Protein AF-0000000073369917 (afdb_homodimer)

Foldseek 3Di:
DDDDDCDDDDDPDPDPPPPVPPPPPPPPPPQPFAKAKEFEAAPVRQGDFQWWKDFPPDPFIDTAHPRRIDIGGDSDLQTWIFTDDVQWDTDTHTNNPHRYDYYHTYGPPPPQQDWADLDPDIDGNLQDFADKDKFFLCQQPVQPDFFSLLSCAFVFFQKHKFDQFQFPPSHIAIFGLAFFFQVTQGAWEAEVNRTDPDDSQDGSNFWGMKMKGRFFQSQCVVFARAQRIYIYTYTDAQPPDDAFKKKKKWKKKWKWDFDQAFFFDWLQRLLVLLLLQQQDLAFAPDAQVNSCCRSCPLAQLSVVLSVVRFFAQLCVVFWAMKMKIKIKMKMKHDDPQQKIKIWIWIWIKTAHGGPQGIKIKTKIKIKIKGPNDPFKIKIKIKMKMKMKGKLAFLFLQVLSQWAHRSWDQAAAEPVRHGPPPHGDFARQQHDYPVRGGNHHFDRRGRSVLSRVFKIKIKIKIKMKMKIKMKGHPDPFKIKMKMKIKMKMKIKIKIKGALSHPVNVVVVRKIKMKIKIKIKIKMKIKIKMWGWDDDPNFKTKIKIKMKMKMKMKMKMKMWMAMRQPDRQGNHPRVSGDPVRIDIDIDIFMKMKIKIKMWMWIGGNNFKIKIKMKMWMAIQQAAPPARIDMKIKMKIKGWPCVDPVNVPPQWWPTKMKMKMKIKHKHPPDTHCLLPQDQDDWDWDDPDPDTDIDTGGQEDRDNPAHIKMKMKIKIKMWTATNNRLKTKMKMWMKMKIFQHWDWAADPVVVVHGTYIGRWFMKMKTKMKMKIKHFPDDDDFKTKIKIKIKMFMAIFTQGGRPGRPDAPVVVPRGGGAHRPFDKFFAFDFFAAQVCQVLQVLQPHGGQATDTDDPPPPSYDDSVRIDGDWHQAFRMKMKMKMWMGGHQKIKIWMKIWTFGHKAQFQQCVSAVQLARSRTIHRPDDGARDNRNSPDDGDRGGLHGRHHHQVSIHHDRVVRSNSRMDTLTKMWTAKIKMKGKDDPVVCVVVVWDIKMKMKMKGGPDMGTPDSHQHSSNRRHNPSNHDHHIMMIMIMMMTMD/DPDDDDDDDDPPDDDPPPPPPPPPPPPPPVQPWAKAKEFEAAPVRAGDFQWWKDFPPDPFIDTAHPRRIDIGGDSDLQTWIFTDDVQFDTDTHTNNPHRYDYYHTYGPPPPQQDWADLDPDIDGNLQDQADKDKDFLCQQPVQPDFFSLLSCAFVFFQKHKFDQFQFPPSHIAIFGLAFFFQVTQGAWEAEVNRTDPDDSQDGSNFWGMKMKGRFFLSQCVVFARDQRIYIYTYTDAQPPDDAFKKKKKKKKKWKWDFDQAFFFDWLQRLLLLLLLQQQDLAFAPAAQVNSCCRSCPLAQLSVVLNVVRFFAQLCVVFWAMKMKIKIKMKMKHDDPQQKIKIWMWIWIKTAHGGPQGIKIKTKIKIKIKGPNDPFKIKIKIKMKMKMKGKLAFLFLQVLSQWAHRSWDQAAAEQVRHGPPPHGDQARQQHDYPVRGGNHHFDRRGRSVLSRVFKIKIKIKIKMKMKIKMKGHPDPFKIKMKMKIKMKMKIKIKIKGALSHPVNVVVVRKIKMKIKIKIKIKMKIKIKMWGWDDDPNFKTKIKIKMKMKMKMKMKMKMWMAMRQVDRQGNHPRVSGDPVRIDIDIDIFMKMKIKIKMWMWIGGNNFKIKIKMKMWMAIQQAAPPARIDMKIKIKIKGWPCVDPVNVPPQWWPTKMKMKMKIKHKHPPDTHCLLPFDQDDWDWDDPDPDTDIDTGGQEDRDNPAHIKMKIKIKIKMWTATNNRLKTKMKMWMKMKIFQHWDWAADPVVVVHGTYIGRWFMKMKTKMKMKIKHFPDDDDFKTKIKIKIKMFMAIFTQGGRPGRPDAPVVVPRGGGAHRPFDKAFAFDFFAAQVCQVLCVLQPHGGQATDTDQPPPPSYDDSVRIDGDWHQAFRMKMKMKMWMGGHQKIKIWMKIWTFGHKAQFQQCVSAVLLARSRTIHRPDDGARDNRNSPDDGDRGGLHGRHHHQVSIHHDRVVRSNSRMDTLTKMWTAKIKMKGKDDPVVCVVVVWDIKMKMKMKGGPDMGTPDSHQHSSNRRHNPSNHDHHIMMIMIMMMTMD

pLDDT: mean 89.89, std 14.01, range [16.09, 98.44]

Nearest PDB structures (foldseek):
  8aa4-assembly1_B  TM=8.900E-01  e=3.836E-74  Bacteroides thetaiotaomicron VPI-5482
  6sli-assembly1_B  TM=8.373E-01  e=7.446E-63  Porphyromonas gingivalis W83
  6sm3-assembly1_B  TM=8.217E-01  e=4.661E-62  Porphyromonas gingivalis W83
  5fq8-assembly1_B  TM=7.877E-01  e=6.768E-60  Bacteroides thetaiotaomicron
  5fq6-assembly2_I  TM=7.725E-01  e=4.958E-59  Bacteroides thetaiotaomicron

Organism: Flavobacterium johnsoniae (strain ATCC 17061 / DSM 2064 / JCM 8514 / BCRC 14874 / CCUG 350202 / NBRC 14942 / NCIMB 11054 / UW101) (NCBI:txid376686)

Structure (mmCIF, N/CA/C/O backbone):
data_AF-0000000073369917-model_v1
#
loop_
_entity.id
_entity.type
_entity.pdbx_description
1 polymer 'SusC-like TonB-dependent receptor'
#
loop_
_atom_site.group_PDB
_atom_site.id
_atom_site.type_symbol
_atom_site.label_atom_id
_atom_site.label_alt_id
_atom_site.label_comp_id
_atom_site.label_asym_id
_atom_site.label_entity_id
_atom_site.label_seq_id
_atom_site.pdbx_PDB_ins_code
_atom_site.Cartn_x
_atom_site.Cartn_y
_atom_site.Cartn_z
_atom_site.occupancy
_atom_site.B_iso_or_equiv
_atom_site.auth_seq_id
_atom_site.auth_comp_id
_atom_site.auth_asym_id
_atom_site.auth_atom_id
_atom_site.pdbx_PDB_model_num
ATOM 1 N N . MET A 1 1 ? -24.828 -61.875 57.844 1 17.12 1 MET A N 1
ATOM 2 C CA . MET A 1 1 ? -25.953 -62.375 57.094 1 17.12 1 MET A CA 1
ATOM 3 C C . MET A 1 1 ? -26.75 -61.25 56.438 1 17.12 1 MET A C 1
ATOM 5 O O . MET A 1 1 ? -26.969 -61.25 55.219 1 17.12 1 MET A O 1
ATOM 9 N N . ASN A 1 2 ? -28.047 -60.812 56.969 1 18.47 2 ASN A N 1
ATOM 10 C CA . ASN A 1 2 ? -29.391 -60.781 56.438 1 18.47 2 ASN A CA 1
ATOM 11 C C . ASN A 1 2 ? -29.672 -59.469 55.688 1 18.47 2 ASN A C 1
ATOM 13 O O . ASN A 1 2 ? -29 -58.469 55.906 1 18.47 2 ASN A O 1
ATOM 17 N N . ILE A 1 3 ? -30.859 -59.312 54.875 1 18.55 3 ILE A N 1
ATOM 18 C CA . ILE A 1 3 ? -31.609 -59.062 53.656 1 18.55 3 ILE A CA 1
ATOM 19 C C . ILE A 1 3 ? -32.281 -57.719 53.719 1 18.55 3 ILE A C 1
ATOM 21 O O . ILE A 1 3 ? -32.75 -57.188 52.688 1 18.55 3 ILE A O 1
ATOM 25 N N . GLN A 1 4 ? -32.438 -57.062 54.844 1 16.09 4 GLN A N 1
ATOM 26 C CA . GLN A 1 4 ? -33.781 -56.562 55.125 1 16.09 4 GLN A CA 1
ATOM 27 C C . GLN A 1 4 ? -34.031 -55.25 54.438 1 16.09 4 GLN A C 1
ATOM 29 O O . GLN A 1 4 ? -35.156 -54.719 54.469 1 16.09 4 GLN A O 1
ATOM 34 N N . LYS A 1 5 ? -33 -54.312 54.094 1 20.31 5 LYS A N 1
ATOM 35 C CA . LYS A 1 5 ? -33.188 -52.938 54.531 1 20.31 5 LYS A CA 1
ATOM 36 C C . LYS A 1 5 ? -34.031 -52.156 53.5 1 20.31 5 LYS A C 1
ATOM 38 O O . LYS A 1 5 ? -34.156 -50.938 53.594 1 20.31 5 LYS A O 1
ATOM 43 N N . SER A 1 6 ? -34.688 -52.781 52.25 1 19.66 6 SER A N 1
ATOM 44 C CA . SER A 1 6 ? -34.625 -52.031 51 1 19.66 6 SER A CA 1
ATOM 45 C C . SER A 1 6 ? -35.906 -51.219 50.781 1 19.66 6 SER A C 1
ATOM 47 O O . SER A 1 6 ? -36.219 -50.844 49.656 1 19.66 6 SER A O 1
ATOM 49 N N . LEU A 1 7 ? -36.5 -50.594 51.844 1 18.92 7 LEU A N 1
ATOM 50 C CA . LEU A 1 7 ? -37.938 -50.281 51.719 1 18.92 7 LEU A CA 1
ATOM 51 C C . LEU A 1 7 ? -38.188 -49.219 50.625 1 18.92 7 LEU A C 1
ATOM 53 O O . LEU A 1 7 ? -37.562 -48.156 50.656 1 18.92 7 LEU A O 1
ATOM 57 N N . LYS A 1 8 ? -38.906 -49.312 49.312 1 19.55 8 LYS A N 1
ATOM 58 C CA . LYS A 1 8 ? -39.125 -48.969 47.906 1 19.55 8 LYS A CA 1
ATOM 59 C C . LYS A 1 8 ? -39.969 -47.719 47.75 1 19.55 8 LYS A C 1
ATOM 61 O O . LYS A 1 8 ? -39.688 -46.875 46.906 1 19.55 8 LYS A O 1
ATOM 66 N N . LYS A 1 9 ? -41.312 -47.656 48.219 1 20 9 LYS A N 1
ATOM 67 C CA . LYS A 1 9 ? -42.375 -47.594 47.219 1 20 9 LYS A CA 1
ATOM 68 C C . LYS A 1 9 ? -42.688 -46.156 46.812 1 20 9 LYS A C 1
ATOM 70 O O . LYS A 1 9 ? -42.688 -45.844 45.625 1 20 9 LYS A O 1
ATOM 75 N N . LYS A 1 10 ? -43.938 -45.531 47.25 1 19.58 10 LYS A N 1
ATOM 76 C CA . LYS A 1 10 ? -45.188 -45.312 46.531 1 19.58 10 LYS A CA 1
ATOM 77 C C . LYS A 1 10 ? -45.375 -43.844 46.188 1 19.58 10 LYS A C 1
ATOM 79 O O . LYS A 1 10 ? -45.812 -43.531 45.094 1 19.58 10 LYS A O 1
ATOM 84 N N . ILE A 1 11 ? -45.625 -42.969 47.156 1 21.47 11 ILE A N 1
ATOM 85 C CA . ILE A 1 11 ? -46.844 -42.156 47.188 1 21.47 11 ILE A CA 1
ATOM 86 C C . ILE A 1 11 ? -46.594 -40.875 46.438 1 21.47 11 ILE A C 1
ATOM 88 O O . ILE A 1 11 ? -46.156 -39.875 47.031 1 21.47 11 ILE A O 1
ATOM 92 N N . LYS A 1 12 ? -45.688 -40.719 45.438 1 20.78 12 LYS A N 1
ATOM 93 C CA . LYS A 1 12 ? -44.969 -39.5 45.094 1 20.78 12 LYS A CA 1
ATOM 94 C C . LYS A 1 12 ? -45.875 -38.5 44.375 1 20.78 12 LYS A C 1
ATOM 96 O O . LYS A 1 12 ? -45.625 -37.312 44.438 1 20.78 12 LYS A O 1
ATOM 101 N N . TYR A 1 13 ? -46.812 -39.031 43.406 1 21.39 13 TYR A N 1
ATOM 102 C CA . TYR A 1 13 ? -46.938 -38.312 42.125 1 21.39 13 TYR A CA 1
ATOM 103 C C . TYR A 1 13 ? -47.906 -37.125 42.25 1 21.39 13 TYR A C 1
ATOM 105 O O . TYR A 1 13 ? -47.969 -36.281 41.344 1 21.39 13 TYR A O 1
ATOM 113 N N . ASN A 1 14 ? -48.906 -37.188 43.219 1 21.47 14 ASN A N 1
ATOM 114 C CA . ASN A 1 14 ? -50.219 -36.719 42.781 1 21.47 14 ASN A CA 1
ATOM 115 C C . ASN A 1 14 ? -50.25 -35.188 42.688 1 21.47 14 ASN A C 1
ATOM 117 O O . ASN A 1 14 ? -51 -34.625 41.906 1 21.47 14 ASN A O 1
ATOM 121 N N . LEU A 1 15 ? -49.719 -34.531 43.75 1 23.7 15 LEU A N 1
ATOM 122 C CA . LEU A 1 15 ? -50.438 -33.344 44.188 1 23.7 15 LEU A CA 1
ATOM 123 C C . LEU A 1 15 ? -50.156 -32.156 43.281 1 23.7 15 LEU A C 1
ATOM 125 O O . LEU A 1 15 ? -50.844 -31.125 43.375 1 23.7 15 LEU A O 1
ATOM 129 N N . VAL A 1 16 ? -49 -32.156 42.594 1 24.62 16 VAL A N 1
ATOM 130 C CA . VAL A 1 16 ? -48.5 -30.859 42.188 1 24.62 16 VAL A CA 1
ATOM 131 C C . VAL A 1 16 ? -49.344 -30.297 41.031 1 24.62 16 VAL A C 1
ATOM 133 O O . VAL A 1 16 ? -49.094 -29.188 40.562 1 24.62 16 VAL A O 1
ATOM 136 N N . PHE A 1 17 ? -50.344 -31.188 40.531 1 26.88 17 PHE A N 1
ATOM 137 C CA . PHE A 1 17 ? -51.031 -30.844 39.312 1 26.88 17 PHE A CA 1
ATOM 138 C C . PHE A 1 17 ? -51.938 -29.641 39.5 1 26.88 17 PHE A C 1
ATOM 140 O O . PHE A 1 17 ? -52.344 -29 38.5 1 26.88 17 PHE A O 1
ATOM 147 N N . LEU A 1 18 ? -52.438 -29.578 40.75 1 26.16 18 LEU A N 1
ATOM 148 C CA . LEU A 1 18 ? -53.656 -28.75 40.844 1 26.16 18 LEU A CA 1
ATOM 149 C C . LEU A 1 18 ? -53.344 -27.281 40.594 1 26.16 18 LEU A C 1
ATOM 151 O O . LEU A 1 18 ? -54.219 -26.516 40.219 1 26.16 18 LEU A O 1
ATOM 155 N N . PHE A 1 19 ? -52.188 -26.875 41.125 1 27.14 19 PHE A N 1
ATOM 156 C CA . PHE A 1 19 ? -52.094 -25.438 41.375 1 27.14 19 PHE A CA 1
ATOM 157 C C . PHE A 1 19 ? -52.031 -24.672 40.062 1 27.14 19 PHE A C 1
ATOM 159 O O . PHE A 1 19 ? -52.188 -23.453 40.031 1 27.14 19 PHE A O 1
ATOM 166 N N . PHE A 1 20 ? -51.656 -25.312 38.938 1 26.56 20 PHE A N 1
ATOM 167 C CA . PHE A 1 20 ? -51.406 -24.516 37.719 1 26.56 20 PHE A CA 1
ATOM 168 C C . PHE A 1 20 ? -52.719 -24.062 37.094 1 26.56 20 PHE A C 1
ATOM 170 O O . PHE A 1 20 ? -52.75 -23.422 36.062 1 26.56 20 PHE A O 1
ATOM 177 N N . LEU A 1 21 ? -53.844 -24.641 37.656 1 26.64 21 LEU A N 1
ATOM 178 C CA . LEU A 1 21 ? -55.062 -24.406 36.875 1 26.64 21 LEU A CA 1
ATOM 179 C C . LEU A 1 21 ? -55.469 -22.938 36.938 1 26.64 21 LEU A C 1
ATOM 181 O O . LEU A 1 21 ? -56.25 -22.469 36.094 1 26.64 21 LEU A O 1
ATOM 185 N N . ASN A 1 22 ? -55.375 -22.422 38.125 1 25.77 22 ASN A N 1
ATOM 186 C CA . ASN A 1 22 ? -56.281 -21.297 38.344 1 25.77 22 ASN A CA 1
ATOM 187 C C . ASN A 1 22 ? -55.875 -20.094 37.5 1 25.77 22 ASN A C 1
ATOM 189 O O . ASN A 1 22 ? -56.562 -19.062 37.5 1 25.77 22 ASN A O 1
ATOM 193 N N . PHE A 1 23 ? -54.625 -19.953 37.25 1 28.77 23 PHE A N 1
ATOM 194 C CA . PHE A 1 23 ? -54.281 -18.578 36.938 1 28.77 23 PHE A CA 1
ATOM 195 C C . PHE A 1 23 ? -54.812 -18.156 35.562 1 28.77 23 PHE A C 1
ATOM 197 O O . PHE A 1 23 ? -54.469 -17.078 35.062 1 28.77 23 PHE A O 1
ATOM 204 N N . LEU A 1 24 ? -55.5 -19.109 34.875 1 28.25 24 LEU A N 1
ATOM 205 C CA . LEU A 1 24 ? -55.781 -18.703 33.5 1 28.25 24 LEU A CA 1
ATOM 206 C C . LEU A 1 24 ? -56.969 -17.75 33.469 1 28.25 24 LEU A C 1
ATOM 208 O O . LEU A 1 24 ? -57.5 -17.5 32.375 1 28.25 24 LEU A O 1
ATOM 212 N N . VAL A 1 25 ? -57.594 -17.531 34.562 1 30.8 25 VAL A N 1
ATOM 213 C CA . VAL A 1 25 ? -58.812 -16.797 34.219 1 30.8 25 VAL A CA 1
ATOM 214 C C . VAL A 1 25 ? -58.469 -15.375 33.781 1 30.8 25 VAL A C 1
ATOM 216 O O . VAL A 1 25 ? -58.062 -14.547 34.625 1 30.8 25 VAL A O 1
ATOM 219 N N . SER A 1 26 ? -57.719 -15.156 32.75 1 29.17 26 SER A N 1
ATOM 220 C CA . SER A 1 26 ? -57.469 -13.82 32.219 1 29.17 26 SER A CA 1
ATOM 221 C C . SER A 1 26 ? -58.781 -13.117 31.844 1 29.17 26 SER A C 1
ATOM 223 O O . SER A 1 26 ? -59.562 -13.648 31.047 1 29.17 26 SER A O 1
ATOM 225 N N . HIS A 1 27 ? -59.469 -12.477 32.812 1 32.22 27 HIS A N 1
ATOM 226 C CA . HIS A 1 27 ? -60.562 -11.57 32.5 1 32.22 27 HIS A CA 1
ATOM 227 C C . HIS A 1 27 ? -60.156 -10.578 31.422 1 32.22 27 HIS A C 1
ATOM 229 O O . HIS A 1 27 ? -59.156 -9.891 31.531 1 32.22 27 HIS A O 1
ATOM 235 N N . THR A 1 28 ? -60.531 -10.852 30.234 1 33.97 28 THR A N 1
ATOM 236 C CA . THR A 1 28 ? -60.469 -9.93 29.109 1 33.97 28 THR A CA 1
ATOM 237 C C . THR A 1 28 ? -61.312 -8.688 29.375 1 33.97 28 THR A C 1
ATOM 239 O O . THR A 1 28 ? -62.562 -8.773 29.484 1 33.97 28 THR A O 1
ATOM 242 N N . VAL A 1 29 ? -61 -7.809 30.281 1 35.09 29 VAL A N 1
ATOM 243 C CA . VAL A 1 29 ? -61.656 -6.5 30.344 1 35.09 29 VAL A CA 1
ATOM 244 C C . VAL A 1 29 ? -61.562 -5.812 28.984 1 35.09 29 VAL A C 1
ATOM 246 O O . VAL A 1 29 ? -60.469 -5.637 28.453 1 35.09 29 VAL A O 1
ATOM 249 N N . SER A 1 30 ? -62.625 -5.859 28.266 1 37.59 30 SER A N 1
ATOM 250 C CA . SER A 1 30 ? -62.844 -5.113 27.031 1 37.59 30 SER A CA 1
ATOM 251 C C . SER A 1 30 ? -62.656 -3.613 27.266 1 37.59 30 SER A C 1
ATOM 253 O O . SER A 1 30 ? -63.5 -2.973 27.891 1 37.59 30 SER A O 1
ATOM 255 N N . ALA A 1 31 ? -61.625 -3.186 27.672 1 42.12 31 ALA A N 1
ATOM 256 C CA . ALA A 1 31 ? -61.375 -1.745 27.734 1 42.12 31 ALA A CA 1
ATOM 257 C C . ALA A 1 31 ? -61.688 -1.084 26.391 1 42.12 31 ALA A C 1
ATOM 259 O O . ALA A 1 31 ? -61.375 -1.623 25.328 1 42.12 31 ALA A O 1
ATOM 260 N N . GLN A 1 32 ? -62.688 -0.283 26.312 1 50.22 32 GLN A N 1
ATOM 261 C CA . GLN A 1 32 ? -63.062 0.573 25.188 1 50.22 32 GLN A CA 1
ATOM 262 C C . GLN A 1 32 ? -61.812 1.265 24.594 1 50.22 32 GLN A C 1
ATOM 264 O O . GLN A 1 32 ? -61.188 2.078 25.266 1 50.22 32 GLN A O 1
ATOM 269 N N . SER A 1 33 ? -61.188 0.702 23.766 1 62.41 33 SER A N 1
ATOM 270 C CA . SER A 1 33 ? -60 1.2 23.047 1 62.41 33 SER A CA 1
ATOM 271 C C . SER A 1 33 ? -60.375 2.348 22.125 1 62.41 33 SER A C 1
ATOM 273 O O . SER A 1 33 ? -61.375 2.283 21.422 1 62.41 33 SER A O 1
ATOM 275 N N . THR A 1 34 ? -60.031 3.59 22.453 1 76.38 34 THR A N 1
ATOM 276 C CA . THR A 1 34 ? -60.188 4.738 21.578 1 76.38 34 THR A CA 1
ATOM 277 C C . THR A 1 34 ? -59 4.844 20.625 1 76.38 34 THR A C 1
ATOM 279 O O . THR A 1 34 ? -57.844 4.695 21.047 1 76.38 34 THR A O 1
ATOM 282 N N . THR A 1 35 ? -59.375 5.078 19.422 1 83.06 35 THR A N 1
ATOM 283 C CA . THR A 1 35 ? -58.344 5.246 18.391 1 83.06 35 THR A CA 1
ATOM 284 C C . THR A 1 35 ? -57.875 6.699 18.312 1 83.06 35 THR A C 1
ATOM 286 O O . THR A 1 35 ? -58.719 7.605 18.156 1 83.06 35 THR A O 1
ATOM 289 N N . ILE A 1 36 ? -56.688 6.953 18.562 1 83.31 36 ILE A N 1
ATOM 290 C CA . ILE A 1 36 ? -56.094 8.266 18.391 1 83.31 36 ILE A CA 1
ATOM 291 C C . ILE A 1 36 ? -55.312 8.312 17.078 1 83.31 36 ILE A C 1
ATOM 293 O O . ILE A 1 36 ? -54.5 7.422 16.781 1 83.31 36 ILE A O 1
ATOM 297 N N . GLU A 1 37 ? -55.625 9.32 16.234 1 84.81 37 GLU A N 1
ATOM 298 C CA . GLU A 1 37 ? -54.906 9.586 14.992 1 84.81 37 GLU A CA 1
ATOM 299 C C . GLU A 1 37 ? -54.188 10.938 15.039 1 84.81 37 GLU A C 1
ATOM 301 O O . GLU A 1 37 ? -54.625 11.836 15.766 1 84.81 37 GLU A O 1
ATOM 306 N N . GLY A 1 38 ? -53 11.086 14.453 1 84.38 38 GLY A N 1
ATOM 307 C CA . GLY A 1 38 ? -52.281 12.352 14.406 1 84.38 38 GLY A CA 1
ATOM 308 C C . GLY A 1 38 ? -51.094 12.344 13.453 1 84.38 38 GLY A C 1
ATOM 309 O O . GLY A 1 38 ? -50.875 11.352 12.758 1 84.38 38 GLY A O 1
ATOM 310 N N . LYS A 1 39 ? -50.469 13.484 13.328 1 82.69 39 LYS A N 1
ATOM 311 C CA . LYS A 1 39 ? -49.25 13.711 12.523 1 82.69 39 LYS A CA 1
ATOM 312 C C . LYS A 1 39 ? -48.125 14.234 13.391 1 82.69 39 LYS A C 1
ATOM 314 O O . LYS A 1 39 ? -48.344 15.07 14.273 1 82.69 39 LYS A O 1
ATOM 319 N N . ILE A 1 40 ? -47 13.602 13.258 1 82.62 40 ILE A N 1
ATOM 320 C CA . ILE A 1 40 ? -45.812 14.078 13.938 1 82.62 40 ILE A CA 1
ATOM 321 C C . ILE A 1 40 ? -44.906 14.789 12.945 1 82.62 40 ILE A C 1
ATOM 323 O O . ILE A 1 40 ? -44.625 14.266 11.852 1 82.62 40 ILE A O 1
ATOM 327 N N . THR A 1 41 ? -44.5 15.992 13.25 1 78.69 41 THR A N 1
ATOM 328 C CA . THR A 1 41 ? -43.625 16.812 12.438 1 78.69 41 THR A CA 1
ATOM 329 C C . THR A 1 41 ? -42.438 17.328 13.266 1 78.69 41 THR A C 1
ATOM 331 O O . THR A 1 41 ? -42.438 17.219 14.5 1 78.69 41 THR A O 1
ATOM 334 N N . ASP A 1 42 ? -41.375 17.703 12.562 1 70.88 42 ASP A N 1
ATOM 335 C CA . ASP A 1 42 ? -40.312 18.438 13.258 1 70.88 42 ASP A CA 1
ATOM 336 C C . ASP A 1 42 ? -40.688 19.906 13.422 1 70.88 42 ASP A C 1
ATOM 338 O O . ASP A 1 42 ? -41.781 20.328 13.047 1 70.88 42 ASP A O 1
ATOM 342 N N . ALA A 1 43 ? -39.75 20.656 14.062 1 63.59 43 ALA A N 1
ATOM 343 C CA . ALA A 1 43 ? -40 22.062 14.352 1 63.59 43 ALA A CA 1
ATOM 344 C C . ALA A 1 43 ? -40.219 22.844 13.062 1 63.59 43 ALA A C 1
ATOM 346 O O . ALA A 1 43 ? -40.875 23.891 13.078 1 63.59 43 ALA A O 1
ATOM 347 N N . ALA A 1 44 ? -39.812 22.344 12 1 57.5 44 ALA A N 1
ATOM 348 C CA . ALA A 1 44 ? -39.938 23.016 10.711 1 57.5 44 ALA A CA 1
ATOM 349 C C . ALA A 1 44 ? -41.219 22.562 10 1 57.5 44 ALA A C 1
ATOM 351 O O . ALA A 1 44 ? -41.469 22.969 8.867 1 57.5 44 ALA A O 1
ATOM 352 N N . GLY A 1 45 ? -41.938 21.703 10.516 1 64.06 45 GLY A N 1
ATOM 353 C CA . GLY A 1 45 ? -43.188 21.266 9.969 1 64.06 45 GLY A CA 1
ATOM 354 C C . GLY A 1 45 ? -43.062 20.078 9.039 1 64.06 45 GLY A C 1
ATOM 355 O O . GLY A 1 45 ? -44.031 19.688 8.375 1 64.06 45 GLY A O 1
ATOM 356 N N . LEU A 1 46 ? -41.938 19.641 8.961 1 66.25 46 LEU A N 1
ATOM 357 C CA . LEU A 1 46 ? -41.719 18.469 8.109 1 66.25 46 LEU A CA 1
ATOM 358 C C . LEU A 1 46 ? -42.188 17.188 8.812 1 66.25 46 LEU A C 1
ATOM 360 O O . LEU A 1 46 ? -41.906 16.984 9.992 1 66.25 46 LEU A O 1
ATOM 364 N N . SER A 1 47 ? -42.875 16.344 8.031 1 74 47 SER A N 1
ATOM 365 C CA . SER A 1 47 ? -43.344 15.07 8.578 1 74 47 SER A CA 1
ATOM 366 C C . SER A 1 47 ? -42.188 14.164 8.977 1 74 47 SER A C 1
ATOM 368 O O . SER A 1 47 ? -41.188 14.086 8.273 1 74 47 SER A O 1
ATOM 370 N N . LEU A 1 48 ? -42.188 13.656 10.164 1 74.31 48 LEU A N 1
ATOM 371 C CA . LEU A 1 48 ? -41.156 12.742 10.68 1 74.31 48 LEU A CA 1
ATOM 372 C C . LEU A 1 48 ? -41.625 11.297 10.555 1 74.31 48 LEU A C 1
ATOM 374 O O . LEU A 1 48 ? -42.5 10.852 11.312 1 74.31 48 LEU A O 1
ATOM 378 N N . PRO A 1 49 ? -41.094 10.648 9.555 1 71.38 49 PRO A N 1
ATOM 379 C CA . PRO A 1 49 ? -41.438 9.227 9.484 1 71.38 49 PRO A CA 1
ATOM 380 C C . PRO A 1 49 ? -40.688 8.375 10.492 1 71.38 49 PRO A C 1
ATOM 382 O O . PRO A 1 49 ? -39.531 8.688 10.828 1 71.38 49 PRO A O 1
ATOM 385 N N . GLY A 1 50 ? -41.25 7.281 11.086 1 72.06 50 GLY A N 1
ATOM 386 C CA . GLY A 1 50 ? -40.594 6.312 11.945 1 72.06 50 GLY A CA 1
ATOM 387 C C . GLY A 1 50 ? -40.5 6.773 13.391 1 72.06 50 GLY A C 1
ATOM 388 O O . GLY A 1 50 ? -39.688 6.262 14.148 1 72.06 50 GLY A O 1
ATOM 389 N N . VAL A 1 51 ? -41.25 7.852 13.773 1 77.12 51 VAL A N 1
ATOM 390 C CA . VAL A 1 51 ? -41.312 8.297 15.164 1 77.12 51 VAL A CA 1
ATOM 391 C C . VAL A 1 51 ? -42 7.242 16.016 1 77.12 51 VAL A C 1
ATOM 393 O O . VAL A 1 51 ? -43.094 6.777 15.672 1 77.12 51 VAL A O 1
ATOM 396 N N . ASN A 1 52 ? -41.375 6.93 17.047 1 80 52 ASN A N 1
ATOM 397 C CA . ASN A 1 52 ? -41.969 5.977 17.969 1 80 52 ASN A CA 1
ATOM 398 C C . ASN A 1 52 ? -43.031 6.637 18.844 1 80 52 ASN A C 1
ATOM 400 O O . ASN A 1 52 ? -42.75 7.625 19.531 1 80 52 ASN A O 1
ATOM 404 N N . ILE A 1 53 ? -44.312 6.105 18.766 1 84 53 ILE A N 1
ATOM 405 C CA . ILE A 1 53 ? -45.438 6.539 19.609 1 84 53 ILE A CA 1
ATOM 406 C C . ILE A 1 53 ? -45.844 5.398 20.531 1 84 53 ILE A C 1
ATOM 408 O O . ILE A 1 53 ? -46.281 4.336 20.047 1 84 53 ILE A O 1
ATOM 412 N N . GLN A 1 54 ? -45.656 5.57 21.781 1 82.19 54 GLN A N 1
ATOM 413 C CA . GLN A 1 54 ? -45.969 4.543 22.766 1 82.19 54 GLN A CA 1
ATOM 414 C C . GLN A 1 54 ? -46.938 5.074 23.828 1 82.19 54 GLN A C 1
ATOM 416 O O . GLN A 1 54 ? -46.812 6.223 24.25 1 82.19 54 GLN A O 1
ATOM 421 N N . GLU A 1 55 ? -48.062 4.27 24.172 1 81.88 55 GLU A N 1
ATOM 422 C CA . GLU A 1 55 ? -48.906 4.586 25.328 1 81.88 55 GLU A CA 1
ATOM 423 C C . GLU A 1 55 ? -48.156 4.391 26.641 1 81.88 55 GLU A C 1
ATOM 425 O O . GLU A 1 55 ? -47.656 3.301 26.922 1 81.88 55 GLU A O 1
ATOM 430 N N . LYS A 1 56 ? -48 5.48 27.312 1 79.38 56 LYS A N 1
ATOM 431 C CA . LYS A 1 56 ? -47.25 5.492 28.562 1 79.38 56 LYS A CA 1
ATOM 432 C C . LYS A 1 56 ? -47.75 4.41 29.516 1 79.38 56 LYS A C 1
ATOM 434 O O . LYS A 1 56 ? -48.938 4.301 29.766 1 79.38 56 LYS A O 1
ATOM 439 N N . GLY A 1 57 ? -46.844 3.523 30 1 73.12 57 GLY A N 1
ATOM 440 C CA . GLY A 1 57 ? -47.156 2.496 30.984 1 73.12 57 GLY A CA 1
ATOM 441 C C . GLY A 1 57 ? -47.594 1.184 30.359 1 73.12 57 GLY A C 1
ATOM 442 O O . GLY A 1 57 ? -47.938 0.242 31.078 1 73.12 57 GLY A O 1
ATOM 443 N N . THR A 1 58 ? -47.812 1.143 29.016 1 75.38 58 THR A N 1
ATOM 444 C CA . THR A 1 58 ? -48.219 -0.081 28.328 1 75.38 58 THR A CA 1
ATOM 445 C C . THR A 1 58 ? -47.219 -0.439 27.234 1 75.38 58 THR A C 1
ATOM 447 O O . THR A 1 58 ? -46.312 0.339 26.938 1 75.38 58 THR A O 1
ATOM 450 N N . LYS A 1 59 ? -47.312 -1.632 26.703 1 70.31 59 LYS A N 1
ATOM 451 C CA . LYS A 1 59 ? -46.5 -2.061 25.562 1 70.31 59 LYS A CA 1
ATOM 452 C C . LYS A 1 59 ? -47.188 -1.712 24.234 1 70.31 59 LYS A C 1
ATOM 454 O O . LYS A 1 59 ? -46.719 -2.094 23.172 1 70.31 59 LYS A O 1
ATOM 459 N N . ASN A 1 60 ? -48.219 -0.989 24.328 1 78.88 60 ASN A N 1
ATOM 460 C CA . ASN A 1 60 ? -48.969 -0.563 23.156 1 78.88 60 ASN A CA 1
ATOM 461 C C . ASN A 1 60 ? -48.281 0.599 22.438 1 78.88 60 ASN A C 1
ATOM 463 O O . ASN A 1 60 ? -48.031 1.649 23.031 1 78.88 60 ASN A O 1
ATOM 467 N N . GLY A 1 61 ? -47.719 0.407 21.312 1 78.56 61 GLY A N 1
ATOM 468 C CA . GLY A 1 61 ? -47.031 1.451 20.562 1 78.56 61 GLY A CA 1
ATOM 469 C C . GLY A 1 61 ? -47.188 1.312 19.062 1 78.56 61 GLY A C 1
ATOM 470 O O . GLY A 1 61 ? -47.656 0.282 18.578 1 78.56 61 GLY A O 1
ATOM 471 N N . THR A 1 62 ? -47 2.459 18.359 1 80.25 62 THR A N 1
ATOM 472 C CA . THR A 1 62 ? -46.969 2.541 16.906 1 80.25 62 THR A CA 1
ATOM 473 C C . THR A 1 62 ? -45.844 3.49 16.453 1 80.25 62 THR A C 1
ATOM 475 O O . THR A 1 62 ? -45.156 4.094 17.281 1 80.25 62 THR A O 1
ATOM 478 N N . SER A 1 63 ? -45.562 3.518 15.242 1 79.5 63 SER A N 1
ATOM 479 C CA . SER A 1 63 ? -44.656 4.484 14.648 1 79.5 63 SER A CA 1
ATOM 480 C C . SER A 1 63 ? -45.312 5.25 13.516 1 79.5 63 SER A C 1
ATOM 482 O O . SER A 1 63 ? -46.281 4.781 12.93 1 79.5 63 SER A O 1
ATOM 484 N N . THR A 1 64 ? -44.812 6.457 13.273 1 79.5 64 THR A N 1
ATOM 485 C CA . THR A 1 64 ? -45.406 7.266 12.203 1 79.5 64 THR A CA 1
ATOM 486 C C . THR A 1 64 ? -45.094 6.656 10.844 1 79.5 64 THR A C 1
ATOM 488 O O . THR A 1 64 ? -44.062 5.98 10.68 1 79.5 64 THR A O 1
ATOM 491 N N . ASP A 1 65 ? -46.031 6.887 9.859 1 73.94 65 ASP A N 1
ATOM 492 C CA . ASP A 1 65 ? -45.812 6.492 8.469 1 73.94 65 ASP A CA 1
ATOM 493 C C . ASP A 1 65 ? -44.969 7.535 7.734 1 73.94 65 ASP A C 1
ATOM 495 O O . ASP A 1 65 ? -44.469 8.492 8.344 1 73.94 65 ASP A O 1
ATOM 499 N N . PHE A 1 66 ? -44.812 7.391 6.449 1 68.5 66 PHE A N 1
ATOM 500 C CA . PHE A 1 66 ? -43.938 8.234 5.645 1 68.5 66 PHE A CA 1
ATOM 501 C C . PHE A 1 66 ? -44.406 9.68 5.656 1 68.5 66 PHE A C 1
ATOM 503 O O . PHE A 1 66 ? -43.594 10.602 5.488 1 68.5 66 PHE A O 1
ATOM 510 N N . GLU A 1 67 ? -45.625 9.883 5.812 1 70.25 67 GLU A N 1
ATOM 511 C CA . GLU A 1 67 ? -46.188 11.227 5.855 1 70.25 67 GLU A CA 1
ATOM 512 C C . GLU A 1 67 ? -46.219 11.766 7.285 1 70.25 67 GLU A C 1
ATOM 514 O O . GLU A 1 67 ? -46.781 12.828 7.539 1 70.25 67 GLU A O 1
ATOM 519 N N . GLY A 1 68 ? -45.625 11.047 8.203 1 76.12 68 GLY A N 1
ATOM 520 C CA . GLY A 1 68 ? -45.625 11.438 9.602 1 76.12 68 GLY A CA 1
ATOM 521 C C . GLY A 1 68 ? -46.906 11.141 10.328 1 76.12 68 GLY A C 1
ATOM 522 O O . GLY A 1 68 ? -47.125 11.586 11.461 1 76.12 68 GLY A O 1
ATOM 523 N N . SER A 1 69 ? -47.812 10.445 9.672 1 80.31 69 SER A N 1
ATOM 524 C CA . SER A 1 69 ? -49.125 10.156 10.281 1 80.31 69 SER A CA 1
ATOM 525 C C . SER A 1 69 ? -49.062 8.906 11.148 1 80.31 69 SER A C 1
ATOM 527 O O . SER A 1 69 ? -48.281 7.984 10.859 1 80.31 69 SER A O 1
ATOM 529 N N . PHE A 1 70 ? -49.812 8.883 12.289 1 82.31 70 PHE A N 1
ATOM 530 C CA . PHE A 1 70 ? -49.906 7.695 13.133 1 82.31 70 PHE A CA 1
ATOM 531 C C . PHE A 1 70 ? -51.375 7.441 13.547 1 82.31 70 PHE A C 1
ATOM 533 O O . PHE A 1 70 ? -52.188 8.352 13.516 1 82.31 70 PHE A O 1
ATOM 540 N N . LYS A 1 71 ? -51.688 6.121 13.711 1 83.56 71 LYS A N 1
ATOM 541 C CA . LYS A 1 71 ? -52.906 5.637 14.32 1 83.56 71 LYS A CA 1
ATOM 542 C C . LYS A 1 71 ? -52.625 4.637 15.438 1 83.56 71 LYS A C 1
ATOM 544 O O . LYS A 1 71 ? -51.875 3.682 15.234 1 83.56 71 LYS A O 1
ATOM 549 N N . ILE A 1 72 ? -53.062 4.926 16.672 1 82.62 72 ILE A N 1
ATOM 550 C CA . ILE A 1 72 ? -52.844 4.039 17.812 1 82.62 72 ILE A CA 1
ATOM 551 C C . ILE A 1 72 ? -54.156 3.844 18.578 1 82.62 72 ILE A C 1
ATOM 553 O O . ILE A 1 72 ? -54.906 4.805 18.797 1 82.62 72 ILE A O 1
ATOM 557 N N . ASN A 1 73 ? -54.438 2.582 18.859 1 81.06 73 ASN A N 1
ATOM 558 C CA . ASN A 1 73 ? -55.562 2.262 19.766 1 81.06 73 ASN A CA 1
ATOM 559 C C . ASN A 1 73 ? -55.094 2.273 21.219 1 81.06 73 ASN A C 1
ATOM 561 O O . ASN A 1 73 ? -54.344 1.412 21.641 1 81.06 73 ASN A O 1
ATOM 565 N N . VAL A 1 74 ? -55.562 3.266 21.953 1 80.69 74 VAL A N 1
ATOM 566 C CA . VAL A 1 74 ? -55.125 3.408 23.344 1 80.69 74 VAL A CA 1
ATOM 567 C C . VAL A 1 74 ? -56.094 2.674 24.266 1 80.69 74 VAL A C 1
ATOM 569 O O . VAL A 1 74 ? -57.281 2.574 23.984 1 80.69 74 VAL A O 1
ATOM 572 N N . THR A 1 75 ? -55.594 2.172 25.359 1 79.5 75 THR A N 1
ATOM 573 C CA . THR A 1 75 ? -56.312 1.354 26.328 1 79.5 75 THR A CA 1
ATOM 574 C C . THR A 1 75 ? -57.188 2.229 27.234 1 79.5 75 THR A C 1
ATOM 576 O O . THR A 1 75 ? -58.125 1.737 27.859 1 79.5 75 THR A O 1
ATOM 579 N N . SER A 1 76 ? -56.906 3.533 27.406 1 78.19 76 SER A N 1
ATOM 580 C CA . SER A 1 76 ? -57.656 4.469 28.234 1 78.19 76 SER A CA 1
ATOM 581 C C . SER A 1 76 ? -57.844 5.805 27.516 1 78.19 76 SER A C 1
ATOM 583 O O . SER A 1 76 ? -56.969 6.242 26.766 1 78.19 76 SER A O 1
ATOM 585 N N . ASN A 1 77 ? -59 6.348 27.625 1 74.5 77 ASN A N 1
ATOM 586 C CA . ASN A 1 77 ? -59.312 7.66 27.062 1 74.5 77 ASN A CA 1
ATOM 587 C C . ASN A 1 77 ? -58.469 8.758 27.703 1 74.5 77 ASN A C 1
ATOM 589 O O . ASN A 1 77 ? -58.438 9.891 27.203 1 74.5 77 ASN A O 1
ATOM 593 N N . LYS A 1 78 ? -57.75 8.547 28.703 1 76.62 78 LYS A N 1
ATOM 594 C CA . LYS A 1 78 ? -56.875 9.484 29.375 1 76.62 78 LYS A CA 1
ATOM 595 C C . LYS A 1 78 ? -55.406 9.102 29.156 1 76.62 78 LYS A C 1
ATOM 597 O O . LYS A 1 78 ? -54.531 9.516 29.922 1 76.62 78 LYS A O 1
ATOM 602 N N . ALA A 1 79 ? -55.219 8.414 28.141 1 80.62 79 ALA A N 1
ATOM 603 C CA . ALA A 1 79 ? -53.875 7.883 27.906 1 80.62 79 ALA A CA 1
ATOM 604 C C . ALA A 1 79 ? -52.906 9 27.547 1 80.62 79 ALA A C 1
ATOM 606 O O . ALA A 1 79 ? -53.312 10.047 27.047 1 80.62 79 ALA A O 1
ATOM 607 N N . VAL A 1 80 ? -51.625 8.891 27.922 1 83.5 80 VAL A N 1
ATOM 608 C CA . VAL A 1 80 ? -50.5 9.734 27.516 1 83.5 80 VAL A CA 1
ATOM 609 C C . VAL A 1 80 ? -49.625 8.992 26.516 1 83.5 80 VAL A C 1
ATOM 611 O O . VAL A 1 80 ? -49.25 7.84 26.734 1 83.5 80 VAL A O 1
ATOM 614 N N . LEU A 1 81 ? -49.438 9.688 25.391 1 84.69 81 LEU A N 1
ATOM 615 C CA . LEU A 1 81 ? -48.531 9.125 24.391 1 84.69 81 LEU A CA 1
ATOM 616 C C . LEU A 1 81 ? -47.094 9.633 24.594 1 84.69 81 LEU A C 1
ATOM 618 O O . LEU A 1 81 ? -46.875 10.82 24.828 1 84.69 81 LEU A O 1
ATOM 622 N N . ILE A 1 82 ? -46.188 8.68 24.594 1 81.62 82 ILE A N 1
ATOM 623 C CA . ILE A 1 82 ? -44.75 9 24.531 1 81.62 82 ILE A CA 1
ATOM 624 C C . ILE A 1 82 ? -44.281 8.969 23.078 1 81.62 82 ILE A C 1
ATOM 626 O O . ILE A 1 82 ? -44.312 7.922 22.422 1 81.62 82 ILE A O 1
ATOM 630 N N . ILE A 1 83 ? -43.875 10.133 22.609 1 79.62 83 ILE A N 1
ATOM 631 C CA . ILE A 1 83 ? -43.406 10.312 21.234 1 79.62 83 ILE A CA 1
ATOM 632 C C . ILE A 1 83 ? -41.875 10.508 21.234 1 79.62 83 ILE A C 1
ATOM 634 O O . ILE A 1 83 ? -41.375 11.5 21.781 1 79.62 83 ILE A O 1
ATOM 638 N N . SER A 1 84 ? -41.188 9.508 20.781 1 77.5 84 SER A N 1
ATOM 639 C CA . SER A 1 84 ? -39.75 9.547 20.797 1 77.5 84 SER A CA 1
ATOM 640 C C . SER A 1 84 ? -39.156 9.281 19.406 1 77.5 84 SER A C 1
ATOM 642 O O . SER A 1 84 ? -39.719 8.492 18.641 1 77.5 84 SER A O 1
ATOM 644 N N . TYR A 1 85 ? -38.281 10.164 19.047 1 70.69 85 TYR A N 1
ATOM 645 C CA . TYR A 1 85 ? -37.562 10.062 17.781 1 70.69 85 TYR A CA 1
ATOM 646 C C . TYR A 1 85 ? -36.094 10.445 17.953 1 70.69 85 TYR A C 1
ATOM 648 O O . TYR A 1 85 ? -35.781 11.438 18.609 1 70.69 85 TYR A O 1
ATOM 656 N N . LEU A 1 86 ? -35.219 9.539 17.469 1 58.81 86 LEU A N 1
ATOM 657 C CA . LEU A 1 86 ? -33.781 9.805 17.594 1 58.81 86 LEU A CA 1
ATOM 658 C C . LEU A 1 86 ? -33.438 11.195 17.078 1 58.81 86 LEU A C 1
ATOM 660 O O . LEU A 1 86 ? -33.812 11.555 15.953 1 58.81 86 LEU A O 1
ATOM 664 N N . GLY A 1 87 ? -32.781 12.055 17.797 1 56.53 87 GLY A N 1
ATOM 665 C CA . GLY A 1 87 ? -32.375 13.422 17.469 1 56.53 87 GLY A CA 1
ATOM 666 C C . GLY A 1 87 ? -33.438 14.445 17.875 1 56.53 87 GLY A C 1
ATOM 667 O O . GLY A 1 87 ? -33.219 15.648 17.688 1 56.53 87 GLY A O 1
ATOM 668 N N . PHE A 1 88 ? -34.656 13.984 18.344 1 63.06 88 PHE A N 1
ATOM 669 C CA . PHE A 1 88 ? -35.719 14.891 18.75 1 63.06 88 PHE A CA 1
ATOM 670 C C . PHE A 1 88 ? -36.031 14.688 20.234 1 63.06 88 PHE A C 1
ATOM 672 O O . PHE A 1 88 ? -35.812 13.609 20.781 1 63.06 88 PHE A O 1
ATOM 679 N N . GLN A 1 89 ? -36.406 15.711 20.906 1 62.47 89 GLN A N 1
ATOM 680 C CA . GLN A 1 89 ? -36.875 15.648 22.297 1 62.47 89 GLN A CA 1
ATOM 681 C C . GLN A 1 89 ? -38.125 14.781 22.438 1 62.47 89 GLN A C 1
ATOM 683 O O . GLN A 1 89 ? -39.094 14.945 21.688 1 62.47 89 GLN A O 1
ATOM 688 N N . THR A 1 90 ? -37.938 13.742 23.312 1 71.94 90 THR A N 1
ATOM 689 C CA . THR A 1 90 ? -39.125 12.938 23.594 1 71.94 90 THR A CA 1
ATOM 690 C C . THR A 1 90 ? -40.25 13.789 24.172 1 71.94 90 THR A C 1
ATOM 692 O O . THR A 1 90 ? -40 14.633 25.031 1 71.94 90 THR A O 1
ATOM 695 N N . GLN A 1 91 ? -41.438 13.719 23.609 1 75.25 91 GLN A N 1
ATOM 696 C CA . GLN A 1 91 ? -42.594 14.477 24.094 1 75.25 91 GLN A CA 1
ATOM 697 C C . GLN A 1 91 ? -43.688 13.539 24.594 1 75.25 91 GLN A C 1
ATOM 699 O O . GLN A 1 91 ? -44 12.523 23.969 1 75.25 91 GLN A O 1
ATOM 704 N N . GLU A 1 92 ? -44.188 13.789 25.859 1 77.94 92 GLU A N 1
ATOM 705 C CA . GLU A 1 92 ? -45.406 13.125 26.375 1 77.94 92 GLU A CA 1
ATOM 706 C C . GLU A 1 92 ? -46.656 13.938 26.062 1 77.94 92 GLU A C 1
ATOM 708 O O . GLU A 1 92 ? -46.719 15.109 26.406 1 77.94 92 GLU A O 1
ATOM 713 N N . VAL A 1 93 ? -47.594 13.414 25.359 1 80.5 93 VAL A N 1
ATOM 714 C CA . VAL A 1 93 ? -48.781 14.109 24.938 1 80.5 93 VAL A CA 1
ATOM 715 C C . VAL A 1 93 ? -50.031 13.391 25.5 1 80.5 93 VAL A C 1
ATOM 717 O O . VAL A 1 93 ? -50.219 12.195 25.234 1 80.5 93 VAL A O 1
ATOM 720 N N . SER A 1 94 ? -50.812 14.016 26.312 1 80.12 94 SER A N 1
ATOM 721 C CA . SER A 1 94 ? -52.094 13.469 26.828 1 80.12 94 SER A CA 1
ATOM 722 C C . SER A 1 94 ? -53.156 13.43 25.734 1 80.12 94 SER A C 1
ATOM 724 O O . SER A 1 94 ? -53.312 14.406 25 1 80.12 94 SER A O 1
ATOM 726 N N . VAL A 1 95 ? -53.875 12.297 25.578 1 77.62 95 VAL A N 1
ATOM 727 C CA . VAL A 1 95 ? -54.875 12.172 24.547 1 77.62 95 VAL A CA 1
ATOM 728 C C . VAL A 1 95 ? -56.281 12.219 25.172 1 77.62 95 VAL A C 1
ATOM 730 O O . VAL A 1 95 ? -57.281 11.836 24.547 1 77.62 95 VAL A O 1
ATOM 733 N N . ALA A 1 96 ? -56.406 12.734 26.391 1 74.81 96 ALA A N 1
ATOM 734 C CA . ALA A 1 96 ? -57.688 12.773 27.094 1 74.81 96 ALA A CA 1
ATOM 735 C C . ALA A 1 96 ? -58.719 13.578 26.312 1 74.81 96 ALA A C 1
ATOM 737 O O . ALA A 1 96 ? -58.531 14.781 26.109 1 74.81 96 ALA A O 1
ATOM 738 N N . GLY A 1 97 ? -59.844 12.992 25.781 1 72.94 97 GLY A N 1
ATOM 739 C CA . GLY A 1 97 ? -60.938 13.625 25.094 1 72.94 97 GLY A CA 1
ATOM 740 C C . GLY A 1 97 ? -60.625 13.977 23.641 1 72.94 97 GLY A C 1
ATOM 741 O O . GLY A 1 97 ? -61.406 14.672 22.984 1 72.94 97 GLY A O 1
ATOM 742 N N . LYS A 1 98 ? -59.406 13.555 23.172 1 78 98 LYS A N 1
ATOM 743 C CA . LYS A 1 98 ? -59.031 13.875 21.797 1 78 98 LYS A CA 1
ATOM 744 C C . LYS A 1 98 ? -58.969 12.625 20.938 1 78 98 LYS A C 1
ATOM 746 O O . LYS A 1 98 ? -58.562 11.555 21.406 1 78 98 LYS A O 1
ATOM 751 N N . THR A 1 99 ? -59.469 12.734 19.75 1 80.69 99 THR A N 1
ATOM 752 C CA . THR A 1 99 ? -59.344 11.648 18.781 1 80.69 99 THR A CA 1
ATOM 753 C C . THR A 1 99 ? -58.281 11.953 17.734 1 80.69 99 THR A C 1
ATOM 755 O O . THR A 1 99 ? -57.906 11.07 16.953 1 80.69 99 THR A O 1
ATOM 758 N N . LYS A 1 100 ? -57.75 13.172 17.672 1 80.81 100 LYS A N 1
ATOM 759 C CA . LYS A 1 100 ? -56.688 13.609 16.781 1 80.81 100 LYS A CA 1
ATOM 760 C C . LYS A 1 100 ? -55.625 14.414 17.531 1 80.81 100 LYS A C 1
ATOM 762 O O . LYS A 1 100 ? -55.969 15.352 18.25 1 80.81 100 LYS A O 1
ATOM 767 N N . VAL A 1 101 ? -54.344 14.047 17.484 1 81.56 101 VAL A N 1
ATOM 768 C CA . VAL A 1 101 ? -53.219 14.711 18.141 1 81.56 101 VAL A CA 1
ATOM 769 C C . VAL A 1 101 ? -52.094 14.938 17.141 1 81.56 101 VAL A C 1
ATOM 771 O O . VAL A 1 101 ? -51.531 13.977 16.594 1 81.56 101 VAL A O 1
ATOM 774 N N . ASN A 1 102 ? -51.781 16.188 16.781 1 81.38 102 ASN A N 1
ATOM 775 C CA . ASN A 1 102 ? -50.594 16.562 15.992 1 81.38 102 ASN A CA 1
ATOM 776 C C . ASN A 1 102 ? -49.5 17.109 16.891 1 81.38 102 ASN A C 1
ATOM 778 O O . ASN A 1 102 ? -49.75 17.922 17.766 1 81.38 102 ASN A O 1
ATOM 782 N N . VAL A 1 103 ? -48.344 16.5 16.797 1 79.44 103 VAL A N 1
ATOM 783 C CA . VAL A 1 103 ? -47.188 16.875 17.641 1 79.44 103 VAL A CA 1
ATOM 784 C C . VAL A 1 103 ? -46.031 17.328 16.766 1 79.44 103 VAL A C 1
ATOM 786 O O . VAL A 1 103 ? -45.75 16.703 15.75 1 79.44 103 VAL A O 1
ATOM 789 N N . SER A 1 104 ? -45.406 18.406 17.016 1 76.25 104 SER A N 1
ATOM 790 C CA . SER A 1 104 ? -44.125 18.828 16.469 1 76.25 104 SER A CA 1
ATOM 791 C C . SER A 1 104 ? -42.969 18.516 17.422 1 76.25 104 SER A C 1
ATOM 793 O O . SER A 1 104 ? -42.969 18.953 18.578 1 76.25 104 SER A O 1
ATOM 795 N N . LEU A 1 105 ? -42.125 17.641 16.938 1 71.44 105 LEU A N 1
ATOM 796 C CA . LEU A 1 105 ? -40.969 17.312 17.781 1 71.44 105 LEU A CA 1
ATOM 797 C C . LEU A 1 105 ? -39.844 18.328 17.594 1 71.44 105 LEU A C 1
ATOM 799 O O . LEU A 1 105 ? -39.594 18.766 16.469 1 71.44 105 LEU A O 1
ATOM 803 N N . ALA A 1 106 ? -39.406 18.906 18.625 1 60.38 106 ALA A N 1
ATOM 804 C CA . ALA A 1 106 ? -38.219 19.75 18.594 1 60.38 106 ALA A CA 1
ATOM 805 C C . ALA A 1 106 ? -36.938 18.922 18.562 1 60.38 106 ALA A C 1
ATOM 807 O O . ALA A 1 106 ? -36.844 17.875 19.234 1 60.38 106 ALA A O 1
ATOM 808 N N . GLU A 1 107 ? -36.094 19.188 17.609 1 51.91 107 GLU A N 1
ATOM 809 C CA . GLU A 1 107 ? -34.781 18.516 17.609 1 51.91 107 GLU A CA 1
ATOM 810 C C . GLU A 1 107 ? -34.125 18.625 18.984 1 51.91 107 GLU A C 1
ATOM 812 O O . GLU A 1 107 ? -34.25 19.656 19.656 1 51.91 107 GLU A O 1
ATOM 817 N N . GLN A 1 108 ? -33.906 17.594 19.547 1 45.5 108 GLN A N 1
ATOM 818 C CA . GLN A 1 108 ? -33.156 17.609 20.797 1 45.5 108 GLN A CA 1
ATOM 819 C C . GLN A 1 108 ? -31.844 18.375 20.641 1 45.5 108 GLN A C 1
ATOM 821 O O . GLN A 1 108 ? -30.938 17.922 19.953 1 45.5 108 GLN A O 1
ATOM 826 N N . SER A 1 109 ? -31.922 19.562 20.469 1 39.84 109 SER A N 1
ATOM 827 C CA . SER A 1 109 ? -30.688 20.344 20.5 1 39.84 109 SER A CA 1
ATOM 828 C C . SER A 1 109 ? -29.922 20.156 21.797 1 39.84 109 SER A C 1
ATOM 830 O O . SER A 1 109 ? -28.984 20.891 22.094 1 39.84 109 SER A O 1
ATOM 832 N N . ASN A 1 110 ? -30.5 19.531 22.797 1 40.16 110 ASN A N 1
ATOM 833 C CA . ASN A 1 110 ? -29.75 19.781 24.031 1 40.16 110 ASN A CA 1
ATOM 834 C C . ASN A 1 110 ? -28.344 19.203 23.953 1 40.16 110 ASN A C 1
ATOM 836 O O . ASN A 1 110 ? -28.172 17.984 23.828 1 40.16 110 ASN A O 1
ATOM 840 N N . SER A 1 111 ? -27.453 19.969 23.656 1 47.03 111 SER A N 1
ATOM 841 C CA . SER A 1 111 ? -26 19.828 23.781 1 47.03 111 SER A CA 1
ATOM 842 C C . SER A 1 111 ? -25.625 18.953 24.969 1 47.03 111 SER A C 1
ATOM 844 O O . SER A 1 111 ? -24.656 18.188 24.891 1 47.03 111 SER A O 1
ATOM 846 N N . LEU A 1 112 ? -26.406 19.094 26.078 1 44 112 LEU A N 1
ATOM 847 C CA . LEU A 1 112 ? -26 18.406 27.297 1 44 112 LEU A CA 1
ATOM 848 C C . LEU A 1 112 ? -26.25 16.906 27.203 1 44 112 LEU A C 1
ATOM 850 O O . LEU A 1 112 ? -25.688 16.125 27.969 1 44 112 LEU A O 1
ATOM 854 N N . ASN A 1 113 ? -27.031 16.406 26.172 1 51.5 113 ASN A N 1
ATOM 855 C CA . ASN A 1 113 ? -27.281 14.984 25.984 1 51.5 113 ASN A CA 1
ATOM 856 C C . ASN A 1 113 ? -26.422 14.406 24.859 1 51.5 113 ASN A C 1
ATOM 858 O O . ASN A 1 113 ? -26.688 13.297 24.391 1 51.5 113 ASN A O 1
ATOM 862 N N . GLU A 1 114 ? -25.516 15.242 24.625 1 69.06 114 GLU A N 1
ATOM 863 C CA . GLU A 1 114 ? -24.578 14.766 23.609 1 69.06 114 GLU A CA 1
ATOM 864 C C . GLU A 1 114 ? -23.672 13.672 24.172 1 69.06 114 GLU A C 1
ATOM 866 O O . GLU A 1 114 ? -23.359 13.664 25.359 1 69.06 114 GLU A O 1
ATOM 871 N N . VAL A 1 115 ? -23.5 12.711 23.406 1 75.56 115 VAL A N 1
ATOM 872 C CA . VAL A 1 115 ? -22.656 11.586 23.797 1 75.56 115 VAL A CA 1
ATOM 873 C C . VAL A 1 115 ? -21.188 11.898 23.469 1 75.56 115 VAL A C 1
ATOM 875 O O . VAL A 1 115 ? -20.891 12.5 22.438 1 75.56 115 VAL A O 1
ATOM 878 N N . VAL A 1 116 ? -20.391 11.664 24.453 1 81.44 116 VAL A N 1
ATOM 879 C CA . VAL A 1 116 ? -18.953 11.859 24.328 1 81.44 116 VAL A CA 1
ATOM 880 C C . VAL A 1 116 ? -18.234 10.508 24.312 1 81.44 116 VAL A C 1
ATOM 882 O O . VAL A 1 116 ? -18.562 9.625 25.109 1 81.44 116 VAL A O 1
ATOM 885 N N . VAL A 1 117 ? -17.297 10.414 23.359 1 81.12 117 VAL A N 1
ATOM 886 C CA . VAL A 1 117 ? -16.516 9.188 23.312 1 81.12 117 VAL A CA 1
ATOM 887 C C . VAL A 1 117 ? -15.32 9.305 24.266 1 81.12 117 VAL A C 1
ATOM 889 O O . VAL A 1 117 ? -14.555 10.266 24.188 1 81.12 117 VAL A O 1
ATOM 892 N N . VAL A 1 118 ? -15.211 8.391 25.078 1 82.88 118 VAL A N 1
ATOM 893 C CA . VAL A 1 118 ? -14.117 8.398 26.047 1 82.88 118 VAL A CA 1
ATOM 894 C C . VAL A 1 118 ? -13.258 7.152 25.859 1 82.88 118 VAL A C 1
ATOM 896 O O . VAL A 1 118 ? -12.93 6.473 26.828 1 82.88 118 VAL A O 1
ATOM 899 N N . GLY A 1 119 ? -13.008 6.836 24.516 1 81.38 119 GLY A N 1
ATOM 900 C CA . GLY A 1 119 ? -12.203 5.672 24.203 1 81.38 119 GLY A CA 1
ATOM 901 C C . GLY A 1 119 ? -13.023 4.434 23.906 1 81.38 119 GLY A C 1
ATOM 902 O O . GLY A 1 119 ? -13.703 4.359 22.891 1 81.38 119 GLY A O 1
ATOM 903 N N . TYR A 1 120 ? -13.109 3.553 24.922 1 86.38 120 TYR A N 1
ATOM 904 C CA . TYR A 1 120 ? -13.797 2.281 24.719 1 86.38 120 TYR A CA 1
ATOM 905 C C . TYR A 1 120 ? -15.227 2.344 25.234 1 86.38 120 TYR A C 1
ATOM 907 O O . TYR A 1 120 ? -15.727 1.37 25.797 1 86.38 120 TYR A O 1
ATOM 915 N N . GLY A 1 121 ? -15.797 3.592 25.062 1 83.38 121 GLY A N 1
ATOM 916 C CA . GLY A 1 121 ? -17.172 3.816 25.469 1 83.38 121 GLY A CA 1
ATOM 917 C C . GLY A 1 121 ? -17.641 5.242 25.25 1 83.38 121 GLY A C 1
ATOM 918 O O . GLY A 1 121 ? -16.875 6.078 24.75 1 83.38 121 GLY A O 1
ATOM 919 N N . SER A 1 122 ? -18.906 5.371 25.453 1 81.25 122 SER A N 1
ATOM 920 C CA . SER A 1 122 ? -19.484 6.703 25.359 1 81.25 122 SER A CA 1
ATOM 921 C C . SER A 1 122 ? -20.266 7.051 26.625 1 81.25 122 SER A C 1
ATOM 923 O O . SER A 1 122 ? -20.812 6.164 27.297 1 81.25 122 SER A O 1
ATOM 925 N N . VAL A 1 123 ? -20.188 8.25 26.938 1 83.5 123 VAL A N 1
ATOM 926 C CA . VAL A 1 123 ? -20.922 8.75 28.094 1 83.5 123 VAL A CA 1
ATOM 927 C C . VAL A 1 123 ? -21.656 10.039 27.719 1 83.5 123 VAL A C 1
ATOM 929 O O . VAL A 1 123 ? -21.25 10.734 26.781 1 83.5 123 VAL A O 1
ATOM 932 N N . LYS A 1 124 ? -22.656 10.211 28.438 1 84.25 124 LYS A N 1
ATOM 933 C CA . LYS A 1 124 ? -23.312 11.508 28.266 1 84.25 124 LYS A CA 1
ATOM 934 C C . LYS A 1 124 ? -22.422 12.641 28.766 1 84.25 124 LYS A C 1
ATOM 936 O O . LYS A 1 124 ? -21.703 12.477 29.75 1 84.25 124 LYS A O 1
ATOM 941 N N . LYS A 1 125 ? -22.562 13.68 28.156 1 84.75 125 LYS A N 1
ATOM 942 C CA . LYS A 1 125 ? -21.75 14.836 28.516 1 84.75 125 LYS A CA 1
ATOM 943 C C . LYS A 1 125 ? -21.984 15.227 29.969 1 84.75 125 LYS A C 1
ATOM 945 O O . LYS A 1 125 ? -21.047 15.609 30.672 1 84.75 125 LYS A O 1
ATOM 950 N N . THR A 1 126 ? -23.203 15.133 30.422 1 84.75 126 THR A N 1
ATOM 951 C CA . THR A 1 126 ? -23.547 15.5 31.797 1 84.75 126 THR A CA 1
ATOM 952 C C . THR A 1 126 ? -22.906 14.531 32.781 1 84.75 126 THR A C 1
ATOM 954 O O . THR A 1 126 ? -22.719 14.867 33.969 1 84.75 126 THR A O 1
ATOM 957 N N . ASP A 1 127 ? -22.562 13.414 32.344 1 87.69 127 ASP A N 1
ATOM 958 C CA . ASP A 1 127 ? -22.031 12.391 33.219 1 87.69 127 ASP A CA 1
ATOM 959 C C . ASP A 1 127 ? -20.5 12.328 33.125 1 87.69 127 ASP A C 1
ATOM 961 O O . ASP A 1 127 ? -19.875 11.5 33.812 1 87.69 127 ASP A O 1
ATOM 965 N N . LEU A 1 128 ? -20.047 13.133 32.375 1 89.25 128 LEU A N 1
ATOM 966 C CA . LEU A 1 128 ? -18.609 13.148 32.219 1 89.25 128 LEU A CA 1
ATOM 967 C C . LEU A 1 128 ? -17.906 13.672 33.469 1 89.25 128 LEU A C 1
ATOM 969 O O . LEU A 1 128 ? -18.281 14.727 33.969 1 89.25 128 LEU A O 1
ATOM 973 N N . THR A 1 129 ? -16.922 13.008 33.906 1 91 129 THR A N 1
ATOM 974 C CA . THR A 1 129 ? -16.188 13.43 35.094 1 91 129 THR A CA 1
ATOM 975 C C . THR A 1 129 ? -14.812 13.977 34.719 1 91 129 THR A C 1
ATOM 977 O O . THR A 1 129 ? -14.203 14.727 35.5 1 91 129 THR A O 1
ATOM 980 N N . GLY A 1 130 ? -14.305 13.617 33.594 1 89.88 130 GLY A N 1
ATOM 981 C CA . GLY A 1 130 ? -13.023 14.109 33.125 1 89.88 130 GLY A CA 1
ATOM 982 C C . GLY A 1 130 ? -13.148 15.312 32.188 1 89.88 130 GLY A C 1
ATOM 983 O O . GLY A 1 130 ? -14.227 15.891 32.062 1 89.88 130 GLY A O 1
ATOM 984 N N . SER A 1 131 ? -11.977 15.688 31.641 1 91.06 131 SER A N 1
ATOM 985 C CA . SER A 1 131 ? -11.953 16.797 30.703 1 91.06 131 SER A CA 1
ATOM 986 C C . SER A 1 131 ? -11.875 16.312 29.266 1 91.06 131 SER A C 1
ATOM 988 O O . SER A 1 131 ? -10.797 15.938 28.781 1 91.06 131 SER A O 1
ATOM 990 N N . VAL A 1 132 ? -12.898 16.359 28.578 1 90.56 132 VAL A N 1
ATOM 991 C CA . VAL A 1 132 ? -13 15.945 27.188 1 90.56 132 VAL A CA 1
ATOM 992 C C . VAL A 1 132 ? -13.734 17.016 26.375 1 90.56 132 VAL A C 1
ATOM 994 O O . VAL A 1 132 ? -14.719 17.578 26.844 1 90.56 132 VAL A O 1
ATOM 997 N N . SER A 1 133 ? -13.156 17.312 25.281 1 91.81 133 SER A N 1
ATOM 998 C CA . SER A 1 133 ? -13.82 18.219 24.359 1 91.81 133 SER A CA 1
ATOM 999 C C . SER A 1 133 ? -14.297 17.484 23.109 1 91.81 133 SER A C 1
ATOM 1001 O O . SER A 1 133 ? -13.547 16.703 22.516 1 91.81 133 SER A O 1
ATOM 1003 N N . THR A 1 134 ? -15.5 17.734 22.766 1 92.44 134 THR A N 1
ATOM 1004 C CA . THR A 1 134 ? -16.062 17.109 21.578 1 92.44 134 THR A CA 1
ATOM 1005 C C . THR A 1 134 ? -16.297 18.172 20.484 1 92.44 134 THR A C 1
ATOM 1007 O O . THR A 1 134 ? -16.844 19.234 20.75 1 92.44 134 THR A O 1
ATOM 1010 N N . ILE A 1 135 ? -15.891 17.828 19.312 1 94.38 135 ILE A N 1
ATOM 1011 C CA . ILE A 1 135 ? -16.094 18.688 18.141 1 94.38 135 ILE A CA 1
ATOM 1012 C C . ILE A 1 135 ? -17.047 18 17.156 1 94.38 135 ILE A C 1
ATOM 1014 O O . ILE A 1 135 ? -16.781 16.875 16.719 1 94.38 135 ILE A O 1
ATOM 1018 N N . SER A 1 136 ? -18.031 18.703 16.797 1 91.62 136 SER A N 1
ATOM 1019 C CA . SER A 1 136 ? -19.062 18.125 15.945 1 91.62 136 SER A CA 1
ATOM 1020 C C . SER A 1 136 ? -18.672 18.203 14.477 1 91.62 136 SER A C 1
ATOM 1022 O O . SER A 1 136 ? -17.781 18.969 14.109 1 91.62 136 SER A O 1
ATOM 1024 N N . ALA A 1 137 ? -19.406 17.5 13.68 1 91.19 137 ALA A N 1
ATOM 1025 C CA . ALA A 1 137 ? -19.203 17.516 12.234 1 91.19 137 ALA A CA 1
ATOM 1026 C C . ALA A 1 137 ? -19.469 18.906 11.664 1 91.19 137 ALA A C 1
ATOM 1028 O O . ALA A 1 137 ? -18.781 19.344 10.742 1 91.19 137 ALA A O 1
ATOM 1029 N N . ALA A 1 138 ? -20.453 19.5 12.164 1 87.69 138 ALA A N 1
ATOM 1030 C CA . ALA A 1 138 ? -20.828 20.844 11.688 1 87.69 138 ALA A CA 1
ATOM 1031 C C . ALA A 1 138 ? -19.688 21.828 11.898 1 87.69 138 ALA A C 1
ATOM 1033 O O . ALA A 1 138 ? -19.375 22.625 11.008 1 87.69 138 ALA A O 1
ATOM 1034 N N . THR A 1 139 ? -19.062 21.75 13.047 1 88.75 139 THR A N 1
ATOM 1035 C CA . THR A 1 139 ? -17.938 22.625 13.336 1 88.75 139 THR A CA 1
ATOM 1036 C C . THR A 1 139 ? -16.75 22.297 12.43 1 88.75 139 THR A C 1
ATOM 1038 O O . THR A 1 139 ? -16.078 23.203 11.93 1 88.75 139 THR A O 1
ATOM 1041 N N . ILE A 1 140 ? -16.5 21.094 12.18 1 92.75 140 ILE A N 1
ATOM 1042 C CA . ILE A 1 140 ? -15.359 20.625 11.406 1 92.75 140 ILE A CA 1
ATOM 1043 C C . ILE A 1 140 ? -15.492 21.094 9.961 1 92.75 140 ILE A C 1
ATOM 1045 O O . ILE A 1 140 ? -14.5 21.406 9.305 1 92.75 140 ILE A O 1
ATOM 1049 N N . THR A 1 141 ? -16.719 21.203 9.469 1 92.38 141 THR A N 1
ATOM 1050 C CA . THR A 1 141 ? -16.891 21.5 8.055 1 92.38 141 THR A CA 1
ATOM 1051 C C . THR A 1 141 ? -17.234 22.969 7.848 1 92.38 141 THR A C 1
ATOM 1053 O O . THR A 1 141 ? -17.359 23.438 6.711 1 92.38 141 THR A O 1
ATOM 1056 N N . GLU A 1 142 ? -17.391 23.672 8.898 1 87.88 142 GLU A N 1
ATOM 1057 C CA . GLU A 1 142 ? -17.859 25.047 8.844 1 87.88 142 GLU A CA 1
ATOM 1058 C C . GLU A 1 142 ? -16.922 25.922 8.031 1 87.88 142 GLU A C 1
ATOM 1060 O O . GLU A 1 142 ? -17.359 26.766 7.238 1 87.88 142 GLU A O 1
ATOM 1065 N N . ARG A 1 143 ? -15.625 25.719 8.188 1 90.5 143 ARG A N 1
ATOM 1066 C CA . ARG A 1 143 ? -14.641 26.562 7.523 1 90.5 143 ARG A CA 1
ATOM 1067 C C . ARG A 1 143 ? -14.32 26.047 6.129 1 90.5 143 ARG A C 1
ATOM 1069 O O . ARG A 1 143 ? -13.609 26.703 5.363 1 90.5 143 ARG A O 1
ATOM 1076 N N . ASN A 1 144 ? -14.742 24.938 5.785 1 91.81 144 ASN A N 1
ATOM 1077 C CA . ASN A 1 144 ? -14.523 24.328 4.477 1 91.81 144 ASN A CA 1
ATOM 1078 C C . ASN A 1 144 ? -13.039 24.234 4.148 1 91.81 144 ASN A C 1
ATOM 1080 O O . ASN A 1 144 ? -12.617 24.609 3.053 1 91.81 144 ASN A O 1
ATOM 1084 N N . THR A 1 145 ? -12.25 23.875 5.051 1 92.19 145 THR A N 1
ATOM 1085 C CA . THR A 1 145 ? -10.836 23.625 4.812 1 92.19 145 THR A CA 1
ATOM 1086 C C . THR A 1 145 ? -10.609 22.203 4.328 1 92.19 145 THR A C 1
ATOM 1088 O O . THR A 1 145 ? -11.469 21.328 4.523 1 92.19 145 THR A O 1
ATOM 1091 N N . THR A 1 146 ? -9.484 22.016 3.699 1 91.75 146 THR A N 1
ATOM 1092 C CA . THR A 1 146 ? -9.148 20.672 3.238 1 91.75 146 THR A CA 1
ATOM 1093 C C . THR A 1 146 ? -8.438 19.875 4.336 1 91.75 146 THR A C 1
ATOM 1095 O O . THR A 1 146 ? -8.391 18.641 4.289 1 91.75 146 THR A O 1
ATOM 1098 N N . SER A 1 147 ? -7.887 20.531 5.336 1 93.38 147 SER A N 1
ATOM 1099 C CA . SER A 1 147 ? -7.223 19.891 6.469 1 93.38 147 SER A CA 1
ATOM 1100 C C . SER A 1 147 ? -8.164 19.766 7.664 1 93.38 147 SER A C 1
ATOM 1102 O O . SER A 1 147 ? -8.766 20.75 8.094 1 93.38 147 SER A O 1
ATOM 1104 N N . ALA A 1 148 ? -8.18 18.609 8.227 1 94.38 148 ALA A N 1
ATOM 1105 C CA . ALA A 1 148 ? -9.023 18.375 9.391 1 94.38 148 ALA A CA 1
ATOM 1106 C C . ALA A 1 148 ? -8.508 19.141 10.609 1 94.38 148 ALA A C 1
ATOM 1108 O O . ALA A 1 148 ? -9.289 19.594 11.438 1 94.38 148 ALA A O 1
ATOM 1109 N N . LEU A 1 149 ? -7.25 19.234 10.711 1 94.62 149 LEU A N 1
ATOM 1110 C CA . LEU A 1 149 ? -6.672 19.938 11.852 1 94.62 149 LEU A CA 1
ATOM 1111 C C . LEU A 1 149 ? -6.879 21.438 11.727 1 94.62 149 LEU A C 1
ATOM 1113 O O . LEU A 1 149 ? -7.188 22.109 12.711 1 94.62 149 LEU A O 1
ATOM 1117 N N . GLU A 1 150 ? -6.742 21.953 10.516 1 93.81 150 GLU A N 1
ATOM 1118 C CA . GLU A 1 150 ? -7.035 23.359 10.312 1 93.81 150 GLU A CA 1
ATOM 1119 C C . GLU A 1 150 ? -8.492 23.688 10.641 1 93.81 150 GLU A C 1
ATOM 1121 O O . GLU A 1 150 ? -8.797 24.75 11.164 1 93.81 150 GLU A O 1
ATOM 1126 N N . ALA A 1 151 ? -9.273 22.75 10.383 1 94.19 151 ALA A N 1
ATOM 1127 C CA . ALA A 1 151 ? -10.711 22.922 10.57 1 94.19 151 ALA A CA 1
ATOM 1128 C C . ALA A 1 151 ? -11.055 23.156 12.039 1 94.19 151 ALA A C 1
ATOM 1130 O O . ALA A 1 151 ? -12.023 23.844 12.359 1 94.19 151 ALA A O 1
ATOM 1131 N N . ILE A 1 152 ? -10.266 22.672 12.891 1 94.75 152 ILE A N 1
ATOM 1132 C CA . ILE A 1 152 ? -10.68 22.734 14.281 1 94.75 152 ILE A CA 1
ATOM 1133 C C . ILE A 1 152 ? -9.75 23.656 15.062 1 94.75 152 ILE A C 1
ATOM 1135 O O . ILE A 1 152 ? -9.727 23.625 16.297 1 94.75 152 ILE A O 1
ATOM 1139 N N . GLN A 1 153 ? -8.992 24.391 14.398 1 95.5 153 GLN A N 1
ATOM 1140 C CA . GLN A 1 153 ? -8.125 25.344 15.078 1 95.5 153 GLN A CA 1
ATOM 1141 C C . GLN A 1 153 ? -8.938 26.312 15.938 1 95.5 153 GLN A C 1
ATOM 1143 O O . GLN A 1 153 ? -9.891 26.938 15.453 1 95.5 153 GLN A O 1
ATOM 1148 N N . GLY A 1 154 ? -8.664 26.406 17.25 1 95.12 154 GLY A N 1
ATOM 1149 C CA . GLY A 1 154 ? -9.312 27.344 18.141 1 95.12 154 GLY A CA 1
ATOM 1150 C C . GLY A 1 154 ? -10.641 26.844 18.672 1 95.12 154 GLY A C 1
ATOM 1151 O O . GLY A 1 154 ? -11.328 27.547 19.422 1 95.12 154 GLY A O 1
ATOM 1152 N N . SER A 1 155 ? -10.93 25.609 18.359 1 94.44 155 SER A N 1
ATOM 1153 C CA . SER A 1 155 ? -12.25 25.109 18.719 1 94.44 155 SER A CA 1
ATOM 1154 C C . SER A 1 155 ? -12.273 24.562 20.141 1 94.44 155 SER A C 1
ATOM 1156 O O . SER A 1 155 ? -13.344 24.422 20.734 1 94.44 155 SER A O 1
ATOM 1158 N N . THR A 1 156 ? -11.156 24.328 20.625 1 94 156 THR A N 1
ATOM 1159 C CA . THR A 1 156 ? -11.078 23.703 21.938 1 94 156 THR A CA 1
ATOM 1160 C C . THR A 1 156 ? -10.008 24.375 22.797 1 94 156 THR A C 1
ATOM 1162 O O . THR A 1 156 ? -8.852 24.5 22.375 1 94 156 THR A O 1
ATOM 1165 N N . PRO A 1 157 ? -10.406 24.781 24 1 96.56 157 PRO A N 1
ATOM 1166 C CA . PRO A 1 157 ? -9.352 25.281 24.875 1 96.56 157 PRO A CA 1
ATOM 1167 C C . PRO A 1 157 ? -8.336 24.203 25.266 1 96.56 157 PRO A C 1
ATOM 1169 O O . PRO A 1 157 ? -8.711 23.047 25.438 1 96.56 157 PRO A O 1
ATOM 1172 N N . GLY A 1 158 ? -7.141 24.578 25.406 1 95.69 158 GLY A N 1
ATOM 1173 C CA . GLY A 1 158 ? -6.09 23.656 25.828 1 95.69 158 GLY A CA 1
ATOM 1174 C C . GLY A 1 158 ? -5.441 22.922 24.672 1 95.69 158 GLY A C 1
ATOM 1175 O O . GLY A 1 158 ? -4.504 22.156 24.875 1 95.69 158 GLY A O 1
ATOM 1176 N N . VAL A 1 159 ? -5.898 23.125 23.516 1 95.88 159 VAL A N 1
ATOM 1177 C CA . VAL A 1 159 ? -5.34 22.5 22.312 1 95.88 159 VAL A CA 1
ATOM 1178 C C . VAL A 1 159 ? -4.766 23.562 21.391 1 95.88 159 VAL A C 1
ATOM 1180 O O . VAL A 1 159 ? -5.504 24.391 20.844 1 95.88 159 VAL A O 1
ATOM 1183 N N . GLN A 1 160 ? -3.521 23.469 21.25 1 95.25 160 GLN A N 1
ATOM 1184 C CA . GLN A 1 160 ? -2.834 24.375 20.344 1 95.25 160 GLN A CA 1
ATOM 1185 C C . GLN A 1 160 ? -2.572 23.734 18.984 1 95.25 160 GLN A C 1
ATOM 1187 O O . GLN A 1 160 ? -1.896 22.703 18.906 1 95.25 160 GLN A O 1
ATOM 1192 N N . ILE A 1 161 ? -3.129 24.312 17.906 1 94.94 161 ILE A N 1
ATOM 1193 C CA . ILE A 1 161 ? -2.904 23.859 16.547 1 94.94 161 ILE A CA 1
ATOM 1194 C C . ILE A 1 161 ? -2.287 24.984 15.727 1 94.94 161 ILE A C 1
ATOM 1196 O O . ILE A 1 161 ? -2.84 26.094 15.656 1 94.94 161 ILE A O 1
ATOM 1200 N N . SER A 1 162 ? -1.182 24.734 15.156 1 92.25 162 SER A N 1
ATOM 1201 C CA . SER A 1 162 ? -0.513 25.766 14.359 1 92.25 162 SER A CA 1
ATOM 1202 C C . SER A 1 162 ? 0.032 25.188 13.055 1 92.25 162 SER A C 1
ATOM 1204 O O . SER A 1 162 ? 0.431 24.016 13.008 1 92.25 162 SER A O 1
ATOM 1206 N N . SER A 1 163 ? -0.013 25.984 12.07 1 90.12 163 SER A N 1
ATOM 1207 C CA . SER A 1 163 ? 0.556 25.578 10.789 1 90.12 163 SER A CA 1
ATOM 1208 C C . SER A 1 163 ? 2.07 25.422 10.883 1 90.12 163 SER A C 1
ATOM 1210 O O . SER A 1 163 ? 2.74 26.219 11.547 1 90.12 163 SER A O 1
ATOM 1212 N N . SER A 1 164 ? 2.596 24.516 10.148 1 86.19 164 SER A N 1
ATOM 1213 C CA . SER A 1 164 ? 4.035 24.281 10.172 1 86.19 164 SER A CA 1
ATOM 1214 C C . SER A 1 164 ? 4.773 25.297 9.305 1 86.19 164 SER A C 1
ATOM 1216 O O . SER A 1 164 ? 5.93 25.625 9.578 1 86.19 164 SER A O 1
ATOM 1218 N N . SER A 1 165 ? 4.152 25.594 8.242 1 84.56 165 SER A N 1
ATOM 1219 C CA . SER A 1 165 ? 4.695 26.594 7.324 1 84.56 165 SER A CA 1
ATOM 1220 C C . SER A 1 165 ? 3.598 27.203 6.461 1 84.56 165 SER A C 1
ATOM 1222 O O . SER A 1 165 ? 2.41 27 6.723 1 84.56 165 SER A O 1
ATOM 1224 N N . GLY A 1 166 ? 4.09 28 5.543 1 82.38 166 GLY A N 1
ATOM 1225 C CA . GLY A 1 166 ? 3.148 28.562 4.586 1 82.38 166 GLY A CA 1
ATOM 1226 C C . GLY A 1 166 ? 3.018 27.734 3.32 1 82.38 166 GLY A C 1
ATOM 1227 O O . GLY A 1 166 ? 2.232 28.078 2.432 1 82.38 166 GLY A O 1
ATOM 1228 N N . ARG A 1 167 ? 3.768 26.625 3.229 1 84.25 167 ARG A N 1
ATOM 1229 C CA . ARG A 1 167 ? 3.748 25.75 2.062 1 84.25 167 ARG A CA 1
ATOM 1230 C C . ARG A 1 167 ? 2.57 24.781 2.127 1 84.25 167 ARG A C 1
ATOM 1232 O O . ARG A 1 167 ? 2.244 24.266 3.195 1 84.25 167 ARG A O 1
ATOM 1239 N N . SER A 1 168 ? 2.037 24.656 0.9 1 81.06 168 SER A N 1
ATOM 1240 C CA . SER A 1 168 ? 0.941 23.688 0.833 1 81.06 168 SER A CA 1
ATOM 1241 C C . SER A 1 168 ? 1.432 22.266 1.116 1 81.06 168 SER A C 1
ATOM 1243 O O . SER A 1 168 ? 2.479 21.859 0.614 1 81.06 168 SER A O 1
ATOM 1245 N N . GLY A 1 169 ? 0.918 21.609 2.068 1 80.75 169 GLY A N 1
ATOM 1246 C CA . GLY A 1 169 ? 1.249 20.203 2.268 1 80.75 169 GLY A CA 1
ATOM 1247 C C . GLY A 1 169 ? 2.012 19.953 3.555 1 80.75 169 GLY A C 1
ATOM 1248 O O . GLY A 1 169 ? 2.137 18.797 3.992 1 80.75 169 GLY A O 1
ATOM 1249 N N . ASP A 1 170 ? 2.717 20.922 4.148 1 84.88 170 ASP A N 1
ATOM 1250 C CA . ASP A 1 170 ? 3.551 20.719 5.328 1 84.88 170 ASP A CA 1
ATOM 1251 C C . ASP A 1 170 ? 2.701 20.375 6.547 1 84.88 170 ASP A C 1
ATOM 1253 O O . ASP A 1 170 ? 3.227 19.922 7.566 1 84.88 170 ASP A O 1
ATOM 1257 N N . GLY A 1 171 ? 1.539 20.578 6.555 1 86.94 171 GLY A N 1
ATOM 1258 C CA . GLY A 1 171 ? 0.64 20.109 7.598 1 86.94 171 GLY A CA 1
ATOM 1259 C C . GLY A 1 171 ? 0.62 21 8.82 1 86.94 171 GLY A C 1
ATOM 1260 O O . GLY A 1 171 ? 0.943 22.188 8.734 1 86.94 171 GLY A O 1
ATOM 1261 N N . PHE A 1 172 ? 0.078 20.453 10.016 1 91.81 172 PHE A N 1
ATOM 1262 C CA . PHE A 1 172 ? -0.124 21.203 11.242 1 91.81 172 PHE A CA 1
ATOM 1263 C C . PHE A 1 172 ? 0.502 20.484 12.43 1 91.81 172 PHE A C 1
ATOM 1265 O O . PHE A 1 172 ? 0.65 19.266 12.406 1 91.81 172 PHE A O 1
ATOM 1272 N N . LYS A 1 173 ? 0.867 21.25 13.383 1 91.44 173 LYS A N 1
ATOM 1273 C CA . LYS A 1 173 ? 1.352 20.734 14.664 1 91.44 173 LYS A CA 1
ATOM 1274 C C . LYS A 1 173 ? 0.293 20.891 15.758 1 91.44 173 LYS A C 1
ATOM 1276 O O . LYS A 1 173 ? -0.406 21.906 15.812 1 91.44 173 LYS A O 1
ATOM 1281 N N . VAL A 1 174 ? 0.227 19.859 16.656 1 94.69 174 VAL A N 1
ATOM 1282 C CA . VAL A 1 174 ? -0.769 19.875 17.719 1 94.69 174 VAL A CA 1
ATOM 1283 C C . VAL A 1 174 ? -0.091 19.625 19.062 1 94.69 174 VAL A C 1
ATOM 1285 O O . VAL A 1 174 ? 0.746 18.719 19.188 1 94.69 174 VAL A O 1
ATOM 1288 N N . VAL A 1 175 ? -0.396 20.453 20.047 1 95 175 VAL A N 1
ATOM 1289 C CA . VAL A 1 175 ? 0.055 20.281 21.438 1 95 175 VAL A CA 1
ATOM 1290 C C . VAL A 1 175 ? -1.13 20.422 22.391 1 95 175 VAL A C 1
ATOM 1292 O O . VAL A 1 175 ? -1.891 21.391 22.297 1 95 175 VAL A O 1
ATOM 1295 N N . ILE A 1 176 ? -1.308 19.5 23.203 1 95.69 176 ILE A N 1
ATOM 1296 C CA . ILE A 1 176 ? -2.387 19.531 24.172 1 95.69 176 ILE A CA 1
ATOM 1297 C C . ILE A 1 176 ? -1.811 19.781 25.578 1 95.69 176 ILE A C 1
ATOM 1299 O O . ILE A 1 176 ? -1.019 18.969 26.062 1 95.69 176 ILE A O 1
ATOM 1303 N N . ARG A 1 177 ? -2.199 20.859 26.234 1 95.62 177 ARG A N 1
ATOM 1304 C CA . ARG A 1 177 ? -1.825 21.234 27.594 1 95.62 177 ARG A CA 1
ATOM 1305 C C . ARG A 1 177 ? -0.31 21.25 27.766 1 95.62 177 ARG A C 1
ATOM 1307 O O . ARG A 1 177 ? 0.213 20.703 28.75 1 95.62 177 ARG A O 1
ATOM 1314 N N . GLY A 1 178 ? 0.429 21.656 26.719 1 94 178 GLY A N 1
ATOM 1315 C CA . GLY A 1 178 ? 1.855 21.938 26.797 1 94 178 GLY A CA 1
ATOM 1316 C C . GLY A 1 178 ? 2.711 20.703 26.516 1 94 178 GLY A C 1
ATOM 1317 O O . GLY A 1 178 ? 2.193 19.594 26.406 1 94 178 GLY A O 1
ATOM 1318 N N . ASN A 1 179 ? 4.027 20.922 26.438 1 92.88 179 ASN A N 1
ATOM 1319 C CA . ASN A 1 179 ? 4.992 19.859 26.203 1 92.88 179 ASN A CA 1
ATOM 1320 C C . ASN A 1 179 ? 5.266 19.062 27.484 1 92.88 179 ASN A C 1
ATOM 1322 O O . ASN A 1 179 ? 5.633 19.641 28.516 1 92.88 179 ASN A O 1
ATOM 1326 N N . ASN A 1 180 ? 5.145 17.828 27.375 1 91.5 180 ASN A N 1
ATOM 1327 C CA . ASN A 1 180 ? 5.234 17.031 28.594 1 91.5 180 ASN A CA 1
ATOM 1328 C C . ASN A 1 180 ? 6.434 16.094 28.562 1 91.5 180 ASN A C 1
ATOM 1330 O O . ASN A 1 180 ? 6.625 15.281 29.484 1 91.5 180 ASN A O 1
ATOM 1334 N N . SER A 1 181 ? 7.176 16.109 27.469 1 91.88 181 SER A N 1
ATOM 1335 C CA . SER A 1 181 ? 8.336 15.227 27.344 1 91.88 181 SER A CA 1
ATOM 1336 C C . SER A 1 181 ? 9.516 15.961 26.719 1 91.88 181 SER A C 1
ATOM 1338 O O . SER A 1 181 ? 9.336 17 26.078 1 91.88 181 SER A O 1
ATOM 1340 N N . LEU A 1 182 ? 10.703 15.352 26.891 1 89.88 182 LEU A N 1
ATOM 1341 C CA . LEU A 1 182 ? 11.898 15.953 26.328 1 89.88 182 LEU A CA 1
ATOM 1342 C C . LEU A 1 182 ? 12.07 15.547 24.859 1 89.88 182 LEU A C 1
ATOM 1344 O O . LEU A 1 182 ? 12.844 16.172 24.125 1 89.88 182 LEU A O 1
ATOM 1348 N N . VAL A 1 183 ? 11.484 14.461 24.422 1 81.44 183 VAL A N 1
ATOM 1349 C CA . VAL A 1 183 ? 11.695 13.945 23.078 1 81.44 183 VAL A CA 1
ATOM 1350 C C . VAL A 1 183 ? 10.5 14.305 22.203 1 81.44 183 VAL A C 1
ATOM 1352 O O . VAL A 1 183 ? 10.438 13.906 21.031 1 81.44 183 VAL A O 1
ATOM 1355 N N . GLY A 1 184 ? 9.586 15.039 22.625 1 76.81 184 GLY A N 1
ATOM 1356 C CA . GLY A 1 184 ? 8.43 15.445 21.828 1 76.81 184 GLY A CA 1
ATOM 1357 C C . GLY A 1 184 ? 7.105 15.148 22.516 1 76.81 184 GLY A C 1
ATOM 1358 O O . GLY A 1 184 ? 7.035 14.297 23.406 1 76.81 184 GLY A O 1
ATOM 1359 N N . SER A 1 185 ? 6.039 15.891 22.062 1 81 185 SER A N 1
ATOM 1360 C CA . SER A 1 185 ? 4.758 15.789 22.75 1 81 185 SER A CA 1
ATOM 1361 C C . SER A 1 185 ? 3.598 15.805 21.75 1 81 185 SER A C 1
ATOM 1363 O O . SER A 1 185 ? 2.59 16.484 21.984 1 81 185 SER A O 1
ATOM 1365 N N . SER A 1 186 ? 3.707 15.008 20.656 1 88.06 186 SER A N 1
ATOM 1366 C CA . SER A 1 186 ? 2.574 14.922 19.75 1 88.06 186 SER A CA 1
ATOM 1367 C C . SER A 1 186 ? 1.481 14.016 20.312 1 88.06 186 SER A C 1
ATOM 1369 O O . SER A 1 186 ? 1.773 12.969 20.891 1 88.06 186 SER A O 1
ATOM 1371 N N . PRO A 1 187 ? 0.248 14.406 20.141 1 92.69 187 PRO A N 1
ATOM 1372 C CA . PRO A 1 187 ? -0.82 13.547 20.656 1 92.69 187 PRO A CA 1
ATOM 1373 C C . PRO A 1 187 ? -0.99 12.266 19.844 1 92.69 187 PRO A C 1
ATOM 1375 O O . PRO A 1 187 ? -0.482 12.172 18.719 1 92.69 187 PRO A O 1
ATOM 1378 N N . LEU A 1 188 ? -1.649 11.328 20.5 1 92.12 188 LEU A N 1
ATOM 1379 C CA . LEU A 1 188 ? -2.061 10.133 19.781 1 92.12 188 LEU A CA 1
ATOM 1380 C C . LEU A 1 188 ? -3.303 10.398 18.938 1 92.12 188 LEU A C 1
ATOM 1382 O O . LEU A 1 188 ? -4.289 10.945 19.438 1 92.12 188 LEU A O 1
ATOM 1386 N N . TYR A 1 189 ? -3.24 10.07 17.688 1 95.62 189 TYR A N 1
ATOM 1387 C CA . TYR A 1 189 ? -4.43 10.078 16.844 1 95.62 189 TYR A CA 1
ATOM 1388 C C . TYR A 1 189 ? -5.012 8.68 16.703 1 95.62 189 TYR A C 1
ATOM 1390 O O . TYR A 1 189 ? -4.297 7.738 16.359 1 95.62 189 TYR A O 1
ATOM 1398 N N . VAL A 1 190 ? -6.227 8.539 16.984 1 96.31 190 VAL A N 1
ATOM 1399 C CA . VAL A 1 190 ? -6.918 7.27 16.781 1 96.31 190 VAL A CA 1
ATOM 1400 C C . VAL A 1 190 ? -8.102 7.469 15.836 1 96.31 190 VAL A C 1
ATOM 1402 O O . VAL A 1 190 ? -9.094 8.102 16.203 1 96.31 190 VAL A O 1
ATOM 1405 N N . VAL A 1 191 ? -8.047 6.914 14.672 1 97.25 191 VAL A N 1
ATOM 1406 C CA . VAL A 1 191 ? -9.117 7.016 13.695 1 97.25 191 VAL A CA 1
ATOM 1407 C C . VAL A 1 191 ? -9.883 5.691 13.625 1 97.25 191 VAL A C 1
ATOM 1409 O O . VAL A 1 191 ? -9.359 4.695 13.117 1 97.25 191 VAL A O 1
ATOM 1412 N N . ASP A 1 192 ? -11.047 5.727 14.086 1 95.69 192 ASP A N 1
ATOM 1413 C CA . ASP A 1 192 ? -11.891 4.531 14.125 1 95.69 192 ASP A CA 1
ATOM 1414 C C . ASP A 1 192 ? -11.148 3.359 14.758 1 95.69 192 ASP A C 1
ATOM 1416 O O . ASP A 1 192 ? -11.156 2.25 14.219 1 95.69 192 ASP A O 1
ATOM 1420 N N . GLY A 1 193 ? -10.414 3.65 15.766 1 94.31 193 GLY A N 1
ATOM 1421 C CA . GLY A 1 193 ? -9.734 2.613 16.531 1 94.31 193 GLY A CA 1
ATOM 1422 C C . GLY A 1 193 ? -8.305 2.377 16.062 1 94.31 193 GLY A C 1
ATOM 1423 O O . GLY A 1 193 ? -7.539 1.686 16.734 1 94.31 193 GLY A O 1
ATOM 1424 N N . VAL A 1 194 ? -7.891 2.963 14.977 1 95.56 194 VAL A N 1
ATOM 1425 C CA . VAL A 1 194 ? -6.551 2.76 14.438 1 95.56 194 VAL A CA 1
ATOM 1426 C C . VAL A 1 194 ? -5.641 3.908 14.867 1 95.56 194 VAL A C 1
ATOM 1428 O O . VAL A 1 194 ? -5.875 5.062 14.508 1 95.56 194 VAL A O 1
ATOM 1431 N N . PRO A 1 195 ? -4.562 3.619 15.547 1 94.94 195 PRO A N 1
ATOM 1432 C CA . PRO A 1 195 ? -3.559 4.656 15.789 1 94.94 195 PRO A CA 1
ATOM 1433 C C . PRO A 1 195 ? -2.838 5.09 14.508 1 94.94 195 PRO A C 1
ATOM 1435 O O . PRO A 1 195 ? -2.406 4.246 13.727 1 94.94 195 PRO A O 1
ATOM 1438 N N . VAL A 1 196 ? -2.777 6.344 14.305 1 94.5 196 VAL A N 1
ATOM 1439 C CA . VAL A 1 196 ? -2.08 6.898 13.148 1 94.5 196 VAL A CA 1
ATOM 1440 C C . VAL A 1 196 ? -1.188 8.055 13.586 1 94.5 196 VAL A C 1
ATOM 1442 O O . VAL A 1 196 ? -1.369 8.609 14.672 1 94.5 196 VAL A O 1
ATOM 1445 N N . ASP A 1 197 ? -0.231 8.391 12.758 1 89.12 197 ASP A N 1
ATOM 1446 C CA . ASP A 1 197 ? 0.729 9.438 13.094 1 89.12 197 ASP A CA 1
ATOM 1447 C C . ASP A 1 197 ? 0.137 10.82 12.852 1 89.12 197 ASP A C 1
ATOM 1449 O O . ASP A 1 197 ? 0.532 11.789 13.5 1 89.12 197 ASP A O 1
ATOM 1453 N N . ASN A 1 198 ? -0.688 10.938 11.922 1 93.25 198 ASN A N 1
ATOM 1454 C CA . ASN A 1 198 ? -1.398 12.164 11.602 1 93.25 198 ASN A CA 1
ATOM 1455 C C . ASN A 1 198 ? -2.73 11.883 10.906 1 93.25 198 ASN A C 1
ATOM 1457 O O . ASN A 1 198 ? -3.033 10.734 10.586 1 93.25 198 ASN A O 1
ATOM 1461 N N . ILE A 1 199 ? -3.465 12.938 10.703 1 96.31 199 ILE A N 1
ATOM 1462 C CA . ILE A 1 199 ? -4.773 12.703 10.102 1 96.31 199 ILE A CA 1
ATOM 1463 C C . ILE A 1 199 ? -4.934 13.57 8.859 1 96.31 199 ILE A C 1
ATOM 1465 O O . ILE A 1 199 ? -6.043 13.992 8.523 1 96.31 199 ILE A O 1
ATOM 1469 N N . ASP A 1 200 ? -3.854 13.922 8.211 1 93.94 200 ASP A N 1
ATOM 1470 C CA . ASP A 1 200 ? -3.885 14.75 7.008 1 93.94 200 ASP A CA 1
ATOM 1471 C C . ASP A 1 200 ? -4.645 14.055 5.879 1 93.94 200 ASP A C 1
ATOM 1473 O O . ASP A 1 200 ? -5.172 14.711 4.984 1 93.94 200 ASP A O 1
ATOM 1477 N N . PHE A 1 201 ? -4.711 12.773 5.898 1 95.38 201 PHE A N 1
ATOM 1478 C CA . PHE A 1 201 ? -5.32 11.992 4.824 1 95.38 201 PHE A CA 1
ATOM 1479 C C . PHE A 1 201 ? -6.84 12.07 4.898 1 95.38 201 PHE A C 1
ATOM 1481 O O . PHE A 1 201 ? -7.531 11.75 3.93 1 95.38 201 PHE A O 1
ATOM 1488 N N . LEU A 1 202 ? -7.414 12.547 5.973 1 96.81 202 LEU A N 1
ATOM 1489 C CA . LEU A 1 202 ? -8.859 12.531 6.164 1 96.81 202 LEU A CA 1
ATOM 1490 C C . LEU A 1 202 ? -9.508 13.727 5.465 1 96.81 202 LEU A C 1
ATOM 1492 O O . LEU A 1 202 ? -8.992 14.844 5.523 1 96.81 202 LEU A O 1
ATOM 1496 N N . ASN A 1 203 ? -10.594 13.438 4.855 1 96.94 203 ASN A N 1
ATOM 1497 C CA . ASN A 1 203 ? -11.508 14.492 4.43 1 96.94 203 ASN A CA 1
ATOM 1498 C C . ASN A 1 203 ? -12.375 14.984 5.582 1 96.94 203 ASN A C 1
ATOM 1500 O O . ASN A 1 203 ? -13.07 14.195 6.223 1 96.94 203 ASN A O 1
ATOM 1504 N N . PRO A 1 204 ? -12.32 16.234 5.84 1 96.62 204 PRO A N 1
ATOM 1505 C CA . PRO A 1 204 ? -13.141 16.734 6.941 1 96.62 204 PRO A CA 1
ATOM 1506 C C . PRO A 1 204 ? -14.609 16.328 6.824 1 96.62 204 PRO A C 1
ATOM 1508 O O . PRO A 1 204 ? -15.266 16.062 7.836 1 96.62 204 PRO A O 1
ATOM 1511 N N . GLN A 1 205 ? -15.133 16.188 5.652 1 95.88 205 GLN A N 1
ATOM 1512 C CA . GLN A 1 205 ? -16.531 15.828 5.438 1 95.88 205 GLN A CA 1
ATOM 1513 C C . GLN A 1 205 ? -16.812 14.383 5.844 1 95.88 205 GLN A C 1
ATOM 1515 O O . GLN A 1 205 ? -17.953 13.992 6.035 1 95.88 205 GLN A O 1
ATOM 1520 N N . ASP A 1 206 ? -15.812 13.617 6.004 1 96.06 206 ASP A N 1
ATOM 1521 C CA . ASP A 1 206 ? -15.977 12.227 6.414 1 96.06 206 ASP A CA 1
ATOM 1522 C C . ASP A 1 206 ? -16.031 12.109 7.938 1 96.06 206 ASP A C 1
ATOM 1524 O O . ASP A 1 206 ? -16.375 11.047 8.469 1 96.06 206 ASP A O 1
ATOM 1528 N N . ILE A 1 207 ? -15.742 13.094 8.594 1 96.25 207 ILE A N 1
ATOM 1529 C CA . ILE A 1 207 ? -15.617 13.023 10.047 1 96.25 207 ILE A CA 1
ATOM 1530 C C . ILE A 1 207 ? -16.969 13.289 10.695 1 96.25 207 ILE A C 1
ATOM 1532 O O . ILE A 1 207 ? -17.609 14.305 10.406 1 96.25 207 ILE A O 1
ATOM 1536 N N . SER A 1 208 ? -17.391 12.43 11.508 1 94.25 208 SER A N 1
ATOM 1537 C CA . SER A 1 208 ? -18.625 12.602 12.266 1 94.25 208 SER A CA 1
ATOM 1538 C C . SER A 1 208 ? -18.391 13.422 13.531 1 94.25 208 SER A C 1
ATOM 1540 O O . SER A 1 208 ? -19.25 14.219 13.922 1 94.25 208 SER A O 1
ATOM 1542 N N . ARG A 1 209 ? -17.266 13.148 14.141 1 93.31 209 ARG A N 1
ATOM 1543 C CA . ARG A 1 209 ? -16.922 13.898 15.344 1 93.31 209 ARG A CA 1
ATOM 1544 C C . ARG A 1 209 ? -15.461 13.672 15.719 1 93.31 209 ARG A C 1
ATOM 1546 O O . ARG A 1 209 ? -14.836 12.711 15.273 1 93.31 209 ARG A O 1
ATOM 1553 N N . MET A 1 210 ? -14.969 14.523 16.5 1 95.12 210 MET A N 1
ATOM 1554 C CA . MET A 1 210 ? -13.664 14.391 17.141 1 95.12 210 MET A CA 1
ATOM 1555 C C . MET A 1 210 ? -13.773 14.594 18.641 1 95.12 210 MET A C 1
ATOM 1557 O O . MET A 1 210 ? -14.492 15.484 19.109 1 95.12 210 MET A O 1
ATOM 1561 N N . ASP A 1 211 ? -13.18 13.719 19.391 1 94.44 211 ASP A N 1
ATOM 1562 C CA . ASP A 1 211 ? -13.102 13.844 20.844 1 94.44 211 ASP A CA 1
ATOM 1563 C C . ASP A 1 211 ? -11.648 13.984 21.297 1 94.44 211 ASP A C 1
ATOM 1565 O O . ASP A 1 211 ? -10.812 13.125 21.016 1 94.44 211 ASP A O 1
ATOM 1569 N N . VAL A 1 212 ? -11.375 15.031 21.984 1 94.88 212 VAL A N 1
ATOM 1570 C CA . VAL A 1 212 ? -10.031 15.281 22.484 1 94.88 212 VAL A CA 1
ATOM 1571 C C . VAL A 1 212 ? -9.984 14.984 23.984 1 94.88 212 VAL A C 1
ATOM 1573 O O . VAL A 1 212 ? -10.633 15.664 24.781 1 94.88 212 VAL A O 1
ATOM 1576 N N . LEU A 1 213 ? -9.266 13.977 24.312 1 93.19 213 LEU A N 1
ATOM 1577 C CA . LEU A 1 213 ? -9.016 13.648 25.719 1 93.19 213 LEU A CA 1
ATOM 1578 C C . LEU A 1 213 ? -7.805 14.406 26.25 1 93.19 213 LEU A C 1
ATOM 1580 O O . LEU A 1 213 ? -6.672 14.148 25.828 1 93.19 213 LEU A O 1
ATOM 1584 N N . LYS A 1 214 ? -8 15.305 27.281 1 90.56 214 LYS A N 1
ATOM 1585 C CA . LYS A 1 214 ? -6.949 16.234 27.688 1 90.56 214 LYS A CA 1
ATOM 1586 C C . LYS A 1 214 ? -6.344 15.844 29.031 1 90.56 214 LYS A C 1
ATOM 1588 O O . LYS A 1 214 ? -5.133 15.969 29.234 1 90.56 214 LYS A O 1
ATOM 1593 N N . ASP A 1 215 ? -7.242 15.391 29.891 1 88.69 215 ASP A N 1
ATOM 1594 C CA . ASP A 1 215 ? -6.695 15.094 31.219 1 88.69 215 ASP A CA 1
ATOM 1595 C C . ASP A 1 215 ? -6.371 13.609 31.359 1 88.69 215 ASP A C 1
ATOM 1597 O O . ASP A 1 215 ? -6.805 12.797 30.547 1 88.69 215 ASP A O 1
ATOM 1601 N N . ALA A 1 216 ? -5.684 13.258 32.406 1 84.06 216 ALA A N 1
ATOM 1602 C CA . ALA A 1 216 ? -5.195 11.898 32.625 1 84.06 216 ALA A CA 1
ATOM 1603 C C . ALA A 1 216 ? -6.348 10.938 32.875 1 84.06 216 ALA A C 1
ATOM 1605 O O . ALA A 1 216 ? -6.293 9.766 32.5 1 84.06 216 ALA A O 1
ATOM 1606 N N . SER A 1 217 ? -7.277 11.398 33.469 1 80.81 217 SER A N 1
ATOM 1607 C CA . SER A 1 217 ? -8.391 10.508 33.781 1 80.81 217 SER A CA 1
ATOM 1608 C C . SER A 1 217 ? -9.094 10.039 32.5 1 80.81 217 SER A C 1
ATOM 1610 O O . SER A 1 217 ? -9.516 8.891 32.406 1 80.81 217 SER A O 1
ATOM 1612 N N . SER A 1 218 ? -9.18 10.867 31.609 1 80.62 218 SER A N 1
ATOM 1613 C CA . SER A 1 218 ? -9.82 10.516 30.344 1 80.62 218 SER A CA 1
ATOM 1614 C C . SER A 1 218 ? -8.875 9.727 29.453 1 80.62 218 SER A C 1
ATOM 1616 O O . SER A 1 218 ? -9.297 8.797 28.75 1 80.62 218 SER A O 1
ATOM 1618 N N . ALA A 1 219 ? -7.625 10.086 29.422 1 83.88 219 ALA A N 1
ATOM 1619 C CA . ALA A 1 219 ? -6.648 9.508 28.5 1 83.88 219 ALA A CA 1
ATOM 1620 C C . ALA A 1 219 ? -6.055 8.219 29.062 1 83.88 219 ALA A C 1
ATOM 1622 O O . ALA A 1 219 ? -5.434 7.441 28.328 1 83.88 219 ALA A O 1
ATOM 1623 N N . ALA A 1 220 ? -6.316 8 30.297 1 80.94 220 ALA A N 1
ATOM 1624 C CA . ALA A 1 220 ? -5.715 6.855 30.969 1 80.94 220 ALA A CA 1
ATOM 1625 C C . ALA A 1 220 ? -6.16 5.547 30.328 1 80.94 220 ALA A C 1
ATOM 1627 O O . ALA A 1 220 ? -5.445 4.543 30.391 1 80.94 220 ALA A O 1
ATOM 1628 N N . ILE A 1 221 ? -7.203 5.629 29.703 1 82.31 221 ILE A N 1
ATOM 1629 C CA . ILE A 1 221 ? -7.738 4.434 29.062 1 82.31 221 ILE A CA 1
ATOM 1630 C C . ILE A 1 221 ? -6.855 4.047 27.875 1 82.31 221 ILE A C 1
ATOM 1632 O O . ILE A 1 221 ? -6.93 2.922 27.375 1 82.31 221 ILE A O 1
ATOM 1636 N N . TYR A 1 222 ? -6.023 4.941 27.531 1 83.88 222 TYR A N 1
ATOM 1637 C CA . TYR A 1 222 ? -5.051 4.656 26.484 1 83.88 222 TYR A CA 1
ATOM 1638 C C . TYR A 1 222 ? -3.654 4.488 27.078 1 83.88 222 TYR A C 1
ATOM 1640 O O . TYR A 1 222 ? -2.686 4.293 26.328 1 83.88 222 TYR A O 1
ATOM 1648 N N . GLY A 1 223 ? -3.588 4.695 28.297 1 82.75 223 GLY A N 1
ATOM 1649 C CA . GLY A 1 223 ? -2.379 4.379 29.031 1 82.75 223 GLY A CA 1
ATOM 1650 C C . GLY A 1 223 ? -1.162 5.145 28.547 1 82.75 223 GLY A C 1
ATOM 1651 O O . GLY A 1 223 ? -1.146 6.375 28.578 1 82.75 223 GLY A O 1
ATOM 1652 N N . SER A 1 224 ? -0.187 4.32 28.047 1 79.12 224 SER A N 1
ATOM 1653 C CA . SER A 1 224 ? 1.142 4.805 27.688 1 79.12 224 SER A CA 1
ATOM 1654 C C . SER A 1 224 ? 1.087 5.691 26.438 1 79.12 224 SER A C 1
ATOM 1656 O O . SER A 1 224 ? 2.041 6.414 26.156 1 79.12 224 SER A O 1
ATOM 1658 N N . ARG A 1 225 ? 0.113 5.688 25.797 1 80.12 225 ARG A N 1
ATOM 1659 C CA . ARG A 1 225 ? 0.041 6.465 24.562 1 80.12 225 ARG A CA 1
ATOM 1660 C C . ARG A 1 225 ? -0.777 7.738 24.766 1 80.12 225 ARG A C 1
ATOM 1662 O O . ARG A 1 225 ? -0.905 8.555 23.859 1 80.12 225 ARG A O 1
ATOM 1669 N N . GLY A 1 226 ? -1.254 7.965 25.922 1 80.94 226 GLY A N 1
ATOM 1670 C CA . GLY A 1 226 ? -2.168 9.07 26.172 1 80.94 226 GLY A CA 1
ATOM 1671 C C . GLY A 1 226 ? -1.522 10.234 26.906 1 80.94 226 GLY A C 1
ATOM 1672 O O . GLY A 1 226 ? -2.191 11.211 27.234 1 80.94 226 GLY A O 1
ATOM 1673 N N . ALA A 1 227 ? -0.243 10.133 27.078 1 83.69 227 ALA A N 1
ATOM 1674 C CA . ALA A 1 227 ? 0.406 11.117 27.938 1 83.69 227 ALA A CA 1
ATOM 1675 C C . ALA A 1 227 ? 0.336 12.516 27.328 1 83.69 227 ALA A C 1
ATOM 1677 O O . ALA A 1 227 ? 0.225 13.508 28.047 1 83.69 227 ALA A O 1
ATOM 1678 N N . SER A 1 228 ? 0.399 12.594 26.094 1 89.44 228 SER A N 1
ATOM 1679 C CA . SER A 1 228 ? 0.369 13.883 25.422 1 89.44 228 SER A CA 1
ATOM 1680 C C . SER A 1 228 ? -1.029 14.203 24.891 1 89.44 228 SER A C 1
ATOM 1682 O O . SER A 1 228 ? -1.196 15.086 24.047 1 89.44 228 SER A O 1
ATOM 1684 N N . GLY A 1 229 ? -2.035 13.484 25.359 1 91.38 229 GLY A N 1
ATOM 1685 C CA . GLY A 1 229 ? -3.398 13.664 24.891 1 91.38 229 GLY A CA 1
ATOM 1686 C C . GLY A 1 229 ? -3.766 12.742 23.734 1 91.38 229 GLY A C 1
ATOM 1687 O O . GLY A 1 229 ? -2.887 12.172 23.094 1 91.38 229 GLY A O 1
ATOM 1688 N N . VAL A 1 230 ? -5.062 12.57 23.609 1 93.56 230 VAL A N 1
ATOM 1689 C CA . VAL A 1 230 ? -5.559 11.695 22.547 1 93.56 230 VAL A CA 1
ATOM 1690 C C . VAL A 1 230 ? -6.633 12.422 21.734 1 93.56 230 VAL A C 1
ATOM 1692 O O . VAL A 1 230 ? -7.516 13.07 22.312 1 93.56 230 VAL A O 1
ATOM 1695 N N . ILE A 1 231 ? -6.504 12.352 20.469 1 96 231 ILE A N 1
ATOM 1696 C CA . ILE A 1 231 ? -7.555 12.805 19.562 1 96 231 ILE A CA 1
ATOM 1697 C C . ILE A 1 231 ? -8.211 11.609 18.891 1 96 231 ILE A C 1
ATOM 1699 O O . ILE A 1 231 ? -7.598 10.945 18.047 1 96 231 ILE A O 1
ATOM 1703 N N . ILE A 1 232 ? -9.398 11.398 19.25 1 95.81 232 ILE A N 1
ATOM 1704 C CA . ILE A 1 232 ? -10.172 10.312 18.656 1 95.81 232 ILE A CA 1
ATOM 1705 C C . ILE A 1 232 ? -11.016 10.852 17.5 1 95.81 232 ILE A C 1
ATOM 1707 O O . ILE A 1 232 ? -11.797 11.789 17.688 1 95.81 232 ILE A O 1
ATOM 1711 N N . VAL A 1 233 ? -10.844 10.312 16.406 1 96.75 233 VAL A N 1
ATOM 1712 C CA . VAL A 1 233 ? -11.633 10.68 15.234 1 96.75 233 VAL A CA 1
ATOM 1713 C C . VAL A 1 233 ? -12.609 9.562 14.898 1 96.75 233 VAL A C 1
ATOM 1715 O O . VAL A 1 233 ? -12.195 8.43 14.602 1 96.75 233 VAL A O 1
ATOM 1718 N N . THR A 1 234 ? -13.789 9.883 14.969 1 94.88 234 THR A N 1
ATOM 1719 C CA . THR A 1 234 ? -14.852 8.984 14.508 1 94.88 234 THR A CA 1
ATOM 1720 C C . THR A 1 234 ? -15.367 9.422 13.141 1 94.88 234 THR A C 1
ATOM 1722 O O . THR A 1 234 ? -15.867 10.539 12.992 1 94.88 234 THR A O 1
ATOM 1725 N N . THR A 1 235 ? -15.25 8.609 12.211 1 95.81 235 THR A N 1
ATOM 1726 C CA . THR A 1 235 ? -15.727 8.945 10.875 1 95.81 235 THR A CA 1
ATOM 1727 C C . THR A 1 235 ? -17.172 8.484 10.688 1 95.81 235 THR A C 1
ATOM 1729 O O . THR A 1 235 ? -17.672 7.68 11.469 1 95.81 235 THR A O 1
ATOM 1732 N N . LYS A 1 236 ? -17.75 9.125 9.719 1 93.69 236 LYS A N 1
ATOM 1733 C CA . LYS A 1 236 ? -19.109 8.719 9.383 1 93.69 236 LYS A CA 1
ATOM 1734 C C . LYS A 1 236 ? -19.172 7.238 9.016 1 93.69 236 LYS A C 1
ATOM 1736 O O . LYS A 1 236 ? -18.297 6.742 8.297 1 93.69 236 LYS A O 1
ATOM 1741 N N . SER A 1 237 ? -20.141 6.633 9.648 1 90.62 237 SER A N 1
ATOM 1742 C CA . SER A 1 237 ? -20.344 5.203 9.438 1 90.62 237 SER A CA 1
ATOM 1743 C C . SER A 1 237 ? -21.812 4.883 9.227 1 90.62 237 SER A C 1
ATOM 1745 O O . SER A 1 237 ? -22.625 5.785 9.039 1 90.62 237 SER A O 1
ATOM 1747 N N . GLY A 1 238 ? -22.172 3.637 9.18 1 82.19 238 GLY A N 1
ATOM 1748 C CA . GLY A 1 238 ? -23.578 3.254 9.102 1 82.19 238 GLY A CA 1
ATOM 1749 C C . GLY A 1 238 ? -24.312 3.416 10.422 1 82.19 238 GLY A C 1
ATOM 1750 O O . GLY A 1 238 ? -25.531 3.289 10.477 1 82.19 238 GLY A O 1
ATOM 1751 N N . ALA A 1 239 ? -23.453 3.926 11.312 1 76 239 ALA A N 1
ATOM 1752 C CA . ALA A 1 239 ? -24.094 4.09 12.617 1 76 239 ALA A CA 1
ATOM 1753 C C . ALA A 1 239 ? -24.906 5.383 12.68 1 76 239 ALA A C 1
ATOM 1755 O O . ALA A 1 239 ? -24.5 6.406 12.125 1 76 239 ALA A O 1
ATOM 1756 N N . ASN A 1 240 ? -25.922 5.496 13.109 1 74.06 240 ASN A N 1
ATOM 1757 C CA . ASN A 1 240 ? -26.766 6.652 13.375 1 74.06 240 ASN A CA 1
ATOM 1758 C C . ASN A 1 240 ? -27.219 7.324 12.078 1 74.06 240 ASN A C 1
ATOM 1760 O O . ASN A 1 240 ? -27.219 8.555 11.984 1 74.06 240 ASN A O 1
ATOM 1764 N N . VAL A 1 241 ? -27.344 6.582 11.07 1 84.19 241 VAL A N 1
ATOM 1765 C CA . VAL A 1 241 ? -27.828 7.082 9.789 1 84.19 241 VAL A CA 1
ATOM 1766 C C . VAL A 1 241 ? -29.344 7.266 9.844 1 84.19 241 VAL A C 1
ATOM 1768 O O . VAL A 1 241 ? -30.062 6.445 10.438 1 84.19 241 VAL A O 1
ATOM 1771 N N . LYS A 1 242 ? -29.734 8.32 9.305 1 77.69 242 LYS A N 1
ATOM 1772 C CA . LYS A 1 242 ? -31.172 8.578 9.227 1 77.69 242 LYS A CA 1
ATOM 1773 C C . LYS A 1 242 ? -31.875 7.543 8.352 1 77.69 242 LYS A C 1
ATOM 1775 O O . LYS A 1 242 ? -31.266 7.008 7.418 1 77.69 242 LYS A O 1
ATOM 1780 N N . PRO A 1 243 ? -33.094 7.234 8.703 1 80.75 243 PRO A N 1
ATOM 1781 C CA . PRO A 1 243 ? -33.812 6.277 7.875 1 80.75 243 PRO A CA 1
ATOM 1782 C C . PRO A 1 243 ? -33.969 6.742 6.426 1 80.75 243 PRO A C 1
ATOM 1784 O O . PRO A 1 243 ? -34.062 7.945 6.168 1 80.75 243 PRO A O 1
ATOM 1787 N N . GLY A 1 244 ? -34.031 5.879 5.617 1 81.62 244 GLY A N 1
ATOM 1788 C CA . GLY A 1 244 ? -34.156 6.184 4.199 1 81.62 244 GLY A CA 1
ATOM 1789 C C . GLY A 1 244 ? -32.844 6.453 3.531 1 81.62 244 GLY A C 1
ATOM 1790 O O . GLY A 1 244 ? -31.781 6.016 4.023 1 81.62 244 GLY A O 1
ATOM 1791 N N . ILE A 1 245 ? -33 7.105 2.383 1 87.06 245 ILE A N 1
ATOM 1792 C CA . ILE A 1 245 ? -31.797 7.422 1.624 1 87.06 245 ILE A CA 1
ATOM 1793 C C . ILE A 1 245 ? -31.531 8.93 1.672 1 87.06 245 ILE A C 1
ATOM 1795 O O . ILE A 1 245 ? -32.438 9.727 1.474 1 87.06 245 ILE A O 1
ATOM 1799 N N . ASN A 1 246 ? -30.328 9.227 1.956 1 90 246 ASN A N 1
ATOM 1800 C CA . ASN A 1 246 ? -29.906 10.625 1.985 1 90 246 ASN A CA 1
ATOM 1801 C C . ASN A 1 246 ? -28.672 10.844 1.118 1 90 246 ASN A C 1
ATOM 1803 O O . ASN A 1 246 ? -27.703 10.07 1.183 1 90 246 ASN A O 1
ATOM 1807 N N . VAL A 1 247 ? -28.781 11.859 0.246 1 92.75 247 VAL A N 1
ATOM 1808 C CA . VAL A 1 247 ? -27.656 12.203 -0.618 1 92.75 247 VAL A CA 1
ATOM 1809 C C . VAL A 1 247 ? -27.219 13.641 -0.356 1 92.75 247 VAL A C 1
ATOM 1811 O O . VAL A 1 247 ? -28.047 14.555 -0.366 1 92.75 247 VAL A O 1
ATOM 1814 N N . THR A 1 248 ? -25.984 13.805 -0.134 1 94.69 248 THR A N 1
ATOM 1815 C CA . THR A 1 248 ? -25.406 15.133 0.047 1 94.69 248 THR A CA 1
ATOM 1816 C C . THR A 1 248 ? -24.281 15.383 -0.961 1 94.69 248 THR A C 1
ATOM 1818 O O . THR A 1 248 ? -23.406 14.531 -1.144 1 94.69 248 THR A O 1
ATOM 1821 N N . PHE A 1 249 ? -24.312 16.469 -1.616 1 96.12 249 PHE A N 1
ATOM 1822 C CA . PHE A 1 249 ? -23.234 16.906 -2.516 1 96.12 249 PHE A CA 1
ATOM 1823 C C . PHE A 1 249 ? -22.719 18.281 -2.117 1 96.12 249 PHE A C 1
ATOM 1825 O O . PHE A 1 249 ? -23.469 19.25 -2.068 1 96.12 249 PHE A O 1
ATOM 1832 N N . ASP A 1 250 ? -21.438 18.328 -1.855 1 97 250 ASP A N 1
ATOM 1833 C CA . ASP A 1 250 ? -20.75 19.578 -1.523 1 97 250 ASP A CA 1
ATOM 1834 C C . ASP A 1 250 ? -19.688 19.906 -2.557 1 97 250 ASP A C 1
ATOM 1836 O O . ASP A 1 250 ? -18.875 19.047 -2.918 1 97 250 ASP A O 1
ATOM 1840 N N . SER A 1 251 ? -19.703 21.094 -3.043 1 97.5 251 SER A N 1
ATOM 1841 C CA . SER A 1 251 ? -18.688 21.562 -3.992 1 97.5 251 SER A CA 1
ATOM 1842 C C . SER A 1 251 ? -18.25 22.984 -3.686 1 97.5 251 SER A C 1
ATOM 1844 O O . SER A 1 251 ? -19.078 23.828 -3.322 1 97.5 251 SER A O 1
ATOM 1846 N N . SER A 1 252 ? -16.969 23.188 -3.725 1 97.56 252 SER A N 1
ATOM 1847 C CA . SER A 1 252 ? -16.469 24.547 -3.543 1 97.56 252 SER A CA 1
ATOM 1848 C C . SER A 1 252 ? -15.203 24.766 -4.371 1 97.56 252 SER A C 1
ATOM 1850 O O . SER A 1 252 ? -14.461 23.828 -4.652 1 97.56 252 SER A O 1
ATOM 1852 N N . TYR A 1 253 ? -15.016 25.969 -4.801 1 97.31 253 TYR A N 1
ATOM 1853 C CA . TYR A 1 253 ? -13.844 26.453 -5.52 1 97.31 253 TYR A CA 1
ATOM 1854 C C . TYR A 1 253 ? -13.344 27.766 -4.93 1 97.31 253 TYR A C 1
ATOM 1856 O O . TYR A 1 253 ? -14.148 28.625 -4.543 1 97.31 253 TYR A O 1
ATOM 1864 N N . GLY A 1 254 ? -12 27.859 -4.82 1 97.31 254 GLY A N 1
ATOM 1865 C CA . GLY A 1 254 ? -11.453 29.078 -4.242 1 97.31 254 GLY A CA 1
ATOM 1866 C C . GLY A 1 254 ? -10.141 29.5 -4.871 1 97.31 254 GLY A C 1
ATOM 1867 O O . GLY A 1 254 ? -9.445 28.672 -5.477 1 97.31 254 GLY A O 1
ATOM 1868 N N . THR A 1 255 ? -9.852 30.766 -4.727 1 97.12 255 THR A N 1
ATOM 1869 C CA . THR A 1 255 ? -8.586 31.344 -5.16 1 97.12 255 THR A CA 1
ATOM 1870 C C . THR A 1 255 ? -7.75 31.766 -3.957 1 97.12 255 THR A C 1
ATOM 1872 O O . THR A 1 255 ? -8.289 32.281 -2.967 1 97.12 255 THR A O 1
ATOM 1875 N N . LYS A 1 256 ? -6.453 31.531 -4.047 1 95.62 256 LYS A N 1
ATOM 1876 C CA . LYS A 1 256 ? -5.48 31.891 -3.027 1 95.62 256 LYS A CA 1
ATOM 1877 C C . LYS A 1 256 ? -4.562 33 -3.521 1 95.62 256 LYS A C 1
ATOM 1879 O O . LYS A 1 256 ? -3.99 32.906 -4.609 1 95.62 256 LYS A O 1
ATOM 1884 N N . THR A 1 257 ? -4.43 34.062 -2.744 1 95.94 257 THR A N 1
ATOM 1885 C CA . THR A 1 257 ? -3.559 35.156 -3.111 1 95.94 257 THR A CA 1
ATOM 1886 C C . THR A 1 257 ? -2.605 35.5 -1.969 1 95.94 257 THR A C 1
ATOM 1888 O O . THR A 1 257 ? -2.994 35.469 -0.8 1 95.94 257 THR A O 1
ATOM 1891 N N . ALA A 1 258 ? -1.331 35.75 -2.355 1 95.56 258 ALA A N 1
ATOM 1892 C CA . ALA A 1 258 ? -0.362 36.156 -1.343 1 95.56 258 ALA A CA 1
ATOM 1893 C C . ALA A 1 258 ? -0.821 37.406 -0.626 1 95.56 258 ALA A C 1
ATOM 1895 O O . ALA A 1 258 ? -1.373 38.344 -1.25 1 95.56 258 ALA A O 1
ATOM 1896 N N . ALA A 1 259 ? -0.577 37.406 0.702 1 93.94 259 ALA A N 1
ATOM 1897 C CA . ALA A 1 259 ? -1.065 38.531 1.496 1 93.94 259 ALA A CA 1
ATOM 1898 C C . ALA A 1 259 ? -0.045 38.938 2.555 1 93.94 259 ALA A C 1
ATOM 1900 O O . ALA A 1 259 ? 0.786 38.125 2.971 1 93.94 259 ALA A O 1
ATOM 1901 N N . ARG A 1 260 ? -0.11 40.219 2.918 1 92.94 260 ARG A N 1
ATOM 1902 C CA . ARG A 1 260 ? 0.676 40.781 4.008 1 92.94 260 ARG A CA 1
ATOM 1903 C C . ARG A 1 260 ? 2.168 40.562 3.775 1 92.94 260 ARG A C 1
ATOM 1905 O O . ARG A 1 260 ? 2.871 40.062 4.652 1 92.94 260 ARG A O 1
ATOM 1912 N N . MET A 1 261 ? 2.578 40.969 2.674 1 94.5 261 MET A N 1
ATOM 1913 C CA . MET A 1 261 ? 3.979 40.844 2.285 1 94.5 261 MET A CA 1
ATOM 1914 C C . MET A 1 261 ? 4.863 41.75 3.102 1 94.5 261 MET A C 1
ATOM 1916 O O . MET A 1 261 ? 4.492 42.906 3.361 1 94.5 261 MET A O 1
ATOM 1920 N N . PRO A 1 262 ? 6.02 41.219 3.592 1 94.94 262 PRO A N 1
ATOM 1921 C CA . PRO A 1 262 ? 6.953 42.125 4.273 1 94.94 262 PRO A CA 1
ATOM 1922 C C . PRO A 1 262 ? 7.457 43.25 3.371 1 94.94 262 PRO A C 1
ATOM 1924 O O . PRO A 1 262 ? 7.625 43.062 2.164 1 94.94 262 PRO A O 1
ATOM 1927 N N . LYS A 1 263 ? 7.746 44.375 3.947 1 95.5 263 LYS A N 1
ATOM 1928 C CA . LYS A 1 263 ? 8.305 45.5 3.197 1 95.5 263 LYS A CA 1
ATOM 1929 C C . LYS A 1 263 ? 9.82 45.375 3.049 1 95.5 263 LYS A C 1
ATOM 1931 O O . LYS A 1 263 ? 10.547 45.375 4.043 1 95.5 263 LYS A O 1
ATOM 1936 N N . MET A 1 264 ? 10.25 45.281 1.868 1 97.19 264 MET A N 1
ATOM 1937 C CA . MET A 1 264 ? 11.672 45.156 1.564 1 97.19 264 MET A CA 1
ATOM 1938 C C . MET A 1 264 ? 12.234 46.469 1.041 1 97.19 264 MET A C 1
ATOM 1940 O O . MET A 1 264 ? 11.477 47.344 0.644 1 97.19 264 MET A O 1
ATOM 1944 N N . MET A 1 265 ? 13.617 46.562 1.017 1 97.69 265 MET A N 1
ATOM 1945 C CA . MET A 1 265 ? 14.25 47.781 0.484 1 97.69 265 MET A CA 1
ATOM 1946 C C . MET A 1 265 ? 14.023 47.875 -1.021 1 97.69 265 MET A C 1
ATOM 1948 O O . MET A 1 265 ? 14.078 46.875 -1.735 1 97.69 265 MET A O 1
ATOM 1952 N N . ASN A 1 266 ? 13.633 49.125 -1.478 1 96.94 266 ASN A N 1
ATOM 1953 C CA . ASN A 1 266 ? 13.664 49.375 -2.918 1 96.94 266 ASN A CA 1
ATOM 1954 C C . ASN A 1 266 ? 15.078 49.625 -3.418 1 96.94 266 ASN A C 1
ATOM 1956 O O . ASN A 1 266 ? 16.047 49.5 -2.652 1 96.94 266 ASN A O 1
ATOM 1960 N N . GLY A 1 267 ? 15.219 49.875 -4.691 1 97.44 267 GLY A N 1
ATOM 1961 C CA . GLY A 1 267 ? 16.531 50 -5.297 1 97.44 267 GLY A CA 1
ATOM 1962 C C . GLY A 1 267 ? 17.391 51.062 -4.645 1 97.44 267 GLY A C 1
ATOM 1963 O O . GLY A 1 267 ? 18.578 50.812 -4.359 1 97.44 267 GLY A O 1
ATOM 1964 N N . GLU A 1 268 ? 16.859 52.188 -4.426 1 96.75 268 GLU A N 1
ATOM 1965 C CA . GLU A 1 268 ? 17.578 53.312 -3.834 1 96.75 268 GLU A CA 1
ATOM 1966 C C . GLU A 1 268 ? 17.984 53 -2.395 1 96.75 268 GLU A C 1
ATOM 1968 O O . GLU A 1 268 ? 19.141 53.25 -2.006 1 96.75 268 GLU A O 1
ATOM 1973 N N . GLU A 1 269 ? 17.047 52.531 -1.682 1 97.12 269 GLU A N 1
ATOM 1974 C CA . GLU A 1 269 ? 17.328 52.188 -0.286 1 97.12 269 GLU A CA 1
ATOM 1975 C C . GLU A 1 269 ? 18.406 51.125 -0.176 1 97.12 269 GLU A C 1
ATOM 1977 O O . GLU A 1 269 ? 19.297 51.219 0.677 1 97.12 269 GLU A O 1
ATOM 1982 N N . TRP A 1 270 ? 18.266 50.125 -1.003 1 97.94 270 TRP A N 1
ATOM 1983 C CA . TRP A 1 270 ? 19.219 49.031 -0.963 1 97.94 270 TRP A CA 1
ATOM 1984 C C . TRP A 1 270 ? 20.609 49.5 -1.347 1 97.94 270 TRP A C 1
ATOM 1986 O O . TRP A 1 270 ? 21.609 49.094 -0.76 1 97.94 270 TRP A O 1
ATOM 1996 N N . TRP A 1 271 ? 20.734 50.344 -2.391 1 97.31 271 TRP A N 1
ATOM 1997 C CA . TRP A 1 271 ? 22.016 50.875 -2.818 1 97.31 271 TRP A CA 1
ATOM 1998 C C . TRP A 1 271 ? 22.688 51.688 -1.697 1 97.31 271 TRP A C 1
ATOM 2000 O O . TRP A 1 271 ? 23.891 51.562 -1.471 1 97.31 271 TRP A O 1
ATOM 2010 N N . LYS A 1 272 ? 21.906 52.531 -1.018 1 96.88 272 LYS A N 1
ATOM 2011 C CA . LYS A 1 272 ? 22.438 53.25 0.124 1 96.88 272 LYS A CA 1
ATOM 2012 C C . LYS A 1 272 ? 22.953 52.312 1.201 1 96.88 272 LYS A C 1
ATOM 2014 O O . LYS A 1 272 ? 24.062 52.5 1.723 1 96.88 272 LYS A O 1
ATOM 2019 N N . PHE A 1 273 ? 22.125 51.375 1.573 1 97.69 273 PHE A N 1
ATOM 2020 C CA . PHE A 1 273 ? 22.547 50.375 2.543 1 97.69 273 PHE A CA 1
ATOM 2021 C C . PHE A 1 273 ? 23.859 49.719 2.111 1 97.69 273 PHE A C 1
ATOM 2023 O O . PHE A 1 273 ? 24.766 49.562 2.918 1 97.69 273 PHE A O 1
ATOM 2030 N N . HIS A 1 274 ? 23.922 49.312 0.835 1 97.5 274 HIS A N 1
ATOM 2031 C CA . HIS A 1 274 ? 25.094 48.656 0.251 1 97.5 274 HIS A CA 1
ATOM 2032 C C . HIS A 1 274 ? 26.328 49.531 0.349 1 97.5 274 HIS A C 1
ATOM 2034 O O . HIS A 1 274 ? 27.406 49.062 0.688 1 97.5 274 HIS A O 1
ATOM 2040 N N . GLN A 1 275 ? 26.188 50.781 0.072 1 96.56 275 GLN A N 1
ATOM 2041 C CA . GLN A 1 275 ? 27.297 51.75 0.198 1 96.56 275 GLN A CA 1
ATOM 2042 C C . GLN A 1 275 ? 27.781 51.812 1.642 1 96.56 275 GLN A C 1
ATOM 2044 O O . GLN A 1 275 ? 28.984 51.75 1.904 1 96.56 275 GLN A O 1
ATOM 2049 N N . VAL A 1 276 ? 26.828 51.969 2.498 1 97 276 VAL A N 1
ATOM 2050 C CA . VAL A 1 276 ? 27.188 52.094 3.906 1 97 276 VAL A CA 1
ATOM 2051 C C . VAL A 1 276 ? 27.922 50.812 4.355 1 97 276 VAL A C 1
ATOM 2053 O O . VAL A 1 276 ? 28.875 50.875 5.141 1 97 276 VAL A O 1
ATOM 2056 N N . ALA A 1 277 ? 27.516 49.688 3.889 1 96.75 277 ALA A N 1
ATOM 2057 C CA . ALA A 1 277 ? 28.109 48.406 4.262 1 96.75 277 ALA A CA 1
ATOM 2058 C C . ALA A 1 277 ? 29.547 48.312 3.793 1 96.75 277 ALA A C 1
ATOM 2060 O O . ALA A 1 277 ? 30.312 47.469 4.289 1 96.75 277 ALA A O 1
ATOM 2061 N N . TYR A 1 278 ? 29.953 49.156 2.889 1 95.44 278 TYR A N 1
ATOM 2062 C CA . TYR A 1 278 ? 31.328 49.156 2.379 1 95.44 278 TYR A CA 1
ATOM 2063 C C . TYR A 1 278 ? 32.125 50.312 2.961 1 95.44 278 TYR A C 1
ATOM 2065 O O . TYR A 1 278 ? 33.281 50.531 2.561 1 95.44 278 TYR A O 1
ATOM 2073 N N . MET A 1 279 ? 31.562 51.031 3.842 1 95.06 279 MET A N 1
ATOM 2074 C CA . MET A 1 279 ? 32.312 52.062 4.508 1 95.06 279 MET A CA 1
ATOM 2075 C C . MET A 1 279 ? 33.531 51.5 5.25 1 95.06 279 MET A C 1
ATOM 2077 O O . MET A 1 279 ? 33.438 50.406 5.848 1 95.06 279 MET A O 1
ATOM 2081 N N . SER A 1 280 ? 34.531 52.188 5.301 1 92.38 280 SER A N 1
ATOM 2082 C CA . SER A 1 280 ? 35.781 51.719 5.891 1 92.38 280 SER A CA 1
ATOM 2083 C C . SER A 1 280 ? 35.75 51.75 7.414 1 92.38 280 SER A C 1
ATOM 2085 O O . SER A 1 280 ? 34.781 52.312 7.988 1 92.38 280 SER A O 1
ATOM 2087 N N . ALA A 1 281 ? 36.812 51.25 8.055 1 90.56 281 ALA A N 1
ATOM 2088 C CA . ALA A 1 281 ? 36.938 51.25 9.508 1 90.56 281 ALA A CA 1
ATOM 2089 C C . ALA A 1 281 ? 37.156 52.688 10.031 1 90.56 281 ALA A C 1
ATOM 2091 O O . ALA A 1 281 ? 36.875 52.969 11.195 1 90.56 281 ALA A O 1
ATOM 2092 N N . THR A 1 282 ? 37.656 53.594 9.125 1 91.56 282 THR A N 1
ATOM 2093 C CA . THR A 1 282 ? 37.844 55 9.453 1 91.56 282 THR A CA 1
ATOM 2094 C C . THR A 1 282 ? 36.969 55.875 8.562 1 91.56 282 THR A C 1
ATOM 2096 O O . THR A 1 282 ? 37.5 56.625 7.723 1 91.56 282 THR A O 1
ATOM 2099 N N . PRO A 1 283 ? 35.719 55.875 8.812 1 93.88 283 PRO A N 1
ATOM 2100 C CA . PRO A 1 283 ? 34.781 56.531 7.879 1 93.88 283 PRO A CA 1
ATOM 2101 C C . PRO A 1 283 ? 34.969 58.031 7.809 1 93.88 283 PRO A C 1
ATOM 2103 O O . PRO A 1 283 ? 34.656 58.656 6.785 1 93.88 283 PRO A O 1
ATOM 2106 N N . ALA A 1 284 ? 35.5 58.688 8.805 1 92.19 284 ALA A N 1
ATOM 2107 C CA . ALA A 1 284 ? 35.656 60.125 8.859 1 92.19 284 ALA A CA 1
ATOM 2108 C C . ALA A 1 284 ? 36.594 60.594 7.754 1 92.19 284 ALA A C 1
ATOM 2110 O O . ALA A 1 284 ? 36.469 61.719 7.254 1 92.19 284 ALA A O 1
ATOM 2111 N N . THR A 1 285 ? 37.531 59.781 7.359 1 94.31 285 THR A N 1
ATOM 2112 C CA . THR A 1 285 ? 38.562 60.188 6.391 1 94.31 285 THR A CA 1
ATOM 2113 C C . THR A 1 285 ? 38.219 59.625 5.008 1 94.31 285 THR A C 1
ATOM 2115 O O . THR A 1 285 ? 38.969 59.875 4.043 1 94.31 285 THR A O 1
ATOM 2118 N N . GLN A 1 286 ? 37.25 58.844 4.93 1 95.19 286 GLN A N 1
ATOM 2119 C CA . GLN A 1 286 ? 36.875 58.25 3.645 1 95.19 286 GLN A CA 1
ATOM 2120 C C . GLN A 1 286 ? 36.156 59.281 2.76 1 95.19 286 GLN A C 1
ATOM 2122 O O . GLN A 1 286 ? 35.25 59.938 3.209 1 95.19 286 GLN A O 1
ATOM 2127 N N . THR A 1 287 ? 36.531 59.406 1.414 1 96 287 THR A N 1
ATOM 2128 C CA . THR A 1 287 ? 35.906 60.344 0.483 1 96 287 THR A CA 1
ATOM 2129 C C . THR A 1 287 ? 34.75 59.656 -0.261 1 96 287 THR A C 1
ATOM 2131 O O . THR A 1 287 ? 34.688 58.438 -0.326 1 96 287 THR A O 1
ATOM 2134 N N . PRO A 1 288 ? 33.875 60.438 -0.797 1 95.44 288 PRO A N 1
ATOM 2135 C CA . PRO A 1 288 ? 32.781 59.875 -1.605 1 95.44 288 PRO A CA 1
ATOM 2136 C C . PRO A 1 288 ? 33.281 59.031 -2.764 1 95.44 288 PRO A C 1
ATOM 2138 O O . PRO A 1 288 ? 32.719 58 -3.074 1 95.44 288 PRO A O 1
ATOM 2141 N N . ALA A 1 289 ? 34.375 59.438 -3.387 1 94.62 289 ALA A N 1
ATOM 2142 C CA . ALA A 1 289 ? 34.938 58.719 -4.52 1 94.62 289 ALA A CA 1
ATOM 2143 C C . ALA A 1 289 ? 35.469 57.344 -4.086 1 94.62 289 ALA A C 1
ATOM 2145 O O . ALA A 1 289 ? 35.344 56.344 -4.809 1 94.62 289 ALA A O 1
ATOM 2146 N N . GLN A 1 290 ? 36.094 57.312 -2.963 1 94.56 290 GLN A N 1
ATOM 2147 C CA . GLN A 1 290 ? 36.625 56.062 -2.432 1 94.56 290 GLN A CA 1
ATOM 2148 C C . GLN A 1 290 ? 35.5 55.062 -2.113 1 94.56 290 GLN A C 1
ATOM 2150 O O . GLN A 1 290 ? 35.625 53.875 -2.402 1 94.56 290 GLN A O 1
ATOM 2155 N N . LEU A 1 291 ? 34.531 55.531 -1.511 1 95 291 LEU A N 1
ATOM 2156 C CA . LEU A 1 291 ? 33.375 54.688 -1.178 1 95 291 LEU A CA 1
ATOM 2157 C C . LEU A 1 291 ? 32.719 54.156 -2.439 1 95 291 LEU A C 1
ATOM 2159 O O . LEU A 1 291 ? 32.344 52.969 -2.504 1 95 291 LEU A O 1
ATOM 2163 N N . ALA A 1 292 ? 32.469 54.969 -3.418 1 94.31 292 ALA A N 1
ATOM 2164 C CA . ALA A 1 292 ? 31.844 54.562 -4.68 1 94.31 292 ALA A CA 1
ATOM 2165 C C . ALA A 1 292 ? 32.656 53.469 -5.367 1 94.31 292 ALA A C 1
ATOM 2167 O O . ALA A 1 292 ? 32.094 52.562 -5.961 1 94.31 292 ALA A O 1
ATOM 2168 N N . ALA A 1 293 ? 33.938 53.562 -5.309 1 94.06 293 ALA A N 1
ATOM 2169 C CA . ALA A 1 293 ? 34.812 52.562 -5.922 1 94.06 293 ALA A CA 1
ATOM 2170 C C . ALA A 1 293 ? 34.656 51.219 -5.238 1 94.06 293 ALA A C 1
ATOM 2172 O O . ALA A 1 293 ? 34.688 50.156 -5.898 1 94.06 293 ALA A O 1
ATOM 2173 N N . LEU A 1 294 ? 34.531 51.219 -4.008 1 93.69 294 LEU A N 1
ATOM 2174 C CA . LEU A 1 294 ? 34.406 49.969 -3.254 1 93.69 294 LEU A CA 1
ATOM 2175 C C . LEU A 1 294 ? 33.031 49.375 -3.447 1 93.69 294 LEU A C 1
ATOM 2177 O O . LEU A 1 294 ? 32.875 48.156 -3.705 1 93.69 294 LEU A O 1
ATOM 2181 N N . ALA A 1 295 ? 31.969 50.156 -3.322 1 94.31 295 ALA A N 1
ATOM 2182 C CA . ALA A 1 295 ? 30.594 49.688 -3.42 1 94.31 295 ALA A CA 1
ATOM 2183 C C . ALA A 1 295 ? 30.266 49.219 -4.836 1 94.31 295 ALA A C 1
ATOM 2185 O O . ALA A 1 295 ? 29.438 48.344 -5.027 1 94.31 295 ALA A O 1
ATOM 2186 N N . GLY A 1 296 ? 30.859 49.781 -5.812 1 95.06 296 GLY A N 1
ATOM 2187 C CA . GLY A 1 296 ? 30.594 49.469 -7.203 1 95.06 296 GLY A CA 1
ATOM 2188 C C . GLY A 1 296 ? 31.609 48.5 -7.809 1 95.06 296 GLY A C 1
ATOM 2189 O O . GLY A 1 296 ? 31.547 48.219 -9.008 1 95.06 296 GLY A O 1
ATOM 2190 N N . ASN A 1 297 ? 32.5 48 -7.004 1 94.81 297 ASN A N 1
ATOM 2191 C CA . ASN A 1 297 ? 33.562 47.156 -7.508 1 94.81 297 ASN A CA 1
ATOM 2192 C C . ASN A 1 297 ? 33.031 46 -8.312 1 94.81 297 ASN A C 1
ATOM 2194 O O . ASN A 1 297 ? 32.094 45.281 -7.867 1 94.81 297 ASN A O 1
ATOM 2198 N N . GLN A 1 298 ? 33.531 45.781 -9.523 1 95.81 298 GLN A N 1
ATOM 2199 C CA . GLN A 1 298 ? 33.188 44.719 -10.445 1 95.81 298 GLN A CA 1
ATOM 2200 C C . GLN A 1 298 ? 31.703 44.656 -10.711 1 95.81 298 GLN A C 1
ATOM 2202 O O . GLN A 1 298 ? 31.125 43.562 -10.844 1 95.81 298 GLN A O 1
ATOM 2207 N N . SER A 1 299 ? 31.031 45.781 -10.672 1 97.94 299 SER A N 1
ATOM 2208 C CA . SER A 1 299 ? 29.578 45.812 -10.828 1 97.94 299 SER A CA 1
ATOM 2209 C C . SER A 1 299 ? 29.109 47.094 -11.508 1 97.94 299 SER A C 1
ATOM 2211 O O . SER A 1 299 ? 28.281 47.844 -10.961 1 97.94 299 SER A O 1
ATOM 2213 N N . PRO A 1 300 ? 29.609 47.344 -12.688 1 97 300 PRO A N 1
ATOM 2214 C CA . PRO A 1 300 ? 29.266 48.594 -13.359 1 97 300 PRO A CA 1
ATOM 2215 C C . PRO A 1 300 ? 27.766 48.719 -13.641 1 97 300 PRO A C 1
ATOM 2217 O O . PRO A 1 300 ? 27.219 49.844 -13.578 1 97 300 PRO A O 1
ATOM 2220 N N . LEU A 1 301 ? 27.172 47.625 -13.984 1 97.62 301 LEU A N 1
ATOM 2221 C CA . LEU A 1 301 ? 25.75 47.656 -14.289 1 97.62 301 LEU A CA 1
ATOM 2222 C C . LEU A 1 301 ? 24.938 47.969 -13.031 1 97.62 301 LEU A C 1
ATOM 2224 O O . LEU A 1 301 ? 23.906 48.656 -13.109 1 97.62 301 LEU A O 1
ATOM 2228 N N . LEU A 1 302 ? 25.344 47.406 -11.914 1 97.31 302 LEU A N 1
ATOM 2229 C CA . LEU A 1 302 ? 24.688 47.688 -10.648 1 97.31 302 LEU A CA 1
ATOM 2230 C C . LEU A 1 302 ? 24.672 49.188 -10.367 1 97.31 302 LEU A C 1
ATOM 2232 O O . LEU A 1 302 ? 23.641 49.75 -9.945 1 97.31 302 LEU A O 1
ATOM 2236 N N . VAL A 1 303 ? 25.781 49.906 -10.609 1 97.19 303 VAL A N 1
ATOM 2237 C CA . VAL A 1 303 ? 25.922 51.344 -10.391 1 97.19 303 VAL A CA 1
ATOM 2238 C C . VAL A 1 303 ? 25.016 52.094 -11.344 1 97.19 303 VAL A C 1
ATOM 2240 O O . VAL A 1 303 ? 24.328 53.031 -10.938 1 97.19 303 VAL A O 1
ATOM 2243 N N . SER A 1 304 ? 25.078 51.656 -12.555 1 97.31 304 SER A N 1
ATOM 2244 C CA . SER A 1 304 ? 24.234 52.281 -13.562 1 97.31 304 SER A CA 1
ATOM 2245 C C . SER A 1 304 ? 22.75 52.188 -13.195 1 97.31 304 SER A C 1
ATOM 2247 O O . SER A 1 304 ? 22.016 53.188 -13.305 1 97.31 304 SER A O 1
ATOM 2249 N N . ARG A 1 305 ? 22.344 51.031 -12.773 1 97.62 305 ARG A N 1
ATOM 2250 C CA . ARG A 1 305 ? 20.953 50.812 -12.406 1 97.62 305 ARG A CA 1
ATOM 2251 C C . ARG A 1 305 ? 20.578 51.625 -11.164 1 97.62 305 ARG A C 1
ATOM 2253 O O . ARG A 1 305 ? 19.484 52.188 -11.094 1 97.62 305 ARG A O 1
ATOM 2260 N N . ALA A 1 306 ? 21.453 51.656 -10.203 1 97.38 306 ALA A N 1
ATOM 2261 C CA . ALA A 1 306 ? 21.203 52.438 -9.008 1 97.38 306 ALA A CA 1
ATOM 2262 C C . ALA A 1 306 ? 20.984 53.906 -9.367 1 97.38 306 ALA A C 1
ATOM 2264 O O . ALA A 1 306 ? 20.078 54.562 -8.836 1 97.38 306 ALA A O 1
ATOM 2265 N N . ASN A 1 307 ? 21.766 54.438 -10.258 1 96.06 307 ASN A N 1
ATOM 2266 C CA . ASN A 1 307 ? 21.719 55.844 -10.641 1 96.06 307 ASN A CA 1
ATOM 2267 C C . ASN A 1 307 ? 20.484 56.156 -11.484 1 96.06 307 ASN A C 1
ATOM 2269 O O . ASN A 1 307 ? 20.031 57.312 -11.516 1 96.06 307 ASN A O 1
ATOM 2273 N N . SER A 1 308 ? 19.953 55.156 -12.102 1 96.5 308 SER A N 1
ATOM 2274 C CA . SER A 1 308 ? 18.828 55.375 -12.984 1 96.5 308 SER A CA 1
ATOM 2275 C C . SER A 1 308 ? 17.5 55.094 -12.273 1 96.5 308 SER A C 1
ATOM 2277 O O . SER A 1 308 ? 16.438 55.188 -12.875 1 96.5 308 SER A O 1
ATOM 2279 N N . GLY A 1 309 ? 17.531 54.656 -11.031 1 96 309 GLY A N 1
ATOM 2280 C CA . GLY A 1 309 ? 16.328 54.406 -10.266 1 96 309 GLY A CA 1
ATOM 2281 C C . GLY A 1 309 ? 15.695 53.062 -10.578 1 96 309 GLY A C 1
ATOM 2282 O O . GLY A 1 309 ? 14.492 52.875 -10.383 1 96 309 GLY A O 1
ATOM 2283 N N . TYR A 1 310 ? 16.469 52.156 -11.094 1 96.19 310 TYR A N 1
ATOM 2284 C CA . TYR A 1 310 ? 16 50.812 -11.422 1 96.19 310 TYR A CA 1
ATOM 2285 C C . TYR A 1 310 ? 15.477 50.094 -10.188 1 96.19 310 TYR A C 1
ATOM 2287 O O . TYR A 1 310 ? 16.016 50.25 -9.086 1 96.19 310 TYR A O 1
ATOM 2295 N N . ASN A 1 311 ? 14.328 49.312 -10.32 1 97.06 311 ASN A N 1
ATOM 2296 C CA . ASN A 1 311 ? 13.742 48.531 -9.234 1 97.06 311 ASN A CA 1
ATOM 2297 C C . ASN A 1 311 ? 12.984 47.312 -9.766 1 97.06 311 ASN A C 1
ATOM 2299 O O . ASN A 1 311 ? 11.969 47.469 -10.445 1 97.06 311 ASN A O 1
ATOM 2303 N N . PHE A 1 312 ? 13.453 46.125 -9.492 1 96.44 312 PHE A N 1
ATOM 2304 C CA . PHE A 1 312 ? 12.781 44.906 -9.914 1 96.44 312 PHE A CA 1
ATOM 2305 C C . PHE A 1 312 ? 12.078 44.25 -8.742 1 96.44 312 PHE A C 1
ATOM 2307 O O . PHE A 1 312 ? 12.672 44.094 -7.668 1 96.44 312 PHE A O 1
ATOM 2314 N N . ASP A 1 313 ? 10.883 43.781 -8.906 1 95.56 313 ASP A N 1
ATOM 2315 C CA . ASP A 1 313 ? 10.109 43.125 -7.867 1 95.56 313 ASP A CA 1
ATOM 2316 C C . ASP A 1 313 ? 10.195 41.594 -8.008 1 95.56 313 ASP A C 1
ATOM 2318 O O . ASP A 1 313 ? 9.344 40.969 -8.648 1 95.56 313 ASP A O 1
ATOM 2322 N N . TRP A 1 314 ? 11.078 41 -7.316 1 95.81 314 TRP A N 1
ATOM 2323 C CA . TRP A 1 314 ? 11.344 39.562 -7.391 1 95.81 314 TRP A CA 1
ATOM 2324 C C . TRP A 1 314 ? 10.164 38.781 -6.863 1 95.81 314 TRP A C 1
ATOM 2326 O O . TRP A 1 314 ? 9.867 37.688 -7.363 1 95.81 314 TRP A O 1
ATOM 2336 N N . ALA A 1 315 ? 9.508 39.188 -5.797 1 92.69 315 ALA A N 1
ATOM 2337 C CA . ALA A 1 315 ? 8.359 38.469 -5.242 1 92.69 315 ALA A CA 1
ATOM 2338 C C . ALA A 1 315 ? 7.246 38.344 -6.281 1 92.69 315 ALA A C 1
ATOM 2340 O O . ALA A 1 315 ? 6.652 37.281 -6.434 1 92.69 315 ALA A O 1
ATOM 2341 N N . ASP A 1 316 ? 6.996 39.406 -6.898 1 93.5 316 ASP A N 1
ATOM 2342 C CA . ASP A 1 316 ? 5.953 39.406 -7.922 1 93.5 316 ASP A CA 1
ATOM 2343 C C . ASP A 1 316 ? 6.312 38.469 -9.078 1 93.5 316 ASP A C 1
ATOM 2345 O O . ASP A 1 316 ? 5.43 37.906 -9.727 1 93.5 316 ASP A O 1
ATOM 2349 N N . ALA A 1 317 ? 7.586 38.375 -9.375 1 94.75 317 ALA A N 1
ATOM 2350 C CA . ALA A 1 317 ? 8.047 37.531 -10.469 1 94.75 317 ALA A CA 1
ATOM 2351 C C . ALA A 1 317 ? 7.82 36.062 -10.141 1 94.75 317 ALA A C 1
ATOM 2353 O O . ALA A 1 317 ? 7.605 35.25 -11.047 1 94.75 317 ALA A O 1
ATOM 2354 N N . VAL A 1 318 ? 7.859 35.75 -8.914 1 95 318 VAL A N 1
ATOM 2355 C CA . VAL A 1 318 ? 7.84 34.344 -8.523 1 95 318 VAL A CA 1
ATOM 2356 C C . VAL A 1 318 ? 6.434 33.969 -8.086 1 95 318 VAL A C 1
ATOM 2358 O O . VAL A 1 318 ? 5.977 32.844 -8.359 1 95 318 VAL A O 1
ATOM 2361 N N . LEU A 1 319 ? 5.715 34.812 -7.43 1 95.69 319 LEU A N 1
ATOM 2362 C CA . LEU A 1 319 ? 4.426 34.469 -6.828 1 95.69 319 LEU A CA 1
ATOM 2363 C C . LEU A 1 319 ? 3.33 34.438 -7.891 1 95.69 319 LEU A C 1
ATOM 2365 O O . LEU A 1 319 ? 3.357 35.188 -8.852 1 95.69 319 LEU A O 1
ATOM 2369 N N . LYS A 1 320 ? 2.436 33.5 -7.707 1 94.94 320 LYS A N 1
ATOM 2370 C CA . LYS A 1 320 ? 1.229 33.406 -8.523 1 94.94 320 LYS A CA 1
ATOM 2371 C C . LYS A 1 320 ? 0.021 33.031 -7.664 1 94.94 320 LYS A C 1
ATOM 2373 O O . LYS A 1 320 ? 0.173 32.5 -6.559 1 94.94 320 LYS A O 1
ATOM 2378 N N . PRO A 1 321 ? -1.141 33.344 -8.188 1 95.25 321 PRO A N 1
ATOM 2379 C CA . PRO A 1 321 ? -2.316 32.875 -7.438 1 95.25 321 PRO A CA 1
ATOM 2380 C C . PRO A 1 321 ? -2.438 31.359 -7.402 1 95.25 321 PRO A C 1
ATOM 2382 O O . PRO A 1 321 ? -2.146 30.688 -8.398 1 95.25 321 PRO A O 1
ATOM 2385 N N . GLY A 1 322 ? -2.77 30.906 -6.246 1 95.81 322 GLY A N 1
ATOM 2386 C CA . GLY A 1 322 ? -3.096 29.5 -6.121 1 95.81 322 GLY A CA 1
ATOM 2387 C C . GLY A 1 322 ? -4.582 29.219 -6.23 1 95.81 322 GLY A C 1
ATOM 2388 O O . GLY A 1 322 ? -5.367 30.109 -6.539 1 95.81 322 GLY A O 1
ATOM 2389 N N . MET A 1 323 ? -4.891 27.953 -6.047 1 95.56 323 MET A N 1
ATOM 2390 C CA . MET A 1 323 ? -6.293 27.547 -6.117 1 95.56 323 MET A CA 1
ATOM 2391 C C . MET A 1 323 ? -6.586 26.422 -5.129 1 95.56 323 MET A C 1
ATOM 2393 O O . MET A 1 323 ? -5.688 25.672 -4.75 1 95.56 323 MET A O 1
ATOM 2397 N N . THR A 1 324 ? -7.879 26.359 -4.676 1 95.75 324 THR A N 1
ATOM 2398 C CA . THR A 1 324 ? -8.359 25.25 -3.854 1 95.75 324 THR A CA 1
ATOM 2399 C C . THR A 1 324 ? -9.688 24.719 -4.383 1 95.75 324 THR A C 1
ATOM 2401 O O . THR A 1 324 ? -10.5 25.484 -4.91 1 95.75 324 THR A O 1
ATOM 2404 N N . GLN A 1 325 ? -9.867 23.469 -4.316 1 96.5 325 GLN A N 1
ATOM 2405 C CA . GLN A 1 325 ? -11.109 22.828 -4.711 1 96.5 325 GLN A CA 1
ATOM 2406 C C . GLN A 1 325 ? -11.5 21.734 -3.721 1 96.5 325 GLN A C 1
ATOM 2408 O O . GLN A 1 325 ? -10.633 21.047 -3.16 1 96.5 325 GLN A O 1
ATOM 2413 N N . ASN A 1 326 ? -12.773 21.609 -3.471 1 96.94 326 ASN A N 1
ATOM 2414 C CA . ASN A 1 326 ? -13.352 20.547 -2.666 1 96.94 326 ASN A CA 1
ATOM 2415 C C . ASN A 1 326 ? -14.641 20 -3.283 1 96.94 326 ASN A C 1
ATOM 2417 O O . ASN A 1 326 ? -15.609 20.75 -3.439 1 96.94 326 ASN A O 1
ATOM 2421 N N . ASN A 1 327 ? -14.703 18.828 -3.711 1 97.56 327 ASN A N 1
ATOM 2422 C CA . ASN A 1 327 ? -15.875 18.109 -4.191 1 97.56 327 ASN A CA 1
ATOM 2423 C C . ASN A 1 327 ? -16.125 16.844 -3.377 1 97.56 327 ASN A C 1
ATOM 2425 O O . ASN A 1 327 ? -15.242 16 -3.244 1 97.56 327 ASN A O 1
ATOM 2429 N N . TYR A 1 328 ? -17.297 16.734 -2.828 1 97.69 328 TYR A N 1
ATOM 2430 C CA . TYR A 1 328 ? -17.594 15.625 -1.921 1 97.69 328 TYR A CA 1
ATOM 2431 C C . TYR A 1 328 ? -19 15.094 -2.156 1 97.69 328 TYR A C 1
ATOM 2433 O O . TYR A 1 328 ? -19.969 15.859 -2.205 1 97.69 328 TYR A O 1
ATOM 2441 N N . LEU A 1 329 ? -19.188 13.82 -2.326 1 96.75 329 LEU A N 1
ATOM 2442 C CA . LEU A 1 329 ? -20.453 13.117 -2.471 1 96.75 329 LEU A CA 1
ATOM 2443 C C . LEU A 1 329 ? -20.641 12.102 -1.347 1 96.75 329 LEU A C 1
ATOM 2445 O O . LEU A 1 329 ? -19.766 11.289 -1.085 1 96.75 329 LEU A O 1
ATOM 2449 N N . ASN A 1 330 ? -21.766 12.18 -0.686 1 95.81 330 ASN A N 1
ATOM 2450 C CA . ASN A 1 330 ? -22.094 11.258 0.397 1 95.81 330 ASN A CA 1
ATOM 2451 C C . ASN A 1 330 ? -23.484 10.633 0.199 1 95.81 330 ASN A C 1
ATOM 2453 O O . ASN A 1 330 ? -24.438 11.336 -0.115 1 95.81 330 ASN A O 1
ATOM 2457 N N . VAL A 1 331 ? -23.578 9.367 0.359 1 94.19 331 VAL A N 1
ATOM 2458 C CA . VAL A 1 331 ? -24.844 8.625 0.285 1 94.19 331 VAL A CA 1
ATOM 2459 C C . VAL A 1 331 ? -25 7.754 1.528 1 94.19 331 VAL A C 1
ATOM 2461 O O . VAL A 1 331 ? -24.109 6.965 1.855 1 94.19 331 VAL A O 1
ATOM 2464 N N . THR A 1 332 ? -26.047 7.895 2.211 1 93.56 332 THR A N 1
ATOM 2465 C CA . THR A 1 332 ? -26.344 7.062 3.373 1 93.56 332 THR A CA 1
ATOM 2466 C C . THR A 1 332 ? -27.703 6.406 3.238 1 93.56 332 THR A C 1
ATOM 2468 O O . THR A 1 332 ? -28.578 6.918 2.535 1 93.56 332 THR A O 1
ATOM 2471 N N . GLY A 1 333 ? -27.828 5.273 3.893 1 90.12 333 GLY A N 1
ATOM 2472 C CA . GLY A 1 333 ? -29.094 4.559 3.895 1 90.12 333 GLY A CA 1
ATOM 2473 C C . GLY A 1 333 ? -29.297 3.688 5.121 1 90.12 333 GLY A C 1
ATOM 2474 O O . GLY A 1 333 ? -28.328 3.117 5.637 1 90.12 333 GLY A O 1
ATOM 2475 N N . ARG A 1 334 ? -30.5 3.652 5.543 1 88.88 334 ARG A N 1
ATOM 2476 C CA . ARG A 1 334 ? -30.844 2.781 6.66 1 88.88 334 ARG A CA 1
ATOM 2477 C C . ARG A 1 334 ? -32.156 2.057 6.395 1 88.88 334 ARG A C 1
ATOM 2479 O O . ARG A 1 334 ? -33.156 2.676 5.988 1 88.88 334 ARG A O 1
ATOM 2486 N N . SER A 1 335 ? -32.125 0.8 6.68 1 86 335 SER A N 1
ATOM 2487 C CA . SER A 1 335 ? -33.344 -0.02 6.535 1 86 335 SER A CA 1
ATOM 2488 C C . SER A 1 335 ? -34 -0.26 7.883 1 86 335 SER A C 1
ATOM 2490 O O . SER A 1 335 ? -33.406 -0.016 8.938 1 86 335 SER A O 1
ATOM 2492 N N . ASP A 1 336 ? -35.156 -0.829 7.844 1 78 336 ASP A N 1
ATOM 2493 C CA . ASP A 1 336 ? -35.906 -1.141 9.055 1 78 336 ASP A CA 1
ATOM 2494 C C . ASP A 1 336 ? -35.312 -2.357 9.766 1 78 336 ASP A C 1
ATOM 2496 O O . ASP A 1 336 ? -35.531 -2.555 10.961 1 78 336 ASP A O 1
ATOM 2500 N N . SER A 1 337 ? -34.594 -3.092 9.016 1 79.25 337 SER A N 1
ATOM 2501 C CA . SER A 1 337 ? -34 -4.301 9.586 1 79.25 337 SER A CA 1
ATOM 2502 C C . SER A 1 337 ? -32.781 -3.975 10.453 1 79.25 337 SER A C 1
ATOM 2504 O O . SER A 1 337 ? -32.156 -4.875 11 1 79.25 337 SER A O 1
ATOM 2506 N N . GLY A 1 338 ? -32.5 -2.746 10.547 1 85.31 338 GLY A N 1
ATOM 2507 C CA . GLY A 1 338 ? -31.344 -2.357 11.344 1 85.31 338 GLY A CA 1
ATOM 2508 C C . GLY A 1 338 ? -30.062 -2.258 10.539 1 85.31 338 GLY A C 1
ATOM 2509 O O . GLY A 1 338 ? -29 -1.937 11.078 1 85.31 338 GLY A O 1
ATOM 2510 N N . LEU A 1 339 ? -30.172 -2.564 9.336 1 89.81 339 LEU A N 1
ATOM 2511 C CA . LEU A 1 339 ? -29.016 -2.453 8.445 1 89.81 339 LEU A CA 1
ATOM 2512 C C . LEU A 1 339 ? -28.875 -1.028 7.914 1 89.81 339 LEU A C 1
ATOM 2514 O O . LEU A 1 339 ? -29.859 -0.42 7.484 1 89.81 339 LEU A O 1
ATOM 2518 N N . SER A 1 340 ? -27.688 -0.477 8.039 1 93.38 340 SER A N 1
ATOM 2519 C CA . SER A 1 340 ? -27.422 0.878 7.574 1 93.38 340 SER A CA 1
ATOM 2520 C C . SER A 1 340 ? -26 1.001 7.008 1 93.38 340 SER A C 1
ATOM 2522 O O . SER A 1 340 ? -25.141 0.172 7.297 1 93.38 340 SER A O 1
ATOM 2524 N N . TYR A 1 341 ? -25.844 2.037 6.141 1 93.75 341 TYR A N 1
ATOM 2525 C CA . TYR A 1 341 ? -24.531 2.207 5.535 1 93.75 341 TYR A CA 1
ATOM 2526 C C . TYR A 1 341 ? -24.234 3.678 5.266 1 93.75 341 TYR A C 1
ATOM 2528 O O . TYR A 1 341 ? -25.141 4.52 5.332 1 93.75 341 TYR A O 1
ATOM 2536 N N . ASN A 1 342 ? -22.984 3.98 5.047 1 95.75 342 ASN A N 1
ATOM 2537 C CA . ASN A 1 342 ? -22.453 5.273 4.629 1 95.75 342 ASN A CA 1
ATOM 2538 C C . ASN A 1 342 ? -21.438 5.121 3.51 1 95.75 342 ASN A C 1
ATOM 2540 O O . ASN A 1 342 ? -20.469 4.352 3.641 1 95.75 342 ASN A O 1
ATOM 2544 N N . LEU A 1 343 ? -21.672 5.836 2.41 1 95.31 343 LEU A N 1
ATOM 2545 C CA . LEU A 1 343 ? -20.75 5.883 1.278 1 95.31 343 LEU A CA 1
ATOM 2546 C C . LEU A 1 343 ? -20.281 7.312 1.014 1 95.31 343 LEU A C 1
ATOM 2548 O O . LEU A 1 343 ? -21.109 8.219 0.861 1 95.31 343 LEU A O 1
ATOM 2552 N N . GLY A 1 344 ? -18.953 7.488 1.004 1 96.5 344 GLY A N 1
ATOM 2553 C CA . GLY A 1 344 ? -18.406 8.812 0.756 1 96.5 344 GLY A CA 1
ATOM 2554 C C . GLY A 1 344 ? -17.297 8.82 -0.286 1 96.5 344 GLY A C 1
ATOM 2555 O O . GLY A 1 344 ? -16.484 7.906 -0.331 1 96.5 344 GLY A O 1
ATOM 2556 N N . PHE A 1 345 ? -17.328 9.883 -1.159 1 96.38 345 PHE A N 1
ATOM 2557 C CA . PHE A 1 345 ? -16.297 10.141 -2.16 1 96.38 345 PHE A CA 1
ATOM 2558 C C . PHE A 1 345 ? -15.852 11.602 -2.111 1 96.38 345 PHE A C 1
ATOM 2560 O O . PHE A 1 345 ? -16.672 12.508 -2.17 1 96.38 345 PHE A O 1
ATOM 2567 N N . GLY A 1 346 ? -14.508 11.75 -2.035 1 97.56 346 GLY A N 1
ATOM 2568 C CA . GLY A 1 346 ? -14 13.117 -1.958 1 97.56 346 GLY A CA 1
ATOM 2569 C C . GLY A 1 346 ? -12.828 13.367 -2.891 1 97.56 346 GLY A C 1
ATOM 2570 O O . GLY A 1 346 ? -11.969 12.508 -3.064 1 97.56 346 GLY A O 1
ATOM 2571 N N . ILE A 1 347 ? -12.789 14.539 -3.576 1 97.5 347 ILE A N 1
ATOM 2572 C CA . ILE A 1 347 ? -11.68 15.062 -4.371 1 97.5 347 ILE A CA 1
ATOM 2573 C C . ILE A 1 347 ? -11.344 16.484 -3.914 1 97.5 347 ILE A C 1
ATOM 2575 O O . ILE A 1 347 ? -12.18 17.375 -3.992 1 97.5 347 ILE A O 1
ATOM 2579 N N . GLN A 1 348 ? -10.125 16.594 -3.465 1 97.5 348 GLN A N 1
ATOM 2580 C CA . GLN A 1 348 ? -9.664 17.891 -3.002 1 97.5 348 GLN A CA 1
ATOM 2581 C C . GLN A 1 348 ? -8.344 18.281 -3.656 1 97.5 348 GLN A C 1
ATOM 2583 O O . GLN A 1 348 ? -7.531 17.406 -3.988 1 97.5 348 GLN A O 1
ATOM 2588 N N . SER A 1 349 ? -8.188 19.547 -3.869 1 96.88 349 SER A N 1
ATOM 2589 C CA . SER A 1 349 ? -6.938 20.078 -4.402 1 96.88 349 SER A CA 1
ATOM 2590 C C . SER A 1 349 ? -6.562 21.391 -3.713 1 96.88 349 SER A C 1
ATOM 2592 O O . SER A 1 349 ? -7.434 22.203 -3.389 1 96.88 349 SER A O 1
ATOM 2594 N N . ASP A 1 350 ? -5.277 21.531 -3.447 1 95.75 350 ASP A N 1
ATOM 2595 C CA . ASP A 1 350 ? -4.703 22.75 -2.871 1 95.75 350 ASP A CA 1
ATOM 2596 C C . ASP A 1 350 ? -3.4 23.125 -3.576 1 95.75 350 ASP A C 1
ATOM 2598 O O . ASP A 1 350 ? -2.369 22.484 -3.369 1 95.75 350 ASP A O 1
ATOM 2602 N N . GLU A 1 351 ? -3.477 24.156 -4.355 1 95.56 351 GLU A N 1
ATOM 2603 C CA . GLU A 1 351 ? -2.309 24.688 -5.055 1 95.56 351 GLU A CA 1
ATOM 2604 C C . GLU A 1 351 ? -1.765 25.938 -4.355 1 95.56 351 GLU A C 1
ATOM 2606 O O . GLU A 1 351 ? -2.512 26.875 -4.09 1 95.56 351 GLU A O 1
ATOM 2611 N N . GLY A 1 352 ? -0.438 25.938 -4.141 1 93.88 352 GLY A N 1
ATOM 2612 C CA . GLY A 1 352 ? 0.195 27.031 -3.418 1 93.88 352 GLY A CA 1
ATOM 2613 C C . GLY A 1 352 ? 0.445 28.25 -4.285 1 93.88 352 GLY A C 1
ATOM 2614 O O . GLY A 1 352 ? -0.293 28.5 -5.238 1 93.88 352 GLY A O 1
ATOM 2615 N N . LEU A 1 353 ? 1.401 29.062 -3.883 1 94.69 353 LEU A N 1
ATOM 2616 C CA . LEU A 1 353 ? 1.603 30.391 -4.453 1 94.69 353 LEU A CA 1
ATOM 2617 C C . LEU A 1 353 ? 2.746 30.375 -5.461 1 94.69 353 LEU A C 1
ATOM 2619 O O . LEU A 1 353 ? 3.1 31.422 -6.016 1 94.69 353 LEU A O 1
ATOM 2623 N N . ILE A 1 354 ? 3.406 29.266 -5.637 1 94 354 ILE A N 1
ATOM 2624 C CA . ILE A 1 354 ? 4.434 29.156 -6.664 1 94 354 ILE A CA 1
ATOM 2625 C C . ILE A 1 354 ? 4.223 27.859 -7.457 1 94 354 ILE A C 1
ATOM 2627 O O . ILE A 1 354 ? 3.488 26.969 -7.02 1 94 354 ILE A O 1
ATOM 2631 N N . ASP A 1 355 ? 4.879 27.766 -8.562 1 93.88 355 ASP A N 1
ATOM 2632 C CA . ASP A 1 355 ? 4.77 26.531 -9.352 1 93.88 355 ASP A CA 1
ATOM 2633 C C . ASP A 1 355 ? 5.367 25.344 -8.609 1 93.88 355 ASP A C 1
ATOM 2635 O O . ASP A 1 355 ? 6.281 25.516 -7.797 1 93.88 355 ASP A O 1
ATOM 2639 N N . ASN A 1 356 ? 4.855 24.188 -8.82 1 93.75 356 ASN A N 1
ATOM 2640 C CA . ASN A 1 356 ? 5.297 22.938 -8.219 1 93.75 356 ASN A CA 1
ATOM 2641 C C . ASN A 1 356 ? 5.07 22.938 -6.707 1 93.75 356 ASN A C 1
ATOM 2643 O O . ASN A 1 356 ? 5.961 22.562 -5.941 1 93.75 356 ASN A O 1
ATOM 2647 N N . ASP A 1 357 ? 4.039 23.484 -6.285 1 93.62 357 ASP A N 1
ATOM 2648 C CA . ASP A 1 357 ? 3.547 23.5 -4.91 1 93.62 357 ASP A CA 1
ATOM 2649 C C . ASP A 1 357 ? 2.059 23.156 -4.855 1 93.62 357 ASP A C 1
ATOM 2651 O O . ASP A 1 357 ? 1.21 24.047 -5.004 1 93.62 357 ASP A O 1
ATOM 2655 N N . SER A 1 358 ? 1.822 21.922 -4.578 1 95.88 358 SER A N 1
ATOM 2656 C CA . SER A 1 358 ? 0.418 21.516 -4.613 1 95.88 358 SER A CA 1
ATOM 2657 C C . SER A 1 358 ? 0.193 20.219 -3.857 1 95.88 358 SER A C 1
ATOM 2659 O O . SER A 1 358 ? 1.131 19.438 -3.65 1 95.88 358 SER A O 1
ATOM 2661 N N . THR A 1 359 ? -1.031 19.984 -3.42 1 96.12 359 THR A N 1
ATOM 2662 C CA . THR A 1 359 ? -1.475 18.719 -2.828 1 96.12 359 THR A CA 1
ATOM 2663 C C . THR A 1 359 ? -2.828 18.297 -3.398 1 96.12 359 THR A C 1
ATOM 2665 O O . THR A 1 359 ? -3.787 19.078 -3.367 1 96.12 359 THR A O 1
ATOM 2668 N N . ASP A 1 360 ? -2.934 17.188 -3.906 1 97.06 360 ASP A N 1
ATOM 2669 C CA . ASP A 1 360 ? -4.18 16.562 -4.328 1 97.06 360 ASP A CA 1
ATOM 2670 C C . ASP A 1 360 ? -4.543 15.391 -3.41 1 97.06 360 ASP A C 1
ATOM 2672 O O . ASP A 1 360 ? -3.68 14.594 -3.041 1 97.06 360 ASP A O 1
ATOM 2676 N N . LYS A 1 361 ? -5.785 15.359 -3.008 1 97.38 361 LYS A N 1
ATOM 2677 C CA . LYS A 1 361 ? -6.258 14.312 -2.109 1 97.38 361 LYS A CA 1
ATOM 2678 C C . LYS A 1 361 ? -7.512 13.641 -2.662 1 97.38 361 LYS A C 1
ATOM 2680 O O . LYS A 1 361 ? -8.461 14.312 -3.055 1 97.38 361 LYS A O 1
ATOM 2685 N N . TYR A 1 362 ? -7.527 12.344 -2.705 1 97.12 362 TYR A N 1
ATOM 2686 C CA . TYR A 1 362 ? -8.664 11.508 -3.055 1 97.12 362 TYR A CA 1
ATOM 2687 C C . TYR A 1 362 ? -9.062 10.609 -1.892 1 97.12 362 TYR A C 1
ATOM 2689 O O . TYR A 1 362 ? -8.195 10.016 -1.242 1 97.12 362 TYR A O 1
ATOM 2697 N N . SER A 1 363 ? -10.336 10.555 -1.563 1 96.62 363 SER A N 1
ATOM 2698 C CA . SER A 1 363 ? -10.758 9.75 -0.425 1 96.62 363 SER A CA 1
ATOM 2699 C C . SER A 1 363 ? -11.992 8.922 -0.767 1 96.62 363 SER A C 1
ATOM 2701 O O . SER A 1 363 ? -12.867 9.375 -1.505 1 96.62 363 SER A O 1
ATOM 2703 N N . PHE A 1 364 ? -12.055 7.797 -0.26 1 96 364 PHE A N 1
ATOM 2704 C CA . PHE A 1 364 ? -13.18 6.867 -0.324 1 96 364 PHE A CA 1
ATOM 2705 C C . PHE A 1 364 ? -13.516 6.328 1.062 1 96 364 PHE A C 1
ATOM 2707 O O . PHE A 1 364 ? -12.625 5.926 1.811 1 96 364 PHE A O 1
ATOM 2714 N N . LYS A 1 365 ? -14.766 6.344 1.353 1 96.5 365 LYS A N 1
ATOM 2715 C CA . LYS A 1 365 ? -15.242 5.871 2.65 1 96.5 365 LYS A CA 1
ATOM 2716 C C . LYS A 1 365 ? -16.422 4.91 2.49 1 96.5 365 LYS A C 1
ATOM 2718 O O . LYS A 1 365 ? -17.344 5.18 1.721 1 96.5 365 LYS A O 1
ATOM 2723 N N . LEU A 1 366 ? -16.391 3.793 3.189 1 95.38 366 LEU A N 1
ATOM 2724 C CA . LEU A 1 366 ? -17.484 2.824 3.258 1 95.38 366 LEU A CA 1
ATOM 2725 C C . LEU A 1 366 ? -17.703 2.348 4.688 1 95.38 366 LEU A C 1
ATOM 2727 O O . LEU A 1 366 ? -16.781 1.841 5.324 1 95.38 366 LEU A O 1
ATOM 2731 N N . GLY A 1 367 ? -18.875 2.57 5.184 1 95.12 367 GLY A N 1
ATOM 2732 C CA . GLY A 1 367 ? -19.25 2.1 6.508 1 95.12 367 GLY A CA 1
ATOM 2733 C C . GLY A 1 367 ? -20.531 1.298 6.512 1 95.12 367 GLY A C 1
ATOM 2734 O O . GLY A 1 367 ? -21.484 1.63 5.793 1 95.12 367 GLY A O 1
ATOM 2735 N N . LEU A 1 368 ? -20.5 0.24 7.281 1 94.06 368 LEU A N 1
ATOM 2736 C CA . LEU A 1 368 ? -21.641 -0.664 7.43 1 94.06 368 LEU A CA 1
ATOM 2737 C C . LEU A 1 368 ? -21.906 -0.964 8.906 1 94.06 368 LEU A C 1
ATOM 2739 O O . LEU A 1 368 ? -20.969 -1.16 9.68 1 94.06 368 LEU A O 1
ATOM 2743 N N . ASN A 1 369 ? -23.141 -0.903 9.234 1 93.5 369 ASN A N 1
ATOM 2744 C CA . ASN A 1 369 ? -23.594 -1.307 10.555 1 93.5 369 ASN A CA 1
ATOM 2745 C C . ASN A 1 369 ? -24.859 -2.148 10.484 1 93.5 369 ASN A C 1
ATOM 2747 O O . ASN A 1 369 ? -25.781 -1.827 9.727 1 93.5 369 ASN A O 1
ATOM 2751 N N . HIS A 1 370 ? -24.953 -3.205 11.25 1 93.25 370 HIS A N 1
ATOM 2752 C CA . HIS A 1 370 ? -26.141 -4.055 11.242 1 93.25 370 HIS A CA 1
ATOM 2753 C C . HIS A 1 370 ? -26.5 -4.492 12.656 1 93.25 370 HIS A C 1
ATOM 2755 O O . HIS A 1 370 ? -25.812 -5.324 13.258 1 93.25 370 HIS A O 1
ATOM 2761 N N . LYS A 1 371 ? -27.484 -3.922 13.125 1 91.12 371 LYS A N 1
ATOM 2762 C CA . LYS A 1 371 ? -28.109 -4.477 14.328 1 91.12 371 LYS A CA 1
ATOM 2763 C C . LYS A 1 371 ? -28.969 -5.691 13.992 1 91.12 371 LYS A C 1
ATOM 2765 O O . LYS A 1 371 ? -30.172 -5.566 13.773 1 91.12 371 LYS A O 1
ATOM 2770 N N . ILE A 1 372 ? -28.438 -6.766 14.094 1 88.94 372 ILE A N 1
ATOM 2771 C CA . ILE A 1 372 ? -29.062 -7.996 13.648 1 88.94 372 ILE A CA 1
ATOM 2772 C C . ILE A 1 372 ? -30.312 -8.273 14.492 1 88.94 372 ILE A C 1
ATOM 2774 O O . ILE A 1 372 ? -31.375 -8.602 13.953 1 88.94 372 ILE A O 1
ATOM 2778 N N . ASN A 1 373 ? -30.203 -8.258 15.727 1 88.19 373 ASN A N 1
ATOM 2779 C CA . ASN A 1 373 ? -31.25 -8.328 16.734 1 88.19 373 ASN A CA 1
ATOM 2780 C C . ASN A 1 373 ? -30.812 -7.719 18.062 1 88.19 373 ASN A C 1
ATOM 2782 O O . ASN A 1 373 ? -29.828 -6.98 18.109 1 88.19 373 ASN A O 1
ATOM 2786 N N . ASP A 1 374 ? -31.516 -7.953 19.016 1 88.75 374 ASP A N 1
ATOM 2787 C CA . ASP A 1 374 ? -31.203 -7.305 20.281 1 88.75 374 ASP A CA 1
ATOM 2788 C C . ASP A 1 374 ? -29.938 -7.887 20.906 1 88.75 374 ASP A C 1
ATOM 2790 O O . ASP A 1 374 ? -29.344 -7.285 21.812 1 88.75 374 ASP A O 1
ATOM 2794 N N . LYS A 1 375 ? -29.438 -9.008 20.438 1 92.75 375 LYS A N 1
ATOM 2795 C CA . LYS A 1 375 ? -28.312 -9.672 21.062 1 92.75 375 LYS A CA 1
ATOM 2796 C C . LYS A 1 375 ? -27.031 -9.492 20.234 1 92.75 375 LYS A C 1
ATOM 2798 O O . LYS A 1 375 ? -25.922 -9.531 20.781 1 92.75 375 LYS A O 1
ATOM 2803 N N . PHE A 1 376 ? -27.234 -9.398 18.906 1 93.44 376 PHE A N 1
ATOM 2804 C CA . PHE A 1 376 ? -26.047 -9.406 18.047 1 93.44 376 PHE A CA 1
ATOM 2805 C C . PHE A 1 376 ? -26 -8.156 17.188 1 93.44 376 PHE A C 1
ATOM 2807 O O . PHE A 1 376 ? -27 -7.781 16.562 1 93.44 376 PHE A O 1
ATOM 2814 N N . THR A 1 377 ? -24.875 -7.484 17.172 1 93.62 377 THR A N 1
ATOM 2815 C CA . THR A 1 377 ? -24.594 -6.355 16.297 1 93.62 377 THR A CA 1
ATOM 2816 C C . THR A 1 377 ? -23.219 -6.516 15.656 1 93.62 377 THR A C 1
ATOM 2818 O O . THR A 1 377 ? -22.281 -6.992 16.297 1 93.62 377 THR A O 1
ATOM 2821 N N . THR A 1 378 ? -23.109 -6.168 14.367 1 93.56 378 THR A N 1
ATOM 2822 C CA . THR A 1 378 ? -21.812 -6.211 13.688 1 93.56 378 THR A CA 1
ATOM 2823 C C . THR A 1 378 ? -21.656 -5.004 12.773 1 93.56 378 THR A C 1
ATOM 2825 O O . THR A 1 378 ? -22.594 -4.238 12.562 1 93.56 378 THR A O 1
ATOM 2828 N N . GLY A 1 379 ? -20.438 -4.77 12.359 1 94 379 GLY A N 1
ATOM 2829 C CA . GLY A 1 379 ? -20.188 -3.662 11.453 1 94 379 GLY A CA 1
ATOM 2830 C C . GLY A 1 379 ? -18.75 -3.617 10.953 1 94 379 GLY A C 1
ATOM 2831 O O . GLY A 1 379 ? -17.906 -4.371 11.43 1 94 379 GLY A O 1
ATOM 2832 N N . ALA A 1 380 ? -18.562 -2.801 9.93 1 95.06 380 ALA A N 1
ATOM 2833 C CA . ALA A 1 380 ? -17.25 -2.57 9.32 1 95.06 380 ALA A CA 1
ATOM 2834 C C . ALA A 1 380 ? -17.141 -1.146 8.781 1 95.06 380 ALA A C 1
ATOM 2836 O O . ALA A 1 380 ? -18.125 -0.578 8.297 1 95.06 380 ALA A O 1
ATOM 2837 N N . ASN A 1 381 ? -15.961 -0.589 8.938 1 95.81 381 ASN A N 1
ATOM 2838 C CA . ASN A 1 381 ? -15.656 0.752 8.453 1 95.81 381 ASN A CA 1
ATOM 2839 C C . ASN A 1 381 ? -14.305 0.797 7.746 1 95.81 381 ASN A C 1
ATOM 2841 O O . ASN A 1 381 ? -13.289 0.394 8.312 1 95.81 381 ASN A O 1
ATOM 2845 N N . ILE A 1 382 ? -14.328 1.321 6.508 1 96.19 382 ILE A N 1
ATOM 2846 C CA . ILE A 1 382 ? -13.086 1.382 5.742 1 96.19 382 ILE A CA 1
ATOM 2847 C C . ILE A 1 382 ? -12.914 2.777 5.145 1 96.19 382 ILE A C 1
ATOM 2849 O O . ILE A 1 382 ? -13.859 3.34 4.586 1 96.19 382 ILE A O 1
ATOM 2853 N N . THR A 1 383 ? -11.734 3.328 5.266 1 97 383 THR A N 1
ATOM 2854 C CA . THR A 1 383 ? -11.32 4.574 4.633 1 97 383 THR A CA 1
ATOM 2855 C C . THR A 1 383 ? -10.055 4.367 3.805 1 97 383 THR A C 1
ATOM 2857 O O . THR A 1 383 ? -9.055 3.848 4.309 1 97 383 THR A O 1
ATOM 2860 N N . ILE A 1 384 ? -10.109 4.703 2.561 1 96.5 384 ILE A N 1
ATOM 2861 C CA . ILE A 1 384 ? -8.945 4.691 1.679 1 96.5 384 ILE A CA 1
ATOM 2862 C C . ILE A 1 384 ? -8.688 6.102 1.148 1 96.5 384 ILE A C 1
ATOM 2864 O O . ILE A 1 384 ? -9.594 6.75 0.623 1 96.5 384 ILE A O 1
ATOM 2868 N N . ALA A 1 385 ? -7.441 6.535 1.279 1 97.75 385 ALA A N 1
ATOM 2869 C CA . ALA A 1 385 ? -7.09 7.875 0.817 1 97.75 385 ALA A CA 1
ATOM 2870 C C . ALA A 1 385 ? -5.773 7.863 0.046 1 97.75 385 ALA A C 1
ATOM 2872 O O . ALA A 1 385 ? -4.875 7.074 0.351 1 97.75 385 ALA A O 1
ATOM 2873 N N . ARG A 1 386 ? -5.707 8.68 -0.965 1 97.62 386 ARG A N 1
ATOM 2874 C CA . ARG A 1 386 ? -4.492 8.953 -1.727 1 97.62 386 ARG A CA 1
ATOM 2875 C C . ARG A 1 386 ? -4.117 10.43 -1.646 1 97.62 386 ARG A C 1
ATOM 2877 O O . ARG A 1 386 ? -4.945 11.297 -1.901 1 97.62 386 ARG A O 1
ATOM 2884 N N . LEU A 1 387 ? -2.898 10.68 -1.221 1 97.25 387 LEU A N 1
ATOM 2885 C CA . LEU A 1 387 ? -2.352 12.031 -1.186 1 97.25 387 LEU A CA 1
ATOM 2886 C C . LEU A 1 387 ? -1.169 12.164 -2.139 1 97.25 387 LEU A C 1
ATOM 2888 O O . LEU A 1 387 ? -0.207 11.391 -2.051 1 97.25 387 LEU A O 1
ATOM 2892 N N . ASP A 1 388 ? -1.293 13.055 -3.072 1 96.94 388 ASP A N 1
ATOM 2893 C CA . ASP A 1 388 ? -0.202 13.414 -3.973 1 96.94 388 ASP A CA 1
ATOM 2894 C C . ASP A 1 388 ? 0.262 14.852 -3.725 1 96.94 388 ASP A C 1
ATOM 2896 O O . ASP A 1 388 ? -0.4 15.805 -4.137 1 96.94 388 ASP A O 1
ATOM 2900 N N . THR A 1 389 ? 1.446 14.961 -3.127 1 96.75 389 THR A N 1
ATOM 2901 C CA . THR A 1 389 ? 1.966 16.281 -2.76 1 96.75 389 THR A CA 1
ATOM 2902 C C . THR A 1 389 ? 3.223 16.609 -3.561 1 96.75 389 THR A C 1
ATOM 2904 O O . THR A 1 389 ? 4.121 15.766 -3.686 1 96.75 389 THR A O 1
ATOM 2907 N N . GLU A 1 390 ? 3.248 17.734 -4.207 1 96.81 390 GLU A N 1
ATOM 2908 C CA . GLU A 1 390 ? 4.438 18.359 -4.781 1 96.81 390 GLU A CA 1
ATOM 2909 C C . GLU A 1 390 ? 4.918 19.531 -3.93 1 96.81 390 GLU A C 1
ATOM 2911 O O . GLU A 1 390 ? 4.277 20.578 -3.898 1 96.81 390 GLU A O 1
ATOM 2916 N N . LEU A 1 391 ? 6.078 19.312 -3.273 1 94.69 391 LEU A N 1
ATOM 2917 C CA . LEU A 1 391 ? 6.605 20.328 -2.369 1 94.69 391 LEU A CA 1
ATOM 2918 C C . LEU A 1 391 ? 7.488 21.328 -3.121 1 94.69 391 LEU A C 1
ATOM 2920 O O . LEU A 1 391 ? 7.676 22.453 -2.678 1 94.69 391 LEU A O 1
ATOM 2924 N N . GLY A 1 392 ? 8.062 20.891 -4.234 1 93.88 392 GLY A N 1
ATOM 2925 C CA . GLY A 1 392 ? 8.93 21.766 -5.012 1 93.88 392 GLY A CA 1
ATOM 2926 C C . GLY A 1 392 ? 10.211 22.125 -4.289 1 93.88 392 GLY A C 1
ATOM 2927 O O . GLY A 1 392 ? 10.75 21.328 -3.525 1 93.88 392 GLY A O 1
ATOM 2928 N N . SER A 1 393 ? 10.797 23.281 -4.621 1 94.44 393 SER A N 1
ATOM 2929 C CA . SER A 1 393 ? 12.047 23.734 -4.02 1 94.44 393 SER A CA 1
ATOM 2930 C C . SER A 1 393 ? 11.812 24.297 -2.619 1 94.44 393 SER A C 1
ATOM 2932 O O . SER A 1 393 ? 10.914 25.109 -2.414 1 94.44 393 SER A O 1
ATOM 2934 N N . ASP A 1 394 ? 12.648 23.891 -1.711 1 93 394 ASP A N 1
ATOM 2935 C CA . ASP A 1 394 ? 12.633 24.469 -0.373 1 93 394 ASP A CA 1
ATOM 2936 C C . ASP A 1 394 ? 13.172 25.906 -0.392 1 93 394 ASP A C 1
ATOM 2938 O O . ASP A 1 394 ? 12.82 26.719 0.464 1 93 394 ASP A O 1
ATOM 2942 N N . LEU A 1 395 ? 13.945 26.25 -1.388 1 94.62 395 LEU A N 1
ATOM 2943 C CA . LEU A 1 395 ? 14.781 27.438 -1.279 1 94.62 395 LEU A CA 1
ATOM 2944 C C . LEU A 1 395 ? 14.32 28.531 -2.244 1 94.62 395 LEU A C 1
ATOM 2946 O O . LEU A 1 395 ? 14.781 29.672 -2.17 1 94.62 395 LEU A O 1
ATOM 2950 N N . ALA A 1 396 ? 13.367 28.234 -3.066 1 93.81 396 ALA A N 1
ATOM 2951 C CA . ALA A 1 396 ? 12.984 29.156 -4.125 1 93.81 396 ALA A CA 1
ATOM 2952 C C . ALA A 1 396 ? 12.484 30.484 -3.545 1 93.81 396 ALA A C 1
ATOM 2954 O O . ALA A 1 396 ? 12.852 31.547 -4.023 1 93.81 396 ALA A O 1
ATOM 2955 N N . MET A 1 397 ? 11.672 30.422 -2.607 1 91.38 397 MET A N 1
ATOM 2956 C CA . MET A 1 397 ? 11.125 31.641 -2.025 1 91.38 397 MET A CA 1
ATOM 2957 C C . MET A 1 397 ? 12.211 32.438 -1.316 1 91.38 397 MET A C 1
ATOM 2959 O O . MET A 1 397 ? 12.242 33.656 -1.408 1 91.38 397 MET A O 1
ATOM 2963 N N . GLN A 1 398 ? 13.008 31.75 -0.602 1 93 398 GLN A N 1
ATOM 2964 C CA . GLN A 1 398 ? 14.164 32.375 0.022 1 93 398 GLN A CA 1
ATOM 2965 C C . GLN A 1 398 ? 15.008 33.125 -1.013 1 93 398 GLN A C 1
ATOM 2967 O O . GLN A 1 398 ? 15.398 34.281 -0.805 1 93 398 GLN A O 1
ATOM 2972 N N . ASP A 1 399 ? 15.258 32.5 -2.1 1 94.81 399 ASP A N 1
ATOM 2973 C CA . ASP A 1 399 ? 16.094 33.062 -3.148 1 94.81 399 ASP A CA 1
ATOM 2974 C C . ASP A 1 399 ? 15.414 34.312 -3.76 1 94.81 399 ASP A C 1
ATOM 2976 O O . ASP A 1 399 ? 16.094 35.281 -4.094 1 94.81 399 ASP A O 1
ATOM 2980 N N . ALA A 1 400 ? 14.18 34.219 -3.914 1 94.12 400 ALA A N 1
ATOM 2981 C CA . ALA A 1 400 ? 13.438 35.344 -4.477 1 94.12 400 ALA A CA 1
ATOM 2982 C C . ALA A 1 400 ? 13.578 36.594 -3.6 1 94.12 400 ALA A C 1
ATOM 2984 O O . ALA A 1 400 ? 13.789 37.688 -4.105 1 94.12 400 ALA A O 1
ATOM 2985 N N . PHE A 1 401 ? 13.531 36.438 -2.389 1 93.31 401 PHE A N 1
ATOM 2986 C CA . PHE A 1 401 ? 13.57 37.562 -1.471 1 93.31 401 PHE A CA 1
ATOM 2987 C C . PHE A 1 401 ? 15.008 38 -1.188 1 93.31 401 PHE A C 1
ATOM 2989 O O . PHE A 1 401 ? 15.25 39.094 -0.693 1 93.31 401 PHE A O 1
ATOM 2996 N N . ARG A 1 402 ? 15.945 37.156 -1.51 1 95.69 402 ARG A N 1
ATOM 2997 C CA . ARG A 1 402 ? 17.344 37.438 -1.231 1 95.69 402 ARG A CA 1
ATOM 2998 C C . ARG A 1 402 ? 17.953 38.312 -2.326 1 95.69 402 ARG A C 1
ATOM 3000 O O . ARG A 1 402 ? 18.969 38.969 -2.109 1 95.69 402 ARG A O 1
ATOM 3007 N N . LEU A 1 403 ? 17.406 38.344 -3.449 1 97.31 403 LEU A N 1
ATOM 3008 C CA . LEU A 1 403 ? 18.016 39.031 -4.574 1 97.31 403 LEU A CA 1
ATOM 3009 C C . LEU A 1 403 ? 17.688 40.531 -4.516 1 97.31 403 LEU A C 1
ATOM 3011 O O . LEU A 1 403 ? 16.531 40.906 -4.27 1 97.31 403 LEU A O 1
ATOM 3015 N N . SER A 1 404 ? 18.672 41.344 -4.777 1 97.31 404 SER A N 1
ATOM 3016 C CA . SER A 1 404 ? 18.531 42.781 -4.785 1 97.31 404 SER A CA 1
ATOM 3017 C C . SER A 1 404 ? 17.562 43.25 -5.859 1 97.31 404 SER A C 1
ATOM 3019 O O . SER A 1 404 ? 17.516 42.688 -6.953 1 97.31 404 SER A O 1
ATOM 3021 N N . PRO A 1 405 ? 16.797 44.375 -5.547 1 97.56 405 PRO A N 1
ATOM 3022 C CA . PRO A 1 405 ? 15.891 44.906 -6.562 1 97.56 405 PRO A CA 1
ATOM 3023 C C . PRO A 1 405 ? 16.641 45.562 -7.727 1 97.56 405 PRO A C 1
ATOM 3025 O O . PRO A 1 405 ? 16.031 45.906 -8.734 1 97.56 405 PRO A O 1
ATOM 3028 N N . LEU A 1 406 ? 18 45.625 -7.586 1 97.94 406 LEU A N 1
ATOM 3029 C CA . LEU A 1 406 ? 18.797 46.156 -8.68 1 97.94 406 LEU A CA 1
ATOM 3030 C C . LEU A 1 406 ? 19.234 45.031 -9.625 1 97.94 406 LEU A C 1
ATOM 3032 O O . LEU A 1 406 ? 19.953 45.281 -10.602 1 97.94 406 LEU A O 1
ATOM 3036 N N . MET A 1 407 ? 18.797 43.875 -9.352 1 97.62 407 MET A N 1
ATOM 3037 C CA . MET A 1 407 ? 19.047 42.688 -10.172 1 97.62 407 MET A CA 1
ATOM 3038 C C . MET A 1 407 ? 17.766 42.188 -10.812 1 97.62 407 MET A C 1
ATOM 3040 O O . MET A 1 407 ? 16.688 42.375 -10.258 1 97.62 407 MET A O 1
ATOM 3044 N N . SER A 1 408 ? 17.781 41.625 -11.969 1 96.81 408 SER A N 1
ATOM 3045 C CA . SER A 1 408 ? 16.656 40.969 -12.641 1 96.81 408 SER A CA 1
ATOM 3046 C C . SER A 1 408 ? 16.984 39.531 -13.023 1 96.81 408 SER A C 1
ATOM 3048 O O . SER A 1 408 ? 18.141 39.125 -12.922 1 96.81 408 SER A O 1
ATOM 3050 N N . PRO A 1 409 ? 15.969 38.812 -13.391 1 97.81 409 PRO A N 1
ATOM 3051 C CA . PRO A 1 409 ? 16.219 37.375 -13.641 1 97.81 409 PRO A CA 1
ATOM 3052 C C . PRO A 1 409 ? 16.875 37.125 -15 1 97.81 409 PRO A C 1
ATOM 3054 O O . PRO A 1 409 ? 17.266 36 -15.305 1 97.81 409 PRO A O 1
ATOM 3057 N N . TRP A 1 410 ? 17.203 38.156 -15.82 1 98.06 410 TRP A N 1
ATOM 3058 C CA . TRP A 1 410 ? 17.531 38 -17.234 1 98.06 410 TRP A CA 1
ATOM 3059 C C . TRP A 1 410 ? 19.016 38.219 -17.469 1 98.06 410 TRP A C 1
ATOM 3061 O O . TRP A 1 410 ? 19.656 39 -16.75 1 98.06 410 TRP A O 1
ATOM 3071 N N . ALA A 1 411 ? 19.516 37.562 -18.484 1 97.94 411 ALA A N 1
ATOM 3072 C CA . ALA A 1 411 ? 20.812 37.906 -19.047 1 97.94 411 ALA A CA 1
ATOM 3073 C C . ALA A 1 411 ? 20.812 39.312 -19.672 1 97.94 411 ALA A C 1
ATOM 3075 O O . ALA A 1 411 ? 19.75 39.906 -19.828 1 97.94 411 ALA A O 1
ATOM 3076 N N . VAL A 1 412 ? 22.047 39.844 -19.953 1 97.94 412 VAL A N 1
ATOM 3077 C CA . VAL A 1 412 ? 22.141 41.156 -20.531 1 97.94 412 VAL A CA 1
ATOM 3078 C C . VAL A 1 412 ? 23.016 41.125 -21.781 1 97.94 412 VAL A C 1
ATOM 3080 O O . VAL A 1 412 ? 23.844 40.219 -21.953 1 97.94 412 VAL A O 1
ATOM 3083 N N . ASP A 1 413 ? 22.766 42.094 -22.625 1 97.25 413 ASP A N 1
ATOM 3084 C CA . ASP A 1 413 ? 23.625 42.219 -23.797 1 97.25 413 ASP A CA 1
ATOM 3085 C C . ASP A 1 413 ? 24.875 43.031 -23.469 1 97.25 413 ASP A C 1
ATOM 3087 O O . ASP A 1 413 ? 25.156 43.312 -22.297 1 97.25 413 ASP A O 1
ATOM 3091 N N . ALA A 1 414 ? 25.703 43.344 -24.469 1 95.81 414 ALA A N 1
ATOM 3092 C CA . ALA A 1 414 ? 27 44 -24.297 1 95.81 414 ALA A CA 1
ATOM 3093 C C . ALA A 1 414 ? 26.828 45.406 -23.75 1 95.81 414 ALA A C 1
ATOM 3095 O O . ALA A 1 414 ? 27.734 45.969 -23.109 1 95.81 414 ALA A O 1
ATOM 3096 N N . GLN A 1 415 ? 25.641 46.031 -23.953 1 94.81 415 GLN A N 1
ATOM 3097 C CA . GLN A 1 415 ? 25.359 47.375 -23.516 1 94.81 415 GLN A CA 1
ATOM 3098 C C . GLN A 1 415 ? 24.656 47.375 -22.156 1 94.81 415 GLN A C 1
ATOM 3100 O O . GLN A 1 415 ? 24.391 48.438 -21.578 1 94.81 415 GLN A O 1
ATOM 3105 N N . GLY A 1 416 ? 24.375 46.156 -21.562 1 94.88 416 GLY A N 1
ATOM 3106 C CA . GLY A 1 416 ? 23.75 46.062 -20.266 1 94.88 416 GLY A CA 1
ATOM 3107 C C . GLY A 1 416 ? 22.234 46 -20.312 1 94.88 416 GLY A C 1
ATOM 3108 O O . GLY A 1 416 ? 21.562 46 -19.281 1 94.88 416 GLY A O 1
ATOM 3109 N N . ASN A 1 417 ? 21.703 45.938 -21.562 1 96.19 417 ASN A N 1
ATOM 3110 C CA . ASN A 1 417 ? 20.266 45.812 -21.688 1 96.19 417 ASN A CA 1
ATOM 3111 C C . ASN A 1 417 ? 19.797 44.375 -21.406 1 96.19 417 ASN A C 1
ATOM 3113 O O . ASN A 1 417 ? 20.469 43.406 -21.781 1 96.19 417 ASN A O 1
ATOM 3117 N N . GLU A 1 418 ? 18.688 44.312 -20.75 1 96.62 418 GLU A N 1
ATOM 3118 C CA . GLU A 1 418 ? 18.141 43 -20.375 1 96.62 418 GLU A CA 1
ATOM 3119 C C . GLU A 1 418 ? 17.656 42.219 -21.594 1 96.62 418 GLU A C 1
ATOM 3121 O O . GLU A 1 418 ? 17.031 42.812 -22.5 1 96.62 418 GLU A O 1
ATOM 3126 N N . GLN A 1 419 ? 18 40.969 -21.703 1 97.06 419 GLN A N 1
ATOM 3127 C CA . GLN A 1 419 ? 17.438 40.031 -22.672 1 97.06 419 GLN A CA 1
ATOM 3128 C C . GLN A 1 419 ? 16.25 39.25 -22.078 1 97.06 419 GLN A C 1
ATOM 3130 O O . GLN A 1 419 ? 16.375 38.094 -21.734 1 97.06 419 GLN A O 1
ATOM 3135 N N . VAL A 1 420 ? 15.133 39.938 -22.172 1 95.31 420 VAL A N 1
ATOM 3136 C CA . VAL A 1 420 ? 13.93 39.406 -21.531 1 95.31 420 VAL A CA 1
ATOM 3137 C C . VAL A 1 420 ? 13.586 38.062 -22.141 1 95.31 420 VAL A C 1
ATOM 3139 O O . VAL A 1 420 ? 13.531 37.906 -23.359 1 95.31 420 VAL A O 1
ATOM 3142 N N . GLY A 1 421 ? 13.414 37.031 -21.281 1 93.5 421 GLY A N 1
ATOM 3143 C CA . GLY A 1 421 ? 13.117 35.688 -21.703 1 93.5 421 GLY A CA 1
ATOM 3144 C C . GLY A 1 421 ? 14.289 34.75 -21.547 1 93.5 421 GLY A C 1
ATOM 3145 O O . GLY A 1 421 ? 14.117 33.531 -21.547 1 93.5 421 GLY A O 1
ATOM 3146 N N . THR A 1 422 ? 15.438 35.281 -21.5 1 97.06 422 THR A N 1
ATOM 3147 C CA . THR A 1 422 ? 16.625 34.469 -21.266 1 97.06 422 THR A CA 1
ATOM 3148 C C . THR A 1 422 ? 17.078 34.594 -19.812 1 97.06 422 THR A C 1
ATOM 3150 O O . THR A 1 422 ? 17.766 35.531 -19.453 1 97.06 422 THR A O 1
ATOM 3153 N N . LEU A 1 423 ? 16.844 33.562 -19.094 1 97.69 423 LEU A N 1
ATOM 3154 C CA . LEU A 1 423 ? 17.141 33.594 -17.672 1 97.69 423 LEU A CA 1
ATOM 3155 C C . LEU A 1 423 ? 18.641 33.438 -17.422 1 97.69 423 LEU A C 1
ATOM 3157 O O . LEU A 1 423 ? 19.328 32.75 -18.172 1 97.69 423 LEU A O 1
ATOM 3161 N N . PHE A 1 424 ? 19.141 34.094 -16.484 1 97.62 424 PHE A N 1
ATOM 3162 C CA . PHE A 1 424 ? 20.516 33.938 -16.016 1 97.62 424 PHE A CA 1
ATOM 3163 C C . PHE A 1 424 ? 20.562 33.219 -14.695 1 97.62 424 PHE A C 1
ATOM 3165 O O . PHE A 1 424 ? 19.844 33.562 -13.758 1 97.62 424 PHE A O 1
ATOM 3172 N N . PHE A 1 425 ? 21.406 32.25 -14.539 1 97.06 425 PHE A N 1
ATOM 3173 C CA . PHE A 1 425 ? 21.391 31.297 -13.438 1 97.06 425 PHE A CA 1
ATOM 3174 C C . PHE A 1 425 ? 21.719 31.984 -12.117 1 97.06 425 PHE A C 1
ATOM 3176 O O . PHE A 1 425 ? 21.078 31.719 -11.094 1 97.06 425 PHE A O 1
ATOM 3183 N N . LEU A 1 426 ? 22.719 32.844 -12.047 1 97.19 426 LEU A N 1
ATOM 3184 C CA . LEU A 1 426 ? 23.125 33.594 -10.867 1 97.19 426 LEU A CA 1
ATOM 3185 C C . LEU A 1 426 ? 23.062 35.094 -11.133 1 97.19 426 LEU A C 1
ATOM 3187 O O . LEU A 1 426 ? 24.078 35.719 -11.391 1 97.19 426 LEU A O 1
ATOM 3191 N N . PRO A 1 427 ? 21.906 35.688 -10.883 1 97.62 427 PRO A N 1
ATOM 3192 C CA . PRO A 1 427 ? 21.734 37.125 -11.219 1 97.62 427 PRO A CA 1
ATOM 3193 C C . PRO A 1 427 ? 22.734 38 -10.5 1 97.62 427 PRO A C 1
ATOM 3195 O O . PRO A 1 427 ? 23.109 39.062 -11.023 1 97.62 427 PRO A O 1
ATOM 3198 N N . GLY A 1 428 ? 23.188 37.625 -9.336 1 97.25 428 GLY A N 1
ATOM 3199 C CA . GLY A 1 428 ? 24.156 38.406 -8.578 1 97.25 428 GLY A CA 1
ATOM 3200 C C . GLY A 1 428 ? 25.578 38.25 -9.07 1 97.25 428 GLY A C 1
ATOM 3201 O O . GLY A 1 428 ? 26.484 38.906 -8.586 1 97.25 428 GLY A O 1
ATOM 3202 N N . LYS A 1 429 ? 25.781 37.344 -9.984 1 97.25 429 LYS A N 1
ATOM 3203 C CA . LYS A 1 429 ? 27.062 37.094 -10.648 1 97.25 429 LYS A CA 1
ATOM 3204 C C . LYS A 1 429 ? 26.922 37.25 -12.164 1 97.25 429 LYS A C 1
ATOM 3206 O O . LYS A 1 429 ? 27.422 36.406 -12.914 1 97.25 429 LYS A O 1
ATOM 3211 N N . LEU A 1 430 ? 26.281 38.25 -12.531 1 97.94 430 LEU A N 1
ATOM 3212 C CA . LEU A 1 430 ? 25.922 38.5 -13.922 1 97.94 430 LEU A CA 1
ATOM 3213 C C . LEU A 1 430 ? 27.156 38.906 -14.719 1 97.94 430 LEU A C 1
ATOM 3215 O O . LEU A 1 430 ? 27.953 39.719 -14.258 1 97.94 430 LEU A O 1
ATOM 3219 N N . THR A 1 431 ? 27.359 38.375 -15.898 1 97.94 431 THR A N 1
ATOM 3220 C CA . THR A 1 431 ? 28.438 38.75 -16.812 1 97.94 431 THR A CA 1
ATOM 3221 C C . THR A 1 431 ? 27.875 39.25 -18.125 1 97.94 431 THR A C 1
ATOM 3223 O O . THR A 1 431 ? 26.766 38.875 -18.531 1 97.94 431 THR A O 1
ATOM 3226 N N . TYR A 1 432 ? 28.641 40.125 -18.688 1 97.19 432 TYR A N 1
ATOM 3227 C CA . TYR A 1 432 ? 28.375 40.469 -20.078 1 97.19 432 TYR A CA 1
ATOM 3228 C C . TYR A 1 432 ? 28.688 39.312 -21 1 97.19 432 TYR A C 1
ATOM 3230 O O . TYR A 1 432 ? 29.297 38.312 -20.578 1 97.19 432 TYR A O 1
ATOM 3238 N N . PRO A 1 433 ? 28.125 39.375 -22.234 1 96.38 433 PRO A N 1
ATOM 3239 C CA . PRO A 1 433 ? 28.375 38.25 -23.156 1 96.38 433 PRO A CA 1
ATOM 3240 C C . PRO A 1 433 ? 29.844 37.906 -23.312 1 96.38 433 PRO A C 1
ATOM 3242 O O . PRO A 1 433 ? 30.203 36.781 -23.578 1 96.38 433 PRO A O 1
ATOM 3245 N N . ASP A 1 434 ? 30.812 38.875 -23.062 1 95.88 434 ASP A N 1
ATOM 3246 C CA . ASP A 1 434 ? 32.25 38.656 -23.25 1 95.88 434 ASP A CA 1
ATOM 3247 C C . ASP A 1 434 ? 32.875 38.031 -22 1 95.88 434 ASP A C 1
ATOM 3249 O O . ASP A 1 434 ? 34.094 37.781 -21.969 1 95.88 434 ASP A O 1
ATOM 3253 N N . GLY A 1 435 ? 32.062 37.844 -20.984 1 95.81 435 GLY A N 1
ATOM 3254 C CA . GLY A 1 435 ? 32.531 37.156 -19.797 1 95.81 435 GLY A CA 1
ATOM 3255 C C . GLY A 1 435 ? 32.938 38.125 -18.672 1 95.81 435 GLY A C 1
ATOM 3256 O O . GLY A 1 435 ? 33.156 37.688 -17.547 1 95.81 435 GLY A O 1
ATOM 3257 N N . SER A 1 436 ? 33.062 39.438 -19.016 1 96.75 436 SER A N 1
ATOM 3258 C CA . SER A 1 436 ? 33.406 40.406 -17.984 1 96.75 436 SER A CA 1
ATOM 3259 C C . SER A 1 436 ? 32.25 40.625 -17.016 1 96.75 436 SER A C 1
ATOM 3261 O O . SER A 1 436 ? 31.094 40.438 -17.375 1 96.75 436 SER A O 1
ATOM 3263 N N . TRP A 1 437 ? 32.562 41.062 -15.852 1 97.62 437 TRP A N 1
ATOM 3264 C CA . TRP A 1 437 ? 31.594 41.219 -14.789 1 97.62 437 TRP A CA 1
ATOM 3265 C C . TRP A 1 437 ? 30.656 42.406 -15.086 1 97.62 437 TRP A C 1
ATOM 3267 O O . TRP A 1 437 ? 31.125 43.5 -15.398 1 97.62 437 TRP A O 1
ATOM 3277 N N . ALA A 1 438 ? 29.422 42.156 -15.031 1 98 438 ALA A N 1
ATOM 3278 C CA . ALA A 1 438 ? 28.406 43.219 -14.992 1 98 438 ALA A CA 1
ATOM 3279 C C . ALA A 1 438 ? 27.969 43.5 -13.555 1 98 438 ALA A C 1
ATOM 3281 O O . ALA A 1 438 ? 27.844 44.656 -13.156 1 98 438 ALA A O 1
ATOM 3282 N N . ILE A 1 439 ? 27.734 42.406 -12.828 1 97.75 439 ILE A N 1
ATOM 3283 C CA . ILE A 1 439 ? 27.422 42.438 -11.406 1 97.75 439 ILE A CA 1
ATOM 3284 C C . ILE A 1 439 ? 28.125 41.281 -10.695 1 97.75 439 ILE A C 1
ATOM 3286 O O . ILE A 1 439 ? 28.016 40.125 -11.117 1 97.75 439 ILE A O 1
ATOM 3290 N N . ASN A 1 440 ? 28.828 41.469 -9.586 1 97.5 440 ASN A N 1
ATOM 3291 C CA . ASN A 1 440 ? 29.5 40.469 -8.781 1 97.5 440 ASN A CA 1
ATOM 3292 C C . ASN A 1 440 ? 29.281 40.688 -7.289 1 97.5 440 ASN A C 1
ATOM 3294 O O . ASN A 1 440 ? 30.156 41.25 -6.613 1 97.5 440 ASN A O 1
ATOM 3298 N N . LYS A 1 441 ? 28.172 40.156 -6.801 1 95.12 441 LYS A N 1
ATOM 3299 C CA . LYS A 1 441 ? 27.812 40.5 -5.422 1 95.12 441 LYS A CA 1
ATOM 3300 C C . LYS A 1 441 ? 27.375 39.25 -4.648 1 95.12 441 LYS A C 1
ATOM 3302 O O . LYS A 1 441 ? 27.688 39.094 -3.465 1 95.12 441 LYS A O 1
ATOM 3307 N N . THR A 1 442 ? 26.562 38.281 -5.168 1 94.38 442 THR A N 1
ATOM 3308 C CA . THR A 1 442 ? 26.047 37.094 -4.473 1 94.38 442 THR A CA 1
ATOM 3309 C C . THR A 1 442 ? 25.875 35.938 -5.434 1 94.38 442 THR A C 1
ATOM 3311 O O . THR A 1 442 ? 25.703 36.125 -6.641 1 94.38 442 THR A O 1
ATOM 3314 N N . SER A 1 443 ? 25.891 34.75 -4.875 1 94.12 443 SER A N 1
ATOM 3315 C CA . SER A 1 443 ? 25.719 33.531 -5.668 1 94.12 443 SER A CA 1
ATOM 3316 C C . SER A 1 443 ? 24.297 32.969 -5.5 1 94.12 443 SER A C 1
ATOM 3318 O O . SER A 1 443 ? 24.094 31.766 -5.633 1 94.12 443 SER A O 1
ATOM 3320 N N . THR A 1 444 ? 23.375 33.844 -5.156 1 96.06 444 THR A N 1
ATOM 3321 C CA . THR A 1 444 ? 21.984 33.438 -5.012 1 96.06 444 THR A CA 1
ATOM 3322 C C . THR A 1 444 ? 21.422 32.969 -6.344 1 96.06 444 THR A C 1
ATOM 3324 O O . THR A 1 444 ? 21.547 33.656 -7.359 1 96.06 444 THR A O 1
ATOM 3327 N N . VAL A 1 445 ? 20.734 31.812 -6.344 1 97.44 445 VAL A N 1
ATOM 3328 C CA . VAL A 1 445 ? 20.219 31.172 -7.559 1 97.44 445 VAL A CA 1
ATOM 3329 C C . VAL A 1 445 ? 18.953 31.906 -8.023 1 97.44 445 VAL A C 1
ATOM 3331 O O . VAL A 1 445 ? 18.172 32.406 -7.207 1 97.44 445 VAL A O 1
ATOM 3334 N N . ASN A 1 446 ? 18.828 32.062 -9.375 1 98.19 446 ASN A N 1
ATOM 3335 C CA . ASN A 1 446 ? 17.594 32.562 -9.953 1 98.19 446 ASN A CA 1
ATOM 3336 C C . ASN A 1 446 ? 16.391 31.719 -9.531 1 98.19 446 ASN A C 1
ATOM 3338 O O . ASN A 1 446 ? 16.297 30.547 -9.898 1 98.19 446 ASN A O 1
ATOM 3342 N N . PRO A 1 447 ? 15.516 32.312 -8.773 1 97.31 447 PRO A N 1
ATOM 3343 C CA . PRO A 1 447 ? 14.422 31.516 -8.211 1 97.31 447 PRO A CA 1
ATOM 3344 C C . PRO A 1 447 ? 13.531 30.891 -9.281 1 97.31 447 PRO A C 1
ATOM 3346 O O . PRO A 1 447 ? 12.945 29.828 -9.07 1 97.31 447 PRO A O 1
ATOM 3349 N N . LEU A 1 448 ? 13.352 31.5 -10.422 1 97.75 448 LEU A N 1
ATOM 3350 C CA . LEU A 1 448 ? 12.547 30.938 -11.5 1 97.75 448 LEU A CA 1
ATOM 3351 C C . LEU A 1 448 ? 13.172 29.641 -12.023 1 97.75 448 LEU A C 1
ATOM 3353 O O . LEU A 1 448 ? 12.453 28.688 -12.336 1 97.75 448 LEU A O 1
ATOM 3357 N N . MET A 1 449 ? 14.492 29.609 -12.109 1 97.5 449 MET A N 1
ATOM 3358 C CA . MET A 1 449 ? 15.18 28.391 -12.508 1 97.5 449 MET A CA 1
ATOM 3359 C C . MET A 1 449 ? 15.141 27.344 -11.398 1 97.5 449 MET A C 1
ATOM 3361 O O . MET A 1 449 ? 14.984 26.156 -11.664 1 97.5 449 MET A O 1
ATOM 3365 N N . GLU A 1 450 ? 15.312 27.812 -10.18 1 97.38 450 GLU A N 1
ATOM 3366 C CA . GLU A 1 450 ? 15.211 26.922 -9.039 1 97.38 450 GLU A CA 1
ATOM 3367 C C . GLU A 1 450 ? 13.875 26.188 -9.023 1 97.38 450 GLU A C 1
ATOM 3369 O O . GLU A 1 450 ? 13.828 24.969 -8.805 1 97.38 450 GLU A O 1
ATOM 3374 N N . ILE A 1 451 ? 12.773 26.906 -9.273 1 97.06 451 ILE A N 1
ATOM 3375 C CA . ILE A 1 451 ? 11.43 26.344 -9.258 1 97.06 451 ILE A CA 1
ATOM 3376 C C . ILE A 1 451 ? 11.281 25.344 -10.398 1 97.06 451 ILE A C 1
ATOM 3378 O O . ILE A 1 451 ? 10.805 24.219 -10.188 1 97.06 451 ILE A O 1
ATOM 3382 N N . ALA A 1 452 ? 11.719 25.641 -11.539 1 96.25 452 ALA A N 1
ATOM 3383 C CA . ALA A 1 452 ? 11.523 24.828 -12.727 1 96.25 452 ALA A CA 1
ATOM 3384 C C . ALA A 1 452 ? 12.352 23.547 -12.656 1 96.25 452 ALA A C 1
ATOM 3386 O O . ALA A 1 452 ? 11.977 22.516 -13.234 1 96.25 452 ALA A O 1
ATOM 3387 N N . ASN A 1 453 ? 13.469 23.578 -11.891 1 97 453 ASN A N 1
ATOM 3388 C CA . ASN A 1 453 ? 14.438 22.484 -11.945 1 97 453 ASN A CA 1
ATOM 3389 C C . ASN A 1 453 ? 14.422 21.656 -10.664 1 97 453 ASN A C 1
ATOM 3391 O O . ASN A 1 453 ? 15.281 20.797 -10.469 1 97 453 ASN A O 1
ATOM 3395 N N . SER A 1 454 ? 13.508 21.906 -9.797 1 96.81 454 SER A N 1
ATOM 3396 C CA . SER A 1 454 ? 13.414 21.172 -8.539 1 96.81 454 SER A CA 1
ATOM 3397 C C . SER A 1 454 ? 12.055 20.484 -8.398 1 96.81 454 SER A C 1
ATOM 3399 O O . SER A 1 454 ? 11.023 21.094 -8.68 1 96.81 454 SER A O 1
ATOM 3401 N N . SER A 1 455 ? 12.102 19.25 -7.957 1 96.38 455 SER A N 1
ATOM 3402 C CA . SER A 1 455 ? 10.875 18.516 -7.66 1 96.38 455 SER A CA 1
ATOM 3403 C C . SER A 1 455 ? 11.031 17.656 -6.41 1 96.38 455 SER A C 1
ATOM 3405 O O . SER A 1 455 ? 12.062 17 -6.227 1 96.38 455 SER A O 1
ATOM 3407 N N . GLN A 1 456 ? 10.164 17.797 -5.504 1 96.62 456 GLN A N 1
ATOM 3408 C CA . GLN A 1 456 ? 10 16.922 -4.34 1 96.62 456 GLN A CA 1
ATOM 3409 C C . GLN A 1 456 ? 8.562 16.438 -4.211 1 96.62 456 GLN A C 1
ATOM 3411 O O . GLN A 1 456 ? 7.645 17.234 -4.012 1 96.62 456 GLN A O 1
ATOM 3416 N N . THR A 1 457 ? 8.375 15.172 -4.332 1 96.5 457 THR A N 1
ATOM 3417 C CA . THR A 1 457 ? 7.02 14.641 -4.285 1 96.5 457 THR A CA 1
ATOM 3418 C C . THR A 1 457 ? 6.863 13.664 -3.123 1 96.5 457 THR A C 1
ATOM 3420 O O . THR A 1 457 ? 7.812 12.969 -2.756 1 96.5 457 THR A O 1
ATOM 3423 N N . GLU A 1 458 ? 5.75 13.695 -2.471 1 96.94 458 GLU A N 1
ATOM 3424 C CA . GLU A 1 458 ? 5.305 12.719 -1.479 1 96.94 458 GLU A CA 1
ATOM 3425 C C . GLU A 1 458 ? 3.973 12.086 -1.884 1 96.94 458 GLU A C 1
ATOM 3427 O O . GLU A 1 458 ? 2.947 12.773 -1.936 1 96.94 458 GLU A O 1
ATOM 3432 N N . LYS A 1 459 ? 3.994 10.891 -2.221 1 97.06 459 LYS A N 1
ATOM 3433 C CA . LYS A 1 459 ? 2.797 10.148 -2.604 1 97.06 459 LYS A CA 1
ATOM 3434 C C . LYS A 1 459 ? 2.445 9.094 -1.555 1 97.06 459 LYS A C 1
ATOM 3436 O O . LYS A 1 459 ? 3.234 8.18 -1.294 1 97.06 459 LYS A O 1
ATOM 3441 N N . THR A 1 460 ? 1.226 9.195 -0.986 1 97.31 460 THR A N 1
ATOM 3442 C CA . THR A 1 460 ? 0.85 8.344 0.134 1 97.31 460 THR A CA 1
ATOM 3443 C C . THR A 1 460 ? -0.469 7.629 -0.149 1 97.31 460 THR A C 1
ATOM 3445 O O . THR A 1 460 ? -1.438 8.25 -0.585 1 97.31 460 THR A O 1
ATOM 3448 N N . TRP A 1 461 ? -0.522 6.336 0.013 1 97.06 461 TRP A N 1
ATOM 3449 C CA . TRP A 1 461 ? -1.751 5.57 0.202 1 97.06 461 TRP A CA 1
ATOM 3450 C C . TRP A 1 461 ? -1.982 5.27 1.679 1 97.06 461 TRP A C 1
ATOM 3452 O O . TRP A 1 461 ? -1.108 4.715 2.35 1 97.06 461 TRP A O 1
ATOM 3462 N N . GLN A 1 462 ? -3.123 5.676 2.164 1 97.81 462 GLN A N 1
ATOM 3463 C CA . GLN A 1 462 ? -3.5 5.375 3.541 1 97.81 462 GLN A CA 1
ATOM 3464 C C . GLN A 1 462 ? -4.824 4.621 3.596 1 97.81 462 GLN A C 1
ATOM 3466 O O . GLN A 1 462 ? -5.832 5.086 3.059 1 97.81 462 GLN A O 1
ATOM 3471 N N . THR A 1 463 ? -4.793 3.502 4.227 1 96.81 463 THR A N 1
ATOM 3472 C CA . THR A 1 463 ? -6 2.715 4.461 1 96.81 463 THR A CA 1
ATOM 3473 C C . THR A 1 463 ? -6.215 2.486 5.953 1 96.81 463 THR A C 1
ATOM 3475 O O . THR A 1 463 ? -5.301 2.049 6.656 1 96.81 463 THR A O 1
ATOM 3478 N N . VAL A 1 464 ? -7.379 2.811 6.387 1 97.31 464 VAL A N 1
ATOM 3479 C CA . VAL A 1 464 ? -7.789 2.539 7.758 1 97.31 464 VAL A CA 1
ATOM 3480 C C . VAL A 1 464 ? -9.086 1.732 7.762 1 97.31 464 VAL A C 1
ATOM 3482 O O . VAL A 1 464 ? -10.039 2.068 7.051 1 97.31 464 VAL A O 1
ATOM 3485 N N . GLY A 1 465 ? -9.117 0.68 8.547 1 95.06 465 GLY A N 1
ATOM 3486 C CA . GLY A 1 465 ? -10.305 -0.15 8.625 1 95.06 465 GLY A CA 1
ATOM 3487 C C . GLY A 1 465 ? -10.539 -0.733 10 1 95.06 465 GLY A C 1
ATOM 3488 O O . GLY A 1 465 ? -9.594 -0.906 10.773 1 95.06 465 GLY A O 1
ATOM 3489 N N . ASN A 1 466 ? -11.734 -0.997 10.312 1 95.62 466 ASN A N 1
ATOM 3490 C CA . ASN A 1 466 ? -12.07 -1.746 11.516 1 95.62 466 ASN A CA 1
ATOM 3491 C C . ASN A 1 466 ? -13.312 -2.604 11.32 1 95.62 466 ASN A C 1
ATOM 3493 O O . ASN A 1 466 ? -14.188 -2.258 10.516 1 95.62 466 ASN A O 1
ATOM 3497 N N . VAL A 1 467 ? -13.406 -3.674 11.953 1 95.69 467 VAL A N 1
ATOM 3498 C CA . VAL A 1 467 ? -14.531 -4.605 11.992 1 95.69 467 VAL A CA 1
ATOM 3499 C C . VAL A 1 467 ? -14.82 -5.008 13.43 1 95.69 467 VAL A C 1
ATOM 3501 O O . VAL A 1 467 ? -13.898 -5.188 14.234 1 95.69 467 VAL A O 1
ATOM 3504 N N . PHE A 1 468 ? -16.094 -5.137 13.758 1 95.94 468 PHE A N 1
ATOM 3505 C CA . PHE A 1 468 ? -16.406 -5.531 15.133 1 95.94 468 PHE A CA 1
ATOM 3506 C C . PHE A 1 468 ? -17.594 -6.492 15.156 1 95.94 468 PHE A C 1
ATOM 3508 O O . PHE A 1 468 ? -18.375 -6.555 14.203 1 95.94 468 PHE A O 1
ATOM 3515 N N . PHE A 1 469 ? -17.688 -7.27 16.188 1 96.12 469 PHE A N 1
ATOM 3516 C CA . PHE A 1 469 ? -18.781 -8.141 16.562 1 96.12 469 PHE A CA 1
ATOM 3517 C C . PHE A 1 469 ? -19.156 -7.949 18.031 1 96.12 469 PHE A C 1
ATOM 3519 O O . PHE A 1 469 ? -18.281 -7.945 18.891 1 96.12 469 PHE A O 1
ATOM 3526 N N . GLN A 1 470 ? -20.422 -7.727 18.234 1 96.69 470 GLN A N 1
ATOM 3527 C CA . GLN A 1 470 ? -20.906 -7.504 19.594 1 96.69 470 GLN A CA 1
ATOM 3528 C C . GLN A 1 470 ? -22 -8.5 19.969 1 96.69 470 GLN A C 1
ATOM 3530 O O . GLN A 1 470 ? -22.922 -8.742 19.172 1 96.69 470 GLN A O 1
ATOM 3535 N N . TYR A 1 471 ? -21.906 -9.148 21.141 1 96.94 471 TYR A N 1
ATOM 3536 C CA . TYR A 1 471 ? -22.844 -10.102 21.703 1 96.94 471 TYR A CA 1
ATOM 3537 C C . TYR A 1 471 ? -23.391 -9.609 23.047 1 96.94 471 TYR A C 1
ATOM 3539 O O . TYR A 1 471 ? -22.625 -9.398 23.984 1 96.94 471 TYR A O 1
ATOM 3547 N N . GLN A 1 472 ? -24.641 -9.414 23.078 1 96.62 472 GLN A N 1
ATOM 3548 C CA . GLN A 1 472 ? -25.328 -8.969 24.281 1 96.62 472 GLN A CA 1
ATOM 3549 C C . GLN A 1 472 ? -26.359 -9.992 24.75 1 96.62 472 GLN A C 1
ATOM 3551 O O . GLN A 1 472 ? -27.562 -9.812 24.562 1 96.62 472 GLN A O 1
ATOM 3556 N N . PRO A 1 473 ? -25.969 -10.977 25.516 1 94.81 473 PRO A N 1
ATOM 3557 C CA . PRO A 1 473 ? -26.891 -12.023 25.969 1 94.81 473 PRO A CA 1
ATOM 3558 C C . PRO A 1 473 ? -27.922 -11.516 26.969 1 94.81 473 PRO A C 1
ATOM 3560 O O . PRO A 1 473 ? -29.031 -12.047 27.031 1 94.81 473 PRO A O 1
ATOM 3563 N N . LEU A 1 474 ? -27.484 -10.531 27.734 1 95.5 474 LEU A N 1
ATOM 3564 C CA . LEU A 1 474 ? -28.344 -9.867 28.703 1 95.5 474 LEU A CA 1
ATOM 3565 C C . LEU A 1 474 ? -28.297 -8.352 28.531 1 95.5 474 LEU A C 1
ATOM 3567 O O . LEU A 1 474 ? -27.312 -7.809 28.031 1 95.5 474 LEU A O 1
ATOM 3571 N N . LYS A 1 475 ? -29.344 -7.797 28.891 1 91.75 475 LYS A N 1
ATOM 3572 C CA . LYS A 1 475 ? -29.422 -6.348 28.719 1 91.75 475 LYS A CA 1
ATOM 3573 C C . LYS A 1 475 ? -28.281 -5.66 29.469 1 91.75 475 LYS A C 1
ATOM 3575 O O . LYS A 1 475 ? -27.797 -4.602 29.047 1 91.75 475 LYS A O 1
ATOM 3580 N N . TRP A 1 476 ? -27.797 -6.223 30.562 1 94.06 476 TRP A N 1
ATOM 3581 C CA . TRP A 1 476 ? -26.797 -5.566 31.391 1 94.06 476 TRP A CA 1
ATOM 3582 C C . TRP A 1 476 ? -25.391 -6.07 31.078 1 94.06 476 TRP A C 1
ATOM 3584 O O . TRP A 1 476 ? -24.406 -5.613 31.656 1 94.06 476 TRP A O 1
ATOM 3594 N N . LEU A 1 477 ? -25.219 -7.008 30.203 1 96.88 477 LEU A N 1
ATOM 3595 C CA . LEU A 1 477 ? -23.938 -7.633 29.891 1 96.88 477 LEU A CA 1
ATOM 3596 C C . LEU A 1 477 ? -23.719 -7.656 28.375 1 96.88 477 LEU A C 1
ATOM 3598 O O . LEU A 1 477 ? -24.547 -8.172 27.625 1 96.88 477 LEU A O 1
ATOM 3602 N N . SER A 1 478 ? -22.609 -7.129 27.953 1 96.31 478 SER A N 1
ATOM 3603 C CA . SER A 1 478 ? -22.281 -7.188 26.531 1 96.31 478 SER A CA 1
ATOM 3604 C C . SER A 1 478 ? -20.797 -7.504 26.328 1 96.31 478 SER A C 1
ATOM 3606 O O . SER A 1 478 ? -19.969 -7.113 27.125 1 96.31 478 SER A O 1
ATOM 3608 N N . PHE A 1 479 ? -20.469 -8.273 25.297 1 97.75 479 PHE A N 1
ATOM 3609 C CA . PHE A 1 479 ? -19.109 -8.57 24.828 1 97.75 479 PHE A CA 1
ATOM 3610 C C . PHE A 1 479 ? -18.891 -8.039 23.406 1 97.75 479 PHE A C 1
ATOM 3612 O O . PHE A 1 479 ? -19.688 -8.32 22.5 1 97.75 479 PHE A O 1
ATOM 3619 N N . LYS A 1 480 ? -17.844 -7.27 23.172 1 97.06 480 LYS A N 1
ATOM 3620 C CA . LYS A 1 480 ? -17.516 -6.715 21.875 1 97.06 480 LYS A CA 1
ATOM 3621 C C . LYS A 1 480 ? -16.062 -6.996 21.5 1 97.06 480 LYS A C 1
ATOM 3623 O O . LYS A 1 480 ? -15.156 -6.727 22.297 1 97.06 480 LYS A O 1
ATOM 3628 N N . THR A 1 481 ? -15.828 -7.574 20.406 1 97.56 481 THR A N 1
ATOM 3629 C CA . THR A 1 481 ? -14.492 -7.762 19.844 1 97.56 481 THR A CA 1
ATOM 3630 C C . THR A 1 481 ? -14.297 -6.902 18.609 1 97.56 481 THR A C 1
ATOM 3632 O O . THR A 1 481 ? -15.18 -6.836 17.75 1 97.56 481 THR A O 1
ATOM 3635 N N . THR A 1 482 ? -13.211 -6.105 18.531 1 97.25 482 THR A N 1
ATOM 3636 C CA . THR A 1 482 ? -12.938 -5.195 17.438 1 97.25 482 THR A CA 1
ATOM 3637 C C . THR A 1 482 ? -11.508 -5.387 16.922 1 97.25 482 THR A C 1
ATOM 3639 O O . THR A 1 482 ? -10.555 -5.371 17.688 1 97.25 482 THR A O 1
ATOM 3642 N N . PHE A 1 483 ? -11.375 -5.582 15.688 1 97.38 483 PHE A N 1
ATOM 3643 C CA . PHE A 1 483 ? -10.086 -5.594 15.016 1 97.38 483 PHE A CA 1
ATOM 3644 C C . PHE A 1 483 ? -9.938 -4.367 14.125 1 97.38 483 PHE A C 1
ATOM 3646 O O . PHE A 1 483 ? -10.703 -4.188 13.172 1 97.38 483 PHE A O 1
ATOM 3653 N N . ALA A 1 484 ? -8.961 -3.5 14.438 1 97.75 484 ALA A N 1
ATOM 3654 C CA . ALA A 1 484 ? -8.68 -2.289 13.672 1 97.75 484 ALA A CA 1
ATOM 3655 C C . ALA A 1 484 ? -7.277 -2.326 13.07 1 97.75 484 ALA A C 1
ATOM 3657 O O . ALA A 1 484 ? -6.305 -2.631 13.766 1 97.75 484 ALA A O 1
ATOM 3658 N N . GLY A 1 485 ? -7.172 -2.066 11.773 1 97.19 485 GLY A N 1
ATOM 3659 C CA . GLY A 1 485 ? -5.887 -2.102 11.094 1 97.19 485 GLY A CA 1
ATOM 3660 C C . GLY A 1 485 ? -5.641 -0.884 10.219 1 97.19 485 GLY A C 1
ATOM 3661 O O . GLY A 1 485 ? -6.582 -0.305 9.672 1 97.19 485 GLY A O 1
ATOM 3662 N N . GLY A 1 486 ? -4.324 -0.504 10.094 1 97.75 486 GLY A N 1
ATOM 3663 C CA . GLY A 1 486 ? -3.889 0.588 9.242 1 97.75 486 GLY A CA 1
ATOM 3664 C C . GLY A 1 486 ? -2.717 0.216 8.352 1 97.75 486 GLY A C 1
ATOM 3665 O O . GLY A 1 486 ? -1.81 -0.501 8.781 1 97.75 486 GLY A O 1
ATOM 3666 N N . ILE A 1 487 ? -2.84 0.621 7.066 1 97.5 487 ILE A N 1
ATOM 3667 C CA . ILE A 1 487 ? -1.772 0.445 6.086 1 97.5 487 ILE A CA 1
ATOM 3668 C C . ILE A 1 487 ? -1.369 1.803 5.516 1 97.5 487 ILE A C 1
ATOM 3670 O O . ILE A 1 487 ? -2.219 2.566 5.055 1 97.5 487 ILE A O 1
ATOM 3674 N N . GLU A 1 488 ? -0.064 2.053 5.551 1 97.62 488 GLU A N 1
ATOM 3675 C CA . GLU A 1 488 ? 0.464 3.27 4.941 1 97.62 488 GLU A CA 1
ATOM 3676 C C . GLU A 1 488 ? 1.631 2.957 4.012 1 97.62 488 GLU A C 1
ATOM 3678 O O . GLU A 1 488 ? 2.561 2.244 4.391 1 97.62 488 GLU A O 1
ATOM 3683 N N . ASN A 1 489 ? 1.538 3.381 2.824 1 97.19 489 ASN A N 1
ATOM 3684 C CA . ASN A 1 489 ? 2.629 3.357 1.854 1 97.19 489 ASN A CA 1
ATOM 3685 C C . ASN A 1 489 ? 2.953 4.758 1.344 1 97.19 489 ASN A C 1
ATOM 3687 O O . ASN A 1 489 ? 2.117 5.402 0.708 1 97.19 489 ASN A O 1
ATOM 3691 N N . THR A 1 490 ? 4.129 5.207 1.639 1 97.75 490 THR A N 1
ATOM 3692 C CA . THR A 1 490 ? 4.535 6.543 1.215 1 97.75 490 THR A CA 1
ATOM 3693 C C . THR A 1 490 ? 5.828 6.48 0.405 1 97.75 490 THR A C 1
ATOM 3695 O O . THR A 1 490 ? 6.809 5.863 0.833 1 97.75 490 THR A O 1
ATOM 3698 N N . GLU A 1 491 ? 5.84 7.062 -0.734 1 97.25 491 GLU A N 1
ATOM 3699 C CA . GLU A 1 491 ? 7.035 7.273 -1.549 1 97.25 491 GLU A CA 1
ATOM 3700 C C . GLU A 1 491 ? 7.418 8.75 -1.594 1 97.25 491 GLU A C 1
ATOM 3702 O O . GLU A 1 491 ? 6.633 9.586 -2.049 1 97.25 491 GLU A O 1
ATOM 3707 N N . THR A 1 492 ? 8.57 9.055 -1.054 1 97.5 492 THR A N 1
ATOM 3708 C CA . THR A 1 492 ? 9.133 10.398 -1.149 1 97.5 492 THR A CA 1
ATOM 3709 C C . THR A 1 492 ? 10.266 10.445 -2.168 1 97.5 492 THR A C 1
ATOM 3711 O O . THR A 1 492 ? 11.234 9.688 -2.061 1 97.5 492 THR A O 1
ATOM 3714 N N . SER A 1 493 ? 10.125 11.305 -3.154 1 97.19 493 SER A N 1
ATOM 3715 C CA . SER A 1 493 ? 11.148 11.445 -4.184 1 97.19 493 SER A CA 1
ATOM 3716 C C . SER A 1 493 ? 11.609 12.898 -4.305 1 97.19 493 SER A C 1
ATOM 3718 O O . SER A 1 493 ? 10.805 13.82 -4.18 1 97.19 493 SER A O 1
ATOM 3720 N N . ALA A 1 494 ? 12.875 13.102 -4.449 1 97.25 494 ALA A N 1
ATOM 3721 C CA . ALA A 1 494 ? 13.461 14.414 -4.715 1 97.25 494 ALA A CA 1
ATOM 3722 C C . ALA A 1 494 ? 14.375 14.367 -5.934 1 97.25 494 ALA A C 1
ATOM 3724 O O . ALA A 1 494 ? 15.109 13.398 -6.129 1 97.25 494 ALA A O 1
ATOM 3725 N N . SER A 1 495 ? 14.281 15.312 -6.789 1 97.06 495 SER A N 1
ATOM 3726 C CA . SER A 1 495 ? 15.133 15.453 -7.969 1 97.06 495 SER A CA 1
ATOM 3727 C C . SER A 1 495 ? 15.531 16.906 -8.195 1 97.06 495 SER A C 1
ATOM 3729 O O . SER A 1 495 ? 14.688 17.812 -8.148 1 97.06 495 SER A O 1
ATOM 3731 N N . TYR A 1 496 ? 16.781 17.125 -8.367 1 97.44 496 TYR A N 1
ATOM 3732 C CA . TYR A 1 496 ? 17.359 18.438 -8.609 1 97.44 496 TYR A CA 1
ATOM 3733 C C . TYR A 1 496 ? 18.266 18.422 -9.836 1 97.44 496 TYR A C 1
ATOM 3735 O O . TYR A 1 496 ? 19.234 17.641 -9.891 1 97.44 496 TYR A O 1
ATOM 3743 N N . LYS A 1 497 ? 18 19.328 -10.758 1 96.56 497 LYS A N 1
ATOM 3744 C CA . LYS A 1 497 ? 18.875 19.469 -11.906 1 96.56 497 LYS A CA 1
ATOM 3745 C C . LYS A 1 497 ? 20.109 20.297 -11.562 1 96.56 497 LYS A C 1
ATOM 3747 O O . LYS A 1 497 ? 20.234 20.797 -10.438 1 96.56 497 LYS A O 1
ATOM 3752 N N . ALA A 1 498 ? 21.031 20.375 -12.477 1 95.38 498 ALA A N 1
ATOM 3753 C CA . ALA A 1 498 ? 22.312 21.062 -12.281 1 95.38 498 ALA A CA 1
ATOM 3754 C C . ALA A 1 498 ? 22.109 22.531 -11.922 1 95.38 498 ALA A C 1
ATOM 3756 O O . ALA A 1 498 ? 22.891 23.094 -11.156 1 95.38 498 ALA A O 1
ATOM 3757 N N . GLN A 1 499 ? 21.062 23.125 -12.445 1 95.44 499 GLN A N 1
ATOM 3758 C CA . GLN A 1 499 ? 20.844 24.547 -12.234 1 95.44 499 GLN A CA 1
ATOM 3759 C C . GLN A 1 499 ? 19.891 24.797 -11.062 1 95.44 499 GLN A C 1
ATOM 3761 O O . GLN A 1 499 ? 18.828 25.406 -11.234 1 95.44 499 GLN A O 1
ATOM 3766 N N . THR A 1 500 ? 20.266 24.312 -9.961 1 97 500 THR A N 1
ATOM 3767 C CA . THR A 1 500 ? 19.625 24.5 -8.664 1 97 500 THR A CA 1
ATOM 3768 C C . THR A 1 500 ? 20.656 24.703 -7.57 1 97 500 THR A C 1
ATOM 3770 O O . THR A 1 500 ? 21.859 24.578 -7.816 1 97 500 THR A O 1
ATOM 3773 N N . ASN A 1 501 ? 20.188 25.094 -6.375 1 96.44 501 ASN A N 1
ATOM 3774 C CA . ASN A 1 501 ? 21.094 25.172 -5.23 1 96.44 501 ASN A CA 1
ATOM 3775 C C . ASN A 1 501 ? 21.781 23.828 -4.969 1 96.44 501 ASN A C 1
ATOM 3777 O O . ASN A 1 501 ? 22.969 23.797 -4.688 1 96.44 501 ASN A O 1
ATOM 3781 N N . ALA A 1 502 ? 21.094 22.781 -5.102 1 95.69 502 ALA A N 1
ATOM 3782 C CA . ALA A 1 502 ? 21.672 21.453 -4.934 1 95.69 502 ALA A CA 1
ATOM 3783 C C . ALA A 1 502 ? 22.703 21.156 -6.012 1 95.69 502 ALA A C 1
ATOM 3785 O O . ALA A 1 502 ? 23.75 20.562 -5.738 1 95.69 502 ALA A O 1
ATOM 3786 N N . GLY A 1 503 ? 22.359 21.578 -7.23 1 95.62 503 GLY A N 1
ATOM 3787 C CA . GLY A 1 503 ? 23.312 21.391 -8.328 1 95.62 503 GLY A CA 1
ATOM 3788 C C . GLY A 1 503 ? 24.609 22.141 -8.117 1 95.62 503 GLY A C 1
ATOM 3789 O O . GLY A 1 503 ? 25.688 21.609 -8.43 1 95.62 503 GLY A O 1
ATOM 3790 N N . VAL A 1 504 ? 24.5 23.297 -7.617 1 94.94 504 VAL A N 1
ATOM 3791 C CA . VAL A 1 504 ? 25.703 24.094 -7.332 1 94.94 504 VAL A CA 1
ATOM 3792 C C . VAL A 1 504 ? 26.578 23.359 -6.312 1 94.94 504 VAL A C 1
ATOM 3794 O O . VAL A 1 504 ? 27.797 23.281 -6.473 1 94.94 504 VAL A O 1
ATOM 3797 N N . THR A 1 505 ? 25.938 22.859 -5.273 1 94 505 THR A N 1
ATOM 3798 C CA . THR A 1 505 ? 26.656 22.156 -4.223 1 94 505 THR A CA 1
ATOM 3799 C C . THR A 1 505 ? 27.375 20.922 -4.785 1 94 505 THR A C 1
ATOM 3801 O O . THR A 1 505 ? 28.422 20.531 -4.285 1 94 505 THR A O 1
ATOM 3804 N N . LEU A 1 506 ? 26.844 20.391 -5.859 1 94.88 506 LEU A N 1
ATOM 3805 C CA . LEU A 1 506 ? 27.406 19.188 -6.465 1 94.88 506 LEU A CA 1
ATOM 3806 C C . LEU A 1 506 ? 28.234 19.531 -7.699 1 94.88 506 LEU A C 1
ATOM 3808 O O . LEU A 1 506 ? 28.516 18.672 -8.531 1 94.88 506 LEU A O 1
ATOM 3812 N N . ASN A 1 507 ? 28.578 20.828 -7.801 1 94.31 507 ASN A N 1
ATOM 3813 C CA . ASN A 1 507 ? 29.391 21.312 -8.914 1 94.31 507 ASN A CA 1
ATOM 3814 C C . ASN A 1 507 ? 28.688 21.094 -10.25 1 94.31 507 ASN A C 1
ATOM 3816 O O . ASN A 1 507 ? 29.281 20.516 -11.172 1 94.31 507 ASN A O 1
ATOM 3820 N N . GLY A 1 508 ? 27.375 21.438 -10.258 1 94.25 508 GLY A N 1
ATOM 3821 C CA . GLY A 1 508 ? 26.625 21.453 -11.5 1 94.25 508 GLY A CA 1
ATOM 3822 C C . GLY A 1 508 ? 26.109 20.094 -11.914 1 94.25 508 GLY A C 1
ATOM 3823 O O . GLY A 1 508 ? 26.078 19.766 -13.102 1 94.25 508 GLY A O 1
ATOM 3824 N N . LYS A 1 509 ? 25.781 19.219 -10.977 1 94.44 509 LYS A N 1
ATOM 3825 C CA . LYS A 1 509 ? 25.312 17.859 -11.312 1 94.44 509 LYS A CA 1
ATOM 3826 C C . LYS A 1 509 ? 23.859 17.672 -10.938 1 94.44 509 LYS A C 1
ATOM 3828 O O . LYS A 1 509 ? 23.375 18.266 -9.969 1 94.44 509 LYS A O 1
ATOM 3833 N N . ASN A 1 510 ? 23.156 16.844 -11.727 1 95.56 510 ASN A N 1
ATOM 3834 C CA . ASN A 1 510 ? 21.812 16.391 -11.367 1 95.56 510 ASN A CA 1
ATOM 3835 C C . ASN A 1 510 ? 21.859 15.391 -10.219 1 95.56 510 ASN A C 1
ATOM 3837 O O . ASN A 1 510 ? 22.859 14.695 -10.023 1 95.56 510 ASN A O 1
ATOM 3841 N N . SER A 1 511 ? 20.859 15.375 -9.43 1 96.5 511 SER A N 1
ATOM 3842 C CA . SER A 1 511 ? 20.766 14.398 -8.352 1 96.5 511 SER A CA 1
ATOM 3843 C C . SER A 1 511 ? 19.312 13.992 -8.094 1 96.5 511 SER A C 1
ATOM 3845 O O . SER A 1 511 ? 18.391 14.734 -8.438 1 96.5 511 SER A O 1
ATOM 3847 N N . ALA A 1 512 ? 19.125 12.844 -7.555 1 97.12 512 ALA A N 1
ATOM 3848 C CA . ALA A 1 512 ? 17.797 12.359 -7.219 1 97.12 512 ALA A CA 1
ATOM 3849 C C . ALA A 1 512 ? 17.844 11.367 -6.062 1 97.12 512 ALA A C 1
ATOM 3851 O O . ALA A 1 512 ? 18.891 10.758 -5.805 1 97.12 512 ALA A O 1
ATOM 3852 N N . SER A 1 513 ? 16.812 11.227 -5.336 1 97.75 513 SER A N 1
ATOM 3853 C CA . SER A 1 513 ? 16.656 10.25 -4.258 1 97.75 513 SER A CA 1
ATOM 3854 C C . SER A 1 513 ? 15.227 9.727 -4.184 1 97.75 513 SER A C 1
ATOM 3856 O O . SER A 1 513 ? 14.289 10.398 -4.625 1 97.75 513 SER A O 1
ATOM 3858 N N . ILE A 1 514 ? 15.039 8.5 -3.752 1 97.88 514 ILE A N 1
ATOM 3859 C CA . ILE A 1 514 ? 13.75 7.879 -3.473 1 97.88 514 ILE A CA 1
ATOM 3860 C C . ILE A 1 514 ? 13.758 7.266 -2.074 1 97.88 514 ILE A C 1
ATOM 3862 O O . ILE A 1 514 ? 14.688 6.523 -1.725 1 97.88 514 ILE A O 1
ATOM 3866 N N . LYS A 1 515 ? 12.828 7.578 -1.277 1 98 515 LYS A N 1
ATOM 3867 C CA . LYS A 1 515 ? 12.594 6.969 0.027 1 98 515 LYS A CA 1
ATOM 3868 C C . LYS A 1 515 ? 11.227 6.289 0.075 1 98 515 LYS A C 1
ATOM 3870 O O . LYS A 1 515 ? 10.211 6.898 -0.259 1 98 515 LYS A O 1
ATOM 3875 N N . ASN A 1 516 ? 11.203 5.051 0.397 1 97.31 516 ASN A N 1
ATOM 3876 C CA . ASN A 1 516 ? 9.961 4.316 0.625 1 97.31 516 ASN A CA 1
ATOM 3877 C C . ASN A 1 516 ? 9.719 4.074 2.111 1 97.31 516 ASN A C 1
ATOM 3879 O O . ASN A 1 516 ? 10.641 3.723 2.848 1 97.31 516 ASN A O 1
ATOM 3883 N N . PHE A 1 517 ? 8.578 4.324 2.514 1 97.19 517 PHE A N 1
ATOM 3884 C CA . PHE A 1 517 ? 8.125 4.035 3.871 1 97.19 517 PHE A CA 1
ATOM 3885 C C . PHE A 1 517 ? 6.859 3.189 3.854 1 97.19 517 PHE A C 1
ATOM 3887 O O . PHE A 1 517 ? 5.84 3.6 3.295 1 97.19 517 PHE A O 1
ATOM 3894 N N . ASN A 1 518 ? 6.871 2.043 4.461 1 96.5 518 ASN A N 1
ATOM 3895 C CA . ASN A 1 518 ? 5.73 1.146 4.609 1 96.5 518 ASN A CA 1
ATOM 3896 C C . ASN A 1 518 ? 5.41 0.882 6.078 1 96.5 518 ASN A C 1
ATOM 3898 O O . ASN A 1 518 ? 6.301 0.529 6.855 1 96.5 518 ASN A O 1
ATOM 3902 N N . ASN A 1 519 ? 4.211 1.057 6.398 1 97.75 519 ASN A N 1
ATOM 3903 C CA . ASN A 1 519 ? 3.764 0.792 7.762 1 97.75 519 ASN A CA 1
ATOM 3904 C C . ASN A 1 519 ? 2.516 -0.086 7.781 1 97.75 519 ASN A C 1
ATOM 3906 O O . ASN A 1 519 ? 1.612 0.094 6.961 1 97.75 519 ASN A O 1
ATOM 3910 N N . PHE A 1 520 ? 2.5 -1.074 8.594 1 97.5 520 PHE A N 1
ATOM 3911 C CA . PHE A 1 520 ? 1.308 -1.831 8.961 1 97.5 520 PHE A CA 1
ATOM 3912 C C . PHE A 1 520 ? 1.161 -1.916 10.469 1 97.5 520 PHE A C 1
ATOM 3914 O O . PHE A 1 520 ? 2.076 -2.365 11.164 1 97.5 520 PHE A O 1
ATOM 3921 N N . ASN A 1 521 ? 0.008 -1.533 10.945 1 97.75 521 ASN A N 1
ATOM 3922 C CA . ASN A 1 521 ? -0.284 -1.695 12.367 1 97.75 521 ASN A CA 1
ATOM 3923 C C . ASN A 1 521 ? -1.706 -2.199 12.594 1 97.75 521 ASN A C 1
ATOM 3925 O O . ASN A 1 521 ? -2.566 -2.049 11.727 1 97.75 521 ASN A O 1
ATOM 3929 N N . TYR A 1 522 ? -1.971 -2.812 13.727 1 97.31 522 TYR A N 1
ATOM 3930 C CA . TYR A 1 522 ? -3.316 -3.254 14.07 1 97.31 522 TYR A CA 1
ATOM 3931 C C . TYR A 1 522 ? -3.521 -3.254 15.578 1 97.31 522 TYR A C 1
ATOM 3933 O O . TYR A 1 522 ? -2.555 -3.32 16.344 1 97.31 522 TYR A O 1
ATOM 3941 N N . THR A 1 523 ? -4.699 -3.08 15.961 1 97.5 523 THR A N 1
ATOM 3942 C CA . THR A 1 523 ? -5.176 -3.203 17.328 1 97.5 523 THR A CA 1
ATOM 3943 C C . THR A 1 523 ? -6.32 -4.211 17.422 1 97.5 523 THR A C 1
ATOM 3945 O O . THR A 1 523 ? -7.266 -4.156 16.625 1 97.5 523 THR A O 1
ATOM 3948 N N . TRP A 1 524 ? -6.219 -5.164 18.281 1 97.88 524 TRP A N 1
ATOM 3949 C CA . TRP A 1 524 ? -7.285 -6.113 18.578 1 97.88 524 TRP A CA 1
ATOM 3950 C C . TRP A 1 524 ? -7.801 -5.914 20 1 97.88 524 TRP A C 1
ATOM 3952 O O . TRP A 1 524 ? -7.113 -6.23 20.969 1 97.88 524 TRP A O 1
ATOM 3962 N N . ASP A 1 525 ? -9 -5.441 20.109 1 97.69 525 ASP A N 1
ATOM 3963 C CA . ASP A 1 525 ? -9.617 -5.113 21.391 1 97.69 525 ASP A CA 1
ATOM 3964 C C . ASP A 1 525 ? -10.75 -6.086 21.719 1 97.69 525 ASP A C 1
ATOM 3966 O O . ASP A 1 525 ? -11.609 -6.352 20.875 1 97.69 525 ASP A O 1
ATOM 3970 N N . ASN A 1 526 ? -10.75 -6.633 22.891 1 98 526 ASN A N 1
ATOM 3971 C CA . ASN A 1 526 ? -11.82 -7.422 23.484 1 98 526 ASN A CA 1
ATOM 3972 C C . ASN A 1 526 ? -12.375 -6.77 24.75 1 98 526 ASN A C 1
ATOM 3974 O O . ASN A 1 526 ? -11.664 -6.641 25.75 1 98 526 ASN A O 1
ATOM 3978 N N . GLN A 1 527 ? -13.641 -6.422 24.656 1 97.12 527 GLN A N 1
ATOM 3979 C CA . GLN A 1 527 ? -14.203 -5.66 25.766 1 97.12 527 GLN A CA 1
ATOM 3980 C C . GLN A 1 527 ? -15.469 -6.324 26.297 1 97.12 527 GLN A C 1
ATOM 3982 O O . GLN A 1 527 ? -16.266 -6.855 25.531 1 97.12 527 GLN A O 1
ATOM 3987 N N . ILE A 1 528 ? -15.633 -6.285 27.562 1 97.81 528 ILE A N 1
ATOM 3988 C CA . ILE A 1 528 ? -16.828 -6.703 28.281 1 97.81 528 ILE A CA 1
ATOM 3989 C C . ILE A 1 528 ? -17.422 -5.516 29.047 1 97.81 528 ILE A C 1
ATOM 3991 O O . ILE A 1 528 ? -16.719 -4.863 29.812 1 97.81 528 ILE A O 1
ATOM 3995 N N . ASP A 1 529 ? -18.672 -5.25 28.844 1 96.81 529 ASP A N 1
ATOM 3996 C CA . ASP A 1 529 ? -19.359 -4.168 29.531 1 96.81 529 ASP A CA 1
ATOM 3997 C C . ASP A 1 529 ? -20.469 -4.711 30.422 1 96.81 529 ASP A C 1
ATOM 3999 O O . ASP A 1 529 ? -21.312 -5.492 29.969 1 96.81 529 ASP A O 1
ATOM 4003 N N . LEU A 1 530 ? -20.453 -4.25 31.625 1 96.75 530 LEU A N 1
ATOM 4004 C CA . LEU A 1 530 ? -21.5 -4.535 32.594 1 96.75 530 LEU A CA 1
ATOM 4005 C C . LEU A 1 530 ? -22.203 -3.258 33.031 1 96.75 530 LEU A C 1
ATOM 4007 O O . LEU A 1 530 ? -21.594 -2.363 33.625 1 96.75 530 LEU A O 1
ATOM 4011 N N . LYS A 1 531 ? -23.438 -3.143 32.719 1 94.94 531 LYS A N 1
ATOM 4012 C CA . LYS A 1 531 ? -24.219 -1.962 33.094 1 94.94 531 LYS A CA 1
ATOM 4013 C C . LYS A 1 531 ? -25.516 -2.355 33.781 1 94.94 531 LYS A C 1
ATOM 4015 O O . LYS A 1 531 ? -26.312 -3.121 33.25 1 94.94 531 LYS A O 1
ATOM 4020 N N . HIS A 1 532 ? -25.734 -1.812 34.938 1 94.56 532 HIS A N 1
ATOM 4021 C CA . HIS A 1 532 ? -26.938 -2.133 35.719 1 94.56 532 HIS A CA 1
ATOM 4022 C C . HIS A 1 532 ? -27.281 -1.029 36.688 1 94.56 532 HIS A C 1
ATOM 4024 O O . HIS A 1 532 ? -26.375 -0.377 37.25 1 94.56 532 HIS A O 1
ATOM 4030 N N . THR A 1 533 ? -28.547 -0.825 36.906 1 94.38 533 THR A N 1
ATOM 4031 C CA . THR A 1 533 ? -29.031 0.106 37.906 1 94.38 533 THR A CA 1
ATOM 4032 C C . THR A 1 533 ? -29.688 -0.645 39.062 1 94.38 533 THR A C 1
ATOM 4034 O O . THR A 1 533 ? -30.656 -1.387 38.875 1 94.38 533 THR A O 1
ATOM 4037 N N . PHE A 1 534 ? -29.219 -0.423 40.25 1 94.88 534 PHE A N 1
ATOM 4038 C CA . PHE A 1 534 ? -29.781 -1.053 41.438 1 94.88 534 PHE A CA 1
ATOM 4039 C C . PHE A 1 534 ? -30.656 -0.072 42.219 1 94.88 534 PHE A C 1
ATOM 4041 O O . PHE A 1 534 ? -30.266 1.08 42.438 1 94.88 534 PHE A O 1
ATOM 4048 N N . ASN A 1 535 ? -31.875 -0.462 42.656 1 93.62 535 ASN A N 1
ATOM 4049 C CA . ASN A 1 535 ? -32.812 0.305 43.469 1 93.62 535 ASN A CA 1
ATOM 4050 C C . ASN A 1 535 ? -33.156 1.641 42.812 1 93.62 535 ASN A C 1
ATOM 4052 O O . ASN A 1 535 ? -33.344 2.643 43.5 1 93.62 535 ASN A O 1
ATOM 4056 N N . GLU A 1 536 ? -32.906 1.731 41.5 1 90.62 536 GLU A N 1
ATOM 4057 C CA . GLU A 1 536 ? -33.25 2.867 40.656 1 90.62 536 GLU A CA 1
ATOM 4058 C C . GLU A 1 536 ? -32.406 4.094 41 1 90.62 536 GLU A C 1
ATOM 4060 O O . GLU A 1 536 ? -32.656 5.184 40.469 1 90.62 536 GLU A O 1
ATOM 4065 N N . VAL A 1 537 ? -31.453 3.973 41.875 1 92.75 537 VAL A N 1
ATOM 4066 C CA . VAL A 1 537 ? -30.703 5.16 42.25 1 92.75 537 VAL A CA 1
ATOM 4067 C C . VAL A 1 537 ? -29.203 4.906 42.062 1 92.75 537 VAL A C 1
ATOM 4069 O O . VAL A 1 537 ? -28.422 5.848 41.969 1 92.75 537 VAL A O 1
ATOM 4072 N N . HIS A 1 538 ? -28.797 3.611 42.156 1 96.06 538 HIS A N 1
ATOM 4073 C CA . HIS A 1 538 ? -27.391 3.256 41.969 1 96.06 538 HIS A CA 1
ATOM 4074 C C . HIS A 1 538 ? -27.109 2.766 40.562 1 96.06 538 HIS A C 1
ATOM 4076 O O . HIS A 1 538 ? -27.391 1.606 40.25 1 96.06 538 HIS A O 1
ATOM 4082 N N . ASP A 1 539 ? -26.484 3.572 39.75 1 95.25 539 ASP A N 1
ATOM 4083 C CA . ASP A 1 539 ? -26.141 3.188 38.375 1 95.25 539 ASP A CA 1
ATOM 4084 C C . ASP A 1 539 ? -24.672 2.771 38.281 1 95.25 539 ASP A C 1
ATOM 4086 O O . ASP A 1 539 ? -23.781 3.541 38.656 1 95.25 539 ASP A O 1
ATOM 4090 N N . PHE A 1 540 ? -24.453 1.535 37.781 1 95 540 PHE A N 1
ATOM 4091 C CA . PHE A 1 540 ? -23.094 1.012 37.625 1 95 540 PHE A CA 1
ATOM 4092 C C . PHE A 1 540 ? -22.812 0.678 36.188 1 95 540 PHE A C 1
ATOM 4094 O O . PHE A 1 540 ? -23.672 0.146 35.469 1 95 540 PHE A O 1
ATOM 4101 N N . SER A 1 541 ? -21.594 1.082 35.75 1 94.94 541 SER A N 1
ATOM 4102 C CA . SER A 1 541 ? -21.047 0.644 34.469 1 94.94 541 SER A CA 1
ATOM 4103 C C . SER A 1 541 ? -19.594 0.189 34.625 1 94.94 541 SER A C 1
ATOM 4105 O O . SER A 1 541 ? -18.734 0.968 35.031 1 94.94 541 SER A O 1
ATOM 4107 N N . VAL A 1 542 ? -19.266 -1.087 34.312 1 96.38 542 VAL A N 1
ATOM 4108 C CA . VAL A 1 542 ? -17.938 -1.657 34.438 1 96.38 542 VAL A CA 1
ATOM 4109 C C . VAL A 1 542 ? -17.438 -2.104 33.062 1 96.38 542 VAL A C 1
ATOM 4111 O O . VAL A 1 542 ? -18.156 -2.801 32.344 1 96.38 542 VAL A O 1
ATOM 4114 N N . LEU A 1 543 ? -16.266 -1.688 32.719 1 96.56 543 LEU A N 1
ATOM 4115 C CA . LEU A 1 543 ? -15.594 -2.102 31.469 1 96.56 543 LEU A CA 1
ATOM 4116 C C . LEU A 1 543 ? -14.367 -2.951 31.781 1 96.56 543 LEU A C 1
ATOM 4118 O O . LEU A 1 543 ? -13.508 -2.553 32.562 1 96.56 543 LEU A O 1
ATOM 4122 N N . LEU A 1 544 ? -14.281 -4.137 31.234 1 97.56 544 LEU A N 1
ATOM 4123 C CA . LEU A 1 544 ? -13.07 -4.953 31.172 1 97.56 544 LEU A CA 1
ATOM 4124 C C . LEU A 1 544 ? -12.508 -4.98 29.75 1 97.56 544 LEU A C 1
ATOM 4126 O O . LEU A 1 544 ? -13.211 -5.34 28.812 1 97.56 544 LEU A O 1
ATOM 4130 N N . LEU A 1 545 ? -11.211 -4.641 29.609 1 97.38 545 LEU A N 1
ATOM 4131 C CA . LEU A 1 545 ? -10.633 -4.508 28.281 1 97.38 545 LEU A CA 1
ATOM 4132 C C . LEU A 1 545 ? -9.328 -5.285 28.172 1 97.38 545 LEU A C 1
ATOM 4134 O O . LEU A 1 545 ? -8.469 -5.195 29.062 1 97.38 545 LEU A O 1
ATOM 4138 N N . GLN A 1 546 ? -9.195 -6.082 27.219 1 98.06 546 GLN A N 1
ATOM 4139 C CA . GLN A 1 546 ? -7.93 -6.609 26.719 1 98.06 546 GLN A CA 1
ATOM 4140 C C . GLN A 1 546 ? -7.574 -6.016 25.359 1 98.06 546 GLN A C 1
ATOM 4142 O O . GLN A 1 546 ? -8.383 -6.062 24.438 1 98.06 546 GLN A O 1
ATOM 4147 N N . SER A 1 547 ? -6.402 -5.43 25.203 1 96.88 547 SER A N 1
ATOM 4148 C CA . SER A 1 547 ? -5.992 -4.773 23.969 1 96.88 547 SER A CA 1
ATOM 4149 C C . SER A 1 547 ? -4.605 -5.23 23.531 1 96.88 547 SER A C 1
ATOM 4151 O O . SER A 1 547 ? -3.68 -5.285 24.344 1 96.88 547 SER A O 1
ATOM 4153 N N . LEU A 1 548 ? -4.465 -5.582 22.297 1 97.75 548 LEU A N 1
ATOM 4154 C CA . LEU A 1 548 ? -3.195 -5.93 21.672 1 97.75 548 LEU A CA 1
ATOM 4155 C C . LEU A 1 548 ? -2.887 -4.984 20.516 1 97.75 548 LEU A C 1
ATOM 4157 O O . LEU A 1 548 ? -3.725 -4.777 19.641 1 97.75 548 LEU A O 1
ATOM 4161 N N . TYR A 1 549 ? -1.683 -4.422 20.516 1 96.62 549 TYR A N 1
ATOM 4162 C CA . TYR A 1 549 ? -1.245 -3.514 19.469 1 96.62 549 TYR A CA 1
ATOM 4163 C C . TYR A 1 549 ? 0.065 -3.988 18.844 1 96.62 549 TYR A C 1
ATOM 4165 O O . TYR A 1 549 ? 0.965 -4.441 19.562 1 96.62 549 TYR A O 1
ATOM 4173 N N . SER A 1 550 ? 0.162 -3.959 17.547 1 97.81 550 SER A N 1
ATOM 4174 C CA . SER A 1 550 ? 1.38 -4.27 16.812 1 97.81 550 SER A CA 1
ATOM 4175 C C . SER A 1 550 ? 1.638 -3.234 15.719 1 97.81 550 SER A C 1
ATOM 4177 O O . SER A 1 550 ? 0.712 -2.822 15.016 1 97.81 550 SER A O 1
ATOM 4179 N N . ASN A 1 551 ? 2.871 -2.791 15.641 1 97.25 551 ASN A N 1
ATOM 4180 C CA . ASN A 1 551 ? 3.285 -1.826 14.625 1 97.25 551 ASN A CA 1
ATOM 4181 C C . ASN A 1 551 ? 4.582 -2.252 13.945 1 97.25 551 ASN A C 1
ATOM 4183 O O . ASN A 1 551 ? 5.547 -2.623 14.617 1 97.25 551 ASN A O 1
ATOM 4187 N N . THR A 1 552 ? 4.602 -2.193 12.625 1 97.25 552 THR A N 1
ATOM 4188 C CA . THR A 1 552 ? 5.797 -2.488 11.844 1 97.25 552 THR A CA 1
ATOM 4189 C C . THR A 1 552 ? 6.09 -1.362 10.859 1 97.25 552 THR A C 1
ATOM 4191 O O . THR A 1 552 ? 5.223 -0.977 10.07 1 97.25 552 THR A O 1
ATOM 4194 N N . ASP A 1 553 ? 7.316 -0.892 10.906 1 96.69 553 ASP A N 1
ATOM 4195 C CA . ASP A 1 553 ? 7.809 0.107 9.961 1 96.69 553 ASP A CA 1
ATOM 4196 C C . ASP A 1 553 ? 8.953 -0.451 9.117 1 96.69 553 ASP A C 1
ATOM 4198 O O . ASP A 1 553 ? 9.875 -1.077 9.648 1 96.69 553 ASP A O 1
ATOM 4202 N N . LYS A 1 554 ? 8.867 -0.216 7.84 1 96.56 554 LYS A N 1
ATOM 4203 C CA . LYS A 1 554 ? 9.953 -0.53 6.918 1 96.56 554 LYS A CA 1
ATOM 4204 C C . LYS A 1 554 ? 10.328 0.686 6.074 1 96.56 554 LYS A C 1
ATOM 4206 O O . LYS A 1 554 ? 9.453 1.434 5.633 1 96.56 554 LYS A O 1
ATOM 4211 N N . THR A 1 555 ? 11.609 0.844 5.914 1 96.69 555 THR A N 1
ATOM 4212 C CA . THR A 1 555 ? 12.094 1.973 5.125 1 96.69 555 THR A CA 1
ATOM 4213 C C . THR A 1 555 ? 13.156 1.521 4.129 1 96.69 555 THR A C 1
ATOM 4215 O O . THR A 1 555 ? 13.852 0.527 4.363 1 96.69 555 THR A O 1
ATOM 4218 N N . SER A 1 556 ? 13.242 2.137 3.016 1 96.94 556 SER A N 1
ATOM 4219 C CA . SER A 1 556 ? 14.336 2.018 2.051 1 96.94 556 SER A CA 1
ATOM 4220 C C . SER A 1 556 ? 14.656 3.365 1.413 1 96.94 556 SER A C 1
ATOM 4222 O O . SER A 1 556 ? 13.766 4.195 1.22 1 96.94 556 SER A O 1
ATOM 4224 N N . TYR A 1 557 ? 15.914 3.596 1.177 1 97.56 557 TYR A N 1
ATOM 4225 C CA . TYR A 1 557 ? 16.406 4.852 0.62 1 97.56 557 TYR A CA 1
ATOM 4226 C C . TYR A 1 557 ? 17.484 4.602 -0.429 1 97.56 557 TYR A C 1
ATOM 4228 O O . TYR A 1 557 ? 18.328 3.721 -0.26 1 97.56 557 TYR A O 1
ATOM 4236 N N . MET A 1 558 ? 17.391 5.324 -1.486 1 97.56 558 MET A N 1
ATOM 4237 C CA . MET A 1 558 ? 18.453 5.301 -2.498 1 97.56 558 MET A CA 1
ATOM 4238 C C . MET A 1 558 ? 18.719 6.703 -3.037 1 97.56 558 MET A C 1
ATOM 4240 O O . MET A 1 558 ? 17.797 7.523 -3.127 1 97.56 558 MET A O 1
ATOM 4244 N N . TYR A 1 559 ? 19.891 6.988 -3.377 1 97.38 559 TYR A N 1
ATOM 4245 C CA . TYR A 1 559 ? 20.375 8.273 -3.885 1 97.38 559 TYR A CA 1
ATOM 4246 C C . TYR A 1 559 ? 21.422 8.07 -4.965 1 97.38 559 TYR A C 1
ATOM 4248 O O . TYR A 1 559 ? 22.219 7.125 -4.906 1 97.38 559 TYR A O 1
ATOM 4256 N N . SER A 1 560 ? 21.406 8.906 -6.004 1 95.94 560 SER A N 1
ATOM 4257 C CA . SER A 1 560 ? 22.484 9.008 -6.977 1 95.94 560 SER A CA 1
ATOM 4258 C C . SER A 1 560 ? 22.609 10.422 -7.527 1 95.94 560 SER A C 1
ATOM 4260 O O . SER A 1 560 ? 21.672 11.211 -7.434 1 95.94 560 SER A O 1
ATOM 4262 N N . ASN A 1 561 ? 23.703 10.781 -8 1 95.81 561 ASN A N 1
ATOM 4263 C CA . ASN A 1 561 ? 23.891 12.055 -8.688 1 95.81 561 ASN A CA 1
ATOM 4264 C C . ASN A 1 561 ? 24.656 11.883 -9.992 1 95.81 561 ASN A C 1
ATOM 4266 O O . ASN A 1 561 ? 24.984 10.758 -10.383 1 95.81 561 ASN A O 1
ATOM 4270 N N . ASN A 1 562 ? 24.766 12.961 -10.766 1 92.38 562 ASN A N 1
ATOM 4271 C CA . ASN A 1 562 ? 25.438 13.008 -12.062 1 92.38 562 ASN A CA 1
ATOM 4272 C C . ASN A 1 562 ? 24.656 12.242 -13.125 1 92.38 562 ASN A C 1
ATOM 4274 O O . ASN A 1 562 ? 25.25 11.547 -13.953 1 92.38 562 ASN A O 1
ATOM 4278 N N . GLN A 1 563 ? 23.406 12.25 -13 1 89.69 563 GLN A N 1
ATOM 4279 C CA . GLN A 1 563 ? 22.609 11.695 -14.086 1 89.69 563 GLN A CA 1
ATOM 4280 C C . GLN A 1 563 ? 22.766 12.516 -15.359 1 89.69 563 GLN A C 1
ATOM 4282 O O . GLN A 1 563 ? 22.734 13.75 -15.32 1 89.69 563 GLN A O 1
ATOM 4287 N N . PRO A 1 564 ? 22.875 11.82 -16.422 1 82.62 564 PRO A N 1
ATOM 4288 C CA . PRO A 1 564 ? 23.203 12.562 -17.641 1 82.62 564 PRO A CA 1
ATOM 4289 C C . PRO A 1 564 ? 22 13.336 -18.203 1 82.62 564 PRO A C 1
ATOM 4291 O O . PRO A 1 564 ? 22.188 14.25 -19.016 1 82.62 564 PRO A O 1
ATOM 4294 N N . PHE A 1 565 ? 20.734 12.859 -17.891 1 81.94 565 PHE A N 1
ATOM 4295 C CA . PHE A 1 565 ? 19.516 13.508 -18.359 1 81.94 565 PHE A CA 1
ATOM 4296 C C . PHE A 1 565 ? 18.609 13.859 -17.188 1 81.94 565 PHE A C 1
ATOM 4298 O O . PHE A 1 565 ? 18.875 13.445 -16.047 1 81.94 565 PHE A O 1
ATOM 4305 N N . ASP A 1 566 ? 17.688 14.758 -17.547 1 82.06 566 ASP A N 1
ATOM 4306 C CA . ASP A 1 566 ? 16.656 15.07 -16.562 1 82.06 566 ASP A CA 1
ATOM 4307 C C . ASP A 1 566 ? 15.656 13.93 -16.422 1 82.06 566 ASP A C 1
ATOM 4309 O O . ASP A 1 566 ? 14.648 13.891 -17.125 1 82.06 566 ASP A O 1
ATOM 4313 N N . VAL A 1 567 ? 15.969 13.078 -15.578 1 77.88 567 VAL A N 1
ATOM 4314 C CA . VAL A 1 567 ? 15.164 11.859 -15.484 1 77.88 567 VAL A CA 1
ATOM 4315 C C . VAL A 1 567 ? 14.297 11.906 -14.234 1 77.88 567 VAL A C 1
ATOM 4317 O O . VAL A 1 567 ? 13.656 10.914 -13.875 1 77.88 567 VAL A O 1
ATOM 4320 N N . GLY A 1 568 ? 14.281 13.047 -13.57 1 90.06 568 GLY A N 1
ATOM 4321 C CA . GLY A 1 568 ? 13.586 13.055 -12.289 1 90.06 568 GLY A CA 1
ATOM 4322 C C . GLY A 1 568 ? 14.094 11.984 -11.336 1 90.06 568 GLY A C 1
ATOM 4323 O O . GLY A 1 568 ? 15.297 11.852 -11.125 1 90.06 568 GLY A O 1
ATOM 4324 N N . SER A 1 569 ? 13.203 11.344 -10.734 1 92.25 569 SER A N 1
ATOM 4325 C CA . SER A 1 569 ? 13.586 10.25 -9.844 1 92.25 569 SER A CA 1
ATOM 4326 C C . SER A 1 569 ? 13.398 8.891 -10.523 1 92.25 569 SER A C 1
ATOM 4328 O O . SER A 1 569 ? 13.438 7.852 -9.867 1 92.25 569 SER A O 1
ATOM 4330 N N . ASN A 1 570 ? 13.195 9.195 -11.852 1 89.88 570 ASN A N 1
ATOM 4331 C CA . ASN A 1 570 ? 13.047 7.973 -12.633 1 89.88 570 ASN A CA 1
ATOM 4332 C C . ASN A 1 570 ? 14.359 7.574 -13.305 1 89.88 570 ASN A C 1
ATOM 4334 O O . ASN A 1 570 ? 15.18 8.43 -13.625 1 89.88 570 ASN A O 1
ATOM 4338 N N . ASN A 1 571 ? 14.938 6.332 -13.117 1 89.31 571 ASN A N 1
ATOM 4339 C CA . ASN A 1 571 ? 16.188 5.801 -13.672 1 89.31 571 ASN A CA 1
ATOM 4340 C C . ASN A 1 571 ? 17.391 6.238 -12.852 1 89.31 571 ASN A C 1
ATOM 4342 O O . ASN A 1 571 ? 18.375 6.738 -13.398 1 89.31 571 ASN A O 1
ATOM 4346 N N . MET A 1 572 ? 17.375 6.285 -11.719 1 91.19 572 MET A N 1
ATOM 4347 C CA . MET A 1 572 ? 18.422 6.707 -10.805 1 91.19 572 MET A CA 1
ATOM 4348 C C . MET A 1 572 ? 19.703 5.91 -11.047 1 91.19 572 MET A C 1
ATOM 4350 O O . MET A 1 572 ? 20.797 6.359 -10.695 1 91.19 572 MET A O 1
ATOM 4354 N N . GLY A 1 573 ? 19.609 4.809 -11.672 1 90.31 573 GLY A N 1
ATOM 4355 C CA . GLY A 1 573 ? 20.75 3.975 -11.969 1 90.31 573 GLY A CA 1
ATOM 4356 C C . GLY A 1 573 ? 21.688 4.578 -13.008 1 90.31 573 GLY A C 1
ATOM 4357 O O . GLY A 1 573 ? 22.812 4.129 -13.172 1 90.31 573 GLY A O 1
ATOM 4358 N N . SER A 1 574 ? 21.234 5.59 -13.656 1 88.62 574 SER A N 1
ATOM 4359 C CA . SER A 1 574 ? 22.047 6.23 -14.688 1 88.62 574 SER A CA 1
ATOM 4360 C C . SER A 1 574 ? 23.094 7.137 -14.07 1 88.62 574 SER A C 1
ATOM 4362 O O . SER A 1 574 ? 24.031 7.562 -14.75 1 88.62 574 SER A O 1
ATOM 4364 N N . GLY A 1 575 ? 22.984 7.43 -12.742 1 91.12 575 GLY A N 1
ATOM 4365 C CA . GLY A 1 575 ? 24.016 8.188 -12.055 1 91.12 575 GLY A CA 1
ATOM 4366 C C . GLY A 1 575 ? 25.328 7.43 -11.914 1 91.12 575 GLY A C 1
ATOM 4367 O O . GLY A 1 575 ? 25.406 6.258 -12.289 1 91.12 575 GLY A O 1
ATOM 4368 N N . VAL A 1 576 ? 26.391 8.148 -11.438 1 90 576 VAL A N 1
ATOM 4369 C CA . VAL A 1 576 ? 27.688 7.504 -11.281 1 90 576 VAL A CA 1
ATOM 4370 C C . VAL A 1 576 ? 27.672 6.594 -10.062 1 90 576 VAL A C 1
ATOM 4372 O O . VAL A 1 576 ? 27.188 6.984 -8.992 1 90 576 VAL A O 1
ATOM 4375 N N . GLN A 1 577 ? 28.156 5.453 -10.164 1 90.38 577 GLN A N 1
ATOM 4376 C CA . GLN A 1 577 ? 28.094 4.418 -9.141 1 90.38 577 GLN A CA 1
ATOM 4377 C C . GLN A 1 577 ? 28.703 4.906 -7.832 1 90.38 577 GLN A C 1
ATOM 4379 O O . GLN A 1 577 ? 28.234 4.551 -6.746 1 90.38 577 GLN A O 1
ATOM 4384 N N . THR A 1 578 ? 29.734 5.695 -7.883 1 91.25 578 THR A N 1
ATOM 4385 C CA . THR A 1 578 ? 30.438 6.156 -6.688 1 91.25 578 THR A CA 1
ATOM 4386 C C . THR A 1 578 ? 29.547 7.09 -5.871 1 91.25 578 THR A C 1
ATOM 4388 O O . THR A 1 578 ? 29.844 7.383 -4.711 1 91.25 578 THR A O 1
ATOM 4391 N N . SER A 1 579 ? 28.469 7.559 -6.484 1 94.62 579 SER A N 1
ATOM 4392 C CA . SER A 1 579 ? 27.578 8.484 -5.785 1 94.62 579 SER A CA 1
ATOM 4393 C C . SER A 1 579 ? 26.438 7.738 -5.09 1 94.62 579 SER A C 1
ATOM 4395 O O . SER A 1 579 ? 25.688 8.336 -4.32 1 94.62 579 SER A O 1
ATOM 4397 N N . TYR A 1 580 ? 26.344 6.457 -5.426 1 95.69 580 TYR A N 1
ATOM 4398 C CA . TYR A 1 580 ? 25.219 5.711 -4.898 1 95.69 580 TYR A CA 1
ATOM 4399 C C . TYR A 1 580 ? 25.234 5.688 -3.377 1 95.69 580 TYR A C 1
ATOM 4401 O O . TYR A 1 580 ? 26.297 5.547 -2.766 1 95.69 580 TYR A O 1
ATOM 4409 N N . ASN A 1 581 ? 24.094 5.961 -2.77 1 96.19 581 ASN A N 1
ATOM 4410 C CA . ASN A 1 581 ? 23.828 5.793 -1.344 1 96.19 581 ASN A CA 1
ATOM 4411 C C . ASN A 1 581 ? 22.531 5.031 -1.098 1 96.19 581 ASN A C 1
ATOM 4413 O O . ASN A 1 581 ? 21.5 5.336 -1.704 1 96.19 581 ASN A O 1
ATOM 4417 N N . ILE A 1 582 ? 22.703 3.979 -0.337 1 96.12 582 ILE A N 1
ATOM 4418 C CA . ILE A 1 582 ? 21.5 3.18 -0.068 1 96.12 582 ILE A CA 1
ATOM 4419 C C . ILE A 1 582 ? 21.391 2.928 1.434 1 96.12 582 ILE A C 1
ATOM 4421 O O . ILE A 1 582 ? 22.391 2.895 2.148 1 96.12 582 ILE A O 1
ATOM 4425 N N . ASN A 1 583 ? 20.141 2.852 1.898 1 94.19 583 ASN A N 1
ATOM 4426 C CA . ASN A 1 583 ? 19.797 2.477 3.268 1 94.19 583 ASN A CA 1
ATOM 4427 C C . ASN A 1 583 ? 18.469 1.733 3.334 1 94.19 583 ASN A C 1
ATOM 4429 O O . ASN A 1 583 ? 17.609 1.933 2.486 1 94.19 583 ASN A O 1
ATOM 4433 N N . SER A 1 584 ? 18.406 0.767 4.227 1 95.12 584 SER A N 1
ATOM 4434 C CA . SER A 1 584 ? 17.141 0.11 4.535 1 95.12 584 SER A CA 1
ATOM 4435 C C . SER A 1 584 ? 16.984 -0.123 6.035 1 95.12 584 SER A C 1
ATOM 4437 O O . SER A 1 584 ? 17.984 -0.227 6.758 1 95.12 584 SER A O 1
ATOM 4439 N N . GLY A 1 585 ? 15.727 -0.147 6.527 1 93.56 585 GLY A N 1
ATOM 4440 C CA . GLY A 1 585 ? 15.484 -0.294 7.953 1 93.56 585 GLY A CA 1
ATOM 4441 C C . GLY A 1 585 ? 14.195 -1.039 8.266 1 93.56 585 GLY A C 1
ATOM 4442 O O . GLY A 1 585 ? 13.281 -1.084 7.441 1 93.56 585 GLY A O 1
ATOM 4443 N N . TYR A 1 586 ? 14.195 -1.704 9.398 1 93.81 586 TYR A N 1
ATOM 4444 C CA . TYR A 1 586 ? 13.055 -2.426 9.953 1 93.81 586 TYR A CA 1
ATOM 4445 C C . TYR A 1 586 ? 12.883 -2.127 11.438 1 93.81 586 TYR A C 1
ATOM 4447 O O . TYR A 1 586 ? 13.852 -2.186 12.195 1 93.81 586 TYR A O 1
ATOM 4455 N N . GLN A 1 587 ? 11.672 -1.778 11.836 1 94.56 587 GLN A N 1
ATOM 4456 C CA . GLN A 1 587 ? 11.336 -1.554 13.242 1 94.56 587 GLN A CA 1
ATOM 4457 C C . GLN A 1 587 ? 9.984 -2.172 13.586 1 94.56 587 GLN A C 1
ATOM 4459 O O . GLN A 1 587 ? 9.023 -2.035 12.836 1 94.56 587 GLN A O 1
ATOM 4464 N N . LYS A 1 588 ? 9.93 -2.854 14.68 1 95.5 588 LYS A N 1
ATOM 4465 C CA . LYS A 1 588 ? 8.68 -3.434 15.164 1 95.5 588 LYS A CA 1
ATOM 4466 C C . LYS A 1 588 ? 8.516 -3.195 16.672 1 95.5 588 LYS A C 1
ATOM 4468 O O . LYS A 1 588 ? 9.484 -3.289 17.422 1 95.5 588 LYS A O 1
ATOM 4473 N N . ASN A 1 589 ? 7.422 -2.789 17.094 1 95.06 589 ASN A N 1
ATOM 4474 C CA . ASN A 1 589 ? 7.074 -2.689 18.516 1 95.06 589 ASN A CA 1
ATOM 4475 C C . ASN A 1 589 ? 5.66 -3.199 18.781 1 95.06 589 ASN A C 1
ATOM 4477 O O . ASN A 1 589 ? 4.789 -3.111 17.906 1 95.06 589 ASN A O 1
ATOM 4481 N N . THR A 1 590 ? 5.43 -3.756 19.906 1 96.19 590 THR A N 1
ATOM 4482 C CA . THR A 1 590 ? 4.145 -4.309 20.328 1 96.19 590 THR A CA 1
ATOM 4483 C C . THR A 1 590 ? 3.773 -3.826 21.719 1 96.19 590 THR A C 1
ATOM 4485 O O . THR A 1 590 ? 4.645 -3.43 22.5 1 96.19 590 THR A O 1
ATOM 4488 N N . LEU A 1 591 ? 2.52 -3.768 21.969 1 96.25 591 LEU A N 1
ATOM 4489 C CA . LEU A 1 591 ? 1.952 -3.4 23.25 1 96.25 591 LEU A CA 1
ATOM 4490 C C . LEU A 1 591 ? 0.827 -4.352 23.641 1 96.25 591 LEU A C 1
ATOM 4492 O O . LEU A 1 591 ? -0.076 -4.613 22.844 1 96.25 591 LEU A O 1
ATOM 4496 N N . SER A 1 592 ? 0.892 -4.93 24.828 1 97.06 592 SER A N 1
ATOM 4497 C CA . SER A 1 592 ? -0.171 -5.727 25.438 1 97.06 592 SER A CA 1
ATOM 4498 C C . SER A 1 592 ? -0.781 -5.004 26.641 1 97.06 592 SER A C 1
ATOM 4500 O O . SER A 1 592 ? -0.059 -4.504 27.5 1 97.06 592 SER A O 1
ATOM 4502 N N . SER A 1 593 ? -2.082 -4.973 26.703 1 96.94 593 SER A N 1
ATOM 4503 C CA . SER A 1 593 ? -2.701 -4.133 27.734 1 96.94 593 SER A CA 1
ATOM 4504 C C . SER A 1 593 ? -3.941 -4.801 28.312 1 96.94 593 SER A C 1
ATOM 4506 O O . SER A 1 593 ? -4.613 -5.582 27.641 1 96.94 593 SER A O 1
ATOM 4508 N N . TYR A 1 594 ? -4.195 -4.5 29.547 1 97.19 594 TYR A N 1
ATOM 4509 C CA . TYR A 1 594 ? -5.426 -4.801 30.281 1 97.19 594 TYR A CA 1
ATOM 4510 C C . TYR A 1 594 ? -5.953 -3.559 31 1 97.19 594 TYR A C 1
ATOM 4512 O O . TYR A 1 594 ? -5.176 -2.764 31.531 1 97.19 594 TYR A O 1
ATOM 4520 N N . ALA A 1 595 ? -7.242 -3.391 30.953 1 96.31 595 ALA A N 1
ATOM 4521 C CA . ALA A 1 595 ? -7.793 -2.221 31.641 1 96.31 595 ALA A CA 1
ATOM 4522 C C . ALA A 1 595 ? -9.133 -2.547 32.281 1 96.31 595 ALA A C 1
ATOM 4524 O O . ALA A 1 595 ? -9.859 -3.426 31.828 1 96.31 595 ALA A O 1
ATOM 4525 N N . VAL A 1 596 ? -9.438 -1.866 33.375 1 96.38 596 VAL A N 1
ATOM 4526 C CA . VAL A 1 596 ? -10.719 -1.898 34.094 1 96.38 596 VAL A CA 1
ATOM 4527 C C . VAL A 1 596 ? -11.195 -0.473 34.344 1 96.38 596 VAL A C 1
ATOM 4529 O O . VAL A 1 596 ? -10.398 0.384 34.75 1 96.38 596 VAL A O 1
ATOM 4532 N N . ARG A 1 597 ? -12.414 -0.158 34.062 1 96.12 597 ARG A N 1
ATOM 4533 C CA . ARG A 1 597 ? -13.023 1.131 34.375 1 96.12 597 ARG A CA 1
ATOM 4534 C C . ARG A 1 597 ? -14.375 0.947 35.062 1 96.12 597 ARG A C 1
ATOM 4536 O O . ARG A 1 597 ? -15.203 0.156 34.594 1 96.12 597 ARG A O 1
ATOM 4543 N N . VAL A 1 598 ? -14.633 1.675 36.094 1 95.69 598 VAL A N 1
ATOM 4544 C CA . VAL A 1 598 ? -15.898 1.655 36.812 1 95.69 598 VAL A CA 1
ATOM 4545 C C . VAL A 1 598 ? -16.5 3.059 36.844 1 95.69 598 VAL A C 1
ATOM 4547 O O . VAL A 1 598 ? -15.852 4.012 37.281 1 95.69 598 VAL A O 1
ATOM 4550 N N . ASN A 1 599 ? -17.641 3.199 36.344 1 94.75 599 ASN A N 1
ATOM 4551 C CA . ASN A 1 599 ? -18.453 4.398 36.5 1 94.75 599 ASN A CA 1
ATOM 4552 C C . ASN A 1 599 ? -19.625 4.164 37.438 1 94.75 599 ASN A C 1
ATOM 4554 O O . ASN A 1 599 ? -20.391 3.215 37.281 1 94.75 599 ASN A O 1
ATOM 4558 N N . TYR A 1 600 ? -19.75 4.965 38.406 1 95.75 600 TYR A N 1
ATOM 4559 C CA . TYR A 1 600 ? -20.812 4.863 39.406 1 95.75 600 TYR A CA 1
ATOM 4560 C C . TYR A 1 600 ? -21.531 6.195 39.594 1 95.75 600 TYR A C 1
ATOM 4562 O O . TYR A 1 600 ? -20.891 7.246 39.688 1 95.75 600 TYR A O 1
ATOM 4570 N N . SER A 1 601 ? -22.797 6.125 39.531 1 96.31 601 SER A N 1
ATOM 4571 C CA . SER A 1 601 ? -23.625 7.289 39.781 1 96.31 601 SER A CA 1
ATOM 4572 C C . SER A 1 601 ? -24.641 7.004 40.906 1 96.31 601 SER A C 1
ATOM 4574 O O . SER A 1 601 ? -25.312 5.969 40.875 1 96.31 601 SER A O 1
ATOM 4576 N N . PHE A 1 602 ? -24.781 7.949 41.844 1 96.81 602 PHE A N 1
ATOM 4577 C CA . PHE A 1 602 ? -25.766 7.859 42.906 1 96.81 602 PHE A CA 1
ATOM 4578 C C . PHE A 1 602 ? -26.812 8.953 42.781 1 96.81 602 PHE A C 1
ATOM 4580 O O . PHE A 1 602 ? -26.5 10.141 42.812 1 96.81 602 PHE A O 1
ATOM 4587 N N . ARG A 1 603 ? -28.109 8.594 42.5 1 94.69 603 ARG A N 1
ATOM 4588 C CA . ARG A 1 603 ? -29.266 9.461 42.344 1 94.69 603 ARG A CA 1
ATOM 45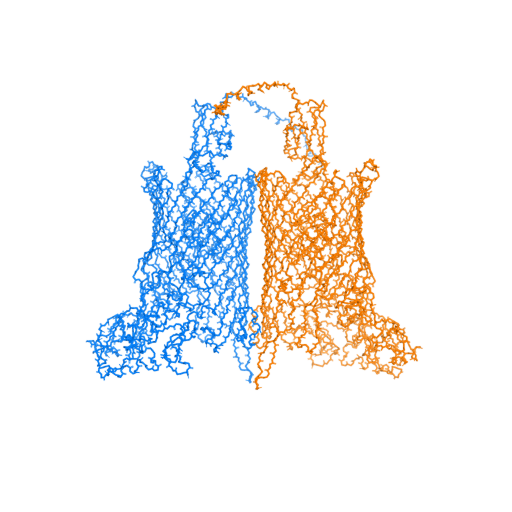89 C C . ARG A 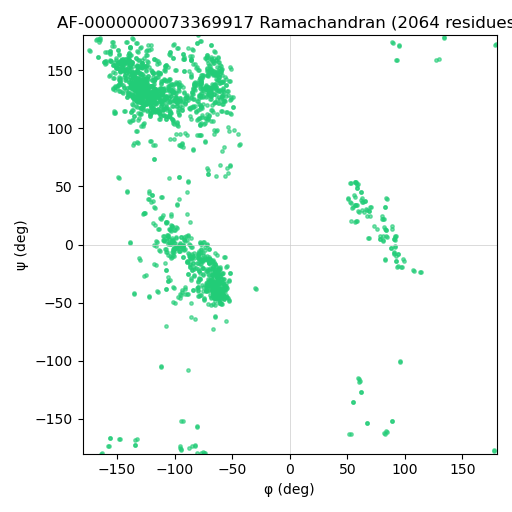1 603 ? -29.047 10.484 41.219 1 94.69 603 ARG A C 1
ATOM 4591 O O . ARG A 1 603 ? -29.516 11.617 41.344 1 94.69 603 ARG A O 1
ATOM 4598 N N . ASP A 1 604 ? -28.109 10.125 40.375 1 92.75 604 ASP A N 1
ATOM 4599 C CA . ASP A 1 604 ? -27.781 11.008 39.25 1 92.75 604 ASP A CA 1
ATOM 4600 C C . ASP A 1 604 ? -27.25 12.352 39.75 1 92.75 604 ASP A C 1
ATOM 4602 O O . ASP A 1 604 ? -27.484 13.391 39.125 1 92.75 604 ASP A O 1
ATOM 4606 N N . LYS A 1 605 ? -26.609 12.375 40.906 1 95.19 605 LYS A N 1
ATOM 4607 C CA . LYS A 1 605 ? -26.062 13.578 41.5 1 95.19 605 LYS A CA 1
ATOM 4608 C C . LYS A 1 605 ? -24.562 13.438 41.75 1 95.19 605 LYS A C 1
ATOM 4610 O O . LYS A 1 605 ? -23.781 14.367 41.469 1 95.19 605 LYS A O 1
ATOM 4615 N N . TYR A 1 606 ? -24.219 12.297 42.281 1 97.31 606 TYR A N 1
ATOM 4616 C CA . TYR A 1 606 ? -22.812 12.031 42.594 1 97.31 606 TYR A CA 1
ATOM 4617 C C . TYR A 1 606 ? -22.219 11 41.656 1 97.31 606 TYR A C 1
ATOM 4619 O O . TYR A 1 606 ? -22.734 9.883 41.531 1 97.31 606 TYR A O 1
ATOM 4627 N N . LEU A 1 607 ? -21.156 11.438 41.062 1 97.19 607 LEU A N 1
ATOM 4628 C CA . LEU A 1 607 ? -20.547 10.609 40.031 1 97.19 607 LEU A CA 1
ATOM 4629 C C . LEU A 1 607 ? -19.141 10.188 40.438 1 97.19 607 LEU A C 1
ATOM 4631 O O . LEU A 1 607 ? -18.406 10.977 41.031 1 97.19 607 LEU A O 1
ATOM 4635 N N . LEU A 1 608 ? -18.75 8.961 40.094 1 96.5 608 LEU A N 1
ATOM 4636 C CA . LEU A 1 608 ? -17.422 8.414 40.312 1 96.5 608 LEU A CA 1
ATOM 4637 C C . LEU A 1 608 ? -16.953 7.641 39.094 1 96.5 608 LEU A C 1
ATOM 4639 O O . LEU A 1 608 ? -17.688 6.809 38.562 1 96.5 608 LEU A O 1
ATOM 4643 N N . THR A 1 609 ? -15.797 7.988 38.625 1 95.06 609 THR A N 1
ATOM 4644 C CA . THR A 1 609 ? -15.117 7.199 37.594 1 95.06 609 THR A CA 1
ATOM 4645 C C . THR A 1 609 ? -13.75 6.742 38.094 1 95.06 609 THR A C 1
ATOM 4647 O O . THR A 1 609 ? -12.906 7.562 38.469 1 95.06 609 THR A O 1
ATOM 4650 N N . ALA A 1 610 ? -13.531 5.469 38.156 1 95.56 610 ALA A N 1
ATOM 4651 C CA . ALA A 1 610 ? -12.25 4.879 38.5 1 95.56 610 ALA A CA 1
ATOM 4652 C C . ALA A 1 610 ? -11.758 3.924 37.438 1 95.56 610 ALA A C 1
ATOM 4654 O O . ALA A 1 610 ? -12.539 3.168 36.844 1 95.56 610 ALA A O 1
ATOM 4655 N N . SER A 1 611 ? -10.5 4.078 37.125 1 94.12 611 SER A N 1
ATOM 4656 C CA . SER A 1 611 ? -9.953 3.186 36.094 1 94.12 611 SER A CA 1
ATOM 4657 C C . SER A 1 611 ? -8.477 2.891 36.344 1 94.12 611 SER A C 1
ATOM 4659 O O . SER A 1 611 ? -7.805 3.645 37.062 1 94.12 611 SER A O 1
ATOM 4661 N N . THR A 1 612 ? -8.008 1.784 35.812 1 95.31 612 THR A N 1
ATOM 4662 C CA . THR A 1 612 ? -6.586 1.447 35.75 1 95.31 612 THR A CA 1
ATOM 4663 C C . THR A 1 612 ? -6.266 0.63 34.5 1 95.31 612 THR A C 1
ATOM 4665 O O . THR A 1 612 ? -7.09 -0.167 34.062 1 95.31 612 THR A O 1
ATOM 4668 N N . ARG A 1 613 ? -5.188 0.896 33.906 1 95.75 613 ARG A N 1
ATOM 4669 C CA . ARG A 1 613 ? -4.699 0.184 32.75 1 95.75 613 ARG A CA 1
ATOM 4670 C C . ARG A 1 613 ? -3.273 -0.314 32.969 1 95.75 613 ARG A C 1
ATOM 4672 O O . ARG A 1 613 ? -2.445 0.392 33.531 1 95.75 613 ARG A O 1
ATOM 4679 N N . TRP A 1 614 ? -3.068 -1.563 32.656 1 96.38 614 TRP A N 1
ATOM 4680 C CA . TRP A 1 614 ? -1.739 -2.168 32.656 1 96.38 614 TRP A CA 1
ATOM 4681 C C . TRP A 1 614 ? -1.218 -2.326 31.234 1 96.38 614 TRP A C 1
ATOM 4683 O O . TRP A 1 614 ? -1.838 -3.002 30.406 1 96.38 614 TRP A O 1
ATOM 4693 N N . ASP A 1 615 ? -0.055 -1.742 31 1 96.5 615 ASP A N 1
ATOM 4694 C CA . ASP A 1 615 ? 0.559 -1.855 29.672 1 96.5 615 ASP A CA 1
ATOM 4695 C C . ASP A 1 615 ? 1.899 -2.582 29.75 1 96.5 615 ASP A C 1
ATOM 4697 O O . ASP A 1 615 ? 2.682 -2.355 30.688 1 96.5 615 ASP A O 1
ATOM 4701 N N . GLY A 1 616 ? 2.078 -3.51 28.844 1 96.5 616 GLY A N 1
ATOM 4702 C CA . GLY A 1 616 ? 3.367 -4.133 28.594 1 96.5 616 GLY A CA 1
ATOM 4703 C C . GLY A 1 616 ? 3.959 -3.762 27.234 1 96.5 616 GLY A C 1
ATOM 4704 O O . GLY A 1 616 ? 3.389 -4.086 26.203 1 96.5 616 GLY A O 1
ATOM 4705 N N . SER A 1 617 ? 5.16 -3.121 27.266 1 95.25 617 SER A N 1
ATOM 4706 C CA . SER A 1 617 ? 5.777 -2.619 26.047 1 95.25 617 SER A CA 1
ATOM 4707 C C . SER A 1 617 ? 7.008 -3.439 25.672 1 95.25 617 SER A C 1
ATOM 4709 O O . SER A 1 617 ? 7.812 -3.793 26.531 1 95.25 617 SER A O 1
ATOM 4711 N N . SER A 1 618 ? 7.195 -3.662 24.359 1 94 618 SER A N 1
ATOM 4712 C CA . SER A 1 618 ? 8.328 -4.43 23.859 1 94 618 SER A CA 1
ATOM 4713 C C . SER A 1 618 ? 9.594 -3.576 23.797 1 94 618 SER A C 1
ATOM 4715 O O . SER A 1 618 ? 10.703 -4.105 23.672 1 94 618 SER A O 1
ATOM 4717 N N . VAL A 1 619 ? 9.531 -2.307 23.859 1 92.06 619 VAL A N 1
ATOM 4718 C CA . VAL A 1 619 ? 10.672 -1.437 23.594 1 92.06 619 VAL A CA 1
ATOM 4719 C C . VAL A 1 619 ? 11.445 -1.194 24.891 1 92.06 619 VAL A C 1
ATOM 4721 O O . VAL A 1 619 ? 12.586 -0.719 24.859 1 92.06 619 VAL A O 1
ATOM 4724 N N . LEU A 1 620 ? 10.852 -1.496 25.953 1 92.81 620 LEU A N 1
ATOM 4725 C CA . LEU A 1 620 ? 11.5 -1.236 27.234 1 92.81 620 LEU A CA 1
ATOM 4726 C C . LEU A 1 620 ? 12.281 -2.459 27.703 1 92.81 620 LEU A C 1
ATOM 4728 O O . LEU A 1 620 ? 12.133 -3.549 27.141 1 92.81 620 LEU A O 1
ATOM 4732 N N . SER A 1 621 ? 13.18 -2.248 28.672 1 90.06 621 SER A N 1
ATOM 4733 C CA . SER A 1 621 ? 14.109 -3.281 29.125 1 90.06 621 SER A CA 1
ATOM 4734 C C . SER A 1 621 ? 13.375 -4.398 29.859 1 90.06 621 SER A C 1
ATOM 4736 O O . SER A 1 621 ? 12.273 -4.195 30.359 1 90.06 621 SER A O 1
ATOM 4738 N N . GLU A 1 622 ? 14.062 -5.52 29.906 1 89.12 622 GLU A N 1
ATOM 4739 C CA . GLU A 1 622 ? 13.5 -6.664 30.625 1 89.12 622 GLU A CA 1
ATOM 4740 C C . GLU A 1 622 ? 13.305 -6.355 32.094 1 89.12 622 GLU A C 1
ATOM 4742 O O . GLU A 1 622 ? 14.188 -5.781 32.75 1 89.12 622 GLU A O 1
ATOM 4747 N N . GLY A 1 623 ? 12.195 -6.652 32.625 1 90.94 623 GLY A N 1
ATOM 4748 C CA . GLY A 1 623 ? 11.867 -6.367 34 1 90.94 623 GLY A CA 1
ATOM 4749 C C . GLY A 1 623 ? 11.141 -5.051 34.188 1 90.94 623 GLY A C 1
ATOM 4750 O O . GLY A 1 623 ? 10.539 -4.809 35.25 1 90.94 623 GLY A O 1
ATOM 4751 N N . ASN A 1 624 ? 11.227 -4.191 33.219 1 92.81 624 ASN A N 1
ATOM 4752 C CA . ASN A 1 624 ? 10.602 -2.873 33.312 1 92.81 624 ASN A CA 1
ATOM 4753 C C . ASN A 1 624 ? 9.547 -2.676 32.219 1 92.81 624 ASN A C 1
ATOM 4755 O O . ASN A 1 624 ? 9.148 -1.546 31.938 1 92.81 624 ASN A O 1
ATOM 4759 N N . LYS A 1 625 ? 9.117 -3.725 31.672 1 94.31 625 LYS A N 1
ATOM 4760 C CA . LYS A 1 625 ? 8.234 -3.637 30.516 1 94.31 625 LYS A CA 1
ATOM 4761 C C . LYS A 1 625 ? 6.809 -3.307 30.938 1 94.31 625 LYS A C 1
ATOM 4763 O O . LYS A 1 625 ? 6.07 -2.666 30.172 1 94.31 625 LYS A O 1
ATOM 4768 N N . TRP A 1 626 ? 6.41 -3.705 32.125 1 95.5 626 TRP A N 1
ATOM 4769 C CA . TRP A 1 626 ? 5.016 -3.561 32.531 1 95.5 626 TRP A CA 1
ATOM 4770 C C . TRP A 1 626 ? 4.848 -2.42 33.5 1 95.5 626 TRP A C 1
ATOM 4772 O O . TRP A 1 626 ? 5.699 -2.219 34.375 1 95.5 626 TRP A O 1
ATOM 4782 N N . GLN A 1 627 ? 3.775 -1.651 33.406 1 94 627 GLN A N 1
ATOM 4783 C CA . GLN A 1 627 ? 3.42 -0.581 34.312 1 94 627 GLN A CA 1
ATOM 4784 C C . GLN A 1 627 ? 1.907 -0.393 34.375 1 94 627 GLN A C 1
ATOM 4786 O O . GLN A 1 627 ? 1.193 -0.718 33.438 1 94 627 GLN A O 1
ATOM 4791 N N . SER A 1 628 ? 1.414 0.107 35.531 1 94.75 628 SER A N 1
ATOM 4792 C CA . SER A 1 628 ? -0.001 0.417 35.719 1 94.75 628 SER A CA 1
ATOM 4793 C C . SER A 1 628 ? -0.237 1.923 35.75 1 94.75 628 SER A C 1
ATOM 4795 O O . SER A 1 628 ? 0.604 2.678 36.25 1 94.75 628 SER A O 1
ATOM 4797 N N . PHE A 1 629 ? -1.351 2.381 35.312 1 94.56 629 PHE A N 1
ATOM 4798 C CA . PHE A 1 629 ? -1.736 3.787 35.25 1 94.56 629 PHE A CA 1
ATOM 4799 C C . PHE A 1 629 ? -3.129 3.99 35.812 1 94.56 629 PHE A C 1
ATOM 4801 O O . PHE A 1 629 ? -4.109 4.078 35.094 1 94.56 629 PHE A O 1
ATOM 4808 N N . PRO A 1 630 ? -3.27 4.203 37.062 1 95.25 630 PRO A N 1
ATOM 4809 C CA . PRO A 1 630 ? -4.566 4.379 37.719 1 95.25 630 PRO A CA 1
ATOM 4810 C C . PRO A 1 630 ? -5.094 5.809 37.625 1 95.25 630 PRO A C 1
ATOM 4812 O O . PRO A 1 630 ? -4.309 6.746 37.469 1 95.25 630 PRO A O 1
ATOM 4815 N N . SER A 1 631 ? -6.375 5.984 37.719 1 95.25 631 SER A N 1
ATOM 4816 C CA . SER A 1 631 ? -7.023 7.293 37.719 1 95.25 631 SER A CA 1
ATOM 4817 C C . SER A 1 631 ? -8.352 7.258 38.469 1 95.25 631 SER A C 1
ATOM 4819 O O . SER A 1 631 ? -9.008 6.215 38.531 1 95.25 631 SER A O 1
ATOM 4821 N N . VAL A 1 632 ? -8.719 8.336 39.094 1 96.19 632 VAL A N 1
ATOM 4822 C CA . VAL A 1 632 ? -10 8.516 39.781 1 96.19 632 VAL A CA 1
ATOM 4823 C C . VAL A 1 632 ? -10.547 9.914 39.469 1 96.19 632 VAL A C 1
ATOM 4825 O O . VAL A 1 632 ? -9.789 10.883 39.438 1 96.19 632 VAL A O 1
ATOM 4828 N N . ALA A 1 633 ? -11.781 10 39.219 1 96.69 633 ALA A N 1
ATOM 4829 C CA . ALA A 1 633 ? -12.453 11.273 39 1 96.69 633 ALA A CA 1
ATOM 4830 C C . ALA A 1 633 ? -13.797 11.328 39.719 1 96.69 633 ALA A C 1
ATOM 4832 O O . ALA A 1 633 ? -14.523 10.328 39.781 1 96.69 633 ALA A O 1
ATOM 4833 N N . LEU A 1 634 ? -14.141 12.477 40.281 1 97.19 634 LEU A N 1
ATOM 4834 C CA . LEU A 1 634 ? -15.383 12.727 41 1 97.19 634 LEU A CA 1
ATOM 4835 C C . LEU A 1 634 ? -16.188 13.836 40.312 1 97.19 634 LEU A C 1
ATOM 4837 O O . LEU A 1 634 ? -15.609 14.773 39.75 1 97.19 634 LEU A O 1
ATOM 4841 N N . GLY A 1 635 ? -17.469 13.664 40.344 1 97 635 GLY A N 1
ATOM 4842 C CA . GLY A 1 635 ? -18.391 14.68 39.875 1 97 635 GLY A CA 1
ATOM 4843 C C . GLY A 1 635 ? -19.562 14.891 40.812 1 97 635 GLY A C 1
ATOM 4844 O O . GLY A 1 635 ? -20.078 13.945 41.406 1 97 635 GLY A O 1
ATOM 4845 N N . TRP A 1 636 ? -19.984 16.172 40.969 1 97.94 636 TRP A N 1
ATOM 4846 C CA . TRP A 1 636 ? -21.125 16.562 41.781 1 97.94 636 TRP A CA 1
ATOM 4847 C C . TRP A 1 636 ? -22.047 17.516 41.031 1 97.94 636 TRP A C 1
ATOM 4849 O O . TRP A 1 636 ? -21.688 18.672 40.781 1 97.94 636 TRP A O 1
ATOM 4859 N N . LYS A 1 637 ? -23.156 16.953 40.656 1 96.81 637 LYS A N 1
ATOM 4860 C CA . LYS A 1 637 ? -24.172 17.797 40.031 1 96.81 637 LYS A CA 1
ATOM 4861 C C . LYS A 1 637 ? -24.953 18.594 41.062 1 96.81 637 LYS A C 1
ATOM 4863 O O . LYS A 1 637 ? -26.062 18.219 41.438 1 96.81 637 LYS A O 1
ATOM 4868 N N . ILE A 1 638 ? -24.562 19.703 41.281 1 96.81 638 ILE A N 1
ATOM 4869 C CA . ILE A 1 638 ? -25.125 20.547 42.312 1 96.81 638 ILE A CA 1
ATOM 4870 C C . ILE A 1 638 ? -26.516 21.016 41.906 1 96.81 638 ILE A C 1
ATOM 4872 O O . ILE A 1 638 ? -27.391 21.172 42.75 1 96.81 638 ILE A O 1
ATOM 4876 N N . SER A 1 639 ? -26.703 21.25 40.688 1 94.06 639 SER A N 1
ATOM 4877 C CA . SER A 1 639 ? -27.969 21.75 40.188 1 94.06 639 SER A CA 1
ATOM 4878 C C . SER A 1 639 ? -29.109 20.781 40.469 1 94.06 639 SER A C 1
ATOM 4880 O O . SER A 1 639 ? -30.281 21.156 40.438 1 94.06 639 SER A O 1
ATOM 4882 N N . LYS A 1 640 ? -28.797 19.547 40.688 1 93.06 640 LYS A N 1
ATOM 4883 C CA . LYS A 1 640 ? -29.812 18.531 40.938 1 93.06 640 LYS A CA 1
ATOM 4884 C C . LYS A 1 640 ? -30.156 18.438 42.406 1 93.06 640 LYS A C 1
ATOM 4886 O O . LYS A 1 640 ? -31.125 17.766 42.781 1 93.06 640 LYS A O 1
ATOM 4891 N N . GLU A 1 641 ? -29.469 19.109 43.25 1 95.44 641 GLU A N 1
ATOM 4892 C CA . GLU A 1 641 ? -29.781 19.141 44.688 1 95.44 641 GLU A CA 1
ATOM 4893 C C . GLU A 1 641 ? -31.109 19.859 44.938 1 95.44 641 GLU A C 1
ATOM 4895 O O . GLU A 1 641 ? -31.469 20.797 44.219 1 95.44 641 GLU A O 1
ATOM 4900 N N . SER A 1 642 ? -31.703 19.547 46.094 1 92.38 642 SER A N 1
ATOM 4901 C CA . SER A 1 642 ? -33.031 20.062 46.375 1 92.38 642 SER A CA 1
ATOM 4902 C C . SER A 1 642 ? -33.031 21.578 46.562 1 92.38 642 SER A C 1
ATOM 4904 O O . SER A 1 642 ? -34 22.266 46.219 1 92.38 642 SER A O 1
ATOM 4906 N N . PHE A 1 643 ? -31.953 22.094 46.938 1 93.12 643 PHE A N 1
ATOM 4907 C CA . PHE A 1 643 ? -31.891 23.516 47.219 1 93.12 643 PHE A CA 1
ATOM 4908 C C . PHE A 1 643 ? -31.656 24.328 45.938 1 93.12 643 PHE A C 1
ATOM 4910 O O . PHE A 1 643 ? -31.859 25.531 45.938 1 93.12 643 PHE A O 1
ATOM 4917 N N . LEU A 1 644 ? -31.359 23.688 44.844 1 92.44 644 LEU A N 1
ATOM 4918 C CA . LEU A 1 644 ? -31.047 24.422 43.625 1 92.44 644 LEU A CA 1
ATOM 4919 C C . LEU A 1 644 ? -31.844 23.891 42.438 1 92.44 644 LEU A C 1
ATOM 4921 O O . LEU A 1 644 ? -31.906 24.531 41.375 1 92.44 644 LEU A O 1
ATOM 4925 N N . ALA A 1 645 ? -32.438 22.797 42.531 1 87.06 645 ALA A N 1
ATOM 4926 C CA . ALA A 1 645 ? -33.125 22.109 41.469 1 87.06 645 ALA A CA 1
ATOM 4927 C C . ALA A 1 645 ? -34.25 22.969 40.875 1 87.06 645 ALA A C 1
ATOM 4929 O O . ALA A 1 645 ? -34.531 22.875 39.688 1 87.06 645 ALA A O 1
ATOM 4930 N N . SER A 1 646 ? -34.781 23.891 41.625 1 86.62 646 SER A N 1
ATOM 4931 C CA . SER A 1 646 ? -35.906 24.672 41.125 1 86.62 646 SER A CA 1
ATOM 4932 C C . SER A 1 646 ? -35.469 26.078 40.719 1 86.62 646 SER A C 1
ATOM 4934 O O . SER A 1 646 ? -36.312 26.922 40.406 1 86.62 646 SER A O 1
ATOM 4936 N N . SER A 1 647 ? -34.219 26.219 40.625 1 91.56 647 SER A N 1
ATOM 4937 C CA . SER A 1 647 ? -33.719 27.547 40.312 1 91.56 647 SER A CA 1
ATOM 4938 C C . SER A 1 647 ? -34 27.875 38.844 1 91.56 647 SER A C 1
ATOM 4940 O O . SER A 1 647 ? -33.844 27.031 37.969 1 91.56 647 SER A O 1
ATOM 4942 N N . SER A 1 648 ? -34.469 29.062 38.531 1 88.38 648 SER A N 1
ATOM 4943 C CA . SER A 1 648 ? -34.688 29.531 37.188 1 88.38 648 SER A CA 1
ATOM 4944 C C . SER A 1 648 ? -33.438 30.188 36.594 1 88.38 648 SER A C 1
ATOM 4946 O O . SER A 1 648 ? -33.344 30.375 35.375 1 88.38 648 SER A O 1
ATOM 4948 N N . VAL A 1 649 ? -32.469 30.5 37.375 1 92.62 649 VAL A N 1
ATOM 4949 C CA . VAL A 1 649 ? -31.25 31.172 36.938 1 92.62 649 VAL A CA 1
ATOM 4950 C C . VAL A 1 649 ? -30.156 30.141 36.656 1 92.62 649 VAL A C 1
ATOM 4952 O O . VAL A 1 649 ? -29.484 30.234 35.625 1 92.62 649 VAL A O 1
ATOM 4955 N N . ILE A 1 650 ? -30.047 29.156 37.531 1 95.06 650 ILE A N 1
ATOM 4956 C CA . ILE A 1 650 ? -29.031 28.125 37.375 1 95.06 650 ILE A CA 1
ATOM 4957 C C . ILE A 1 650 ? -29.641 26.922 36.688 1 95.06 650 ILE A C 1
ATOM 4959 O O . ILE A 1 650 ? -30.516 26.25 37.219 1 95.06 650 ILE A O 1
ATOM 4963 N N . SER A 1 651 ? -29.203 26.688 35.469 1 91.06 651 SER A N 1
ATOM 4964 C CA . SER A 1 651 ? -29.703 25.562 34.719 1 91.06 651 SER A CA 1
ATOM 4965 C C . SER A 1 651 ? -28.844 24.312 34.938 1 91.06 651 SER A C 1
ATOM 4967 O O . SER A 1 651 ? -29.359 23.203 34.938 1 91.06 651 SER A O 1
ATOM 4969 N N . ASP A 1 652 ? -27.609 24.516 35.062 1 92.5 652 ASP A N 1
ATOM 4970 C CA . ASP A 1 652 ? -26.656 23.438 35.281 1 92.5 652 ASP A CA 1
ATOM 4971 C C . ASP A 1 652 ? -25.469 23.922 36.094 1 92.5 652 ASP A C 1
ATOM 4973 O O . ASP A 1 652 ? -25 25.047 35.906 1 92.5 652 ASP A O 1
ATOM 4977 N N . LEU A 1 653 ? -25.078 23.156 37 1 96.31 653 LEU A N 1
ATOM 4978 C CA . LEU A 1 653 ? -23.906 23.422 37.812 1 96.31 653 LEU A CA 1
ATOM 4979 C C . LEU A 1 653 ? -23.281 22.109 38.312 1 96.31 653 LEU A C 1
ATOM 4981 O O . LEU A 1 653 ? -23.906 21.359 39.062 1 96.31 653 LEU A O 1
ATOM 4985 N N . LYS A 1 654 ? -22.125 21.844 37.875 1 96.88 654 LYS A N 1
ATOM 4986 C CA . LYS A 1 654 ? -21.453 20.594 38.188 1 96.88 654 LYS A CA 1
ATOM 4987 C C . LYS A 1 654 ? -19.984 20.844 38.531 1 96.88 654 LYS A C 1
ATOM 4989 O O . LYS A 1 654 ? -19.281 21.547 37.812 1 96.88 654 LYS A O 1
ATOM 4994 N N . LEU A 1 655 ? -19.562 20.328 39.625 1 97.56 655 LEU A N 1
ATOM 4995 C CA . LEU A 1 655 ? -18.156 20.344 40.031 1 97.56 655 LEU A CA 1
ATOM 4996 C C . LEU A 1 655 ? -17.484 19 39.688 1 97.56 655 LEU A C 1
ATOM 4998 O O . LEU A 1 655 ? -18.094 17.938 39.875 1 97.56 655 LEU A O 1
ATOM 5002 N N . ARG A 1 656 ? -16.297 19.094 39.188 1 97 656 ARG A N 1
ATOM 5003 C CA . ARG A 1 656 ? -15.523 17.891 38.875 1 97 656 ARG A CA 1
ATOM 5004 C C . ARG A 1 656 ? -14.133 17.984 39.469 1 97 656 ARG A C 1
ATOM 5006 O O . ARG A 1 656 ? -13.539 19.062 39.531 1 97 656 ARG A O 1
ATOM 5013 N N . ALA A 1 657 ? -13.578 16.875 39.875 1 97.12 657 ALA A N 1
ATOM 5014 C CA . ALA A 1 657 ? -12.195 16.703 40.344 1 97.12 657 ALA A CA 1
ATOM 5015 C C . ALA A 1 657 ? -11.633 15.359 39.906 1 97.12 657 ALA A C 1
ATOM 5017 O O . ALA A 1 657 ? -12.32 14.344 39.969 1 97.12 657 ALA A O 1
ATOM 5018 N N . SER A 1 658 ? -10.406 15.43 39.406 1 96.38 658 SER A N 1
ATOM 5019 C CA . SER A 1 658 ? -9.82 14.164 38.969 1 96.38 658 SER A CA 1
ATOM 5020 C C . SER A 1 658 ? -8.328 14.102 39.281 1 96.38 658 SER A C 1
ATOM 5022 O O . SER A 1 658 ? -7.668 15.133 39.375 1 96.38 658 SER A O 1
ATOM 5024 N N . LEU A 1 659 ? -7.836 12.906 39.5 1 96.19 659 LEU A N 1
ATOM 5025 C CA . LEU A 1 659 ? -6.438 12.523 39.656 1 96.19 659 LEU A CA 1
ATOM 5026 C C . LEU A 1 659 ? -6.117 11.266 38.875 1 96.19 659 LEU A C 1
ATOM 5028 O O . LEU A 1 659 ? -6.836 10.266 38.969 1 96.19 659 LEU A O 1
ATOM 5032 N N . GLY A 1 660 ? -5.082 11.391 38.094 1 94.38 660 GLY A N 1
ATOM 5033 C CA . GLY A 1 660 ? -4.762 10.219 37.281 1 94.38 660 GLY A CA 1
ATOM 5034 C C . GLY A 1 660 ? -3.309 10.172 36.844 1 94.38 660 GLY A C 1
ATOM 5035 O O . GLY A 1 660 ? -2.592 11.172 36.969 1 94.38 660 GLY A O 1
ATOM 5036 N N . TYR A 1 661 ? -2.936 8.961 36.344 1 93.69 661 TYR A N 1
ATOM 5037 C CA . TYR A 1 661 ? -1.59 8.719 35.812 1 93.69 661 TYR A CA 1
ATOM 5038 C C . TYR A 1 661 ? -1.632 8.188 34.406 1 93.69 661 TYR A C 1
ATOM 5040 O O . TYR A 1 661 ? -2.514 7.402 34.031 1 93.69 661 TYR A O 1
ATOM 5048 N N . THR A 1 662 ? -0.783 8.672 33.594 1 92.56 662 THR A N 1
ATOM 5049 C CA . THR A 1 662 ? -0.522 8.148 32.281 1 92.56 662 THR A CA 1
ATOM 5050 C C . THR A 1 662 ? 0.973 7.938 32.062 1 92.56 662 THR A C 1
ATOM 5052 O O . THR A 1 662 ? 1.785 8.289 32.906 1 92.56 662 THR A O 1
ATOM 5055 N N . GLY A 1 663 ? 1.301 7.242 30.938 1 89.5 663 GLY A N 1
ATOM 5056 C CA . GLY A 1 663 ? 2.709 6.973 30.703 1 89.5 663 GLY A CA 1
ATOM 5057 C C . GLY A 1 663 ? 3.111 7.195 29.25 1 89.5 663 GLY A C 1
ATOM 5058 O O . GLY A 1 663 ? 2.299 7.629 28.438 1 89.5 663 GLY A O 1
ATOM 5059 N N . ASN A 1 664 ? 4.445 7 29.031 1 89.19 664 ASN A N 1
ATOM 5060 C CA . ASN A 1 664 ? 5.039 7.082 27.703 1 89.19 664 ASN A CA 1
ATOM 5061 C C . ASN A 1 664 ? 6.23 6.141 27.562 1 89.19 664 ASN A C 1
ATOM 5063 O O . ASN A 1 664 ? 7.02 5.984 28.484 1 89.19 664 ASN A O 1
ATOM 5067 N N . ASP A 1 665 ? 6.211 5.41 26.469 1 88.62 665 ASP A N 1
ATOM 5068 C CA . ASP A 1 665 ? 7.352 4.562 26.141 1 88.62 665 ASP A CA 1
ATOM 5069 C C . ASP A 1 665 ? 8.086 5.078 24.906 1 88.62 665 ASP A C 1
ATOM 5071 O O . ASP A 1 665 ? 8.453 4.301 24.016 1 88.62 665 ASP A O 1
ATOM 5075 N N . ASN A 1 666 ? 8.234 6.293 24.797 1 83.19 666 ASN A N 1
ATOM 5076 C CA . ASN A 1 666 ? 8.711 6.949 23.578 1 83.19 666 ASN A CA 1
ATOM 5077 C C . ASN A 1 666 ? 10.195 6.676 23.328 1 83.19 666 ASN A C 1
ATOM 5079 O O . ASN A 1 666 ? 11.008 7.598 23.344 1 83.19 666 ASN A O 1
ATOM 5083 N N . VAL A 1 667 ? 10.57 5.59 23.109 1 85.81 667 VAL A N 1
ATOM 5084 C CA . VAL A 1 667 ? 11.914 5.199 22.703 1 85.81 667 VAL A CA 1
ATOM 5085 C C . VAL A 1 667 ? 11.844 4.316 21.453 1 85.81 667 VAL A C 1
ATOM 5087 O O . VAL A 1 667 ? 10.883 3.566 21.281 1 85.81 667 VAL A O 1
ATOM 5090 N N . ALA A 1 668 ? 12.734 4.508 20.609 1 85.56 668 ALA A N 1
ATOM 5091 C CA . ALA A 1 668 ? 12.758 3.721 19.375 1 85.56 668 ALA A CA 1
ATOM 5092 C C . ALA A 1 668 ? 12.938 2.236 19.688 1 85.56 668 ALA A C 1
ATOM 5094 O O . ALA A 1 668 ? 13.586 1.869 20.672 1 85.56 668 ALA A O 1
ATOM 5095 N N . PRO A 1 669 ? 12.383 1.393 18.875 1 88.38 669 PRO A N 1
ATOM 5096 C CA . PRO A 1 669 ? 12.586 -0.046 19.062 1 88.38 669 PRO A CA 1
ATOM 5097 C C . PRO A 1 669 ? 14.062 -0.435 19.094 1 88.38 669 PRO A C 1
ATOM 5099 O O . PRO A 1 669 ? 14.875 0.133 18.359 1 88.38 669 PRO A O 1
ATOM 5102 N N . TYR A 1 670 ? 14.422 -1.289 19.984 1 85.06 670 TYR A N 1
ATOM 5103 C CA . TYR A 1 670 ? 15.711 -1.947 20.141 1 85.06 670 TYR A CA 1
ATOM 5104 C C . TYR A 1 670 ? 16.703 -1.037 20.844 1 85.06 670 TYR A C 1
ATOM 5106 O O . TYR A 1 670 ? 17.906 -1.345 20.906 1 85.06 670 TYR A O 1
ATOM 5114 N N . THR A 1 671 ? 16.281 0.134 21.266 1 81.5 671 THR A N 1
ATOM 5115 C CA . THR A 1 671 ? 17.156 1.082 21.953 1 81.5 671 THR A CA 1
ATOM 5116 C C . THR A 1 671 ? 17.656 0.508 23.266 1 81.5 671 THR A C 1
ATOM 5118 O O . THR A 1 671 ? 18.734 0.871 23.75 1 81.5 671 THR A O 1
ATOM 5121 N N . SER A 1 672 ? 16.922 -0.35 23.859 1 77.56 672 SER A N 1
ATOM 5122 C CA . SER A 1 672 ? 17.328 -0.952 25.125 1 77.56 672 SER A CA 1
ATOM 5123 C C . SER A 1 672 ? 18.391 -2.027 24.922 1 77.56 672 SER A C 1
ATOM 5125 O O . SER A 1 672 ? 18.938 -2.561 25.891 1 77.56 672 SER A O 1
ATOM 5127 N N . GLN A 1 673 ? 18.656 -2.248 23.625 1 78.62 673 GLN A N 1
ATOM 5128 C CA . GLN A 1 673 ? 19.672 -3.24 23.281 1 78.62 673 GLN A CA 1
ATOM 5129 C C . GLN A 1 673 ? 20.938 -2.572 22.75 1 78.62 673 GLN A C 1
ATOM 5131 O O . GLN A 1 673 ? 20.906 -1.405 22.359 1 78.62 673 GLN A O 1
ATOM 5136 N N . ALA A 1 674 ? 21.984 -3.275 22.938 1 76.56 674 ALA A N 1
ATOM 5137 C CA . ALA A 1 674 ? 23.234 -2.775 22.359 1 76.56 674 ALA A CA 1
ATOM 5138 C C . ALA A 1 674 ? 23.297 -3.064 20.859 1 76.56 674 ALA A C 1
ATOM 5140 O O . ALA A 1 674 ? 23.469 -4.215 20.453 1 76.56 674 ALA A O 1
ATOM 5141 N N . LEU A 1 675 ? 23.031 -1.988 20.078 1 76.44 675 LEU A N 1
ATOM 5142 C CA . LEU A 1 675 ? 23.047 -2.154 18.625 1 76.44 675 LEU A CA 1
ATOM 5143 C C . LEU A 1 675 ? 24.391 -1.75 18.047 1 76.44 675 LEU A C 1
ATOM 5145 O O . LEU A 1 675 ? 25.016 -0.796 18.5 1 76.44 675 LEU A O 1
ATOM 5149 N N . LEU A 1 676 ? 24.859 -2.504 17.094 1 77 676 LEU A N 1
ATOM 5150 C CA . LEU A 1 676 ? 26.016 -2.082 16.312 1 77 676 LEU A CA 1
ATOM 5151 C C . LEU A 1 676 ? 25.594 -1.16 15.172 1 77 676 LEU A C 1
ATOM 5153 O O . LEU A 1 676 ? 25.484 -1.592 14.023 1 77 676 LEU A O 1
ATOM 5157 N N . ASN A 1 677 ? 25.391 0.108 15.477 1 73.75 677 ASN A N 1
ATOM 5158 C CA . ASN A 1 677 ? 24.734 0.98 14.516 1 73.75 677 ASN A CA 1
ATOM 5159 C C . ASN A 1 677 ? 25.656 2.088 14.023 1 73.75 677 ASN A C 1
ATOM 5161 O O . ASN A 1 677 ? 25.234 2.971 13.273 1 73.75 677 ASN A O 1
ATOM 5165 N N . GLN A 1 678 ? 26.859 2.098 14.461 1 75.44 678 GLN A N 1
ATOM 5166 C CA . GLN A 1 678 ? 27.812 3.092 13.984 1 75.44 678 GLN A CA 1
ATOM 5167 C C . GLN A 1 678 ? 28.938 2.436 13.203 1 75.44 678 GLN A C 1
ATOM 5169 O O . GLN A 1 678 ? 29.703 1.631 13.75 1 75.44 678 GLN A O 1
ATOM 5174 N N . GLN A 1 679 ? 28.969 2.814 11.938 1 75.69 679 GLN A N 1
ATOM 5175 C CA . GLN A 1 679 ? 30.062 2.318 11.117 1 75.69 679 GLN A CA 1
ATOM 5176 C C . GLN A 1 679 ? 31.359 3.074 11.406 1 75.69 679 GLN A C 1
ATOM 5178 O O . GLN A 1 679 ? 31.359 4.301 11.516 1 75.69 679 GLN A O 1
ATOM 5183 N N . THR A 1 680 ? 32.281 2.391 11.836 1 75.38 680 THR A N 1
ATOM 5184 C CA . THR A 1 680 ? 33.625 2.949 12.039 1 75.38 680 THR A CA 1
ATOM 5185 C C . THR A 1 680 ? 34.625 2.311 11.078 1 75.38 680 THR A C 1
ATOM 5187 O O . THR A 1 680 ? 34.312 1.332 10.398 1 75.38 680 THR A O 1
ATOM 5190 N N . PHE A 1 681 ? 35.688 3.027 10.82 1 76.5 681 PHE A N 1
ATOM 5191 C CA . PHE A 1 681 ? 36.75 2.494 9.969 1 76.5 681 PHE A CA 1
ATOM 5192 C C . PHE A 1 681 ? 38.031 2.389 10.742 1 76.5 681 PHE A C 1
ATOM 5194 O O . PHE A 1 681 ? 38.375 3.264 11.547 1 76.5 681 PHE A O 1
ATOM 5201 N N . TYR A 1 682 ? 38.594 1.199 10.727 1 74.38 682 TYR A N 1
ATOM 5202 C CA . TYR A 1 682 ? 39.906 1.054 11.391 1 74.38 682 TYR A CA 1
ATOM 5203 C C . TYR A 1 682 ? 40.938 0.523 10.422 1 74.38 682 TYR A C 1
ATOM 5205 O O . TYR A 1 682 ? 40.625 -0.117 9.422 1 74.38 682 TYR A O 1
ATOM 5213 N N . ALA A 1 683 ? 42.094 1.023 10.641 1 74.12 683 ALA A N 1
ATOM 5214 C CA . ALA A 1 683 ? 43.25 0.635 9.797 1 74.12 683 ALA A CA 1
ATOM 5215 C C . ALA A 1 683 ? 43.688 -0.797 10.086 1 74.12 683 ALA A C 1
ATOM 5217 O O . ALA A 1 683 ? 43.844 -1.177 11.25 1 74.12 683 ALA A O 1
ATOM 5218 N N . ASN A 1 684 ? 43.438 -1.63 9.172 1 73.94 684 ASN A N 1
ATOM 5219 C CA . ASN A 1 684 ? 44.062 -2.953 9.203 1 73.94 684 ASN A CA 1
ATOM 5220 C C . ASN A 1 684 ? 45.25 -3.045 8.25 1 73.94 684 ASN A C 1
ATOM 5222 O O . ASN A 1 684 ? 45.094 -3.488 7.113 1 73.94 684 ASN A O 1
ATOM 5226 N N . GLY A 1 685 ? 46.312 -2.725 8.867 1 69.25 685 GLY A N 1
ATOM 5227 C CA . GLY A 1 685 ? 47.469 -2.525 7.988 1 69.25 685 GLY A CA 1
ATOM 5228 C C . GLY A 1 685 ? 47.25 -1.39 7.004 1 69.25 685 GLY A C 1
ATOM 5229 O O . GLY A 1 685 ? 46.938 -0.266 7.398 1 69.25 685 GLY A O 1
ATOM 5230 N N . ALA A 1 686 ? 47.438 -1.687 5.809 1 71.38 686 ALA A N 1
ATOM 5231 C CA . ALA A 1 686 ? 47.344 -0.679 4.758 1 71.38 686 ALA A CA 1
ATOM 5232 C C . ALA A 1 686 ? 45.875 -0.508 4.32 1 71.38 686 ALA A C 1
ATOM 5234 O O . ALA A 1 686 ? 45.562 0.419 3.574 1 71.38 686 ALA A O 1
ATOM 5235 N N . ASN A 1 687 ? 45.031 -1.406 4.852 1 68.75 687 ASN A N 1
ATOM 5236 C CA . ASN A 1 687 ? 43.656 -1.374 4.363 1 68.75 687 ASN A CA 1
ATOM 5237 C C . ASN A 1 687 ? 42.688 -0.8 5.406 1 68.75 687 ASN A C 1
ATOM 5239 O O . ASN A 1 687 ? 42.844 -1.054 6.605 1 68.75 687 ASN A O 1
ATOM 5243 N N . VAL A 1 688 ? 41.906 0.189 5.02 1 73.62 688 VAL A N 1
ATOM 5244 C CA . VAL A 1 688 ? 40.812 0.686 5.859 1 73.62 688 VAL A CA 1
ATOM 5245 C C . VAL A 1 688 ? 39.656 -0.282 5.809 1 73.62 688 VAL A C 1
ATOM 5247 O O . VAL A 1 688 ? 39.156 -0.594 4.727 1 73.62 688 VAL A O 1
ATOM 5250 N N . VAL A 1 689 ? 39.5 -0.93 7 1 71.69 689 VAL A N 1
ATOM 5251 C CA . VAL A 1 689 ? 38.406 -1.908 7.055 1 71.69 689 VAL A CA 1
ATOM 5252 C C . VAL A 1 689 ? 37.219 -1.332 7.84 1 71.69 689 VAL A C 1
ATOM 5254 O O . VAL A 1 689 ? 37.406 -0.559 8.781 1 71.69 689 VAL A O 1
ATOM 5257 N N . SER A 1 690 ? 36 -1.556 7.32 1 71.56 690 SER A N 1
ATOM 5258 C CA . SER A 1 690 ? 34.781 -1.092 7.977 1 71.56 690 SER A CA 1
ATOM 5259 C C . SER A 1 690 ? 34.531 -1.82 9.297 1 71.56 690 SER A C 1
ATOM 5261 O O . SER A 1 690 ? 34.812 -3.021 9.398 1 71.56 690 SER A O 1
ATOM 5263 N N . GLY A 1 691 ? 34.469 -1.165 10.367 1 76.06 691 GLY A N 1
ATOM 5264 C CA . GLY A 1 691 ? 34.062 -1.689 11.656 1 76.06 691 GLY A CA 1
ATOM 5265 C C . GLY A 1 691 ? 32.781 -1.087 12.172 1 76.06 691 GLY A C 1
ATOM 5266 O O . GLY A 1 691 ? 32.25 -0.152 11.57 1 76.06 691 GLY A O 1
ATOM 5267 N N . TRP A 1 692 ? 32.125 -1.83 13.086 1 77.88 692 TRP A N 1
ATOM 5268 C CA . TRP A 1 692 ? 30.891 -1.328 13.68 1 77.88 692 TRP A CA 1
ATOM 5269 C C . TRP A 1 692 ? 31 -1.276 15.195 1 77.88 692 TRP A C 1
ATOM 5271 O O . TRP A 1 692 ? 31.594 -2.164 15.812 1 77.88 692 TRP A O 1
ATOM 5281 N N . GLN A 1 693 ? 30.641 -0.176 15.711 1 79.56 693 GLN A N 1
ATOM 5282 C CA . GLN A 1 693 ? 30.562 -0.02 17.156 1 79.56 693 GLN A CA 1
ATOM 5283 C C . GLN A 1 693 ? 29.172 0.421 17.594 1 79.56 693 GLN A C 1
ATOM 5285 O O . GLN A 1 693 ? 28.359 0.856 16.766 1 79.56 693 GLN A O 1
ATOM 5290 N N . THR A 1 694 ? 28.938 0.108 18.859 1 81.56 694 THR A N 1
ATOM 5291 C CA . THR A 1 694 ? 27.672 0.587 19.406 1 81.56 694 THR A CA 1
ATOM 5292 C C . THR A 1 694 ? 27.75 2.086 19.688 1 81.56 694 THR A C 1
ATOM 5294 O O . THR A 1 694 ? 28.688 2.564 20.328 1 81.56 694 THR A O 1
ATOM 5297 N N . GLU A 1 695 ? 26.75 2.82 19.125 1 77.5 695 GLU A N 1
ATOM 5298 C CA . GLU A 1 695 ? 26.672 4.258 19.344 1 77.5 695 GLU A CA 1
ATOM 5299 C C . GLU A 1 695 ? 26.094 4.566 20.734 1 77.5 695 GLU A C 1
ATOM 5301 O O . GLU A 1 695 ? 26.5 5.543 21.375 1 77.5 695 GLU A O 1
ATOM 5306 N N . ASN A 1 696 ? 25.266 3.703 21.203 1 81.94 696 ASN A N 1
ATOM 5307 C CA . ASN A 1 696 ? 24.531 3.949 22.438 1 81.94 696 ASN A CA 1
ATOM 5308 C C . ASN A 1 696 ? 24.797 2.854 23.469 1 81.94 696 ASN A C 1
ATOM 5310 O O . ASN A 1 696 ? 24.797 1.669 23.125 1 81.94 696 ASN A O 1
ATOM 5314 N N . LEU A 1 697 ? 25.125 3.285 24.672 1 82.88 697 LEU A N 1
ATOM 5315 C CA . LEU A 1 697 ? 25.172 2.33 25.781 1 82.88 697 LEU A CA 1
ATOM 5316 C C . LEU A 1 697 ? 23.766 1.842 26.125 1 82.88 697 LEU A C 1
ATOM 5318 O O . LEU A 1 697 ? 22.875 2.648 26.391 1 82.88 697 LEU A O 1
ATOM 5322 N N . ALA A 1 698 ? 23.688 0.552 26.094 1 85.31 698 ALA A N 1
ATOM 5323 C CA . ALA A 1 698 ? 22.391 -0.013 26.453 1 85.31 698 ALA A CA 1
ATOM 5324 C C . ALA A 1 698 ? 22.094 0.201 27.922 1 85.31 698 ALA A C 1
ATOM 5326 O O . ALA A 1 698 ? 22.938 -0.046 28.781 1 85.31 698 ALA A O 1
ATOM 5327 N N . ASN A 1 699 ? 20.938 0.76 28.188 1 87.56 699 ASN A N 1
ATOM 5328 C CA . ASN A 1 699 ? 20.5 0.997 29.562 1 87.56 699 ASN A CA 1
ATOM 5329 C C . ASN A 1 699 ? 19.469 -0.044 30.016 1 87.56 699 ASN A C 1
ATOM 5331 O O . ASN A 1 699 ? 18.297 0.04 29.656 1 87.56 699 ASN A O 1
ATOM 5335 N N . GLN A 1 700 ? 19.844 -0.905 30.859 1 86.94 700 GLN A N 1
ATOM 5336 C CA . GLN A 1 700 ? 19 -1.999 31.328 1 86.94 700 GLN A CA 1
ATOM 5337 C C . GLN A 1 700 ? 17.953 -1.507 32.312 1 86.94 700 GLN A C 1
ATOM 5339 O O . GLN A 1 700 ? 17.016 -2.229 32.656 1 86.94 700 GLN A O 1
ATOM 5344 N N . ALA A 1 701 ? 18.047 -0.301 32.688 1 88.5 701 ALA A N 1
ATOM 5345 C CA . ALA A 1 701 ? 17.125 0.242 33.656 1 88.5 701 ALA A CA 1
ATOM 5346 C C . ALA A 1 701 ? 16.078 1.143 33 1 88.5 701 ALA A C 1
ATOM 5348 O O . ALA A 1 701 ? 15.219 1.705 33.688 1 88.5 701 ALA A O 1
ATOM 5349 N N . LEU A 1 702 ? 16.188 1.223 31.766 1 91.44 702 LEU A N 1
ATOM 5350 C CA . LEU A 1 702 ? 15.258 2.092 31.047 1 91.44 702 LEU A CA 1
ATOM 5351 C C . LEU A 1 702 ? 13.812 1.688 31.328 1 91.44 702 LEU A C 1
ATOM 5353 O O . LEU A 1 702 ? 13.453 0.52 31.156 1 91.44 702 LEU A O 1
ATOM 5357 N N . THR A 1 703 ? 13.023 2.625 31.797 1 92.31 703 THR A N 1
ATOM 5358 C CA . THR A 1 703 ? 11.641 2.363 32.156 1 92.31 703 THR A CA 1
ATOM 5359 C C . THR A 1 703 ? 10.719 3.443 31.609 1 92.31 703 THR A C 1
ATOM 5361 O O . THR A 1 703 ? 11.133 4.234 30.75 1 92.31 703 THR A O 1
ATOM 5364 N N . TRP A 1 704 ? 9.461 3.418 32.094 1 93.12 704 TRP A N 1
ATOM 5365 C CA . TRP A 1 704 ? 8.414 4.293 31.578 1 93.12 704 TRP A CA 1
ATOM 5366 C C . TRP A 1 704 ? 8.594 5.715 32.094 1 93.12 704 TRP A C 1
ATOM 5368 O O . TRP A 1 704 ? 9.078 5.922 33.219 1 93.12 704 TRP A O 1
ATOM 5378 N N . GLU A 1 705 ? 8.211 6.742 31.172 1 93.44 705 GLU A N 1
ATOM 5379 C CA . GLU A 1 705 ? 7.828 8.039 31.719 1 93.44 705 GLU A CA 1
ATOM 5380 C C . GLU A 1 705 ? 6.473 7.973 32.406 1 93.44 705 GLU A C 1
ATOM 5382 O O . GLU A 1 705 ? 5.578 7.246 31.969 1 93.44 705 GLU A O 1
ATOM 5387 N N . LYS A 1 706 ? 6.32 8.734 33.438 1 93.25 706 LYS A N 1
ATOM 5388 C CA . LYS A 1 706 ? 5.051 8.75 34.156 1 93.25 706 LYS A CA 1
ATOM 5389 C C . LYS A 1 706 ? 4.551 10.18 34.344 1 93.25 706 LYS A C 1
ATOM 5391 O O . LYS A 1 706 ? 5.285 11.039 34.844 1 93.25 706 LYS A O 1
ATOM 5396 N N . THR A 1 707 ? 3.32 10.43 34.031 1 94 707 THR A N 1
ATOM 5397 C CA . THR A 1 707 ? 2.721 11.75 34.156 1 94 707 THR A CA 1
ATOM 5398 C C . THR A 1 707 ? 1.551 11.719 35.156 1 94 707 THR A C 1
ATOM 5400 O O . THR A 1 707 ? 0.581 10.984 34.938 1 94 707 THR A O 1
ATOM 5403 N N . ARG A 1 708 ? 1.621 12.484 36.188 1 95.44 708 ARG A N 1
ATOM 5404 C CA . ARG A 1 708 ? 0.533 12.711 37.125 1 95.44 708 ARG A CA 1
ATOM 5405 C C . ARG A 1 708 ? -0.224 13.992 36.781 1 95.44 708 ARG A C 1
ATOM 5407 O O . ARG A 1 708 ? 0.388 15.039 36.531 1 95.44 708 ARG A O 1
ATOM 5414 N N . GLU A 1 709 ? -1.54 13.93 36.812 1 96.25 709 GLU A N 1
ATOM 5415 C CA . GLU A 1 709 ? -2.305 15.148 36.562 1 96.25 709 GLU A CA 1
ATOM 5416 C C . GLU A 1 709 ? -3.455 15.297 37.562 1 96.25 709 GLU A C 1
ATOM 5418 O O . GLU A 1 709 ? -4.203 14.344 37.812 1 96.25 709 GLU A O 1
ATOM 5423 N N . LEU A 1 710 ? -3.514 16.438 38.188 1 97.12 710 LEU A N 1
ATOM 5424 C CA . LEU A 1 710 ? -4.66 16.891 38.938 1 97.12 710 LEU A CA 1
ATOM 5425 C C . LEU A 1 710 ? -5.484 17.906 38.156 1 97.12 710 LEU A C 1
ATOM 5427 O O . LEU A 1 710 ? -4.93 18.828 37.562 1 97.12 710 LEU A O 1
ATOM 5431 N N . ASN A 1 711 ? -6.77 17.672 38.125 1 97.56 711 ASN A N 1
ATOM 5432 C CA . ASN A 1 711 ? -7.652 18.578 37.406 1 97.56 711 ASN A CA 1
ATOM 5433 C C . ASN A 1 711 ? -8.898 18.922 38.219 1 97.56 711 ASN A C 1
ATOM 5435 O O . ASN A 1 711 ? -9.523 18.031 38.812 1 97.56 711 ASN A O 1
ATOM 5439 N N . PHE A 1 712 ? -9.25 20.219 38.281 1 97.81 712 PHE A N 1
ATOM 5440 C CA . PHE A 1 712 ? -10.5 20.719 38.844 1 97.81 712 PHE A CA 1
ATOM 5441 C C . PHE A 1 712 ? -11.312 21.453 37.781 1 97.81 712 PHE A C 1
ATOM 5443 O O . PHE A 1 712 ? -10.789 22.297 37.062 1 97.81 712 PHE A O 1
ATOM 5450 N N . GLY A 1 713 ? -12.547 21.047 37.719 1 97.19 713 GLY A N 1
ATOM 5451 C CA . GLY A 1 713 ? -13.398 21.641 36.719 1 97.19 713 GLY A CA 1
ATOM 5452 C C . GLY A 1 713 ? -14.742 22.094 37.25 1 97.19 713 GLY A C 1
ATOM 5453 O O . GLY A 1 713 ? -15.266 21.516 38.188 1 97.19 713 GLY A O 1
ATOM 5454 N N . LEU A 1 714 ? -15.289 23.094 36.625 1 97.75 714 LEU A N 1
ATOM 5455 C CA . LEU A 1 714 ? -16.625 23.625 36.875 1 97.75 714 LEU A CA 1
ATOM 5456 C C . LEU A 1 714 ? -17.422 23.766 35.562 1 97.75 714 LEU A C 1
ATOM 5458 O O . LEU A 1 714 ? -16.984 24.453 34.656 1 97.75 714 LEU A O 1
ATOM 5462 N N . ASP A 1 715 ? -18.469 23.031 35.531 1 96.81 715 ASP A N 1
ATOM 5463 C CA . ASP A 1 715 ? -19.406 23.188 34.438 1 96.81 715 ASP A CA 1
ATOM 5464 C C . ASP A 1 715 ? -20.641 23.984 34.875 1 96.81 715 ASP A C 1
ATOM 5466 O O . ASP A 1 715 ? -21.172 23.766 35.969 1 96.81 715 ASP A O 1
ATOM 5470 N N . PHE A 1 716 ? -21.078 24.891 34 1 96.5 716 PHE A N 1
ATOM 5471 C CA . PHE A 1 716 ? -22.203 25.719 34.438 1 96.5 716 PHE A CA 1
ATOM 5472 C C . PHE A 1 716 ? -23.125 26.031 33.25 1 96.5 716 PHE A C 1
ATOM 5474 O O . PHE A 1 716 ? -22.703 25.953 32.094 1 96.5 716 PHE A O 1
ATOM 5481 N N . GLY A 1 717 ? -24.266 26.266 33.5 1 95.88 717 GLY A N 1
ATOM 5482 C CA . GLY A 1 717 ? -25.312 26.766 32.625 1 95.88 717 GLY A CA 1
ATOM 5483 C C . GLY A 1 717 ? -26.297 27.688 33.312 1 95.88 717 GLY A C 1
ATOM 5484 O O . GLY A 1 717 ? -26.766 27.375 34.406 1 95.88 717 GLY A O 1
ATOM 5485 N N . PHE A 1 718 ? -26.547 28.875 32.688 1 96.19 718 PHE A N 1
ATOM 5486 C CA . PHE A 1 718 ? -27.438 29.859 33.281 1 96.19 718 PHE A CA 1
ATOM 5487 C C . PHE A 1 718 ? -28.562 30.234 32.312 1 96.19 718 PHE A C 1
ATOM 5489 O O . PHE A 1 718 ? -28.375 30.172 31.078 1 96.19 718 PHE A O 1
ATOM 5496 N N . LEU A 1 719 ? -29.703 30.656 32.844 1 94.06 719 LEU A N 1
ATOM 5497 C CA . LEU A 1 719 ? -30.828 31.188 32.094 1 94.06 719 LEU A CA 1
ATOM 5498 C C . LEU A 1 719 ? -31.25 30.219 30.984 1 94.06 719 LEU A C 1
ATOM 5500 O O . LEU A 1 719 ? -31.312 30.609 29.812 1 94.06 719 LEU A O 1
ATOM 5504 N N . ARG A 1 720 ? -31.484 28.969 31.422 1 89.5 720 ARG A N 1
ATOM 5505 C CA . ARG A 1 720 ? -31.875 27.891 30.516 1 89.5 720 ARG A CA 1
ATOM 5506 C C . ARG A 1 720 ? -30.781 27.609 29.5 1 89.5 720 ARG A C 1
ATOM 5508 O O . ARG A 1 720 ? -31.047 27.531 28.297 1 89.5 720 ARG A O 1
ATOM 5515 N N . ASN A 1 721 ? -29.5 27.734 30 1 90.75 721 ASN A N 1
ATOM 5516 C CA . ASN A 1 721 ? -28.281 27.406 29.25 1 90.75 721 ASN A CA 1
ATOM 5517 C C . ASN A 1 721 ? -28.047 28.406 28.109 1 90.75 721 ASN A C 1
ATOM 5519 O O . ASN A 1 721 ? -27.469 28.031 27.078 1 90.75 721 ASN A O 1
ATOM 5523 N N . ARG A 1 722 ? -28.531 29.609 28.156 1 94.06 722 ARG A N 1
ATOM 5524 C CA . ARG A 1 722 ? -28.156 30.672 27.234 1 94.06 722 ARG A CA 1
ATOM 5525 C C . ARG A 1 722 ? -26.688 31.062 27.422 1 94.06 722 ARG A C 1
ATOM 5527 O O . ARG A 1 722 ? -26.047 31.562 26.484 1 94.06 722 ARG A O 1
ATOM 5534 N N . ILE A 1 723 ? -26.344 30.938 28.641 1 96.5 723 ILE A N 1
ATOM 5535 C CA . ILE A 1 723 ? -24.922 31.062 28.953 1 96.5 723 ILE A CA 1
ATOM 5536 C C . ILE A 1 723 ? -24.391 29.75 29.516 1 96.5 723 ILE A C 1
ATOM 5538 O O . ILE A 1 723 ? -24.859 29.281 30.562 1 96.5 723 ILE A O 1
ATOM 5542 N N . SER A 1 724 ? -23.578 29.141 28.875 1 95.69 724 SER A N 1
ATOM 5543 C CA . SER A 1 724 ? -23.016 27.859 29.312 1 95.69 724 SER A CA 1
ATOM 5544 C C . SER A 1 724 ? -21.516 27.797 29.094 1 95.69 724 SER A C 1
ATOM 5546 O O . SER A 1 724 ? -20.984 28.5 28.234 1 95.69 724 SER A O 1
ATOM 5548 N N . GLY A 1 725 ? -20.859 27.016 29.875 1 95.69 725 GLY A N 1
ATOM 5549 C CA . GLY A 1 725 ? -19.406 26.922 29.719 1 95.69 725 GLY A CA 1
ATOM 5550 C C . GLY A 1 725 ? -18.75 26.016 30.734 1 95.69 725 GLY A C 1
ATOM 5551 O O . GLY A 1 725 ? -19.438 25.266 31.438 1 95.69 725 GLY A O 1
ATOM 5552 N N . SER A 1 726 ? -17.484 26 30.625 1 96.38 726 SER A N 1
ATOM 5553 C CA . SER A 1 726 ? -16.656 25.219 31.547 1 96.38 726 SER A CA 1
ATOM 5554 C C . SER A 1 726 ? -15.352 25.938 31.859 1 96.38 726 SER A C 1
ATOM 5556 O O . SER A 1 726 ? -14.82 26.672 31.031 1 96.38 726 SER A O 1
ATOM 5558 N N . VAL A 1 727 ? -14.938 25.766 33.094 1 97.81 727 VAL A N 1
ATOM 5559 C CA . VAL A 1 727 ? -13.633 26.25 33.531 1 97.81 727 VAL A CA 1
ATOM 5560 C C . VAL A 1 727 ? -12.844 25.094 34.156 1 97.81 727 VAL A C 1
ATOM 5562 O O . VAL A 1 727 ? -13.352 24.359 35 1 97.81 727 VAL A O 1
ATOM 5565 N N . ASP A 1 728 ? -11.641 24.906 33.688 1 97.88 728 ASP A N 1
ATOM 5566 C CA . ASP A 1 728 ? -10.758 23.875 34.219 1 97.88 728 ASP A CA 1
ATOM 5567 C C . ASP A 1 728 ? -9.43 24.484 34.688 1 97.88 728 ASP A C 1
ATOM 5569 O O . ASP A 1 728 ? -8.891 25.391 34.062 1 97.88 728 ASP A O 1
ATOM 5573 N N . VAL A 1 729 ? -8.977 24 35.812 1 98.25 729 VAL A N 1
ATOM 5574 C CA . VAL A 1 729 ? -7.629 24.266 36.312 1 98.25 729 VAL A CA 1
ATOM 5575 C C . VAL A 1 729 ? -6.879 22.953 36.5 1 98.25 729 VAL A C 1
ATOM 5577 O O . VAL A 1 729 ? -7.445 21.984 37 1 98.25 729 VAL A O 1
ATOM 5580 N N . TYR A 1 730 ? -5.641 22.906 36.094 1 97.44 730 TYR A N 1
ATOM 5581 C CA . TYR A 1 730 ? -4.941 21.641 36.156 1 97.44 730 TYR A CA 1
ATOM 5582 C C . TYR A 1 730 ? -3.484 21.828 36.562 1 97.44 730 TYR A C 1
ATOM 5584 O O . TYR A 1 730 ? -2.943 22.938 36.438 1 97.44 730 TYR A O 1
ATOM 5592 N N . ASP A 1 731 ? -2.895 20.781 37.094 1 97.88 731 ASP A N 1
ATOM 5593 C CA . ASP A 1 731 ? -1.492 20.625 37.469 1 97.88 731 ASP A CA 1
ATOM 5594 C C . ASP A 1 731 ? -0.964 19.266 37 1 97.88 731 ASP A C 1
ATOM 5596 O O . ASP A 1 731 ? -1.346 18.219 37.562 1 97.88 731 ASP A O 1
ATOM 5600 N N . ARG A 1 732 ? -0.096 19.344 36.031 1 96.31 732 ARG A N 1
ATOM 5601 C CA . ARG A 1 732 ? 0.477 18.156 35.438 1 96.31 732 ARG A CA 1
ATOM 5602 C C . ARG A 1 732 ? 1.975 18.062 35.719 1 96.31 732 ARG A C 1
ATOM 5604 O O . ARG A 1 732 ? 2.705 19.031 35.5 1 96.31 732 ARG A O 1
ATOM 5611 N N . LEU A 1 733 ? 2.43 16.891 36.125 1 96.81 733 LEU A N 1
ATOM 5612 C CA . LEU A 1 733 ? 3.848 16.625 36.344 1 96.81 733 LEU A CA 1
ATOM 5613 C C . LEU A 1 733 ? 4.273 15.336 35.688 1 96.81 733 LEU A C 1
ATOM 5615 O O . LEU A 1 733 ? 3.799 14.258 36.031 1 96.81 733 LEU A O 1
ATOM 5619 N N . SER A 1 734 ? 5.086 15.477 34.719 1 95.12 734 SER A N 1
ATOM 5620 C CA . SER A 1 734 ? 5.703 14.32 34.062 1 95.12 734 SER A CA 1
ATOM 5621 C C . SER A 1 734 ? 7.062 14.008 34.688 1 95.12 734 SER A C 1
ATOM 5623 O O . SER A 1 734 ? 7.973 14.836 34.656 1 95.12 734 SER A O 1
ATOM 5625 N N . ASP A 1 735 ? 7.168 12.797 35.156 1 94.56 735 ASP A N 1
ATOM 5626 C CA . ASP A 1 735 ? 8.383 12.375 35.844 1 94.56 735 ASP A CA 1
ATOM 5627 C C . ASP A 1 735 ? 9.062 11.219 35.094 1 94.56 735 ASP A C 1
ATOM 5629 O O . ASP A 1 735 ? 8.445 10.562 34.281 1 94.56 735 ASP A O 1
ATOM 5633 N N . LYS A 1 736 ? 10.383 11.031 35.375 1 94.25 736 LYS A N 1
ATOM 5634 C CA . LYS A 1 736 ? 11.219 9.992 34.781 1 94.25 736 LYS A CA 1
ATOM 5635 C C . LYS A 1 736 ? 11.25 10.117 33.281 1 94.25 736 LYS A C 1
ATOM 5637 O O . LYS A 1 736 ? 11.031 9.141 32.562 1 94.25 736 LYS A O 1
ATOM 5642 N N . LEU A 1 737 ? 11.492 11.266 32.875 1 94.19 737 LEU A N 1
ATOM 5643 C CA . LEU A 1 737 ? 11.508 11.531 31.438 1 94.19 737 LEU A CA 1
ATOM 5644 C C . LEU A 1 737 ? 12.68 10.82 30.781 1 94.19 737 LEU A C 1
ATOM 5646 O O . LEU A 1 737 ? 13.781 10.766 31.328 1 94.19 737 LEU A O 1
ATOM 5650 N N . ILE A 1 738 ? 12.391 10.258 29.641 1 91.88 738 ILE A N 1
ATOM 5651 C CA . ILE A 1 738 ? 13.422 9.594 28.859 1 91.88 738 ILE A CA 1
ATOM 5652 C C . ILE A 1 738 ? 14.188 10.625 28.031 1 91.88 738 ILE A C 1
ATOM 5654 O O . ILE A 1 738 ? 13.578 11.484 27.375 1 91.88 738 ILE A O 1
ATOM 5658 N N . TYR A 1 739 ? 15.43 10.539 28.047 1 90.75 739 TYR A N 1
ATOM 5659 C CA . TYR A 1 739 ? 16.281 11.477 27.328 1 90.75 739 TYR A CA 1
ATOM 5660 C C . TYR A 1 739 ? 17.562 10.797 26.844 1 90.75 739 TYR A C 1
ATOM 5662 O O . TYR A 1 739 ? 18.078 9.898 27.516 1 90.75 739 TYR A O 1
ATOM 5670 N N . LYS A 1 740 ? 17.953 11.211 25.625 1 88.75 740 LYS A N 1
ATOM 5671 C CA . LYS A 1 740 ? 19.266 10.781 25.109 1 88.75 740 LYS A CA 1
ATOM 5672 C C . LYS A 1 740 ? 20.391 11.594 25.75 1 88.75 740 LYS A C 1
ATOM 5674 O O . LYS A 1 740 ? 20.703 12.688 25.297 1 88.75 740 LYS A O 1
ATOM 5679 N N . GLN A 1 741 ? 21.047 11.008 26.672 1 85.25 741 GLN A N 1
ATOM 5680 C CA . GLN A 1 741 ? 22.109 11.68 27.406 1 85.25 741 GLN A CA 1
ATOM 5681 C C . GLN A 1 741 ? 23.453 11.5 26.703 1 85.25 741 GLN A C 1
ATOM 5683 O O . GLN A 1 741 ? 23.828 10.391 26.312 1 85.25 741 GLN A O 1
ATOM 5688 N N . GLU A 1 742 ? 24.062 12.633 26.516 1 82.25 742 GLU A N 1
ATOM 5689 C CA . GLU A 1 742 ? 25.438 12.539 26.016 1 82.25 742 GLU A CA 1
ATOM 5690 C C . GLU A 1 742 ? 26.391 12.125 27.125 1 82.25 742 GLU A C 1
ATOM 5692 O O . GLU A 1 742 ? 26.344 12.672 28.234 1 82.25 742 GLU A O 1
ATOM 5697 N N . LEU A 1 743 ? 27.125 11.172 26.781 1 80.5 743 LEU A N 1
ATOM 5698 C CA . LEU A 1 743 ? 28.078 10.664 27.766 1 80.5 743 LEU A CA 1
ATOM 5699 C C . LEU A 1 743 ? 29.469 11.234 27.531 1 80.5 743 LEU A C 1
ATOM 5701 O O . LEU A 1 743 ? 29.797 11.617 26.406 1 80.5 743 LEU A O 1
ATOM 5705 N N . PRO A 1 744 ? 30.234 11.375 28.641 1 76.06 744 PRO A N 1
ATOM 5706 C CA . PRO A 1 744 ? 31.641 11.727 28.422 1 76.06 744 PRO A CA 1
ATOM 5707 C C . PRO A 1 744 ? 32.344 10.758 27.5 1 76.06 744 PRO A C 1
ATOM 5709 O O . PRO A 1 744 ? 32.094 9.547 27.547 1 76.06 744 PRO A O 1
ATOM 5712 N N . LEU A 1 745 ? 33.188 11.281 26.703 1 78.56 745 LEU A N 1
ATOM 5713 C CA . LEU A 1 745 ? 33.875 10.508 25.688 1 78.56 745 LEU A CA 1
ATOM 5714 C C . LEU A 1 745 ? 34.656 9.352 26.312 1 78.56 745 LEU A C 1
ATOM 5716 O O . LEU A 1 745 ? 34.875 8.32 25.672 1 78.56 745 LEU A O 1
ATOM 5720 N N . GLU A 1 746 ? 35 9.531 27.594 1 78.44 746 GLU A N 1
ATOM 5721 C CA . GLU A 1 746 ? 35.812 8.547 28.297 1 78.44 746 GLU A CA 1
ATOM 5722 C C . GLU A 1 746 ? 35.062 7.242 28.484 1 78.44 746 GLU A C 1
ATOM 5724 O O . GLU A 1 746 ? 35.656 6.184 28.688 1 78.44 746 GLU A O 1
ATOM 5729 N N . THR A 1 747 ? 33.75 7.309 28.359 1 79.81 747 THR A N 1
ATOM 5730 C CA . THR A 1 747 ? 32.938 6.121 28.578 1 79.81 747 THR A CA 1
ATOM 5731 C C . THR A 1 747 ? 33 5.184 27.375 1 79.81 747 THR A C 1
ATOM 5733 O O . THR A 1 747 ? 32.625 4.008 27.484 1 79.81 747 THR A O 1
ATOM 5736 N N . GLY A 1 748 ? 33.531 5.719 26.281 1 76.69 748 GLY A N 1
ATOM 5737 C CA . GLY A 1 748 ? 33.562 4.934 25.062 1 76.69 748 GLY A CA 1
ATOM 5738 C C . GLY A 1 748 ? 32.281 4.965 24.266 1 76.69 748 GLY A C 1
ATOM 5739 O O . GLY A 1 748 ? 32.219 4.445 23.156 1 76.69 748 GLY A O 1
ATOM 5740 N N . TYR A 1 749 ? 31.219 5.469 24.906 1 82.75 749 TYR A N 1
ATOM 5741 C CA . TYR A 1 749 ? 29.938 5.605 24.219 1 82.75 749 TYR A CA 1
ATOM 5742 C C . TYR A 1 749 ? 29.547 7.07 24.062 1 82.75 749 TYR A C 1
ATOM 5744 O O . TYR A 1 749 ? 29.922 7.91 24.891 1 82.75 749 TYR A O 1
ATOM 5752 N N . LYS A 1 750 ? 28.828 7.379 22.953 1 79.69 750 LYS A N 1
ATOM 5753 C CA . LYS A 1 750 ? 28.422 8.758 22.703 1 79.69 750 LYS A CA 1
ATOM 5754 C C . LYS A 1 750 ? 27.203 9.141 23.547 1 79.69 750 LYS A C 1
ATOM 5756 O O . LYS A 1 750 ? 27.141 10.242 24.094 1 79.69 750 LYS A O 1
ATOM 5761 N N . ASN A 1 751 ? 26.25 8.195 23.562 1 86.38 751 ASN A N 1
ATOM 5762 C CA . ASN A 1 751 ? 24.984 8.531 24.188 1 86.38 751 ASN A CA 1
ATOM 5763 C C . ASN A 1 751 ? 24.406 7.332 24.938 1 86.38 751 ASN A C 1
ATOM 5765 O O . ASN A 1 751 ? 24.891 6.207 24.797 1 86.38 751 ASN A O 1
ATOM 5769 N N . THR A 1 752 ? 23.547 7.562 25.844 1 86.62 752 THR A N 1
ATOM 5770 C CA . THR A 1 752 ? 22.672 6.566 26.438 1 86.62 752 THR A CA 1
ATOM 5771 C C . THR A 1 752 ? 21.266 7.129 26.641 1 86.62 752 THR A C 1
ATOM 5773 O O . THR A 1 752 ? 21.094 8.344 26.734 1 86.62 752 THR A O 1
ATOM 5776 N N . PHE A 1 753 ? 20.344 6.273 26.562 1 88.62 753 PHE A N 1
ATOM 5777 C CA . PHE A 1 753 ? 18.984 6.684 26.891 1 88.62 753 PHE A CA 1
ATOM 5778 C C . PHE A 1 753 ? 18.656 6.359 28.344 1 88.62 753 PHE A C 1
ATOM 5780 O O . PHE A 1 753 ? 18.891 5.238 28.812 1 88.62 753 PHE A O 1
ATOM 5787 N N . ALA A 1 754 ? 18.219 7.324 29.094 1 89.69 754 ALA A N 1
ATOM 5788 C CA . ALA A 1 754 ? 17.922 7.125 30.516 1 89.69 754 ALA A CA 1
ATOM 5789 C C . ALA A 1 754 ? 16.75 8.008 30.953 1 89.69 754 ALA A C 1
ATOM 5791 O O . ALA A 1 754 ? 16.406 8.969 30.281 1 89.69 754 ALA A O 1
ATOM 5792 N N . ASN A 1 755 ? 16.125 7.578 32.094 1 92.31 755 ASN A N 1
ATOM 5793 C CA . ASN A 1 755 ? 15.125 8.406 32.75 1 92.31 755 ASN A CA 1
ATOM 5794 C C . ASN A 1 755 ? 15.773 9.461 33.625 1 92.31 755 ASN A C 1
ATOM 5796 O O . ASN A 1 755 ? 16.328 9.133 34.688 1 92.31 755 ASN A O 1
ATOM 5800 N N . VAL A 1 756 ? 15.609 10.797 33.281 1 91.12 756 VAL A N 1
ATOM 5801 C CA . VAL A 1 756 ? 16.578 11.672 33.906 1 91.12 756 VAL A CA 1
ATOM 5802 C C . VAL A 1 756 ? 15.891 12.961 34.375 1 91.12 756 VAL A C 1
ATOM 5804 O O . VAL A 1 756 ? 16.531 13.859 34.906 1 91.12 756 VAL A O 1
ATOM 5807 N N . GLY A 1 757 ? 14.625 13.148 34.219 1 93.56 757 GLY A N 1
ATOM 5808 C CA . GLY A 1 757 ? 14.109 14.461 34.562 1 93.56 757 GLY A CA 1
ATOM 5809 C C . GLY A 1 757 ? 12.609 14.492 34.75 1 93.56 757 GLY A C 1
ATOM 5810 O O . GLY A 1 757 ? 11.945 13.453 34.688 1 93.56 757 GLY A O 1
ATOM 5811 N N . SER A 1 758 ? 12.156 15.75 35.062 1 96.25 758 SER A N 1
ATOM 5812 C CA . SER A 1 758 ? 10.719 15.984 35.219 1 96.25 758 SER A CA 1
ATOM 5813 C C . SER A 1 758 ? 10.32 17.344 34.656 1 96.25 758 SER A C 1
ATOM 5815 O O . SER A 1 758 ? 11.109 18.297 34.719 1 96.25 758 SER A O 1
ATOM 5817 N N . VAL A 1 759 ? 9.117 17.453 34.125 1 96.5 759 VAL A N 1
ATOM 5818 C CA . VAL A 1 759 ? 8.555 18.672 33.531 1 96.5 759 VAL A CA 1
ATOM 5819 C C . VAL A 1 759 ? 7.137 18.875 34.062 1 96.5 759 VAL A C 1
ATOM 5821 O O . VAL A 1 759 ? 6.371 17.922 34.188 1 96.5 759 VAL A O 1
ATOM 5824 N N . SER A 1 760 ? 6.809 20.125 34.312 1 97.25 760 SER A N 1
ATOM 5825 C CA . SER A 1 760 ? 5.469 20.422 34.812 1 97.25 760 SER A CA 1
ATOM 5826 C C . SER A 1 760 ? 4.715 21.344 33.844 1 97.25 760 SER A C 1
ATOM 5828 O O . SER A 1 760 ? 5.328 22.125 33.125 1 97.25 760 SER A O 1
ATOM 5830 N N . ASN A 1 761 ? 3.428 21.234 33.75 1 97.44 761 ASN A N 1
ATOM 5831 C CA . ASN A 1 761 ? 2.461 22.094 33.094 1 97.44 761 ASN A CA 1
ATOM 5832 C C . ASN A 1 761 ? 1.304 22.453 34 1 97.44 761 ASN A C 1
ATOM 5834 O O . ASN A 1 761 ? 0.634 21.578 34.562 1 97.44 761 ASN A O 1
ATOM 5838 N N . LYS A 1 762 ? 1.091 23.719 34.188 1 98.06 762 LYS A N 1
ATOM 5839 C CA . LYS A 1 762 ? -0.019 24.25 34.969 1 98.06 762 LYS A CA 1
ATOM 5840 C C . LYS A 1 762 ? -0.807 25.297 34.188 1 98.06 762 LYS A C 1
ATOM 5842 O O . LYS A 1 762 ? -0.222 26.109 33.469 1 98.06 762 LYS A O 1
ATOM 5847 N N . GLY A 1 763 ? -2.127 25.125 34.281 1 97.81 763 GLY A N 1
ATOM 5848 C CA . GLY A 1 763 ? -2.838 26.078 33.438 1 97.81 763 GLY A CA 1
ATOM 5849 C C . GLY A 1 763 ? -4.312 26.172 33.781 1 97.81 763 GLY A C 1
ATOM 5850 O O . GLY A 1 763 ? -4.781 25.578 34.75 1 97.81 763 GLY A O 1
ATOM 5851 N N . VAL A 1 764 ? -4.984 27.078 33.062 1 98.38 764 VAL A N 1
ATOM 5852 C CA . VAL A 1 764 ? -6.418 27.328 33.156 1 98.38 764 VAL A CA 1
ATOM 5853 C C . VAL A 1 764 ? -7.031 27.297 31.766 1 98.38 764 VAL A C 1
ATOM 5855 O O . VAL A 1 764 ? -6.422 27.781 30.797 1 98.38 764 VAL A O 1
ATOM 5858 N N . GLU A 1 765 ? -8.188 26.734 31.688 1 98.31 765 GLU A N 1
ATOM 5859 C CA . GLU A 1 765 ? -8.969 26.641 30.469 1 98.31 765 GLU A CA 1
ATOM 5860 C C . GLU A 1 765 ? -10.398 27.156 30.688 1 98.31 765 GLU A C 1
ATOM 5862 O O . GLU A 1 765 ? -11.031 26.828 31.688 1 98.31 765 GLU A O 1
ATOM 5867 N N . VAL A 1 766 ? -10.867 27.938 29.703 1 98.38 766 VAL A N 1
ATOM 5868 C CA . VAL A 1 766 ? -12.227 28.469 29.797 1 98.38 766 VAL A CA 1
ATOM 5869 C C . VAL A 1 766 ? -12.938 28.281 28.453 1 98.38 766 VAL A C 1
ATOM 5871 O O . VAL A 1 766 ? -12.391 28.578 27.406 1 98.38 766 VAL A O 1
ATOM 5874 N N . LEU A 1 767 ? -14.008 27.719 28.484 1 97.88 767 LEU A N 1
ATOM 5875 C CA . LEU A 1 767 ? -14.945 27.656 27.375 1 97.88 767 LEU A CA 1
ATOM 5876 C C . LEU A 1 767 ? -16.266 28.312 27.719 1 97.88 767 LEU A C 1
ATOM 5878 O O . LEU A 1 767 ? -16.875 27.984 28.75 1 97.88 767 LEU A O 1
ATOM 5882 N N . LEU A 1 768 ? -16.703 29.281 26.969 1 97.75 768 LEU A N 1
ATOM 5883 C CA . LEU A 1 768 ? -17.938 30.016 27.219 1 97.75 768 LEU A CA 1
ATOM 5884 C C . LEU A 1 768 ? -18.766 30.141 25.938 1 97.75 768 LEU A C 1
ATOM 5886 O O . LEU A 1 768 ? -18.25 30.562 24.906 1 97.75 768 LEU A O 1
ATOM 5890 N N . THR A 1 769 ? -19.891 29.703 25.984 1 96.62 769 THR A N 1
ATOM 5891 C CA . THR A 1 769 ? -20.812 29.859 24.875 1 96.62 769 THR A CA 1
ATOM 5892 C C . THR A 1 769 ? -22.047 30.656 25.297 1 96.62 769 THR A C 1
ATOM 5894 O O . THR A 1 769 ? -22.656 30.359 26.312 1 96.62 769 THR A O 1
ATOM 5897 N N . THR A 1 770 ? -22.422 31.625 24.516 1 97.5 770 THR A N 1
ATOM 5898 C CA . THR A 1 770 ? -23.594 32.438 24.797 1 97.5 770 THR A CA 1
ATOM 5899 C C . THR A 1 770 ? -24.562 32.438 23.609 1 97.5 770 THR A C 1
ATOM 5901 O O . THR A 1 770 ? -24.141 32.562 22.469 1 97.5 770 THR A O 1
ATOM 5904 N N . LYS A 1 771 ? -25.75 32.125 23.938 1 96.19 771 LYS A N 1
ATOM 5905 C CA . LYS A 1 771 ? -26.812 32.344 22.969 1 96.19 771 LYS A CA 1
ATOM 5906 C C . LYS A 1 771 ? -27.422 33.719 23.078 1 96.19 771 LYS A C 1
AT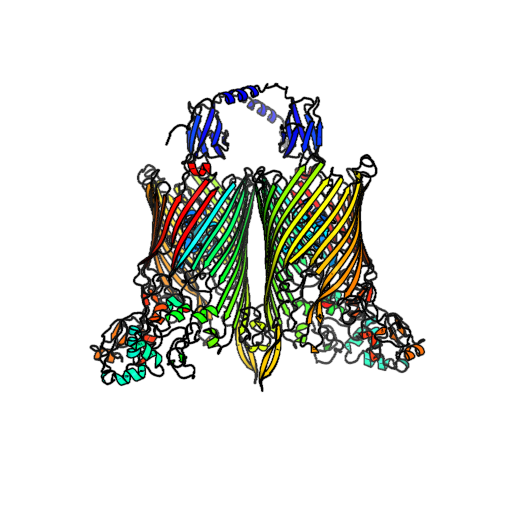OM 5908 O O . LYS A 1 771 ? -28.406 33.938 23.797 1 96.19 771 LYS A O 1
ATOM 5913 N N . ASN A 1 772 ? -26.953 34.562 22.328 1 96.94 772 ASN A N 1
ATOM 5914 C CA . ASN A 1 772 ? -27.25 36 22.438 1 96.94 772 ASN A CA 1
ATOM 5915 C C . ASN A 1 772 ? -28.688 36.312 22.078 1 96.94 772 ASN A C 1
ATOM 5917 O O . ASN A 1 772 ? -29.359 37.094 22.734 1 96.94 772 ASN A O 1
ATOM 5921 N N . ILE A 1 773 ? -29.047 35.812 20.891 1 95.81 773 ILE A N 1
ATOM 5922 C CA . ILE A 1 773 ? -30.438 35.906 20.422 1 95.81 773 ILE A CA 1
ATOM 5923 C C . ILE A 1 773 ? -30.953 34.531 20 1 95.81 773 ILE A C 1
ATOM 5925 O O . ILE A 1 773 ? -30.266 33.812 19.281 1 95.81 773 ILE A O 1
ATOM 5929 N N . LYS A 1 774 ? -32.062 34.156 20.5 1 91.94 774 LYS A N 1
ATOM 5930 C CA . LYS A 1 774 ? -32.75 32.938 20.078 1 91.94 774 LYS A CA 1
ATOM 5931 C C . LYS A 1 774 ? -34.219 33.25 19.734 1 91.94 774 LYS A C 1
ATOM 5933 O O . LYS A 1 774 ? -35.062 33.344 20.609 1 91.94 774 LYS A O 1
ATOM 5938 N N . SER A 1 775 ? -34.406 33.312 18.531 1 91 775 SER A N 1
ATOM 5939 C CA . SER A 1 775 ? -35.75 33.531 18.016 1 91 775 SER A CA 1
ATOM 5940 C C . SER A 1 775 ? -36 32.719 16.75 1 91 775 SER A C 1
ATOM 5942 O O . SER A 1 775 ? -35.125 32 16.281 1 91 775 SER A O 1
ATOM 5944 N N . GLU A 1 776 ? -37.219 32.781 16.312 1 85.62 776 GLU A N 1
ATOM 5945 C CA . GLU A 1 776 ? -37.562 32.031 15.125 1 85.62 776 GLU A CA 1
ATOM 5946 C C . GLU A 1 776 ? -36.812 32.531 13.898 1 85.62 776 GLU A C 1
ATOM 5948 O O . GLU A 1 776 ? -36.375 31.734 13.055 1 85.62 776 GLU A O 1
ATOM 5953 N N . LYS A 1 777 ? -36.594 33.719 13.797 1 90.62 777 LYS A N 1
ATOM 5954 C CA . LYS A 1 777 ? -36 34.312 12.594 1 90.62 777 LYS A CA 1
ATOM 5955 C C . LYS A 1 777 ? -34.531 34.656 12.805 1 90.62 777 LYS A C 1
ATOM 5957 O O . LYS A 1 777 ? -33.75 34.781 11.844 1 90.62 777 LYS A O 1
ATOM 5962 N N . VAL A 1 778 ? -34.188 34.969 14 1 95.38 778 VAL A N 1
ATOM 5963 C CA . VAL A 1 778 ? -32.812 35.406 14.281 1 95.38 778 VAL A CA 1
ATOM 5964 C C . VAL A 1 778 ? -32.219 34.531 15.375 1 95.38 778 VAL A C 1
ATOM 5966 O O . VAL A 1 778 ? -32.781 34.406 16.453 1 95.38 778 VAL A O 1
ATOM 5969 N N . ASN A 1 779 ? -31.172 33.906 15.07 1 95.06 779 ASN A N 1
ATOM 5970 C CA . ASN A 1 779 ? -30.359 33.156 16.031 1 95.06 779 ASN A CA 1
ATOM 5971 C C . ASN A 1 779 ? -28.906 33.625 16.016 1 95.06 779 ASN A C 1
ATOM 5973 O O . ASN A 1 779 ? -28.297 33.75 14.961 1 95.06 779 ASN A O 1
ATOM 5977 N N . TRP A 1 780 ? -28.422 34.062 17.125 1 97.19 780 TRP A N 1
ATOM 5978 C CA . TRP A 1 780 ? -27.047 34.531 17.266 1 97.19 780 TRP A CA 1
ATOM 5979 C C . TRP A 1 780 ? -26.359 33.875 18.438 1 97.19 780 TRP A C 1
ATOM 5981 O O . TRP A 1 780 ? -26.812 33.938 19.578 1 97.19 780 TRP A O 1
ATOM 5991 N N . GLU A 1 781 ? -25.312 33.125 18.125 1 96.31 781 GLU A N 1
ATOM 5992 C CA . GLU A 1 781 ? -24.531 32.438 19.125 1 96.31 781 GLU A CA 1
ATOM 5993 C C . GLU A 1 781 ? -23.047 32.812 19.047 1 96.31 781 GLU A C 1
ATOM 5995 O O . GLU A 1 781 ? -22.516 33 17.953 1 96.31 781 GLU A O 1
ATOM 6000 N N . THR A 1 782 ? -22.406 32.938 20.219 1 97.56 782 THR A N 1
ATOM 6001 C CA . THR A 1 782 ? -20.984 33.25 20.297 1 97.56 782 THR A CA 1
ATOM 6002 C C . THR A 1 782 ? -20.266 32.312 21.266 1 97.56 782 THR A C 1
ATOM 6004 O O . THR A 1 782 ? -20.781 32.031 22.344 1 97.56 782 THR A O 1
ATOM 6007 N N . THR A 1 783 ? -19.141 31.75 20.828 1 97.06 783 THR A N 1
ATOM 6008 C CA . THR A 1 783 ? -18.312 30.891 21.656 1 97.06 783 THR A CA 1
ATOM 6009 C C . THR A 1 783 ? -16.938 31.5 21.875 1 97.06 783 THR A C 1
ATOM 6011 O O . THR A 1 783 ? -16.297 31.938 20.922 1 97.06 783 THR A O 1
ATOM 6014 N N . PHE A 1 784 ? -16.547 31.5 23.125 1 97.81 784 PHE A N 1
ATOM 6015 C CA . PHE A 1 784 ? -15.234 32 23.531 1 97.81 784 PHE A CA 1
ATOM 6016 C C . PHE A 1 784 ? -14.398 30.906 24.156 1 97.81 784 PHE A C 1
ATOM 6018 O O . PHE A 1 784 ? -14.906 30.094 24.922 1 97.81 784 PHE A O 1
ATOM 6025 N N . THR A 1 785 ? -13.117 30.891 23.781 1 98.06 785 THR A N 1
ATOM 6026 C CA . THR A 1 785 ? -12.172 30.016 24.453 1 98.06 785 THR A CA 1
ATOM 6027 C C . THR A 1 785 ? -10.984 30.797 25 1 98.06 785 THR A C 1
ATOM 6029 O O . THR A 1 785 ? -10.609 31.828 24.438 1 98.06 785 THR A O 1
ATOM 6032 N N . PHE A 1 786 ? -10.438 30.344 26.062 1 98.44 786 PHE A N 1
ATOM 6033 C CA . PHE A 1 786 ? -9.234 30.906 26.656 1 98.44 786 PHE A CA 1
ATOM 6034 C C . PHE A 1 786 ? -8.367 29.812 27.281 1 98.44 786 PHE A C 1
ATOM 6036 O O . PHE A 1 786 ? -8.883 28.891 27.906 1 98.44 786 PHE A O 1
ATOM 6043 N N . THR A 1 787 ? -7.102 29.922 27.062 1 98.25 787 THR A N 1
ATOM 6044 C CA . THR A 1 787 ? -6.152 28.969 27.609 1 98.25 787 THR A CA 1
ATOM 6045 C C . THR A 1 787 ? -4.875 29.656 28.062 1 98.25 787 THR A C 1
ATOM 6047 O O . THR A 1 787 ? -4.305 30.469 27.328 1 98.25 787 THR A O 1
ATOM 6050 N N . LYS A 1 788 ? -4.43 29.328 29.172 1 98.44 788 LYS A N 1
ATOM 6051 C CA . LYS A 1 788 ? -3.107 29.688 29.688 1 98.44 788 LYS A CA 1
ATOM 6052 C C . LYS A 1 788 ? -2.395 28.469 30.266 1 98.44 788 LYS A C 1
ATOM 6054 O O . LYS A 1 788 ? -2.961 27.75 31.078 1 98.44 788 LYS A O 1
ATOM 6059 N N . ASN A 1 789 ? -1.246 28.188 29.828 1 97.94 789 ASN A N 1
ATOM 6060 C CA . ASN A 1 789 ? -0.415 27.094 30.312 1 97.94 789 ASN A CA 1
ATOM 6061 C C . ASN A 1 789 ? 1.002 27.562 30.625 1 97.94 789 ASN A C 1
ATOM 6063 O O . ASN A 1 789 ? 1.586 28.344 29.875 1 97.94 789 ASN A O 1
ATOM 6067 N N . VAL A 1 790 ? 1.533 27.156 31.719 1 98.12 790 VAL A N 1
ATOM 6068 C CA . VAL A 1 790 ? 2.916 27.438 32.094 1 98.12 790 VAL A CA 1
ATOM 6069 C C . VAL A 1 790 ? 3.717 26.141 32.125 1 98.12 790 VAL A C 1
ATOM 6071 O O . VAL A 1 790 ? 3.406 25.219 32.875 1 98.12 790 VAL A O 1
ATOM 6074 N N . ASN A 1 791 ? 4.641 26.062 31.266 1 97.19 791 ASN A N 1
ATOM 6075 C CA . ASN A 1 791 ? 5.555 24.922 31.156 1 97.19 791 ASN A CA 1
ATOM 6076 C C . ASN A 1 791 ? 6.871 25.188 31.891 1 97.19 791 ASN A C 1
ATOM 6078 O O . ASN A 1 791 ? 7.414 26.297 31.812 1 97.19 791 ASN A O 1
ATOM 6082 N N . LYS A 1 792 ? 7.375 24.141 32.625 1 97.38 792 LYS A N 1
ATOM 6083 C CA . LYS A 1 792 ? 8.602 24.344 33.406 1 97.38 792 LYS A CA 1
ATOM 6084 C C . LYS A 1 792 ? 9.375 23.031 33.562 1 97.38 792 LYS A C 1
ATOM 6086 O O . LYS A 1 792 ? 8.797 22 33.875 1 97.38 792 LYS A O 1
ATOM 6091 N N . LEU A 1 793 ? 10.672 23.141 33.312 1 97.38 793 LEU A N 1
ATOM 6092 C CA . LEU A 1 793 ? 11.555 22.031 33.656 1 97.38 793 LEU A CA 1
ATOM 6093 C C . LEU A 1 793 ? 11.812 22 35.156 1 97.38 793 LEU A C 1
ATOM 6095 O O . LEU A 1 793 ? 12.398 22.938 35.719 1 97.38 793 LEU A O 1
ATOM 6099 N N . GLU A 1 794 ? 11.422 20.938 35.906 1 97.56 794 GLU A N 1
ATOM 6100 C CA . GLU A 1 794 ? 11.492 20.875 37.375 1 97.56 794 GLU A CA 1
ATOM 6101 C C . GLU A 1 794 ? 12.797 20.234 37.812 1 97.56 794 GLU A C 1
ATOM 6103 O O . GLU A 1 794 ? 13.375 20.656 38.844 1 97.56 794 GLU A O 1
ATOM 6108 N N . SER A 1 795 ? 13.234 19.188 37.125 1 96.69 795 SER A N 1
ATOM 6109 C CA . SER A 1 795 ? 14.469 18.5 37.469 1 96.69 795 SER A CA 1
ATOM 6110 C C . SER A 1 795 ? 15.148 17.906 36.25 1 96.69 795 SER A C 1
ATOM 6112 O O . SER A 1 795 ? 14.5 17.688 35.219 1 96.69 795 SER A O 1
ATOM 6114 N N . ILE A 1 796 ? 16.406 17.734 36.312 1 94.94 796 ILE A N 1
ATOM 6115 C CA . ILE A 1 796 ? 17.188 17.078 35.281 1 94.94 796 ILE A CA 1
ATOM 6116 C C . ILE A 1 796 ? 18.375 16.344 35.906 1 94.94 796 ILE A C 1
ATOM 6118 O O . ILE A 1 796 ? 18.938 16.797 36.906 1 94.94 796 ILE A O 1
ATOM 6122 N N . TYR A 1 797 ? 18.641 15.109 35.406 1 91.38 797 TYR A N 1
ATOM 6123 C CA . TYR A 1 797 ? 19.672 14.211 35.906 1 91.38 797 TYR A CA 1
ATOM 6124 C C . TYR A 1 797 ? 19.484 13.93 37.406 1 91.38 797 TYR A C 1
ATOM 6126 O O . TYR A 1 797 ? 20.438 13.93 38.156 1 91.38 797 TYR A O 1
ATOM 6134 N N . ASN A 1 798 ? 18.266 13.891 37.75 1 87.62 798 ASN A N 1
ATOM 6135 C CA . ASN A 1 798 ? 17.797 13.508 39.094 1 87.62 798 ASN A CA 1
ATOM 6136 C C . ASN A 1 798 ? 18.172 14.547 40.125 1 87.62 798 ASN A C 1
ATOM 6138 O O . ASN A 1 798 ? 18.469 14.203 41.281 1 87.62 798 ASN A O 1
ATOM 6142 N N . GLN A 1 799 ? 18.281 15.719 39.719 1 90.69 799 GLN A N 1
ATOM 6143 C CA . GLN A 1 799 ? 18.531 16.844 40.594 1 90.69 799 GLN A CA 1
ATOM 6144 C C . GLN A 1 799 ? 17.828 18.109 40.125 1 90.69 799 GLN A C 1
ATOM 6146 O O . GLN A 1 799 ? 17.359 18.156 39 1 90.69 799 GLN A O 1
ATOM 6151 N N . ASP A 1 800 ? 17.641 19.094 41.062 1 93.81 800 ASP A N 1
ATOM 6152 C CA . ASP A 1 800 ? 16.891 20.312 40.75 1 93.81 800 ASP A CA 1
ATOM 6153 C C . ASP A 1 800 ? 17.703 21.562 41.094 1 93.81 800 ASP A C 1
ATOM 6155 O O . ASP A 1 800 ? 17.125 22.609 41.375 1 93.81 800 ASP A O 1
ATOM 6159 N N . GLN A 1 801 ? 18.969 21.391 41.062 1 93.88 801 GLN A N 1
ATOM 6160 C CA . GLN A 1 801 ? 19.781 22.516 41.531 1 93.88 801 GLN A CA 1
ATOM 6161 C C . GLN A 1 801 ? 20.609 23.094 40.375 1 93.88 801 GLN A C 1
ATOM 6163 O O . GLN A 1 801 ? 20.859 24.297 40.344 1 93.88 801 GLN A O 1
ATOM 6168 N N . VAL A 1 802 ? 21.109 22.219 39.594 1 94.25 802 VAL A N 1
ATOM 6169 C CA . VAL A 1 802 ? 22.031 22.672 38.562 1 94.25 802 VAL A CA 1
ATOM 6170 C C . VAL A 1 802 ? 21.422 22.422 37.188 1 94.25 802 VAL A C 1
ATOM 6172 O O . VAL A 1 802 ? 21.047 21.297 36.844 1 94.25 802 VAL A O 1
ATOM 6175 N N . SER A 1 803 ? 21.375 23.5 36.375 1 94.44 803 SER A N 1
ATOM 6176 C CA . SER A 1 803 ? 20.891 23.422 35 1 94.44 803 SER A CA 1
ATOM 6177 C C . SER A 1 803 ? 21.953 22.844 34.094 1 94.44 803 SER A C 1
ATOM 6179 O O . SER A 1 803 ? 23.141 22.891 34.375 1 94.44 803 SER A O 1
ATOM 6181 N N . ASP A 1 804 ? 21.469 22.172 33.062 1 91.81 804 ASP A N 1
ATOM 6182 C CA . ASP A 1 804 ? 22.328 21.812 31.938 1 91.81 804 ASP A CA 1
ATOM 6183 C C . ASP A 1 804 ? 22.203 22.844 30.797 1 91.81 804 ASP A C 1
ATOM 6185 O O . ASP A 1 804 ? 21.516 22.594 29.812 1 91.81 804 ASP A O 1
ATOM 6189 N N . ILE A 1 805 ? 22.953 23.891 30.859 1 91 805 ILE A N 1
ATOM 6190 C CA . ILE A 1 805 ? 22.844 25.031 29.969 1 91 805 ILE A CA 1
ATOM 6191 C C . ILE A 1 805 ? 23.281 24.641 28.562 1 91 805 ILE A C 1
ATOM 6193 O O . ILE A 1 805 ? 22.719 25.125 27.578 1 91 805 ILE A O 1
ATOM 6197 N N . GLY A 1 806 ? 24.281 23.812 28.422 1 84.81 806 GLY A N 1
ATOM 6198 C CA . GLY A 1 806 ? 24.781 23.391 27.125 1 84.81 806 GLY A CA 1
ATOM 6199 C C . GLY A 1 806 ? 23.719 22.734 26.25 1 84.81 806 GLY A C 1
ATOM 6200 O O . GLY A 1 806 ? 23.719 22.906 25.031 1 84.81 806 GLY A O 1
ATOM 6201 N N . ASN A 1 807 ? 22.859 22.047 26.938 1 87.38 807 ASN A N 1
ATOM 6202 C CA . ASN A 1 807 ? 21.781 21.375 26.203 1 87.38 807 ASN A CA 1
ATOM 6203 C C . ASN A 1 807 ? 20.469 22.125 26.328 1 87.38 807 ASN A C 1
ATOM 6205 O O . ASN A 1 807 ? 19.406 21.578 26.016 1 87.38 807 ASN A O 1
ATOM 6209 N N . LYS A 1 808 ? 20.562 23.328 26.844 1 90.94 808 LYS A N 1
ATOM 6210 C CA . LYS A 1 808 ? 19.422 24.219 27.016 1 90.94 808 LYS A CA 1
ATOM 6211 C C . LYS A 1 808 ? 18.375 23.594 27.938 1 90.94 808 LYS A C 1
ATOM 6213 O O . LYS A 1 808 ? 17.172 23.75 27.703 1 90.94 808 LYS A O 1
ATOM 6218 N N . LEU A 1 809 ? 18.781 22.781 28.797 1 94.38 809 LEU A N 1
ATOM 6219 C CA . LEU A 1 809 ? 17.938 22.281 29.875 1 94.38 809 LEU A CA 1
ATOM 6220 C C . LEU A 1 809 ? 18.094 23.125 31.141 1 94.38 809 LEU A C 1
ATOM 6222 O O . LEU A 1 809 ? 18.859 22.797 32.031 1 94.38 809 LEU A O 1
ATOM 6226 N N . ILE A 1 810 ? 17.297 24.188 31.188 1 96.12 810 ILE A N 1
ATOM 6227 C CA . ILE A 1 810 ? 17.422 25.203 32.25 1 96.12 810 ILE A CA 1
ATOM 6228 C C . ILE A 1 810 ? 16.266 25.047 33.219 1 96.12 810 ILE A C 1
ATOM 6230 O O . ILE A 1 810 ? 15.102 25.25 32.875 1 96.12 810 ILE A O 1
ATOM 6234 N N . LEU A 1 811 ? 16.578 24.734 34.5 1 96.69 811 LEU A N 1
ATOM 6235 C CA . LEU A 1 811 ? 15.586 24.516 35.531 1 96.69 811 LEU A CA 1
ATOM 6236 C C . LEU A 1 811 ? 14.75 25.766 35.781 1 96.69 811 LEU A C 1
ATOM 6238 O O . LEU A 1 811 ? 15.281 26.891 35.781 1 96.69 811 LEU A O 1
ATOM 6242 N N . GLY A 1 812 ? 13.453 25.547 35.812 1 96.19 812 GLY A N 1
ATOM 6243 C CA . GLY A 1 812 ? 12.547 26.656 36.062 1 96.19 812 GLY A CA 1
ATOM 6244 C C . GLY A 1 812 ? 12.055 27.312 34.781 1 96.19 812 GLY A C 1
ATOM 6245 O O . GLY A 1 812 ? 11.086 28.078 34.812 1 96.19 812 GLY A O 1
ATOM 6246 N N . SER A 1 813 ? 12.664 27.047 33.688 1 96.5 813 SER A N 1
ATOM 6247 C CA . SER A 1 813 ? 12.258 27.609 32.406 1 96.5 813 SER A CA 1
ATOM 6248 C C . SER A 1 813 ? 11.461 26.594 31.594 1 96.5 813 SER A C 1
ATOM 6250 O O . SER A 1 813 ? 11.492 25.391 31.891 1 96.5 813 SER A O 1
ATOM 6252 N N . PRO A 1 814 ? 10.727 27.172 30.625 1 96.12 814 PRO A N 1
ATOM 6253 C CA . PRO A 1 814 ? 10.062 26.234 29.719 1 96.12 814 PRO A CA 1
ATOM 6254 C C . PRO A 1 814 ? 11.047 25.359 28.938 1 96.12 814 PRO A C 1
ATOM 6256 O O . PRO A 1 814 ? 12.227 25.703 28.844 1 96.12 814 PRO A O 1
ATOM 6259 N N . LEU A 1 815 ? 10.531 24.219 28.391 1 94.5 815 LEU A N 1
ATOM 6260 C CA . LEU A 1 815 ? 11.344 23.391 27.516 1 94.5 815 LEU A CA 1
ATOM 6261 C C . LEU A 1 815 ? 11.742 24.156 26.266 1 94.5 815 LEU A C 1
ATOM 6263 O O . LEU A 1 815 ? 10.961 24.984 25.766 1 94.5 815 LEU A O 1
ATOM 6267 N N . ASN A 1 816 ? 12.977 23.922 25.828 1 92.12 816 ASN A N 1
ATOM 6268 C CA . ASN A 1 816 ? 13.555 24.562 24.656 1 92.12 816 ASN A CA 1
ATOM 6269 C C . ASN A 1 816 ? 13.531 26.078 24.766 1 92.12 816 ASN A C 1
ATOM 6271 O O . ASN A 1 816 ? 13.023 26.766 23.875 1 92.12 816 ASN A O 1
ATOM 6275 N N . PRO A 1 817 ? 14.031 26.625 25.781 1 95.81 817 PRO A N 1
ATOM 6276 C CA . PRO A 1 817 ? 14.031 28.078 25.984 1 95.81 817 PRO A CA 1
ATOM 6277 C C . PRO A 1 817 ? 14.938 28.812 24.984 1 95.81 817 PRO A C 1
ATOM 6279 O O . PRO A 1 817 ? 15.883 28.219 24.469 1 95.81 817 PRO A O 1
ATOM 6282 N N . ASN A 1 818 ? 14.516 30.047 24.703 1 96.25 818 ASN A N 1
ATOM 6283 C CA . ASN A 1 818 ? 15.453 30.938 24.047 1 96.25 818 ASN A CA 1
ATOM 6284 C C . ASN A 1 818 ? 16.547 31.406 25 1 96.25 818 ASN A C 1
ATOM 6286 O O . ASN A 1 818 ? 16.281 32.156 25.938 1 96.25 818 ASN A O 1
ATOM 6290 N N . TYR A 1 819 ? 17.734 30.906 24.781 1 96.56 819 TYR A N 1
ATOM 6291 C CA . TYR A 1 819 ? 18.844 31.266 25.672 1 96.56 819 TYR A CA 1
ATOM 6292 C C . TYR A 1 819 ? 19.969 31.938 24.906 1 96.56 819 TYR A C 1
ATOM 6294 O O . TYR A 1 819 ? 20.609 31.328 24.047 1 96.56 819 TYR A O 1
ATOM 6302 N N . ASN A 1 820 ? 20.125 33.25 25.25 1 97.19 820 ASN A N 1
ATOM 6303 C CA . ASN A 1 820 ? 21.094 34.062 24.516 1 97.19 820 ASN A CA 1
ATOM 6304 C C . ASN A 1 820 ? 21.406 35.375 25.25 1 97.19 820 ASN A C 1
ATOM 6306 O O . ASN A 1 820 ? 20.922 35.594 26.359 1 97.19 820 ASN A O 1
ATOM 6310 N N . TYR A 1 821 ? 22.391 36.188 24.688 1 97.06 821 TYR A N 1
ATOM 6311 C CA . TYR A 1 821 ? 22.594 37.562 25.141 1 97.06 821 TYR A CA 1
ATOM 6312 C C . TYR A 1 821 ? 21.328 38.406 24.938 1 97.06 821 TYR A C 1
ATOM 6314 O O . TYR A 1 821 ? 20.531 38.094 24.047 1 97.06 821 TYR A O 1
ATOM 6322 N N . VAL A 1 822 ? 21.125 39.375 25.781 1 97.31 822 VAL A N 1
ATOM 6323 C CA . VAL A 1 822 ? 20.016 40.312 25.609 1 97.31 822 VAL A CA 1
ATOM 6324 C C . VAL A 1 822 ? 20.469 41.469 24.734 1 97.31 822 VAL A C 1
ATOM 6326 O O . VAL A 1 822 ? 21.469 42.125 25.031 1 97.31 822 VAL A O 1
ATOM 6329 N N . TYR A 1 823 ? 19.766 41.719 23.641 1 97.31 823 TYR A N 1
ATOM 6330 C CA . TYR A 1 823 ? 20.094 42.812 22.75 1 97.31 823 TYR A CA 1
ATOM 6331 C C . TYR A 1 823 ? 19.672 44.156 23.359 1 97.31 823 TYR A C 1
ATOM 6333 O O . TYR A 1 823 ? 18.5 44.344 23.688 1 97.31 823 TYR A O 1
ATOM 6341 N N . ASP A 1 824 ? 20.578 45.031 23.547 1 96.56 824 ASP A N 1
ATOM 6342 C CA . ASP A 1 824 ? 20.328 46.281 24.219 1 96.56 824 ASP A CA 1
ATOM 6343 C C . ASP A 1 824 ? 20.656 47.469 23.297 1 96.56 824 ASP A C 1
ATOM 6345 O O . ASP A 1 824 ? 21.234 48.469 23.734 1 96.56 824 ASP A O 1
ATOM 6349 N N . GLY A 1 825 ? 20.359 47.312 21.984 1 96.69 825 GLY A N 1
ATOM 6350 C CA . GLY A 1 825 ? 20.5 48.406 21.031 1 96.69 825 GLY A CA 1
ATOM 6351 C C . GLY A 1 825 ? 21.891 48.469 20.406 1 96.69 825 GLY A C 1
ATOM 6352 O O . GLY A 1 825 ? 22.484 47.438 20.125 1 96.69 825 GLY A O 1
ATOM 6353 N N . VAL A 1 826 ? 22.312 49.75 20 1 98.12 826 VAL A N 1
ATOM 6354 C CA . VAL A 1 826 ? 23.578 50 19.297 1 98.12 826 VAL A CA 1
ATOM 6355 C C . VAL A 1 826 ? 24.406 51.031 20.062 1 98.12 826 VAL A C 1
ATOM 6357 O O . VAL A 1 826 ? 23.859 52.031 20.531 1 98.12 826 VAL A O 1
ATOM 6360 N N . TRP A 1 827 ? 25.766 50.719 20.25 1 97.75 827 TRP A N 1
ATOM 6361 C CA . TRP A 1 827 ? 26.656 51.688 20.844 1 97.75 827 TRP A CA 1
ATOM 6362 C C . TRP A 1 827 ? 26.688 52.969 20.016 1 97.75 827 TRP A C 1
ATOM 6364 O O . TRP A 1 827 ? 27.016 52.938 18.828 1 97.75 827 TRP A O 1
ATOM 6374 N N . GLN A 1 828 ? 26.312 54.062 20.672 1 97.44 828 GLN A N 1
ATOM 6375 C CA . GLN A 1 828 ? 26.297 55.375 19.984 1 97.44 828 GLN A CA 1
ATOM 6376 C C . GLN A 1 828 ? 27.656 56.031 20.031 1 97.44 828 GLN A C 1
ATOM 6378 O O . GLN A 1 828 ? 28.516 55.656 20.844 1 97.44 828 GLN A O 1
ATOM 6383 N N . GLU A 1 829 ? 27.891 56.969 19.109 1 96.38 829 GLU A N 1
ATOM 6384 C CA . GLU A 1 829 ? 29.156 57.688 19.078 1 96.38 829 GLU A CA 1
ATOM 6385 C C . GLU A 1 829 ? 29.391 58.438 20.375 1 96.38 829 GLU A C 1
ATOM 6387 O O . GLU A 1 829 ? 30.531 58.562 20.828 1 96.38 829 GLU A O 1
ATOM 6392 N N . SER A 1 830 ? 28.328 58.938 20.984 1 96.62 830 SER A N 1
ATOM 6393 C CA . SER A 1 830 ? 28.422 59.625 22.266 1 96.62 830 SER A CA 1
ATOM 6394 C C . SER A 1 830 ? 28.828 58.688 23.391 1 96.62 830 SER A C 1
ATOM 6396 O O . SER A 1 830 ? 29.25 59.094 24.453 1 96.62 830 SER A O 1
ATOM 6398 N N . GLN A 1 831 ? 28.75 57.406 23.094 1 96.88 831 GLN A N 1
ATOM 6399 C CA . GLN A 1 831 ? 29.062 56.406 24.094 1 96.88 831 GLN A CA 1
ATOM 6400 C C . GLN A 1 831 ? 30.406 55.719 23.797 1 96.88 831 GLN A C 1
ATOM 6402 O O . GLN A 1 831 ? 30.672 54.625 24.297 1 96.88 831 GLN A O 1
ATOM 6407 N N . ALA A 1 832 ? 31.203 56.25 23.062 1 96.25 832 ALA A N 1
ATOM 6408 C CA . ALA A 1 832 ? 32.469 55.656 22.594 1 96.25 832 ALA A CA 1
ATOM 6409 C C . ALA A 1 832 ? 33.344 55.25 23.766 1 96.25 832 ALA A C 1
ATOM 6411 O O . ALA A 1 832 ? 33.938 54.188 23.766 1 96.25 832 ALA A O 1
ATOM 6412 N N . ALA A 1 833 ? 33.469 56.094 24.781 1 96.44 833 ALA A N 1
ATOM 6413 C CA . ALA A 1 833 ? 34.312 55.812 25.938 1 96.44 833 ALA A CA 1
ATOM 6414 C C . ALA A 1 833 ? 33.781 54.625 26.719 1 96.44 833 ALA A C 1
ATOM 6416 O O . ALA A 1 833 ? 34.562 53.75 27.156 1 96.44 833 ALA A O 1
ATOM 6417 N N . GLU A 1 834 ? 32.531 54.656 26.891 1 95.69 834 GLU A N 1
ATOM 6418 C CA . GLU A 1 834 ? 31.891 53.531 27.609 1 95.69 834 GLU A CA 1
ATOM 6419 C C . GLU A 1 834 ? 32.031 52.25 26.828 1 95.69 834 GLU A C 1
ATOM 6421 O O . GLU A 1 834 ? 32.344 51.188 27.391 1 95.69 834 GLU A O 1
ATOM 6426 N N . ALA A 1 835 ? 31.781 52.219 25.531 1 96.62 835 ALA A N 1
ATOM 6427 C CA . ALA A 1 835 ? 31.938 51.031 24.672 1 96.62 835 ALA A CA 1
ATOM 6428 C C . ALA A 1 835 ? 33.344 50.469 24.75 1 96.62 835 ALA A C 1
ATOM 6430 O O . ALA A 1 835 ? 33.531 49.25 24.766 1 96.62 835 ALA A O 1
ATOM 6431 N N . ALA A 1 836 ? 34.281 51.344 24.875 1 95.69 836 ALA A N 1
ATOM 6432 C CA . ALA A 1 836 ? 35.688 50.938 24.906 1 95.69 836 ALA A CA 1
ATOM 6433 C C . ALA A 1 836 ? 36 50.125 26.172 1 95.69 836 ALA A C 1
ATOM 6435 O O . ALA A 1 836 ? 36.812 49.219 26.141 1 95.69 836 ALA A O 1
ATOM 6436 N N . THR A 1 837 ? 35.312 50.469 27.25 1 95.56 837 THR A N 1
ATOM 6437 C CA . THR A 1 837 ? 35.531 49.719 28.484 1 95.56 837 THR A CA 1
ATOM 6438 C C . THR A 1 837 ? 35.125 48.25 28.312 1 95.56 837 THR A C 1
ATOM 6440 O O . THR A 1 837 ? 35.594 47.375 29.016 1 95.56 837 THR A O 1
ATOM 6443 N N . TYR A 1 838 ? 34.188 48 27.438 1 95.62 838 TYR A N 1
ATOM 6444 C CA . TYR A 1 838 ? 33.719 46.656 27.141 1 95.62 838 TYR A CA 1
ATOM 6445 C C . TYR A 1 838 ? 34.469 46.094 25.938 1 95.62 838 TYR A C 1
ATOM 6447 O O . TYR A 1 838 ? 34.125 45.031 25.406 1 95.62 838 TYR A O 1
ATOM 6455 N N . ASN A 1 839 ? 35.5 46.844 25.453 1 93.81 839 ASN A N 1
ATOM 6456 C CA . ASN A 1 839 ? 36.281 46.5 24.25 1 93.81 839 ASN A CA 1
ATOM 6457 C C . ASN A 1 839 ? 35.406 46.5 23 1 93.81 839 ASN A C 1
ATOM 6459 O O . ASN A 1 839 ? 35.5 45.625 22.156 1 93.81 839 ASN A O 1
ATOM 6463 N N . MET A 1 840 ? 34.406 47.438 22.875 1 95.94 840 MET A N 1
ATOM 6464 C CA . MET A 1 840 ? 33.531 47.625 21.734 1 95.94 840 MET A CA 1
ATOM 6465 C C . MET A 1 840 ? 33.656 49 21.141 1 95.94 840 MET A C 1
ATOM 6467 O O . MET A 1 840 ? 34.406 49.844 21.656 1 95.94 840 MET A O 1
ATOM 6471 N N . LEU A 1 841 ? 33.031 49.281 19.969 1 95.31 841 LEU A N 1
ATOM 6472 C CA . LEU A 1 841 ? 33.094 50.531 19.25 1 95.31 841 LEU A CA 1
ATOM 6473 C C . LEU A 1 841 ? 31.688 51.031 18.922 1 95.31 841 LEU A C 1
ATOM 6475 O O . LEU A 1 841 ? 30.734 50.25 18.844 1 95.31 841 LEU A O 1
ATOM 6479 N N . PRO A 1 842 ? 31.531 52.406 18.766 1 95.69 842 PRO A N 1
ATOM 6480 C CA . PRO A 1 842 ? 30.234 52.906 18.281 1 95.69 842 PRO A CA 1
ATOM 6481 C C . PRO A 1 842 ? 29.781 52.219 17 1 95.69 842 PRO A C 1
ATOM 6483 O O . PRO A 1 842 ? 30.609 51.969 16.109 1 95.69 842 PRO A O 1
ATOM 6486 N N . GLY A 1 843 ? 28.406 51.938 16.938 1 96.69 843 GLY A N 1
ATOM 6487 C CA . GLY A 1 843 ? 27.844 51.281 15.758 1 96.69 843 GLY A CA 1
ATOM 6488 C C . GLY A 1 843 ? 27.688 49.781 15.922 1 96.69 843 GLY A C 1
ATOM 6489 O O . GLY A 1 843 ? 26.953 49.156 15.164 1 96.69 843 GLY A O 1
ATOM 6490 N N . GLN A 1 844 ? 28.406 49.219 16.875 1 97.56 844 GLN A N 1
ATOM 6491 C CA . GLN A 1 844 ? 28.312 47.781 17.109 1 97.56 844 GLN A CA 1
ATOM 6492 C C . GLN A 1 844 ? 27.078 47.438 17.953 1 97.56 844 GLN A C 1
ATOM 6494 O O . GLN A 1 844 ? 26.562 48.312 18.672 1 97.56 844 GLN A O 1
ATOM 6499 N N . ALA A 1 845 ? 26.609 46.219 17.719 1 97.88 845 ALA A N 1
ATOM 6500 C CA . ALA A 1 845 ? 25.469 45.719 18.5 1 97.88 845 ALA A CA 1
ATOM 6501 C C . ALA A 1 845 ? 25.828 45.594 19.969 1 97.88 845 ALA A C 1
ATOM 6503 O O . ALA A 1 845 ? 26.875 45.062 20.328 1 97.88 845 ALA A O 1
ATOM 6504 N N . LYS A 1 846 ? 24.969 46.031 20.812 1 97.06 846 LYS A N 1
ATOM 6505 C CA . LYS A 1 846 ? 25.234 46.156 22.25 1 97.06 846 LYS A CA 1
ATOM 6506 C C . LYS A 1 846 ? 24.5 45.062 23.031 1 97.06 846 LYS A C 1
ATOM 6508 O O . LYS A 1 846 ? 23.266 45.062 23.094 1 97.06 846 LYS A O 1
ATOM 6513 N N . PRO A 1 847 ? 25.297 44.031 23.641 1 97.19 847 PRO A N 1
ATOM 6514 C CA . PRO A 1 847 ? 24.656 43.156 24.625 1 97.19 847 PRO A CA 1
ATOM 6515 C C . PRO A 1 847 ? 24.406 43.844 25.953 1 97.19 847 PRO A C 1
ATOM 6517 O O . PRO A 1 847 ? 25.016 44.875 26.25 1 97.19 847 PRO A O 1
ATOM 6520 N N . LYS A 1 848 ? 23.547 43.312 26.703 1 97.19 848 LYS A N 1
ATOM 6521 C CA . LYS A 1 848 ? 23.297 43.844 28.047 1 97.19 848 LYS A CA 1
ATOM 6522 C C . LYS A 1 848 ? 24.188 43.156 29.078 1 97.19 848 LYS A C 1
ATOM 6524 O O . LYS A 1 848 ? 24.312 41.938 29.109 1 97.19 848 LYS A O 1
ATOM 6529 N N . ASP A 1 849 ? 24.875 43.938 29.781 1 96.69 849 ASP A N 1
ATOM 6530 C CA . ASP A 1 849 ? 25.641 43.406 30.891 1 96.69 849 ASP A CA 1
ATOM 6531 C C . ASP A 1 849 ? 24.734 43.031 32.062 1 96.69 849 ASP A C 1
ATOM 6533 O O . ASP A 1 849 ? 24.359 43.906 32.875 1 96.69 849 ASP A O 1
ATOM 6537 N N . LEU A 1 850 ? 24.5 41.844 32.25 1 96 850 LEU A N 1
ATOM 6538 C CA . LEU A 1 850 ? 23.484 41.406 33.219 1 96 850 LEU A CA 1
ATOM 6539 C C . LEU A 1 850 ? 24.062 41.312 34.625 1 96 850 LEU A C 1
ATOM 6541 O O . LEU A 1 850 ? 23.328 41.531 35.594 1 96 850 LEU A O 1
ATOM 6545 N N . ASN A 1 851 ? 25.359 41.031 34.781 1 94.5 851 ASN A N 1
ATOM 6546 C CA . ASN A 1 851 ? 25.922 40.875 36.125 1 94.5 851 ASN A CA 1
ATOM 6547 C C . ASN A 1 851 ? 26.688 42.125 36.562 1 94.5 851 ASN A C 1
ATOM 6549 O O . ASN A 1 851 ? 27.188 42.156 37.688 1 94.5 851 ASN A O 1
ATOM 6553 N N . GLY A 1 852 ? 26.969 43.125 35.75 1 93.19 852 GLY A N 1
ATOM 6554 C CA . GLY A 1 852 ? 27.547 44.406 36.094 1 93.19 852 GLY A CA 1
ATOM 6555 C C . GLY A 1 852 ? 29.047 44.375 36.281 1 93.19 852 GLY A C 1
ATOM 6556 O O . GLY A 1 852 ? 29.625 45.25 36.938 1 93.19 852 GLY A O 1
ATOM 6557 N N . ASP A 1 853 ? 29.734 43.406 35.656 1 94.12 853 ASP A N 1
ATOM 6558 C CA . ASP A 1 853 ? 31.172 43.25 35.906 1 94.12 853 ASP A CA 1
ATOM 6559 C C . ASP A 1 853 ? 31.969 44 34.844 1 94.12 853 ASP A C 1
ATOM 6561 O O . ASP A 1 853 ? 33.219 43.969 34.844 1 94.12 853 ASP A O 1
ATOM 6565 N N . GLY A 1 854 ? 31.312 44.594 33.938 1 92.94 854 GLY A N 1
ATOM 6566 C CA . GLY A 1 854 ? 31.953 45.438 32.938 1 92.94 854 GLY A CA 1
ATOM 6567 C C . GLY A 1 854 ? 32.5 44.656 31.781 1 92.94 854 GLY A C 1
ATOM 6568 O O . GLY A 1 854 ? 33.312 45.156 30.984 1 92.94 854 GLY A O 1
ATOM 6569 N N . LYS A 1 855 ? 32.094 43.344 31.688 1 94.06 855 LYS A N 1
ATOM 6570 C CA . LYS A 1 855 ? 32.531 42.5 30.578 1 94.06 855 LYS A CA 1
ATOM 6571 C C . LYS A 1 855 ? 31.344 41.719 30 1 94.06 855 LYS A C 1
ATOM 6573 O O . LYS A 1 855 ? 30.391 41.438 30.719 1 94.06 855 LYS A O 1
ATOM 6578 N N . PHE A 1 856 ? 31.406 41.5 28.703 1 94.75 856 PHE A N 1
ATOM 6579 C CA . PHE A 1 856 ? 30.438 40.594 28.094 1 94.75 856 PHE A CA 1
ATOM 6580 C C . PHE A 1 856 ? 31.016 39.188 27.969 1 94.75 856 PHE A C 1
ATOM 6582 O O . PHE A 1 856 ? 32.031 38.969 27.328 1 94.75 856 PHE A O 1
ATOM 6589 N N . ASN A 1 857 ? 30.422 38.219 28.594 1 92.62 857 ASN A N 1
ATOM 6590 C CA . ASN A 1 857 ? 30.766 36.781 28.516 1 92.62 857 ASN A CA 1
ATOM 6591 C C . ASN A 1 857 ? 29.547 35.906 28.672 1 92.62 857 ASN A C 1
ATOM 6593 O O . ASN A 1 857 ? 28.406 36.375 28.531 1 92.62 857 ASN A O 1
ATOM 6597 N N . THR A 1 858 ? 29.75 34.594 28.875 1 91.88 858 THR A N 1
ATOM 6598 C CA . THR A 1 858 ? 28.672 33.625 28.891 1 91.88 858 THR A CA 1
ATOM 6599 C C . THR A 1 858 ? 27.719 33.875 30.047 1 91.88 858 THR A C 1
ATOM 6601 O O . THR A 1 858 ? 26.562 33.469 30.031 1 91.88 858 THR A O 1
ATOM 6604 N N . ASP A 1 859 ? 28.219 34.625 30.984 1 93.19 859 ASP A N 1
ATOM 6605 C CA . ASP A 1 859 ? 27.406 34.875 32.156 1 93.19 859 ASP A CA 1
ATOM 6606 C C . ASP A 1 859 ? 26.359 35.969 31.875 1 93.19 859 ASP A C 1
ATOM 6608 O O . ASP A 1 859 ? 25.438 36.188 32.656 1 93.19 859 ASP A O 1
ATOM 6612 N N . ASP A 1 860 ? 26.531 36.594 30.734 1 95.56 860 ASP A N 1
ATOM 6613 C CA . ASP A 1 860 ? 25.578 37.656 30.359 1 95.56 860 ASP A CA 1
ATOM 6614 C C . ASP A 1 860 ? 24.438 37.062 29.516 1 95.56 860 ASP A C 1
ATOM 6616 O O . ASP A 1 860 ? 23.656 37.812 28.922 1 95.56 860 ASP A O 1
ATOM 6620 N N . ARG A 1 861 ? 24.375 35.75 29.312 1 96.69 861 ARG A N 1
ATOM 6621 C CA . ARG A 1 861 ? 23.266 35.094 28.625 1 96.69 861 ARG A CA 1
ATOM 6622 C C . ARG A 1 861 ? 22.125 34.781 29.578 1 96.69 861 ARG A C 1
ATOM 6624 O O . ARG A 1 861 ? 22.359 34.531 30.766 1 96.69 861 ARG A O 1
ATOM 6631 N N . THR A 1 862 ? 20.953 34.844 29.062 1 95.62 862 THR A N 1
ATOM 6632 C CA . THR A 1 862 ? 19.766 34.5 29.859 1 95.62 862 THR A CA 1
ATOM 6633 C C . THR A 1 862 ? 18.641 34 28.969 1 95.62 862 THR A C 1
ATOM 6635 O O . THR A 1 862 ? 18.781 33.938 27.75 1 95.62 862 THR A O 1
ATOM 6638 N N . VAL A 1 863 ? 17.609 33.5 29.609 1 96.69 863 VAL A N 1
ATOM 6639 C CA . VAL A 1 863 ? 16.406 33.094 28.875 1 96.69 863 VAL A CA 1
ATOM 6640 C C . VAL A 1 863 ? 15.703 34.344 28.312 1 96.69 863 VAL A C 1
ATOM 6642 O O . VAL A 1 863 ? 15.469 35.312 29.047 1 96.69 863 VAL A O 1
ATOM 6645 N N . ILE A 1 864 ? 15.422 34.312 27.016 1 97 864 ILE A N 1
ATOM 6646 C CA . ILE A 1 864 ? 14.812 35.438 26.328 1 97 864 ILE A CA 1
ATOM 6647 C C . ILE A 1 864 ? 13.328 35.156 26.078 1 97 864 ILE A C 1
ATOM 6649 O O . ILE A 1 864 ? 12.992 34.281 25.266 1 97 864 ILE A O 1
ATOM 6653 N N . GLY A 1 865 ? 12.453 35.938 26.703 1 96 865 GLY A N 1
ATOM 6654 C CA . GLY A 1 865 ? 11.023 35.75 26.516 1 96 865 GLY A CA 1
ATOM 6655 C C . GLY A 1 865 ? 10.555 34.344 26.766 1 96 865 GLY A C 1
ATOM 6656 O O . GLY A 1 865 ? 11.211 33.594 27.484 1 96 865 GLY A O 1
ATOM 6657 N N . ASN A 1 866 ? 9.367 34 26.297 1 96.88 866 ASN A N 1
ATOM 6658 C CA . ASN A 1 866 ? 8.766 32.688 26.391 1 96.88 866 ASN A CA 1
ATOM 6659 C C . ASN A 1 866 ? 8.617 32.031 25.016 1 96.88 866 ASN A C 1
ATOM 6661 O O . ASN A 1 866 ? 8 32.594 24.125 1 96.88 866 ASN A O 1
ATOM 6665 N N . PRO A 1 867 ? 9.219 30.828 24.891 1 95.62 867 PRO A N 1
ATOM 6666 C CA . PRO A 1 867 ? 9.094 30.172 23.578 1 95.62 867 PRO A CA 1
ATOM 6667 C C . PRO A 1 867 ? 7.68 29.688 23.297 1 95.62 867 PRO A C 1
ATOM 6669 O O . PRO A 1 867 ? 7.355 29.344 22.156 1 95.62 867 PRO A O 1
ATOM 6672 N N . ASN A 1 868 ? 6.824 29.594 24.266 1 95.19 868 ASN A N 1
ATOM 6673 C CA . ASN A 1 868 ? 5.418 29.219 24.141 1 95.19 868 ASN A CA 1
ATOM 6674 C C . ASN A 1 868 ? 4.5 30.422 24.344 1 95.19 868 ASN A C 1
ATOM 6676 O O . ASN A 1 868 ? 4.871 31.375 25.016 1 95.19 868 ASN A O 1
ATOM 6680 N N . PRO A 1 869 ? 3.299 30.344 23.75 1 96.62 869 PRO A N 1
ATOM 6681 C CA . PRO A 1 869 ? 2.357 31.422 24.047 1 96.62 869 PRO A CA 1
ATOM 6682 C C . PRO A 1 869 ? 2.02 31.516 25.531 1 96.62 869 PRO A C 1
ATOM 6684 O O . PRO A 1 869 ? 1.83 30.484 26.203 1 96.62 869 PRO A O 1
ATOM 6687 N N . GLU A 1 870 ? 1.938 32.75 26.031 1 97.38 870 GLU A N 1
ATOM 6688 C CA . GLU A 1 870 ? 1.531 32.938 27.422 1 97.38 870 GLU A CA 1
ATOM 6689 C C . GLU A 1 870 ? 0.044 32.656 27.594 1 97.38 870 GLU A C 1
ATOM 6691 O O . GLU A 1 870 ? -0.373 32.156 28.656 1 97.38 870 GLU A O 1
ATOM 6696 N N . TRP A 1 871 ? -0.666 33.031 26.625 1 97.88 871 TRP A N 1
ATOM 6697 C CA . TRP A 1 871 ? -2.072 32.656 26.609 1 97.88 871 TRP A CA 1
ATOM 6698 C C . TRP A 1 871 ? -2.617 32.656 25.188 1 97.88 871 TRP A C 1
ATOM 6700 O O . TRP A 1 871 ? -2.014 33.25 24.281 1 97.88 871 TRP A O 1
ATOM 6710 N N . GLN A 1 872 ? -3.691 31.969 24.922 1 98.19 872 GLN A N 1
ATOM 6711 C CA . GLN A 1 872 ? -4.391 31.891 23.656 1 98.19 872 GLN A CA 1
ATOM 6712 C C . GLN A 1 872 ? -5.902 31.969 23.844 1 98.19 872 GLN A C 1
ATOM 6714 O O . GLN A 1 872 ? -6.406 31.719 24.938 1 98.19 872 GLN A O 1
ATOM 6719 N N . GLY A 1 873 ? -6.543 32.375 22.812 1 98.19 873 GLY A N 1
ATOM 6720 C CA . GLY A 1 873 ? -7.992 32.469 22.844 1 98.19 873 GLY A CA 1
ATOM 6721 C C . GLY A 1 873 ? -8.617 32.5 21.453 1 98.19 873 GLY A C 1
ATOM 6722 O O . GLY A 1 873 ? -7.914 32.625 20.453 1 98.19 873 GLY A O 1
ATOM 6723 N N . SER A 1 874 ? -9.891 32.281 21.5 1 98.25 874 SER A N 1
ATOM 6724 C CA . SER A 1 874 ? -10.617 32.344 20.25 1 98.25 874 SER A CA 1
ATOM 6725 C C . SER A 1 874 ? -12.055 32.812 20.453 1 98.25 874 SER A C 1
ATOM 6727 O O . SER A 1 874 ? -12.555 32.812 21.578 1 98.25 874 SER A O 1
ATOM 6729 N N . LEU A 1 875 ? -12.594 33.344 19.438 1 98.06 875 LEU A N 1
ATOM 6730 C CA . LEU A 1 875 ? -13.992 33.75 19.359 1 98.06 875 LEU A CA 1
ATOM 6731 C C . LEU A 1 875 ? -14.641 33.25 18.078 1 98.06 875 LEU A C 1
ATOM 6733 O O . LEU A 1 875 ? -14.086 33.406 16.984 1 98.06 875 LEU A O 1
ATOM 6737 N N . TYR A 1 876 ? -15.688 32.562 18.203 1 97.19 876 TYR A N 1
ATOM 6738 C CA . TYR A 1 876 ? -16.5 32.125 17.062 1 97.19 876 TYR A CA 1
ATOM 6739 C C . TYR A 1 876 ? -17.922 32.656 17.188 1 97.19 876 TYR A C 1
ATOM 6741 O O . TYR A 1 876 ? -18.578 32.438 18.203 1 97.19 876 TYR A O 1
ATOM 6749 N N . SER A 1 877 ? -18.406 33.312 16.188 1 97.56 877 SER A N 1
ATOM 6750 C CA . SER A 1 877 ? -19.75 33.875 16.188 1 97.56 877 SER A CA 1
ATOM 6751 C C . SER A 1 877 ? -20.547 33.375 14.984 1 97.56 877 SER A C 1
ATOM 6753 O O . SER A 1 877 ? -20.031 33.344 13.859 1 97.56 877 SER A O 1
ATOM 6755 N N . LYS A 1 878 ? -21.734 32.969 15.242 1 96.69 878 LYS A N 1
ATOM 6756 C CA . LYS A 1 878 ? -22.641 32.531 14.195 1 96.69 878 LYS A CA 1
ATOM 6757 C C . LYS A 1 878 ? -24 33.219 14.297 1 96.69 878 LYS A C 1
ATOM 6759 O O . LYS A 1 878 ? -24.656 33.156 15.336 1 96.69 878 LYS A O 1
ATOM 6764 N N . LEU A 1 879 ? -24.375 33.875 13.258 1 97.62 879 LEU A N 1
ATOM 6765 C CA . LEU A 1 879 ? -25.641 34.594 13.148 1 97.62 879 LEU A CA 1
ATOM 6766 C C . LEU A 1 879 ? -26.484 34.062 12 1 97.62 879 LEU A C 1
ATOM 6768 O O . LEU A 1 879 ? -25.984 33.906 10.875 1 97.62 879 LEU A O 1
ATOM 6772 N N . THR A 1 880 ? -27.641 33.656 12.305 1 96.06 880 THR A N 1
ATOM 6773 C CA . THR A 1 880 ? -28.594 33.25 11.281 1 96.06 880 THR A CA 1
ATOM 6774 C C . THR A 1 880 ? -29.797 34.188 11.258 1 96.06 880 THR A C 1
ATOM 6776 O O . THR A 1 880 ? -30.422 34.438 12.297 1 96.06 880 THR A O 1
ATOM 6779 N N . VAL A 1 881 ? -30.141 34.719 10.18 1 96.75 881 VAL A N 1
ATOM 6780 C CA . VAL A 1 881 ? -31.312 35.562 9.977 1 96.75 881 VAL A CA 1
ATOM 6781 C C . VAL A 1 881 ? -32.156 35.031 8.812 1 96.75 881 VAL A C 1
ATOM 6783 O O . VAL A 1 881 ? -31.781 35.219 7.648 1 96.75 881 VAL A O 1
ATOM 6786 N N . GLY A 1 882 ? -33.188 34.438 9.164 1 93.31 882 GLY A N 1
ATOM 6787 C CA . GLY A 1 882 ? -33.969 33.812 8.125 1 93.31 882 GLY A CA 1
ATOM 6788 C C . GLY A 1 882 ? -33.188 32.75 7.348 1 93.31 882 GLY A C 1
ATOM 6789 O O . GLY A 1 882 ? -32.656 31.828 7.938 1 93.31 882 GLY A O 1
ATOM 6790 N N . ASN A 1 883 ? -33.031 33.125 6.031 1 93.31 883 ASN A N 1
ATOM 6791 C CA . ASN A 1 883 ? -32.375 32.188 5.148 1 93.31 883 ASN A CA 1
ATOM 6792 C C . ASN A 1 883 ? -30.875 32.469 5.027 1 93.31 883 ASN A C 1
ATOM 6794 O O . ASN A 1 883 ? -30.156 31.734 4.363 1 93.31 883 ASN A O 1
ATOM 6798 N N . PHE A 1 884 ? -30.438 33.5 5.703 1 96.69 884 PHE A N 1
ATOM 6799 C CA . PHE A 1 884 ? -29.031 33.875 5.652 1 96.69 884 PHE A CA 1
ATOM 6800 C C . PHE A 1 884 ? -28.297 33.406 6.891 1 96.69 884 PHE A C 1
ATOM 6802 O O . PHE A 1 884 ? -28.828 33.438 7.996 1 96.69 884 PHE A O 1
ATOM 6809 N N . ASP A 1 885 ? -27.172 32.906 6.715 1 95.62 885 ASP A N 1
ATOM 6810 C CA . ASP A 1 885 ? -26.297 32.594 7.836 1 95.62 885 ASP A CA 1
ATOM 6811 C C . ASP A 1 885 ? -24.953 33.281 7.684 1 95.62 885 ASP A C 1
ATOM 6813 O O . ASP A 1 885 ? -24.438 33.406 6.57 1 95.62 885 ASP A O 1
ATOM 6817 N N . PHE A 1 886 ? -24.469 33.875 8.711 1 97.56 886 PHE A N 1
ATOM 6818 C CA . PHE A 1 886 ? -23.203 34.594 8.773 1 97.56 886 PHE A CA 1
ATOM 6819 C C . PHE A 1 886 ? -22.375 34.125 9.953 1 97.56 886 PHE A C 1
ATOM 6821 O O . PHE A 1 886 ? -22.875 34 11.07 1 97.56 886 PHE A O 1
ATOM 6828 N N . ASN A 1 887 ? -21.109 33.812 9.68 1 96.75 887 ASN A N 1
ATOM 6829 C CA . ASN A 1 887 ? -20.234 33.438 10.789 1 96.75 887 ASN A CA 1
ATOM 6830 C C . ASN A 1 887 ? -18.812 33.938 10.57 1 96.75 887 ASN A C 1
ATOM 6832 O O . ASN A 1 887 ? -18.406 34.188 9.438 1 96.75 887 ASN A O 1
ATOM 6836 N N . PHE A 1 888 ? -18.078 34.094 11.586 1 97.25 888 PHE A N 1
ATOM 6837 C CA . PHE A 1 888 ? -16.656 34.438 11.562 1 97.25 888 PHE A CA 1
ATOM 6838 C C . PHE A 1 888 ? -15.945 33.938 12.805 1 97.25 888 PHE A C 1
ATOM 6840 O O . PHE A 1 888 ? -16.594 33.656 13.82 1 97.25 888 PHE A O 1
ATOM 6847 N N . SER A 1 889 ? -14.688 33.719 12.719 1 97.38 889 SER A N 1
ATOM 6848 C CA . SER A 1 889 ? -13.867 33.281 13.844 1 97.38 889 SER A CA 1
ATOM 6849 C C . SER A 1 889 ? -12.625 34.156 14.008 1 97.38 889 SER A C 1
ATOM 6851 O O . SER A 1 889 ? -12.047 34.594 13.016 1 97.38 889 SER A O 1
ATOM 6853 N N . VAL A 1 890 ? -12.273 34.344 15.211 1 98.19 890 VAL A N 1
ATOM 6854 C CA . VAL A 1 890 ? -11.086 35.125 15.586 1 98.19 890 VAL A CA 1
ATOM 6855 C C . VAL A 1 890 ? -10.188 34.25 16.469 1 98.19 890 VAL A C 1
ATOM 6857 O O . VAL A 1 890 ? -10.656 33.625 17.422 1 98.19 890 VAL A O 1
ATOM 6860 N N . LEU A 1 891 ? -8.93 34.188 16.141 1 97.88 891 LEU A N 1
ATOM 6861 C CA . LEU A 1 891 ? -7.93 33.5 16.938 1 97.88 891 LEU A CA 1
ATOM 6862 C C . LEU A 1 891 ? -6.859 34.438 17.438 1 97.88 891 LEU A C 1
ATOM 6864 O O . LEU A 1 891 ? -6.445 35.344 16.719 1 97.88 891 LEU A O 1
ATOM 6868 N N . THR A 1 892 ? -6.434 34.25 18.641 1 98.06 892 THR A N 1
ATOM 6869 C CA . THR A 1 892 ? -5.352 35.062 19.172 1 98.06 892 THR A CA 1
ATOM 6870 C C . THR A 1 892 ? -4.332 34.188 19.922 1 98.06 892 THR A C 1
ATOM 6872 O O . THR A 1 892 ? -4.691 33.188 20.547 1 98.06 892 THR A O 1
ATOM 6875 N N . SER A 1 893 ? -3.119 34.406 19.781 1 97.94 893 SER A N 1
ATOM 6876 C CA . SER A 1 893 ? -1.966 33.875 20.484 1 97.94 893 SER A CA 1
ATOM 6877 C C . SER A 1 893 ? -1.022 34.969 20.953 1 97.94 893 SER A C 1
ATOM 6879 O O . SER A 1 893 ? -0.509 35.719 20.141 1 97.94 893 SER A O 1
ATOM 6881 N N . GLN A 1 894 ? -0.755 35.031 22.266 1 98.19 894 GLN A N 1
ATOM 6882 C CA . GLN A 1 894 ? -0.069 36.188 22.828 1 98.19 894 GLN A CA 1
ATOM 6883 C C . GLN A 1 894 ? 1.128 35.781 23.672 1 98.19 894 GLN A C 1
ATOM 6885 O O . GLN A 1 894 ? 1.071 34.75 24.375 1 98.19 894 GLN A O 1
ATOM 6890 N N . GLY A 1 895 ? 2.225 36.594 23.547 1 97.81 895 GLY A N 1
ATOM 6891 C CA . GLY A 1 895 ? 3.33 36.5 24.484 1 97.81 895 GLY A CA 1
ATOM 6892 C C . GLY A 1 895 ? 4.395 35.5 24.078 1 97.81 895 GLY A C 1
ATOM 6893 O O . GLY A 1 895 ? 5.262 35.156 24.875 1 97.81 895 GLY A O 1
ATOM 6894 N N . GLN A 1 896 ? 4.422 35.031 22.922 1 97.5 896 GLN A N 1
ATOM 6895 C CA . GLN A 1 896 ? 5.434 34.094 22.453 1 97.5 896 GLN A CA 1
ATOM 6896 C C . GLN A 1 896 ? 6.602 34.812 21.797 1 97.5 896 GLN A C 1
ATOM 6898 O O . GLN A 1 896 ? 6.402 35.781 21.062 1 97.5 896 GLN A O 1
ATOM 6903 N N . THR A 1 897 ? 7.809 34.406 22.125 1 97.88 897 THR A N 1
ATOM 6904 C CA . THR A 1 897 ? 9.031 34.906 21.531 1 97.88 897 THR A CA 1
ATOM 6905 C C . THR A 1 897 ? 9.781 33.812 20.797 1 97.88 897 THR A C 1
ATOM 6907 O O . THR A 1 897 ? 10 32.719 21.344 1 97.88 897 THR A O 1
ATOM 6910 N N . VAL A 1 898 ? 10.148 34.094 19.562 1 96.56 898 VAL A N 1
ATOM 6911 C CA . VAL A 1 898 ? 10.867 33.094 18.797 1 96.56 898 VAL A CA 1
ATOM 6912 C C . VAL A 1 898 ? 12.078 33.719 18.125 1 96.56 898 VAL A C 1
ATOM 6914 O O . VAL A 1 898 ? 12.148 34.938 17.969 1 96.56 898 VAL A O 1
ATOM 6917 N N . LEU A 1 899 ? 13.086 32.844 17.875 1 96.56 899 LEU A N 1
ATOM 6918 C CA . LEU A 1 899 ? 14.133 33.25 16.938 1 96.56 899 LEU A CA 1
ATOM 6919 C C . LEU A 1 899 ? 13.602 33.281 15.508 1 96.56 899 LEU A C 1
ATOM 6921 O O . LEU A 1 899 ? 13.328 32.219 14.922 1 96.56 899 LEU A O 1
ATOM 6925 N N . SER A 1 900 ? 13.43 34.406 14.977 1 95.94 900 SER A N 1
ATOM 6926 C CA . SER A 1 900 ? 12.836 34.562 13.656 1 95.94 900 SER A CA 1
ATOM 6927 C C . SER A 1 900 ? 13.852 34.281 12.555 1 95.94 900 SER A C 1
ATOM 6929 O O . SER A 1 900 ? 14.781 35.031 12.344 1 95.94 900 SER A O 1
ATOM 6931 N N . THR A 1 901 ? 13.57 33.25 11.828 1 93.81 901 THR A N 1
ATOM 6932 C CA . THR A 1 901 ? 14.469 32.875 10.734 1 93.81 901 THR A CA 1
ATOM 6933 C C . THR A 1 901 ? 14.375 33.906 9.602 1 93.81 901 THR A C 1
ATOM 6935 O O . THR A 1 901 ? 15.359 34.125 8.891 1 93.81 901 THR A O 1
ATOM 6938 N N . PHE A 1 902 ? 13.258 34.5 9.43 1 95.12 902 PHE A N 1
ATOM 6939 C CA . PHE A 1 902 ? 13.086 35.562 8.445 1 95.12 902 PHE A CA 1
ATOM 6940 C C . PHE A 1 902 ? 14.016 36.719 8.734 1 95.12 902 PHE A C 1
ATOM 6942 O O . PHE A 1 902 ? 14.742 37.188 7.852 1 95.12 902 PHE A O 1
ATOM 6949 N N . HIS A 1 903 ? 14.086 37.25 9.922 1 96.19 903 HIS A N 1
ATOM 6950 C CA . HIS A 1 903 ? 14.906 38.375 10.297 1 96.19 903 HIS A CA 1
ATOM 6951 C C . HIS A 1 903 ? 16.391 38.031 10.32 1 96.19 903 HIS A C 1
ATOM 6953 O O . HIS A 1 903 ? 17.234 38.875 10.031 1 96.19 903 HIS A O 1
ATOM 6959 N N . GLN A 1 904 ? 16.641 36.75 10.664 1 94.69 904 GLN A N 1
ATOM 6960 C CA . GLN A 1 904 ? 18.031 36.281 10.586 1 94.69 904 GLN A CA 1
ATOM 6961 C C . GLN A 1 904 ? 18.594 36.5 9.188 1 94.69 904 GLN A C 1
ATOM 6963 O O . GLN A 1 904 ? 19.797 36.75 9.023 1 94.69 904 GLN A O 1
ATOM 6968 N N . ASN A 1 905 ? 17.719 36.375 8.289 1 94.38 905 ASN A N 1
ATOM 6969 C CA . ASN A 1 905 ? 18.172 36.469 6.91 1 94.38 905 ASN A CA 1
ATOM 6970 C C . ASN A 1 905 ? 18.094 37.906 6.41 1 94.38 905 ASN A C 1
ATOM 6972 O O . ASN A 1 905 ? 19.047 38.438 5.832 1 94.38 905 ASN A O 1
ATOM 6976 N N . PHE A 1 906 ? 17.062 38.656 6.676 1 96.38 906 PHE A N 1
ATOM 6977 C CA . PHE A 1 906 ? 16.781 39.875 5.949 1 96.38 906 PHE A CA 1
ATOM 6978 C C . PHE A 1 906 ? 17.078 41.094 6.82 1 96.38 906 PHE A C 1
ATOM 6980 O O . PHE A 1 906 ? 17.047 42.219 6.34 1 96.38 906 PHE A O 1
ATOM 6987 N N . ALA A 1 907 ? 17.391 40.906 8.039 1 96.25 907 ALA A N 1
ATOM 6988 C CA . ALA A 1 907 ? 17.828 42.031 8.898 1 96.25 907 ALA A CA 1
ATOM 6989 C C . ALA A 1 907 ? 19.312 41.906 9.227 1 96.25 907 ALA A C 1
ATOM 6991 O O . ALA A 1 907 ? 19.828 42.656 10.055 1 96.25 907 ALA A O 1
ATOM 6992 N N . ASP A 1 908 ? 19.938 40.969 8.688 1 96.44 908 ASP A N 1
ATOM 6993 C CA . ASP A 1 908 ? 21.359 40.781 8.914 1 96.44 908 ASP A CA 1
ATOM 6994 C C . ASP A 1 908 ? 22.172 41.875 8.234 1 96.44 908 ASP A C 1
ATOM 6996 O O . ASP A 1 908 ? 22.359 41.844 7.02 1 96.44 908 ASP A O 1
ATOM 7000 N N . VAL A 1 909 ? 22.797 42.75 8.945 1 97.25 909 VAL A N 1
ATOM 7001 C CA . VAL A 1 909 ? 23.469 43.938 8.406 1 97.25 909 VAL A CA 1
ATOM 7002 C C . VAL A 1 909 ? 24.875 43.562 7.957 1 97.25 909 VAL A C 1
ATOM 7004 O O . VAL A 1 909 ? 25.547 44.312 7.254 1 97.25 909 VAL A O 1
ATOM 7007 N N . SER A 1 910 ? 25.297 42.312 8.344 1 96.06 910 SER A N 1
ATOM 7008 C CA . SER A 1 910 ? 26.641 41.906 7.977 1 96.06 910 SER A CA 1
ATOM 7009 C C . SER A 1 910 ? 26.688 41.406 6.527 1 96.06 910 SER A C 1
ATOM 7011 O O . SER A 1 910 ? 27.766 41.312 5.938 1 96.06 910 SER A O 1
ATOM 7013 N N . ASP A 1 911 ? 25.547 41.031 6.02 1 94.44 911 ASP A N 1
ATOM 7014 C CA . ASP A 1 911 ? 25.453 40.625 4.629 1 94.44 911 ASP A CA 1
ATOM 7015 C C . ASP A 1 911 ? 25.328 41.812 3.697 1 94.44 911 ASP A C 1
ATOM 7017 O O . ASP A 1 911 ? 24.328 42.562 3.744 1 94.44 911 ASP A O 1
ATOM 7021 N N . ARG A 1 912 ? 26.312 42 2.748 1 93.5 912 ARG A N 1
ATOM 7022 C CA . ARG A 1 912 ? 26.422 43.25 1.98 1 93.5 912 ARG A CA 1
ATOM 7023 C C . ARG A 1 912 ? 25.828 43.062 0.583 1 93.5 912 ARG A C 1
ATOM 7025 O O . ARG A 1 912 ? 25.734 44.031 -0.177 1 93.5 912 ARG A O 1
ATOM 7032 N N . GLY A 1 913 ? 25.484 41.844 0.331 1 92 913 GLY A N 1
ATOM 7033 C CA . GLY A 1 913 ? 25.188 41.594 -1.068 1 92 913 GLY A CA 1
ATOM 7034 C C . GLY A 1 913 ? 23.734 41.188 -1.303 1 92 913 GLY A C 1
ATOM 7035 O O . GLY A 1 913 ? 23.25 41.25 -2.43 1 92 913 GLY A O 1
ATOM 7036 N N . ARG A 1 914 ? 23.016 40.781 -0.357 1 96.31 914 ARG A N 1
ATOM 7037 C CA . ARG A 1 914 ? 21.656 40.312 -0.506 1 96.31 914 ARG A CA 1
ATOM 7038 C C . ARG A 1 914 ? 20.641 41.344 -0.029 1 96.31 914 ARG A C 1
ATOM 7040 O O . ARG A 1 914 ? 21 42.312 0.645 1 96.31 914 ARG A O 1
ATOM 7047 N N . GLN A 1 915 ? 19.438 41.156 -0.425 1 96.62 915 GLN A N 1
ATOM 7048 C CA . GLN A 1 915 ? 18.312 42.031 -0.109 1 96.62 915 GLN A CA 1
ATOM 7049 C C . GLN A 1 915 ? 18.109 42.125 1.398 1 96.62 915 GLN A C 1
ATOM 7051 O O . GLN A 1 915 ? 18.516 41.25 2.148 1 96.62 915 GLN A O 1
ATOM 7056 N N . LYS A 1 916 ? 17.516 43.281 1.834 1 97.25 916 LYS A N 1
ATOM 7057 C CA . LYS A 1 916 ? 17.219 43.531 3.244 1 97.25 916 LYS A CA 1
ATOM 7058 C C . LYS A 1 916 ? 15.789 44 3.436 1 97.25 916 LYS A C 1
ATOM 7060 O O . LYS A 1 916 ? 15.172 44.531 2.502 1 97.25 916 LYS A O 1
ATOM 7065 N N . LEU A 1 917 ? 15.367 43.812 4.629 1 96.75 917 LEU A N 1
ATOM 7066 C CA . LEU A 1 917 ? 14.133 44.469 5.066 1 96.75 917 LEU A CA 1
ATOM 7067 C C . LEU A 1 917 ? 14.258 45.969 5.016 1 96.75 917 LEU A C 1
ATOM 7069 O O . LEU A 1 917 ? 15.336 46.531 5.266 1 96.75 917 LEU A O 1
ATOM 7073 N N . ALA A 1 918 ? 13.062 46.625 4.641 1 97.31 918 ALA A N 1
ATOM 7074 C CA . ALA A 1 918 ? 13.062 48.062 4.719 1 97.31 918 ALA A CA 1
ATOM 7075 C C . ALA A 1 918 ? 13.188 48.531 6.164 1 97.31 918 ALA A C 1
ATOM 7077 O O . ALA A 1 918 ? 12.188 48.625 6.887 1 97.31 918 ALA A O 1
ATOM 7078 N N . MET A 1 919 ? 14.422 48.875 6.527 1 96.62 919 MET A N 1
ATOM 7079 C CA . MET A 1 919 ? 14.711 49.219 7.91 1 96.62 919 MET A CA 1
ATOM 7080 C C . MET A 1 919 ? 15.734 50.344 7.973 1 96.62 919 MET A C 1
ATOM 7082 O O . MET A 1 919 ? 16.453 50.594 7 1 96.62 919 MET A O 1
ATOM 7086 N N . ASP A 1 920 ? 15.711 51.031 9.094 1 96.25 920 ASP A N 1
ATOM 7087 C CA . ASP A 1 920 ? 16.766 51.969 9.383 1 96.25 920 ASP A CA 1
ATOM 7088 C C . ASP A 1 920 ? 17.969 51.281 10.031 1 96.25 920 ASP A C 1
ATOM 7090 O O . ASP A 1 920 ? 17.859 50.156 10.516 1 96.25 920 ASP A O 1
ATOM 7094 N N . TYR A 1 921 ? 19.125 51.969 10 1 98 921 TYR A N 1
ATOM 7095 C CA . TYR A 1 921 ? 20.359 51.406 10.547 1 98 921 TYR A CA 1
ATOM 7096 C C . TYR A 1 921 ? 21.328 52.531 10.938 1 98 921 TYR A C 1
ATOM 7098 O O . TYR A 1 921 ? 21.156 53.688 10.531 1 98 921 TYR A O 1
ATOM 7106 N N . PHE A 1 922 ? 22.297 52.156 11.703 1 98.19 922 PHE A N 1
ATOM 7107 C CA . PHE A 1 922 ? 23.328 53.094 12.172 1 98.19 922 PHE A CA 1
ATOM 7108 C C . PHE A 1 922 ? 24.266 53.469 11.039 1 98.19 922 PHE A C 1
ATOM 7110 O O . PHE A 1 922 ? 24.734 52.594 10.289 1 98.19 922 PHE A O 1
ATOM 7117 N N . ILE A 1 923 ? 24.547 54.781 10.82 1 98 923 ILE A N 1
ATOM 7118 C CA . ILE A 1 923 ? 25.547 55.312 9.914 1 98 923 ILE A CA 1
ATOM 7119 C C . ILE A 1 923 ? 26.5 56.219 10.68 1 98 923 ILE A C 1
ATOM 7121 O O . ILE A 1 923 ? 26.078 57.25 11.211 1 98 923 ILE A O 1
ATOM 7125 N N . PRO A 1 924 ? 27.719 55.906 10.789 1 96.81 924 PRO A N 1
ATOM 7126 C CA . PRO A 1 924 ? 28.656 56.781 11.523 1 96.81 924 PRO A CA 1
ATOM 7127 C C . PRO A 1 924 ? 28.875 58.125 10.844 1 96.81 924 PRO A C 1
ATOM 7129 O O . PRO A 1 924 ? 28.625 58.281 9.648 1 96.81 924 PRO A O 1
ATOM 7132 N N . THR A 1 925 ? 29.281 59.094 11.695 1 96.56 925 THR A N 1
ATOM 7133 C CA . THR A 1 925 ? 29.812 60.312 11.094 1 96.56 925 THR A CA 1
ATOM 7134 C C . THR A 1 925 ? 30.938 59.969 10.117 1 96.56 925 THR A C 1
ATOM 7136 O O . THR A 1 925 ? 31.828 59.188 10.43 1 96.56 925 THR A O 1
ATOM 7139 N N . ASN A 1 926 ? 30.828 60.562 8.945 1 96.31 926 ASN A N 1
ATOM 7140 C CA . ASN A 1 926 ? 31.781 60.156 7.91 1 96.31 926 ASN A CA 1
ATOM 7141 C C . ASN A 1 926 ? 32.094 61.312 6.957 1 96.31 926 ASN A C 1
ATOM 7143 O O . ASN A 1 926 ? 31.406 62.344 6.973 1 96.31 926 ASN A O 1
ATOM 7147 N N . GLY A 1 927 ? 33.125 61.062 6.203 1 95.94 927 GLY A N 1
ATOM 7148 C CA . GLY A 1 927 ? 33.531 62 5.156 1 95.94 927 GLY A CA 1
ATOM 7149 C C . GLY A 1 927 ? 33.094 61.562 3.771 1 95.94 927 GLY A C 1
ATOM 7150 O O . GLY A 1 927 ? 33.5 62.188 2.771 1 95.94 927 GLY A O 1
ATOM 7151 N N . ALA A 1 928 ? 32.406 60.531 3.709 1 95.31 928 ALA A N 1
ATOM 7152 C CA . ALA A 1 928 ? 32.094 59.906 2.43 1 95.31 928 ALA A CA 1
ATOM 7153 C C . ALA A 1 928 ? 30.828 60.5 1.818 1 95.31 928 ALA A C 1
ATOM 7155 O O . ALA A 1 928 ? 30.391 60.094 0.749 1 95.31 928 ALA A O 1
ATOM 7156 N N . GLY A 1 929 ? 30.219 61.438 2.475 1 95.06 929 GLY A N 1
ATOM 7157 C CA . GLY A 1 929 ? 29.109 62.188 1.904 1 95.06 929 GLY A CA 1
ATOM 7158 C C . GLY A 1 929 ? 27.75 61.562 2.205 1 95.06 929 GLY A C 1
ATOM 7159 O O . GLY A 1 929 ? 26.75 61.938 1.579 1 95.06 929 GLY A O 1
ATOM 7160 N N . ILE A 1 930 ? 27.672 60.562 3.008 1 96.69 930 ILE A N 1
ATOM 7161 C CA . ILE A 1 930 ? 26.406 59.969 3.414 1 96.69 930 ILE A CA 1
ATOM 7162 C C . ILE A 1 930 ? 26 60.5 4.777 1 96.69 930 ILE A C 1
ATOM 7164 O O . ILE A 1 930 ? 26.812 60.562 5.703 1 96.69 930 ILE A O 1
ATOM 7168 N N . GLU A 1 931 ? 24.75 60.969 4.898 1 96.44 931 GLU A N 1
ATOM 7169 C CA . GLU A 1 931 ? 24.25 61.562 6.145 1 96.44 931 GLU A CA 1
ATOM 7170 C C . GLU A 1 931 ? 24.344 60.562 7.293 1 96.44 931 GLU A C 1
ATOM 7172 O O . GLU A 1 931 ? 23.906 59.406 7.16 1 96.44 931 GLU A O 1
ATOM 7177 N N . ALA A 1 932 ? 24.953 60.938 8.383 1 96.94 932 ALA A N 1
ATOM 7178 C CA . ALA A 1 932 ? 25.062 60.062 9.562 1 96.94 932 ALA A CA 1
ATOM 7179 C C . ALA A 1 932 ? 23.672 59.75 10.141 1 96.94 932 ALA A C 1
ATOM 7181 O O . ALA A 1 932 ? 22.734 60.531 9.953 1 96.94 932 ALA A O 1
ATOM 7182 N N . ASN A 1 933 ? 23.531 58.625 10.789 1 97.81 933 ASN A N 1
ATOM 7183 C CA . ASN A 1 933 ? 22.281 58.188 11.414 1 97.81 933 ASN A CA 1
ATOM 7184 C C . ASN A 1 933 ? 22.547 57.438 12.719 1 97.81 933 ASN A C 1
ATOM 7186 O O . ASN A 1 933 ? 23.125 56.344 12.711 1 97.81 933 ASN A O 1
ATOM 7190 N N . ALA A 1 934 ? 22.125 57.969 13.875 1 97 934 ALA A N 1
ATOM 7191 C CA . ALA A 1 934 ? 22.359 57.344 15.18 1 97 934 ALA A CA 1
ATOM 7192 C C . ALA A 1 934 ? 21.25 56.375 15.523 1 97 934 ALA A C 1
ATOM 7194 O O . ALA A 1 934 ? 20.656 56.438 16.594 1 97 934 ALA A O 1
ATOM 7195 N N . ASN A 1 935 ? 21.062 55.469 14.594 1 96.94 935 ASN A N 1
ATOM 7196 C CA . ASN A 1 935 ? 20.031 54.469 14.812 1 96.94 935 ASN A CA 1
ATOM 7197 C C . ASN A 1 935 ? 20.391 53.531 15.992 1 96.94 935 ASN A C 1
ATOM 7199 O O . ASN A 1 935 ? 21.547 53.156 16.156 1 96.94 935 ASN A O 1
ATOM 7203 N N . ASN A 1 936 ? 19.453 53.281 16.812 1 96.69 936 ASN A N 1
ATOM 7204 C CA . ASN A 1 936 ? 19.688 52.469 18 1 96.69 936 ASN A CA 1
ATOM 7205 C C . ASN A 1 936 ? 19.094 51.062 17.859 1 96.69 936 ASN A C 1
ATOM 7207 O O . ASN A 1 936 ? 19.156 50.281 18.781 1 96.69 936 ASN A O 1
ATOM 7211 N N . THR A 1 937 ? 18.5 50.781 16.75 1 96.06 937 THR A N 1
ATOM 7212 C CA . THR A 1 937 ? 17.844 49.5 16.562 1 96.06 937 THR A CA 1
ATOM 7213 C C . THR A 1 937 ? 18.719 48.531 15.758 1 96.06 937 THR A C 1
ATOM 7215 O O . THR A 1 937 ? 18.875 47.375 16.109 1 96.06 937 THR A O 1
ATOM 7218 N N . ASN A 1 938 ? 19.234 48.969 14.633 1 97.69 938 ASN A N 1
ATOM 7219 C CA . ASN A 1 938 ? 20.078 48.156 13.781 1 97.69 938 ASN A CA 1
ATOM 7220 C C . ASN A 1 938 ? 21.5 48.719 13.703 1 97.69 938 ASN A C 1
ATOM 7222 O O . ASN A 1 938 ? 21.688 49.906 13.484 1 97.69 938 ASN A O 1
ATOM 7226 N N . PRO A 1 939 ? 22.5 47.875 13.883 1 97.88 939 PRO A N 1
ATOM 7227 C CA . PRO A 1 939 ? 23.891 48.344 13.945 1 97.88 939 PRO A CA 1
ATOM 7228 C C . PRO A 1 939 ? 24.438 48.75 12.57 1 97.88 939 PRO A C 1
ATOM 7230 O O . PRO A 1 939 ? 23.703 48.719 11.586 1 97.88 939 PRO A O 1
ATOM 7233 N N . ARG A 1 940 ? 25.672 49.156 12.625 1 97.38 940 ARG A N 1
ATOM 7234 C CA . ARG A 1 940 ? 26.344 49.594 11.406 1 97.38 940 ARG A CA 1
ATOM 7235 C C . ARG A 1 940 ? 26.469 48.469 10.398 1 97.38 940 ARG A C 1
ATOM 7237 O O . ARG A 1 940 ? 26.969 47.375 10.727 1 97.38 940 ARG A O 1
ATOM 7244 N N . PRO A 1 941 ? 25.969 48.688 9.164 1 97.44 941 PRO A N 1
ATOM 7245 C CA . PRO A 1 941 ? 26.141 47.656 8.133 1 97.44 941 PRO A CA 1
ATOM 7246 C C . PRO A 1 941 ? 27.609 47.406 7.785 1 97.44 941 PRO A C 1
ATOM 7248 O O . PRO A 1 941 ? 28.422 48.344 7.832 1 97.44 941 PRO A O 1
ATOM 7251 N N . GLY A 1 942 ? 27.906 46.125 7.418 1 95.44 942 GLY A N 1
ATOM 7252 C CA . GLY A 1 942 ? 29.25 45.781 6.988 1 95.44 942 GLY A CA 1
ATOM 7253 C C . GLY A 1 942 ? 29.75 44.5 7.633 1 95.44 942 GLY A C 1
ATOM 7254 O O . GLY A 1 942 ? 29.047 43.875 8.414 1 95.44 942 GLY A O 1
ATOM 7255 N N . PRO A 1 943 ? 30.969 44.094 7.254 1 93.75 943 PRO A N 1
ATOM 7256 C CA . PRO A 1 943 ? 31.531 42.906 7.902 1 93.75 943 PRO A CA 1
ATOM 7257 C C . PRO A 1 943 ? 31.484 43 9.43 1 93.75 943 PRO A C 1
ATOM 7259 O O . PRO A 1 943 ? 31.594 44.094 9.992 1 93.75 943 PRO A O 1
ATOM 7262 N N . VAL A 1 944 ? 31.438 41.875 9.984 1 93.12 944 VAL A N 1
ATOM 7263 C CA . VAL A 1 944 ? 31.25 41.781 11.43 1 93.12 944 VAL A CA 1
ATOM 7264 C C . VAL A 1 944 ? 32.344 42.594 12.148 1 93.12 944 VAL A C 1
ATOM 7266 O O . VAL A 1 944 ? 32.062 43.312 13.109 1 93.12 944 VAL A O 1
ATOM 7269 N N . ALA A 1 945 ? 33.531 42.594 11.703 1 88.88 945 ALA A N 1
ATOM 7270 C CA . ALA A 1 945 ? 34.688 43.219 12.367 1 88.88 945 ALA A CA 1
ATOM 7271 C C . ALA A 1 945 ? 34.594 44.75 12.312 1 88.88 945 ALA A C 1
ATOM 7273 O O . ALA A 1 945 ? 34.938 45.438 13.273 1 88.88 945 ALA A O 1
ATOM 7274 N N . THR A 1 946 ? 34.156 45.312 11.227 1 89.81 946 THR A N 1
ATOM 7275 C CA . THR A 1 946 ? 34.125 46.75 11.023 1 89.81 946 THR A CA 1
ATOM 7276 C C . THR A 1 946 ? 32.688 47.281 11.195 1 89.81 946 THR A C 1
ATOM 7278 O O . THR A 1 946 ? 32.469 48.5 11.281 1 89.81 946 THR A O 1
ATOM 7281 N N . GLY A 1 947 ? 31.75 46.344 11.25 1 94.44 947 GLY A N 1
ATOM 7282 C CA . GLY A 1 947 ? 30.344 46.75 11.305 1 94.44 947 GLY A CA 1
ATOM 7283 C C . GLY A 1 947 ? 29.688 46.438 12.641 1 94.44 947 GLY A C 1
ATOM 7284 O O . GLY A 1 947 ? 30.047 47.031 13.656 1 94.44 947 GLY A O 1
ATOM 7285 N N . ALA A 1 948 ? 28.875 45.438 12.68 1 95.94 948 ALA A N 1
ATOM 7286 C CA . ALA A 1 948 ? 27.938 45.188 13.773 1 95.94 948 ALA A CA 1
ATOM 7287 C C . ALA A 1 948 ? 28.656 44.594 14.984 1 95.94 948 ALA A C 1
ATOM 7289 O O . ALA A 1 948 ? 28.125 44.594 16.094 1 95.94 948 ALA A O 1
ATOM 7290 N N . GLY A 1 949 ? 29.875 44.062 14.852 1 95.12 949 GLY A N 1
ATOM 7291 C CA . GLY A 1 949 ? 30.641 43.531 15.969 1 95.12 949 GLY A CA 1
ATOM 7292 C C . GLY A 1 949 ? 30.469 42.031 16.141 1 95.12 949 GLY A C 1
ATOM 7293 O O . GLY A 1 949 ? 29.547 41.438 15.57 1 95.12 949 GLY A O 1
ATOM 7294 N N . ALA A 1 950 ? 31.234 41.438 17 1 93.56 950 ALA A N 1
ATOM 7295 C CA . ALA A 1 950 ? 31.359 40 17.141 1 93.56 950 ALA A CA 1
ATOM 7296 C C . ALA A 1 950 ? 30.078 39.406 17.703 1 93.56 950 ALA A C 1
ATOM 7298 O O . ALA A 1 950 ? 29.719 38.281 17.359 1 93.56 950 ALA A O 1
ATOM 7299 N N . TYR A 1 951 ? 29.406 40.031 18.469 1 95.25 951 TYR A N 1
ATOM 7300 C CA . TYR A 1 951 ? 28.25 39.469 19.141 1 95.25 951 TYR A CA 1
ATOM 7301 C C . TYR A 1 951 ? 27.062 39.375 18.188 1 95.25 951 TYR A C 1
ATOM 7303 O O . TYR A 1 951 ? 26.094 38.656 18.469 1 95.25 951 TYR A O 1
ATOM 7311 N N . TRP A 1 952 ? 27.172 40.031 17.062 1 95.12 952 TRP A N 1
ATOM 7312 C CA . TRP A 1 952 ? 26.125 39.969 16.062 1 95.12 952 TRP A CA 1
ATOM 7313 C C . TRP A 1 952 ? 25.953 38.531 15.547 1 95.12 952 TRP A C 1
ATOM 7315 O O . TRP A 1 952 ? 24.844 38.125 15.195 1 95.12 952 TRP A O 1
ATOM 7325 N N . THR A 1 953 ? 26.953 37.719 15.609 1 93.5 953 THR A N 1
ATOM 7326 C CA . THR A 1 953 ? 26.953 36.344 15.078 1 93.5 953 THR A CA 1
ATOM 7327 C C . THR A 1 953 ? 26.25 35.406 16.031 1 93.5 953 THR A C 1
ATOM 7329 O O . THR A 1 953 ? 25.906 34.281 15.664 1 93.5 953 THR A O 1
ATOM 7332 N N . SER A 1 954 ? 25.969 35.844 17.203 1 94.75 954 SER A N 1
ATOM 7333 C CA . SER A 1 954 ? 25.297 35 18.188 1 94.75 954 SER A CA 1
ATOM 7334 C C . SER A 1 954 ? 23.797 34.938 17.922 1 94.75 954 SER A C 1
ATOM 7336 O O . SER A 1 954 ? 23.078 34.188 18.547 1 94.75 954 SER A O 1
ATOM 7338 N N . LEU A 1 955 ? 23.312 35.75 17.031 1 95.62 955 LEU A N 1
ATOM 7339 C CA . LEU A 1 955 ? 21.922 35.812 16.578 1 95.62 955 LEU A CA 1
ATOM 7340 C C . LEU A 1 955 ? 21.031 36.438 17.641 1 95.62 955 LEU A C 1
ATOM 7342 O O . LEU A 1 955 ? 19.812 36.344 17.578 1 95.62 955 LEU A O 1
ATOM 7346 N N . PHE A 1 956 ? 21.562 37.125 18.641 1 96.31 956 PHE A N 1
ATOM 7347 C CA . PHE A 1 956 ? 20.828 37.594 19.797 1 96.31 956 PHE A CA 1
ATOM 7348 C C . PHE A 1 956 ? 19.906 38.75 19.422 1 96.31 956 PHE A C 1
ATOM 7350 O O . PHE A 1 956 ? 19.016 39.125 20.203 1 96.31 956 PHE A O 1
ATOM 7357 N N . ALA A 1 957 ? 20.031 39.312 18.203 1 96.44 957 ALA A N 1
ATOM 7358 C CA . ALA A 1 957 ? 19.234 40.5 17.812 1 96.44 957 ALA A CA 1
ATOM 7359 C C . ALA A 1 957 ? 17.984 40.062 17.047 1 96.44 957 ALA A C 1
ATOM 7361 O O . ALA A 1 957 ? 17.156 40.906 16.703 1 96.44 957 ALA A O 1
ATOM 7362 N N . TYR A 1 958 ? 17.766 38.812 16.859 1 96.81 958 TYR A N 1
ATOM 7363 C CA . TYR A 1 958 ? 16.734 38.406 15.922 1 96.81 958 TYR A CA 1
ATOM 7364 C C . TYR A 1 958 ? 15.539 37.812 16.641 1 96.81 958 TYR A C 1
ATOM 7366 O O . TYR A 1 958 ? 14.633 37.25 16.016 1 96.81 958 TYR A O 1
ATOM 7374 N N . TYR A 1 959 ? 15.477 37.781 17.938 1 97.12 959 TYR A N 1
ATOM 7375 C CA . TYR A 1 959 ? 14.305 37.312 18.688 1 97.12 959 TYR A CA 1
ATOM 7376 C C . TYR A 1 959 ? 13.148 38.312 18.516 1 97.12 959 TYR A C 1
ATOM 7378 O O . TYR A 1 959 ? 13.352 39.531 18.547 1 97.12 959 TYR A O 1
ATOM 7386 N N . ARG A 1 960 ? 11.977 37.812 18.203 1 97.19 960 ARG A N 1
ATOM 7387 C CA . ARG A 1 960 ? 10.797 38.625 17.969 1 97.19 960 ARG A CA 1
ATOM 7388 C C . ARG A 1 960 ? 9.602 38.125 18.766 1 97.19 960 ARG A C 1
ATOM 7390 O O . ARG A 1 960 ? 9.414 36.906 18.891 1 97.19 960 ARG A O 1
ATOM 7397 N N . ASP A 1 961 ? 8.836 39.031 19.281 1 97.75 961 ASP A N 1
ATOM 7398 C CA . ASP A 1 961 ? 7.492 38.719 19.75 1 97.75 961 ASP A CA 1
ATOM 7399 C C . ASP A 1 961 ? 6.562 38.406 18.578 1 97.75 961 ASP A C 1
ATOM 7401 O O . ASP A 1 961 ? 6.449 39.188 17.641 1 97.75 961 ASP A O 1
ATOM 7405 N N . VAL A 1 962 ? 5.902 37.312 18.656 1 97.81 962 VAL A N 1
ATOM 7406 C CA . VAL A 1 962 ? 5.082 36.875 17.531 1 97.81 962 VAL A CA 1
ATOM 7407 C C . VAL A 1 962 ? 3.613 36.812 17.953 1 97.81 962 VAL A C 1
ATOM 7409 O O . VAL A 1 962 ? 2.855 35.969 17.469 1 97.81 962 VAL A O 1
ATOM 7412 N N . SER A 1 963 ? 3.205 37.656 18.828 1 98.31 963 SER A N 1
ATOM 7413 C CA . SER A 1 963 ? 1.808 37.781 19.219 1 98.31 963 SER A CA 1
ATOM 7414 C C . SER A 1 963 ? 0.937 38.219 18.047 1 98.31 963 SER A C 1
ATOM 7416 O O . SER A 1 963 ? 1.355 39.062 17.234 1 98.31 963 SER A O 1
ATOM 7418 N N . TYR A 1 964 ? -0.289 37.656 17.969 1 97.88 964 TYR A N 1
ATOM 7419 C CA . TYR A 1 964 ? -1.169 38.062 16.891 1 97.88 964 TYR A CA 1
ATOM 7420 C C . TYR A 1 964 ? -2.631 37.844 17.25 1 97.88 964 TYR A C 1
ATOM 7422 O O . TYR A 1 964 ? -2.936 37.094 18.188 1 97.88 964 TYR A O 1
ATOM 7430 N N . VAL A 1 965 ? -3.506 38.562 16.578 1 98.44 965 VAL A N 1
ATOM 7431 C CA . VAL A 1 965 ? -4.938 38.312 16.438 1 98.44 965 VAL A CA 1
ATOM 7432 C C . VAL A 1 965 ? -5.289 38.062 14.969 1 98.44 965 VAL A C 1
ATOM 7434 O O . VAL A 1 965 ? -4.973 38.906 14.117 1 98.44 965 VAL A O 1
ATOM 7437 N N . LYS A 1 966 ? -5.836 36.969 14.695 1 97.31 966 LYS A N 1
ATOM 7438 C CA . LYS A 1 966 ? -6.164 36.594 13.328 1 97.31 966 LYS A CA 1
ATOM 7439 C C . LYS A 1 966 ? -7.664 36.375 13.164 1 97.31 966 LYS A C 1
ATOM 7441 O O . LYS A 1 966 ? -8.289 35.688 13.977 1 97.31 966 LYS A O 1
ATOM 7446 N N . ILE A 1 967 ? -8.258 37.031 12.164 1 98 967 ILE A N 1
ATOM 7447 C CA . ILE A 1 967 ? -9.57 36.562 11.703 1 98 967 ILE A CA 1
ATOM 7448 C C . ILE A 1 967 ? -9.414 35.375 10.789 1 98 967 ILE A C 1
ATOM 7450 O O . ILE A 1 967 ? -9.008 35.5 9.625 1 98 967 ILE A O 1
ATOM 7454 N N . LYS A 1 968 ? -9.773 34.25 11.258 1 96.75 968 LYS A N 1
ATOM 7455 C CA . LYS A 1 968 ? -9.484 33 10.562 1 96.75 968 LYS A CA 1
ATOM 7456 C C . LYS A 1 968 ? -10.414 32.781 9.375 1 96.75 968 LYS A C 1
ATOM 7458 O O . LYS A 1 968 ? -10.016 32.219 8.352 1 96.75 968 LYS A O 1
ATOM 7463 N N . ASN A 1 969 ? -11.672 33.219 9.516 1 97.06 969 ASN A N 1
ATOM 7464 C CA . ASN A 1 969 ? -12.578 33.156 8.367 1 97.06 969 ASN A CA 1
ATOM 7465 C C . ASN A 1 969 ? -13.758 34.094 8.523 1 97.06 969 ASN A C 1
ATOM 7467 O O . ASN A 1 969 ? -14.062 34.531 9.641 1 97.06 969 ASN A O 1
ATOM 7471 N N . ILE A 1 970 ? -14.375 34.469 7.484 1 98.12 970 ILE A N 1
ATOM 7472 C CA . ILE A 1 970 ? -15.672 35.094 7.355 1 98.12 970 ILE A CA 1
ATOM 7473 C C . ILE A 1 970 ? -16.516 34.375 6.301 1 98.12 970 ILE A C 1
ATOM 7475 O O . ILE A 1 970 ? -16.062 34.219 5.164 1 98.12 970 ILE A O 1
ATOM 7479 N N . SER A 1 971 ? -17.656 33.969 6.746 1 97.81 971 SER A N 1
ATOM 7480 C CA . SER A 1 971 ? -18.484 33.219 5.824 1 97.81 971 SER A CA 1
ATOM 7481 C C . SER A 1 971 ? -19.906 33.781 5.766 1 97.81 971 SER A C 1
ATOM 7483 O O . SER A 1 971 ? -20.453 34.188 6.789 1 97.81 971 SER A O 1
ATOM 7485 N N . LEU A 1 972 ? -20.484 33.844 4.594 1 98 972 LEU A N 1
ATOM 7486 C CA . LEU A 1 972 ? -21.875 34.219 4.34 1 98 972 LEU A CA 1
ATOM 7487 C C . LEU A 1 972 ? -22.578 33.188 3.471 1 98 972 LEU A C 1
ATOM 7489 O O . LEU A 1 972 ? -22.078 32.812 2.402 1 98 972 LEU A O 1
ATOM 7493 N N . GLY A 1 973 ? -23.672 32.688 3.99 1 97.12 973 GLY A N 1
ATOM 7494 C CA . GLY A 1 973 ? -24.422 31.688 3.252 1 97.12 973 GLY A CA 1
ATOM 7495 C C . GLY A 1 973 ? -25.891 32.031 3.115 1 97.12 973 GLY A C 1
ATOM 7496 O O . GLY A 1 973 ? -26.422 32.812 3.896 1 97.12 973 GLY A O 1
ATOM 7497 N N . TYR A 1 974 ? -26.5 31.484 2.115 1 96.81 974 TYR A N 1
ATOM 7498 C CA . TYR A 1 974 ? -27.922 31.609 1.851 1 96.81 974 TYR A CA 1
ATOM 7499 C C . TYR A 1 974 ? -28.531 30.234 1.551 1 96.81 974 TYR A C 1
ATOM 7501 O O . TYR A 1 974 ? -28.078 29.531 0.651 1 96.81 974 TYR A O 1
ATOM 7509 N N . THR A 1 975 ? -29.5 29.922 2.328 1 94.56 975 THR A N 1
ATOM 7510 C CA . THR A 1 975 ? -30.234 28.688 2.104 1 94.56 975 THR A CA 1
ATOM 7511 C C . THR A 1 975 ? -31.578 28.969 1.431 1 94.56 975 THR A C 1
ATOM 7513 O O . THR A 1 975 ? -32.375 29.781 1.931 1 94.56 975 THR A O 1
ATOM 7516 N N . LEU A 1 976 ? -31.891 28.297 0.456 1 92.44 976 LEU A N 1
ATOM 7517 C CA . LEU A 1 976 ? -33.094 28.531 -0.306 1 92.44 976 LEU A CA 1
ATOM 7518 C C . LEU A 1 976 ? -34.344 28.156 0.506 1 92.44 976 LEU A C 1
ATOM 7520 O O . LEU A 1 976 ? -34.281 27.219 1.311 1 92.44 976 LEU A O 1
ATOM 7524 N N . ASP A 1 977 ? -35.469 28.75 0.221 1 86.62 977 ASP A N 1
ATOM 7525 C CA . ASP A 1 977 ? -36.719 28.562 0.964 1 86.62 977 ASP A CA 1
ATOM 7526 C C . ASP A 1 977 ? -37.312 27.188 0.705 1 86.62 977 ASP A C 1
ATOM 7528 O O . ASP A 1 977 ? -37.125 26.625 -0.379 1 86.62 977 ASP A O 1
ATOM 7532 N N . SER A 1 978 ? -38 26.766 1.678 1 82.19 978 SER A N 1
ATOM 7533 C CA . SER A 1 978 ? -38.562 25.422 1.67 1 82.19 978 SER A CA 1
ATOM 7534 C C . SER A 1 978 ? -39.562 25.234 0.527 1 82.19 978 SER A C 1
ATOM 7536 O O . SER A 1 978 ? -39.656 24.156 -0.064 1 82.19 978 SER A O 1
ATOM 7538 N N . GLU A 1 979 ? -40.312 26.25 0.194 1 83.88 979 GLU A N 1
ATOM 7539 C CA . GLU A 1 979 ? -41.344 26.125 -0.853 1 83.88 979 GLU A CA 1
ATOM 7540 C C . GLU A 1 979 ? -40.688 25.875 -2.213 1 83.88 979 GLU A C 1
ATOM 7542 O O . GLU A 1 979 ? -41.156 25.047 -2.992 1 83.88 979 GLU A O 1
ATOM 7547 N N . LEU A 1 980 ? -39.688 26.578 -2.439 1 86.12 980 LEU A N 1
ATOM 7548 C CA . LEU A 1 980 ? -38.969 26.391 -3.688 1 86.12 980 LEU A CA 1
ATOM 7549 C C . LEU A 1 980 ? -38.281 25.031 -3.717 1 86.12 980 LEU A C 1
ATOM 7551 O O . LEU A 1 980 ? -38.219 24.391 -4.766 1 86.12 980 LEU A O 1
ATOM 7555 N N . LEU A 1 981 ? -37.75 24.641 -2.648 1 88.88 981 LEU A N 1
ATOM 7556 C CA . LEU A 1 981 ? -37.062 23.375 -2.547 1 88.88 981 LEU A CA 1
ATOM 7557 C C . LEU A 1 981 ? -38 22.203 -2.818 1 88.88 981 LEU A C 1
ATOM 7559 O O . LEU A 1 981 ? -37.625 21.234 -3.467 1 88.88 981 LEU A O 1
ATOM 7563 N N . LYS A 1 982 ? -39.188 22.328 -2.289 1 85.81 982 LYS A N 1
ATOM 7564 C CA . LYS A 1 982 ? -40.188 21.281 -2.529 1 85.81 982 LYS A CA 1
ATOM 7565 C C . LYS A 1 982 ? -40.469 21.141 -4.02 1 85.81 982 LYS A C 1
ATOM 7567 O O . LYS A 1 982 ? -40.594 20.031 -4.527 1 85.81 982 LYS A O 1
ATOM 7572 N N . LYS A 1 983 ? -40.531 22.266 -4.582 1 86.19 983 LYS A N 1
ATOM 7573 C CA . LYS A 1 983 ? -40.781 22.25 -6.02 1 86.19 983 LYS A CA 1
ATOM 7574 C C . LYS A 1 983 ? -39.625 21.578 -6.773 1 86.19 983 LYS A C 1
ATOM 7576 O O . LYS A 1 983 ? -39.875 20.906 -7.785 1 86.19 983 LYS A O 1
ATOM 7581 N N . LEU A 1 984 ? -38.5 21.719 -6.277 1 87.06 984 LEU A N 1
ATOM 7582 C CA . LEU A 1 984 ? -37.312 21.188 -6.949 1 87.06 984 LEU A CA 1
ATOM 7583 C C . LEU A 1 984 ? -37 19.781 -6.445 1 87.06 984 LEU A C 1
ATOM 7585 O O . LEU A 1 984 ? -36.062 19.141 -6.953 1 87.06 984 LEU A O 1
ATOM 7589 N N . LYS A 1 985 ? -37.719 19.25 -5.484 1 85.81 985 LYS A N 1
ATOM 7590 C CA . LYS A 1 985 ? -37.469 17.953 -4.867 1 85.81 985 LYS A CA 1
ATOM 7591 C C . LYS A 1 985 ? -36.094 17.875 -4.262 1 85.81 985 LYS A C 1
ATOM 7593 O O . LYS A 1 985 ? -35.375 16.891 -4.465 1 85.81 985 LYS A O 1
ATOM 7598 N N . ILE A 1 986 ? -35.75 19 -3.795 1 90.19 986 ILE A N 1
ATOM 7599 C CA . ILE A 1 986 ? -34.469 19.141 -3.074 1 90.19 986 ILE A CA 1
ATOM 7600 C C . ILE A 1 986 ? -34.75 19.438 -1.601 1 90.19 986 ILE A C 1
ATOM 7602 O O . ILE A 1 986 ? -35.688 20.188 -1.272 1 90.19 986 ILE A O 1
ATOM 7606 N N . ASN A 1 987 ? -34 18.719 -0.767 1 86.88 987 ASN A N 1
ATOM 7607 C CA . ASN A 1 987 ? -34.219 18.891 0.664 1 86.88 987 ASN A CA 1
ATOM 7608 C C . ASN A 1 987 ? -33.562 20.172 1.179 1 86.88 987 ASN A C 1
ATOM 7610 O O . ASN A 1 987 ? -34.125 20.828 2.07 1 86.88 987 ASN A O 1
ATOM 7614 N N . ASN A 1 988 ? -32.406 20.406 0.751 1 91.25 988 ASN A N 1
ATOM 7615 C CA . ASN A 1 988 ? -31.672 21.578 1.198 1 91.25 988 ASN A CA 1
ATOM 7616 C C . ASN A 1 988 ? -30.688 22.047 0.137 1 91.25 988 ASN A C 1
ATOM 7618 O O . ASN A 1 988 ? -30.047 21.234 -0.532 1 91.25 988 ASN A O 1
ATOM 7622 N N . LEU A 1 989 ? -30.609 23.281 -0.1 1 94.56 989 LEU A N 1
ATOM 7623 C CA . LEU A 1 989 ? -29.641 23.906 -1.002 1 94.56 989 LEU A CA 1
ATOM 7624 C C . LEU A 1 989 ? -29.062 25.172 -0.386 1 94.56 989 LEU A C 1
ATOM 7626 O O . LEU A 1 989 ? -29.781 26.141 -0.16 1 94.56 989 LEU A O 1
ATOM 7630 N N . ARG A 1 990 ? -27.844 25.156 -0.142 1 95.5 990 ARG A N 1
ATOM 7631 C CA . ARG A 1 990 ? -27.141 26.297 0.452 1 95.5 990 ARG A CA 1
ATOM 7632 C C . ARG A 1 990 ? -26 26.766 -0.453 1 95.5 990 ARG A C 1
ATOM 7634 O O . ARG A 1 990 ? -25.188 25.969 -0.921 1 95.5 990 ARG A O 1
ATOM 7641 N N . ILE A 1 991 ? -26.016 28.047 -0.783 1 96.81 991 ILE A N 1
ATOM 7642 C CA . ILE A 1 991 ? -24.891 28.688 -1.471 1 96.81 991 ILE A CA 1
ATOM 7643 C C . ILE A 1 991 ? -24.156 29.609 -0.506 1 96.81 991 ILE A C 1
ATOM 7645 O O . ILE A 1 991 ? -24.781 30.297 0.309 1 96.81 991 ILE A O 1
ATOM 7649 N N . TYR A 1 992 ? -22.797 29.609 -0.625 1 97.12 992 TYR A N 1
ATOM 7650 C CA . TYR A 1 992 ? -22.094 30.422 0.35 1 97.12 992 TYR A CA 1
ATOM 7651 C C . TYR A 1 992 ? -20.781 30.953 -0.225 1 97.12 992 TYR A C 1
ATOM 7653 O O . TYR A 1 992 ? -20.281 30.422 -1.218 1 97.12 992 TYR A O 1
ATOM 7661 N N . VAL A 1 993 ? -20.281 32 0.35 1 97.81 993 VAL A N 1
ATOM 7662 C CA . VAL A 1 993 ? -18.938 32.531 0.151 1 97.81 993 VAL A CA 1
ATOM 7663 C C . VAL A 1 993 ? -18.156 32.5 1.468 1 97.81 993 VAL A C 1
ATOM 7665 O O . VAL A 1 993 ? -18.719 32.812 2.529 1 97.81 993 VAL A O 1
ATOM 7668 N N . ASN A 1 994 ? -16.953 32.062 1.439 1 97.5 994 ASN A N 1
ATOM 7669 C CA . ASN A 1 994 ? -16.078 31.969 2.604 1 97.5 994 ASN A CA 1
ATOM 7670 C C . ASN A 1 994 ? -14.703 32.531 2.314 1 97.5 994 ASN A C 1
ATOM 7672 O O . ASN A 1 994 ? -14.133 32.312 1.249 1 97.5 994 ASN A O 1
ATOM 7676 N N . VAL A 1 995 ? -14.195 33.344 3.18 1 98 995 VAL A N 1
ATOM 7677 C CA . VAL A 1 995 ? -12.8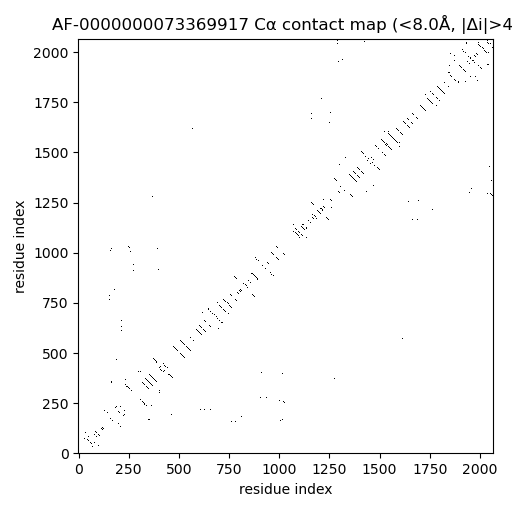52 33.906 3.061 1 98 995 VAL A CA 1
ATOM 7678 C C . VAL A 1 995 ? -11.992 33.469 4.238 1 98 995 VAL A C 1
ATOM 7680 O O . VAL A 1 995 ? -12.383 33.625 5.398 1 98 995 VAL A O 1
ATOM 7683 N N . LEU A 1 996 ? -10.859 32.906 3.939 1 96.38 996 LEU A N 1
ATOM 7684 C CA . LEU A 1 996 ? -9.953 32.406 4.977 1 96.38 996 LEU A CA 1
ATOM 7685 C C . LEU A 1 996 ? -8.797 33.406 5.176 1 96.38 996 LEU A C 1
ATOM 7687 O O . LEU A 1 996 ? -8.203 33.875 4.207 1 96.38 996 LEU A O 1
ATOM 7691 N N . ASP A 1 997 ? -8.5 33.75 6.43 1 95.75 997 ASP A N 1
ATOM 7692 C CA . ASP A 1 997 ? -7.367 34.562 6.887 1 95.75 997 ASP A CA 1
ATOM 7693 C C . ASP A 1 997 ? -7.371 35.938 6.234 1 95.75 997 ASP A C 1
ATOM 7695 O O . ASP A 1 997 ? -6.363 36.375 5.668 1 95.75 997 ASP A O 1
ATOM 7699 N N . PRO A 1 998 ? -8.445 36.625 6.281 1 97 998 PRO A N 1
ATOM 7700 C CA . PRO A 1 998 ? -8.523 37.938 5.617 1 97 998 PRO A CA 1
ATOM 7701 C C . PRO A 1 998 ? -7.707 39 6.332 1 97 998 PRO A C 1
ATOM 7703 O O . PRO A 1 998 ? -7.148 39.906 5.688 1 97 998 PRO A O 1
ATOM 7706 N N . PHE A 1 999 ? -7.676 38.844 7.746 1 97.25 999 PHE A N 1
ATOM 7707 C CA . PHE A 1 999 ? -7 39.906 8.5 1 97.25 999 PHE A CA 1
ATOM 7708 C C . PHE A 1 999 ? -6.148 39.312 9.609 1 97.25 999 PHE A C 1
ATOM 7710 O O . PHE A 1 999 ? -6.555 38.344 10.266 1 97.25 999 PHE A O 1
ATOM 7717 N N . VAL A 1 1000 ? -5.008 39.844 9.773 1 97.25 1000 VAL A N 1
ATOM 7718 C CA . VAL A 1 1000 ? -4.117 39.5 10.875 1 97.25 1000 VAL A CA 1
ATOM 7719 C C . VAL A 1 1000 ? -3.57 40.781 11.508 1 97.25 1000 VAL A C 1
ATOM 7721 O O . VAL A 1 1000 ? -3.02 41.656 10.82 1 97.25 1000 VAL A O 1
ATOM 7724 N N . PHE A 1 1001 ? -3.754 40.938 12.766 1 98.19 1001 PHE A N 1
ATOM 7725 C CA . PHE A 1 1001 ? -3.217 42.062 13.531 1 98.19 1001 PHE A CA 1
ATOM 7726 C C . PHE A 1 1001 ? -2.02 41.625 14.367 1 98.19 1001 PHE A C 1
ATOM 7728 O O . PHE A 1 1001 ? -2.16 40.812 15.289 1 98.19 1001 PHE A O 1
ATOM 7735 N N . THR A 1 1002 ? -0.867 42.094 14.102 1 97.94 1002 THR A N 1
ATOM 7736 C CA . THR A 1 1002 ? 0.38 41.688 14.742 1 97.94 1002 THR A CA 1
ATOM 7737 C C . THR A 1 1002 ? 1.456 42.75 14.539 1 97.94 1002 THR A C 1
ATOM 7739 O O . THR A 1 1002 ? 1.352 43.594 13.633 1 97.94 1002 THR A O 1
ATOM 7742 N N . ASN A 1 1003 ? 2.455 42.812 15.414 1 95.81 1003 ASN A N 1
ATOM 7743 C CA . ASN A 1 1003 ? 3.625 43.656 15.234 1 95.81 1003 ASN A CA 1
ATOM 7744 C C . ASN A 1 1003 ? 4.754 42.938 14.523 1 95.81 1003 ASN A C 1
ATOM 7746 O O . ASN A 1 1003 ? 5.805 43.531 14.25 1 95.81 1003 ASN A O 1
ATOM 7750 N N . PHE A 1 1004 ? 4.574 41.719 14.258 1 96.81 1004 PHE A N 1
ATOM 7751 C CA . PHE A 1 1004 ? 5.574 40.938 13.539 1 96.81 1004 PHE A CA 1
ATOM 7752 C C . PHE A 1 1004 ? 5.645 41.375 12.078 1 96.81 1004 PHE A C 1
ATOM 7754 O O . PHE A 1 1004 ? 4.629 41.375 11.383 1 96.81 1004 PHE A O 1
ATOM 7761 N N . ASP A 1 1005 ? 6.773 41.656 11.562 1 95.38 1005 ASP A N 1
ATOM 7762 C CA . ASP A 1 1005 ? 6.887 42.219 10.227 1 95.38 1005 ASP A CA 1
ATOM 7763 C C . ASP A 1 1005 ? 7.539 41.25 9.258 1 95.38 1005 ASP A C 1
ATOM 7765 O O . ASP A 1 1005 ? 8.172 41.656 8.281 1 95.38 1005 ASP A O 1
ATOM 7769 N N . GLY A 1 1006 ? 7.504 39.969 9.516 1 94.62 1006 GLY A N 1
ATOM 7770 C CA . GLY A 1 1006 ? 7.914 38.938 8.578 1 94.62 1006 GLY A CA 1
ATOM 7771 C C . GLY A 1 1006 ? 6.762 38.375 7.762 1 94.62 1006 GLY A C 1
ATOM 7772 O O . GLY A 1 1006 ? 5.824 39.094 7.426 1 94.62 1006 GLY A O 1
ATOM 7773 N N . TYR A 1 1007 ? 6.863 37.062 7.309 1 93.94 1007 TYR A N 1
ATOM 7774 C CA . TYR A 1 1007 ? 5.82 36.469 6.492 1 93.94 1007 TYR A CA 1
ATOM 7775 C C . TYR A 1 1007 ? 4.523 36.344 7.277 1 93.94 1007 TYR A C 1
ATOM 7777 O O . TYR A 1 1007 ? 3.48 36.844 6.852 1 93.94 1007 TYR A O 1
ATOM 7785 N N . ASP A 1 1008 ? 4.559 35.562 8.344 1 95.25 1008 ASP A N 1
ATOM 7786 C CA . ASP A 1 1008 ? 3.418 35.344 9.227 1 95.25 1008 ASP A CA 1
ATOM 7787 C C . ASP A 1 1008 ? 3.881 34.969 10.641 1 95.25 1008 ASP A C 1
ATOM 7789 O O . ASP A 1 1008 ? 4.828 34.188 10.805 1 95.25 1008 ASP A O 1
ATOM 7793 N N . PRO A 1 1009 ? 3.289 35.562 11.648 1 95.88 1009 PRO A N 1
ATOM 7794 C CA . PRO A 1 1009 ? 3.723 35.281 13.016 1 95.88 1009 PRO A CA 1
ATOM 7795 C C . PRO A 1 1009 ? 3.488 33.812 13.406 1 95.88 1009 PRO A C 1
ATOM 7797 O O . PRO A 1 1009 ? 4.207 33.281 14.258 1 95.88 1009 PRO A O 1
ATOM 7800 N N . GLU A 1 1010 ? 2.598 33.125 12.852 1 94.19 1010 GLU A N 1
ATOM 7801 C CA . GLU A 1 1010 ? 2.234 31.75 13.227 1 94.19 1010 GLU A CA 1
ATOM 7802 C C . GLU A 1 1010 ? 3.371 30.781 12.93 1 94.19 1010 GLU A C 1
ATOM 7804 O O . GLU A 1 1010 ? 3.561 29.797 13.656 1 94.19 1010 GLU A O 1
ATOM 7809 N N . TRP A 1 1011 ? 4.07 31 11.883 1 93.81 1011 TRP A N 1
ATOM 7810 C CA . TRP A 1 1011 ? 5.18 30.109 11.562 1 93.81 1011 TRP A CA 1
ATOM 7811 C C . TRP A 1 1011 ? 6.492 30.875 11.461 1 93.81 1011 TRP A C 1
ATOM 7813 O O . TRP A 1 1011 ? 7.32 30.594 10.602 1 93.81 1011 TRP A O 1
ATOM 7823 N N . ALA A 1 1012 ? 6.652 31.797 12.305 1 93.56 1012 ALA A N 1
ATOM 7824 C CA . ALA A 1 1012 ? 7.812 32.688 12.328 1 93.56 1012 ALA A CA 1
ATOM 7825 C C . ALA A 1 1012 ? 9.094 31.906 12.648 1 93.56 1012 ALA A C 1
ATOM 7827 O O . ALA A 1 1012 ? 10.188 32.312 12.273 1 93.56 1012 ALA A O 1
ATOM 7828 N N . ALA A 1 1013 ? 8.969 30.719 13.297 1 90.5 1013 ALA A N 1
ATOM 7829 C CA . ALA A 1 1013 ? 10.133 29.938 13.719 1 90.5 1013 ALA A CA 1
ATOM 7830 C C . ALA A 1 1013 ? 10.461 28.859 12.703 1 90.5 1013 ALA A C 1
ATOM 7832 O O . ALA A 1 1013 ? 11.453 28.141 12.852 1 90.5 1013 ALA A O 1
ATOM 7833 N N . SER A 1 1014 ? 9.672 28.703 11.727 1 89.06 1014 SER A N 1
ATOM 7834 C CA . SER A 1 1014 ? 9.906 27.656 10.727 1 89.06 1014 SER A CA 1
ATOM 7835 C C . SER A 1 1014 ? 11.227 27.891 9.992 1 89.06 1014 SER A C 1
ATOM 7837 O O . SER A 1 1014 ? 11.719 29.016 9.938 1 89.06 1014 SER A O 1
ATOM 7839 N N . SER A 1 1015 ? 11.703 26.75 9.453 1 88.12 1015 SER A N 1
ATOM 7840 C CA . SER A 1 1015 ? 12.914 26.875 8.648 1 88.12 1015 SER A CA 1
ATOM 7841 C C . SER A 1 1015 ? 12.711 27.844 7.488 1 88.12 1015 SER A C 1
ATOM 7843 O O . SER A 1 1015 ? 11.68 27.797 6.809 1 88.12 1015 SER A O 1
ATOM 7845 N N . PHE A 1 1016 ? 13.672 28.656 7.367 1 86.06 1016 PHE A N 1
ATOM 7846 C CA . PHE A 1 1016 ? 13.5 29.75 6.418 1 86.06 1016 PHE A CA 1
ATOM 7847 C C . PHE A 1 1016 ? 13.336 29.219 5 1 86.06 1016 PHE A C 1
ATOM 7849 O O . PHE A 1 1016 ? 12.602 29.781 4.195 1 86.06 1016 PHE A O 1
ATOM 7856 N N . GLY A 1 1017 ? 13.961 28.156 4.715 1 85.69 1017 GLY A N 1
ATOM 7857 C CA . GLY A 1 1017 ? 13.906 27.609 3.367 1 85.69 1017 GLY A CA 1
ATOM 7858 C C . GLY A 1 1017 ? 12.5 27.234 2.936 1 85.69 1017 GLY A C 1
ATOM 7859 O O . GLY A 1 1017 ? 12.078 27.562 1.824 1 85.69 1017 GLY A O 1
ATOM 7860 N N . VAL A 1 1018 ? 11.773 26.703 3.818 1 87.5 1018 VAL A N 1
ATOM 7861 C CA . VAL A 1 1018 ? 10.453 26.203 3.449 1 87.5 1018 VAL A CA 1
ATOM 7862 C C . VAL A 1 1018 ? 9.383 27.219 3.82 1 87.5 1018 VAL A C 1
ATOM 7864 O O . VAL A 1 1018 ? 8.211 27.047 3.48 1 87.5 1018 VAL A O 1
ATOM 7867 N N . ASN A 1 1019 ? 9.789 28.281 4.43 1 86.88 1019 ASN A N 1
ATOM 7868 C CA . ASN A 1 1019 ? 8.836 29.312 4.832 1 86.88 1019 ASN A CA 1
ATOM 7869 C C . ASN A 1 1019 ? 8.289 30.078 3.625 1 86.88 1019 ASN A C 1
ATOM 7871 O O . ASN A 1 1019 ? 8.977 30.219 2.609 1 86.88 1019 ASN A O 1
ATOM 7875 N N . ARG A 1 1020 ? 6.988 30.469 3.725 1 89.69 1020 ARG A N 1
ATOM 7876 C CA . ARG A 1 1020 ? 6.316 31.188 2.646 1 89.69 1020 ARG A CA 1
ATOM 7877 C C . ARG A 1 1020 ? 5.43 32.281 3.199 1 89.69 1020 ARG A C 1
ATOM 7879 O O . ARG A 1 1020 ? 5.086 32.281 4.383 1 89.69 1020 ARG A O 1
ATOM 7886 N N . PRO A 1 1021 ? 5.141 33.219 2.273 1 92.5 1021 PRO A N 1
ATOM 7887 C CA . PRO A 1 1021 ? 4.188 34.25 2.701 1 92.5 1021 PRO A CA 1
ATOM 7888 C C . PRO A 1 1021 ? 2.803 33.688 3.006 1 92.5 1021 PRO A C 1
ATOM 7890 O O . PRO A 1 1021 ? 2.469 32.594 2.555 1 92.5 1021 PRO A O 1
ATOM 7893 N N . ALA A 1 1022 ? 2.102 34.469 3.785 1 93.31 1022 ALA A N 1
ATOM 7894 C CA . ALA A 1 1022 ? 0.713 34.125 4.07 1 93.31 1022 ALA A CA 1
ATOM 7895 C C . ALA A 1 1022 ? -0.173 34.344 2.85 1 93.31 1022 ALA A C 1
ATOM 7897 O O . ALA A 1 1022 ? 0.234 35.031 1.898 1 93.31 1022 ALA A O 1
ATOM 7898 N N . SER A 1 1023 ? -1.332 33.75 2.904 1 94.94 1023 SER A N 1
ATOM 7899 C CA . SER A 1 1023 ? -2.266 33.906 1.793 1 94.94 1023 SER A CA 1
ATOM 7900 C C . SER A 1 1023 ? -3.689 34.125 2.295 1 94.94 1023 SER A C 1
ATOM 7902 O O . SER A 1 1023 ? -4.008 33.812 3.441 1 94.94 1023 SER A O 1
ATOM 7904 N N . ILE A 1 1024 ? -4.5 34.75 1.499 1 96.88 1024 ILE A N 1
ATOM 7905 C CA . ILE A 1 1024 ? -5.945 34.844 1.668 1 96.88 1024 ILE A CA 1
ATOM 7906 C C . ILE A 1 1024 ? -6.645 33.969 0.649 1 96.88 1024 ILE A C 1
ATOM 7908 O O . ILE A 1 1024 ? -6.309 33.969 -0.538 1 96.88 1024 ILE A O 1
ATOM 7912 N N . THR A 1 1025 ? -7.531 33.125 1.125 1 96.69 1025 THR A N 1
ATOM 7913 C CA . THR A 1 1025 ? -8.281 32.25 0.24 1 96.69 1025 THR A CA 1
ATOM 7914 C C . THR A 1 1025 ? -9.75 32.656 0.185 1 96.69 1025 THR A C 1
ATOM 7916 O O . THR A 1 1025 ? -10.414 32.719 1.22 1 96.69 1025 THR A O 1
ATOM 7919 N N . THR A 1 1026 ? -10.281 32.906 -0.952 1 97.94 1026 THR A N 1
ATOM 7920 C CA . THR A 1 1026 ? -11.695 33.188 -1.175 1 97.94 1026 THR A CA 1
ATOM 7921 C C . THR A 1 1026 ? -12.375 32 -1.883 1 97.94 1026 THR A C 1
ATOM 7923 O O . THR A 1 1026 ? -11.977 31.625 -2.986 1 97.94 1026 THR A O 1
ATOM 7926 N N . GLN A 1 1027 ? -13.414 31.578 -1.239 1 97.88 1027 GLN A N 1
ATOM 7927 C CA . GLN A 1 1027 ? -14.055 30.375 -1.766 1 97.88 1027 GLN A CA 1
ATOM 7928 C C . GLN A 1 1027 ? -15.539 30.609 -2.031 1 97.88 1027 GLN A C 1
ATOM 7930 O O . GLN A 1 1027 ? -16.203 31.312 -1.268 1 97.88 1027 GLN A O 1
ATOM 7935 N N . LEU A 1 1028 ? -16.016 30.031 -3.102 1 98.06 1028 LEU A N 1
ATOM 7936 C CA . LEU A 1 1028 ? -17.438 29.891 -3.406 1 98.06 1028 LEU A CA 1
ATOM 7937 C C . LEU A 1 1028 ? -17.875 28.438 -3.355 1 98.06 1028 LEU A C 1
ATOM 7939 O O . LEU A 1 1028 ? -17.188 27.562 -3.895 1 98.06 1028 LEU A O 1
ATOM 7943 N N . GLY A 1 1029 ? -19 28.234 -2.6 1 97.5 1029 GLY A N 1
ATOM 7944 C CA . GLY A 1 1029 ? -19.391 26.844 -2.447 1 97.5 1029 GLY A CA 1
ATOM 7945 C C . GLY A 1 1029 ? -20.891 26.641 -2.523 1 97.5 1029 GLY A C 1
ATOM 7946 O O . GLY A 1 1029 ? -21.656 27.594 -2.441 1 97.5 1029 GLY A O 1
ATOM 7947 N N . VAL A 1 1030 ? -21.281 25.406 -2.748 1 97 1030 VAL A N 1
ATOM 7948 C CA . VAL A 1 1030 ? -22.672 24.969 -2.785 1 97 1030 VAL A CA 1
ATOM 7949 C C . VAL A 1 1030 ? -22.812 23.641 -2.033 1 97 1030 VAL A C 1
ATOM 7951 O O . VAL A 1 1030 ? -21.938 22.781 -2.094 1 97 1030 VAL A O 1
ATOM 7954 N N . SER A 1 1031 ? -23.844 23.531 -1.258 1 95.75 1031 SER A N 1
ATOM 7955 C CA . SER A 1 1031 ? -24.219 22.297 -0.578 1 95.75 1031 SER A CA 1
ATOM 7956 C C . SER A 1 1031 ? -25.641 21.891 -0.922 1 95.75 1031 SER A C 1
ATOM 7958 O O . SER A 1 1031 ? -26.578 22.656 -0.692 1 95.75 1031 SER A O 1
ATOM 7960 N N . VAL A 1 1032 ? -25.797 20.734 -1.419 1 95.38 1032 VAL A N 1
ATOM 7961 C CA . VAL A 1 1032 ? -27.109 20.234 -1.837 1 95.38 1032 VAL A CA 1
ATOM 7962 C C . VAL A 1 1032 ? -27.422 18.922 -1.13 1 95.38 1032 VAL A C 1
ATOM 7964 O O . VAL A 1 1032 ? -26.547 18.047 -1.023 1 95.38 1032 VAL A O 1
ATOM 7967 N N . LYS A 1 1033 ? -28.609 18.844 -0.613 1 91.88 1033 LYS A N 1
ATOM 7968 C CA . LYS A 1 1033 ? -29.078 17.609 0.014 1 91.88 1033 LYS A CA 1
ATOM 7969 C C . LYS A 1 1033 ? -30.375 17.141 -0.619 1 91.88 1033 LYS A C 1
ATOM 7971 O O . LYS A 1 1033 ? -31.25 17.953 -0.941 1 91.88 1033 LYS A O 1
ATOM 7976 N N . PHE A 1 1034 ? -30.484 15.938 -0.731 1 90.62 1034 PHE A N 1
ATOM 7977 C CA . PHE A 1 1034 ? -31.672 15.312 -1.288 1 90.62 1034 PHE A CA 1
ATOM 7978 C C . PHE A 1 1034 ? -32.219 14.25 -0.339 1 90.62 1034 PHE A C 1
ATOM 7980 O O . PHE A 1 1034 ? -31.469 13.633 0.415 1 90.62 1034 PHE A O 1
ATOM 7987 N N . MET B 1 1 ? -66.438 44.125 -55.344 1 16.17 1 MET B N 1
ATOM 7988 C CA . MET B 1 1 ? -66 42.75 -55.469 1 16.17 1 MET B CA 1
ATOM 7989 C C . MET B 1 1 ? -65.438 42.25 -54.156 1 16.17 1 MET B C 1
ATOM 7991 O O . MET B 1 1 ? -65.625 41.094 -53.75 1 16.17 1 MET B O 1
ATOM 7995 N N . ASN B 1 2 ? -64.625 42.812 -53.406 1 19.19 2 ASN B N 1
ATOM 7996 C CA . ASN B 1 2 ? -63.5 42.312 -52.594 1 19.19 2 ASN B CA 1
ATOM 7997 C C . ASN B 1 2 ? -63.969 41.906 -51.188 1 19.19 2 ASN B C 1
ATOM 7999 O O . ASN B 1 2 ? -63.688 42.594 -50.219 1 19.19 2 ASN B O 1
ATOM 8003 N N . ILE B 1 3 ? -65.062 41.188 -50.875 1 18.48 3 ILE B N 1
ATOM 8004 C CA . ILE B 1 3 ? -66.062 41.031 -49.812 1 18.48 3 ILE B CA 1
ATOM 8005 C C . ILE B 1 3 ? -65.438 40.125 -48.719 1 18.48 3 ILE B C 1
ATOM 8007 O O . ILE B 1 3 ? -65.562 40.438 -47.531 1 18.48 3 ILE B O 1
ATOM 8011 N N . GLN B 1 4 ? -65.062 38.812 -48.875 1 18.31 4 GLN B N 1
ATOM 8012 C CA . GLN B 1 4 ? -65.812 37.781 -48.188 1 18.31 4 GLN B CA 1
ATOM 8013 C C . GLN B 1 4 ? -65.062 37.281 -46.938 1 18.31 4 GLN B C 1
ATOM 8015 O O . GLN B 1 4 ? -65.438 36.281 -46.312 1 18.31 4 GLN B O 1
ATOM 8020 N N . LYS B 1 5 ? -63.812 37.781 -46.406 1 20.45 5 LYS B N 1
ATOM 8021 C CA . LYS B 1 5 ? -62.688 36.938 -46.031 1 20.45 5 LYS B CA 1
ATOM 8022 C C . LYS B 1 5 ? -62.844 36.438 -44.594 1 20.45 5 LYS B C 1
ATOM 8024 O O . LYS B 1 5 ? -62.562 35.281 -44.281 1 20.45 5 LYS B O 1
ATOM 8029 N N . SER B 1 6 ? -63.125 37.219 -43.469 1 21.59 6 SER B N 1
ATOM 8030 C CA . SER B 1 6 ? -62.25 37.094 -42.312 1 21.59 6 SER B CA 1
ATOM 8031 C C . SER B 1 6 ? -62.812 36.062 -41.312 1 21.59 6 SER B C 1
ATOM 8033 O O . SER B 1 6 ? -64 36.062 -41 1 21.59 6 SER B O 1
ATOM 8035 N N . LEU B 1 7 ? -62.094 34.812 -40.938 1 20.66 7 LEU B N 1
ATOM 8036 C CA . LEU B 1 7 ? -62.031 33.406 -40.5 1 20.66 7 LEU B CA 1
ATOM 8037 C C . LEU B 1 7 ? -62.062 33.312 -38.969 1 20.66 7 LEU B C 1
ATOM 8039 O O . LEU B 1 7 ? -61.281 32.562 -38.375 1 20.66 7 LEU B O 1
ATOM 8043 N N . LYS B 1 8 ? -62.5 34.281 -38.219 1 20.25 8 LYS B N 1
ATOM 8044 C CA . LYS B 1 8 ? -61.969 34.344 -36.875 1 20.25 8 LYS B CA 1
ATOM 8045 C C . LYS B 1 8 ? -62.406 33.156 -36.031 1 20.25 8 LYS B C 1
ATOM 8047 O O . LYS B 1 8 ? -61.625 32.594 -35.281 1 20.25 8 LYS B O 1
ATOM 8052 N N . LYS B 1 9 ? -63.625 32.969 -35.562 1 20.86 9 LYS B N 1
ATOM 8053 C CA . LYS B 1 9 ? -63.938 33.125 -34.156 1 20.86 9 LYS B CA 1
ATOM 8054 C C . LYS B 1 9 ? -64.125 31.781 -33.469 1 20.86 9 LYS B C 1
ATOM 8056 O O . LYS B 1 9 ? -65.188 31.141 -33.594 1 20.86 9 LYS B O 1
ATOM 8061 N N . LYS B 1 10 ? -63.062 30.891 -33.531 1 23.23 10 LYS B N 1
ATOM 8062 C CA . LYS B 1 10 ? -63.031 29.453 -33.281 1 23.23 10 LYS B CA 1
ATOM 8063 C C . LYS B 1 10 ? -63.406 29.156 -31.828 1 23.23 10 LYS B C 1
ATOM 8065 O O . LYS B 1 10 ? -62.906 29.766 -30.906 1 23.23 10 LYS B O 1
ATOM 8070 N N . ILE B 1 11 ? -64.562 28.516 -31.562 1 23.55 11 ILE B N 1
ATOM 8071 C CA . ILE B 1 11 ? -65.625 28.031 -30.656 1 23.55 11 ILE B CA 1
ATOM 8072 C C . ILE B 1 11 ? -65 27.016 -29.688 1 23.55 11 ILE B C 1
ATOM 8074 O O . ILE B 1 11 ? -64.688 25.906 -30.078 1 23.55 11 ILE B O 1
ATOM 8078 N N . LYS B 1 12 ? -63.938 27.359 -28.844 1 22.36 12 LYS B N 1
ATOM 8079 C CA . LYS B 1 12 ? -63 26.656 -28 1 22.36 12 LYS B CA 1
ATOM 8080 C C . LYS B 1 12 ? -63.719 25.766 -26.984 1 22.36 12 LYS B C 1
ATOM 8082 O O . LYS B 1 12 ? -63.344 24.594 -26.812 1 22.36 12 LYS B O 1
ATOM 8087 N N . TYR B 1 13 ? -64.5 26.297 -25.984 1 21.25 13 TYR B N 1
ATOM 8088 C CA . TYR B 1 13 ? -64.25 25.953 -24.594 1 21.25 13 TYR B CA 1
ATOM 8089 C C . TYR B 1 13 ? -65.062 24.688 -24.203 1 21.25 13 TYR B C 1
ATOM 8091 O O . TYR B 1 13 ? -64.562 23.875 -23.406 1 21.25 13 TYR B O 1
ATOM 8099 N N . ASN B 1 14 ? -66.312 24.562 -24.609 1 21.42 14 ASN B N 1
ATOM 8100 C CA . ASN B 1 14 ? -67.312 24.125 -23.609 1 21.42 14 ASN B CA 1
ATOM 8101 C C . ASN B 1 14 ? -67.25 22.625 -23.406 1 21.42 14 ASN B C 1
ATOM 8103 O O . ASN B 1 14 ? -67.812 22.109 -22.438 1 21.42 14 ASN B O 1
ATOM 8107 N N . LEU B 1 15 ? -67 21.922 -24.469 1 24.38 15 LEU B N 1
ATOM 8108 C CA . LEU B 1 15 ? -67.688 20.641 -24.531 1 24.38 15 LEU B CA 1
ATOM 8109 C C . LEU B 1 15 ? -67.062 19.625 -23.625 1 24.38 15 LEU B C 1
ATOM 8111 O O . LEU B 1 15 ? -67.5 18.469 -23.562 1 24.38 15 LEU B O 1
ATOM 8115 N N . VAL B 1 16 ? -65.812 19.953 -23.078 1 25.17 16 VAL B N 1
ATOM 8116 C CA . VAL B 1 16 ? -65 18.859 -22.625 1 25.17 16 VAL B CA 1
ATOM 8117 C C . VAL B 1 16 ? -65.562 18.281 -21.328 1 25.17 16 VAL B C 1
ATOM 8119 O O . VAL B 1 16 ? -65.062 17.25 -20.859 1 25.17 16 VAL B O 1
ATOM 8122 N N . PHE B 1 17 ? -66.562 19 -20.703 1 27 17 PHE B N 1
ATOM 8123 C CA . PHE B 1 17 ? -66.875 18.688 -19.312 1 27 17 PHE B CA 1
ATOM 8124 C C . PHE B 1 17 ? -67.562 17.344 -19.203 1 27 17 PHE B C 1
ATOM 8126 O O . PHE B 1 17 ? -67.562 16.688 -18.156 1 27 17 PHE B O 1
ATOM 8133 N N . LEU B 1 18 ? -68.375 17.094 -20.266 1 25.75 18 LEU B N 1
ATOM 8134 C CA . LEU B 1 18 ? -69.438 16.109 -20.016 1 25.75 18 LEU B CA 1
ATOM 8135 C C . LEU B 1 18 ? -68.812 14.727 -19.781 1 25.75 18 LEU B C 1
ATOM 8137 O O . LEU B 1 18 ? -69.438 13.891 -19.094 1 25.75 18 LEU B O 1
ATOM 8141 N N . PHE B 1 19 ? -67.812 14.477 -20.594 1 27.53 19 PHE B N 1
ATOM 8142 C CA . PHE B 1 19 ? -67.625 13.047 -20.828 1 27.53 19 PHE B CA 1
ATOM 8143 C C . PHE B 1 19 ? -67 12.383 -19.578 1 27.53 19 PHE B C 1
ATOM 8145 O O . PHE B 1 19 ? -66.875 11.164 -19.562 1 27.53 19 PHE B O 1
ATOM 8152 N N . PHE B 1 20 ? -66.688 13.203 -18.531 1 26.78 20 PHE B N 1
ATOM 8153 C CA . PHE B 1 20 ? -66 12.625 -17.391 1 26.78 20 PHE B CA 1
ATOM 8154 C C . PHE B 1 20 ? -66.938 11.805 -16.547 1 26.78 20 PHE B C 1
ATOM 8156 O O . PHE B 1 20 ? -66.562 11.219 -15.531 1 26.78 20 PHE B O 1
ATOM 8163 N N . LEU B 1 21 ? -68.25 12.094 -16.734 1 26.67 21 LEU B N 1
ATOM 8164 C CA . LEU B 1 21 ? -69.125 11.641 -15.648 1 26.67 21 LEU B CA 1
ATOM 8165 C C . LEU B 1 21 ? -69.188 10.117 -15.625 1 26.67 21 LEU B C 1
ATOM 8167 O O . LEU B 1 21 ? -69.5 9.523 -14.594 1 26.67 21 LEU B O 1
ATOM 8171 N N . ASN B 1 22 ? -69.375 9.594 -16.812 1 26.25 22 ASN B N 1
ATOM 8172 C CA . ASN B 1 22 ? -70 8.297 -16.766 1 26.25 22 ASN B CA 1
ATOM 8173 C C . ASN B 1 22 ? -69.125 7.234 -16.141 1 26.25 22 ASN B C 1
ATOM 8175 O O . ASN B 1 22 ? -69.5 6.074 -16.016 1 26.25 22 ASN B O 1
ATOM 8179 N N . PHE B 1 23 ? -67.875 7.469 -16.266 1 28.89 23 PHE B N 1
ATOM 8180 C CA . PHE B 1 23 ? -67.125 6.215 -16.141 1 28.89 23 PHE B CA 1
ATOM 8181 C C . PHE B 1 23 ? -67.125 5.715 -14.703 1 28.89 23 PHE B C 1
ATOM 8183 O O . PHE B 1 23 ? -66.438 4.754 -14.367 1 28.89 23 PHE B O 1
ATOM 8190 N N . LEU B 1 24 ? -67.812 6.516 -13.836 1 28.41 24 LEU B N 1
ATOM 8191 C CA . LEU B 1 24 ? -67.5 6.133 -12.453 1 28.41 24 LEU B CA 1
ATOM 8192 C C . LEU B 1 24 ? -68.312 4.887 -12.07 1 28.41 24 LEU B C 1
ATOM 8194 O O . LEU B 1 24 ? -68.375 4.543 -10.891 1 28.41 24 LEU B O 1
ATOM 8198 N N . VAL B 1 25 ? -69.188 4.496 -12.914 1 31.62 25 VAL B N 1
ATOM 8199 C CA . VAL B 1 25 ? -70.062 3.525 -12.219 1 31.62 25 VAL B CA 1
ATOM 8200 C C . VAL B 1 25 ? -69.25 2.24 -11.984 1 31.62 25 VAL B C 1
ATOM 8202 O O . VAL B 1 25 ? -69 1.487 -12.922 1 31.62 25 VAL B O 1
ATOM 8205 N N . SER B 1 26 ? -68.188 2.293 -11.273 1 29.41 26 SER B N 1
ATOM 8206 C CA . SER B 1 26 ? -67.438 1.071 -10.938 1 29.41 26 SER B CA 1
ATOM 8207 C C . SER B 1 26 ? -68.312 0.091 -10.18 1 29.41 26 SER B C 1
ATOM 8209 O O . SER B 1 26 ? -68.938 0.441 -9.148 1 29.41 26 SER B O 1
ATOM 8211 N N . HIS B 1 27 ? -69.188 -0.692 -10.898 1 32.75 27 HIS B N 1
ATOM 8212 C CA . HIS B 1 27 ? -69.875 -1.811 -10.273 1 32.75 27 HIS B CA 1
ATOM 8213 C C . HIS B 1 27 ? -68.938 -2.652 -9.43 1 32.75 27 HIS B C 1
ATOM 8215 O O . HIS B 1 27 ? -67.875 -3.1 -9.914 1 32.75 27 HIS B O 1
ATOM 8221 N N . THR B 1 28 ? -68.875 -2.398 -8.195 1 34 28 THR B N 1
ATOM 8222 C CA . THR B 1 28 ? -68.25 -3.242 -7.203 1 34 28 THR B CA 1
ATOM 8223 C C . THR B 1 28 ? -68.812 -4.656 -7.234 1 34 28 THR B C 1
ATOM 8225 O O . THR B 1 28 ? -70 -4.867 -6.91 1 34 28 THR B O 1
ATOM 8228 N N . VAL B 1 29 ? -68.625 -5.441 -8.266 1 35.34 29 VAL B N 1
ATOM 8229 C CA . VAL B 1 29 ? -68.938 -6.859 -8.148 1 35.34 29 VAL B CA 1
ATOM 8230 C C . VAL B 1 29 ? -68.25 -7.457 -6.941 1 35.34 29 VAL B C 1
ATOM 8232 O O . VAL B 1 29 ? -67 -7.371 -6.844 1 35.34 29 VAL B O 1
ATOM 8235 N N . SER B 1 30 ? -68.938 -7.578 -5.875 1 37.94 30 SER B N 1
ATOM 8236 C CA . SER B 1 30 ? -68.5 -8.289 -4.676 1 37.94 30 SER B CA 1
ATOM 8237 C C . SER B 1 30 ? -68.062 -9.711 -5.004 1 37.94 30 SER B C 1
ATOM 8239 O O . SER B 1 30 ? -68.938 -10.562 -5.332 1 37.94 30 SER B O 1
ATOM 8241 N N . ALA B 1 31 ? -67.125 -9.891 -5.77 1 41.62 31 ALA B N 1
ATOM 8242 C CA . ALA B 1 31 ? -66.625 -11.234 -5.961 1 41.62 31 ALA B CA 1
ATOM 8243 C C . ALA B 1 31 ? -66.312 -11.906 -4.625 1 41.62 31 ALA B C 1
ATOM 8245 O O . ALA B 1 31 ? -65.812 -11.273 -3.709 1 41.62 31 ALA B O 1
ATOM 8246 N N . GLN B 1 32 ? -67 -12.883 -4.254 1 50.69 32 GLN B N 1
ATOM 8247 C CA . GLN B 1 32 ? -66.812 -13.75 -3.105 1 50.69 32 GLN B CA 1
ATOM 8248 C C . GLN B 1 32 ? -65.312 -14.125 -2.984 1 50.69 32 GLN B C 1
ATOM 8250 O O . GLN B 1 32 ? -64.75 -14.812 -3.852 1 50.69 32 GLN B O 1
ATOM 8255 N N . SER B 1 33 ? -64.562 -13.391 -2.408 1 62.06 33 SER B N 1
ATOM 8256 C CA . SER B 1 33 ? -63.156 -13.602 -2.141 1 62.06 33 SER B CA 1
ATOM 8257 C C . SER B 1 33 ? -62.938 -14.758 -1.179 1 62.06 33 SER B C 1
ATOM 8259 O O . SER B 1 33 ? -63.625 -14.883 -0.172 1 62.06 33 SER B O 1
ATOM 8261 N N . THR B 1 34 ? -62.469 -15.898 -1.656 1 76.25 34 THR B N 1
ATOM 8262 C CA . THR B 1 34 ? -62.062 -17.016 -0.813 1 76.25 34 THR B CA 1
ATOM 8263 C C . THR B 1 34 ? -60.625 -16.844 -0.323 1 76.25 34 THR B C 1
ATOM 8265 O O . THR B 1 34 ? -59.75 -16.469 -1.098 1 76.25 34 THR B O 1
ATOM 8268 N N . THR B 1 35 ? -60.5 -17.078 0.917 1 83 35 THR B N 1
ATOM 8269 C CA . THR B 1 35 ? -59.188 -17 1.537 1 83 35 THR B CA 1
ATOM 8270 C C . THR B 1 35 ? -58.438 -18.328 1.404 1 83 35 THR B C 1
ATOM 8272 O O . THR B 1 35 ? -58.969 -19.375 1.785 1 83 35 THR B O 1
ATOM 8275 N N . ILE B 1 36 ? -57.375 -18.328 0.767 1 83.19 36 ILE B N 1
ATOM 8276 C CA . ILE B 1 36 ? -56.5 -19.484 0.658 1 83.19 36 ILE B CA 1
ATOM 8277 C C . ILE B 1 36 ? -55.344 -19.344 1.643 1 83.19 36 ILE B C 1
ATOM 8279 O O . ILE B 1 36 ? -54.656 -18.312 1.688 1 83.19 36 ILE B O 1
ATOM 8283 N N . GLU B 1 37 ? -55.156 -20.359 2.512 1 84.69 37 GLU B N 1
ATOM 8284 C CA . GLU B 1 37 ? -54 -20.438 3.426 1 84.69 37 GLU B CA 1
ATOM 8285 C C . GLU B 1 37 ? -53.094 -21.625 3.082 1 84.69 37 GLU B C 1
ATOM 8287 O O . GLU B 1 37 ? -53.562 -22.609 2.508 1 84.69 37 GLU B O 1
ATOM 8292 N N . GLY B 1 38 ? -51.781 -21.5 3.232 1 84.12 38 GLY B N 1
ATOM 8293 C CA . GLY B 1 38 ? -50.844 -22.594 2.977 1 84.12 38 GLY B CA 1
ATOM 8294 C C . GLY B 1 38 ? -49.438 -22.328 3.488 1 84.12 38 GLY B C 1
ATOM 8295 O O . GLY B 1 38 ? -49.188 -21.297 4.109 1 84.12 38 GLY B O 1
ATOM 8296 N N . LYS B 1 39 ? -48.594 -23.297 3.34 1 82.69 39 LYS B N 1
ATOM 8297 C CA . LYS B 1 39 ? -47.156 -23.281 3.686 1 82.69 39 LYS B CA 1
ATOM 8298 C C . LYS B 1 39 ? -46.312 -23.578 2.471 1 82.69 39 LYS B C 1
ATOM 8300 O O . LYS B 1 39 ? -46.625 -24.469 1.674 1 82.69 39 LYS B O 1
ATOM 8305 N N . ILE B 1 40 ? -45.375 -22.734 2.252 1 82.56 40 ILE B N 1
ATOM 8306 C CA . ILE B 1 40 ? -44.406 -22.984 1.194 1 82.56 40 ILE B CA 1
ATOM 8307 C C . ILE B 1 40 ? -43.094 -23.469 1.805 1 82.56 40 ILE B C 1
ATOM 8309 O O . ILE B 1 40 ? -42.562 -22.875 2.758 1 82.56 40 ILE B O 1
ATOM 8313 N N . THR B 1 41 ? -42.594 -24.578 1.33 1 78.62 41 THR B N 1
ATOM 8314 C CA . THR B 1 41 ? -41.344 -25.188 1.769 1 78.62 41 THR B CA 1
ATOM 8315 C C . THR B 1 41 ? -40.438 -25.453 0.577 1 78.62 41 THR B C 1
ATOM 8317 O O . THR B 1 41 ? -40.875 -25.391 -0.574 1 78.62 41 THR B O 1
ATOM 8320 N N . ASP B 1 42 ? -39.125 -25.625 0.875 1 71 42 ASP B N 1
ATOM 8321 C CA . ASP B 1 42 ? -38.25 -26.156 -0.162 1 71 42 ASP B CA 1
ATOM 8322 C C . ASP B 1 42 ? -38.375 -27.672 -0.249 1 71 42 ASP B C 1
ATOM 8324 O O . ASP B 1 42 ? -39.156 -28.281 0.453 1 71 42 ASP B O 1
ATOM 8328 N N . ALA B 1 43 ? -37.562 -28.219 -1.196 1 63.41 43 ALA B N 1
ATOM 8329 C CA . ALA B 1 43 ? -37.625 -29.656 -1.438 1 63.41 43 ALA B CA 1
ATOM 8330 C C . ALA B 1 43 ? -37.25 -30.438 -0.182 1 63.41 43 ALA B C 1
ATOM 8332 O O . ALA B 1 43 ? -37.656 -31.594 -0.023 1 63.41 43 ALA B O 1
ATOM 8333 N N . ALA B 1 44 ? -36.594 -29.812 0.697 1 57.31 44 ALA B N 1
ATOM 8334 C CA . ALA B 1 44 ? -36.156 -30.469 1.929 1 57.31 44 ALA B CA 1
ATOM 8335 C C . ALA B 1 44 ? -37.188 -30.266 3.043 1 57.31 44 ALA B C 1
ATOM 8337 O O . ALA B 1 44 ? -36.969 -30.688 4.18 1 57.31 44 ALA B O 1
ATOM 8338 N N . GLY B 1 45 ? -38.188 -29.594 2.807 1 63.72 45 GLY B N 1
ATOM 8339 C CA . GLY B 1 45 ? -39.281 -29.406 3.764 1 63.72 45 GLY B CA 1
ATOM 8340 C C . GLY B 1 45 ? -39.062 -28.188 4.648 1 63.72 45 GLY B C 1
ATOM 8341 O O . GLY B 1 45 ? -39.812 -28 5.609 1 63.72 45 GLY B O 1
ATOM 8342 N N . LEU B 1 46 ? -38.094 -27.531 4.371 1 66.31 46 LEU B N 1
ATOM 8343 C CA . LEU B 1 46 ? -37.844 -26.328 5.16 1 66.31 46 LEU B CA 1
ATOM 8344 C C . LEU B 1 46 ? -38.75 -25.188 4.707 1 66.31 46 LEU B C 1
ATOM 8346 O O . LEU B 1 46 ? -38.906 -24.953 3.506 1 66.31 46 LEU B O 1
ATOM 8350 N N . SER B 1 47 ? -39.281 -24.453 5.711 1 74 47 SER B N 1
ATOM 8351 C CA . SER B 1 47 ? -40.156 -23.328 5.406 1 74 47 SER B CA 1
ATOM 8352 C C . SER B 1 47 ? -39.375 -22.219 4.68 1 74 47 SER B C 1
ATOM 8354 O O . SER B 1 47 ? -38.25 -21.922 5.02 1 74 47 SER B O 1
ATOM 8356 N N . LEU B 1 48 ? -39.875 -21.75 3.58 1 74.38 48 LEU B N 1
ATOM 8357 C CA . LEU B 1 48 ? -39.281 -20.672 2.797 1 74.38 48 LEU B CA 1
ATOM 8358 C C . LEU B 1 48 ? -39.938 -19.344 3.123 1 74.38 48 LEU B C 1
ATOM 8360 O O . LEU B 1 48 ? -41.094 -19.094 2.723 1 74.38 48 LEU B O 1
ATOM 8364 N N . PRO B 1 49 ? -39.25 -18.578 3.924 1 71.38 49 PRO B N 1
ATOM 8365 C CA . PRO B 1 49 ? -39.812 -17.25 4.176 1 71.38 49 PRO B CA 1
ATOM 8366 C C . PRO B 1 49 ? -39.625 -16.297 3.008 1 71.38 49 PRO B C 1
ATOM 8368 O O . PRO B 1 49 ? -38.625 -16.375 2.297 1 71.38 49 PRO B O 1
ATOM 8371 N N . GLY B 1 50 ? -40.562 -15.344 2.674 1 72 50 GLY B N 1
ATOM 8372 C CA . GLY B 1 50 ? -40.438 -14.281 1.685 1 72 50 GLY B CA 1
ATOM 8373 C C . GLY B 1 50 ? -40.719 -14.75 0.271 1 72 50 GLY B C 1
ATOM 8374 O O . GLY B 1 50 ? -40.312 -14.109 -0.697 1 72 50 GLY B O 1
ATOM 8375 N N . VAL B 1 51 ? -41.344 -15.969 0.116 1 77.12 51 VAL B N 1
ATOM 8376 C CA . VAL B 1 51 ? -41.75 -16.438 -1.197 1 77.12 51 VAL B CA 1
ATOM 8377 C C . VAL B 1 51 ? -42.906 -15.57 -1.725 1 77.12 51 VAL B C 1
ATOM 8379 O O . VAL B 1 51 ? -43.875 -15.328 -1.018 1 77.12 51 VAL B O 1
ATOM 8382 N N . ASN B 1 52 ? -42.719 -15.164 -2.887 1 79.81 52 ASN B N 1
ATOM 8383 C CA . ASN B 1 52 ? -43.75 -14.375 -3.523 1 79.81 52 ASN B CA 1
ATOM 8384 C C . ASN B 1 52 ? -44.906 -15.258 -4.023 1 79.81 52 ASN B C 1
ATOM 8386 O O . ASN B 1 52 ? -44.688 -16.188 -4.801 1 79.81 52 ASN B O 1
ATOM 8390 N N . ILE B 1 53 ? -46.156 -15 -3.492 1 83.81 53 ILE B N 1
ATOM 8391 C CA . ILE B 1 53 ? -47.375 -15.664 -3.941 1 83.81 53 ILE B CA 1
ATOM 8392 C C . ILE B 1 53 ? -48.312 -14.656 -4.609 1 83.81 53 ILE B C 1
ATOM 8394 O O . ILE B 1 53 ? -48.75 -13.688 -3.977 1 83.81 53 ILE B O 1
ATOM 8398 N N . GLN B 1 54 ? -48.5 -14.82 -5.867 1 82.06 54 GLN B N 1
ATOM 8399 C CA . GLN B 1 54 ? -49.344 -13.898 -6.645 1 82.06 54 GLN B CA 1
ATOM 8400 C C . GLN B 1 54 ? -50.469 -14.641 -7.344 1 82.06 54 GLN B C 1
ATOM 8402 O O . GLN B 1 54 ? -50.281 -15.75 -7.844 1 82.06 54 GLN B O 1
ATOM 8407 N N . GLU B 1 55 ? -51.781 -14.094 -7.277 1 81.81 55 GLU B N 1
ATOM 8408 C CA . GLU B 1 55 ? -52.906 -14.602 -8.086 1 81.81 55 GLU B CA 1
ATOM 8409 C C . GLU B 1 55 ? -52.688 -14.297 -9.562 1 81.81 55 GLU B C 1
ATOM 8411 O O . GLU B 1 55 ? -52.531 -13.133 -9.945 1 81.81 55 GLU B O 1
ATOM 8416 N N . LYS B 1 56 ? -52.562 -15.352 -10.297 1 79.19 56 LYS B N 1
ATOM 8417 C CA . LYS B 1 56 ? -52.281 -15.234 -11.719 1 79.19 56 LYS B CA 1
ATOM 8418 C C . LYS B 1 56 ? -53.25 -14.297 -12.414 1 79.19 56 LYS B C 1
ATOM 8420 O O . LYS B 1 56 ? -54.469 -14.438 -12.25 1 79.19 56 LYS B O 1
ATOM 8425 N N . GLY B 1 57 ? -52.781 -13.258 -13.117 1 72.75 57 GLY B N 1
ATOM 8426 C CA . GLY B 1 57 ? -53.594 -12.344 -13.906 1 72.75 57 GLY B CA 1
ATOM 8427 C C . GLY B 1 57 ? -54.031 -11.125 -13.117 1 72.75 57 GLY B C 1
ATOM 8428 O O . GLY B 1 57 ? -54.812 -10.297 -13.633 1 72.75 57 GLY B O 1
ATOM 8429 N N . THR B 1 58 ? -53.812 -11.117 -11.766 1 75.25 58 THR B N 1
ATOM 8430 C CA . THR B 1 58 ? -54.188 -9.984 -10.938 1 75.25 58 THR B CA 1
ATOM 8431 C C . THR B 1 58 ? -52.969 -9.406 -10.219 1 75.25 58 THR B C 1
ATOM 8433 O O . THR B 1 58 ? -51.875 -9.984 -10.266 1 75.25 58 THR B O 1
ATOM 8436 N N . LYS B 1 59 ? -53.125 -8.234 -9.625 1 69.94 59 LYS B N 1
ATOM 8437 C CA . LYS B 1 59 ? -52.094 -7.621 -8.797 1 69.94 59 LYS B CA 1
ATOM 8438 C C . LYS B 1 59 ? -52.188 -8.062 -7.344 1 69.94 59 LYS B C 1
ATOM 8440 O O . LYS B 1 59 ? -51.469 -7.574 -6.477 1 69.94 59 LYS B O 1
ATOM 8445 N N . ASN B 1 60 ? -53.031 -8.984 -7.129 1 78.69 60 ASN B N 1
ATOM 8446 C CA . ASN B 1 60 ? -53.25 -9.523 -5.789 1 78.69 60 ASN B CA 1
ATOM 8447 C C . ASN B 1 60 ? -52.156 -10.508 -5.395 1 78.69 60 ASN B C 1
ATOM 8449 O O . ASN B 1 60 ? -51.938 -11.508 -6.082 1 78.69 60 ASN B O 1
ATOM 8453 N N . GLY B 1 61 ? -51.312 -10.18 -4.508 1 78.25 61 GLY B N 1
ATOM 8454 C CA . GLY B 1 61 ? -50.219 -11.055 -4.086 1 78.25 61 GLY B CA 1
ATOM 8455 C C . GLY B 1 61 ? -49.875 -10.914 -2.613 1 78.25 61 GLY B C 1
ATOM 8456 O O . GLY B 1 61 ? -50.344 -9.992 -1.946 1 78.25 61 GLY B O 1
ATOM 8457 N N . THR B 1 62 ? -49.25 -11.961 -2.059 1 80 62 THR B N 1
ATOM 8458 C CA . THR B 1 62 ? -48.688 -12 -0.704 1 80 62 THR B CA 1
ATOM 8459 C C . THR B 1 62 ? -47.344 -12.695 -0.683 1 80 62 THR B C 1
ATOM 8461 O O . THR B 1 62 ? -46.875 -13.18 -1.713 1 80 62 THR B O 1
ATOM 8464 N N . SER B 1 63 ? -46.656 -12.617 0.345 1 79.31 63 SER B N 1
ATOM 8465 C CA . SER B 1 63 ? -45.406 -13.367 0.557 1 79.31 63 SER B CA 1
ATOM 8466 C C . SER B 1 63 ? -45.5 -14.227 1.817 1 79.31 63 SER B C 1
ATOM 8468 O O . SER B 1 63 ? -46.281 -13.938 2.717 1 79.31 63 SER B O 1
ATOM 8470 N N . THR B 1 64 ? -44.75 -15.312 1.827 1 79.31 64 THR B N 1
ATOM 8471 C CA . THR B 1 64 ? -44.75 -16.188 2.994 1 79.31 64 THR B CA 1
ATOM 8472 C C . THR B 1 64 ? -44.125 -15.492 4.199 1 79.31 64 THR B C 1
ATOM 8474 O O . THR B 1 64 ? -43.25 -14.625 4.039 1 79.31 64 THR B O 1
ATOM 8477 N N . ASP B 1 65 ? -44.625 -15.875 5.43 1 73.69 65 ASP B N 1
ATOM 8478 C CA . ASP B 1 65 ? -44.031 -15.406 6.676 1 73.69 65 ASP B CA 1
ATOM 8479 C C . ASP B 1 65 ? -42.812 -16.25 7.051 1 73.69 65 ASP B C 1
ATOM 8481 O O . ASP B 1 65 ? -42.375 -17.094 6.273 1 73.69 65 ASP B O 1
ATOM 8485 N N . PHE B 1 66 ? -42.25 -16.031 8.211 1 67.94 66 PHE B N 1
ATOM 8486 C CA . PHE B 1 66 ? -41 -16.672 8.648 1 67.94 66 PHE B CA 1
ATOM 8487 C C . PHE B 1 66 ? -41.156 -18.188 8.734 1 67.94 66 PHE B C 1
ATOM 8489 O O . PHE B 1 66 ? -40.188 -18.922 8.594 1 67.94 66 PHE B O 1
ATOM 8496 N N . GLU B 1 67 ? -42.312 -18.641 8.977 1 70.44 67 GLU B N 1
ATOM 8497 C CA . GLU B 1 67 ? -42.594 -20.062 9.062 1 70.44 67 GLU B CA 1
ATOM 8498 C C . GLU B 1 67 ? -42.969 -20.641 7.707 1 70.44 67 GLU B C 1
ATOM 8500 O O . GLU B 1 67 ? -43.375 -21.797 7.609 1 70.44 67 GLU B O 1
ATOM 8505 N N . GLY B 1 68 ? -42.906 -19.844 6.672 1 76.06 68 GLY B N 1
ATOM 8506 C CA . GLY B 1 68 ? -43.25 -20.25 5.328 1 76.06 68 GLY B CA 1
ATOM 8507 C C . GLY B 1 68 ? -44.75 -20.234 5.09 1 76.06 68 GLY B C 1
ATOM 8508 O O . GLY B 1 68 ? -45.25 -20.75 4.074 1 76.06 68 GLY B O 1
ATOM 8509 N N . SER B 1 69 ? -45.531 -19.719 6.043 1 80.12 69 SER B N 1
ATOM 8510 C CA . SER B 1 69 ? -46.969 -19.719 5.914 1 80.12 69 SER B CA 1
ATOM 8511 C C . SER B 1 69 ? -47.469 -18.5 5.133 1 80.12 69 SER B C 1
ATOM 8513 O O . SER B 1 69 ? -46.844 -17.438 5.184 1 80.12 69 SER B O 1
ATOM 8515 N N . PHE B 1 70 ? -48.562 -18.672 4.32 1 81.88 70 PHE B N 1
ATOM 8516 C CA . PHE B 1 70 ? -49.156 -17.547 3.611 1 81.88 70 PHE B CA 1
ATOM 8517 C C . PHE B 1 70 ? -50.656 -17.594 3.709 1 81.88 70 PHE B C 1
ATOM 8519 O O . PHE B 1 70 ? -51.25 -18.641 3.973 1 81.88 70 PHE B O 1
ATOM 8526 N N . LYS B 1 71 ? -51.281 -16.375 3.707 1 83.25 71 LYS B N 1
ATOM 8527 C CA . LYS B 1 71 ? -52.719 -16.156 3.562 1 83.25 71 LYS B CA 1
ATOM 8528 C C . LYS B 1 71 ? -53 -15.148 2.459 1 83.25 71 LYS B C 1
ATOM 8530 O O . LYS B 1 71 ? -52.438 -14.062 2.434 1 83.25 71 LYS B O 1
ATOM 8535 N N . ILE B 1 72 ? -53.781 -15.555 1.437 1 82.69 72 ILE B N 1
ATOM 8536 C CA . ILE B 1 72 ? -54.125 -14.664 0.332 1 82.69 72 ILE B CA 1
ATOM 8537 C C . ILE B 1 72 ? -55.625 -14.758 0.053 1 82.69 72 ILE B C 1
ATOM 8539 O O . ILE B 1 72 ? -56.188 -15.852 0.038 1 82.69 72 ILE B O 1
ATOM 8543 N N . ASN B 1 73 ? -56.25 -13.594 -0.071 1 81 73 ASN B N 1
ATOM 8544 C CA . ASN B 1 73 ? -57.625 -13.516 -0.535 1 81 73 ASN B CA 1
ATOM 8545 C C . ASN B 1 73 ? -57.719 -13.477 -2.059 1 81 73 ASN B C 1
ATOM 8547 O O . ASN B 1 73 ? -57.344 -12.484 -2.678 1 81 73 ASN B O 1
ATOM 8551 N N . VAL B 1 74 ? -58.188 -14.578 -2.654 1 80.56 74 VAL B N 1
ATOM 8552 C CA . VAL B 1 74 ? -58.188 -14.664 -4.109 1 80.56 74 VAL B CA 1
ATOM 8553 C C . VAL B 1 74 ? -59.531 -14.156 -4.637 1 80.56 74 VAL B C 1
ATOM 8555 O O . VAL B 1 74 ? -60.562 -14.289 -3.963 1 80.56 74 VAL B O 1
ATOM 8558 N N . THR B 1 75 ? -59.562 -13.586 -5.797 1 79.5 75 THR B N 1
ATOM 8559 C CA . THR B 1 75 ? -60.719 -12.953 -6.422 1 79.5 75 THR B CA 1
ATOM 8560 C C . THR B 1 75 ? -61.656 -14.008 -7.02 1 79.5 75 THR B C 1
ATOM 8562 O O . THR B 1 75 ? -62.812 -13.727 -7.285 1 79.5 75 THR B O 1
ATOM 8565 N N . SER B 1 76 ? -61.188 -15.227 -7.348 1 78.12 76 SER B N 1
ATOM 8566 C CA . SER B 1 76 ? -61.969 -16.312 -7.922 1 78.12 76 SER B CA 1
ATOM 8567 C C . SER B 1 76 ? -61.656 -17.641 -7.238 1 78.12 76 SER B C 1
ATOM 8569 O O . SER B 1 76 ? -60.531 -17.891 -6.828 1 78.12 76 SER B O 1
ATOM 8571 N N . ASN B 1 77 ? -62.656 -18.422 -6.977 1 74.56 77 ASN B N 1
ATOM 8572 C CA . ASN B 1 77 ? -62.469 -19.75 -6.398 1 74.56 77 ASN B CA 1
ATOM 8573 C C . ASN B 1 77 ? -61.719 -20.672 -7.332 1 74.56 77 ASN B C 1
ATOM 8575 O O . ASN B 1 77 ? -61.281 -21.766 -6.934 1 74.56 77 ASN B O 1
ATOM 8579 N N . LYS B 1 78 ? -61.438 -20.344 -8.516 1 76.75 78 LYS B N 1
ATOM 8580 C CA . LYS B 1 78 ? -60.625 -21.109 -9.477 1 76.75 78 LYS B CA 1
ATOM 8581 C C . LYS B 1 78 ? -59.281 -20.422 -9.742 1 76.75 78 LYS B C 1
ATOM 8583 O O . LYS B 1 78 ? -58.656 -20.672 -10.766 1 76.75 78 LYS B O 1
ATOM 8588 N N . ALA B 1 79 ? -58.906 -19.703 -8.812 1 80.5 79 ALA B N 1
ATOM 8589 C CA . ALA B 1 79 ? -57.688 -18.906 -9.016 1 80.5 79 ALA B CA 1
ATOM 8590 C C . ALA B 1 79 ? -56.469 -19.781 -9.055 1 80.5 79 ALA B C 1
ATOM 8592 O O . ALA B 1 79 ? -56.469 -20.891 -8.492 1 80.5 79 ALA B O 1
ATOM 8593 N N . VAL B 1 80 ? -55.406 -19.422 -9.828 1 83.44 80 VAL B N 1
ATOM 8594 C CA . VAL B 1 80 ? -54.094 -20.016 -9.859 1 83.44 80 VAL B CA 1
ATOM 8595 C C . VAL B 1 80 ? -53.094 -19.078 -9.164 1 83.44 80 VAL B C 1
ATOM 8597 O O . VAL B 1 80 ? -53.062 -17.891 -9.453 1 83.44 80 VAL B O 1
ATOM 8600 N N . LEU B 1 81 ? -52.406 -19.688 -8.211 1 84.62 81 LEU B N 1
ATOM 8601 C CA . LEU B 1 81 ? -51.344 -18.938 -7.531 1 84.62 81 LEU B CA 1
ATOM 8602 C C . LEU B 1 81 ? -50 -19.156 -8.219 1 84.62 81 LEU B C 1
ATOM 8604 O O . LEU B 1 81 ? -49.656 -20.281 -8.562 1 84.62 81 LEU B O 1
ATOM 8608 N N . ILE B 1 82 ? -49.312 -18.031 -8.492 1 81.5 82 ILE B N 1
ATOM 8609 C CA . ILE B 1 82 ? -47.938 -18.062 -8.922 1 81.5 82 ILE B CA 1
ATOM 8610 C C . ILE B 1 82 ? -47.031 -17.906 -7.707 1 81.5 82 ILE B C 1
ATOM 8612 O O . ILE B 1 82 ? -47.062 -16.875 -7.027 1 81.5 82 ILE B O 1
ATOM 8616 N N . ILE B 1 83 ? -46.25 -18.953 -7.438 1 79.56 83 ILE B N 1
ATOM 8617 C CA . ILE B 1 83 ? -45.312 -19 -6.312 1 79.56 83 ILE B CA 1
ATOM 8618 C C . ILE B 1 83 ? -43.906 -18.891 -6.828 1 79.56 83 ILE B C 1
ATOM 8620 O O . ILE B 1 83 ? -43.406 -19.781 -7.531 1 79.56 83 ILE B O 1
ATOM 8624 N N . SER B 1 84 ? -43.312 -17.766 -6.586 1 77.25 84 SER B N 1
ATOM 8625 C CA . SER B 1 84 ? -41.969 -17.516 -7.086 1 77.25 84 SER B CA 1
ATOM 8626 C C . SER B 1 84 ? -41.031 -17.109 -5.957 1 77.25 84 SER B C 1
ATOM 8628 O O . SER B 1 84 ? -41.438 -16.406 -5.023 1 77.25 84 SER B O 1
ATOM 8630 N N . TYR B 1 85 ? -39.938 -17.797 -5.941 1 71.06 85 TYR B N 1
ATOM 8631 C CA . TYR B 1 85 ? -38.875 -17.516 -4.984 1 71.06 85 TYR B CA 1
ATOM 8632 C C . TYR B 1 85 ? -37.5 -17.609 -5.652 1 71.06 85 TYR B C 1
ATOM 8634 O O . TYR B 1 85 ? -37.25 -18.531 -6.414 1 71.06 85 TYR B O 1
ATOM 8642 N N . LEU B 1 86 ? -36.688 -16.516 -5.461 1 58.53 86 LEU B N 1
ATOM 8643 C CA . LEU B 1 86 ? -35.344 -16.5 -6.059 1 58.53 86 LEU B CA 1
ATOM 8644 C C . LEU B 1 86 ? -34.594 -17.797 -5.738 1 58.53 86 LEU B C 1
ATOM 8646 O O . LEU B 1 86 ? -34.5 -18.188 -4.574 1 58.53 86 LEU B O 1
ATOM 8650 N N . GLY B 1 87 ? -34.062 -18.516 -6.672 1 56.66 87 GLY B N 1
ATOM 8651 C CA . GLY B 1 87 ? -33.312 -19.766 -6.551 1 56.66 87 GLY B CA 1
ATOM 8652 C C . GLY B 1 87 ? -34.219 -21 -6.633 1 56.66 87 GLY B C 1
ATOM 8653 O O . GLY B 1 87 ? -33.75 -22.125 -6.562 1 56.66 87 GLY B O 1
ATOM 8654 N N . PHE B 1 88 ? -35.594 -20.797 -6.652 1 63.09 88 PHE B N 1
ATOM 8655 C CA . PHE B 1 88 ? -36.531 -21.906 -6.734 1 63.09 88 PHE B CA 1
ATOM 8656 C C . PHE B 1 88 ? -37.375 -21.812 -8 1 63.09 88 PHE B C 1
ATOM 8658 O O . PHE B 1 88 ? -37.562 -20.719 -8.547 1 63.09 88 PHE B O 1
ATOM 8665 N N . GLN B 1 89 ? -37.75 -22.891 -8.555 1 62.53 89 GLN B N 1
ATOM 8666 C CA . GLN B 1 89 ? -38.625 -22.953 -9.719 1 62.53 89 GLN B CA 1
ATOM 8667 C C . GLN B 1 89 ? -40 -22.344 -9.398 1 62.53 89 GLN B C 1
ATOM 8669 O O . GLN B 1 89 ? -40.594 -22.688 -8.383 1 62.53 89 GLN B O 1
ATOM 8674 N N . THR B 1 90 ? -40.312 -21.328 -10.211 1 71.88 90 THR B N 1
ATOM 8675 C CA . THR B 1 90 ? -41.656 -20.766 -10.055 1 71.88 90 THR B CA 1
ATOM 8676 C C . THR B 1 90 ? -42.719 -21.844 -10.266 1 71.88 90 THR B C 1
ATOM 8678 O O . THR B 1 90 ? -42.625 -22.641 -11.195 1 71.88 90 THR B O 1
ATOM 8681 N N . GLN B 1 91 ? -43.656 -22 -9.344 1 75.19 91 GLN B N 1
ATOM 8682 C CA . GLN B 1 91 ? -44.719 -22.984 -9.438 1 75.19 91 GLN B CA 1
ATOM 8683 C C . GLN B 1 91 ? -46.094 -22.297 -9.516 1 75.19 91 GLN B C 1
ATOM 8685 O O . GLN B 1 91 ? -46.344 -21.344 -8.789 1 75.19 91 GLN B O 1
ATOM 8690 N N . GLU B 1 92 ? -46.906 -22.672 -10.555 1 77.94 92 GLU B N 1
ATOM 8691 C CA . GLU B 1 92 ? -48.312 -22.266 -10.609 1 77.94 92 GLU B CA 1
ATOM 8692 C C . GLU B 1 92 ? -49.188 -23.297 -9.938 1 77.94 92 GLU B C 1
ATOM 8694 O O . GLU B 1 92 ? -49.188 -24.484 -10.297 1 77.94 92 GLU B O 1
ATOM 8699 N N . VAL B 1 93 ? -49.938 -22.984 -8.945 1 80.44 93 VAL B N 1
ATOM 8700 C CA . VAL B 1 93 ? -50.781 -23.891 -8.188 1 80.44 93 VAL B CA 1
ATOM 8701 C C . VAL B 1 93 ? -52.25 -23.438 -8.273 1 80.44 93 VAL B C 1
ATOM 8703 O O . VAL B 1 93 ? -52.562 -22.312 -7.91 1 80.44 93 VAL B O 1
ATOM 8706 N N . SER B 1 94 ? -53.125 -24.234 -8.812 1 79.88 94 SER B N 1
ATOM 8707 C CA . SER B 1 94 ? -54.562 -23.969 -8.844 1 79.88 94 SER B CA 1
ATOM 8708 C C . SER B 1 94 ? -55.188 -24.125 -7.465 1 79.88 94 SER B C 1
ATOM 8710 O O . SER B 1 94 ? -54.906 -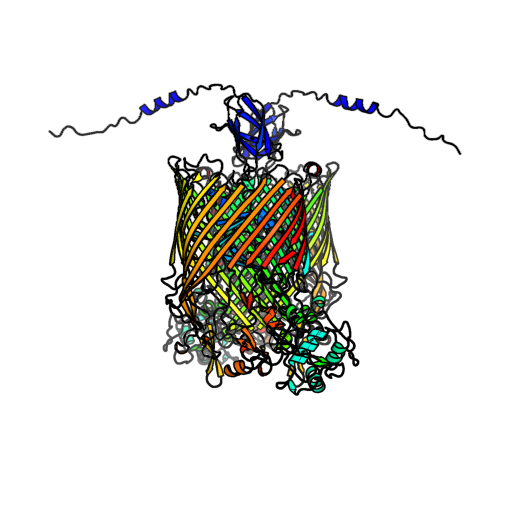25.094 -6.762 1 79.88 94 SER B O 1
ATOM 8712 N N . VAL B 1 95 ? -56.031 -23.156 -7.02 1 77.56 95 VAL B N 1
ATOM 8713 C CA . VAL B 1 95 ? -56.625 -23.219 -5.699 1 77.56 95 VAL B CA 1
ATOM 8714 C C . VAL B 1 95 ? -58.125 -23.562 -5.828 1 77.56 95 VAL B C 1
ATOM 8716 O O . VAL B 1 95 ? -58.906 -23.359 -4.891 1 77.56 95 VAL B O 1
ATOM 8719 N N . ALA B 1 96 ? -58.562 -24.109 -6.969 1 74.38 96 ALA B N 1
ATOM 8720 C CA . ALA B 1 96 ? -59.969 -24.422 -7.203 1 74.38 96 ALA B CA 1
ATOM 8721 C C . ALA B 1 96 ? -60.5 -25.391 -6.16 1 74.38 96 ALA B C 1
ATOM 8723 O O . ALA B 1 96 ? -60.031 -26.531 -6.078 1 74.38 96 ALA B O 1
ATOM 8724 N N . GLY B 1 97 ? -61.469 -25.031 -5.27 1 72.75 97 GLY B N 1
ATOM 8725 C CA . GLY B 1 97 ? -62.156 -25.859 -4.277 1 72.75 97 GLY B CA 1
ATOM 8726 C C . GLY B 1 97 ? -61.312 -26.094 -3.037 1 72.75 97 GLY B C 1
ATOM 8727 O O . GLY B 1 97 ? -61.656 -26.922 -2.189 1 72.75 97 GLY B O 1
ATOM 8728 N N . LYS B 1 98 ? -60.094 -25.438 -2.975 1 77.94 98 LYS B N 1
ATOM 8729 C CA . LYS B 1 98 ? -59.219 -25.656 -1.817 1 77.94 98 LYS B CA 1
ATOM 8730 C C . LYS B 1 98 ? -59.125 -24.391 -0.964 1 77.94 98 LYS B C 1
ATOM 8732 O O . LYS B 1 98 ? -59.125 -23.281 -1.493 1 77.94 98 LYS B O 1
ATOM 8737 N N . THR B 1 99 ? -59.156 -24.562 0.318 1 80.56 99 THR B N 1
ATOM 8738 C CA . THR B 1 99 ? -58.969 -23.438 1.24 1 80.56 99 THR B CA 1
ATOM 8739 C C . THR B 1 99 ? -57.594 -23.5 1.865 1 80.56 99 THR B C 1
ATOM 8741 O O . THR B 1 99 ? -57.156 -22.531 2.498 1 80.56 99 THR B O 1
ATOM 8744 N N . LYS B 1 100 ? -56.844 -24.578 1.685 1 80.81 100 LYS B N 1
ATOM 8745 C CA . LYS B 1 100 ? -55.469 -24.766 2.162 1 80.81 100 LYS B CA 1
ATOM 8746 C C . LYS B 1 100 ? -54.562 -25.375 1.073 1 80.81 100 LYS B C 1
ATOM 8748 O O . LYS B 1 100 ? -54.938 -26.375 0.459 1 80.81 100 LYS B O 1
ATOM 8753 N N . VAL B 1 101 ? -53.438 -24.75 0.687 1 81.44 101 VAL B N 1
ATOM 8754 C CA . VAL B 1 101 ? -52.5 -25.203 -0.332 1 81.44 101 VAL B CA 1
ATOM 8755 C C . VAL B 1 101 ? -51.094 -25.172 0.226 1 81.44 101 VAL B C 1
ATOM 8757 O O . VAL B 1 101 ? -50.594 -24.094 0.598 1 81.44 101 VAL B O 1
ATOM 8760 N N . ASN B 1 102 ? -50.438 -26.312 0.434 1 81.25 102 ASN B N 1
ATOM 8761 C CA . ASN B 1 102 ? -49 -26.422 0.763 1 81.25 102 ASN B CA 1
ATOM 8762 C C . ASN B 1 102 ? -48.188 -26.75 -0.471 1 81.25 102 ASN B C 1
ATOM 8764 O O . ASN B 1 102 ? -48.531 -27.641 -1.253 1 81.25 102 ASN B O 1
ATOM 8768 N N . VAL B 1 103 ? -47.188 -25.938 -0.753 1 79.38 103 VAL B N 1
ATOM 8769 C CA . VAL B 1 103 ? -46.375 -26.094 -1.941 1 79.38 103 VAL B CA 1
ATOM 8770 C C . VAL B 1 103 ? -44.906 -26.281 -1.53 1 79.38 103 VAL B C 1
ATOM 8772 O O . VAL B 1 103 ? -44.406 -25.578 -0.644 1 79.38 103 VAL B O 1
ATOM 8775 N N . SER B 1 104 ? -44.219 -27.219 -2.012 1 76.12 104 SER B N 1
ATOM 8776 C CA . SER B 1 104 ? -42.75 -27.375 -1.936 1 76.12 104 SER B CA 1
ATOM 8777 C C . SER B 1 104 ? -42.062 -26.859 -3.201 1 76.12 104 SER B C 1
ATOM 8779 O O . SER B 1 104 ? -42.375 -27.312 -4.305 1 76.12 104 SER B O 1
ATOM 8781 N N . LEU B 1 105 ? -41.312 -25.828 -3.008 1 71.38 105 LEU B N 1
ATOM 8782 C CA . LEU B 1 105 ? -40.594 -25.281 -4.164 1 71.38 105 LEU B CA 1
ATOM 8783 C C . LEU B 1 105 ? -39.312 -26.047 -4.398 1 71.38 105 LEU B C 1
ATOM 8785 O O . LEU B 1 105 ? -38.594 -26.391 -3.449 1 71.38 105 LEU B O 1
ATOM 8789 N N . ALA B 1 106 ? -39.125 -26.547 -5.559 1 60.47 106 ALA B N 1
ATOM 8790 C CA . ALA B 1 106 ? -37.875 -27.156 -5.957 1 60.47 106 ALA B CA 1
ATOM 8791 C C . ALA B 1 106 ? -36.844 -26.094 -6.32 1 60.47 106 ALA B C 1
ATOM 8793 O O . ALA B 1 106 ? -37.188 -25.062 -6.922 1 60.47 106 ALA B O 1
ATOM 8794 N N . GLU B 1 107 ? -35.688 -26.156 -5.707 1 52.06 107 GLU B N 1
ATOM 8795 C CA . GLU B 1 107 ? -34.625 -25.25 -6.113 1 52.06 107 GLU B CA 1
ATOM 8796 C C . GLU B 1 107 ? -34.438 -25.266 -7.629 1 52.06 107 GLU B C 1
ATOM 8798 O O . GLU B 1 107 ? -34.594 -26.312 -8.266 1 52.06 107 GLU B O 1
ATOM 8803 N N . GLN B 1 108 ? -34.625 -24.219 -8.195 1 45.72 108 GLN B N 1
ATOM 8804 C CA . GLN B 1 108 ? -34.344 -24.125 -9.625 1 45.72 108 GLN B CA 1
ATOM 8805 C C . GLN B 1 108 ? -32.938 -24.625 -9.953 1 45.72 108 GLN B C 1
ATOM 8807 O O . GLN B 1 108 ? -31.953 -23.984 -9.602 1 45.72 108 GLN B O 1
ATOM 8812 N N . SER B 1 109 ? -32.719 -25.797 -9.805 1 40 109 SER B N 1
ATOM 8813 C CA . SER B 1 109 ? -31.422 -26.328 -10.266 1 40 109 SER B CA 1
ATOM 8814 C C . SER B 1 109 ? -31.219 -26.047 -11.75 1 40 109 SER B C 1
ATOM 8816 O O . SER B 1 109 ? -30.312 -26.625 -12.367 1 40 109 SER B O 1
ATOM 8818 N N . ASN B 1 110 ? -32.219 -25.609 -12.484 1 40.06 110 ASN B N 1
ATOM 8819 C CA . ASN B 1 110 ? -31.875 -25.766 -13.898 1 40.06 110 ASN B CA 1
ATOM 8820 C C . ASN B 1 110 ? -30.656 -24.922 -14.281 1 40.06 110 ASN B C 1
ATOM 8822 O O . ASN B 1 110 ? -30.688 -23.703 -14.195 1 40.06 110 ASN B O 1
ATOM 8826 N N . SER B 1 111 ? -29.594 -25.5 -14.312 1 47.19 111 SER B N 1
ATOM 8827 C CA . SER B 1 111 ? -28.328 -25.109 -14.914 1 47.19 111 SER B CA 1
ATOM 8828 C C . SER B 1 111 ? -28.547 -24.219 -16.125 1 47.19 111 SER B C 1
ATOM 8830 O O . SER B 1 111 ? -27.766 -23.281 -16.375 1 47.19 111 SER B O 1
ATOM 8832 N N . LEU B 1 112 ? -29.609 -24.531 -16.922 1 44.09 112 LEU B N 1
ATOM 8833 C CA . LEU B 1 112 ? -29.781 -23.828 -18.188 1 44.09 112 LEU B CA 1
ATOM 8834 C C . LEU B 1 112 ? -30.266 -22.406 -17.969 1 44.09 112 LEU B C 1
ATOM 8836 O O . LEU B 1 112 ? -30.141 -21.562 -18.859 1 44.09 112 LEU B O 1
ATOM 8840 N N . ASN B 1 113 ? -30.734 -22.016 -16.719 1 51.56 113 ASN B N 1
ATOM 8841 C CA . ASN B 1 113 ? -31.156 -20.656 -16.422 1 51.56 113 ASN B CA 1
ATOM 8842 C C . ASN B 1 113 ? -30.109 -19.906 -15.625 1 51.56 113 ASN B C 1
ATOM 8844 O O . ASN B 1 113 ? -30.391 -18.844 -15.062 1 51.56 113 ASN B O 1
ATOM 8848 N N . GLU B 1 114 ? -29.016 -20.531 -15.727 1 69.25 114 GLU B N 1
ATOM 8849 C CA . GLU B 1 114 ? -27.906 -19.859 -15.078 1 69.25 114 GLU B CA 1
ATOM 8850 C C . GLU B 1 114 ? -27.469 -18.641 -15.867 1 69.25 114 GLU B C 1
ATOM 8852 O O . GLU B 1 114 ? -27.562 -18.609 -17.094 1 69.25 114 GLU B O 1
ATOM 8857 N N . VAL B 1 115 ? -27.234 -17.625 -15.195 1 75.69 115 VAL B N 1
ATOM 8858 C CA . VAL B 1 115 ? -26.797 -16.375 -15.797 1 75.69 115 VAL B CA 1
ATOM 8859 C C . VAL B 1 115 ? -25.281 -16.406 -15.984 1 75.69 115 VAL B C 1
ATOM 8861 O O . VAL B 1 115 ? -24.547 -16.891 -15.125 1 75.69 115 VAL B O 1
ATOM 8864 N N . VAL B 1 116 ? -24.906 -16.062 -17.156 1 81.5 116 VAL B N 1
ATOM 8865 C CA . VAL B 1 116 ? -23.484 -15.984 -17.531 1 81.5 116 VAL B CA 1
ATOM 8866 C C . VAL B 1 116 ? -23.078 -14.523 -17.719 1 81.5 116 VAL B C 1
ATOM 8868 O O . VAL B 1 116 ? -23.812 -13.75 -18.344 1 81.5 116 VAL B O 1
ATOM 8871 N N . VAL B 1 117 ? -21.922 -14.219 -17.125 1 81.5 117 VAL B N 1
ATOM 8872 C CA . VAL B 1 117 ? -21.406 -12.859 -17.312 1 81.5 117 VAL B CA 1
ATOM 8873 C C . VAL B 1 117 ? -20.594 -12.781 -18.594 1 81.5 117 VAL B C 1
ATOM 8875 O O . VAL B 1 117 ? -19.672 -13.578 -18.812 1 81.5 117 VAL B O 1
ATOM 8878 N N . VAL B 1 118 ? -20.938 -11.898 -19.375 1 83.12 118 VAL B N 1
ATOM 8879 C CA . VAL B 1 118 ? -20.234 -11.734 -20.641 1 83.12 118 VAL B CA 1
ATOM 8880 C C . VAL B 1 118 ? -19.609 -10.344 -20.719 1 83.12 118 VAL B C 1
ATOM 8882 O O . VAL B 1 118 ? -19.766 -9.648 -21.734 1 83.12 118 VAL B O 1
ATOM 8885 N N . GLY B 1 119 ? -19 -9.945 -19.516 1 81.5 119 GLY B N 1
ATOM 8886 C CA . GLY B 1 119 ? -18.359 -8.641 -19.438 1 81.5 119 GLY B CA 1
ATOM 8887 C C . GLY B 1 119 ? -19.25 -7.566 -18.859 1 81.5 119 GLY B C 1
ATOM 8888 O O . GLY B 1 119 ? -19.562 -7.586 -17.656 1 81.5 119 GLY B O 1
ATOM 8889 N N . TYR B 1 120 ? -19.828 -6.746 -19.75 1 86.38 120 TYR B N 1
ATOM 8890 C CA . TYR B 1 120 ? -20.641 -5.621 -19.297 1 86.38 120 TYR B CA 1
ATOM 8891 C C . TYR B 1 120 ? -22.125 -5.965 -19.328 1 86.38 120 TYR B C 1
ATOM 8893 O O . TYR B 1 120 ? -22.953 -5.125 -19.672 1 86.38 120 TYR B O 1
ATOM 8901 N N . GLY B 1 121 ? -22.359 -7.285 -19.016 1 83.44 121 GLY B N 1
ATOM 8902 C CA . GLY B 1 121 ? -23.734 -7.777 -18.953 1 83.44 121 GLY B CA 1
ATOM 8903 C C . GLY B 1 121 ? -23.812 -9.258 -18.625 1 83.44 121 GLY B C 1
ATOM 8904 O O . GLY B 1 121 ? -22.797 -9.914 -18.438 1 83.44 121 GLY B O 1
ATOM 8905 N N . SER B 1 122 ? -25.031 -9.625 -18.422 1 81.31 122 SER B N 1
ATOM 8906 C CA . SER B 1 122 ? -25.297 -11.039 -18.172 1 81.31 122 SER B CA 1
ATOM 8907 C C . SER B 1 122 ? -26.375 -11.57 -19.125 1 81.31 122 SER B C 1
ATOM 8909 O O . SER B 1 122 ? -27.266 -10.828 -19.547 1 81.31 122 SER B O 1
ATOM 8911 N N . VAL B 1 123 ? -26.172 -12.742 -19.484 1 83.75 123 VAL B N 1
ATOM 8912 C CA . VAL B 1 123 ? -27.141 -13.422 -20.344 1 83.75 123 VAL B CA 1
ATOM 8913 C C . VAL B 1 123 ? -27.469 -14.805 -19.781 1 83.75 123 VAL B C 1
ATOM 8915 O O . VAL B 1 123 ? -26.656 -15.375 -19.047 1 83.75 123 VAL B O 1
ATOM 8918 N N . LYS B 1 124 ? -28.594 -15.188 -20.125 1 84.44 124 LYS B N 1
ATOM 8919 C CA . LYS B 1 124 ? -28.906 -16.578 -19.781 1 84.44 124 LYS B CA 1
ATOM 8920 C C . LYS B 1 124 ? -28.031 -17.547 -20.594 1 84.44 124 LYS B C 1
ATOM 8922 O O . LYS B 1 124 ? -27.719 -17.281 -21.75 1 84.44 124 LYS B O 1
ATOM 8927 N N . LYS B 1 125 ? -27.766 -18.562 -20 1 84.88 125 LYS B N 1
ATOM 8928 C CA . LYS B 1 125 ? -26.922 -19.562 -20.641 1 84.88 125 LYS B CA 1
ATOM 8929 C C . LYS B 1 125 ? -27.547 -20.047 -21.953 1 84.88 125 LYS B C 1
ATOM 8931 O O . LYS B 1 125 ? -26.844 -20.266 -22.938 1 84.88 125 LYS B O 1
ATOM 8936 N N . THR B 1 126 ? -28.844 -20.188 -21.969 1 85 126 THR B N 1
ATOM 8937 C CA . THR B 1 126 ? -29.531 -20.656 -23.156 1 85 126 THR B CA 1
ATOM 8938 C C . THR B 1 126 ? -29.453 -19.625 -24.281 1 85 126 THR B C 1
ATOM 8940 O O . THR B 1 126 ? -29.625 -19.953 -25.453 1 85 126 THR B O 1
ATOM 8943 N N . ASP B 1 127 ? -29.203 -18.453 -23.938 1 87.88 127 ASP B N 1
ATOM 8944 C CA . ASP B 1 127 ? -29.188 -17.391 -24.922 1 87.88 127 ASP B CA 1
ATOM 8945 C C . ASP B 1 127 ? -27.766 -17.047 -25.344 1 87.88 127 ASP B C 1
ATOM 8947 O O . ASP B 1 127 ? -27.547 -16.125 -26.141 1 87.88 127 ASP B O 1
ATOM 8951 N N . LEU B 1 128 ? -26.953 -17.719 -24.812 1 89.5 128 LEU B N 1
ATOM 8952 C CA . LEU B 1 128 ? -25.547 -17.453 -25.125 1 89.5 128 LEU B CA 1
ATOM 8953 C C . LEU B 1 128 ? -25.219 -17.875 -26.547 1 89.5 128 LEU B C 1
ATOM 8955 O O . LEU B 1 128 ? -25.531 -19 -26.953 1 89.5 128 LEU B O 1
ATOM 8959 N N . THR B 1 129 ? -24.578 -17.062 -27.281 1 91.12 129 THR B N 1
ATOM 8960 C CA . THR B 1 129 ? -24.219 -17.375 -28.656 1 91.12 129 THR B CA 1
ATOM 8961 C C . THR B 1 129 ? -22.719 -17.641 -28.766 1 91.12 129 THR B C 1
ATOM 8963 O O . THR B 1 129 ? -22.266 -18.281 -29.719 1 91.12 129 THR B O 1
ATOM 8966 N N . GLY B 1 130 ? -21.938 -17.172 -27.859 1 90 130 GLY B N 1
ATOM 8967 C CA . GLY B 1 130 ? -20.5 -17.391 -27.844 1 90 130 GLY B CA 1
ATOM 8968 C C . GLY B 1 130 ? -20.078 -18.562 -26.969 1 90 130 GLY B C 1
ATOM 8969 O O . GLY B 1 130 ? -20.938 -19.328 -26.5 1 90 130 GLY B O 1
ATOM 8970 N N . SER B 1 131 ? -18.75 -18.703 -26.859 1 91.31 131 SER B N 1
ATOM 8971 C CA . SER B 1 131 ? -18.203 -19.766 -26.016 1 91.31 131 SER B CA 1
ATOM 8972 C C . SER B 1 131 ? -17.75 -19.219 -24.672 1 91.31 131 SER B C 1
ATOM 8974 O O . SER B 1 131 ? -16.656 -18.641 -24.578 1 91.31 131 SER B O 1
ATOM 8976 N N . VAL B 1 132 ? -18.453 -19.422 -23.703 1 90.81 132 VAL B N 1
ATOM 8977 C CA . VAL B 1 132 ? -18.172 -18.984 -22.344 1 90.81 132 VAL B CA 1
ATOM 8978 C C . VAL B 1 132 ? -18.375 -20.141 -21.375 1 90.81 132 VAL B C 1
ATOM 8980 O O . VAL B 1 132 ? -19.344 -20.906 -21.5 1 90.81 132 VAL B O 1
ATOM 8983 N N . SER B 1 133 ? -17.438 -20.281 -20.531 1 91.88 133 SER B N 1
ATOM 8984 C CA . SER B 1 133 ? -17.562 -21.281 -19.469 1 91.88 133 SER B CA 1
ATOM 8985 C C . SER B 1 133 ? -17.719 -20.594 -18.109 1 91.88 133 SER B C 1
ATOM 8987 O O . SER B 1 133 ? -16.984 -19.672 -17.766 1 91.88 133 SER B O 1
ATOM 8989 N N . THR B 1 134 ? -18.688 -21.047 -17.391 1 92.44 134 THR B N 1
ATOM 8990 C CA . THR B 1 134 ? -18.922 -20.516 -16.047 1 92.44 134 THR B CA 1
ATOM 8991 C C . THR B 1 134 ? -18.578 -21.562 -14.984 1 92.44 134 THR B C 1
ATOM 8993 O O . THR B 1 134 ? -18.969 -22.719 -15.086 1 92.44 134 THR B O 1
ATOM 8996 N N . ILE B 1 135 ? -17.875 -21.109 -14.008 1 94.38 135 ILE B N 1
ATOM 8997 C CA . ILE B 1 135 ? -17.516 -21.938 -12.867 1 94.38 135 ILE B CA 1
ATOM 8998 C C . ILE B 1 135 ? -18.188 -21.406 -11.602 1 94.38 135 ILE B C 1
ATOM 9000 O O . ILE B 1 135 ? -18.016 -20.25 -11.242 1 94.38 135 ILE B O 1
ATOM 9004 N N . SER B 1 136 ? -18.859 -22.281 -10.953 1 91.62 136 SER B N 1
ATOM 9005 C CA . SER B 1 136 ? -19.641 -21.875 -9.789 1 91.62 136 SER B CA 1
ATOM 9006 C C . SER B 1 136 ? -18.766 -21.828 -8.531 1 91.62 136 SER B C 1
ATOM 9008 O O . SER B 1 136 ? -17.672 -22.406 -8.508 1 91.62 136 SER B O 1
ATOM 9010 N N . ALA B 1 137 ? -19.312 -21.25 -7.531 1 91.19 137 ALA B N 1
ATOM 9011 C CA . ALA B 1 137 ? -18.641 -21.188 -6.238 1 91.19 137 ALA B CA 1
ATOM 9012 C C . ALA B 1 137 ? -18.438 -22.578 -5.652 1 91.19 137 ALA B C 1
ATOM 9014 O O . ALA B 1 137 ? -17.422 -22.844 -5.02 1 91.19 137 ALA B O 1
ATOM 9015 N N . ALA B 1 138 ? -19.406 -23.359 -5.805 1 87.69 138 ALA B N 1
ATOM 9016 C CA . ALA B 1 138 ? -19.344 -24.719 -5.273 1 87.69 138 ALA B CA 1
ATOM 9017 C C . ALA B 1 138 ? -18.172 -25.484 -5.883 1 87.69 138 ALA B C 1
ATOM 9019 O O . ALA B 1 138 ? -17.438 -26.188 -5.176 1 87.69 138 ALA B O 1
ATOM 9020 N N . THR B 1 139 ? -18 -25.344 -7.164 1 88.81 139 THR B N 1
ATOM 9021 C CA . THR B 1 139 ? -16.891 -26 -7.844 1 88.81 139 THR B CA 1
ATOM 9022 C C . THR B 1 139 ? -15.547 -25.422 -7.371 1 88.81 139 THR B C 1
ATOM 9024 O O . THR B 1 139 ? -14.594 -26.172 -7.148 1 88.81 139 THR B O 1
ATOM 9027 N N . ILE B 1 140 ? -15.453 -24.188 -7.188 1 92.81 140 ILE B N 1
ATOM 9028 C CA . ILE B 1 140 ? -14.234 -23.484 -6.82 1 92.81 140 ILE B CA 1
ATOM 9029 C C . ILE B 1 140 ? -13.789 -23.906 -5.422 1 92.81 140 ILE B C 1
ATOM 9031 O O . ILE B 1 140 ? -12.594 -24.016 -5.148 1 92.81 140 ILE B O 1
ATOM 9035 N N . THR B 1 141 ? -14.734 -24.219 -4.566 1 92.38 141 THR B N 1
ATOM 9036 C CA . THR B 1 141 ? -14.375 -24.5 -3.182 1 92.38 141 THR B CA 1
ATOM 9037 C C . THR B 1 141 ? -14.336 -26 -2.92 1 92.38 141 THR B C 1
ATOM 9039 O O . THR B 1 141 ? -13.992 -26.438 -1.821 1 92.38 141 THR B O 1
ATOM 9042 N N . GLU B 1 142 ? -14.703 -26.766 -3.871 1 87.88 142 GLU B N 1
ATOM 9043 C CA . GLU B 1 142 ? -14.867 -28.203 -3.697 1 87.88 142 GLU B CA 1
ATOM 9044 C C . GLU B 1 142 ? -13.562 -28.859 -3.27 1 87.88 142 GLU B C 1
ATOM 9046 O O . GLU B 1 142 ? -13.555 -29.734 -2.4 1 87.88 142 GLU B O 1
ATOM 9051 N N . ARG B 1 143 ? -12.461 -28.422 -3.852 1 90.44 143 ARG B N 1
ATOM 9052 C CA . ARG B 1 143 ? -11.172 -29.047 -3.576 1 90.44 143 ARG B CA 1
ATOM 9053 C C . ARG B 1 143 ? -10.508 -28.438 -2.354 1 90.44 143 ARG B C 1
ATOM 9055 O O . ARG B 1 143 ? -9.469 -28.906 -1.897 1 90.44 143 ARG B O 1
ATOM 9062 N N . ASN B 1 144 ? -10.992 -27.406 -1.854 1 91.81 144 ASN B N 1
ATOM 9063 C CA . ASN B 1 144 ? -10.469 -26.734 -0.675 1 91.81 144 ASN B CA 1
ATOM 9064 C C . ASN B 1 144 ? -9.008 -26.344 -0.856 1 91.81 144 ASN B C 1
ATOM 9066 O O . ASN B 1 144 ? -8.18 -26.578 0.025 1 91.81 144 ASN B O 1
ATOM 9070 N N . THR B 1 145 ? -8.648 -25.875 -1.969 1 92.12 145 THR B N 1
ATOM 9071 C CA . THR B 1 145 ? -7.309 -25.359 -2.209 1 92.12 145 THR B CA 1
ATOM 9072 C C . THR B 1 145 ? -7.211 -23.891 -1.779 1 92.12 145 THR B C 1
ATOM 9074 O O . THR B 1 145 ? -8.227 -23.219 -1.646 1 92.12 145 THR B O 1
ATOM 9077 N N . THR B 1 146 ? -5.992 -23.484 -1.551 1 91.81 146 THR B N 1
ATOM 9078 C CA . THR B 1 146 ? -5.781 -22.094 -1.186 1 91.81 146 THR B CA 1
ATOM 9079 C C . THR B 1 146 ? -5.637 -21.219 -2.432 1 91.81 146 THR B C 1
ATOM 9081 O O . THR B 1 146 ? -5.805 -20 -2.367 1 91.81 146 THR B O 1
ATOM 9084 N N . SER B 1 147 ? -5.328 -21.781 -3.58 1 93.44 147 SER B N 1
ATOM 9085 C CA . SER B 1 147 ? -5.211 -21.078 -4.848 1 93.44 147 SER B CA 1
ATOM 9086 C C . SER B 1 147 ? -6.5 -21.172 -5.656 1 93.44 147 SER B C 1
ATOM 9088 O O . SER B 1 147 ? -7.012 -22.266 -5.895 1 93.44 147 SER B O 1
ATOM 9090 N N . ALA B 1 148 ? -6.926 -20.047 -6.137 1 94.38 148 ALA B N 1
ATOM 9091 C CA . ALA B 1 148 ? -8.141 -20.016 -6.953 1 94.38 148 ALA B CA 1
ATOM 9092 C C . ALA B 1 148 ? -7.918 -20.703 -8.289 1 94.38 148 ALA B C 1
ATOM 9094 O O . ALA B 1 148 ? -8.836 -21.328 -8.828 1 94.38 148 ALA B O 1
ATOM 9095 N N . LEU B 1 149 ? -6.77 -20.578 -8.812 1 94.69 149 LEU B N 1
ATOM 9096 C CA . LEU B 1 149 ? -6.484 -21.188 -10.109 1 94.69 149 LEU B CA 1
ATOM 9097 C C . LEU B 1 149 ? -6.355 -22.703 -9.969 1 94.69 149 LEU B C 1
ATOM 9099 O O . LEU B 1 149 ? -6.844 -23.453 -10.812 1 94.69 149 LEU B O 1
ATOM 9103 N N . GLU B 1 150 ? -5.727 -23.141 -8.883 1 93.88 150 GLU B N 1
ATOM 9104 C CA . GLU B 1 150 ? -5.66 -24.578 -8.641 1 93.88 150 GLU B CA 1
ATOM 9105 C C . GLU B 1 150 ? -7.059 -25.172 -8.477 1 93.88 150 GLU B C 1
ATOM 9107 O O . GLU B 1 150 ? -7.312 -26.297 -8.906 1 93.88 150 GLU B O 1
ATOM 9112 N N . ALA B 1 151 ? -7.875 -24.391 -7.945 1 94.19 151 ALA B N 1
ATOM 9113 C CA . ALA B 1 151 ? -9.234 -24.828 -7.648 1 94.19 151 ALA B CA 1
ATOM 9114 C C . ALA B 1 151 ? -9.992 -25.188 -8.93 1 94.19 151 ALA B C 1
ATOM 9116 O O . ALA B 1 151 ? -10.867 -26.047 -8.922 1 94.19 151 ALA B O 1
ATOM 9117 N N . ILE B 1 152 ? -9.633 -24.594 -9.977 1 94.69 152 ILE B N 1
ATOM 9118 C CA . ILE B 1 152 ? -10.469 -24.781 -11.156 1 94.69 152 ILE B CA 1
ATOM 9119 C C . ILE B 1 152 ? -9.695 -25.547 -12.227 1 94.69 152 ILE B C 1
ATOM 9121 O O . ILE B 1 152 ? -10.094 -25.562 -13.391 1 94.69 152 ILE B O 1
ATOM 9125 N N . GLN B 1 153 ? -8.641 -26.094 -11.875 1 95.5 153 GLN B N 1
ATOM 9126 C CA . GLN B 1 153 ? -7.883 -26.906 -12.828 1 95.5 153 GLN B CA 1
ATOM 9127 C C . GLN B 1 153 ? -8.742 -28.031 -13.398 1 95.5 153 GLN B C 1
ATOM 9129 O O . GLN B 1 153 ? -9.344 -28.797 -12.648 1 95.5 153 GLN B O 1
ATOM 9134 N N . GLY B 1 154 ? -8.891 -28.109 -14.719 1 95.06 154 GLY B N 1
ATOM 9135 C CA . GLY B 1 154 ? -9.617 -29.188 -15.383 1 95.06 154 GLY B CA 1
ATOM 9136 C C . GLY B 1 154 ? -11.117 -28.953 -15.422 1 95.06 154 GLY B C 1
ATOM 9137 O O . GLY B 1 154 ? -11.867 -29.812 -15.914 1 95.06 154 GLY B O 1
ATOM 9138 N N . SER B 1 155 ? -11.516 -27.781 -15 1 94.31 155 SER B N 1
ATOM 9139 C CA . SER B 1 155 ? -12.945 -27.562 -14.875 1 94.31 155 SER B CA 1
ATOM 9140 C C . SER B 1 155 ? -13.547 -27.078 -16.203 1 94.31 155 SER B C 1
ATOM 9142 O O . SER B 1 155 ? -14.758 -27.141 -16.391 1 94.31 155 SER B O 1
ATOM 9144 N N . THR B 1 156 ? -12.719 -26.641 -17.016 1 93.94 156 THR B N 1
ATOM 9145 C CA . THR B 1 156 ? -13.195 -26.062 -18.25 1 93.94 156 THR B CA 1
ATOM 9146 C C . THR B 1 156 ? -12.367 -26.547 -19.438 1 93.94 156 THR B C 1
ATOM 9148 O O . THR B 1 156 ? -11.141 -26.438 -19.422 1 93.94 156 THR B O 1
ATOM 9151 N N . PRO B 1 157 ? -13.062 -27.062 -20.453 1 96.56 157 PRO B N 1
ATOM 9152 C CA . PRO B 1 157 ? -12.281 -27.391 -21.641 1 96.56 157 PRO B CA 1
ATOM 9153 C C . PRO B 1 157 ? -11.672 -26.156 -22.312 1 96.56 157 PRO B C 1
ATOM 9155 O O . PRO B 1 157 ? -12.289 -25.094 -22.328 1 96.56 157 PRO B O 1
ATOM 9158 N N . GLY B 1 158 ? -10.547 -26.312 -22.844 1 95.69 158 GLY B N 1
ATOM 9159 C CA . GLY B 1 158 ? -9.891 -25.234 -23.578 1 95.69 158 GLY B CA 1
ATOM 9160 C C . GLY B 1 158 ? -9.039 -24.344 -22.672 1 95.69 158 GLY B C 1
ATOM 9161 O O . GLY B 1 158 ? -8.383 -23.422 -23.156 1 95.69 158 GLY B O 1
ATOM 9162 N N . VAL B 1 159 ? -9.039 -24.578 -21.438 1 95.88 159 VAL B N 1
ATOM 9163 C CA . VAL B 1 159 ? -8.25 -23.812 -20.484 1 95.88 159 VAL B CA 1
ATOM 9164 C C . VAL B 1 159 ? -7.207 -24.734 -19.828 1 95.88 159 VAL B C 1
ATOM 9166 O O . VAL B 1 159 ? -7.555 -25.656 -19.109 1 95.88 159 VAL B O 1
ATOM 9169 N N . GLN B 1 160 ? -6.027 -24.391 -20.109 1 95.25 160 GLN B N 1
ATOM 9170 C CA . GLN B 1 160 ? -4.922 -25.125 -19.516 1 95.25 160 GLN B CA 1
ATOM 9171 C C . GLN B 1 160 ? -4.352 -24.406 -18.312 1 95.25 160 GLN B C 1
ATOM 9173 O O . GLN B 1 160 ? -3.887 -23.266 -18.422 1 95.25 160 GLN B O 1
ATOM 9178 N N . ILE B 1 161 ? -4.395 -25.047 -17.125 1 94.94 161 ILE B N 1
ATOM 9179 C CA . ILE B 1 161 ? -3.818 -24.516 -15.898 1 94.94 161 ILE B CA 1
ATOM 9180 C C . ILE B 1 161 ? -2.766 -25.484 -15.359 1 94.94 161 ILE B C 1
ATOM 9182 O O . ILE B 1 161 ? -3.053 -26.656 -15.141 1 94.94 161 ILE B O 1
ATOM 9186 N N . SER B 1 162 ? -1.604 -25 -15.195 1 92.31 162 SER B N 1
ATOM 9187 C CA . SER B 1 162 ? -0.532 -25.859 -14.695 1 92.31 162 SER B CA 1
ATOM 9188 C C . SER B 1 162 ? 0.295 -25.141 -13.633 1 92.31 162 SER B C 1
ATOM 9190 O O . SER B 1 162 ? 0.458 -23.922 -13.68 1 92.31 162 SER B O 1
ATOM 9192 N N . SER B 1 163 ? 0.734 -25.906 -12.711 1 90.12 163 SER B N 1
ATOM 9193 C CA . SER B 1 163 ? 1.609 -25.359 -11.68 1 90.12 163 SER B CA 1
ATOM 9194 C C . SER B 1 163 ? 2.953 -24.938 -12.266 1 90.12 163 SER B C 1
ATOM 9196 O O . SER B 1 163 ? 3.502 -25.625 -13.133 1 90.12 163 SER B O 1
ATOM 9198 N N . SER B 1 164 ? 3.512 -23.906 -11.727 1 86.25 164 SER B N 1
ATOM 9199 C CA . SER B 1 164 ? 4.793 -23.406 -12.219 1 86.25 164 SER B CA 1
ATOM 9200 C C . SER B 1 164 ? 5.953 -24.234 -11.672 1 86.25 164 SER B C 1
ATOM 9202 O O . SER B 1 164 ? 6.996 -24.359 -12.312 1 86.25 164 SER B O 1
ATOM 9204 N N . SER B 1 165 ? 5.781 -24.625 -10.484 1 84.62 165 SER B N 1
ATOM 9205 C CA . SER B 1 165 ? 6.77 -25.484 -9.828 1 84.62 165 SER B CA 1
ATOM 9206 C C . SER B 1 165 ? 6.152 -26.25 -8.664 1 84.62 165 SER B C 1
ATOM 9208 O O . SER B 1 165 ? 4.93 -26.281 -8.508 1 84.62 165 SER B O 1
ATOM 9210 N N . GLY B 1 166 ? 7.066 -26.922 -7.98 1 82.5 166 GLY B N 1
ATOM 9211 C CA . GLY B 1 166 ? 6.617 -27.609 -6.781 1 82.5 166 GLY B CA 1
ATOM 9212 C C . GLY B 1 166 ? 6.762 -26.766 -5.523 1 82.5 166 GLY B C 1
ATOM 9213 O O . GLY B 1 166 ? 6.398 -27.203 -4.43 1 82.5 166 GLY B O 1
ATOM 9214 N N . ARG B 1 167 ? 7.285 -25.547 -5.656 1 84.38 167 ARG B N 1
ATOM 9215 C CA . ARG B 1 167 ? 7.492 -24.641 -4.527 1 84.38 167 ARG B CA 1
ATOM 9216 C C . ARG B 1 167 ? 6.199 -23.906 -4.168 1 84.38 167 ARG B C 1
ATOM 9218 O O . ARG B 1 167 ? 5.445 -23.5 -5.051 1 84.38 167 ARG B O 1
ATOM 9225 N N . SER B 1 168 ? 6.09 -23.844 -2.83 1 81 168 SER B N 1
ATOM 9226 C CA . SER B 1 168 ? 4.918 -23.094 -2.375 1 81 168 SER B CA 1
ATOM 9227 C C . SER B 1 168 ? 5.016 -21.625 -2.758 1 81 168 SER B C 1
ATOM 9229 O O . SER B 1 168 ? 6.078 -21.016 -2.625 1 81 168 SER B O 1
ATOM 9231 N N . GLY B 1 169 ? 4.098 -21.109 -3.453 1 80.75 169 GLY B N 1
ATOM 9232 C CA . GLY B 1 169 ? 4.078 -19.672 -3.711 1 80.75 169 GLY B CA 1
ATOM 9233 C C . GLY B 1 169 ? 4.305 -19.328 -5.168 1 80.75 169 GLY B C 1
ATOM 9234 O O . GLY B 1 169 ? 4.059 -18.203 -5.59 1 80.75 169 GLY B O 1
ATOM 9235 N N . ASP B 1 170 ? 4.941 -20.172 -5.992 1 84.88 170 ASP B N 1
ATOM 9236 C CA . ASP B 1 170 ? 5.285 -19.844 -7.375 1 84.88 170 ASP B CA 1
ATOM 9237 C C . ASP B 1 170 ? 4.031 -19.719 -8.234 1 84.88 170 ASP B C 1
ATOM 9239 O O . ASP B 1 170 ? 4.094 -19.203 -9.359 1 84.88 170 ASP B O 1
ATOM 9243 N N . GLY B 1 171 ? 2.984 -20.125 -7.859 1 86.81 171 GLY B N 1
ATOM 9244 C CA . GLY B 1 171 ? 1.72 -19.875 -8.531 1 86.81 171 GLY B CA 1
ATOM 9245 C C . GLY B 1 171 ? 1.462 -20.797 -9.703 1 86.81 171 GLY B C 1
ATOM 9246 O O . GLY B 1 171 ? 2.008 -21.891 -9.766 1 86.81 171 GLY B O 1
ATOM 9247 N N . PHE B 1 172 ? 0.469 -20.391 -10.633 1 91.88 172 PHE B N 1
ATOM 9248 C CA . PHE B 1 172 ? 0.013 -21.219 -11.75 1 91.88 172 PHE B CA 1
ATOM 9249 C C . PHE B 1 172 ? 0.061 -20.422 -13.055 1 91.88 172 PHE B C 1
ATOM 9251 O O . PHE B 1 172 ? -0.03 -19.203 -13.047 1 91.88 172 PHE B O 1
ATOM 9258 N N . LYS B 1 173 ? 0.23 -21.141 -14.094 1 91.5 173 LYS B N 1
ATOM 9259 C CA . LYS B 1 173 ? 0.157 -20.594 -15.445 1 91.5 173 LYS B CA 1
ATOM 9260 C C . LYS B 1 173 ? -1.156 -20.969 -16.125 1 91.5 173 LYS B C 1
ATOM 9262 O O . LYS B 1 173 ? -1.634 -22.094 -15.977 1 91.5 173 LYS B O 1
ATOM 9267 N N . VAL B 1 174 ? -1.711 -20 -16.922 1 94.69 174 VAL B N 1
ATOM 9268 C CA . VAL B 1 174 ? -2.98 -20.234 -17.594 1 94.69 174 VAL B CA 1
ATOM 9269 C C . VAL B 1 174 ? -2.85 -19.906 -19.078 1 94.69 174 VAL B C 1
ATOM 9271 O O . VAL B 1 174 ? -2.285 -18.875 -19.453 1 94.69 174 VAL B O 1
ATOM 9274 N N . VAL B 1 175 ? -3.305 -20.812 -19.938 1 95 175 VAL B N 1
ATOM 9275 C CA . VAL B 1 175 ? -3.381 -20.609 -21.375 1 95 175 VAL B CA 1
ATOM 9276 C C . VAL B 1 175 ? -4.766 -21 -21.891 1 95 175 VAL B C 1
ATOM 9278 O O . VAL B 1 175 ? -5.258 -22.078 -21.578 1 95 175 VAL B O 1
ATOM 9281 N N . ILE B 1 176 ? -5.371 -20.156 -22.562 1 95.62 176 ILE B N 1
ATOM 9282 C CA . ILE B 1 176 ? -6.688 -20.438 -23.141 1 95.62 176 ILE B CA 1
ATOM 9283 C C . ILE B 1 176 ? -6.574 -20.609 -24.641 1 95.62 176 ILE B C 1
ATOM 9285 O O . ILE B 1 176 ? -6.152 -19.688 -25.359 1 95.62 176 ILE B O 1
ATOM 9289 N N . ARG B 1 177 ? -6.953 -21.75 -25.188 1 95.62 177 ARG B N 1
ATOM 9290 C CA . ARG B 1 177 ? -6.988 -22.109 -26.609 1 95.62 177 ARG B CA 1
ATOM 9291 C C . ARG B 1 177 ? -5.641 -21.844 -27.266 1 95.62 177 ARG B C 1
ATOM 9293 O O . ARG B 1 177 ? -5.582 -21.25 -28.344 1 95.62 177 ARG B O 1
ATOM 9300 N N . GLY B 1 178 ? -4.535 -22.078 -26.531 1 94.06 178 GLY B N 1
ATOM 9301 C CA . GLY B 1 178 ? -3.186 -22.078 -27.078 1 94.06 178 GLY B CA 1
ATOM 9302 C C . GLY B 1 178 ? -2.529 -20.719 -27.062 1 94.06 178 GLY B C 1
ATOM 9303 O O . GLY B 1 178 ? -3.174 -19.719 -26.75 1 94.06 178 GLY B O 1
ATOM 9304 N N . ASN B 1 179 ? -1.243 -20.688 -27.438 1 93.12 179 ASN B N 1
ATOM 9305 C CA . ASN B 1 179 ? -0.475 -19.453 -27.516 1 93.12 179 ASN B CA 1
ATOM 9306 C C . ASN B 1 179 ? -0.792 -18.672 -28.781 1 93.12 179 ASN B C 1
ATOM 9308 O O . ASN B 1 179 ? -0.695 -19.203 -29.891 1 93.12 179 ASN B O 1
ATOM 9312 N N . ASN B 1 180 ? -1.096 -17.453 -28.609 1 91.62 180 ASN B N 1
ATOM 9313 C CA . ASN B 1 180 ? -1.564 -16.703 -29.766 1 91.62 180 ASN B CA 1
ATOM 9314 C C . ASN B 1 180 ? -0.621 -15.547 -30.094 1 91.62 180 ASN B C 1
ATOM 9316 O O . ASN B 1 180 ? -0.902 -14.75 -30.984 1 91.62 180 ASN B O 1
ATOM 9320 N N . SER B 1 181 ? 0.432 -15.398 -29.312 1 92 181 SER B N 1
ATOM 9321 C CA . SER B 1 181 ? 1.382 -14.312 -29.547 1 92 181 SER B CA 1
ATOM 9322 C C . SER B 1 181 ? 2.818 -14.797 -29.359 1 92 181 SER B C 1
ATOM 9324 O O . SER B 1 181 ? 3.061 -15.828 -28.734 1 92 181 SER B O 1
ATOM 9326 N N . LEU B 1 182 ? 3.736 -13.977 -29.906 1 90.06 182 LEU B N 1
ATOM 9327 C CA . LEU B 1 182 ? 5.148 -14.328 -29.781 1 90.06 182 LEU B CA 1
ATOM 9328 C C . LEU B 1 182 ? 5.711 -13.844 -28.453 1 90.06 182 LEU B C 1
ATOM 9330 O O . LEU B 1 182 ? 6.781 -14.289 -28.031 1 90.06 182 LEU B O 1
ATOM 9334 N N . VAL B 1 183 ? 5.117 -12.875 -27.812 1 81.62 183 VAL B N 1
ATOM 9335 C CA . VAL B 1 183 ? 5.66 -12.281 -26.594 1 81.62 183 VAL B CA 1
ATOM 9336 C C . VAL B 1 183 ? 4.914 -12.828 -25.375 1 81.62 183 VAL B C 1
ATOM 9338 O O . VAL B 1 183 ? 5.191 -12.43 -24.25 1 81.62 183 VAL B O 1
ATOM 9341 N N . GLY B 1 184 ? 4.035 -13.703 -25.5 1 77 184 GLY B N 1
ATOM 9342 C CA . GLY B 1 184 ? 3.307 -14.289 -24.391 1 77 184 GLY B CA 1
ATOM 9343 C C . GLY B 1 184 ? 1.803 -14.281 -24.594 1 77 184 GLY B C 1
ATOM 9344 O O . GLY B 1 184 ? 1.28 -13.492 -25.375 1 77 184 GLY B O 1
ATOM 9345 N N . SER B 1 185 ? 1.115 -15.188 -23.828 1 81.19 185 SER B N 1
ATOM 9346 C CA . SER B 1 185 ? -0.316 -15.367 -24.047 1 81.19 185 SER B CA 1
ATOM 9347 C C . SER B 1 185 ? -1.06 -15.562 -22.734 1 81.19 185 SER B C 1
ATOM 9349 O O . SER B 1 185 ? -1.946 -16.406 -22.625 1 81.19 185 SER B O 1
ATOM 9351 N N . SER B 1 186 ? -0.739 -14.727 -21.703 1 88.19 186 SER B N 1
ATOM 9352 C CA . SER B 1 186 ? -1.501 -14.82 -20.469 1 88.19 186 SER B CA 1
ATOM 9353 C C . SER B 1 186 ? -2.863 -14.148 -20.609 1 88.19 186 SER B C 1
ATOM 9355 O O . SER B 1 186 ? -2.98 -13.086 -21.219 1 88.19 186 SER B O 1
ATOM 9357 N N . PRO B 1 187 ? -3.871 -14.758 -20.047 1 92.62 187 PRO B N 1
ATOM 9358 C CA . PRO B 1 187 ? -5.188 -14.125 -20.156 1 92.62 187 PRO B CA 1
ATOM 9359 C C . PRO B 1 187 ? -5.312 -12.875 -19.281 1 92.62 187 PRO B C 1
ATOM 9361 O O . PRO B 1 187 ? -4.488 -12.656 -18.391 1 92.62 187 PRO B O 1
ATOM 9364 N N . LEU B 1 188 ? -6.32 -12.109 -19.672 1 92.06 188 LEU B N 1
ATOM 9365 C CA . LEU B 1 188 ? -6.684 -10.984 -18.812 1 92.06 188 LEU B CA 1
ATOM 9366 C C . LEU B 1 188 ? -7.5 -11.453 -17.609 1 92.06 188 LEU B C 1
ATOM 9368 O O . LEU B 1 188 ? -8.477 -12.195 -17.781 1 92.06 188 LEU B O 1
ATOM 9372 N N . TYR B 1 189 ? -7.09 -11.062 -16.438 1 95.62 189 TYR B N 1
ATOM 9373 C CA . TYR B 1 189 ? -7.91 -11.266 -15.25 1 95.62 189 TYR B CA 1
ATOM 9374 C C . TYR B 1 189 ? -8.664 -10 -14.883 1 95.62 189 TYR B C 1
ATOM 9376 O O . TYR B 1 189 ? -8.055 -8.93 -14.75 1 95.62 189 TYR B O 1
ATOM 9384 N N . VAL B 1 190 ? -9.898 -10.094 -14.734 1 96.31 190 VAL B N 1
ATOM 9385 C CA . VAL B 1 190 ? -10.711 -8.977 -14.273 1 96.31 190 VAL B CA 1
ATOM 9386 C C . VAL B 1 190 ? -11.453 -9.359 -12.992 1 96.31 190 VAL B C 1
ATOM 9388 O O . VAL B 1 190 ? -12.375 -10.18 -13.023 1 96.31 190 VAL B O 1
ATOM 9391 N N . VAL B 1 191 ? -11.117 -8.773 -11.898 1 97.31 191 VAL B N 1
ATOM 9392 C CA . VAL B 1 191 ? -11.773 -9.039 -10.625 1 97.31 191 VAL B CA 1
ATOM 9393 C C . VAL B 1 191 ? -12.695 -7.883 -10.258 1 97.31 191 VAL B C 1
ATOM 9395 O O . VAL B 1 191 ? -12.234 -6.793 -9.922 1 97.31 191 VAL B O 1
ATOM 9398 N N . ASP B 1 192 ? -13.922 -8.148 -10.312 1 95.75 192 ASP B N 1
ATOM 9399 C CA . ASP B 1 192 ? -14.938 -7.137 -10.039 1 95.75 192 ASP B CA 1
ATOM 9400 C C . ASP B 1 192 ? -14.68 -5.867 -10.844 1 95.75 192 ASP B C 1
ATOM 9402 O O . ASP B 1 192 ? -14.711 -4.762 -10.297 1 95.75 192 ASP B O 1
ATOM 9406 N N . GLY B 1 193 ? -14.289 -6.047 -12.039 1 94.38 193 GLY B N 1
ATOM 9407 C CA . GLY B 1 193 ? -14.102 -4.926 -12.953 1 94.38 193 GLY B CA 1
ATOM 9408 C C . GLY B 1 193 ? -12.68 -4.41 -12.984 1 94.38 193 GLY B C 1
ATOM 9409 O O . GLY B 1 193 ? -12.32 -3.609 -13.852 1 94.38 193 GLY B O 1
ATOM 9410 N N . VAL B 1 194 ? -11.812 -4.879 -12.109 1 95.69 194 VAL B N 1
ATOM 9411 C CA . VAL B 1 194 ? -10.438 -4.41 -12.039 1 95.69 194 VAL B CA 1
ATOM 9412 C C . VAL B 1 194 ? -9.523 -5.379 -12.789 1 95.69 194 VAL B C 1
ATOM 9414 O O . VAL B 1 194 ? -9.398 -6.547 -12.406 1 95.69 194 VAL B O 1
ATOM 9417 N N . PRO B 1 195 ? -8.797 -4.91 -13.766 1 95.06 195 PRO B N 1
ATOM 9418 C CA . PRO B 1 195 ? -7.758 -5.75 -14.367 1 95.06 195 PRO B CA 1
ATOM 9419 C C . PRO B 1 195 ? -6.586 -6 -13.414 1 95.06 195 PRO B C 1
ATOM 9421 O O . PRO B 1 195 ? -6.086 -5.062 -12.789 1 95.06 195 PRO B O 1
ATOM 9424 N N . VAL B 1 196 ? -6.23 -7.215 -13.289 1 94.62 196 VAL B N 1
ATOM 9425 C CA . VAL B 1 196 ? -5.098 -7.59 -12.445 1 94.62 196 VAL B CA 1
ATOM 9426 C C . VAL B 1 196 ? -4.203 -8.578 -13.195 1 94.62 196 VAL B C 1
ATOM 9428 O O . VAL B 1 196 ? -4.629 -9.188 -14.18 1 94.62 196 VAL B O 1
ATOM 9431 N N . ASP B 1 197 ? -2.98 -8.688 -12.734 1 89.19 197 ASP B N 1
ATOM 9432 C CA . ASP B 1 197 ? -2.008 -9.555 -13.398 1 89.19 197 ASP B CA 1
ATOM 9433 C C . ASP B 1 197 ? -2.219 -11.016 -13.016 1 89.19 197 ASP B C 1
ATOM 9435 O O . ASP B 1 197 ? -1.882 -11.914 -13.789 1 89.19 197 ASP B O 1
ATOM 9439 N N . ASN B 1 198 ? -2.658 -11.242 -11.875 1 93.25 198 ASN B N 1
ATOM 9440 C CA . ASN B 1 198 ? -2.977 -12.578 -11.375 1 93.25 198 ASN B CA 1
ATOM 9441 C C . ASN B 1 198 ? -4.031 -12.516 -10.273 1 93.25 198 ASN B C 1
ATOM 9443 O O . ASN B 1 198 ? -4.418 -11.438 -9.828 1 93.25 198 ASN B O 1
ATOM 9447 N N . ILE B 1 199 ? -4.445 -13.695 -9.867 1 96.38 199 ILE B N 1
ATOM 9448 C CA . ILE B 1 199 ? -5.5 -13.688 -8.859 1 96.38 199 ILE B CA 1
ATOM 9449 C C . ILE B 1 199 ? -5.074 -14.523 -7.66 1 96.38 199 ILE B C 1
ATOM 9451 O O . ILE B 1 199 ? -5.91 -15.141 -6.992 1 96.38 199 ILE B O 1
ATOM 9455 N N . ASP B 1 200 ? -3.795 -14.648 -7.41 1 93.94 200 ASP B N 1
ATOM 9456 C CA . ASP B 1 200 ? -3.271 -15.43 -6.297 1 93.94 200 ASP B CA 1
ATOM 9457 C C . ASP B 1 200 ? -3.73 -14.852 -4.957 1 93.94 200 ASP B C 1
ATOM 9459 O O . ASP B 1 200 ? -3.799 -15.562 -3.957 1 93.94 200 ASP B O 1
ATOM 9463 N N . PHE B 1 201 ? -4.035 -13.609 -4.918 1 95.44 201 PHE B N 1
ATOM 9464 C CA . PHE B 1 201 ? -4.391 -12.922 -3.682 1 95.44 201 PHE B CA 1
ATOM 9465 C C . PHE B 1 201 ? -5.809 -13.281 -3.252 1 95.44 201 PHE B C 1
ATOM 9467 O O . PHE B 1 201 ? -6.188 -13.062 -2.1 1 95.44 201 PHE B O 1
ATOM 9474 N N . LEU B 1 202 ? -6.598 -13.891 -4.086 1 96.88 202 LEU B N 1
ATOM 9475 C CA . LEU B 1 202 ? -8 -14.148 -3.785 1 96.88 202 LEU B CA 1
ATOM 9476 C C . LEU B 1 202 ? -8.148 -15.422 -2.947 1 96.88 202 LEU B C 1
ATOM 9478 O O . LEU B 1 202 ? -7.48 -16.422 -3.205 1 96.88 202 LEU B O 1
ATOM 9482 N N . ASN B 1 203 ? -9.008 -15.32 -2.01 1 96.94 203 ASN B N 1
ATOM 9483 C CA . ASN B 1 203 ? -9.516 -16.516 -1.334 1 96.94 203 ASN B CA 1
ATOM 9484 C C . ASN B 1 203 ? -10.609 -17.188 -2.15 1 96.94 203 ASN B C 1
ATOM 9486 O O . ASN B 1 203 ? -11.609 -16.562 -2.498 1 96.94 203 ASN B O 1
ATOM 9490 N N . PRO B 1 204 ? -10.414 -18.422 -2.447 1 96.56 204 PRO B N 1
ATOM 9491 C CA . PRO B 1 204 ? -11.445 -19.094 -3.234 1 96.56 204 PRO B CA 1
ATOM 9492 C C . PRO B 1 204 ? -12.836 -18.969 -2.625 1 96.56 204 PRO B C 1
ATOM 9494 O O . PRO B 1 204 ? -13.828 -18.859 -3.354 1 96.56 204 PRO B O 1
ATOM 9497 N N . GLN B 1 205 ? -12.961 -18.875 -1.335 1 95.88 205 GLN B N 1
ATOM 9498 C CA . GLN B 1 205 ? -14.25 -18.781 -0.658 1 95.88 205 GLN B CA 1
ATOM 9499 C C . GLN B 1 205 ? -14.914 -17.438 -0.911 1 95.88 205 GLN B C 1
ATOM 9501 O O . GLN B 1 205 ? -16.109 -17.281 -0.702 1 95.88 205 GLN B O 1
ATOM 9506 N N . ASP B 1 206 ? -14.188 -16.516 -1.367 1 96.12 206 ASP B N 1
ATOM 9507 C CA . ASP B 1 206 ? -14.734 -15.188 -1.656 1 96.12 206 ASP B CA 1
ATOM 9508 C C . ASP B 1 206 ? -15.312 -15.133 -3.068 1 96.12 206 ASP B C 1
ATOM 9510 O O . ASP B 1 206 ? -16 -14.172 -3.424 1 96.12 206 ASP B O 1
ATOM 9514 N N . ILE B 1 207 ? -15.062 -16.078 -3.818 1 96.25 207 ILE B N 1
ATOM 9515 C CA . ILE B 1 207 ? -15.445 -16.016 -5.227 1 96.25 207 ILE B CA 1
ATOM 9516 C C . ILE B 1 207 ? -16.859 -16.562 -5.398 1 96.25 207 ILE B C 1
ATOM 9518 O O . ILE B 1 207 ? -17.172 -17.672 -4.945 1 96.25 207 ILE B O 1
ATOM 9522 N N . SER B 1 208 ? -17.688 -15.82 -5.996 1 94.38 208 SER B N 1
ATOM 9523 C CA . SER B 1 208 ? -19.047 -16.25 -6.305 1 94.38 208 SER B CA 1
ATOM 9524 C C . SER B 1 208 ? -19.094 -17.047 -7.594 1 94.38 208 SER B C 1
ATOM 9526 O O . SER B 1 208 ? -19.875 -18.016 -7.707 1 94.38 208 SER B O 1
ATOM 9528 N N . ARG B 1 209 ? -18.312 -16.578 -8.531 1 93.25 209 ARG B N 1
ATOM 9529 C CA . ARG B 1 209 ? -18.25 -17.297 -9.805 1 93.25 209 ARG B CA 1
ATOM 9530 C C . ARG B 1 209 ? -17.062 -16.812 -10.641 1 93.25 209 ARG B C 1
ATOM 9532 O O . ARG B 1 209 ? -16.516 -15.734 -10.391 1 93.25 209 ARG B O 1
ATOM 9539 N N . MET B 1 210 ? -16.703 -17.594 -11.555 1 95.12 210 MET B N 1
ATOM 9540 C CA . MET B 1 210 ? -15.727 -17.25 -12.586 1 95.12 210 MET B CA 1
ATOM 9541 C C . MET B 1 210 ? -16.297 -17.516 -13.977 1 95.12 210 MET B C 1
ATOM 9543 O O . MET B 1 210 ? -16.938 -18.531 -14.195 1 95.12 210 MET B O 1
ATOM 9547 N N . ASP B 1 211 ? -16.156 -16.578 -14.852 1 94.44 211 ASP B N 1
ATOM 9548 C CA . ASP B 1 211 ? -16.547 -16.734 -16.25 1 94.44 211 ASP B CA 1
ATOM 9549 C C . ASP B 1 211 ? -15.336 -16.609 -17.172 1 94.44 211 ASP B C 1
ATOM 9551 O O . ASP B 1 211 ? -14.617 -15.609 -17.141 1 94.44 211 ASP B O 1
ATOM 9555 N N . VAL B 1 212 ? -15.109 -17.609 -17.938 1 94.88 212 VAL B N 1
ATOM 9556 C CA . VAL B 1 212 ? -13.984 -17.609 -18.875 1 94.88 212 VAL B CA 1
ATOM 9557 C C . VAL B 1 212 ? -14.492 -17.359 -20.281 1 94.88 212 VAL B C 1
ATOM 9559 O O . VAL B 1 212 ? -15.234 -18.188 -20.844 1 94.88 212 VAL B O 1
ATOM 9562 N N . LEU B 1 213 ? -14.133 -16.25 -20.797 1 93.31 213 LEU B N 1
ATOM 9563 C CA . LEU B 1 213 ? -14.43 -15.93 -22.188 1 93.31 213 LEU B CA 1
ATOM 9564 C C . LEU B 1 213 ? -13.344 -16.469 -23.125 1 93.31 213 LEU B C 1
ATOM 9566 O O . LEU B 1 213 ? -12.211 -15.992 -23.109 1 93.31 213 LEU B O 1
ATOM 9570 N N . LYS B 1 214 ? -13.703 -17.438 -24.062 1 90.69 214 LYS B N 1
ATOM 9571 C CA . LYS B 1 214 ? -12.688 -18.172 -24.812 1 90.69 214 LYS B CA 1
ATOM 9572 C C . LYS B 1 214 ? -12.641 -17.719 -26.266 1 90.69 214 LYS B C 1
ATOM 9574 O O . LYS B 1 214 ? -11.57 -17.625 -26.875 1 90.69 214 LYS B O 1
ATOM 9579 N N . ASP B 1 215 ? -13.844 -17.453 -26.781 1 88.81 215 ASP B N 1
ATOM 9580 C CA . ASP B 1 215 ? -13.836 -17.109 -28.203 1 88.81 215 ASP B CA 1
ATOM 9581 C C . ASP B 1 215 ? -13.867 -15.594 -28.391 1 88.81 215 ASP B C 1
ATOM 9583 O O . ASP B 1 215 ? -14.148 -14.844 -27.453 1 88.81 215 ASP B O 1
ATOM 9587 N N . ALA B 1 216 ? -13.641 -15.148 -29.594 1 84.5 216 ALA B N 1
ATOM 9588 C CA . ALA B 1 216 ? -13.516 -13.727 -29.906 1 84.5 216 ALA B CA 1
ATOM 9589 C C . ALA B 1 216 ? -14.859 -13.008 -29.75 1 84.5 216 ALA B C 1
ATOM 9591 O O . ALA B 1 216 ? -14.898 -11.844 -29.359 1 84.5 216 ALA B O 1
ATOM 9592 N N . SER B 1 217 ? -15.82 -13.656 -30.031 1 81 217 SER B N 1
ATOM 9593 C CA . SER B 1 217 ? -17.125 -13 -29.922 1 81 217 SER B CA 1
ATOM 9594 C C . SER B 1 217 ? -17.438 -12.633 -28.484 1 81 217 SER B C 1
ATOM 9596 O O . SER B 1 217 ? -18.016 -11.578 -28.219 1 81 217 SER B O 1
ATOM 9598 N N . SER B 1 218 ? -17.062 -13.422 -27.609 1 80.75 218 SER B N 1
ATOM 9599 C CA . SER B 1 218 ? -17.297 -13.156 -26.203 1 80.75 218 SER B CA 1
ATOM 9600 C C . SER B 1 218 ? -16.281 -12.172 -25.641 1 80.75 218 SER B C 1
ATOM 9602 O O . SER B 1 218 ? -16.609 -11.32 -24.828 1 80.75 218 SER B O 1
ATOM 9604 N N . ALA B 1 219 ? -15.039 -12.289 -26.047 1 84.06 219 ALA B N 1
ATOM 9605 C CA . ALA B 1 219 ? -13.938 -11.516 -25.484 1 84.06 219 ALA B CA 1
ATOM 9606 C C . ALA B 1 219 ? -13.812 -10.156 -26.172 1 84.06 219 ALA B C 1
ATOM 9608 O O . ALA B 1 219 ? -13.141 -9.258 -25.656 1 84.06 219 ALA B O 1
ATOM 9609 N N . ALA B 1 220 ? -14.5 -10.039 -27.25 1 81.12 220 ALA B N 1
ATOM 9610 C CA . ALA B 1 220 ? -14.375 -8.82 -28.031 1 81.12 220 ALA B CA 1
ATOM 9611 C C . ALA B 1 220 ? -14.82 -7.594 -27.234 1 81.12 220 ALA B C 1
ATOM 9613 O O . ALA B 1 220 ? -14.367 -6.477 -27.5 1 81.12 220 ALA B O 1
ATOM 9614 N N . ILE B 1 221 ? -15.57 -7.852 -26.312 1 82.62 221 ILE B N 1
ATOM 9615 C CA . ILE B 1 221 ? -16.078 -6.758 -25.5 1 82.62 221 ILE B CA 1
ATOM 9616 C C . ILE B 1 221 ? -14.938 -6.172 -24.656 1 82.62 221 ILE B C 1
ATOM 9618 O O . ILE B 1 221 ? -15.062 -5.062 -24.125 1 82.62 221 ILE B O 1
ATOM 9622 N N . TYR B 1 222 ? -13.883 -6.887 -24.641 1 84.12 222 TYR B N 1
ATOM 9623 C CA . TYR B 1 222 ? -12.695 -6.387 -23.953 1 84.12 222 TYR B CA 1
ATOM 9624 C C . TYR B 1 222 ? -11.625 -5.98 -24.969 1 84.12 222 TYR B C 1
ATOM 9626 O O . TYR B 1 222 ? -10.523 -5.586 -24.578 1 84.12 222 TYR B O 1
ATOM 9634 N N . GLY B 1 223 ? -11.93 -6.211 -26.156 1 82.88 223 GLY B N 1
ATOM 9635 C CA . GLY B 1 223 ? -11.117 -5.703 -27.234 1 82.88 223 GLY B CA 1
ATOM 9636 C C . GLY B 1 223 ? -9.688 -6.211 -27.203 1 82.88 223 GLY B C 1
ATOM 9637 O O . GLY B 1 223 ? -9.453 -7.422 -27.281 1 82.88 223 GLY B O 1
ATOM 9638 N N . SER B 1 224 ? -8.773 -5.203 -27.047 1 79.25 224 SER B N 1
ATOM 9639 C CA . SER B 1 224 ? -7.332 -5.414 -27.156 1 79.25 224 SER B CA 1
ATOM 9640 C C . SER B 1 224 ? -6.805 -6.258 -26 1 79.25 224 SER B C 1
ATOM 9642 O O . SER B 1 224 ? -5.691 -6.781 -26.062 1 79.25 224 SER B O 1
ATOM 9644 N N . ARG B 1 225 ? -7.496 -6.414 -25.062 1 80.31 225 ARG B N 1
ATOM 9645 C CA . ARG B 1 225 ? -7.012 -7.152 -23.891 1 80.31 225 ARG B CA 1
ATOM 9646 C C . ARG B 1 225 ? -7.598 -8.555 -23.859 1 80.31 225 ARG B C 1
ATOM 9648 O O . ARG B 1 225 ? -7.266 -9.352 -22.969 1 80.31 225 ARG B O 1
ATOM 9655 N N . GLY B 1 226 ? -8.383 -8.906 -24.797 1 81.06 226 GLY B N 1
ATOM 9656 C CA . GLY B 1 226 ? -9.109 -10.164 -24.75 1 81.06 226 GLY B CA 1
ATOM 9657 C C . GLY B 1 226 ? -8.539 -11.211 -25.703 1 81.06 226 GLY B C 1
ATOM 9658 O O . GLY B 1 226 ? -9.086 -12.305 -25.828 1 81.06 226 GLY B O 1
ATOM 9659 N N . ALA B 1 227 ? -7.43 -10.875 -26.281 1 83.75 227 ALA B N 1
ATOM 9660 C CA . ALA B 1 227 ? -6.934 -11.75 -27.344 1 83.75 227 ALA B CA 1
ATOM 9661 C C . ALA B 1 227 ? -6.535 -13.109 -26.781 1 83.75 227 ALA B C 1
ATOM 9663 O O . ALA B 1 227 ? -6.688 -14.133 -27.469 1 83.75 227 ALA B O 1
ATOM 9664 N N . SER B 1 228 ? -6.059 -13.141 -25.656 1 89.56 228 SER B N 1
ATOM 9665 C CA . SER B 1 228 ? -5.621 -14.391 -25.047 1 89.56 228 SER B CA 1
ATOM 9666 C C . SER B 1 228 ? -6.684 -14.953 -24.109 1 89.56 228 SER B C 1
ATOM 9668 O O . SER B 1 228 ? -6.398 -15.828 -23.297 1 89.56 228 SER B O 1
ATOM 9670 N N . GLY B 1 229 ? -7.891 -14.445 -24.188 1 91.44 229 GLY B N 1
ATOM 9671 C CA . GLY B 1 229 ? -8.961 -14.867 -23.297 1 91.44 229 GLY B CA 1
ATOM 9672 C C . GLY B 1 229 ? -9.094 -13.992 -22.062 1 91.44 229 GLY B C 1
ATOM 9673 O O . GLY B 1 229 ? -8.172 -13.25 -21.719 1 91.44 229 GLY B O 1
ATOM 9674 N N . VAL B 1 230 ? -10.281 -14.07 -21.5 1 93.62 230 VAL B N 1
ATOM 9675 C CA . VAL B 1 230 ? -10.547 -13.266 -20.312 1 93.62 230 VAL B CA 1
ATOM 9676 C C . VAL B 1 230 ? -11.141 -14.148 -19.219 1 93.62 230 VAL B C 1
ATOM 9678 O O . VAL B 1 230 ? -12.023 -14.961 -19.469 1 93.62 230 VAL B O 1
ATOM 9681 N N . ILE B 1 231 ? -10.609 -14 -18.047 1 96.06 231 ILE B N 1
ATOM 9682 C CA . ILE B 1 231 ? -11.195 -14.617 -16.859 1 96.06 231 ILE B CA 1
ATOM 9683 C C . ILE B 1 231 ? -11.797 -13.547 -15.969 1 96.06 231 ILE B C 1
ATOM 9685 O O . ILE B 1 231 ? -11.078 -12.742 -15.367 1 96.06 231 ILE B O 1
ATOM 9689 N N . ILE B 1 232 ? -13.062 -13.578 -15.906 1 95.88 232 ILE B N 1
ATOM 9690 C CA . ILE B 1 232 ? -13.773 -12.633 -15.055 1 95.88 232 ILE B CA 1
ATOM 9691 C C . ILE B 1 232 ? -14.07 -13.289 -13.703 1 95.88 232 ILE B C 1
ATOM 9693 O O . ILE B 1 232 ? -14.688 -14.352 -13.641 1 95.88 232 ILE B O 1
ATOM 9697 N N . VAL B 1 233 ? -13.656 -12.68 -12.711 1 96.75 233 VAL B N 1
ATOM 9698 C CA . VAL B 1 233 ? -13.922 -13.148 -11.359 1 96.75 233 VAL B CA 1
ATOM 9699 C C . VAL B 1 233 ? -14.93 -12.219 -10.68 1 96.75 233 VAL B C 1
ATOM 9701 O O . VAL B 1 233 ? -14.656 -11.031 -10.508 1 96.75 233 VAL B O 1
ATOM 9704 N N . THR B 1 234 ? -15.984 -12.75 -10.375 1 94.88 234 THR B N 1
ATOM 9705 C CA . THR B 1 234 ? -16.969 -12.055 -9.555 1 94.88 234 THR B CA 1
ATOM 9706 C C . THR B 1 234 ? -16.922 -12.531 -8.109 1 94.88 234 THR B C 1
ATOM 9708 O O . THR B 1 234 ? -17.109 -13.719 -7.836 1 94.88 234 THR B O 1
ATOM 9711 N N . THR B 1 235 ? -16.656 -11.688 -7.238 1 95.94 235 THR B N 1
ATOM 9712 C CA . THR B 1 235 ? -16.594 -12.07 -5.832 1 95.94 235 THR B CA 1
ATOM 9713 C C . THR B 1 235 ? -17.953 -11.883 -5.16 1 95.94 235 THR B C 1
ATOM 9715 O O . THR B 1 235 ? -18.828 -11.203 -5.703 1 95.94 235 THR B O 1
ATOM 9718 N N . LYS B 1 236 ? -18.047 -12.586 -4.078 1 93.81 236 LYS B N 1
ATOM 9719 C CA . LYS B 1 236 ? -19.266 -12.43 -3.295 1 93.81 236 LYS B CA 1
ATOM 9720 C C . LYS B 1 236 ? -19.484 -10.969 -2.887 1 93.81 236 LYS B C 1
ATOM 9722 O O . LYS B 1 236 ? -18.531 -10.289 -2.49 1 93.81 236 LYS B O 1
ATOM 9727 N N . SER B 1 237 ? -20.688 -10.57 -3.145 1 90.75 237 SER B N 1
ATOM 9728 C CA . SER B 1 237 ? -21.078 -9.203 -2.828 1 90.75 237 SER B CA 1
ATOM 9729 C C . SER B 1 237 ? -22.438 -9.164 -2.131 1 90.75 237 SER B C 1
ATOM 9731 O O . SER B 1 237 ? -22.953 -10.195 -1.705 1 90.75 237 SER B O 1
ATOM 9733 N N . GLY B 1 238 ? -22.969 -8 -1.933 1 82.56 238 GLY B N 1
ATOM 9734 C CA . GLY B 1 238 ? -24.312 -7.891 -1.379 1 82.56 238 GLY B CA 1
ATOM 9735 C C . GLY B 1 238 ? -25.391 -8.234 -2.377 1 82.56 238 GLY B C 1
ATOM 9736 O O . GLY B 1 238 ? -26.562 -8.344 -2.012 1 82.56 238 GLY B O 1
ATOM 9737 N N . ALA B 1 239 ? -24.812 -8.594 -3.516 1 75.88 239 ALA B N 1
ATOM 9738 C CA . ALA B 1 239 ? -25.812 -8.914 -4.535 1 75.88 239 ALA B CA 1
ATOM 9739 C C . ALA B 1 239 ? -26.344 -10.336 -4.359 1 75.88 239 ALA B C 1
ATOM 9741 O O . ALA B 1 239 ? -25.578 -11.242 -4.004 1 75.88 239 ALA B O 1
ATOM 9742 N N . ASN B 1 240 ? -27.391 -10.641 -4.438 1 74 240 ASN B N 1
ATOM 9743 C CA . ASN B 1 240 ? -28.062 -11.938 -4.441 1 74 240 ASN B CA 1
ATOM 9744 C C . ASN B 1 240 ? -27.922 -12.641 -3.094 1 74 240 ASN B C 1
ATOM 9746 O O . ASN B 1 240 ? -27.656 -13.844 -3.041 1 74 240 ASN B O 1
ATOM 9750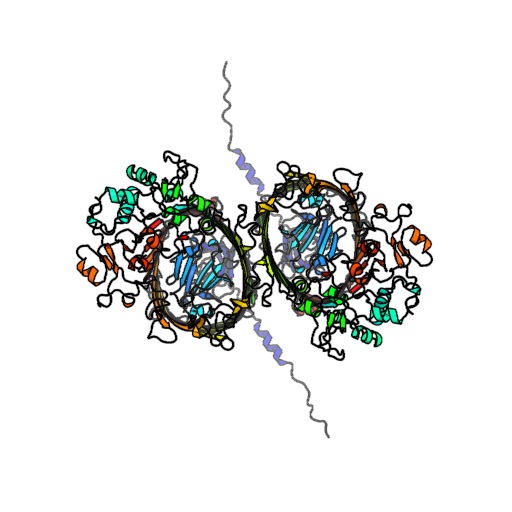 N N . VAL B 1 241 ? -27.844 -11.914 -2.072 1 84.12 241 VAL B N 1
ATOM 9751 C CA . VAL B 1 241 ? -27.766 -12.453 -0.719 1 84.12 241 VAL B CA 1
ATOM 9752 C C . VAL B 1 241 ? -29.156 -12.922 -0.269 1 84.12 241 VAL B C 1
ATOM 9754 O O . VAL B 1 241 ? -30.156 -12.266 -0.561 1 84.12 241 VAL B O 1
ATOM 9757 N N . LYS B 1 242 ? -29.141 -14.008 0.335 1 77.69 242 LYS B N 1
ATOM 9758 C CA . LYS B 1 242 ? -30.391 -14.531 0.879 1 77.69 242 LYS B CA 1
ATOM 9759 C C . LYS B 1 242 ? -30.938 -13.617 1.969 1 77.69 242 LYS B C 1
ATOM 9761 O O . LYS B 1 242 ? -30.172 -12.945 2.67 1 77.69 242 LYS B O 1
ATOM 9766 N N . PRO B 1 243 ? -32.219 -13.555 2.043 1 80.81 243 PRO B N 1
ATOM 9767 C CA . PRO B 1 243 ? -32.812 -12.719 3.1 1 80.81 243 PRO B CA 1
ATOM 9768 C C . PRO B 1 243 ? -32.375 -13.156 4.496 1 80.81 243 PRO B C 1
ATOM 9770 O O . PRO B 1 243 ? -32.156 -14.344 4.742 1 80.81 243 PRO B O 1
ATOM 9773 N N . GLY B 1 244 ? -32.344 -12.297 5.312 1 81.62 244 GLY B N 1
ATOM 9774 C CA . GLY B 1 244 ? -31.938 -12.562 6.68 1 81.62 244 GLY B CA 1
ATOM 9775 C C . GLY B 1 244 ? -30.422 -12.555 6.859 1 81.62 244 GLY B C 1
ATOM 9776 O O . GLY B 1 244 ? -29.703 -11.938 6.066 1 81.62 244 GLY B O 1
ATOM 9777 N N . ILE B 1 245 ? -30.078 -13.195 7.965 1 87.12 245 ILE B N 1
ATOM 9778 C CA . ILE B 1 245 ? -28.656 -13.258 8.273 1 87.12 245 ILE B CA 1
ATOM 9779 C C . ILE B 1 245 ? -28.141 -14.688 8.094 1 87.12 245 ILE B C 1
ATOM 9781 O O . ILE B 1 245 ? -28.781 -15.641 8.562 1 87.12 245 ILE B O 1
ATOM 9785 N N . ASN B 1 246 ? -27.062 -14.773 7.43 1 90.12 246 ASN B N 1
ATOM 9786 C CA . ASN B 1 246 ? -26.422 -16.062 7.219 1 90.12 246 ASN B CA 1
ATOM 9787 C C . ASN B 1 246 ? -24.953 -16.016 7.617 1 90.12 246 ASN B C 1
ATOM 9789 O O . ASN B 1 246 ? -24.234 -15.086 7.266 1 90.12 246 ASN B O 1
ATOM 9793 N N . VAL B 1 247 ? -24.578 -17.016 8.445 1 92.94 247 VAL B N 1
ATOM 9794 C CA . VAL B 1 247 ? -23.188 -17.109 8.867 1 92.94 247 VAL B CA 1
ATOM 9795 C C . VAL B 1 247 ? -22.609 -18.453 8.438 1 92.94 247 VAL B C 1
ATOM 9797 O O . VAL B 1 247 ? -23.188 -19.5 8.703 1 92.94 247 VAL B O 1
ATOM 9800 N N . THR B 1 248 ? -21.5 -18.391 7.801 1 94.75 248 THR B N 1
ATOM 9801 C CA . THR B 1 248 ? -20.781 -19.594 7.398 1 94.75 248 THR B CA 1
ATOM 9802 C C . THR B 1 248 ? -19.359 -19.594 7.965 1 94.75 248 THR B C 1
ATOM 9804 O O . THR B 1 248 ? -18.656 -18.594 7.867 1 94.75 248 THR B O 1
ATOM 9807 N N . PHE B 1 249 ? -18.953 -20.641 8.562 1 96.12 249 PHE B N 1
ATOM 9808 C CA . PHE B 1 249 ? -17.594 -20.828 9.039 1 96.12 249 PHE B CA 1
ATOM 9809 C C . PHE B 1 249 ? -16.984 -22.094 8.453 1 96.12 249 PHE B C 1
ATOM 9811 O O . PHE B 1 249 ? -17.516 -23.188 8.625 1 96.12 249 PHE B O 1
ATOM 9818 N N . ASP B 1 250 ? -15.891 -21.922 7.789 1 97 250 ASP B N 1
ATOM 9819 C CA . ASP B 1 250 ? -15.133 -23.031 7.211 1 97 250 ASP B CA 1
ATOM 9820 C C . ASP B 1 250 ? -13.742 -23.125 7.82 1 97 250 ASP B C 1
ATOM 9822 O O . ASP B 1 250 ? -13.039 -22.125 7.926 1 97 250 ASP B O 1
ATOM 9826 N N . SER B 1 251 ? -13.367 -24.281 8.234 1 97.5 251 SER B N 1
ATOM 9827 C CA . SER B 1 251 ? -12.031 -24.516 8.773 1 97.5 251 SER B CA 1
ATOM 9828 C C . SER B 1 251 ? -11.469 -25.844 8.297 1 97.5 251 SER B C 1
ATOM 9830 O O . SER B 1 251 ? -12.195 -26.844 8.203 1 97.5 251 SER B O 1
ATOM 9832 N N . SER B 1 252 ? -10.234 -25.797 7.906 1 97.56 252 SER B N 1
ATOM 9833 C CA . SER B 1 252 ? -9.57 -27.047 7.52 1 97.56 252 SER B CA 1
ATOM 9834 C C . SER B 1 252 ? -8.086 -27 7.871 1 97.56 252 SER B C 1
ATOM 9836 O O . SER B 1 252 ? -7.484 -25.938 7.918 1 97.56 252 SER B O 1
ATOM 9838 N N . TYR B 1 253 ? -7.543 -28.125 8.18 1 97.31 253 TYR B N 1
ATOM 9839 C CA . TYR B 1 253 ? -6.129 -28.359 8.453 1 97.31 253 TYR B CA 1
ATOM 9840 C C . TYR B 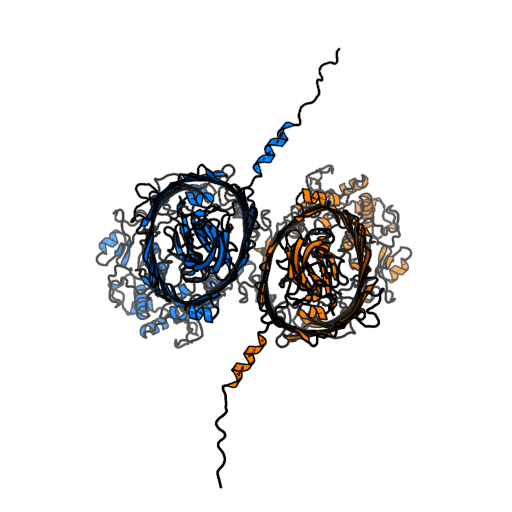1 253 ? -5.621 -29.578 7.688 1 97.31 253 TYR B C 1
ATOM 9842 O O . TYR B 1 253 ? -6.324 -30.578 7.562 1 97.31 253 TYR B O 1
ATOM 9850 N N . GLY B 1 254 ? -4.398 -29.422 7.137 1 97.31 254 GLY B N 1
ATOM 9851 C CA . GLY B 1 254 ? -3.859 -30.531 6.371 1 97.31 254 GLY B CA 1
ATOM 9852 C C . GLY B 1 254 ? -2.357 -30.688 6.516 1 97.31 254 GLY B C 1
ATOM 9853 O O . GLY B 1 254 ? -1.664 -29.734 6.883 1 97.31 254 GLY B O 1
ATOM 9854 N N . THR B 1 255 ? -1.904 -31.875 6.25 1 97.12 255 THR B N 1
ATOM 9855 C CA . THR B 1 255 ? -0.482 -32.188 6.219 1 97.12 255 THR B CA 1
ATOM 9856 C C . THR B 1 255 ? -0.025 -32.5 4.793 1 97.12 255 THR B C 1
ATOM 9858 O O . THR B 1 255 ? -0.757 -33.125 4.02 1 97.12 255 THR B O 1
ATOM 9861 N N . LYS B 1 256 ? 1.162 -32.031 4.453 1 95.62 256 LYS B N 1
ATOM 9862 C CA . LYS B 1 256 ? 1.794 -32.25 3.156 1 95.62 256 LYS B CA 1
ATOM 9863 C C . LYS B 1 256 ? 3.014 -33.156 3.283 1 95.62 256 LYS B C 1
ATOM 9865 O O . LYS B 1 256 ? 3.887 -32.906 4.121 1 95.62 256 LYS B O 1
ATOM 9870 N N . THR B 1 257 ? 3.07 -34.156 2.479 1 95.94 257 THR B N 1
ATOM 9871 C CA . THR B 1 257 ? 4.203 -35.062 2.498 1 95.94 257 THR B CA 1
ATOM 9872 C C . THR B 1 257 ? 4.773 -35.25 1.095 1 95.94 257 THR B C 1
ATOM 9874 O O . THR B 1 257 ? 4.02 -35.344 0.121 1 95.94 257 THR B O 1
ATOM 9877 N N . ALA B 1 258 ? 6.125 -35.25 1.029 1 95.56 258 ALA B N 1
ATOM 9878 C CA . ALA B 1 258 ? 6.762 -35.5 -0.26 1 95.56 258 ALA B CA 1
ATOM 9879 C C . ALA B 1 258 ? 6.34 -36.844 -0.825 1 95.56 258 ALA B C 1
ATOM 9881 O O . ALA B 1 258 ? 6.211 -37.844 -0.083 1 95.56 258 ALA B O 1
ATOM 9882 N N . ALA B 1 259 ? 6.113 -36.844 -2.148 1 93.94 259 ALA B N 1
ATOM 9883 C CA . ALA B 1 259 ? 5.609 -38.062 -2.771 1 93.94 259 ALA B CA 1
ATOM 9884 C C . ALA B 1 259 ? 6.281 -38.312 -4.117 1 93.94 259 ALA B C 1
ATOM 9886 O O . ALA B 1 259 ? 6.77 -37.375 -4.758 1 93.94 259 ALA B O 1
ATOM 9887 N N . ARG B 1 260 ? 6.344 -39.594 -4.473 1 92.88 260 ARG B N 1
ATOM 9888 C CA . ARG B 1 260 ? 6.816 -40.031 -5.777 1 92.88 260 ARG B CA 1
ATOM 9889 C C . ARG B 1 260 ? 8.234 -39.531 -6.043 1 92.88 260 ARG B C 1
ATOM 9891 O O . ARG B 1 260 ? 8.5 -38.938 -7.086 1 92.88 260 ARG B O 1
ATOM 9898 N N . MET B 1 261 ? 9.055 -39.812 -5.156 1 94.44 261 MET B N 1
ATOM 9899 C CA . MET B 1 261 ? 10.453 -39.406 -5.246 1 94.44 261 MET B CA 1
ATOM 9900 C C . MET B 1 261 ? 11.172 -40.188 -6.336 1 94.44 261 MET B C 1
ATOM 9902 O O . MET B 1 261 ? 10.953 -41.406 -6.492 1 94.44 261 MET B O 1
ATOM 9906 N N . PRO B 1 262 ? 11.984 -39.469 -7.16 1 94.94 262 PRO B N 1
ATOM 9907 C CA . PRO B 1 262 ? 12.789 -40.188 -8.141 1 94.94 262 PRO B CA 1
ATOM 9908 C C . PRO B 1 262 ? 13.758 -41.188 -7.496 1 94.94 262 PRO B C 1
ATOM 9910 O O . PRO B 1 262 ? 14.273 -40.906 -6.406 1 94.94 262 PRO B O 1
ATOM 9913 N N . LYS B 1 263 ? 14.039 -42.25 -8.172 1 95.5 263 LYS B N 1
ATOM 9914 C CA . LYS B 1 263 ? 15.016 -43.219 -7.688 1 95.5 263 LYS B CA 1
ATOM 9915 C C . LYS B 1 263 ? 16.438 -42.812 -8.047 1 95.5 263 LYS B C 1
ATOM 9917 O O . LYS B 1 263 ? 16.781 -42.719 -9.227 1 95.5 263 LYS B O 1
ATOM 9922 N N . MET B 1 264 ? 17.219 -42.594 -7.074 1 97.19 264 MET B N 1
ATOM 9923 C CA . MET B 1 264 ? 18.609 -42.188 -7.258 1 97.19 264 MET B CA 1
ATOM 9924 C C . MET B 1 264 ? 19.547 -43.375 -6.992 1 97.19 264 MET B C 1
ATOM 9926 O O . MET B 1 264 ? 19.141 -44.375 -6.395 1 97.19 264 MET B O 1
ATOM 9930 N N . MET B 1 265 ? 20.859 -43.219 -7.434 1 97.69 265 MET B N 1
ATOM 9931 C CA . MET B 1 265 ? 21.828 -44.281 -7.176 1 97.69 265 MET B CA 1
ATOM 9932 C C . MET B 1 265 ? 22.156 -44.375 -5.688 1 97.69 265 MET B C 1
ATOM 9934 O O . MET B 1 265 ? 22.25 -43.344 -5 1 97.69 265 MET B O 1
ATOM 9938 N N . ASN B 1 266 ? 22.172 -45.656 -5.152 1 96.94 266 ASN B N 1
ATOM 9939 C CA . ASN B 1 266 ? 22.719 -45.844 -3.812 1 96.94 266 ASN B CA 1
ATOM 9940 C C . ASN B 1 266 ? 24.25 -45.781 -3.82 1 96.94 266 ASN B C 1
ATOM 9942 O O . ASN B 1 266 ? 24.859 -45.531 -4.859 1 96.94 266 ASN B O 1
ATOM 9946 N N . GLY B 1 267 ? 24.859 -45.969 -2.684 1 97.38 267 GLY B N 1
ATOM 9947 C CA . GLY B 1 267 ? 26.297 -45.812 -2.551 1 97.38 267 GLY B CA 1
ATOM 9948 C C . GLY B 1 267 ? 27.078 -46.719 -3.484 1 97.38 267 GLY B C 1
ATOM 9949 O O . GLY B 1 267 ? 28.016 -46.281 -4.141 1 97.38 267 GLY B O 1
ATOM 9950 N N . GLU B 1 268 ? 26.703 -47.969 -3.547 1 96.69 268 GLU B N 1
ATOM 9951 C CA . GLU B 1 268 ? 27.391 -48.938 -4.379 1 96.69 268 GLU B CA 1
ATOM 9952 C C . GLU B 1 268 ? 27.234 -48.625 -5.859 1 96.69 268 GLU B C 1
ATOM 9954 O O . GLU B 1 268 ? 28.203 -48.656 -6.613 1 96.69 268 GLU B O 1
ATOM 9959 N N . GLU B 1 269 ? 26.031 -48.344 -6.207 1 97.12 269 GLU B N 1
ATOM 9960 C CA . GLU B 1 269 ? 25.766 -48 -7.602 1 97.12 269 GLU B CA 1
ATOM 9961 C C . GLU B 1 269 ? 26.516 -46.75 -8.031 1 97.12 269 GLU B C 1
ATOM 9963 O O . GLU B 1 269 ? 27.078 -46.719 -9.133 1 97.12 269 GLU B O 1
ATOM 9968 N N . TRP B 1 270 ? 26.469 -45.75 -7.172 1 97.94 270 TRP B N 1
ATOM 9969 C CA . TRP B 1 270 ? 27.156 -44.5 -7.5 1 97.94 270 TRP B CA 1
ATOM 9970 C C . TRP B 1 270 ? 28.656 -44.719 -7.613 1 97.94 270 TRP B C 1
ATOM 9972 O O . TRP B 1 270 ? 29.312 -44.156 -8.492 1 97.94 270 TRP B O 1
ATOM 9982 N N . TRP B 1 271 ? 29.266 -45.5 -6.699 1 97.31 271 TRP B N 1
ATOM 9983 C CA . TRP B 1 271 ? 30.703 -45.75 -6.738 1 97.31 271 TRP B CA 1
ATOM 9984 C C . TRP B 1 271 ? 31.078 -46.469 -8.039 1 97.31 271 TRP B C 1
ATOM 9986 O O . TRP B 1 271 ? 32.094 -46.125 -8.656 1 97.31 271 TRP B O 1
ATOM 9996 N N . LYS B 1 272 ? 30.297 -47.438 -8.445 1 96.88 272 LYS B N 1
ATOM 9997 C CA . LYS B 1 272 ? 30.547 -48.125 -9.719 1 96.88 272 LYS B CA 1
ATOM 9998 C C . LYS B 1 272 ? 30.5 -47.125 -10.883 1 96.88 272 LYS B C 1
ATOM 10000 O O . LYS B 1 272 ? 31.375 -47.125 -11.742 1 96.88 272 LYS B O 1
ATOM 10005 N N . PHE B 1 273 ? 29.438 -46.375 -10.922 1 97.69 273 PHE B N 1
ATOM 10006 C CA . PHE B 1 273 ? 29.312 -45.344 -11.938 1 97.69 273 PHE B CA 1
ATOM 10007 C C . PHE B 1 273 ? 30.547 -44.438 -11.945 1 97.69 273 PHE B C 1
ATOM 10009 O O . PHE B 1 273 ? 31.109 -44.156 -13.008 1 97.69 273 PHE B O 1
ATOM 10016 N N . HIS B 1 274 ? 30.953 -43.969 -10.758 1 97.5 274 HIS B N 1
ATOM 10017 C CA . HIS B 1 274 ? 32.094 -43.094 -10.57 1 97.5 274 HIS B CA 1
ATOM 10018 C C . HIS B 1 274 ? 33.375 -43.75 -11.102 1 97.5 274 HIS B C 1
ATOM 10020 O O . HIS B 1 274 ? 34.188 -43.094 -11.766 1 97.5 274 HIS B O 1
ATOM 10026 N N . GLN B 1 275 ? 33.562 -44.969 -10.844 1 96.56 275 GLN B N 1
ATOM 10027 C CA . GLN B 1 275 ? 34.719 -45.719 -11.359 1 96.56 275 GLN B CA 1
ATOM 10028 C C . GLN B 1 275 ? 34.719 -45.75 -12.883 1 96.56 275 GLN B C 1
ATOM 10030 O O . GLN B 1 275 ? 35.719 -45.469 -13.531 1 96.56 275 GLN B O 1
ATOM 10035 N N . VAL B 1 276 ? 33.594 -46.125 -13.375 1 97 276 VAL B N 1
ATOM 10036 C CA . VAL B 1 276 ? 33.469 -46.219 -14.828 1 97 276 VAL B CA 1
ATOM 10037 C C . VAL B 1 276 ? 33.781 -44.844 -15.453 1 97 276 VAL B C 1
ATOM 10039 O O . VAL B 1 276 ? 34.406 -44.75 -16.516 1 97 276 VAL B O 1
ATOM 10042 N N . ALA B 1 277 ? 33.344 -43.812 -14.844 1 96.75 277 ALA B N 1
ATOM 10043 C CA . ALA B 1 277 ? 33.5 -42.438 -15.352 1 96.75 277 ALA B CA 1
ATOM 10044 C C . ALA B 1 277 ? 35 -42.062 -15.391 1 96.75 277 ALA B C 1
ATOM 10046 O O . ALA B 1 277 ? 35.375 -41.125 -16.078 1 96.75 277 ALA B O 1
ATOM 10047 N N . TYR B 1 278 ? 35.844 -42.812 -14.695 1 95.44 278 TYR B N 1
ATOM 10048 C CA . TYR B 1 278 ? 37.25 -42.5 -14.672 1 95.44 278 TYR B CA 1
ATOM 10049 C C . TYR B 1 278 ? 38.031 -43.5 -15.523 1 95.44 278 TYR B C 1
ATOM 10051 O O . TYR B 1 278 ? 39.25 -43.5 -15.539 1 95.44 278 TYR B O 1
ATOM 10059 N N . MET B 1 279 ? 37.344 -44.344 -16.188 1 95 279 MET B N 1
ATOM 10060 C CA . MET B 1 279 ? 38.031 -45.281 -17.109 1 95 279 MET B CA 1
ATOM 10061 C C . MET B 1 279 ? 38.781 -44.5 -18.188 1 95 279 MET B C 1
ATOM 10063 O O . MET B 1 279 ? 38.281 -43.469 -18.688 1 95 279 MET B O 1
ATOM 10067 N N . SER B 1 280 ? 39.844 -45 -18.594 1 92.38 280 SER B N 1
ATOM 10068 C CA . SER B 1 280 ? 40.688 -44.312 -19.547 1 92.38 280 SER B CA 1
ATOM 10069 C C . SER B 1 280 ? 40.156 -44.406 -20.969 1 92.38 280 SER B C 1
ATOM 10071 O O . SER B 1 280 ? 39.188 -45.125 -21.219 1 92.38 280 SER B O 1
ATOM 10073 N N . ALA B 1 281 ? 40.812 -43.719 -21.906 1 90.5 281 ALA B N 1
ATOM 10074 C CA . ALA B 1 281 ? 40.469 -43.75 -23.328 1 90.5 281 ALA B CA 1
ATOM 10075 C C . ALA B 1 281 ? 40.75 -45.125 -23.922 1 90.5 281 ALA B C 1
ATOM 10077 O O . ALA B 1 281 ? 40.188 -45.5 -24.953 1 90.5 281 ALA B O 1
ATOM 10078 N N . THR B 1 282 ? 41.688 -45.906 -23.266 1 91.5 282 THR B N 1
ATOM 10079 C CA . THR B 1 282 ? 42.031 -47.25 -23.672 1 91.5 282 THR B CA 1
ATOM 10080 C C . THR B 1 282 ? 41.688 -48.25 -22.578 1 91.5 282 THR B C 1
ATOM 10082 O O . THR B 1 282 ? 42.594 -48.875 -21.984 1 91.5 282 THR B O 1
ATOM 10085 N N . PRO B 1 283 ? 40.438 -48.531 -22.391 1 93.94 283 PRO B N 1
ATOM 10086 C CA . PRO B 1 283 ? 40 -49.281 -21.219 1 93.94 283 PRO B CA 1
ATOM 10087 C C . PRO B 1 283 ? 40.5 -50.75 -21.266 1 93.94 283 PRO B C 1
ATOM 10089 O O . PRO B 1 283 ? 40.656 -51.375 -20.219 1 93.94 283 PRO B O 1
ATOM 10092 N N . ALA B 1 284 ? 40.75 -51.312 -22.406 1 92.19 284 ALA B N 1
ATOM 10093 C CA . ALA B 1 284 ? 41.156 -52.688 -22.547 1 92.19 284 ALA B CA 1
ATOM 10094 C C . ALA B 1 284 ? 42.5 -52.938 -21.844 1 92.19 284 ALA B C 1
ATOM 10096 O O . ALA B 1 284 ? 42.75 -54.062 -21.359 1 92.19 284 ALA B O 1
ATOM 10097 N N . THR B 1 285 ? 43.344 -51.938 -21.766 1 94.38 285 THR B N 1
ATOM 10098 C CA . THR B 1 285 ? 44.656 -52.125 -21.188 1 94.38 285 THR B CA 1
ATOM 10099 C C . THR B 1 285 ? 44.719 -51.594 -19.766 1 94.38 285 THR B C 1
ATOM 10101 O O . THR B 1 285 ? 45.75 -51.656 -19.109 1 94.38 285 THR B O 1
ATOM 10104 N N . GLN B 1 286 ? 43.688 -51 -19.328 1 95.19 286 GLN B N 1
ATOM 10105 C CA . GLN B 1 286 ? 43.656 -50.438 -17.984 1 95.19 286 GLN B CA 1
ATOM 10106 C C . GLN B 1 286 ? 43.5 -51.531 -16.938 1 95.19 286 GLN B C 1
ATOM 10108 O O . GLN B 1 286 ? 42.625 -52.406 -17.078 1 95.19 286 GLN B O 1
ATOM 10113 N N . THR B 1 287 ? 44.312 -51.562 -15.797 1 96 287 THR B N 1
ATOM 10114 C CA . THR B 1 287 ? 44.188 -52.562 -14.742 1 96 287 THR B CA 1
ATOM 10115 C C . THR B 1 287 ? 43.25 -52.094 -13.641 1 96 287 THR B C 1
ATOM 10117 O O . THR B 1 287 ? 42.969 -50.906 -13.516 1 96 287 THR B O 1
ATOM 10120 N N . PRO B 1 288 ? 42.781 -53.031 -12.867 1 95.5 288 PRO B N 1
ATOM 10121 C CA . PRO B 1 288 ? 41.938 -52.625 -11.727 1 95.5 288 PRO B CA 1
ATOM 10122 C C . PRO B 1 288 ? 42.625 -51.656 -10.781 1 95.5 288 PRO B C 1
ATOM 10124 O O . PRO B 1 288 ? 42 -50.75 -10.258 1 95.5 288 PRO B O 1
ATOM 10127 N N . ALA B 1 289 ? 43.906 -51.844 -10.555 1 94.75 289 ALA B N 1
ATOM 10128 C CA . ALA B 1 289 ? 44.656 -50.969 -9.656 1 94.75 289 ALA B CA 1
ATOM 10129 C C . ALA B 1 289 ? 44.781 -49.562 -10.203 1 94.75 289 ALA B C 1
ATOM 10131 O O . ALA B 1 289 ? 44.688 -48.594 -9.445 1 94.75 289 ALA B O 1
ATOM 10132 N N . GLN B 1 290 ? 44.969 -49.438 -11.461 1 94.62 290 GLN B N 1
ATOM 10133 C CA . GLN B 1 290 ? 45.031 -48.125 -12.102 1 94.62 290 GLN B CA 1
ATOM 10134 C C . GLN B 1 290 ? 43.719 -47.375 -12 1 94.62 290 GLN B C 1
ATOM 10136 O O . GLN B 1 290 ? 43.688 -46.188 -11.727 1 94.62 290 GLN B O 1
ATOM 10141 N N . LEU B 1 291 ? 42.688 -48.031 -12.266 1 95.06 291 LEU B N 1
ATOM 10142 C CA . LEU B 1 291 ? 41.375 -47.438 -12.172 1 95.06 291 LEU B CA 1
ATOM 10143 C C . LEU B 1 291 ? 41.062 -47 -10.742 1 95.06 291 LEU B C 1
ATOM 10145 O O . LEU B 1 291 ? 40.531 -45.906 -10.523 1 95.06 291 LEU B O 1
ATOM 10149 N N . ALA B 1 292 ? 41.312 -47.812 -9.766 1 94.44 292 ALA B N 1
ATOM 10150 C CA . ALA B 1 292 ? 41.094 -47.5 -8.359 1 94.44 292 ALA B CA 1
ATOM 10151 C C . ALA B 1 292 ? 41.844 -46.25 -7.941 1 94.44 292 ALA B C 1
ATOM 10153 O O . ALA B 1 292 ? 41.344 -45.438 -7.172 1 94.44 292 ALA B O 1
ATOM 10154 N N . ALA B 1 293 ? 43.031 -46.094 -8.422 1 94.12 293 ALA B N 1
ATOM 10155 C CA . ALA B 1 293 ? 43.875 -44.938 -8.094 1 94.12 293 ALA B CA 1
ATOM 10156 C C . ALA B 1 293 ? 43.25 -43.656 -8.648 1 94.12 293 ALA B C 1
ATOM 10158 O O . ALA B 1 293 ? 43.281 -42.594 -8 1 94.12 293 ALA B O 1
ATOM 10159 N N . LEU B 1 294 ? 42.719 -43.719 -9.773 1 93.62 294 LEU B N 1
ATOM 10160 C CA . LEU B 1 294 ? 42.125 -42.562 -10.398 1 93.62 294 LEU B CA 1
ATOM 10161 C C . LEU B 1 294 ? 40.781 -42.219 -9.742 1 93.62 294 LEU B C 1
ATOM 10163 O O . LEU B 1 294 ? 40.531 -41.031 -9.422 1 93.62 294 LEU B O 1
ATOM 10167 N N . ALA B 1 295 ? 39.938 -43.188 -9.539 1 94.31 295 ALA B N 1
ATOM 10168 C CA . ALA B 1 295 ? 38.594 -42.969 -8.977 1 94.31 295 ALA B CA 1
ATOM 10169 C C . ALA B 1 295 ? 38.688 -42.531 -7.516 1 94.31 295 ALA B C 1
ATOM 10171 O O . ALA B 1 295 ? 37.812 -41.812 -7.031 1 94.31 295 ALA B O 1
ATOM 10172 N N . GLY B 1 296 ? 39.656 -42.938 -6.812 1 95.06 296 GLY B N 1
ATOM 10173 C CA . GLY B 1 296 ? 39.812 -42.625 -5.402 1 95.06 296 GLY B CA 1
ATOM 10174 C C . GLY B 1 296 ? 40.781 -41.469 -5.137 1 95.06 296 GLY B C 1
ATOM 10175 O O . GLY B 1 296 ? 41.094 -41.156 -3.984 1 95.06 296 GLY B O 1
ATOM 10176 N N . ASN B 1 297 ? 41.219 -40.844 -6.184 1 94.81 297 ASN B N 1
ATOM 10177 C CA . ASN B 1 297 ? 42.219 -39.812 -6.043 1 94.81 297 ASN B CA 1
ATOM 10178 C C . ASN B 1 297 ? 41.781 -38.719 -5.062 1 94.81 297 ASN B C 1
ATOM 10180 O O . ASN B 1 297 ? 40.656 -38.219 -5.172 1 94.81 297 ASN B O 1
ATOM 10184 N N . GLN B 1 298 ? 42.594 -38.406 -4.086 1 95.81 298 GLN B N 1
ATOM 10185 C CA . GLN B 1 298 ? 42.406 -37.375 -3.072 1 95.81 298 GLN B CA 1
ATOM 10186 C C . GLN B 1 298 ? 41.094 -37.562 -2.322 1 95.81 298 GLN B C 1
ATOM 10188 O O . GLN B 1 298 ? 40.438 -36.594 -1.972 1 95.81 298 GLN B O 1
ATOM 10193 N N . SER B 1 299 ? 40.688 -38.812 -2.17 1 97.94 299 SER B N 1
ATOM 10194 C CA . SER B 1 299 ? 39.406 -39.094 -1.539 1 97.94 299 SER B CA 1
ATOM 10195 C C . SER B 1 299 ? 39.438 -40.438 -0.789 1 97.94 299 SER B C 1
ATOM 10197 O O . SER B 1 299 ? 38.625 -41.312 -1.042 1 97.94 299 SER B O 1
ATOM 10199 N N . PRO B 1 300 ? 40.344 -40.531 0.142 1 97 300 PRO B N 1
ATOM 10200 C CA . PRO B 1 300 ? 40.469 -41.812 0.848 1 97 300 PRO B CA 1
ATOM 10201 C C . PRO B 1 300 ? 39.188 -42.219 1.611 1 97 300 PRO B C 1
ATOM 10203 O O . PRO B 1 300 ? 38.875 -43.406 1.695 1 97 300 PRO B O 1
ATOM 10206 N N . LEU B 1 301 ? 38.562 -41.219 2.17 1 97.62 301 LEU B N 1
ATOM 10207 C CA . LEU B 1 301 ? 37.344 -41.5 2.93 1 97.62 301 LEU B CA 1
ATOM 10208 C C . LEU B 1 301 ? 36.219 -42 2.012 1 97.62 301 LEU B C 1
ATOM 10210 O O . LEU B 1 301 ? 35.438 -42.844 2.402 1 97.62 301 LEU B O 1
ATOM 10214 N N . LEU B 1 302 ? 36.156 -41.438 0.832 1 97.31 302 LEU B N 1
ATOM 10215 C CA . LEU B 1 302 ? 35.156 -41.875 -0.153 1 97.31 302 LEU B CA 1
ATOM 10216 C C . LEU B 1 302 ? 35.344 -43.344 -0.455 1 97.31 302 LEU B C 1
ATOM 10218 O O . LEU B 1 302 ? 34.344 -44.094 -0.527 1 97.31 302 LEU B O 1
ATOM 10222 N N . VAL B 1 303 ? 36.562 -43.812 -0.621 1 97.19 303 VAL B N 1
ATOM 10223 C CA . VAL B 1 303 ? 36.906 -45.219 -0.916 1 97.19 303 VAL B CA 1
ATOM 10224 C C . VAL B 1 303 ? 36.531 -46.094 0.269 1 97.19 303 VAL B C 1
ATOM 10226 O O . VAL B 1 303 ? 35.906 -47.156 0.091 1 97.19 303 VAL B O 1
ATOM 10229 N N . SER B 1 304 ? 36.875 -45.625 1.401 1 97.31 304 SER B N 1
ATOM 10230 C CA . SER B 1 304 ? 36.562 -46.375 2.609 1 97.31 304 SER B CA 1
ATOM 10231 C C . SER B 1 304 ? 35.062 -46.562 2.76 1 97.31 304 SER B C 1
ATOM 10233 O O . SER B 1 304 ? 34.594 -47.656 3.076 1 97.31 304 SER B O 1
ATOM 10235 N N . ARG B 1 305 ? 34.312 -45.5 2.541 1 97.62 305 ARG B N 1
ATOM 10236 C CA . ARG B 1 305 ? 32.875 -45.562 2.664 1 97.62 305 ARG B CA 1
ATOM 10237 C C . ARG B 1 305 ? 32.25 -46.469 1.597 1 97.62 305 ARG B C 1
ATOM 10239 O O . ARG B 1 305 ? 31.328 -47.219 1.879 1 97.62 305 ARG B O 1
ATOM 10246 N N . ALA B 1 306 ? 32.75 -46.375 0.401 1 97.44 306 ALA B N 1
ATOM 10247 C CA . ALA B 1 306 ? 32.281 -47.25 -0.671 1 97.44 306 ALA B CA 1
ATOM 10248 C C . ALA B 1 306 ? 32.469 -48.719 -0.306 1 97.44 306 ALA B C 1
ATOM 10250 O O . ALA B 1 306 ? 31.562 -49.531 -0.512 1 97.44 306 ALA B O 1
ATOM 10251 N N . ASN B 1 307 ? 33.594 -49.062 0.252 1 96.06 307 ASN B N 1
ATOM 10252 C CA . ASN B 1 307 ? 33.938 -50.438 0.588 1 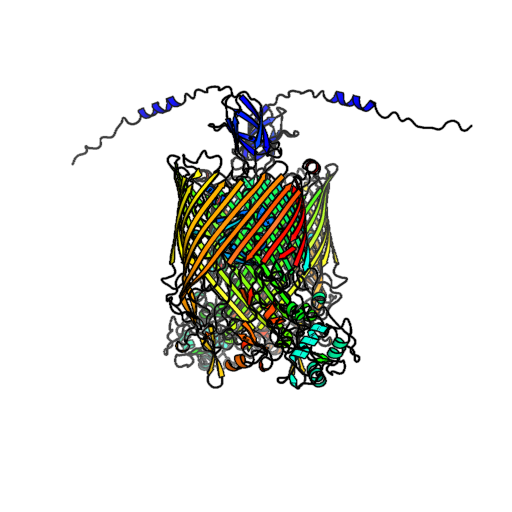96.06 307 ASN B CA 1
ATOM 10253 C C . ASN B 1 307 ? 33.125 -50.938 1.786 1 96.06 307 ASN B C 1
ATOM 10255 O O . ASN B 1 307 ? 32.938 -52.125 1.943 1 96.06 307 ASN B O 1
ATOM 10259 N N . SER B 1 308 ? 32.656 -50.031 2.574 1 96.5 308 SER B N 1
ATOM 10260 C CA . SER B 1 308 ? 31.953 -50.406 3.783 1 96.5 308 SER B CA 1
ATOM 10261 C C . SER B 1 308 ? 30.438 -50.438 3.557 1 96.5 308 SER B C 1
ATOM 10263 O O . SER B 1 308 ? 29.672 -50.688 4.48 1 96.5 308 SER B O 1
ATOM 10265 N N . GLY B 1 309 ? 29.969 -50.031 2.387 1 95.94 309 GLY B N 1
ATOM 10266 C CA . GLY B 1 309 ? 28.562 -50.031 2.07 1 95.94 309 GLY B CA 1
ATOM 10267 C C . GLY B 1 309 ? 27.828 -48.812 2.613 1 95.94 309 GLY B C 1
ATOM 10268 O O . GLY B 1 309 ? 26.609 -48.875 2.838 1 95.94 309 GLY B O 1
ATOM 10269 N N . TYR B 1 310 ? 28.547 -47.781 2.871 1 96.19 310 TYR B N 1
ATOM 10270 C CA . TYR B 1 310 ? 27.984 -46.531 3.373 1 96.19 310 TYR B CA 1
ATOM 10271 C C . TYR B 1 310 ? 26.953 -45.969 2.402 1 96.19 310 TYR B C 1
ATOM 10273 O O . TYR B 1 310 ? 27.109 -46.062 1.185 1 96.19 310 TYR B O 1
ATOM 10281 N N . ASN B 1 311 ? 25.781 -45.406 2.932 1 97.12 311 ASN B N 1
ATOM 10282 C CA . ASN B 1 311 ? 24.734 -44.781 2.131 1 97.12 311 ASN B CA 1
ATOM 10283 C C . ASN B 1 311 ? 23.984 -43.719 2.92 1 97.12 311 ASN B C 1
ATOM 10285 O O . ASN B 1 311 ? 23.281 -44.031 3.891 1 97.12 311 ASN B O 1
ATOM 10289 N N . PHE B 1 312 ? 24.109 -42.469 2.543 1 96.38 312 PHE B N 1
ATOM 10290 C CA . PHE B 1 312 ? 23.406 -41.375 3.201 1 96.38 312 PHE B CA 1
ATOM 10291 C C . PHE B 1 312 ? 22.234 -40.875 2.344 1 96.38 312 PHE B C 1
ATOM 10293 O O . PHE B 1 312 ? 22.391 -40.656 1.141 1 96.38 312 PHE B O 1
ATOM 10300 N N . ASP B 1 313 ? 21.094 -40.688 2.906 1 95.44 313 ASP B N 1
ATOM 10301 C CA . ASP B 1 313 ? 19.906 -40.188 2.201 1 95.44 313 ASP B CA 1
ATOM 10302 C C . ASP B 1 313 ? 19.75 -38.688 2.355 1 95.44 313 ASP B C 1
ATOM 10304 O O . ASP B 1 313 ? 19.062 -38.219 3.26 1 95.44 313 ASP B O 1
ATOM 10308 N N . TRP B 1 314 ? 20.219 -37.938 1.434 1 95.69 314 TRP B N 1
ATOM 10309 C CA . TRP B 1 314 ? 20.234 -36.5 1.462 1 95.69 314 TRP B CA 1
ATOM 10310 C C . TRP B 1 314 ? 18.812 -35.938 1.383 1 95.69 314 TRP B C 1
ATOM 10312 O O . TRP B 1 314 ? 18.5 -34.906 1.992 1 95.69 314 TRP B O 1
ATOM 10322 N N . ALA B 1 315 ? 17.922 -36.5 0.58 1 92.5 315 ALA B N 1
ATOM 10323 C CA . ALA B 1 315 ? 16.547 -36.062 0.463 1 92.5 315 ALA B CA 1
ATOM 10324 C C . ALA B 1 315 ? 15.836 -36.094 1.813 1 92.5 315 ALA B C 1
ATOM 10326 O O . ALA B 1 315 ? 15.141 -35.156 2.186 1 92.5 315 ALA B O 1
ATOM 10327 N N . ASP B 1 316 ? 16.016 -37.156 2.449 1 93.38 316 ASP B N 1
ATOM 10328 C CA . ASP B 1 316 ? 15.391 -37.312 3.76 1 93.38 316 ASP B CA 1
ATOM 10329 C C . ASP B 1 316 ? 15.938 -36.312 4.754 1 93.38 316 ASP B C 1
ATOM 10331 O O . ASP B 1 316 ? 15.234 -35.906 5.684 1 93.38 316 ASP B O 1
ATOM 10335 N N . ALA B 1 317 ? 17.188 -35.969 4.613 1 94.62 317 ALA B N 1
ATOM 10336 C CA . ALA B 1 317 ? 17.812 -35 5.516 1 94.62 317 ALA B CA 1
ATOM 10337 C C . ALA B 1 317 ? 17.234 -33.594 5.324 1 94.62 317 ALA B C 1
ATOM 10339 O O . ALA B 1 317 ? 17.188 -32.812 6.266 1 94.62 317 ALA B O 1
ATOM 10340 N N . VAL B 1 318 ? 16.797 -33.344 4.168 1 94.94 318 VAL B N 1
ATOM 10341 C CA . VAL B 1 318 ? 16.391 -31.984 3.848 1 94.94 318 VAL B CA 1
ATOM 10342 C C . VAL B 1 318 ? 14.867 -31.859 3.91 1 94.94 318 VAL B C 1
ATOM 10344 O O . VAL B 1 318 ? 14.336 -30.844 4.352 1 94.94 318 VAL B O 1
ATOM 10347 N N . LEU B 1 319 ? 14.141 -32.844 3.51 1 95.69 319 LEU B N 1
ATOM 10348 C CA . LEU B 1 319 ? 12.688 -32.781 3.383 1 95.69 319 LEU B CA 1
ATOM 10349 C C . LEU B 1 319 ? 12.023 -32.906 4.746 1 95.69 319 LEU B C 1
ATOM 10351 O O . LEU B 1 319 ? 12.508 -33.625 5.625 1 95.69 319 LEU B O 1
ATOM 10355 N N . LYS B 1 320 ? 10.961 -32.188 4.898 1 94.94 320 LYS B N 1
ATOM 10356 C CA . LYS B 1 320 ? 10.094 -32.25 6.07 1 94.94 320 LYS B CA 1
ATOM 10357 C C . LYS B 1 320 ? 8.625 -32.156 5.676 1 94.94 320 LYS B C 1
ATOM 10359 O O . LYS B 1 320 ? 8.305 -31.656 4.602 1 94.94 320 LYS B O 1
ATOM 10364 N N . PRO B 1 321 ? 7.773 -32.656 6.535 1 95.25 321 PRO B N 1
ATOM 10365 C CA . PRO B 1 321 ? 6.355 -32.469 6.238 1 95.25 321 PRO B CA 1
ATOM 10366 C C . PRO B 1 321 ? 5.945 -30.984 6.285 1 95.25 321 PRO B C 1
ATOM 10368 O O . PRO B 1 321 ? 6.422 -30.234 7.141 1 95.25 321 PRO B O 1
ATOM 10371 N N . GLY B 1 322 ? 5.18 -30.641 5.328 1 95.81 322 GLY B N 1
ATOM 10372 C CA . GLY B 1 322 ? 4.574 -29.328 5.355 1 95.81 322 GLY B CA 1
ATOM 10373 C C . GLY B 1 322 ? 3.184 -29.328 5.965 1 95.81 322 GLY B C 1
ATOM 10374 O O . GLY B 1 322 ? 2.73 -30.344 6.5 1 95.81 322 GLY B O 1
ATOM 10375 N N . MET B 1 323 ? 2.588 -28.141 5.914 1 95.56 323 MET B N 1
ATOM 10376 C CA . MET B 1 323 ? 1.24 -28.016 6.457 1 95.56 323 MET B CA 1
ATOM 10377 C C . MET B 1 323 ? 0.431 -26.984 5.664 1 95.56 323 MET B C 1
ATOM 10379 O O . MET B 1 323 ? 1 -26.094 5.027 1 95.56 323 MET B O 1
ATOM 10383 N N . THR B 1 324 ? -0.922 -27.188 5.672 1 95.75 324 THR B N 1
ATOM 10384 C CA . THR B 1 324 ? -1.845 -26.219 5.094 1 95.75 324 THR B CA 1
ATOM 10385 C C . THR B 1 324 ? -2.994 -25.922 6.055 1 95.75 324 THR B C 1
ATOM 10387 O O . THR B 1 324 ? -3.426 -26.812 6.801 1 95.75 324 THR B O 1
ATOM 10390 N N . GLN B 1 325 ? -3.42 -24.734 6.09 1 96.5 325 GLN B N 1
ATOM 10391 C CA . GLN B 1 325 ? -4.559 -24.312 6.898 1 96.5 325 GLN B CA 1
ATOM 10392 C C . GLN B 1 325 ? -5.453 -23.344 6.125 1 96.5 325 GLN B C 1
ATOM 10394 O O . GLN B 1 325 ? -4.965 -22.531 5.328 1 96.5 325 GLN B O 1
ATOM 10399 N N . ASN B 1 326 ? -6.734 -23.484 6.312 1 96.94 326 ASN B N 1
ATOM 10400 C CA . ASN B 1 326 ? -7.73 -22.562 5.773 1 96.94 326 ASN B CA 1
ATOM 10401 C C . ASN B 1 326 ? -8.82 -22.25 6.801 1 96.94 326 ASN B C 1
ATOM 10403 O O . ASN B 1 326 ? -9.539 -23.156 7.238 1 96.94 326 ASN B O 1
ATOM 10407 N N . ASN B 1 327 ? -8.953 -21.094 7.266 1 97.62 327 ASN B N 1
ATOM 10408 C CA . ASN B 1 327 ? -10.008 -20.578 8.125 1 97.62 327 ASN B CA 1
ATOM 10409 C C . ASN B 1 327 ? -10.75 -19.422 7.484 1 97.62 327 ASN B C 1
ATOM 10411 O O . ASN B 1 327 ? -10.125 -18.422 7.082 1 97.62 327 ASN B O 1
ATOM 10415 N N . TYR B 1 328 ? -12.039 -19.547 7.355 1 97.75 328 TYR B N 1
ATOM 10416 C CA . TYR B 1 328 ? -12.82 -18.547 6.633 1 97.75 328 TYR B CA 1
ATOM 10417 C C . TYR B 1 328 ? -14.141 -18.281 7.336 1 97.75 328 TYR B C 1
ATOM 10419 O O . TYR B 1 328 ? -14.875 -19.219 7.676 1 97.75 328 TYR B O 1
ATOM 10427 N N . LEU B 1 329 ? -14.484 -17.047 7.602 1 96.81 329 LEU B N 1
ATOM 10428 C CA . LEU B 1 329 ? -15.742 -16.594 8.188 1 96.81 329 LEU B CA 1
ATOM 10429 C C . LEU B 1 329 ? -16.484 -15.68 7.223 1 96.81 329 LEU B C 1
ATOM 10431 O O . LEU B 1 329 ? -15.906 -14.719 6.711 1 96.81 329 LEU B O 1
ATOM 10435 N N . ASN B 1 330 ? -17.719 -15.977 6.969 1 95.88 330 ASN B N 1
ATOM 10436 C CA . ASN B 1 330 ? -18.562 -15.18 6.086 1 95.88 330 ASN B CA 1
ATOM 10437 C C . ASN B 1 330 ? -19.891 -14.82 6.75 1 95.88 330 ASN B C 1
ATOM 10439 O O . ASN B 1 330 ? -20.547 -15.672 7.344 1 95.88 330 ASN B O 1
ATOM 10443 N N . VAL B 1 331 ? -20.281 -13.602 6.684 1 94.38 331 VAL B N 1
ATOM 10444 C CA . VAL B 1 331 ? -21.547 -13.102 7.195 1 94.38 331 VAL B CA 1
ATOM 10445 C C . VAL B 1 331 ? -22.266 -12.312 6.105 1 94.38 331 VAL B C 1
ATOM 10447 O O . VAL B 1 331 ? -21.703 -11.375 5.535 1 94.38 331 VAL B O 1
ATOM 10450 N N . THR B 1 332 ? -23.453 -12.672 5.801 1 93.62 332 THR B N 1
ATOM 10451 C CA . THR B 1 332 ? -24.266 -11.945 4.828 1 93.62 332 THR B CA 1
ATOM 10452 C C . THR B 1 332 ? -25.609 -11.555 5.426 1 93.62 332 THR B C 1
ATOM 10454 O O . THR B 1 332 ? -26.094 -12.195 6.363 1 93.62 332 THR B O 1
ATOM 10457 N N . GLY B 1 333 ? -26.141 -10.477 4.895 1 90.25 333 GLY B N 1
ATOM 10458 C CA . GLY B 1 333 ? -27.453 -10.016 5.336 1 90.25 333 GLY B CA 1
ATOM 10459 C C . GLY B 1 333 ? -28.203 -9.234 4.27 1 90.25 333 GLY B C 1
ATOM 10460 O O . GLY B 1 333 ? -27.578 -8.516 3.477 1 90.25 333 GLY B O 1
ATOM 10461 N N . ARG B 1 334 ? -29.453 -9.445 4.262 1 88.81 334 ARG B N 1
ATOM 10462 C CA . ARG B 1 334 ? -30.312 -8.688 3.355 1 88.81 334 ARG B CA 1
ATOM 10463 C C . ARG B 1 334 ? -31.578 -8.211 4.066 1 88.81 334 ARG B C 1
ATOM 10465 O O . ARG B 1 334 ? -32.25 -8.984 4.758 1 88.81 334 ARG B O 1
ATOM 10472 N N . SER B 1 335 ? -31.875 -6.984 3.83 1 85.88 335 SER B N 1
ATOM 10473 C CA . SER B 1 335 ? -33.094 -6.395 4.395 1 85.88 335 SER B CA 1
ATOM 10474 C C . SER B 1 335 ? -34.219 -6.332 3.361 1 85.88 335 SER B C 1
ATOM 10476 O O . SER B 1 335 ? -33.969 -6.504 2.166 1 85.88 335 SER B O 1
ATOM 10478 N N . ASP B 1 336 ? -35.375 -5.969 3.811 1 77.81 336 ASP B N 1
ATOM 10479 C CA . ASP B 1 336 ? -36.531 -5.84 2.93 1 77.81 336 ASP B CA 1
ATOM 10480 C C . ASP B 1 336 ? -36.438 -4.562 2.1 1 77.81 336 ASP B C 1
ATOM 10482 O O . ASP B 1 336 ? -37.094 -4.449 1.058 1 77.81 336 ASP B O 1
ATOM 10486 N N . SER B 1 337 ? -35.656 -3.676 2.572 1 79.31 337 SER B N 1
ATOM 10487 C CA . SER B 1 337 ? -35.531 -2.398 1.875 1 79.31 337 SER B CA 1
ATOM 10488 C C . SER B 1 337 ? -34.625 -2.523 0.649 1 79.31 337 SER B C 1
ATOM 10490 O O . SER B 1 337 ? -34.375 -1.538 -0.052 1 79.31 337 SER B O 1
ATOM 10492 N N . GLY B 1 338 ? -34.156 -3.678 0.417 1 85.25 338 GLY B N 1
ATOM 10493 C CA . GLY B 1 338 ? -33.281 -3.875 -0.73 1 85.25 338 GLY B CA 1
ATOM 10494 C C . GLY B 1 338 ? -31.812 -3.709 -0.398 1 85.25 338 GLY B C 1
ATOM 10495 O O . GLY B 1 338 ? -30.953 -3.832 -1.275 1 85.25 338 GLY B O 1
ATOM 10496 N N . LEU B 1 339 ? -31.578 -3.4 0.787 1 89.88 339 LEU B N 1
ATOM 10497 C CA . LEU B 1 339 ? -30.188 -3.268 1.238 1 89.88 339 LEU B CA 1
ATOM 10498 C C . LEU B 1 339 ? -29.625 -4.621 1.642 1 89.88 339 LEU B C 1
ATOM 10500 O O . LEU B 1 339 ? -30.266 -5.391 2.354 1 89.88 339 LEU B O 1
ATOM 10504 N N . SER B 1 340 ? -28.453 -4.945 1.11 1 93.38 340 SER B N 1
ATOM 10505 C CA . SER B 1 340 ? -27.797 -6.215 1.419 1 93.38 340 SER B CA 1
ATOM 10506 C C . SER B 1 340 ? -26.281 -6.055 1.477 1 93.38 340 SER B C 1
ATOM 10508 O O . SER B 1 340 ? -25.734 -5.09 0.943 1 93.38 340 SER B O 1
ATOM 10510 N N . TYR B 1 341 ? -25.656 -7.016 2.211 1 93.81 341 TYR B N 1
ATOM 10511 C CA . TYR B 1 341 ? -24.203 -6.918 2.338 1 93.81 341 TYR B CA 1
ATOM 10512 C C . TYR B 1 341 ? -23.578 -8.297 2.445 1 93.81 341 TYR B C 1
ATOM 10514 O O . TYR B 1 341 ? -24.281 -9.297 2.656 1 93.81 341 TYR B O 1
ATOM 10522 N N . ASN B 1 342 ? -22.281 -8.352 2.229 1 95.81 342 ASN B N 1
ATOM 10523 C CA . ASN B 1 342 ? -21.406 -9.508 2.404 1 95.81 342 ASN B CA 1
ATOM 10524 C C . ASN B 1 342 ? -20.125 -9.133 3.121 1 95.81 342 ASN B C 1
ATOM 10526 O O . ASN B 1 342 ? -19.422 -8.211 2.703 1 95.81 342 ASN B O 1
ATOM 10530 N N . LEU B 1 343 ? -19.844 -9.852 4.211 1 95.44 343 LEU B N 1
ATOM 10531 C CA . LEU B 1 343 ? -18.609 -9.688 4.977 1 95.44 343 LEU B CA 1
ATOM 10532 C C . LEU B 1 343 ? -17.828 -10.992 5.027 1 95.44 343 LEU B C 1
ATOM 10534 O O . LEU B 1 343 ? -18.375 -12.031 5.422 1 95.44 343 LEU B O 1
ATOM 10538 N N . GLY B 1 344 ? -16.547 -10.914 4.594 1 96.56 344 GLY B N 1
ATOM 10539 C CA . GLY B 1 344 ? -15.719 -12.109 4.609 1 96.56 344 GLY B CA 1
ATOM 10540 C C . GLY B 1 344 ? -14.352 -11.875 5.219 1 96.56 344 GLY B C 1
ATOM 10541 O O . GLY B 1 344 ? -13.75 -10.82 5.012 1 96.56 344 GLY B O 1
ATOM 10542 N N . PHE B 1 345 ? -13.883 -12.891 6.008 1 96.44 345 PHE B N 1
ATOM 10543 C CA . PHE B 1 345 ? -12.547 -12.914 6.598 1 96.44 345 PHE B CA 1
ATOM 10544 C C . PHE B 1 345 ? -11.883 -14.266 6.359 1 96.44 345 PHE B C 1
ATOM 10546 O O . PHE B 1 345 ? -12.453 -15.312 6.66 1 96.44 345 PHE B O 1
ATOM 10553 N N . GLY B 1 346 ? -10.633 -14.172 5.84 1 97.62 346 GLY B N 1
ATOM 10554 C CA . GLY B 1 346 ? -9.938 -15.414 5.559 1 97.62 346 GLY B CA 1
ATOM 10555 C C . GLY B 1 346 ? -8.5 -15.414 6.039 1 97.62 346 GLY B C 1
ATOM 10556 O O . GLY B 1 346 ? -7.809 -14.398 5.941 1 97.62 346 GLY B O 1
ATOM 10557 N N . ILE B 1 347 ? -8.016 -16.531 6.633 1 97.56 347 ILE B N 1
ATOM 10558 C CA . ILE B 1 347 ? -6.633 -16.812 6.996 1 97.56 347 ILE B CA 1
ATOM 10559 C C . ILE B 1 347 ? -6.211 -18.156 6.406 1 97.56 347 ILE B C 1
ATOM 10561 O O . ILE B 1 347 ? -6.789 -19.203 6.734 1 97.56 347 ILE B O 1
ATOM 10565 N N . GLN B 1 348 ? -5.223 -18.062 5.57 1 97.5 348 GLN B N 1
ATOM 10566 C CA . GLN B 1 348 ? -4.707 -19.266 4.941 1 97.5 348 GLN B CA 1
ATOM 10567 C C . GLN B 1 348 ? -3.193 -19.375 5.109 1 97.5 348 GLN B C 1
ATOM 10569 O O . GLN B 1 348 ? -2.498 -18.359 5.18 1 97.5 348 GLN B O 1
ATOM 10574 N N . SER B 1 349 ? -2.736 -20.578 5.215 1 96.81 349 SER B N 1
ATOM 10575 C CA . SER B 1 349 ? -1.307 -20.859 5.285 1 96.81 349 SER B CA 1
ATOM 10576 C C . SER B 1 349 ? -0.943 -22.094 4.473 1 96.81 349 SER B C 1
ATOM 10578 O O . SER B 1 349 ? -1.706 -23.062 4.43 1 96.81 349 SER B O 1
ATOM 10580 N N . ASP B 1 350 ? 0.174 -22.016 3.801 1 95.75 350 ASP B N 1
ATOM 10581 C CA . ASP B 1 350 ? 0.746 -23.109 3.029 1 95.75 350 ASP B CA 1
ATOM 10582 C C . ASP B 1 350 ? 2.254 -23.219 3.254 1 95.75 350 ASP B C 1
ATOM 10584 O O . ASP B 1 350 ? 3.02 -22.391 2.744 1 95.75 350 ASP B O 1
ATOM 10588 N N . GLU B 1 351 ? 2.637 -24.219 3.975 1 95.5 351 GLU B N 1
ATOM 10589 C CA . GLU B 1 351 ? 4.047 -24.5 4.23 1 95.5 351 GLU B CA 1
ATOM 10590 C C . GLU B 1 351 ? 4.555 -25.641 3.361 1 95.5 351 GLU B C 1
ATOM 10592 O O . GLU B 1 351 ? 3.955 -26.719 3.33 1 95.5 351 GLU B O 1
ATOM 10597 N N . GLY B 1 352 ? 5.703 -25.406 2.715 1 93.81 352 GLY B N 1
ATOM 10598 C CA . GLY B 1 352 ? 6.254 -26.375 1.793 1 93.81 352 GLY B CA 1
ATOM 10599 C C . GLY B 1 352 ? 7 -27.5 2.49 1 93.81 352 GLY B C 1
ATOM 10600 O O . GLY B 1 352 ? 6.688 -27.859 3.629 1 93.81 352 GLY B O 1
ATOM 10601 N N . LEU B 1 353 ? 7.906 -28.141 1.769 1 94.69 353 LEU B N 1
ATOM 10602 C CA . LEU B 1 353 ? 8.531 -29.391 2.199 1 94.69 353 LEU B CA 1
ATOM 10603 C C . LEU B 1 353 ? 9.922 -29.141 2.768 1 94.69 353 LEU B C 1
ATOM 10605 O O . LEU B 1 353 ? 10.625 -30.078 3.137 1 94.69 353 LEU B O 1
ATOM 10609 N N . ILE B 1 354 ? 10.383 -27.922 2.738 1 94 354 ILE B N 1
ATOM 10610 C CA . ILE B 1 354 ? 11.648 -27.562 3.371 1 94 354 ILE B CA 1
ATOM 10611 C C . ILE B 1 354 ? 11.477 -26.312 4.227 1 94 354 ILE B C 1
ATOM 10613 O O . ILE B 1 354 ? 10.484 -25.594 4.082 1 94 354 ILE B O 1
ATOM 10617 N N . ASP B 1 355 ? 12.43 -26.062 5.055 1 93.81 355 ASP B N 1
ATOM 10618 C CA . ASP B 1 355 ? 12.367 -24.859 5.879 1 93.81 355 ASP B CA 1
ATOM 10619 C C . ASP B 1 355 ? 12.445 -23.594 5.016 1 93.81 355 ASP B C 1
ATOM 10621 O O . ASP B 1 355 ? 13.047 -23.609 3.941 1 93.81 355 ASP B O 1
ATOM 10625 N N . ASN B 1 356 ? 11.828 -22.547 5.422 1 93.75 356 ASN B N 1
ATOM 10626 C CA . ASN B 1 356 ? 11.805 -21.266 4.742 1 93.75 356 ASN B CA 1
ATOM 10627 C C . ASN B 1 356 ? 11.094 -21.344 3.395 1 93.75 356 ASN B C 1
ATOM 10629 O O . ASN B 1 356 ? 11.594 -20.828 2.393 1 93.75 356 ASN B O 1
ATOM 10633 N N . ASP B 1 357 ? 10.094 -22.094 3.332 1 93.62 357 ASP B N 1
ATOM 10634 C CA . ASP B 1 357 ? 9.188 -22.234 2.197 1 93.62 357 ASP B CA 1
ATOM 10635 C C . ASP B 1 357 ? 7.73 -22.188 2.646 1 93.62 357 ASP B C 1
ATOM 10637 O O . ASP B 1 357 ? 7.164 -23.203 3.043 1 93.62 357 ASP B O 1
ATOM 10641 N N . SER B 1 358 ? 7.188 -21.016 2.502 1 95.88 358 SER B N 1
ATOM 10642 C CA . SER B 1 358 ? 5.828 -20.891 3.012 1 95.88 358 SER B CA 1
ATOM 10643 C C . SER B 1 358 ? 5.125 -19.672 2.416 1 95.88 358 SER B C 1
ATOM 10645 O O . SER B 1 358 ? 5.777 -18.75 1.937 1 95.88 358 SER B O 1
ATOM 10647 N N . THR B 1 359 ? 3.809 -19.703 2.41 1 96.12 359 THR B N 1
ATOM 10648 C CA . THR B 1 359 ? 2.967 -18.562 2.037 1 96.12 359 THR B CA 1
ATOM 10649 C C . THR B 1 359 ? 1.826 -18.391 3.035 1 96.12 359 THR B C 1
ATOM 10651 O O . THR B 1 359 ? 1.072 -19.328 3.299 1 96.12 359 THR B O 1
ATOM 10654 N N . ASP B 1 360 ? 1.682 -17.281 3.58 1 97.06 360 ASP B N 1
ATOM 10655 C CA . ASP B 1 360 ? 0.549 -16.891 4.41 1 97.06 360 ASP B CA 1
ATOM 10656 C C . ASP B 1 360 ? -0.307 -15.836 3.703 1 97.06 360 ASP B C 1
ATOM 10658 O O . ASP B 1 360 ? 0.22 -14.906 3.094 1 97.06 360 ASP B O 1
ATOM 10662 N N . LYS B 1 361 ? -1.577 -16.062 3.736 1 97.38 361 LYS B N 1
ATOM 10663 C CA . LYS B 1 361 ? -2.508 -15.148 3.078 1 97.38 361 LYS B CA 1
ATOM 10664 C C . LYS B 1 361 ? -3.609 -14.703 4.035 1 97.38 361 LYS B C 1
ATOM 10666 O O . LYS B 1 361 ? -4.238 -15.531 4.699 1 97.38 361 LYS B O 1
ATOM 10671 N N . TYR B 1 362 ? -3.852 -13.438 4.121 1 97.12 362 TYR B N 1
ATOM 10672 C CA . TYR B 1 362 ? -4.949 -12.812 4.859 1 97.12 362 TYR B CA 1
ATOM 10673 C C . TYR B 1 362 ? -5.867 -12.039 3.92 1 97.12 362 TYR B C 1
ATOM 10675 O O . TYR B 1 362 ? -5.395 -11.32 3.035 1 97.12 362 TYR B O 1
ATOM 10683 N N . SER B 1 363 ? -7.152 -12.234 4.043 1 96.69 363 SER B N 1
ATOM 10684 C CA . SER B 1 363 ? -8.078 -11.555 3.137 1 96.69 363 SER B CA 1
ATOM 10685 C C . SER B 1 363 ? -9.258 -10.961 3.895 1 96.69 363 SER B C 1
ATOM 10687 O O . SER B 1 363 ? -9.742 -11.547 4.863 1 96.69 363 SER B O 1
ATOM 10689 N N . PHE B 1 364 ? -9.711 -9.891 3.473 1 96.12 364 PHE B N 1
ATOM 10690 C CA . PHE B 1 364 ? -10.898 -9.18 3.936 1 96.12 364 PHE B CA 1
ATOM 10691 C C . PHE B 1 364 ? -11.773 -8.766 2.758 1 96.12 364 PHE B C 1
ATOM 10693 O O . PHE B 1 364 ? -11.273 -8.227 1.767 1 96.12 364 PHE B O 1
ATOM 10700 N N . LYS B 1 365 ? -13.016 -9.023 2.904 1 96.56 365 LYS B N 1
ATOM 10701 C CA . LYS B 1 365 ? -13.977 -8.688 1.855 1 96.56 365 LYS B CA 1
ATOM 10702 C C . LYS B 1 365 ? -15.188 -7.957 2.428 1 96.56 365 LYS B C 1
ATOM 10704 O O . LYS B 1 365 ? -15.734 -8.359 3.457 1 96.56 365 LYS B O 1
ATOM 10709 N N . LEU B 1 366 ? -15.609 -6.883 1.795 1 95.38 366 LEU B N 1
ATOM 10710 C CA . LEU B 1 366 ? -16.828 -6.137 2.123 1 95.38 366 LEU B CA 1
ATOM 10711 C C . LEU B 1 366 ? -17.578 -5.758 0.86 1 95.38 366 LEU B C 1
ATOM 10713 O O . LEU B 1 366 ? -17.031 -5.117 -0.037 1 95.38 366 LEU B O 1
ATOM 10717 N N . GLY B 1 367 ? -18.781 -6.211 0.778 1 95.12 367 GLY B N 1
ATOM 10718 C CA . GLY B 1 367 ? -19.672 -5.867 -0.33 1 95.12 367 GLY B CA 1
ATOM 10719 C C . GLY B 1 367 ? -21 -5.32 0.118 1 95.12 367 GLY B C 1
ATOM 10720 O O . GLY B 1 367 ? -21.578 -5.797 1.098 1 95.12 367 GLY B O 1
ATOM 10721 N N . LEU B 1 368 ? -21.438 -4.293 -0.576 1 94.06 368 LEU B N 1
ATOM 10722 C CA . LEU B 1 368 ? -22.703 -3.619 -0.31 1 94.06 368 LEU B CA 1
ATOM 10723 C C . LEU B 1 368 ? -23.5 -3.418 -1.6 1 94.06 368 LEU B C 1
ATOM 10725 O O . LEU B 1 368 ? -22.922 -3.074 -2.637 1 94.06 368 LEU B O 1
ATOM 10729 N N . ASN B 1 369 ? -24.719 -3.719 -1.511 1 93.5 369 ASN B N 1
ATOM 10730 C CA . ASN B 1 369 ? -25.656 -3.449 -2.596 1 93.5 369 ASN B CA 1
ATOM 10731 C C . ASN B 1 369 ? -26.969 -2.857 -2.072 1 93.5 369 ASN B C 1
ATOM 10733 O O . ASN B 1 369 ? -27.5 -3.318 -1.062 1 93.5 369 ASN B O 1
ATOM 10737 N N . HIS B 1 370 ? -27.5 -1.862 -2.736 1 93.12 370 HIS B N 1
ATOM 10738 C CA . HIS B 1 370 ? -28.75 -1.248 -2.311 1 93.12 370 HIS B CA 1
ATOM 10739 C C . HIS B 1 370 ? -29.656 -0.934 -3.506 1 93.12 370 HIS B C 1
ATOM 10741 O O . HIS B 1 370 ? -29.359 -0.014 -4.273 1 93.12 370 HIS B O 1
ATOM 10747 N N . LYS B 1 371 ? -30.609 -1.692 -3.641 1 91.12 371 LYS B N 1
ATOM 10748 C CA . LYS B 1 371 ? -31.688 -1.302 -4.547 1 91.12 371 LYS B CA 1
ATOM 10749 C C . LYS B 1 371 ? -32.594 -0.258 -3.904 1 91.12 371 LYS B C 1
ATOM 10751 O O . LYS B 1 371 ? -33.625 -0.602 -3.303 1 91.12 371 LYS B O 1
ATOM 10756 N N . ILE B 1 372 ? -32.344 0.896 -4.145 1 88.94 372 ILE B N 1
ATOM 10757 C CA . ILE B 1 372 ? -33 2.004 -3.467 1 88.94 372 ILE B CA 1
ATOM 10758 C C . ILE B 1 372 ? -34.469 2.021 -3.844 1 88.94 372 ILE B C 1
ATOM 10760 O O . ILE B 1 372 ? -35.344 2.156 -2.977 1 88.94 372 ILE B O 1
ATOM 10764 N N . ASN B 1 373 ? -34.781 1.984 -5.055 1 88.06 373 ASN B N 1
ATOM 10765 C CA . ASN B 1 373 ? -36.094 1.826 -5.648 1 88.06 373 ASN B CA 1
ATOM 10766 C C . ASN B 1 373 ? -36.031 1.267 -7.066 1 88.06 373 ASN B C 1
ATOM 10768 O O . ASN B 1 373 ? -35 0.718 -7.461 1 88.06 373 ASN B O 1
ATOM 10772 N N . ASP B 1 374 ? -37.031 1.329 -7.727 1 88.75 374 ASP B N 1
ATOM 10773 C CA . ASP B 1 374 ? -37.031 0.709 -9.047 1 88.75 374 ASP B CA 1
ATOM 10774 C C . ASP B 1 374 ? -36.188 1.496 -10.031 1 88.75 374 ASP B C 1
ATOM 10776 O O . ASP B 1 374 ? -35.812 0.985 -11.094 1 88.75 374 ASP B O 1
ATOM 10780 N N . LYS B 1 375 ? -35.781 2.711 -9.711 1 92.62 375 LYS B N 1
ATOM 10781 C CA . LYS B 1 375 ? -35.062 3.555 -10.664 1 92.62 375 LYS B CA 1
ATOM 10782 C C . LYS B 1 375 ? -33.562 3.639 -10.312 1 92.62 375 LYS B C 1
ATOM 10784 O O . LYS B 1 375 ? -32.719 3.873 -11.188 1 92.62 375 LYS B O 1
ATOM 10789 N N . PHE B 1 376 ? -33.312 3.551 -8.984 1 93.38 376 PHE B N 1
ATOM 10790 C CA . PHE B 1 376 ? -31.922 3.803 -8.578 1 93.38 376 PHE B CA 1
ATOM 10791 C C . PHE B 1 376 ? -31.359 2.609 -7.82 1 93.38 376 PHE B C 1
ATOM 10793 O O . PHE B 1 376 ? -32 2.082 -6.914 1 93.38 376 PHE B O 1
ATOM 10800 N N . THR B 1 377 ? -30.188 2.16 -8.203 1 93.5 377 THR B N 1
ATOM 10801 C CA . THR B 1 377 ? -29.422 1.135 -7.512 1 93.5 377 THR B CA 1
ATOM 10802 C C . THR B 1 377 ? -27.969 1.564 -7.359 1 93.5 377 THR B C 1
ATOM 10804 O O . THR B 1 377 ? -27.406 2.189 -8.258 1 93.5 377 THR B O 1
ATOM 10807 N N . THR B 1 378 ? -27.375 1.282 -6.195 1 93.56 378 THR B N 1
ATOM 10808 C CA . THR B 1 378 ? -25.969 1.585 -5.984 1 93.56 378 THR B CA 1
ATOM 10809 C C . THR B 1 378 ? -25.281 0.463 -5.207 1 93.56 378 THR B C 1
ATOM 10811 O O . THR B 1 378 ? -25.953 -0.457 -4.723 1 93.56 378 THR B O 1
ATOM 10814 N N . GLY B 1 379 ? -23.984 0.477 -5.23 1 94 379 GLY B N 1
ATOM 10815 C CA . GLY B 1 379 ? -23.25 -0.532 -4.492 1 94 379 GLY B CA 1
ATOM 10816 C C . GLY B 1 379 ? -21.75 -0.293 -4.5 1 94 379 GLY B C 1
ATOM 10817 O O . GLY B 1 379 ? -21.25 0.59 -5.207 1 94 379 GLY B O 1
ATOM 10818 N N . ALA B 1 380 ? -21.078 -1.028 -3.621 1 95.06 380 ALA B N 1
ATOM 10819 C CA . ALA B 1 380 ? -19.625 -0.992 -3.49 1 95.06 380 ALA B CA 1
ATOM 10820 C C . ALA B 1 380 ? -19.078 -2.354 -3.07 1 95.06 380 ALA B C 1
ATOM 10822 O O . ALA B 1 380 ? -19.719 -3.078 -2.307 1 95.06 380 ALA B O 1
ATOM 10823 N N . ASN B 1 381 ? -17.938 -2.682 -3.629 1 95.75 381 ASN B N 1
ATOM 10824 C CA . ASN B 1 381 ? -17.234 -3.924 -3.316 1 95.75 381 ASN B CA 1
ATOM 10825 C C . ASN B 1 381 ? -15.75 -3.691 -3.1 1 95.75 381 ASN B C 1
ATOM 10827 O O . ASN B 1 381 ? -15.07 -3.117 -3.959 1 95.75 381 ASN B O 1
ATOM 10831 N N . ILE B 1 382 ? -15.258 -4.176 -1.94 1 96.19 382 ILE B N 1
ATOM 10832 C CA . ILE B 1 382 ? -13.844 -3.979 -1.637 1 96.19 382 ILE B CA 1
ATOM 10833 C C . ILE B 1 382 ? -13.227 -5.297 -1.174 1 96.19 382 ILE B C 1
ATOM 10835 O O . ILE B 1 382 ? -13.805 -6.004 -0.345 1 96.19 382 ILE B O 1
ATOM 10839 N N . THR B 1 383 ? -12.07 -5.625 -1.694 1 97.06 383 THR B N 1
ATOM 10840 C CA . THR B 1 383 ? -11.242 -6.75 -1.275 1 97.06 383 THR B CA 1
ATOM 10841 C C . THR B 1 383 ? -9.836 -6.285 -0.912 1 97.06 383 THR B C 1
ATOM 10843 O O . THR B 1 383 ? -9.18 -5.602 -1.7 1 97.06 383 THR B O 1
ATOM 10846 N N . ILE B 1 384 ? -9.414 -6.578 0.27 1 96.56 384 ILE B N 1
ATOM 10847 C CA . ILE B 1 384 ? -8.047 -6.32 0.715 1 96.56 384 ILE B CA 1
ATOM 10848 C C . ILE B 1 384 ? -7.367 -7.637 1.087 1 96.56 384 ILE B C 1
ATOM 10850 O O . ILE B 1 384 ? -7.91 -8.422 1.867 1 96.56 384 ILE B O 1
ATOM 10854 N N . ALA B 1 385 ? -6.18 -7.84 0.536 1 97.81 385 ALA B N 1
ATOM 10855 C CA . ALA B 1 385 ? -5.453 -9.078 0.814 1 97.81 385 ALA B CA 1
ATOM 10856 C C . ALA B 1 385 ? -3.982 -8.789 1.104 1 97.81 385 ALA B C 1
ATOM 10858 O O . ALA B 1 385 ? -3.404 -7.855 0.551 1 97.81 385 ALA B O 1
ATOM 10859 N N . ARG B 1 386 ? -3.436 -9.547 1.998 1 97.62 386 ARG B N 1
ATOM 10860 C CA . ARG B 1 386 ? -2.008 -9.57 2.303 1 97.62 386 ARG B CA 1
ATOM 10861 C C . ARG B 1 386 ? -1.411 -10.945 2.055 1 97.62 386 ARG B C 1
ATOM 10863 O O . ARG B 1 386 ? -1.93 -11.953 2.549 1 97.62 386 ARG B O 1
ATOM 10870 N N . LEU B 1 387 ? -0.385 -10.977 1.251 1 97.31 387 LEU B N 1
ATOM 10871 C CA . LEU B 1 387 ? 0.364 -12.203 0.997 1 97.31 387 LEU B CA 1
ATOM 10872 C C . LEU B 1 387 ? 1.798 -12.078 1.502 1 97.31 387 LEU B C 1
ATOM 10874 O O . LEU B 1 387 ? 2.512 -11.141 1.133 1 97.31 387 LEU B O 1
ATOM 10878 N N . ASP B 1 388 ? 2.158 -12.953 2.381 1 97 388 ASP B N 1
ATOM 10879 C CA . ASP B 1 388 ? 3.533 -13.07 2.859 1 97 388 ASP B CA 1
ATOM 10880 C C . ASP B 1 388 ? 4.148 -14.406 2.428 1 97 388 ASP B C 1
ATOM 10882 O O . ASP B 1 388 ? 3.852 -15.445 3.012 1 97 388 ASP B O 1
ATOM 10886 N N . THR B 1 389 ? 5.066 -14.312 1.476 1 96.75 389 THR B N 1
ATOM 10887 C CA . THR B 1 389 ? 5.668 -15.516 0.916 1 96.75 389 THR B CA 1
ATOM 10888 C C . THR B 1 389 ? 7.16 -15.578 1.241 1 96.75 389 THR B C 1
ATOM 10890 O O . THR B 1 389 ? 7.875 -14.586 1.077 1 96.75 389 THR B O 1
ATOM 10893 N N . GLU B 1 390 ? 7.605 -16.672 1.8 1 96.81 390 GLU B N 1
ATOM 10894 C CA . GLU B 1 390 ? 9.016 -17.031 1.927 1 96.81 390 GLU B CA 1
ATOM 10895 C C . GLU B 1 390 ? 9.391 -18.125 0.928 1 96.81 390 GLU B C 1
ATOM 10897 O O . GLU B 1 390 ? 8.984 -19.281 1.074 1 96.81 390 GLU B O 1
ATOM 10902 N N . LEU B 1 391 ? 10.211 -17.734 -0.066 1 94.69 391 LEU B N 1
ATOM 10903 C CA . LEU B 1 391 ? 10.594 -18.656 -1.125 1 94.69 391 LEU B CA 1
ATOM 10904 C C . LEU B 1 391 ? 11.844 -19.438 -0.741 1 94.69 391 LEU B C 1
ATOM 10906 O O . LEU B 1 391 ? 12.078 -20.531 -1.257 1 94.69 391 LEU B O 1
ATOM 10910 N N . GLY B 1 392 ? 12.656 -18.859 0.136 1 93.81 392 GLY B N 1
ATOM 10911 C CA . GLY B 1 392 ? 13.875 -19.531 0.554 1 93.81 392 GLY B CA 1
ATOM 10912 C C . GLY B 1 392 ? 14.891 -19.672 -0.564 1 93.81 392 GLY B C 1
ATOM 10913 O O . GLY B 1 392 ? 14.992 -18.812 -1.434 1 93.81 392 GLY B O 1
ATOM 10914 N N . SER B 1 393 ? 15.758 -20.688 -0.485 1 94.38 393 SER B N 1
ATOM 10915 C CA . SER B 1 393 ? 16.797 -20.906 -1.482 1 94.38 393 SER B CA 1
ATOM 10916 C C . SER B 1 393 ? 16.234 -21.547 -2.742 1 94.38 393 SER B C 1
ATOM 10918 O O . SER B 1 393 ? 15.484 -22.531 -2.664 1 94.38 393 SER B O 1
ATOM 10920 N N . ASP B 1 394 ? 16.625 -21.031 -3.863 1 92.88 394 ASP B N 1
ATOM 10921 C CA . ASP B 1 394 ? 16.281 -21.656 -5.137 1 92.88 394 ASP B CA 1
ATOM 10922 C C . ASP B 1 394 ? 17.062 -22.953 -5.344 1 92.88 394 ASP B C 1
ATOM 10924 O O . ASP B 1 394 ? 16.594 -23.859 -6.059 1 92.88 394 ASP B O 1
ATOM 10928 N N . LEU B 1 395 ? 18.156 -23.125 -4.66 1 94.56 395 LEU B N 1
ATOM 10929 C CA . LEU B 1 395 ? 19.125 -24.141 -5.074 1 94.56 395 LEU B CA 1
ATOM 10930 C C . LEU B 1 395 ? 19.219 -25.25 -4.043 1 94.56 395 LEU B C 1
ATOM 10932 O O . LEU B 1 395 ? 19.844 -26.297 -4.293 1 94.56 395 LEU B O 1
ATOM 10936 N N . ALA B 1 396 ? 18.547 -25.109 -2.943 1 93.75 396 ALA B N 1
ATOM 10937 C CA . ALA B 1 396 ? 18.719 -26.062 -1.846 1 93.75 396 ALA B CA 1
ATOM 10938 C C . ALA B 1 396 ? 18.312 -27.469 -2.271 1 93.75 396 ALA B C 1
ATOM 10940 O O . ALA B 1 396 ? 19.016 -28.438 -1.977 1 93.75 396 ALA B O 1
ATOM 10941 N N . MET B 1 397 ? 17.219 -27.594 -2.877 1 91.25 397 MET B N 1
ATOM 10942 C CA . MET B 1 397 ? 16.75 -28.906 -3.283 1 91.25 397 MET B CA 1
ATOM 10943 C C . MET B 1 397 ? 17.672 -29.516 -4.336 1 91.25 397 MET B C 1
ATOM 10945 O O . MET B 1 397 ? 17.953 -30.719 -4.293 1 91.25 397 MET B O 1
ATOM 10949 N N . GLN B 1 398 ? 18.047 -28.703 -5.258 1 92.88 398 GLN B N 1
ATOM 10950 C CA . GLN B 1 398 ? 19.031 -29.141 -6.246 1 92.88 398 GLN B CA 1
ATOM 10951 C C . GLN B 1 398 ? 20.297 -29.672 -5.574 1 92.88 398 GLN B C 1
ATOM 10953 O O . GLN B 1 398 ? 20.797 -30.75 -5.934 1 92.88 398 GLN B O 1
ATOM 10958 N N . ASP B 1 399 ? 20.766 -28.984 -4.613 1 94.69 399 ASP B N 1
ATOM 10959 C CA . ASP B 1 399 ? 21.984 -29.359 -3.924 1 94.69 399 ASP B CA 1
ATOM 10960 C C . ASP B 1 399 ? 21.797 -30.672 -3.158 1 94.69 399 ASP B C 1
ATOM 10962 O O . ASP B 1 399 ? 22.719 -31.5 -3.096 1 94.69 399 ASP B O 1
ATOM 10966 N N . ALA B 1 400 ? 20.703 -30.812 -2.605 1 93.94 400 ALA B N 1
ATOM 10967 C CA . ALA B 1 400 ? 20.406 -32.031 -1.861 1 93.94 400 ALA B CA 1
ATOM 10968 C C . ALA B 1 400 ? 20.484 -33.281 -2.768 1 93.94 400 ALA B C 1
ATOM 10970 O O . ALA B 1 400 ? 21.047 -34.281 -2.393 1 93.94 400 ALA B O 1
ATOM 10971 N N . PHE B 1 401 ? 20 -33.188 -3.885 1 93.12 401 PHE B N 1
ATOM 10972 C CA . PHE B 1 401 ? 19.953 -34.312 -4.793 1 93.12 401 PHE B CA 1
ATOM 10973 C C . PHE B 1 401 ? 21.266 -34.469 -5.551 1 93.12 401 PHE B C 1
ATOM 10975 O O . PHE B 1 401 ? 21.516 -35.531 -6.137 1 93.12 401 PHE B O 1
ATOM 10982 N N . ARG B 1 402 ? 22.078 -33.438 -5.535 1 95.56 402 ARG B N 1
ATOM 10983 C CA . ARG B 1 402 ? 23.344 -33.5 -6.277 1 95.56 402 ARG B CA 1
ATOM 10984 C C . ARG B 1 402 ? 24.422 -34.188 -5.473 1 95.56 402 ARG B C 1
ATOM 10986 O O . ARG B 1 402 ? 25.422 -34.656 -6.035 1 95.56 402 ARG B O 1
ATOM 10993 N N . LEU B 1 403 ? 24.297 -34.281 -4.234 1 97.25 403 LEU B N 1
ATOM 10994 C CA . LEU B 1 403 ? 25.359 -34.812 -3.396 1 97.25 403 LEU B CA 1
ATOM 10995 C C . LEU B 1 403 ? 25.312 -36.344 -3.389 1 97.25 403 LEU B C 1
ATOM 10997 O O . LEU B 1 403 ? 24.25 -36.938 -3.246 1 97.25 403 LEU B O 1
ATOM 11001 N N . SER B 1 404 ? 26.469 -36.938 -3.496 1 97.19 404 SER B N 1
ATOM 11002 C CA . SER B 1 404 ? 26.625 -38.375 -3.488 1 97.19 404 SER B CA 1
ATOM 11003 C C . SER B 1 404 ? 26.156 -39 -2.162 1 97.19 404 SER B C 1
ATOM 11005 O O . SER B 1 404 ? 26.375 -38.406 -1.102 1 97.19 404 SER B O 1
ATOM 11007 N N . PRO B 1 405 ? 25.562 -40.25 -2.236 1 97.56 405 PRO B N 1
ATOM 11008 C CA . PRO B 1 405 ? 25.156 -40.906 -0.996 1 97.56 405 PRO B CA 1
ATOM 11009 C C . PRO B 1 405 ? 26.359 -41.375 -0.165 1 97.56 405 PRO B C 1
ATOM 11011 O O . PRO B 1 405 ? 26.203 -41.812 0.978 1 97.56 405 PRO B O 1
ATOM 11014 N N . LEU B 1 406 ? 27.578 -41.188 -0.744 1 97.88 406 LEU B N 1
ATOM 11015 C CA . LEU B 1 406 ? 28.781 -41.531 0.005 1 97.88 406 LEU B CA 1
ATOM 11016 C C . LEU B 1 406 ? 29.297 -40.312 0.783 1 97.88 406 LEU B C 1
ATOM 11018 O O . LEU B 1 406 ? 30.328 -40.406 1.449 1 97.88 406 LEU B O 1
ATOM 11022 N N . MET B 1 407 ? 28.578 -39.281 0.708 1 97.56 407 MET B N 1
ATOM 11023 C CA . MET B 1 407 ? 28.875 -38.031 1.438 1 97.56 407 MET B CA 1
ATOM 11024 C C . MET B 1 407 ? 27.797 -37.75 2.477 1 97.56 407 MET B C 1
ATOM 11026 O O . MET B 1 407 ? 26.641 -38.156 2.305 1 97.56 407 MET B O 1
ATOM 11030 N N . SER B 1 408 ? 28.078 -37.156 3.588 1 96.75 408 SER B N 1
ATOM 11031 C CA . SER B 1 408 ? 27.141 -36.719 4.613 1 96.75 408 SER B CA 1
ATOM 11032 C C . SER B 1 408 ? 27.312 -35.219 4.91 1 96.75 408 SER B C 1
ATOM 11034 O O . SER B 1 408 ? 28.25 -34.594 4.441 1 96.75 408 SER B O 1
ATOM 11036 N N . PRO B 1 409 ? 26.359 -34.688 5.602 1 97.81 409 PRO B N 1
ATOM 11037 C CA . PRO B 1 409 ? 26.406 -33.219 5.801 1 97.81 409 PRO B CA 1
ATOM 11038 C C . PRO B 1 409 ? 27.422 -32.812 6.867 1 97.81 409 PRO B C 1
ATOM 11040 O O . PRO B 1 409 ? 27.656 -31.625 7.07 1 97.81 409 PRO B O 1
ATOM 11043 N N . TRP B 1 410 ? 28.172 -33.75 7.508 1 98.06 410 TRP B N 1
ATOM 11044 C CA . TRP B 1 410 ? 28.922 -33.469 8.734 1 98.06 410 TRP B CA 1
ATOM 11045 C C . TRP B 1 410 ? 30.422 -33.375 8.469 1 98.06 410 TRP B C 1
ATOM 11047 O O . TRP B 1 410 ? 30.922 -34.031 7.547 1 98.06 410 TRP B O 1
ATOM 11057 N N . ALA B 1 411 ? 31.094 -32.625 9.281 1 97.94 411 ALA B N 1
ATOM 11058 C CA . ALA B 1 411 ? 32.562 -32.688 9.359 1 97.94 411 ALA B CA 1
ATOM 11059 C C . ALA B 1 411 ? 33 -34.062 9.906 1 97.94 411 ALA B C 1
ATOM 11061 O O . ALA B 1 411 ? 32.188 -34.844 10.391 1 97.94 411 ALA B O 1
ATOM 11062 N N . VAL B 1 412 ? 34.344 -34.344 9.758 1 97.94 412 VAL B N 1
ATOM 11063 C CA . VAL B 1 412 ? 34.875 -35.594 10.227 1 97.94 412 VAL B CA 1
ATOM 11064 C C . VAL B 1 412 ? 36.094 -35.375 11.117 1 97.94 412 VAL B C 1
ATOM 11066 O O . VAL B 1 412 ? 36.719 -34.312 11.023 1 97.94 412 VAL B O 1
ATOM 11069 N N . ASP B 1 413 ? 36.344 -36.344 11.953 1 97.25 413 ASP B N 1
ATOM 11070 C CA . ASP B 1 413 ? 37.531 -36.25 12.773 1 97.25 413 ASP B CA 1
ATOM 11071 C C . ASP B 1 413 ? 38.75 -36.844 12.023 1 97.25 413 ASP B C 1
ATOM 11073 O O . ASP B 1 413 ? 38.656 -37.094 10.82 1 97.25 413 ASP B O 1
ATOM 11077 N N . ALA B 1 414 ? 39.906 -36.938 12.672 1 95.75 414 ALA B N 1
ATOM 11078 C CA . ALA B 1 414 ? 41.156 -37.344 12.055 1 95.75 414 ALA B CA 1
ATOM 11079 C C . ALA B 1 414 ? 41.094 -38.812 11.562 1 95.75 414 ALA B C 1
ATOM 11081 O O . ALA B 1 414 ? 41.812 -39.188 10.648 1 95.75 414 ALA B O 1
ATOM 11082 N N . GLN B 1 415 ? 40.156 -39.594 12.133 1 94.75 415 GLN B N 1
ATOM 11083 C CA . GLN B 1 415 ? 40 -41 11.758 1 94.75 415 GLN B CA 1
ATOM 11084 C C . GLN B 1 415 ? 38.906 -41.188 10.711 1 94.75 415 GLN B C 1
ATOM 11086 O O . GLN B 1 415 ? 38.656 -42.281 10.234 1 94.75 415 GLN B O 1
ATOM 11091 N N . GLY B 1 416 ? 38.219 -40.062 10.289 1 94.88 416 GLY B N 1
ATOM 11092 C CA . GLY B 1 416 ? 37.188 -40.125 9.258 1 94.88 416 GLY B CA 1
ATOM 11093 C C . GLY B 1 416 ? 35.812 -40.344 9.82 1 94.88 416 GLY B C 1
ATOM 11094 O O . GLY B 1 416 ? 34.844 -40.5 9.07 1 94.88 416 GLY B O 1
ATOM 11095 N N . ASN B 1 417 ? 35.719 -40.312 11.18 1 96.19 417 ASN B N 1
ATOM 11096 C CA . ASN B 1 417 ? 34.375 -40.469 11.789 1 96.19 417 ASN B CA 1
ATOM 11097 C C . ASN B 1 417 ? 33.594 -39.156 11.719 1 96.19 417 ASN B C 1
ATOM 11099 O O . ASN B 1 417 ? 34.156 -38.094 11.875 1 96.19 417 ASN B O 1
ATOM 11103 N N . GLU B 1 418 ? 32.344 -39.344 11.469 1 96.69 418 GLU B N 1
ATOM 11104 C CA . GLU B 1 418 ? 31.453 -38.188 11.336 1 96.69 418 GLU B CA 1
ATOM 11105 C C . GLU B 1 418 ? 31.281 -37.469 12.672 1 96.69 418 GLU B C 1
ATOM 11107 O O . GLU B 1 418 ? 31.109 -38.094 13.703 1 96.69 418 GLU B O 1
ATOM 11112 N N . GLN B 1 419 ? 31.391 -36.125 12.688 1 97.06 419 GLN B N 1
ATOM 11113 C CA . GLN B 1 419 ? 31.016 -35.312 13.82 1 97.06 419 GLN B CA 1
ATOM 11114 C C . GLN B 1 419 ? 29.578 -34.781 13.68 1 97.06 419 GLN B C 1
ATOM 11116 O O . GLN B 1 419 ? 29.359 -33.625 13.344 1 97.06 419 GLN B O 1
ATOM 11121 N N . VAL B 1 420 ? 28.703 -35.688 14.117 1 95.38 420 VAL B N 1
ATOM 11122 C CA . VAL B 1 420 ? 27.281 -35.406 13.93 1 95.38 420 VAL B CA 1
ATOM 11123 C C . VAL B 1 420 ? 26.906 -34.094 14.648 1 95.38 420 VAL B C 1
ATOM 11125 O O . VAL B 1 420 ? 27.219 -33.938 15.828 1 95.38 420 VAL B O 1
ATOM 11128 N N . GLY B 1 421 ? 26.281 -33.156 13.93 1 93.5 421 GLY B N 1
ATOM 11129 C CA . GLY B 1 421 ? 25.891 -31.875 14.477 1 93.5 421 GLY B CA 1
ATOM 11130 C C . GLY B 1 421 ? 26.75 -30.734 13.961 1 93.5 421 GLY B C 1
ATOM 11131 O O . GLY B 1 421 ? 26.359 -29.562 14.07 1 93.5 421 GLY B O 1
ATOM 11132 N N . THR B 1 422 ? 27.891 -31.047 13.523 1 97.06 422 THR B N 1
ATOM 11133 C CA . THR B 1 422 ? 28.75 -30.031 12.93 1 97.06 422 THR B CA 1
ATOM 11134 C C . THR B 1 422 ? 28.719 -30.109 11.406 1 97.06 422 THR B C 1
ATOM 11136 O O . THR B 1 422 ? 29.422 -30.938 10.812 1 97.06 422 THR B O 1
ATOM 11139 N N . LEU B 1 423 ? 28.078 -29.188 10.844 1 97.69 423 LEU B N 1
ATOM 11140 C CA . LEU B 1 423 ? 27.891 -29.203 9.398 1 97.69 423 LEU B CA 1
ATOM 11141 C C . LEU B 1 423 ? 29.156 -28.781 8.672 1 97.69 423 LEU B C 1
ATOM 11143 O O . LEU B 1 423 ? 29.906 -27.953 9.172 1 97.69 423 LEU B O 1
ATOM 11147 N N . PHE B 1 424 ? 29.438 -29.359 7.598 1 97.56 424 PHE B N 1
ATOM 11148 C CA . PHE B 1 424 ? 30.531 -28.969 6.715 1 97.56 424 PHE B CA 1
ATOM 11149 C C . PHE B 1 424 ? 29.984 -28.266 5.469 1 97.56 424 PHE B C 1
ATOM 11151 O O . PHE B 1 424 ? 29.078 -28.766 4.82 1 97.56 424 PHE B O 1
ATOM 11158 N N . PHE B 1 425 ? 30.547 -27.188 5.07 1 97 425 PHE B N 1
ATOM 11159 C CA . PHE B 1 425 ? 29.984 -26.281 4.066 1 97 425 PHE B CA 1
ATOM 11160 C C . PHE B 1 425 ? 29.984 -26.953 2.693 1 97 425 PHE B C 1
ATOM 11162 O O . PHE B 1 425 ? 29 -26.844 1.956 1 97 425 PHE B O 1
ATOM 11169 N N . LEU B 1 426 ? 31.031 -27.594 2.275 1 97.12 426 LEU B N 1
ATOM 11170 C CA . LEU B 1 426 ? 31.156 -28.297 1.004 1 97.12 426 LEU B CA 1
ATOM 11171 C C . LEU B 1 426 ? 31.469 -29.766 1.229 1 97.12 426 LEU B C 1
ATOM 11173 O O . LEU B 1 426 ? 32.625 -30.188 1.121 1 97.12 426 LEU B O 1
ATOM 11177 N N . PRO B 1 427 ? 30.438 -30.594 1.359 1 97.56 427 PRO B N 1
ATOM 11178 C CA . PRO B 1 427 ? 30.641 -32 1.687 1 97.56 427 PRO B CA 1
ATOM 11179 C C . PRO B 1 427 ? 31.5 -32.719 0.649 1 97.56 427 PRO B C 1
ATOM 11181 O O . PRO B 1 427 ? 32.219 -33.688 0.983 1 97.56 427 PRO B O 1
ATOM 11184 N N . GLY B 1 428 ? 31.469 -32.312 -0.584 1 97.12 428 GLY B N 1
ATOM 11185 C CA . GLY B 1 428 ? 32.25 -32.906 -1.646 1 97.12 428 GLY B CA 1
ATOM 11186 C C . GLY B 1 428 ? 33.688 -32.469 -1.65 1 97.12 428 GLY B C 1
ATOM 11187 O O . GLY B 1 428 ? 34.5 -32.969 -2.43 1 97.12 428 GLY B O 1
ATOM 11188 N N . LYS B 1 429 ? 34.031 -31.5 -0.828 1 97.19 429 LYS B N 1
ATOM 11189 C CA . LYS B 1 429 ? 35.375 -31.016 -0.617 1 97.19 429 LYS B CA 1
ATOM 11190 C C . LYS B 1 429 ? 35.781 -31.125 0.852 1 97.19 429 LYS B C 1
ATOM 11192 O O . LYS B 1 429 ? 36.344 -30.188 1.422 1 97.19 429 LYS B O 1
ATOM 11197 N N . LEU B 1 430 ? 35.5 -32.219 1.381 1 97.94 430 LEU B N 1
ATOM 11198 C CA . LEU B 1 430 ? 35.688 -32.5 2.803 1 97.94 430 LEU B CA 1
ATOM 11199 C C . LEU B 1 430 ? 37.156 -32.656 3.139 1 97.94 430 LEU B C 1
ATOM 11201 O O . LEU B 1 430 ? 37.906 -33.312 2.408 1 97.94 430 LEU B O 1
ATOM 11205 N N . THR B 1 431 ? 37.625 -32.031 4.195 1 97.94 431 THR B N 1
ATOM 11206 C CA . THR B 1 431 ? 39 -32.156 4.684 1 97.94 431 THR B CA 1
ATOM 11207 C C . THR B 1 431 ? 39.031 -32.719 6.098 1 97.94 431 THR B C 1
ATOM 11209 O O . THR B 1 431 ? 38.062 -32.531 6.859 1 97.94 431 THR B O 1
ATOM 11212 N N . TYR B 1 432 ? 40.062 -33.438 6.34 1 97.12 432 TYR B N 1
ATOM 11213 C CA . TYR B 1 432 ? 40.375 -33.781 7.73 1 97.12 432 TYR B CA 1
ATOM 11214 C C . TYR B 1 432 ? 40.75 -32.531 8.531 1 97.12 432 TYR B C 1
ATOM 11216 O O . TYR B 1 432 ? 40.969 -31.453 7.961 1 97.12 432 TYR B O 1
ATOM 11224 N N . PRO B 1 433 ? 40.656 -32.656 9.891 1 96.38 433 PRO B N 1
ATOM 11225 C CA . PRO B 1 433 ? 40.969 -31.484 10.711 1 96.38 433 PRO B CA 1
ATOM 11226 C C . PRO B 1 433 ? 42.312 -30.875 10.375 1 96.38 433 PRO B C 1
ATOM 11228 O O . PRO B 1 433 ? 42.531 -29.672 10.547 1 96.38 433 PRO B O 1
ATOM 11231 N N . ASP B 1 434 ? 43.312 -31.641 9.797 1 95.81 434 ASP B N 1
ATOM 11232 C CA . ASP B 1 434 ? 44.656 -31.156 9.492 1 95.81 434 ASP B CA 1
ATOM 11233 C C . ASP B 1 434 ? 44.688 -30.469 8.133 1 95.81 434 ASP B C 1
ATOM 11235 O O . ASP B 1 434 ? 45.75 -29.984 7.703 1 95.81 434 ASP B O 1
ATOM 11239 N N . GLY B 1 435 ? 43.562 -30.453 7.457 1 95.81 435 GLY B N 1
ATOM 11240 C CA . GLY B 1 435 ? 43.5 -29.734 6.195 1 95.81 435 GLY B CA 1
ATOM 11241 C C . GLY B 1 435 ? 43.656 -30.641 4.984 1 95.81 435 GLY B C 1
ATOM 11242 O O . GLY B 1 435 ? 43.406 -30.219 3.852 1 95.81 435 GLY B O 1
ATOM 11243 N N . SER B 1 436 ? 44.125 -31.906 5.215 1 96.75 436 SER B N 1
ATOM 11244 C CA . SER B 1 436 ? 44.312 -32.812 4.09 1 96.75 436 SER B CA 1
ATOM 11245 C C . SER B 1 436 ? 42.938 -33.281 3.551 1 96.75 436 SER B C 1
ATOM 11247 O O . SER B 1 436 ? 41.969 -33.281 4.281 1 96.75 436 SER B O 1
ATOM 11249 N N . TRP B 1 437 ? 42.938 -33.719 2.34 1 97.56 437 TRP B N 1
ATOM 11250 C CA . TRP B 1 437 ? 41.719 -34.094 1.663 1 97.56 437 TRP B CA 1
ATOM 11251 C C . TRP B 1 437 ? 41.156 -35.406 2.211 1 97.56 437 TRP B C 1
ATOM 11253 O O . TRP B 1 437 ? 41.906 -36.406 2.312 1 97.56 437 TRP B O 1
ATOM 11263 N N . ALA B 1 438 ? 39.969 -35.406 2.588 1 98 438 ALA B N 1
ATOM 11264 C CA . ALA B 1 438 ? 39.219 -36.625 2.848 1 98 438 ALA B CA 1
ATOM 11265 C C . ALA B 1 438 ? 38.406 -37.031 1.632 1 98 438 ALA B C 1
ATOM 11267 O O . ALA B 1 438 ? 38.375 -38.219 1.262 1 98 438 ALA B O 1
ATOM 11268 N N . ILE B 1 439 ? 37.719 -36.031 1.056 1 97.75 439 ILE B N 1
ATOM 11269 C CA . ILE B 1 439 ? 36.969 -36.188 -0.187 1 97.75 439 ILE B CA 1
ATOM 11270 C C . ILE B 1 439 ? 37.156 -34.938 -1.051 1 97.75 439 ILE B C 1
ATOM 11272 O O . ILE B 1 439 ? 37 -33.812 -0.582 1 97.75 439 ILE B O 1
ATOM 11276 N N . ASN B 1 440 ? 37.5 -35 -2.334 1 97.44 440 ASN B N 1
ATOM 11277 C CA . ASN B 1 440 ? 37.656 -33.906 -3.285 1 97.44 440 ASN B CA 1
ATOM 11278 C C . ASN B 1 440 ? 37 -34.25 -4.625 1 97.44 440 ASN B C 1
ATOM 11280 O O . ASN B 1 440 ? 37.688 -34.656 -5.57 1 97.44 440 ASN B O 1
ATOM 11284 N N . LYS B 1 441 ? 35.688 -33.938 -4.703 1 95.06 441 LYS B N 1
ATOM 11285 C CA . LYS B 1 441 ? 34.969 -34.375 -5.898 1 95.06 441 LYS B CA 1
ATOM 11286 C C . LYS B 1 441 ? 34.094 -33.281 -6.441 1 95.06 441 LYS B C 1
ATOM 11288 O O . LYS B 1 441 ? 33.938 -33.125 -7.656 1 95.06 441 LYS B O 1
ATOM 11293 N N . THR B 1 442 ? 33.312 -32.438 -5.664 1 94.31 442 THR B N 1
ATOM 11294 C CA . THR B 1 442 ? 32.375 -31.422 -6.113 1 94.31 442 THR B CA 1
ATOM 11295 C C . THR B 1 442 ? 32.344 -30.266 -5.117 1 94.31 442 THR B C 1
ATOM 11297 O O . THR B 1 442 ? 32.625 -30.453 -3.93 1 94.31 442 THR B O 1
ATOM 11300 N N . SER B 1 443 ? 31.953 -29.109 -5.605 1 94.12 443 SER B N 1
ATOM 11301 C CA . SER B 1 443 ? 31.812 -27.938 -4.762 1 94.12 443 SER B CA 1
ATOM 11302 C C . SER B 1 443 ? 30.359 -27.641 -4.438 1 94.12 443 SER B C 1
ATOM 11304 O O . SER B 1 443 ? 29.969 -26.5 -4.219 1 94.12 443 SER B O 1
ATOM 11306 N N . THR B 1 444 ? 29.547 -28.703 -4.473 1 96.06 444 THR B N 1
ATOM 11307 C CA . THR B 1 444 ? 28.125 -28.547 -4.137 1 96.06 444 THR B CA 1
ATOM 11308 C C . THR B 1 444 ? 27.969 -28.141 -2.678 1 96.06 444 THR B C 1
ATOM 11310 O O . THR B 1 444 ? 28.547 -28.766 -1.783 1 96.06 444 THR B O 1
ATOM 11313 N N . VAL B 1 445 ? 27.109 -27.156 -2.41 1 97.38 445 VAL B N 1
ATOM 11314 C CA . VAL B 1 445 ? 26.922 -26.578 -1.08 1 97.38 445 VAL B CA 1
ATOM 11315 C C . VAL B 1 445 ? 26.047 -27.516 -0.242 1 97.38 445 VAL B C 1
ATOM 11317 O O . VAL B 1 445 ? 25.141 -28.172 -0.769 1 97.38 445 VAL B O 1
ATOM 11320 N N . ASN B 1 446 ? 26.422 -27.656 1.07 1 98.12 446 ASN B N 1
ATOM 11321 C CA . ASN B 1 446 ? 25.547 -28.359 2.016 1 98.12 446 ASN B CA 1
ATOM 11322 C C . ASN B 1 446 ? 24.141 -27.766 2.041 1 98.12 446 ASN B C 1
ATOM 11324 O O . ASN B 1 446 ? 23.969 -26.625 2.451 1 98.12 446 ASN B O 1
ATOM 11328 N N . PRO B 1 447 ? 23.188 -28.547 1.598 1 97.25 447 PRO B N 1
ATOM 11329 C CA . PRO B 1 447 ? 21.844 -27.969 1.453 1 97.25 447 PRO B CA 1
ATOM 11330 C C . PRO B 1 447 ? 21.266 -27.5 2.781 1 97.25 447 PRO B C 1
ATOM 11332 O O . PRO B 1 447 ? 20.453 -26.562 2.803 1 97.25 447 PRO B O 1
ATOM 11335 N N . LEU B 1 448 ? 21.578 -28.094 3.885 1 97.75 448 LEU B N 1
ATOM 11336 C CA . LEU B 1 448 ? 21.094 -27.656 5.188 1 97.75 448 LEU B CA 1
ATOM 11337 C C . LEU B 1 448 ? 21.594 -26.25 5.512 1 97.75 448 LEU B C 1
ATOM 11339 O O . LEU B 1 448 ? 20.859 -25.438 6.07 1 97.75 448 LEU B O 1
ATOM 11343 N N . MET B 1 449 ? 22.828 -25.969 5.156 1 97.5 449 MET B N 1
ATOM 11344 C CA . MET B 1 449 ? 23.375 -24.625 5.344 1 97.5 449 MET B CA 1
ATOM 11345 C C . MET B 1 449 ? 22.781 -23.656 4.34 1 97.5 449 MET B C 1
ATOM 11347 O O . MET B 1 449 ? 22.484 -22.5 4.684 1 97.5 449 MET B O 1
ATOM 11351 N N . GLU B 1 450 ? 22.625 -24.125 3.125 1 97.38 450 GLU B N 1
ATOM 11352 C CA . GLU B 1 450 ? 21.984 -23.297 2.105 1 97.38 450 GLU B CA 1
ATOM 11353 C C . GLU B 1 450 ? 20.609 -22.828 2.559 1 97.38 450 GLU B C 1
ATOM 11355 O O . GLU B 1 450 ? 20.266 -21.656 2.41 1 97.38 450 GLU B O 1
ATOM 11360 N N . ILE B 1 451 ? 19.797 -23.734 3.131 1 97.06 451 ILE B N 1
ATOM 11361 C CA . ILE B 1 451 ? 18.453 -23.438 3.582 1 97.06 451 ILE B CA 1
ATOM 11362 C C . ILE B 1 451 ? 18.5 -22.422 4.734 1 97.06 451 ILE B C 1
ATOM 11364 O O . ILE B 1 451 ? 17.781 -21.422 4.723 1 97.06 451 ILE B O 1
ATOM 11368 N N . ALA B 1 452 ? 19.344 -22.609 5.652 1 96.25 452 ALA B N 1
ATOM 11369 C CA . ALA B 1 452 ? 19.406 -21.812 6.867 1 96.25 452 ALA B CA 1
ATOM 11370 C C . ALA B 1 452 ? 19.906 -20.391 6.562 1 96.25 452 ALA B C 1
ATOM 11372 O O . ALA B 1 452 ? 19.562 -19.438 7.262 1 96.25 452 ALA B O 1
ATOM 11373 N N . ASN B 1 453 ? 20.688 -20.234 5.473 1 97 453 ASN B N 1
ATOM 11374 C CA . ASN B 1 453 ? 21.406 -18.984 5.242 1 97 453 ASN B CA 1
ATOM 11375 C C . ASN B 1 453 ? 20.812 -18.219 4.066 1 97 453 ASN B C 1
ATOM 11377 O O . ASN B 1 453 ? 21.391 -17.219 3.623 1 97 453 ASN B O 1
ATOM 11381 N N . SER B 1 454 ? 19.719 -18.672 3.539 1 96.88 454 SER B N 1
ATOM 11382 C CA . SER B 1 454 ? 19.078 -18.016 2.41 1 96.88 454 SER B CA 1
ATOM 11383 C C . SER B 1 454 ? 17.656 -17.594 2.75 1 96.88 454 SER B C 1
ATOM 11385 O O . SER B 1 454 ? 16.906 -18.375 3.338 1 96.88 454 SER B O 1
ATOM 11387 N N . SER B 1 455 ? 17.312 -16.375 2.346 1 96.44 455 SER B N 1
ATOM 11388 C CA . SER B 1 455 ? 15.953 -15.883 2.498 1 96.44 455 SER B CA 1
ATOM 11389 C C . SER B 1 455 ? 15.523 -15.055 1.294 1 96.44 455 SER B C 1
ATOM 11391 O O . SER B 1 455 ? 16.297 -14.227 0.8 1 96.44 455 SER B O 1
ATOM 11393 N N . GLN B 1 456 ? 14.438 -15.391 0.726 1 96.62 456 GLN B N 1
ATOM 11394 C CA . GLN B 1 456 ? 13.742 -14.609 -0.29 1 96.62 456 GLN B CA 1
ATOM 11395 C C . GLN B 1 456 ? 12.281 -14.391 0.086 1 96.62 456 GLN B C 1
ATOM 11397 O O . GLN B 1 456 ? 11.516 -15.352 0.185 1 96.62 456 GLN B O 1
ATOM 11402 N N . THR B 1 457 ? 11.914 -13.188 0.299 1 96.56 457 THR B N 1
ATOM 11403 C CA . THR B 1 457 ? 10.547 -12.922 0.724 1 96.56 457 THR B CA 1
ATOM 11404 C C . THR B 1 457 ? 9.828 -12.031 -0.288 1 96.56 457 THR B C 1
ATOM 11406 O O . THR B 1 457 ? 10.453 -11.18 -0.929 1 96.56 457 THR B O 1
ATOM 11409 N N . GLU B 1 458 ? 8.594 -12.289 -0.532 1 96.94 458 GLU B N 1
ATOM 11410 C CA . GLU B 1 458 ? 7.668 -11.445 -1.289 1 96.94 458 GLU B CA 1
ATOM 11411 C C . GLU B 1 458 ? 6.453 -11.062 -0.447 1 96.94 458 GLU B C 1
ATOM 11413 O O . GLU B 1 458 ? 5.652 -11.922 -0.079 1 96.94 458 GLU B O 1
ATOM 11418 N N . LYS B 1 459 ? 6.359 -9.867 -0.096 1 97.06 459 LYS B N 1
ATOM 11419 C CA . LYS B 1 459 ? 5.242 -9.352 0.686 1 97.06 459 LYS B CA 1
ATOM 11420 C C . LYS B 1 459 ? 4.375 -8.414 -0.151 1 97.06 459 LYS B C 1
ATOM 11422 O O . LYS B 1 459 ? 4.848 -7.383 -0.628 1 97.06 459 LYS B O 1
ATOM 11427 N N . THR B 1 460 ? 3.082 -8.766 -0.292 1 97.31 460 THR B N 1
ATOM 11428 C CA . THR B 1 460 ? 2.203 -8.031 -1.196 1 97.31 460 THR B CA 1
ATOM 11429 C C . THR B 1 460 ? 0.944 -7.566 -0.471 1 97.31 460 THR B C 1
ATOM 11431 O O . THR B 1 460 ? 0.308 -8.352 0.24 1 97.31 460 THR B O 1
ATOM 11434 N N . TRP B 1 461 ? 0.596 -6.312 -0.566 1 97.12 461 TRP B N 1
ATOM 11435 C CA . TRP B 1 461 ? -0.746 -5.797 -0.312 1 97.12 461 TRP B CA 1
ATOM 11436 C C . TRP B 1 461 ? -1.506 -5.59 -1.617 1 97.12 461 TRP B C 1
ATOM 11438 O O . TRP B 1 461 ? -1.023 -4.906 -2.521 1 97.12 461 TRP B O 1
ATOM 11448 N N . GLN B 1 462 ? -2.643 -6.227 -1.71 1 97.81 462 GLN B N 1
ATOM 11449 C CA . GLN B 1 462 ? -3.504 -6.043 -2.873 1 97.81 462 GLN B CA 1
ATOM 11450 C C . GLN B 1 462 ? -4.891 -5.551 -2.461 1 97.81 462 GLN B C 1
ATOM 11452 O O . GLN B 1 462 ? -5.559 -6.184 -1.642 1 97.81 462 GLN B O 1
ATOM 11457 N N . THR B 1 463 ? -5.277 -4.461 -3.016 1 96.88 463 THR B N 1
ATOM 11458 C CA . THR B 1 463 ? -6.617 -3.922 -2.811 1 96.88 463 THR B CA 1
ATOM 11459 C C . THR B 1 463 ? -7.355 -3.787 -4.141 1 96.88 463 THR B C 1
ATOM 11461 O O . THR B 1 463 ? -6.824 -3.209 -5.094 1 96.88 463 THR B O 1
ATOM 11464 N N . VAL B 1 464 ? -8.508 -4.328 -4.176 1 97.38 464 VAL B N 1
ATOM 11465 C CA . VAL B 1 464 ? -9.391 -4.188 -5.324 1 97.38 464 VAL B CA 1
ATOM 11466 C C . VAL B 1 464 ? -10.742 -3.639 -4.875 1 97.38 464 VAL B C 1
ATOM 11468 O O . VAL B 1 464 ? -11.328 -4.129 -3.904 1 97.38 464 VAL B O 1
ATOM 11471 N N . GLY B 1 465 ? -11.234 -2.635 -5.559 1 95.06 465 GLY B N 1
ATOM 11472 C CA . GLY B 1 465 ? -12.516 -2.043 -5.211 1 95.06 465 GLY B CA 1
ATOM 11473 C C . GLY B 1 465 ? -13.297 -1.561 -6.418 1 95.06 465 GLY B C 1
ATOM 11474 O O . GLY B 1 465 ? -12.711 -1.237 -7.453 1 95.06 465 GLY B O 1
ATOM 11475 N N . ASN B 1 466 ? -14.547 -1.531 -6.309 1 95.69 466 ASN B N 1
ATOM 11476 C CA . ASN B 1 466 ? -15.398 -0.9 -7.309 1 95.69 466 ASN B CA 1
ATOM 11477 C C . ASN B 1 466 ? -16.641 -0.283 -6.68 1 95.69 466 ASN B C 1
ATOM 11479 O O . ASN B 1 466 ? -17.125 -0.758 -5.648 1 95.69 466 ASN B O 1
ATOM 11483 N N . VAL B 1 467 ? -17.141 0.729 -7.211 1 95.62 467 VAL B N 1
ATOM 11484 C CA . VAL B 1 467 ? -18.359 1.432 -6.848 1 95.62 467 VAL B CA 1
ATOM 11485 C C . VAL B 1 467 ? -19.188 1.727 -8.102 1 95.62 467 VAL B C 1
ATOM 11487 O O . VAL B 1 467 ? -18.625 2.053 -9.148 1 95.62 467 VAL B O 1
ATOM 11490 N N . PHE B 1 468 ? -20.5 1.593 -7.98 1 95.94 468 PHE B N 1
ATOM 11491 C CA . PHE B 1 468 ? -21.328 1.875 -9.156 1 95.94 468 PHE B CA 1
ATOM 11492 C C . PHE B 1 468 ? -22.609 2.598 -8.758 1 95.94 468 PHE B C 1
ATOM 11494 O O . PHE B 1 468 ? -23.016 2.549 -7.598 1 95.94 468 PHE B O 1
ATOM 11501 N N . PHE B 1 469 ? -23.172 3.312 -9.672 1 96.06 469 PHE B N 1
ATOM 11502 C CA . PHE B 1 469 ? -24.484 3.957 -9.633 1 96.06 469 PHE B CA 1
ATOM 11503 C C . PHE B 1 469 ? -25.281 3.648 -10.891 1 96.06 469 PHE B C 1
ATOM 11505 O O . PHE B 1 469 ? -24.75 3.775 -12.008 1 96.06 469 PHE B O 1
ATOM 11512 N N . GLN B 1 470 ? -26.469 3.193 -10.68 1 96.69 470 GLN B N 1
ATOM 11513 C CA . GLN B 1 470 ? -27.328 2.844 -11.805 1 96.69 470 GLN B CA 1
ATOM 11514 C C . GLN B 1 470 ? -28.656 3.609 -11.75 1 96.69 470 GLN B C 1
ATOM 11516 O O . GLN B 1 470 ? -29.281 3.699 -10.695 1 96.69 470 GLN B O 1
ATOM 11521 N N . TYR B 1 471 ? -29.062 4.234 -12.875 1 96.94 471 TYR B N 1
ATOM 11522 C CA . TYR B 1 471 ? -30.312 4.977 -13.07 1 96.94 471 TYR B CA 1
ATOM 11523 C C . TYR B 1 471 ? -31.156 4.344 -14.164 1 96.94 471 TYR B C 1
ATOM 11525 O O . TYR B 1 471 ? -30.719 4.25 -15.312 1 96.94 471 TYR B O 1
ATOM 11533 N N . GLN B 1 472 ? -32.281 3.904 -13.773 1 96.62 472 GLN B N 1
ATOM 11534 C CA . GLN B 1 472 ? -33.25 3.301 -14.703 1 96.62 472 GLN B CA 1
ATOM 11535 C C . GLN B 1 472 ? -34.531 4.109 -14.773 1 96.62 472 GLN B C 1
ATOM 11537 O O . GLN B 1 472 ? -35.562 3.713 -14.195 1 96.62 472 GLN B O 1
ATOM 11542 N N . PRO B 1 473 ? -34.594 5.121 -15.602 1 94.75 473 PRO B N 1
ATOM 11543 C CA . PRO B 1 473 ? -35.812 5.973 -15.688 1 94.75 473 PRO B CA 1
ATOM 11544 C C . PRO B 1 473 ? -37 5.25 -16.297 1 94.75 473 PRO B C 1
ATOM 11546 O O . PRO B 1 473 ? -38.156 5.566 -15.977 1 94.75 473 PRO B O 1
ATOM 11549 N N . LEU B 1 474 ? -36.656 4.328 -17.203 1 95.5 474 LEU B N 1
ATOM 11550 C CA . LEU B 1 474 ? -37.656 3.486 -17.844 1 95.5 474 LEU B CA 1
ATOM 11551 C C . LEU B 1 474 ? -37.281 2.012 -17.734 1 95.5 474 LEU B C 1
ATOM 11553 O O . LEU B 1 474 ? -36.094 1.675 -17.625 1 95.5 474 LEU B O 1
ATOM 11557 N N . LYS B 1 475 ? -38.281 1.271 -17.75 1 91.75 475 LYS B N 1
ATOM 11558 C CA . LYS B 1 475 ? -38.031 -0.162 -17.625 1 91.75 475 LYS B CA 1
ATOM 11559 C C . LYS B 1 475 ? -37.094 -0.657 -18.734 1 91.75 475 LYS B C 1
ATOM 11561 O O . LYS B 1 475 ? -36.312 -1.599 -18.516 1 91.75 475 LYS B O 1
ATOM 11566 N N . TRP B 1 476 ? -37.094 -0.049 -19.906 1 94.06 476 TRP B N 1
ATOM 11567 C CA . TRP B 1 476 ? -36.344 -0.54 -21.047 1 94.06 476 TRP B CA 1
ATOM 11568 C C . TRP B 1 476 ? -35.031 0.224 -21.188 1 94.06 476 TRP B C 1
ATOM 11570 O O . TRP B 1 476 ? -34.219 -0.06 -22.078 1 94.06 476 TRP B O 1
ATOM 11580 N N . LEU B 1 477 ? -34.75 1.206 -20.391 1 96.88 477 LEU B N 1
ATOM 11581 C CA . LEU B 1 477 ? -33.562 2.064 -20.5 1 96.88 477 LEU B CA 1
ATOM 11582 C C . LEU B 1 477 ? -32.875 2.18 -19.141 1 96.88 477 LEU B C 1
ATOM 11584 O O . LEU B 1 477 ? -33.5 2.557 -18.141 1 96.88 477 LEU B O 1
ATOM 11588 N N . SER B 1 478 ? -31.609 1.878 -19.125 1 96.25 478 SER B N 1
ATOM 11589 C CA . SER B 1 478 ? -30.844 2.041 -17.891 1 96.25 478 SER B CA 1
ATOM 11590 C C . SER B 1 478 ? -29.469 2.633 -18.188 1 96.25 478 SER B C 1
ATOM 11592 O O . SER B 1 478 ? -28.891 2.379 -19.234 1 96.25 478 SER B O 1
ATOM 11594 N N . PHE B 1 479 ? -28.953 3.498 -17.297 1 97.75 479 PHE B N 1
ATOM 11595 C CA . PHE B 1 479 ? -27.609 4.059 -17.297 1 97.75 479 PHE B CA 1
ATOM 11596 C C . PHE B 1 479 ? -26.844 3.619 -16.047 1 97.75 479 PHE B C 1
ATOM 11598 O O . PHE B 1 479 ? -27.312 3.781 -14.93 1 97.75 479 PHE B O 1
ATOM 11605 N N . LYS B 1 480 ? -25.641 3.062 -16.219 1 97.12 480 LYS B N 1
ATOM 11606 C CA . LYS B 1 480 ? -24.797 2.621 -15.109 1 97.12 480 LYS B CA 1
ATOM 11607 C C . LYS B 1 480 ? -23.391 3.178 -15.242 1 97.12 480 LYS B C 1
ATOM 11609 O O . LYS B 1 480 ? -22.766 3.057 -16.297 1 97.12 480 LYS B O 1
ATOM 11614 N N . THR B 1 481 ? -22.922 3.828 -14.258 1 97.56 481 THR B N 1
ATOM 11615 C CA . THR B 1 481 ? -21.531 4.281 -14.172 1 97.56 481 THR B CA 1
ATOM 11616 C C . THR B 1 481 ? -20.781 3.512 -13.094 1 97.56 481 THR B C 1
ATOM 11618 O O . THR B 1 481 ? -21.297 3.312 -11.992 1 97.56 481 THR B O 1
ATOM 11621 N N . THR B 1 482 ? -19.594 2.934 -13.414 1 97.25 482 THR B N 1
ATOM 11622 C CA . THR B 1 482 ? -18.812 2.127 -12.492 1 97.25 482 THR B CA 1
ATOM 11623 C C . THR B 1 482 ? -17.359 2.594 -12.477 1 97.25 482 THR B C 1
ATOM 11625 O O . THR B 1 482 ? -16.734 2.736 -13.531 1 97.25 482 THR B O 1
ATOM 11628 N N . PHE B 1 483 ? -16.859 2.855 -11.352 1 97.44 483 PHE B N 1
ATOM 11629 C CA . PHE B 1 483 ? -15.445 3.125 -11.148 1 97.44 483 PHE B CA 1
ATOM 11630 C C . PHE B 1 483 ? -14.781 1.98 -10.391 1 97.44 483 PHE B C 1
ATOM 11632 O O . PHE B 1 483 ? -15.148 1.688 -9.25 1 97.44 483 PHE B O 1
ATOM 11639 N N . ALA B 1 484 ? -13.82 1.299 -11.039 1 97.75 484 ALA B N 1
ATOM 11640 C CA . ALA B 1 484 ? -13.086 0.184 -10.445 1 97.75 484 ALA B CA 1
ATOM 11641 C C . ALA B 1 484 ? -11.594 0.499 -10.352 1 97.75 484 ALA B C 1
ATOM 11643 O O . ALA B 1 484 ? -10.984 0.947 -11.32 1 97.75 484 ALA B O 1
ATOM 11644 N N . GLY B 1 485 ? -11.023 0.316 -9.172 1 97.25 485 GLY B N 1
ATOM 11645 C CA . GLY B 1 485 ? -9.617 0.609 -8.961 1 97.25 485 GLY B CA 1
ATOM 11646 C C . GLY B 1 485 ? -8.875 -0.513 -8.258 1 97.25 485 GLY B C 1
ATOM 11647 O O . GLY B 1 485 ? -9.453 -1.233 -7.441 1 97.25 485 GLY B O 1
ATOM 11648 N N . GLY B 1 486 ? -7.543 -0.648 -8.594 1 97.81 486 GLY B N 1
ATOM 11649 C CA . GLY B 1 486 ? -6.648 -1.609 -7.969 1 97.81 486 GLY B CA 1
ATOM 11650 C C . GLY B 1 486 ? -5.34 -0.995 -7.508 1 97.81 486 GLY B C 1
ATOM 11651 O O . GLY B 1 486 ? -4.777 -0.138 -8.188 1 97.81 486 GLY B O 1
ATOM 11652 N N . ILE B 1 487 ? -4.953 -1.365 -6.262 1 97.5 487 ILE B N 1
ATOM 11653 C CA . ILE B 1 487 ? -3.678 -0.959 -5.688 1 97.5 487 ILE B CA 1
ATOM 11654 C C . ILE B 1 487 ? -2.859 -2.195 -5.324 1 97.5 487 ILE B C 1
ATOM 11656 O O . ILE B 1 487 ? -3.348 -3.088 -4.629 1 97.5 487 ILE B O 1
ATOM 11660 N N . GLU B 1 488 ? -1.619 -2.201 -5.801 1 97.62 488 GLU B N 1
ATOM 11661 C CA . GLU B 1 488 ? -0.7 -3.275 -5.438 1 97.62 488 GLU B CA 1
ATOM 11662 C C . GLU B 1 488 ? 0.629 -2.719 -4.938 1 97.62 488 GLU B C 1
ATOM 11664 O O . GLU B 1 488 ? 1.229 -1.854 -5.578 1 97.62 488 GLU B O 1
ATOM 11669 N N . ASN B 1 489 ? 1.02 -3.111 -3.797 1 97.25 489 ASN B N 1
ATOM 11670 C CA . ASN B 1 489 ? 2.344 -2.855 -3.242 1 97.25 489 ASN B CA 1
ATOM 11671 C C . ASN B 1 489 ? 3.076 -4.152 -2.914 1 97.25 489 ASN B C 1
ATOM 11673 O O . ASN B 1 489 ? 2.633 -4.922 -2.057 1 97.25 489 ASN B O 1
ATOM 11677 N N . THR B 1 490 ? 4.145 -4.383 -3.6 1 97.81 490 THR B N 1
ATOM 11678 C CA . THR B 1 490 ? 4.914 -5.605 -3.379 1 97.81 490 THR B CA 1
ATOM 11679 C C . THR B 1 490 ? 6.367 -5.277 -3.043 1 97.81 490 THR B C 1
ATOM 11681 O O . THR B 1 490 ? 7.012 -4.504 -3.75 1 97.81 490 THR B O 1
ATOM 11684 N N . GLU B 1 491 ? 6.867 -5.816 -1.992 1 97.31 491 GLU B N 1
ATOM 11685 C CA . GLU B 1 491 ? 8.281 -5.781 -1.627 1 97.31 491 GLU B CA 1
ATOM 11686 C C . GLU B 1 491 ? 8.922 -7.156 -1.763 1 97.31 491 GLU B C 1
ATOM 11688 O O . GLU B 1 491 ? 8.508 -8.109 -1.1 1 97.31 491 GLU B O 1
ATOM 11693 N N . THR B 1 492 ? 9.867 -7.262 -2.664 1 97.56 492 THR B N 1
ATOM 11694 C CA . THR B 1 492 ? 10.664 -8.477 -2.805 1 97.56 492 THR B CA 1
ATOM 11695 C C . THR B 1 492 ? 12.062 -8.273 -2.225 1 97.56 492 THR B C 1
ATOM 11697 O O . THR B 1 492 ? 12.781 -7.355 -2.629 1 97.56 492 THR B O 1
ATOM 11700 N N . SER B 1 493 ? 12.422 -9.109 -1.277 1 97.19 493 SER B N 1
ATOM 11701 C CA . SER B 1 493 ? 13.734 -9.023 -0.652 1 97.19 493 SER B CA 1
ATOM 11702 C C . SER B 1 493 ? 14.469 -10.359 -0.735 1 97.19 493 SER B C 1
ATOM 11704 O O . SER B 1 493 ? 13.852 -11.422 -0.619 1 97.19 493 SER B O 1
ATOM 11706 N N . ALA B 1 494 ? 15.727 -10.312 -1.026 1 97.31 494 ALA B N 1
ATOM 11707 C CA . ALA B 1 494 ? 16.609 -11.484 -1.009 1 97.31 494 ALA B CA 1
ATOM 11708 C C . ALA B 1 494 ? 17.844 -11.234 -0.161 1 97.31 494 ALA B C 1
ATOM 11710 O O . ALA B 1 494 ? 18.406 -10.133 -0.189 1 97.31 494 ALA B O 1
ATOM 11711 N N . SER B 1 495 ? 18.219 -12.148 0.647 1 97.12 495 SER B N 1
ATOM 11712 C CA . SER B 1 495 ? 19.422 -12.094 1.474 1 97.12 495 SER B CA 1
ATOM 11713 C C . SER B 1 495 ? 20.125 -13.438 1.506 1 97.12 495 SER B C 1
ATOM 11715 O O . SER B 1 495 ? 19.5 -14.477 1.709 1 97.12 495 SER B O 1
ATOM 11717 N N . TYR B 1 496 ? 21.391 -13.414 1.258 1 97.44 496 TYR B N 1
ATOM 11718 C CA . TYR B 1 496 ? 22.25 -14.594 1.251 1 97.44 496 TYR B CA 1
ATOM 11719 C C . TYR B 1 496 ? 23.484 -14.359 2.104 1 97.44 496 TYR B C 1
ATOM 11721 O O . TYR B 1 496 ? 24.25 -13.422 1.864 1 97.44 496 TYR B O 1
ATOM 11729 N N . LYS B 1 497 ? 23.703 -15.273 3.039 1 96.62 497 LYS B N 1
ATOM 11730 C CA . LYS B 1 497 ? 24.922 -15.211 3.834 1 96.62 497 LYS B CA 1
ATOM 11731 C C . LYS B 1 497 ? 26.109 -15.805 3.072 1 96.62 497 LYS B C 1
ATOM 11733 O O . LYS B 1 497 ? 25.953 -16.312 1.959 1 96.62 497 LYS B O 1
ATOM 11738 N N . ALA B 1 498 ? 27.281 -15.688 3.635 1 95.38 498 ALA B N 1
ATOM 11739 C CA . ALA B 1 498 ? 28.531 -16.109 3.008 1 95.38 498 ALA B CA 1
ATOM 11740 C C . ALA B 1 498 ? 28.5 -17.609 2.684 1 95.38 498 ALA B C 1
ATOM 11742 O O . ALA B 1 498 ? 29.078 -18.047 1.685 1 95.38 498 ALA B O 1
ATOM 11743 N N . GLN B 1 499 ? 27.812 -18.375 3.502 1 95.44 499 GLN B N 1
ATOM 11744 C CA . GLN B 1 499 ? 27.797 -19.812 3.328 1 95.44 499 GLN B CA 1
ATOM 11745 C C . GLN B 1 499 ? 26.578 -20.266 2.533 1 95.44 499 GLN B C 1
ATOM 11747 O O . GLN B 1 499 ? 25.781 -21.062 3.023 1 95.44 499 GLN B O 1
ATOM 11752 N N . THR B 1 500 ? 26.469 -19.766 1.392 1 97 500 THR B N 1
ATOM 11753 C CA . THR B 1 500 ? 25.484 -20.094 0.376 1 97 500 THR B CA 1
ATOM 11754 C C . THR B 1 500 ? 26.125 -20.156 -1.009 1 97 500 THR B C 1
ATOM 11756 O O . THR B 1 500 ? 27.297 -19.797 -1.171 1 97 500 THR B O 1
ATOM 11759 N N . ASN B 1 501 ? 25.359 -20.656 -1.995 1 96.38 501 ASN B N 1
ATOM 11760 C CA . ASN B 1 501 ? 25.828 -20.594 -3.375 1 96.38 501 ASN B CA 1
ATOM 11761 C C . ASN B 1 501 ? 26.125 -19.172 -3.809 1 96.38 501 ASN B C 1
ATOM 11763 O O . ASN B 1 501 ? 27.141 -18.906 -4.465 1 96.38 501 ASN B O 1
ATOM 11767 N N . ALA B 1 502 ? 25.344 -18.266 -3.422 1 95.75 502 ALA B N 1
ATOM 11768 C CA . ALA B 1 502 ? 25.578 -16.859 -3.73 1 95.75 502 ALA B CA 1
ATOM 11769 C C . ALA B 1 502 ? 26.844 -16.344 -3.047 1 95.75 502 ALA B C 1
ATOM 11771 O O . ALA B 1 502 ? 27.609 -15.578 -3.637 1 95.75 502 ALA B O 1
ATOM 11772 N N . GLY B 1 503 ? 27.016 -16.766 -1.8 1 95.69 503 GLY B N 1
ATOM 11773 C CA . GLY B 1 503 ? 28.203 -16.391 -1.072 1 95.69 503 GLY B CA 1
ATOM 11774 C C . GLY B 1 503 ? 29.484 -16.875 -1.724 1 95.69 503 GLY B C 1
ATOM 11775 O O . GLY B 1 503 ? 30.484 -16.156 -1.776 1 95.69 503 GLY B O 1
ATOM 11776 N N . VAL B 1 504 ? 29.438 -18.062 -2.197 1 94.88 504 VAL B N 1
ATOM 11777 C CA . VAL B 1 504 ? 30.594 -18.625 -2.883 1 94.88 504 VAL B CA 1
ATOM 11778 C C . VAL B 1 504 ? 30.922 -17.781 -4.113 1 94.88 504 VAL B C 1
ATOM 11780 O O . VAL B 1 504 ? 32.094 -17.469 -4.355 1 94.88 504 VAL B O 1
ATOM 11783 N N . THR B 1 505 ? 29.891 -17.438 -4.863 1 93.94 505 THR B N 1
ATOM 11784 C CA . THR B 1 505 ? 30.078 -16.641 -6.07 1 93.94 505 THR B CA 1
ATOM 11785 C C . THR B 1 505 ? 30.703 -15.297 -5.738 1 93.94 505 THR B C 1
ATOM 11787 O O . THR B 1 505 ? 31.438 -14.734 -6.543 1 93.94 505 THR B O 1
ATOM 11790 N N . LEU B 1 506 ? 30.484 -14.82 -4.539 1 94.94 506 LEU B N 1
ATOM 11791 C CA . LEU B 1 506 ? 30.984 -13.516 -4.117 1 94.94 506 LEU B CA 1
ATOM 11792 C C . LEU B 1 506 ? 32.219 -13.672 -3.236 1 94.94 506 LEU B C 1
ATOM 11794 O O . LEU B 1 506 ? 32.594 -12.734 -2.521 1 94.94 506 LEU B O 1
ATOM 11798 N N . ASN B 1 507 ? 32.781 -14.867 -3.293 1 94.31 507 ASN B N 1
ATOM 11799 C CA . ASN B 1 507 ? 34 -15.156 -2.531 1 94.31 507 ASN B CA 1
ATOM 11800 C C . ASN B 1 507 ? 33.781 -15.023 -1.029 1 94.31 507 ASN B C 1
ATOM 11802 O O . ASN B 1 507 ? 34.5 -14.328 -0.338 1 94.31 507 ASN B O 1
ATOM 11806 N N . GLY B 1 508 ? 32.625 -15.617 -0.597 1 94.25 508 GLY B N 1
ATOM 11807 C CA . GLY B 1 508 ? 32.344 -15.742 0.824 1 94.25 508 GLY B CA 1
ATOM 11808 C C . GLY B 1 508 ? 31.75 -14.477 1.425 1 94.25 508 GLY B C 1
ATOM 11809 O O . GLY B 1 508 ? 32.062 -14.125 2.564 1 94.25 508 GLY B O 1
ATOM 11810 N N . LYS B 1 509 ? 30.969 -13.703 0.682 1 94.44 509 LYS B N 1
ATOM 11811 C CA . LYS B 1 509 ? 30.406 -12.453 1.188 1 94.44 509 LYS B CA 1
ATOM 11812 C C . LYS B 1 509 ? 28.891 -12.547 1.327 1 94.44 509 LYS B C 1
ATOM 11814 O O . LYS B 1 509 ? 28.234 -13.25 0.555 1 94.44 509 LYS B O 1
ATOM 11819 N N . ASN B 1 510 ? 28.344 -11.852 2.336 1 95.56 510 ASN B N 1
ATOM 11820 C CA . ASN B 1 510 ? 26.906 -11.664 2.453 1 95.56 510 ASN B CA 1
ATOM 11821 C C . ASN B 1 510 ? 26.375 -10.711 1.389 1 95.56 510 ASN B C 1
ATOM 11823 O O . ASN B 1 510 ? 27.094 -9.852 0.901 1 95.56 510 ASN B O 1
ATOM 11827 N N . SER B 1 511 ? 25.188 -10.906 0.976 1 96.5 511 SER B N 1
ATOM 11828 C CA . SER B 1 511 ? 24.562 -9.992 0.023 1 96.5 511 SER B CA 1
ATOM 11829 C C . SER B 1 511 ? 23.062 -9.883 0.268 1 96.5 511 SER B C 1
ATOM 11831 O O . SER B 1 511 ? 22.453 -10.766 0.875 1 96.5 511 SER B O 1
ATOM 11833 N N . ALA B 1 512 ? 22.484 -8.797 -0.151 1 97.19 512 ALA B N 1
ATOM 11834 C CA . ALA B 1 512 ? 21.047 -8.594 -0.014 1 97.19 512 ALA B CA 1
ATOM 11835 C C . ALA B 1 512 ? 20.531 -7.637 -1.087 1 97.19 512 ALA B C 1
ATOM 11837 O O . ALA B 1 512 ? 21.297 -6.855 -1.655 1 97.19 512 ALA B O 1
ATOM 11838 N N . SER B 1 513 ? 19.312 -7.723 -1.434 1 97.75 513 SER B N 1
ATOM 11839 C CA . SER B 1 513 ? 18.641 -6.828 -2.367 1 97.75 513 SER B CA 1
ATOM 11840 C C . SER B 1 513 ? 17.188 -6.582 -1.945 1 97.75 513 SER B C 1
ATOM 11842 O O . SER B 1 513 ? 16.594 -7.398 -1.244 1 97.75 513 SER B O 1
ATOM 11844 N N . ILE B 1 514 ? 16.641 -5.426 -2.25 1 97.88 514 ILE B N 1
ATOM 11845 C CA . ILE B 1 514 ? 15.242 -5.066 -2.066 1 97.88 514 ILE B CA 1
ATOM 11846 C C . ILE B 1 514 ? 14.68 -4.504 -3.369 1 97.88 514 ILE B C 1
ATOM 11848 O O . ILE B 1 514 ? 15.281 -3.623 -3.984 1 97.88 514 ILE B O 1
ATOM 11852 N N . LYS B 1 515 ? 13.602 -5 -3.826 1 98 515 LYS B N 1
ATOM 11853 C CA . LYS B 1 515 ? 12.836 -4.48 -4.957 1 98 515 LYS B CA 1
ATOM 11854 C C . LYS B 1 515 ? 11.438 -4.07 -4.527 1 98 515 LYS B C 1
ATOM 11856 O O . LYS B 1 515 ? 10.719 -4.852 -3.898 1 98 515 LYS B O 1
ATOM 11861 N N . ASN B 1 516 ? 11.078 -2.879 -4.773 1 97.38 516 ASN B N 1
ATOM 11862 C CA . ASN B 1 516 ? 9.719 -2.398 -4.555 1 97.38 516 ASN B CA 1
ATOM 11863 C C . ASN B 1 516 ? 8.953 -2.252 -5.867 1 97.38 516 ASN B C 1
ATOM 11865 O O . ASN B 1 516 ? 9.492 -1.755 -6.855 1 97.38 516 ASN B O 1
ATOM 11869 N N . PHE B 1 517 ? 7.805 -2.721 -5.883 1 97.19 517 PHE B N 1
ATOM 11870 C CA . PHE B 1 517 ? 6.887 -2.564 -7.004 1 97.19 517 PHE B CA 1
ATOM 11871 C C . PHE B 1 517 ? 5.562 -1.97 -6.539 1 97.19 517 PHE B C 1
ATOM 11873 O O . PHE B 1 517 ? 4.879 -2.547 -5.691 1 97.19 517 PHE B O 1
ATOM 11880 N N . ASN B 1 518 ? 5.156 -0.863 -7.07 1 96.56 518 ASN B N 1
ATOM 11881 C CA . ASN B 1 518 ? 3.889 -0.197 -6.801 1 96.56 518 ASN B CA 1
ATOM 11882 C C . ASN B 1 518 ? 3.055 -0.043 -8.07 1 96.56 518 ASN B C 1
ATOM 11884 O O . ASN B 1 518 ? 3.551 0.446 -9.086 1 96.56 518 ASN B O 1
ATOM 11888 N N . ASN B 1 519 ? 1.869 -0.458 -7.984 1 97.81 519 ASN B N 1
ATOM 11889 C CA . ASN B 1 519 ? 0.952 -0.33 -9.109 1 97.81 519 ASN B CA 1
ATOM 11890 C C . ASN B 1 519 ? -0.372 0.299 -8.688 1 97.81 519 ASN B C 1
ATOM 11892 O O . ASN B 1 519 ? -0.902 -0.019 -7.621 1 97.81 519 ASN B O 1
ATOM 11896 N N . PHE B 1 520 ? -0.839 1.245 -9.414 1 97.5 520 PHE B N 1
ATOM 11897 C CA . PHE B 1 520 ? -2.203 1.756 -9.336 1 97.5 520 PHE B CA 1
ATOM 11898 C C . PHE B 1 520 ? -2.857 1.763 -10.719 1 97.5 520 PHE B C 1
ATOM 11900 O O . PHE B 1 520 ? -2.328 2.357 -11.656 1 97.5 520 PHE B O 1
ATOM 11907 N N . ASN B 1 521 ? -4.008 1.146 -10.805 1 97.81 521 ASN B N 1
ATOM 11908 C CA . ASN B 1 521 ? -4.781 1.204 -12.039 1 97.81 521 ASN B CA 1
ATOM 11909 C C . ASN B 1 521 ? -6.266 1.424 -11.766 1 97.81 521 ASN B C 1
ATOM 11911 O O . ASN B 1 521 ? -6.746 1.146 -10.664 1 97.81 521 ASN B O 1
ATOM 11915 N N . TYR B 1 522 ? -6.996 1.94 -12.719 1 97.31 522 TYR B N 1
ATOM 11916 C CA . TYR B 1 522 ? -8.438 2.109 -12.578 1 97.31 522 TYR B CA 1
ATOM 11917 C C . TYR B 1 522 ? -9.125 2.021 -13.938 1 97.31 522 TYR B C 1
ATOM 11919 O O . TYR B 1 522 ? -8.5 2.24 -14.977 1 97.31 522 TYR B O 1
ATOM 11927 N N . THR B 1 523 ? -10.32 1.62 -13.906 1 97.5 523 THR B N 1
ATOM 11928 C CA . THR B 1 523 ? -11.242 1.608 -15.039 1 97.5 523 THR B CA 1
ATOM 11929 C C . THR B 1 523 ? -12.516 2.385 -14.711 1 97.5 523 THR B C 1
ATOM 11931 O O . THR B 1 523 ? -13.117 2.182 -13.656 1 97.5 523 THR B O 1
ATOM 11934 N N . TRP B 1 524 ? -12.875 3.311 -15.516 1 97.88 524 TRP B N 1
ATOM 11935 C CA . TRP B 1 524 ? -14.133 4.039 -15.422 1 97.88 524 TRP B CA 1
ATOM 11936 C C . TRP B 1 524 ? -15.047 3.697 -16.594 1 97.88 524 TRP B C 1
ATOM 11938 O O . TRP B 1 524 ? -14.789 4.105 -17.734 1 97.88 524 TRP B O 1
ATOM 11948 N N . ASP B 1 525 ? -16.109 3.008 -16.312 1 97.69 525 ASP B N 1
ATOM 11949 C CA . ASP B 1 525 ? -17.047 2.531 -17.328 1 97.69 525 ASP B CA 1
ATOM 11950 C C . ASP B 1 525 ? -18.375 3.268 -17.219 1 97.69 525 ASP B C 1
ATOM 11952 O O . ASP B 1 525 ? -18.938 3.395 -16.141 1 97.69 525 ASP B O 1
ATOM 11956 N N . ASN B 1 526 ? -18.875 3.768 -18.312 1 98 526 ASN B N 1
ATOM 11957 C CA . ASN B 1 526 ? -20.219 4.324 -18.484 1 98 526 ASN B CA 1
ATOM 11958 C C . ASN B 1 526 ? -21.016 3.541 -19.516 1 98 526 ASN B C 1
ATOM 11960 O O . ASN B 1 526 ? -20.672 3.514 -20.703 1 98 526 ASN B O 1
ATOM 11964 N N . GLN B 1 527 ? -22.078 2.963 -19.031 1 97.12 527 GLN B N 1
ATOM 11965 C CA . GLN B 1 527 ? -22.828 2.078 -19.906 1 97.12 527 GLN B CA 1
ATOM 11966 C C . GLN B 1 527 ? -24.312 2.473 -19.969 1 97.12 527 GLN B C 1
ATOM 11968 O O . GLN B 1 527 ? -24.891 2.867 -18.953 1 97.12 527 GLN B O 1
ATOM 11973 N N . ILE B 1 528 ? -24.859 2.367 -21.109 1 97.81 528 ILE B N 1
ATOM 11974 C CA . ILE B 1 528 ? -26.297 2.529 -21.375 1 97.81 528 ILE B CA 1
ATOM 11975 C C . ILE B 1 528 ? -26.859 1.231 -21.938 1 97.81 528 ILE B C 1
ATOM 11977 O O . ILE B 1 528 ? -26.344 0.695 -22.922 1 97.81 528 ILE B O 1
ATOM 11981 N N . ASP B 1 529 ? -27.906 0.737 -21.328 1 96.88 529 ASP B N 1
ATOM 11982 C CA . ASP B 1 529 ? -28.578 -0.478 -21.781 1 96.88 529 ASP B CA 1
ATOM 11983 C C . ASP B 1 529 ? -30 -0.177 -22.25 1 96.88 529 ASP B C 1
ATOM 11985 O O . ASP B 1 529 ? -30.781 0.452 -21.516 1 96.88 529 ASP B O 1
ATOM 11989 N N . LEU B 1 530 ? -30.297 -0.656 -23.391 1 96.75 530 LEU B N 1
ATOM 11990 C CA . LEU B 1 530 ? -31.641 -0.6 -23.969 1 96.75 530 LEU B CA 1
ATOM 11991 C C . LEU B 1 530 ? -32.188 -2.002 -24.172 1 96.75 530 LEU B C 1
ATOM 11993 O O . LEU B 1 530 ? -31.656 -2.785 -24.953 1 96.75 530 LEU B O 1
ATOM 11997 N N . LYS B 1 531 ? -33.219 -2.348 -23.484 1 94.94 531 LYS B N 1
ATOM 11998 C CA . LYS B 1 531 ? -33.844 -3.664 -23.594 1 94.94 531 LYS B CA 1
ATOM 11999 C C . LYS B 1 531 ? -35.344 -3.543 -23.812 1 94.94 531 LYS B C 1
ATOM 12001 O O . LYS B 1 531 ? -36.062 -2.928 -23.016 1 94.94 531 LYS B O 1
ATOM 12006 N N . HIS B 1 532 ? -35.844 -4.148 -24.844 1 94.56 532 HIS B N 1
ATOM 12007 C CA . HIS B 1 532 ? -37.25 -4.082 -25.156 1 94.56 532 HIS B CA 1
ATOM 12008 C C . HIS B 1 532 ? -37.688 -5.262 -26.016 1 94.56 532 HIS B C 1
ATOM 12010 O O . HIS B 1 532 ? -36.906 -5.754 -26.828 1 94.56 532 HIS B O 1
ATOM 12016 N N . THR B 1 533 ? -38.906 -5.719 -25.797 1 94.44 533 THR B N 1
ATOM 12017 C CA . THR B 1 533 ? -39.5 -6.754 -26.609 1 94.44 533 THR B CA 1
ATOM 12018 C C . THR B 1 533 ? -40.656 -6.176 -27.469 1 94.44 533 THR B C 1
ATOM 12020 O O . THR B 1 533 ? -41.594 -5.625 -26.922 1 94.44 533 THR B O 1
ATOM 12023 N N . PHE B 1 534 ? -40.562 -6.328 -28.734 1 94.88 534 PHE B N 1
ATOM 12024 C CA . PHE B 1 534 ? -41.562 -5.852 -29.656 1 94.88 534 PHE B CA 1
ATOM 12025 C C . PHE B 1 534 ? -42.469 -6.996 -30.125 1 94.88 534 PHE B C 1
ATOM 12027 O O . PHE B 1 534 ? -41.969 -8.07 -30.484 1 94.88 534 PHE B O 1
ATOM 12034 N N . ASN B 1 535 ? -43.812 -6.867 -30.156 1 93.62 535 ASN B N 1
ATOM 12035 C CA . ASN B 1 535 ? -44.812 -7.82 -30.609 1 93.62 535 ASN B CA 1
ATOM 12036 C C . ASN B 1 535 ? -44.656 -9.172 -29.922 1 93.62 535 ASN B C 1
ATOM 12038 O O . ASN B 1 535 ? -44.906 -10.219 -30.516 1 93.62 535 ASN B O 1
ATOM 12042 N N . GLU B 1 536 ? -43.969 -9.172 -28.766 1 90.75 536 GLU B N 1
ATOM 12043 C CA . GLU B 1 536 ? -43.781 -10.32 -27.891 1 90.75 536 GLU B CA 1
ATOM 12044 C C . GLU B 1 536 ? -42.906 -11.391 -28.516 1 90.75 536 GLU B C 1
ATOM 12046 O O . GLU B 1 536 ? -42.75 -12.477 -27.969 1 90.75 536 GLU B O 1
ATOM 12051 N N . VAL B 1 537 ? -42.344 -11.133 -29.672 1 92.75 537 VAL B N 1
ATOM 12052 C CA . VAL B 1 537 ? -41.562 -12.172 -30.312 1 92.75 537 VAL B CA 1
ATOM 12053 C C . VAL B 1 537 ? -40.156 -11.641 -30.609 1 92.75 537 VAL B C 1
ATOM 12055 O O . VAL B 1 537 ? -39.219 -12.422 -30.797 1 92.75 537 VAL B O 1
ATOM 12058 N N . HIS B 1 538 ? -40.031 -10.289 -30.781 1 96.06 538 HIS B N 1
ATOM 12059 C CA . HIS B 1 538 ? -38.75 -9.68 -31.078 1 96.06 538 HIS B CA 1
ATOM 12060 C C . HIS B 1 538 ? -38.094 -9.102 -29.812 1 96.06 538 HIS B C 1
ATOM 12062 O O . HIS B 1 538 ? -38.469 -8 -29.391 1 96.06 538 HIS B O 1
ATOM 12068 N N . ASP B 1 539 ? -37.125 -9.75 -29.297 1 95.25 539 ASP B N 1
ATOM 12069 C CA . ASP B 1 539 ? -36.406 -9.266 -28.109 1 95.25 539 ASP B CA 1
ATOM 12070 C C . ASP B 1 539 ? -35.094 -8.578 -28.5 1 95.25 539 ASP B C 1
ATOM 12072 O O . ASP B 1 539 ? -34.25 -9.18 -29.156 1 95.25 539 ASP B O 1
ATOM 12076 N N . PHE B 1 540 ? -34.969 -7.297 -28.062 1 95 540 PHE B N 1
ATOM 12077 C CA . PHE B 1 540 ? -33.75 -6.527 -28.344 1 95 540 PHE B CA 1
ATOM 12078 C C . PHE B 1 540 ? -33.062 -6.102 -27.062 1 95 540 PHE B C 1
ATOM 12080 O O . PHE B 1 540 ? -33.75 -5.719 -26.094 1 95 540 PHE B O 1
ATOM 12087 N N . SER B 1 541 ? -31.734 -6.262 -27.062 1 94.94 541 SER B N 1
ATOM 12088 C CA . SER B 1 541 ? -30.875 -5.688 -26.031 1 94.94 541 SER B CA 1
ATOM 12089 C C . SER B 1 541 ? -29.672 -4.977 -26.641 1 94.94 541 SER B C 1
ATOM 12091 O O . SER B 1 541 ? -28.875 -5.598 -27.344 1 94.94 541 SER B O 1
ATOM 12093 N N . VAL B 1 542 ? -29.516 -3.646 -26.422 1 96.44 542 VAL B N 1
ATOM 12094 C CA . VAL B 1 542 ? -28.422 -2.844 -26.969 1 96.44 542 VAL B CA 1
ATOM 12095 C C . VAL B 1 542 ? -27.594 -2.268 -25.828 1 96.44 542 VAL B C 1
ATOM 12097 O O . VAL B 1 542 ? -28.141 -1.689 -24.875 1 96.44 542 VAL B O 1
ATOM 12100 N N . LEU B 1 543 ? -26.297 -2.447 -25.906 1 96.62 543 LEU B N 1
ATOM 12101 C CA . LEU B 1 543 ? -25.359 -1.877 -24.953 1 96.62 543 LEU B CA 1
ATOM 12102 C C . LEU B 1 543 ? -24.484 -0.824 -25.609 1 96.62 543 LEU B C 1
ATOM 12104 O O . LEU B 1 543 ? -23.875 -1.084 -26.656 1 96.62 543 LEU B O 1
ATOM 12108 N N . LEU B 1 544 ? -24.453 0.38 -25.109 1 97.62 544 LEU B N 1
ATOM 12109 C CA . LEU B 1 544 ? -23.469 1.41 -25.422 1 97.62 544 LEU B CA 1
ATOM 12110 C C . LEU B 1 544 ? -22.469 1.586 -24.266 1 97.62 544 LEU B C 1
ATOM 12112 O O . LEU B 1 544 ? -22.875 1.834 -23.125 1 97.62 544 LEU B O 1
ATOM 12116 N N . LEU B 1 545 ? -21.156 1.489 -24.578 1 97.38 545 LEU B N 1
ATOM 12117 C CA . LEU B 1 545 ? -20.156 1.508 -23.516 1 97.38 545 LEU B CA 1
ATOM 12118 C C . LEU B 1 545 ? -19.047 2.52 -23.828 1 97.38 545 LEU B C 1
ATOM 12120 O O . LEU B 1 545 ? -18.547 2.562 -24.953 1 97.38 545 LEU B O 1
ATOM 12124 N N . GLN B 1 546 ? -18.766 3.361 -22.938 1 98.06 546 GLN B N 1
ATOM 12125 C CA . GLN B 1 546 ? -17.531 4.137 -22.875 1 98.06 546 GLN B CA 1
ATOM 12126 C C . GLN B 1 546 ? -16.641 3.658 -21.719 1 98.06 546 GLN B C 1
ATOM 12128 O O . GLN B 1 546 ? -17.078 3.582 -20.578 1 98.06 546 GLN B O 1
ATOM 12133 N N . SER B 1 547 ? -15.391 3.307 -21.984 1 96.88 547 SER B N 1
ATOM 12134 C CA . SER B 1 547 ? -14.484 2.779 -20.969 1 96.88 547 SER B CA 1
ATOM 12135 C C . SER B 1 547 ? -13.141 3.5 -21.016 1 96.88 547 SER B C 1
ATOM 12137 O O . SER B 1 547 ? -12.57 3.701 -22.078 1 96.88 547 SER B O 1
ATOM 12139 N N . LEU B 1 548 ? -12.68 3.92 -19.891 1 97.81 548 LEU B N 1
ATOM 12140 C CA . LEU B 1 548 ? -11.359 4.516 -19.703 1 97.81 548 LEU B CA 1
ATOM 12141 C C . LEU B 1 548 ? -10.516 3.68 -18.75 1 97.81 548 LEU B C 1
ATOM 12143 O O . LEU B 1 548 ? -10.961 3.348 -17.641 1 97.81 548 LEU B O 1
ATOM 12147 N N . TYR B 1 549 ? -9.289 3.348 -19.172 1 96.62 549 TYR B N 1
ATOM 12148 C CA . TYR B 1 549 ? -8.359 2.572 -18.359 1 96.62 549 TYR B CA 1
ATOM 12149 C C . TYR B 1 549 ? -7.035 3.305 -18.188 1 96.62 549 TYR B C 1
ATOM 12151 O O . TYR B 1 549 ? -6.523 3.898 -19.141 1 96.62 549 TYR B O 1
ATOM 12159 N N . SER B 1 550 ? -6.516 3.348 -16.984 1 97.88 550 SER B N 1
ATOM 12160 C CA . SER B 1 550 ? -5.199 3.902 -16.688 1 97.88 550 SER B CA 1
ATOM 12161 C C . SER B 1 550 ? -4.406 2.973 -15.773 1 97.88 550 SER B C 1
ATOM 12163 O O . SER B 1 550 ? -4.953 2.414 -14.82 1 97.88 550 SER B O 1
ATOM 12165 N N . ASN B 1 551 ? -3.156 2.771 -16.125 1 97.25 551 ASN B N 1
ATOM 12166 C CA . ASN B 1 551 ? -2.256 1.936 -15.336 1 97.25 551 ASN B CA 1
ATOM 12167 C C . ASN B 1 551 ? -0.912 2.621 -15.109 1 97.25 551 ASN B C 1
ATOM 12169 O O . ASN B 1 551 ? -0.312 3.15 -16.047 1 97.25 551 ASN B O 1
ATOM 12173 N N . THR B 1 552 ? -0.444 2.613 -13.875 1 97.31 552 THR B N 1
ATOM 12174 C CA . THR B 1 552 ? 0.865 3.152 -13.523 1 97.31 552 THR B CA 1
ATOM 12175 C C . THR B 1 552 ? 1.675 2.133 -12.727 1 97.31 552 THR B C 1
ATOM 12177 O O . THR B 1 552 ? 1.206 1.619 -11.711 1 97.31 552 THR B O 1
ATOM 12180 N N . ASP B 1 553 ? 2.875 1.894 -13.195 1 96.75 553 ASP B N 1
ATOM 12181 C CA . ASP B 1 553 ? 3.83 1.035 -12.5 1 96.75 553 ASP B CA 1
ATOM 12182 C C . ASP B 1 553 ? 5.062 1.824 -12.07 1 96.75 553 ASP B C 1
ATOM 12184 O O . ASP B 1 553 ? 5.621 2.592 -12.852 1 96.75 553 ASP B O 1
ATOM 12188 N N . LYS B 1 554 ? 5.457 1.627 -10.844 1 96.62 554 LYS B N 1
ATOM 12189 C CA . LYS B 1 554 ? 6.707 2.166 -10.32 1 96.62 554 LYS B CA 1
ATOM 12190 C C . LYS B 1 554 ? 7.559 1.068 -9.695 1 96.62 554 LYS B C 1
ATOM 12192 O O . LYS B 1 554 ? 7.039 0.185 -9.008 1 96.62 554 LYS B O 1
ATOM 12197 N N . THR B 1 555 ? 8.844 1.155 -9.977 1 96.75 555 THR B N 1
ATOM 12198 C CA . THR B 1 555 ? 9.758 0.161 -9.43 1 96.75 555 THR B CA 1
ATOM 12199 C C . THR B 1 555 ? 10.992 0.834 -8.828 1 96.75 555 THR B C 1
ATOM 12201 O O . THR B 1 555 ? 11.367 1.932 -9.25 1 96.75 555 THR B O 1
ATOM 12204 N N . SER B 1 556 ? 11.547 0.283 -7.836 1 96.88 556 SER B N 1
ATOM 12205 C CA . SER B 1 556 ? 12.852 0.633 -7.285 1 96.88 556 SER B CA 1
ATOM 12206 C C . SER B 1 556 ? 13.617 -0.609 -6.832 1 96.88 556 SER B C 1
ATOM 12208 O O . SER B 1 556 ? 13.008 -1.585 -6.383 1 96.88 556 SER B O 1
ATOM 12210 N N . TYR B 1 557 ? 14.914 -0.594 -7.035 1 97.62 557 TYR B N 1
ATOM 12211 C CA . TYR B 1 557 ? 15.781 -1.719 -6.711 1 97.62 557 TYR B CA 1
ATOM 12212 C C . TYR B 1 557 ? 17.078 -1.239 -6.066 1 97.62 557 TYR B C 1
ATOM 12214 O O . TYR B 1 557 ? 17.641 -0.221 -6.477 1 97.62 557 TYR B O 1
ATOM 12222 N N . MET B 1 558 ? 17.484 -1.929 -5.062 1 97.56 558 MET B N 1
ATOM 12223 C CA . MET B 1 558 ? 18.797 -1.679 -4.457 1 97.56 558 MET B CA 1
ATOM 12224 C C . MET B 1 558 ? 19.484 -2.988 -4.078 1 97.56 558 MET B C 1
ATOM 12226 O O . MET B 1 558 ? 18.812 -3.961 -3.719 1 97.56 558 MET B O 1
ATOM 12230 N N . TYR B 1 559 ? 20.734 -3.043 -4.156 1 97.44 559 TYR B N 1
ATOM 12231 C CA . TYR B 1 559 ? 21.578 -4.199 -3.877 1 97.44 559 TYR B CA 1
ATOM 12232 C C . TYR B 1 559 ? 22.875 -3.773 -3.201 1 97.44 559 TYR B C 1
ATOM 12234 O O . TYR B 1 559 ? 23.406 -2.699 -3.486 1 97.44 559 TYR B O 1
ATOM 12242 N N . SER B 1 560 ? 23.359 -4.566 -2.238 1 95.94 560 SER B N 1
ATOM 12243 C CA . SER B 1 560 ? 24.688 -4.43 -1.682 1 95.94 560 SER B CA 1
ATOM 12244 C C . SER B 1 560 ? 25.25 -5.777 -1.248 1 95.94 560 SER B C 1
ATOM 12246 O O . SER B 1 560 ? 24.5 -6.734 -1.051 1 95.94 560 SER B O 1
ATOM 12248 N N . ASN B 1 561 ? 26.484 -5.914 -1.182 1 95.81 561 ASN B N 1
ATOM 12249 C CA . ASN B 1 561 ? 27.125 -7.109 -0.633 1 95.81 561 ASN B CA 1
ATOM 12250 C C . ASN B 1 561 ? 28.234 -6.75 0.344 1 95.81 561 ASN B C 1
ATOM 12252 O O . ASN B 1 561 ? 28.469 -5.574 0.633 1 95.81 561 ASN B O 1
ATOM 12256 N N . ASN B 1 562 ? 28.797 -7.762 0.997 1 92.44 562 ASN B N 1
ATOM 12257 C CA . ASN B 1 562 ? 29.859 -7.648 1.994 1 92.44 562 ASN B CA 1
ATOM 12258 C C . ASN B 1 562 ? 29.359 -7.008 3.281 1 92.44 562 ASN B C 1
ATOM 12260 O O . ASN B 1 562 ? 30.047 -6.191 3.889 1 92.44 562 ASN B O 1
ATOM 12264 N N . GLN B 1 563 ? 28.156 -7.25 3.578 1 89.75 563 GLN B N 1
ATOM 12265 C CA . GLN B 1 563 ? 27.672 -6.82 4.883 1 89.75 563 GLN B CA 1
ATOM 12266 C C . GLN B 1 563 ? 28.391 -7.559 6.008 1 89.75 563 GLN B C 1
ATOM 12268 O O . GLN B 1 563 ? 28.547 -8.781 5.949 1 89.75 563 GLN B O 1
ATOM 12273 N N . PRO B 1 564 ? 28.719 -6.816 6.996 1 82.81 564 PRO B N 1
ATOM 12274 C CA . PRO B 1 564 ? 29.562 -7.449 8.016 1 82.81 564 PRO B CA 1
ATOM 12275 C C . PRO B 1 564 ? 28.766 -8.406 8.906 1 82.81 564 PRO B C 1
ATOM 12277 O O . PRO B 1 564 ? 29.359 -9.266 9.57 1 82.81 564 PRO B O 1
ATOM 12280 N N . PHE B 1 565 ? 27.406 -8.164 9.047 1 81.88 565 PHE B N 1
ATOM 12281 C CA . PHE B 1 565 ? 26.547 -9.016 9.867 1 81.88 565 PHE B CA 1
ATOM 12282 C C . PHE B 1 565 ? 25.391 -9.555 9.055 1 81.88 565 PHE B C 1
ATOM 12284 O O . PHE B 1 565 ? 25.172 -9.141 7.914 1 81.88 565 PHE B O 1
ATOM 12291 N N . ASP B 1 566 ? 24.812 -10.617 9.68 1 82.12 566 ASP B N 1
ATOM 12292 C CA . ASP B 1 566 ? 23.594 -11.156 9.078 1 82.12 566 ASP B CA 1
ATOM 12293 C C . ASP B 1 566 ? 22.406 -10.227 9.328 1 82.12 566 ASP B C 1
ATOM 12295 O O . ASP B 1 566 ? 21.703 -10.359 10.328 1 82.12 566 ASP B O 1
ATOM 12299 N N . VAL B 1 567 ? 22.266 -9.352 8.461 1 78.19 567 VAL B N 1
ATOM 12300 C CA . VAL B 1 567 ? 21.266 -8.312 8.68 1 78.19 567 VAL B CA 1
ATOM 12301 C C . VAL B 1 567 ? 20.047 -8.555 7.773 1 78.19 567 VAL B C 1
ATOM 12303 O O . VAL B 1 567 ? 19.156 -7.711 7.684 1 78.19 567 VAL B O 1
ATOM 12306 N N . GLY B 1 568 ? 20.031 -9.695 7.109 1 90.06 568 GLY B N 1
ATOM 12307 C CA . GLY B 1 568 ? 18.984 -9.867 6.125 1 90.06 568 GLY B CA 1
ATOM 12308 C C . GLY B 1 568 ? 18.938 -8.75 5.098 1 90.06 568 GLY B C 1
ATOM 12309 O O . GLY B 1 568 ? 19.953 -8.391 4.516 1 90.06 568 GLY B O 1
ATOM 12310 N N . SER B 1 569 ? 17.781 -8.312 4.836 1 92.25 569 SER B N 1
ATOM 12311 C CA . SER B 1 569 ? 17.641 -7.195 3.91 1 92.25 569 SER B CA 1
ATOM 12312 C C . SER B 1 569 ? 17.438 -5.879 4.66 1 92.25 569 SER B C 1
ATOM 12314 O O . SER B 1 569 ? 17.062 -4.871 4.062 1 92.25 569 SER B O 1
ATOM 12316 N N . ASN B 1 570 ? 17.75 -6.184 5.98 1 89.88 570 ASN B N 1
ATOM 12317 C CA . ASN B 1 570 ? 17.625 -4.988 6.816 1 89.88 570 ASN B CA 1
ATOM 12318 C C . ASN B 1 570 ? 18.984 -4.324 7.027 1 89.88 570 ASN B C 1
ATOM 12320 O O . ASN B 1 570 ? 20.016 -5 7.039 1 89.88 570 ASN B O 1
ATOM 12324 N N . ASN B 1 571 ? 19.25 -3.01 6.684 1 89.31 571 ASN B N 1
ATOM 12325 C CA . ASN B 1 571 ? 20.469 -2.234 6.809 1 89.31 571 ASN B CA 1
ATOM 12326 C C . ASN B 1 571 ? 21.406 -2.467 5.625 1 89.31 571 ASN B C 1
ATOM 12328 O O . ASN B 1 571 ? 22.594 -2.754 5.809 1 89.31 571 ASN B O 1
ATOM 12332 N N . MET B 1 572 ? 21.031 -2.566 4.57 1 91.38 572 MET B N 1
ATOM 12333 C CA . MET B 1 572 ? 21.797 -2.816 3.348 1 91.38 572 MET B CA 1
ATOM 12334 C C . MET B 1 572 ? 22.906 -1.783 3.176 1 91.38 572 MET B C 1
ATOM 12336 O O . MET B 1 572 ? 23.875 -2.029 2.467 1 91.38 572 MET B O 1
ATOM 12340 N N . GLY B 1 573 ? 22.797 -0.692 3.84 1 90.31 573 GLY B N 1
ATOM 12341 C CA . GLY B 1 573 ? 23.812 0.353 3.762 1 90.31 573 GLY B CA 1
ATOM 12342 C C . GLY B 1 573 ? 25.125 -0.033 4.414 1 90.31 573 GLY B C 1
ATOM 12343 O O . GLY B 1 573 ? 26.141 0.626 4.207 1 90.31 573 GLY B O 1
ATOM 12344 N N . SER B 1 574 ? 25.109 -1.094 5.145 1 88.62 574 SER B N 1
ATOM 12345 C CA . SER B 1 574 ? 26.312 -1.539 5.82 1 88.62 574 SER B CA 1
ATOM 12346 C C . SER B 1 574 ? 27.266 -2.25 4.855 1 88.62 574 SER B C 1
ATOM 12348 O O . SER B 1 574 ? 28.438 -2.473 5.172 1 88.62 574 SER B O 1
ATOM 12350 N N . GLY B 1 575 ? 26.766 -2.6 3.639 1 91.12 575 GLY B N 1
ATOM 12351 C CA . GLY B 1 575 ? 27.641 -3.176 2.625 1 91.12 575 GLY B CA 1
ATOM 12352 C C . GLY B 1 575 ? 28.656 -2.191 2.082 1 91.12 575 GLY B C 1
ATOM 12353 O O . GLY B 1 575 ? 28.641 -1.014 2.443 1 91.12 575 GLY B O 1
ATOM 12354 N N . VAL B 1 576 ? 29.625 -2.705 1.251 1 90.06 576 VAL B N 1
ATOM 12355 C CA . VAL B 1 576 ? 30.656 -1.84 0.692 1 90.06 576 VAL B CA 1
ATOM 12356 C C . VAL B 1 576 ? 30.062 -0.989 -0.43 1 90.06 576 VAL B C 1
ATOM 12358 O O . VAL B 1 576 ? 29.344 -1.499 -1.289 1 90.06 576 VAL B O 1
ATOM 12361 N N . GLN B 1 577 ? 30.328 0.211 -0.458 1 90.44 577 GLN B N 1
ATOM 12362 C CA . GLN B 1 577 ? 29.75 1.182 -1.376 1 90.44 577 GLN B CA 1
ATOM 12363 C C . GLN B 1 577 ? 29.969 0.772 -2.828 1 90.44 577 GLN B C 1
ATOM 12365 O O . GLN B 1 577 ? 29.109 0.998 -3.684 1 90.44 577 GLN B O 1
ATOM 12370 N N . THR B 1 578 ? 31.094 0.191 -3.135 1 91.25 578 THR B N 1
ATOM 12371 C CA . THR B 1 578 ? 31.422 -0.175 -4.508 1 91.25 578 THR B CA 1
ATOM 12372 C C . THR B 1 578 ? 30.5 -1.283 -5.012 1 91.25 578 THR B C 1
ATOM 12374 O O . THR B 1 578 ? 30.453 -1.555 -6.215 1 91.25 578 THR B O 1
ATOM 12377 N N . SER B 1 579 ? 29.797 -1.924 -4.094 1 94.62 579 SER B N 1
ATOM 12378 C CA . SER B 1 579 ? 28.906 -3.02 -4.484 1 94.62 579 SER B CA 1
ATOM 12379 C C . SER B 1 579 ? 27.5 -2.523 -4.738 1 94.62 579 SER B C 1
ATOM 12381 O O . SER B 1 579 ? 26.641 -3.273 -5.23 1 94.62 579 SER B O 1
ATOM 12383 N N . TYR B 1 580 ? 27.281 -1.263 -4.355 1 95.69 580 TYR B N 1
ATOM 12384 C CA . TYR B 1 580 ? 25.922 -0.758 -4.449 1 95.69 580 TYR B CA 1
ATOM 12385 C C . TYR B 1 580 ? 25.422 -0.779 -5.895 1 95.69 580 TYR B C 1
ATOM 12387 O O . TYR B 1 580 ? 26.188 -0.465 -6.816 1 95.69 580 TYR B O 1
ATOM 12395 N N . ASN B 1 581 ? 24.219 -1.277 -6.094 1 96.19 581 ASN B N 1
ATOM 12396 C CA . ASN B 1 581 ? 23.469 -1.199 -7.344 1 96.19 581 ASN B CA 1
ATOM 12397 C C . ASN B 1 581 ? 22.047 -0.696 -7.117 1 96.19 581 ASN B C 1
ATOM 12399 O O . ASN B 1 581 ? 21.359 -1.156 -6.203 1 96.19 581 ASN B O 1
ATOM 12403 N N . ILE B 1 582 ? 21.75 0.334 -7.867 1 96.19 582 ILE B N 1
ATOM 12404 C CA . ILE B 1 582 ? 20.422 0.892 -7.703 1 96.19 582 ILE B CA 1
ATOM 12405 C C . ILE B 1 582 ? 19.75 1.063 -9.07 1 96.19 582 ILE B C 1
ATOM 12407 O O . ILE B 1 582 ? 20.438 1.254 -10.078 1 96.19 582 ILE B O 1
ATOM 12411 N N . ASN B 1 583 ? 18.438 0.895 -9.086 1 94.19 583 ASN B N 1
ATOM 12412 C CA . ASN B 1 583 ? 17.594 1.154 -10.25 1 94.19 583 ASN B CA 1
ATOM 12413 C C . ASN B 1 583 ? 16.203 1.638 -9.852 1 94.19 583 ASN B C 1
ATOM 12415 O O . ASN B 1 583 ? 15.727 1.309 -8.766 1 94.19 583 ASN B O 1
ATOM 12419 N N . SER B 1 584 ? 15.664 2.541 -10.641 1 95.12 584 SER B N 1
ATOM 12420 C CA . SER B 1 584 ? 14.266 2.941 -10.484 1 95.12 584 SER B CA 1
ATOM 12421 C C . SER B 1 584 ? 13.586 3.098 -11.844 1 95.12 584 SER B C 1
ATOM 12423 O O . SER B 1 584 ? 14.25 3.361 -12.852 1 95.12 584 SER B O 1
ATOM 12425 N N . GLY B 1 585 ? 12.25 2.883 -11.883 1 93.69 585 GLY B N 1
ATOM 12426 C CA . GLY B 1 585 ? 11.523 2.939 -13.141 1 93.69 585 GLY B CA 1
ATOM 12427 C C . GLY B 1 585 ? 10.094 3.42 -12.984 1 93.69 585 GLY B C 1
ATOM 12428 O O . GLY B 1 585 ? 9.516 3.328 -11.898 1 93.69 585 GLY B O 1
ATOM 12429 N N . TYR B 1 586 ? 9.594 4.023 -14.031 1 93.88 586 TYR B N 1
ATOM 12430 C CA . TYR B 1 586 ? 8.219 4.5 -14.148 1 93.88 586 TYR B CA 1
ATOM 12431 C C . TYR B 1 586 ? 7.629 4.125 -15.5 1 93.88 586 TYR B C 1
ATOM 12433 O O . TYR B 1 586 ? 8.258 4.332 -16.547 1 93.88 586 TYR B O 1
ATOM 12441 N N . GLN B 1 587 ? 6.426 3.545 -15.492 1 94.62 587 GLN B N 1
ATOM 12442 C CA . GLN B 1 587 ? 5.691 3.217 -16.703 1 94.62 587 GLN B CA 1
ATOM 12443 C C . GLN B 1 587 ? 4.215 3.564 -16.578 1 94.62 587 GLN B C 1
ATOM 12445 O O . GLN B 1 587 ? 3.598 3.287 -15.539 1 94.62 587 GLN B O 1
ATOM 12450 N N . LYS B 1 588 ? 3.682 4.18 -17.562 1 95.56 588 LYS B N 1
ATOM 12451 C CA . LYS B 1 588 ? 2.258 4.5 -17.594 1 95.56 588 LYS B CA 1
ATOM 12452 C C . LYS B 1 588 ? 1.652 4.184 -18.953 1 95.56 588 LYS B C 1
ATOM 12454 O O . LYS B 1 588 ? 2.277 4.43 -19.984 1 95.56 588 LYS B O 1
ATOM 12459 N N . ASN B 1 589 ? 0.568 3.566 -19.016 1 95.12 589 ASN B N 1
ATOM 12460 C CA . ASN B 1 589 ? -0.201 3.361 -20.234 1 95.12 589 ASN B CA 1
ATOM 12461 C C . ASN B 1 589 ? -1.692 3.586 -20 1 95.12 589 ASN B C 1
ATOM 12463 O O . ASN B 1 589 ? -2.193 3.369 -18.891 1 95.12 589 ASN B O 1
ATOM 12467 N N . THR B 1 590 ? -2.381 4.051 -20.969 1 96.25 590 THR B N 1
ATOM 12468 C CA . THR B 1 590 ? -3.811 4.34 -20.906 1 96.25 590 THR B CA 1
ATOM 12469 C C . THR B 1 590 ? -4.527 3.756 -22.125 1 96.25 590 THR B C 1
ATOM 12471 O O . THR B 1 590 ? -3.902 3.504 -23.156 1 96.25 590 THR B O 1
ATOM 12474 N N . LEU B 1 591 ? -5.762 3.453 -21.938 1 96.25 591 LEU B N 1
ATOM 12475 C CA . LEU B 1 591 ? -6.648 2.943 -22.984 1 96.25 591 LEU B CA 1
ATOM 12476 C C . LEU B 1 591 ? -7.996 3.656 -22.953 1 96.25 591 LEU B C 1
ATOM 12478 O O . LEU B 1 591 ? -8.617 3.773 -21.891 1 96.25 591 LEU B O 1
ATOM 12482 N N . SER B 1 592 ? -8.43 4.199 -24.078 1 97.12 592 SER B N 1
ATOM 12483 C CA . SER B 1 592 ? -9.758 4.758 -24.266 1 97.12 592 SER B CA 1
ATOM 12484 C C . SER B 1 592 ? -10.586 3.895 -25.219 1 97.12 592 SER B C 1
ATOM 12486 O O . SER B 1 592 ? -10.109 3.51 -26.281 1 97.12 592 SER B O 1
ATOM 12488 N N . SER B 1 593 ? -11.812 3.607 -24.844 1 97 593 SER B N 1
ATOM 12489 C CA . SER B 1 593 ? -12.57 2.633 -25.625 1 97 593 SER B CA 1
ATOM 12490 C C . SER B 1 593 ? -14.039 3.035 -25.75 1 97 593 SER B C 1
ATOM 12492 O O . SER B 1 593 ? -14.578 3.701 -24.859 1 97 593 SER B O 1
ATOM 12494 N N . TYR B 1 594 ? -14.625 2.658 -26.844 1 97.25 594 TYR B N 1
ATOM 12495 C CA . TYR B 1 594 ? -16.062 2.703 -27.109 1 97.25 594 TYR B CA 1
ATOM 12496 C C . TYR B 1 594 ? -16.547 1.367 -27.641 1 97.25 594 TYR B C 1
ATOM 12498 O O . TYR B 1 594 ? -15.867 0.713 -28.438 1 97.25 594 TYR B O 1
ATOM 12506 N N . ALA B 1 595 ? -17.703 0.951 -27.188 1 96.31 595 ALA B N 1
ATOM 12507 C CA . ALA B 1 595 ? -18.219 -0.32 -27.688 1 96.31 595 ALA B CA 1
ATOM 12508 C C . ALA B 1 595 ? -19.734 -0.271 -27.844 1 96.31 595 ALA B C 1
ATOM 12510 O O . ALA B 1 595 ? -20.422 0.474 -27.141 1 96.31 595 ALA B O 1
ATOM 12511 N N . VAL B 1 596 ? -20.25 -1.02 -28.797 1 96.38 596 VAL B N 1
ATOM 12512 C CA . VAL B 1 596 ? -21.672 -1.247 -29.031 1 96.38 596 VAL B CA 1
ATOM 12513 C C . VAL B 1 596 ? -21.938 -2.744 -29.172 1 96.38 596 VAL B C 1
ATOM 12515 O O . VAL B 1 596 ? -21.172 -3.453 -29.844 1 96.38 596 VAL B O 1
ATOM 12518 N N . ARG B 1 597 ? -22.906 -3.275 -28.5 1 96.12 597 ARG B N 1
ATOM 12519 C CA . ARG B 1 597 ? -23.344 -4.664 -28.625 1 96.12 597 ARG B CA 1
ATOM 12520 C C . ARG B 1 597 ? -24.844 -4.762 -28.812 1 96.12 597 ARG B C 1
ATOM 12522 O O . ARG B 1 597 ? -25.609 -4.125 -28.078 1 96.12 597 ARG B O 1
ATOM 12529 N N . VAL B 1 598 ? -25.281 -5.559 -29.734 1 95.69 598 VAL B N 1
ATOM 12530 C CA . VAL B 1 598 ? -26.703 -5.801 -30 1 95.69 598 VAL B CA 1
ATOM 12531 C C . VAL B 1 598 ? -27 -7.289 -29.859 1 95.69 598 VAL B C 1
ATOM 12533 O O . VAL B 1 598 ? -26.375 -8.125 -30.516 1 95.69 598 VAL B O 1
ATOM 12536 N N . ASN B 1 599 ? -27.875 -7.621 -29.016 1 94.81 599 ASN B N 1
ATOM 12537 C CA . ASN B 1 599 ? -28.453 -8.953 -28.922 1 94.81 599 ASN B CA 1
ATOM 12538 C C . ASN B 1 599 ? -29.906 -8.977 -29.422 1 94.81 599 ASN B C 1
ATOM 12540 O O . ASN B 1 599 ? -30.734 -8.188 -28.969 1 94.81 599 ASN B O 1
ATOM 12544 N N . TYR B 1 600 ? -30.172 -9.812 -30.312 1 95.69 600 TYR B N 1
ATOM 12545 C CA . TYR B 1 600 ? -31.5 -9.945 -30.906 1 95.69 600 TYR B CA 1
ATOM 12546 C C . TYR B 1 600 ? -31.969 -11.391 -30.875 1 95.69 600 TYR B C 1
ATOM 12548 O O . TYR B 1 600 ? -31.219 -12.305 -31.203 1 95.69 600 TYR B O 1
ATOM 12556 N N . SER B 1 601 ? -33.156 -11.562 -30.391 1 96.38 601 SER B N 1
ATOM 12557 C CA . SER B 1 601 ? -33.812 -12.875 -30.391 1 96.38 601 SER B CA 1
ATOM 12558 C C . SER B 1 601 ? -35.156 -12.82 -31.094 1 96.38 601 SER B C 1
ATOM 12560 O O . SER B 1 601 ? -35.969 -11.922 -30.828 1 96.38 601 SER B O 1
ATOM 12562 N N . PHE B 1 602 ? -35.406 -13.805 -31.984 1 96.88 602 PHE B N 1
ATOM 12563 C CA . PHE B 1 602 ? -36.688 -13.93 -32.656 1 96.88 602 PHE B CA 1
ATOM 12564 C C . PHE B 1 602 ? -37.438 -15.195 -32.219 1 96.88 602 PHE B C 1
ATOM 12566 O O . PHE B 1 602 ? -36.938 -16.312 -32.406 1 96.88 602 PHE B O 1
ATOM 12573 N N . ARG B 1 603 ? -38.594 -15.07 -31.516 1 94.75 603 ARG B N 1
ATOM 12574 C CA . ARG B 1 603 ? -39.438 -16.125 -31 1 94.75 603 ARG B CA 1
ATOM 12575 C C . ARG B 1 603 ? -38.688 -17.062 -30.062 1 94.75 603 ARG B C 1
ATOM 12577 O O . ARG B 1 603 ? -38.938 -18.266 -30.047 1 94.75 603 ARG B O 1
ATOM 12584 N N . ASP B 1 604 ? -37.594 -16.531 -29.562 1 92.75 604 ASP B N 1
ATOM 12585 C CA . ASP B 1 604 ? -36.781 -17.297 -28.641 1 92.75 604 ASP B CA 1
ATOM 12586 C C . ASP B 1 604 ? -36.188 -18.531 -29.328 1 92.75 604 ASP B C 1
ATOM 12588 O O . ASP B 1 604 ? -36 -19.578 -28.703 1 92.75 604 ASP B O 1
ATOM 12592 N N . LYS B 1 605 ? -35.969 -18.469 -30.625 1 95.25 605 LYS B N 1
ATOM 12593 C CA . LYS B 1 605 ? -35.438 -19.562 -31.406 1 95.25 605 LYS B CA 1
ATOM 12594 C C . LYS B 1 605 ? -34.156 -19.156 -32.125 1 95.25 605 LYS B C 1
ATOM 12596 O O . LYS B 1 605 ? -33.188 -19.922 -32.156 1 95.25 605 LYS B O 1
ATOM 12601 N N . TYR B 1 606 ? -34.219 -17.984 -32.719 1 97.31 606 TYR B N 1
ATOM 12602 C CA . TYR B 1 606 ? -33.094 -17.469 -33.469 1 97.31 606 TYR B CA 1
ATOM 12603 C C . TYR B 1 606 ? -32.406 -16.328 -32.75 1 97.31 606 TYR B C 1
ATOM 12605 O O . TYR B 1 606 ? -33.062 -15.32 -32.438 1 97.31 606 TYR B O 1
ATOM 12613 N N . LEU B 1 607 ? -31.172 -16.531 -32.562 1 97.25 607 LEU B N 1
ATOM 12614 C CA . LEU B 1 607 ? -30.406 -15.57 -31.766 1 97.25 607 LEU B CA 1
ATOM 12615 C C . LEU B 1 607 ? -29.328 -14.906 -32.594 1 97.25 607 LEU B C 1
ATOM 12617 O O . LEU B 1 607 ? -28.688 -15.562 -33.438 1 97.25 607 LEU B O 1
ATOM 12621 N N . LEU B 1 608 ? -29.078 -13.617 -32.375 1 96.56 608 LEU B N 1
ATOM 12622 C CA . LEU B 1 608 ? -28.016 -12.836 -33 1 96.56 608 LEU B CA 1
ATOM 12623 C C . LEU B 1 608 ? -27.312 -11.953 -31.969 1 96.56 608 LEU B C 1
ATOM 12625 O O . LEU B 1 608 ? -27.969 -11.25 -31.203 1 96.56 608 LEU B O 1
ATOM 12629 N N . THR B 1 609 ? -26.031 -12.07 -31.922 1 95.12 609 THR B N 1
ATOM 12630 C CA . THR B 1 609 ? -25.203 -11.133 -31.156 1 95.12 609 THR B CA 1
ATOM 12631 C C . THR B 1 609 ? -24.203 -10.445 -32.062 1 95.12 609 THR B C 1
ATOM 12633 O O . THR B 1 609 ? -23.391 -11.109 -32.719 1 95.12 609 THR B O 1
ATOM 12636 N N . ALA B 1 610 ? -24.25 -9.148 -32.156 1 95.56 610 ALA B N 1
ATOM 12637 C CA . ALA B 1 610 ? -23.297 -8.336 -32.906 1 95.56 610 ALA B CA 1
ATOM 12638 C C . ALA B 1 610 ? -22.656 -7.277 -32.031 1 95.56 610 ALA B C 1
ATOM 12640 O O . ALA B 1 610 ? -23.328 -6.664 -31.188 1 95.56 610 ALA B O 1
ATOM 12641 N N . SER B 1 611 ? -21.359 -7.184 -32.156 1 94.19 611 SER B N 1
ATOM 12642 C CA . SER B 1 611 ? -20.688 -6.168 -31.344 1 94.19 611 SER B CA 1
ATOM 12643 C C . SER B 1 611 ? -19.469 -5.609 -32.062 1 94.19 611 SER B C 1
ATOM 12645 O O . SER B 1 611 ? -18.938 -6.246 -33 1 94.19 611 SER B O 1
ATOM 12647 N N . THR B 1 612 ? -19.062 -4.418 -31.688 1 95.31 612 THR B N 1
ATOM 12648 C CA . THR B 1 612 ? -17.797 -3.818 -32.094 1 95.31 612 THR B CA 1
ATOM 12649 C C . THR B 1 612 ? -17.234 -2.92 -31 1 95.31 612 THR B C 1
ATOM 12651 O O . THR B 1 612 ? -18 -2.277 -30.281 1 95.31 612 THR B O 1
ATOM 12654 N N . ARG B 1 613 ? -15.992 -2.967 -30.797 1 95.69 613 ARG B N 1
ATOM 12655 C CA . ARG B 1 613 ? -15.281 -2.143 -29.828 1 95.69 613 ARG B CA 1
ATOM 12656 C C . ARG B 1 613 ? -14.133 -1.394 -30.484 1 95.69 613 ARG B C 1
ATOM 12658 O O . ARG B 1 613 ? -13.422 -1.95 -31.328 1 95.69 613 ARG B O 1
ATOM 12665 N N . TRP B 1 614 ? -14.078 -0.111 -30.25 1 96.38 614 TRP B N 1
ATOM 12666 C CA . TRP B 1 614 ? -12.961 0.73 -30.672 1 96.38 614 TRP B CA 1
ATOM 12667 C C . TRP B 1 614 ? -12.031 1.028 -29.5 1 96.38 614 TRP B C 1
ATOM 12669 O O . TRP B 1 614 ? -12.461 1.602 -28.484 1 96.38 614 TRP B O 1
ATOM 12679 N N . ASP B 1 615 ? -10.758 0.676 -29.672 1 96.5 615 ASP B N 1
ATOM 12680 C CA . ASP B 1 615 ? -9.773 0.946 -28.625 1 96.5 615 ASP B CA 1
ATOM 12681 C C . ASP B 1 615 ? -8.695 1.904 -29.125 1 96.5 615 ASP B C 1
ATOM 12683 O O . ASP B 1 615 ? -8.234 1.795 -30.266 1 96.5 615 ASP B O 1
ATOM 12687 N N . GLY B 1 616 ? -8.398 2.889 -28.281 1 96.56 616 GLY B N 1
ATOM 12688 C CA . GLY B 1 616 ? -7.238 3.746 -28.453 1 96.56 616 GLY B CA 1
ATOM 12689 C C . GLY B 1 616 ? -6.18 3.535 -27.391 1 96.56 616 GLY B C 1
ATOM 12690 O O . GLY B 1 616 ? -6.422 3.777 -26.219 1 96.56 616 GLY B O 1
ATOM 12691 N N . SER B 1 617 ? -4.953 3.113 -27.844 1 95.31 617 SER B N 1
ATOM 12692 C CA . SER B 1 617 ? -3.881 2.775 -26.922 1 95.31 617 SER B CA 1
ATOM 12693 C C . SER B 1 617 ? -2.773 3.824 -26.938 1 95.31 617 SER B C 1
ATOM 12695 O O . SER B 1 617 ? -2.385 4.293 -28.016 1 95.31 617 SER B O 1
ATOM 12697 N N . SER B 1 618 ? -2.211 4.129 -25.75 1 94.06 618 SER B N 1
ATOM 12698 C CA . SER B 1 618 ? -1.138 5.113 -25.641 1 94.06 618 SER B CA 1
ATOM 12699 C C . SER B 1 618 ? 0.206 4.512 -26.031 1 94.06 618 SER B C 1
ATOM 12701 O O . SER B 1 618 ? 1.173 5.242 -26.266 1 94.06 618 SER B O 1
ATOM 12703 N N . VAL B 1 619 ? 0.368 3.248 -26.109 1 92.19 619 VAL B N 1
ATOM 12704 C CA . VAL B 1 619 ? 1.674 2.615 -26.266 1 92.19 619 VAL B CA 1
ATOM 12705 C C . VAL B 1 619 ? 2.008 2.479 -27.75 1 92.19 619 VAL B C 1
ATOM 12707 O O . VAL B 1 619 ? 3.16 2.225 -28.109 1 92.19 619 VAL B O 1
ATOM 12710 N N . LEU B 1 620 ? 1.046 2.627 -28.547 1 93 620 LEU B N 1
ATOM 12711 C CA . LEU B 1 620 ? 1.275 2.451 -29.984 1 93 620 LEU B CA 1
ATOM 12712 C C . LEU B 1 620 ? 1.613 3.781 -30.641 1 93 620 LEU B C 1
ATOM 12714 O O . LEU B 1 620 ? 1.457 4.844 -30.031 1 93 620 LEU B O 1
ATOM 12718 N N . SER B 1 621 ? 2.156 3.705 -31.844 1 90.25 621 SER B N 1
ATOM 12719 C CA . SER B 1 621 ? 2.672 4.875 -32.562 1 90.25 621 SER B CA 1
ATOM 12720 C C . SER B 1 621 ? 1.542 5.812 -32.969 1 90.25 621 SER B C 1
ATOM 12722 O O . SER B 1 621 ? 0.391 5.391 -33.094 1 90.25 621 SER B O 1
ATOM 12724 N N . GLU B 1 622 ? 1.945 7.035 -33.219 1 89.31 622 GLU B N 1
ATOM 12725 C CA . GLU B 1 622 ? 0.976 8.031 -33.656 1 89.31 622 GLU B CA 1
ATOM 12726 C C . GLU B 1 622 ? 0.358 7.645 -35 1 89.31 622 GLU B C 1
ATOM 12728 O O . GLU B 1 622 ? 1.066 7.23 -35.906 1 89.31 622 GLU B O 1
ATOM 12733 N N . GLY B 1 623 ? -0.89 7.719 -35.125 1 91.06 623 GLY B N 1
ATOM 12734 C CA . GLY B 1 623 ? -1.605 7.332 -36.312 1 91.06 623 GLY B CA 1
ATOM 12735 C C . GLY B 1 623 ? -2.098 5.898 -36.281 1 91.06 623 GLY B C 1
ATOM 12736 O O . GLY B 1 623 ? -2.951 5.512 -37.094 1 91.06 623 GLY B O 1
ATOM 12737 N N . ASN B 1 624 ? -1.534 5.102 -35.438 1 93 624 ASN B N 1
ATOM 12738 C CA . ASN B 1 624 ? -1.891 3.688 -35.344 1 93 624 ASN B CA 1
ATOM 12739 C C . ASN B 1 624 ? -2.475 3.332 -34 1 93 624 ASN B C 1
ATOM 12741 O O . ASN B 1 624 ? -2.537 2.156 -33.625 1 93 624 ASN B O 1
ATOM 12745 N N . LYS B 1 625 ? -2.879 4.293 -33.281 1 94.38 625 LYS B N 1
ATOM 12746 C CA . LYS B 1 625 ? -3.289 4.078 -31.906 1 94.38 625 LYS B CA 1
ATOM 12747 C C . LYS B 1 625 ? -4.691 3.477 -31.844 1 94.38 625 LYS B C 1
ATOM 12749 O O . LYS B 1 625 ? -5.004 2.732 -30.906 1 94.38 625 LYS B O 1
ATOM 12754 N N . TRP B 1 626 ? -5.527 3.77 -32.812 1 95.62 626 TRP B N 1
ATOM 12755 C CA . TRP B 1 626 ? -6.926 3.357 -32.719 1 95.62 626 TRP B CA 1
ATOM 12756 C C . TRP B 1 626 ? -7.199 2.176 -33.656 1 95.62 626 TRP B C 1
ATOM 12758 O O . TRP B 1 626 ? -6.664 2.109 -34.75 1 95.62 626 TRP B O 1
ATOM 12768 N N . GLN B 1 627 ? -8.008 1.22 -33.219 1 94 627 GLN B N 1
ATOM 12769 C CA . GLN B 1 627 ? -8.445 0.074 -34 1 94 627 GLN B CA 1
ATOM 12770 C C . GLN B 1 627 ? -9.836 -0.396 -33.562 1 94 627 GLN B C 1
ATOM 12772 O O . GLN B 1 627 ? -10.242 -0.176 -32.438 1 94 627 GLN B O 1
ATOM 12777 N N . SER B 1 628 ? -10.57 -1.004 -34.5 1 94.75 628 SER B N 1
ATOM 12778 C CA . SER B 1 628 ? -11.883 -1.581 -34.188 1 94.75 628 SER B CA 1
ATOM 12779 C C . SER B 1 628 ? -11.828 -3.105 -34.219 1 94.75 628 SER B C 1
ATOM 12781 O O . SER B 1 628 ? -11.07 -3.703 -34.969 1 94.75 628 SER B O 1
ATOM 12783 N N . PHE B 1 629 ? -12.633 -3.754 -33.438 1 94.5 629 PHE B N 1
ATOM 12784 C CA . PHE B 1 629 ? -12.703 -5.203 -33.281 1 94.5 629 PHE B CA 1
ATOM 12785 C C . PHE B 1 629 ? -14.148 -5.684 -33.375 1 94.5 629 PHE B C 1
ATOM 12787 O O . PHE B 1 629 ? -14.789 -5.934 -32.344 1 94.5 629 PHE B O 1
ATOM 12794 N N . PRO B 1 630 ? -14.648 -5.961 -34.531 1 95.31 630 PRO B N 1
ATOM 12795 C CA . PRO B 1 630 ? -16.031 -6.395 -34.719 1 95.31 630 PRO B CA 1
ATOM 12796 C C . PRO B 1 630 ? -16.219 -7.895 -34.469 1 95.31 630 PRO B C 1
ATOM 12798 O O . PRO B 1 630 ? -15.258 -8.664 -34.625 1 95.31 630 PRO B O 1
ATOM 12801 N N . SER B 1 631 ? -17.406 -8.312 -34.125 1 95.31 631 SER B N 1
ATOM 12802 C CA . SER B 1 631 ? -17.766 -9.711 -33.938 1 95.31 631 SER B CA 1
ATOM 12803 C C . SER B 1 631 ? -19.234 -9.953 -34.219 1 95.31 631 SER B C 1
ATOM 12805 O O . SER B 1 631 ? -20.062 -9.062 -34.031 1 95.31 631 SER B O 1
ATOM 12807 N N . VAL B 1 632 ? -19.578 -11.102 -34.719 1 96.19 632 VAL B N 1
ATOM 12808 C CA . VAL B 1 632 ? -20.938 -11.539 -34.969 1 96.19 632 VAL B CA 1
ATOM 12809 C C . VAL B 1 632 ? -21.094 -13 -34.531 1 96.19 632 VAL B C 1
ATOM 12811 O O . VAL B 1 632 ? -20.203 -13.812 -34.781 1 96.19 632 VAL B O 1
ATOM 12814 N N . ALA B 1 633 ? -22.141 -13.312 -33.906 1 96.75 633 ALA B N 1
ATOM 12815 C CA . ALA B 1 633 ? -22.453 -14.68 -33.469 1 96.75 633 ALA B CA 1
ATOM 12816 C C . ALA B 1 633 ? -23.922 -15.008 -33.719 1 96.75 633 ALA B C 1
ATOM 12818 O O . ALA B 1 633 ? -24.797 -14.164 -33.5 1 96.75 633 ALA B O 1
ATOM 12819 N N . LEU B 1 634 ? -24.203 -16.219 -34.188 1 97.25 634 LEU B N 1
ATOM 12820 C CA . LEU B 1 634 ? -25.547 -16.719 -34.469 1 97.25 634 LEU B CA 1
ATOM 12821 C C . LEU B 1 634 ? -25.875 -17.938 -33.594 1 97.25 634 LEU B C 1
ATOM 12823 O O . LEU B 1 634 ? -24.984 -18.734 -33.281 1 97.25 634 LEU B O 1
ATOM 12827 N N . GLY B 1 635 ? -27.094 -18 -33.156 1 97.06 635 GLY B N 1
ATOM 12828 C CA . GLY B 1 635 ? -27.594 -19.156 -32.438 1 97.06 635 GLY B CA 1
ATOM 12829 C C . GLY B 1 635 ? -28.953 -19.625 -32.938 1 97.06 635 GLY B C 1
ATOM 12830 O O . GLY B 1 635 ? -29.797 -18.797 -33.312 1 97.06 635 GLY B O 1
ATOM 12831 N N . TRP B 1 636 ? -29.156 -20.969 -33 1 98 636 TRP B N 1
ATOM 12832 C CA . TRP B 1 636 ? -30.406 -21.594 -33.406 1 98 636 TRP B CA 1
ATOM 12833 C C . TRP B 1 636 ? -30.828 -22.672 -32.406 1 98 636 TRP B C 1
ATOM 12835 O O . TRP B 1 636 ? -30.203 -23.734 -32.344 1 98 636 TRP B O 1
ATOM 12845 N N . LYS B 1 637 ? -31.844 -22.328 -31.703 1 96.81 637 LYS B N 1
ATOM 12846 C CA . LYS B 1 637 ? -32.406 -23.312 -30.781 1 96.81 637 LYS B CA 1
ATOM 12847 C C . LYS B 1 637 ? -33.312 -24.281 -31.516 1 96.81 637 LYS B C 1
ATOM 12849 O O . LYS B 1 637 ? -34.562 -24.125 -31.5 1 96.81 637 LYS B O 1
ATOM 12854 N N . ILE B 1 638 ? -32.844 -25.312 -31.891 1 96.88 638 ILE B N 1
ATOM 12855 C CA . ILE B 1 638 ? -33.531 -26.266 -32.719 1 96.88 638 ILE B CA 1
ATOM 12856 C C . ILE B 1 638 ? -34.594 -26.984 -31.891 1 96.88 638 ILE B C 1
ATOM 12858 O O . ILE B 1 638 ? -35.688 -27.328 -32.406 1 96.88 638 ILE B O 1
ATOM 12862 N N . SER B 1 639 ? -34.312 -27.203 -30.672 1 94.06 639 SER B N 1
ATOM 12863 C CA . SER B 1 639 ? -35.25 -27.922 -29.797 1 94.06 639 SER B CA 1
ATOM 12864 C C . SER B 1 639 ? -36.562 -27.188 -29.656 1 94.06 639 SER B C 1
ATOM 12866 O O . SER B 1 639 ? -37.562 -27.781 -29.25 1 94.06 639 SER B O 1
ATOM 12868 N N . LYS B 1 640 ? -36.562 -25.922 -29.922 1 93.06 640 LYS B N 1
ATOM 12869 C CA . LYS B 1 640 ? -37.781 -25.125 -29.781 1 93.06 640 LYS B CA 1
ATOM 12870 C C . LYS B 1 640 ? -38.625 -25.156 -31.062 1 93.06 640 LYS B C 1
ATOM 12872 O O . LYS B 1 640 ? -39.75 -24.688 -31.078 1 93.06 640 LYS B O 1
ATOM 12877 N N . GLU B 1 641 ? -38.125 -25.703 -32.094 1 95.5 641 GLU B N 1
ATOM 12878 C CA . GLU B 1 641 ? -38.906 -25.844 -33.344 1 95.5 641 GLU B CA 1
ATOM 12879 C C . GLU B 1 641 ? -40.062 -26.797 -33.156 1 95.5 641 GLU B C 1
ATOM 12881 O O . GLU B 1 641 ? -39.969 -27.766 -32.375 1 95.5 641 GLU B O 1
ATOM 12886 N N . SER B 1 642 ? -41.062 -26.656 -34.031 1 92.38 642 SER B N 1
ATOM 12887 C CA . SER B 1 642 ? -42.281 -27.422 -33.875 1 92.38 642 SER B CA 1
ATOM 12888 C C . SER B 1 642 ? -42.031 -28.906 -34.094 1 92.38 642 SER B C 1
ATOM 12890 O O . SER B 1 642 ? -42.688 -29.75 -33.469 1 92.38 642 SER B O 1
ATOM 12892 N N . PHE B 1 643 ? -41.094 -29.234 -34.812 1 93.19 643 PHE B N 1
ATOM 12893 C CA . PHE B 1 643 ? -40.875 -30.625 -35.156 1 93.19 643 PHE B CA 1
ATOM 12894 C C . PHE B 1 643 ? -40.094 -31.328 -34.062 1 93.19 643 PHE B C 1
ATOM 12896 O O . PHE B 1 643 ? -40.031 -32.562 -34 1 93.19 643 PHE B O 1
ATOM 12903 N N . LEU B 1 644 ? -39.562 -30.609 -33.094 1 92.5 644 LEU B N 1
ATOM 12904 C CA . LEU B 1 644 ? -38.719 -31.234 -32.062 1 92.5 644 LEU B CA 1
ATOM 12905 C C . LEU B 1 644 ? -39.156 -30.812 -30.672 1 92.5 644 LEU B C 1
ATOM 12907 O O . LEU B 1 644 ? -38.75 -31.422 -29.688 1 92.5 644 LEU B O 1
ATOM 12911 N N . ALA B 1 645 ? -39.969 -29.859 -30.562 1 87.12 645 ALA B N 1
ATOM 12912 C CA . ALA B 1 645 ? -40.344 -29.266 -29.281 1 87.12 645 ALA B CA 1
ATOM 12913 C C . ALA B 1 645 ? -41.031 -30.297 -28.375 1 87.12 645 ALA B C 1
ATOM 12915 O O . ALA B 1 645 ? -40.938 -30.219 -27.156 1 87.12 645 ALA B O 1
ATOM 12916 N N . SER B 1 646 ? -41.594 -31.328 -28.938 1 86.81 646 SER B N 1
ATOM 12917 C CA . SER B 1 646 ? -42.344 -32.312 -28.125 1 86.81 646 SER B CA 1
ATOM 12918 C C . SER B 1 646 ? -41.531 -33.594 -27.938 1 86.81 646 SER B C 1
ATOM 12920 O O . SER B 1 646 ? -42.031 -34.562 -27.375 1 86.81 646 SER B O 1
ATOM 12922 N N . SER B 1 647 ? -40.344 -33.5 -28.266 1 91.69 647 SER B N 1
ATOM 12923 C CA . SER B 1 647 ? -39.5 -34.688 -28.156 1 91.69 647 SER B CA 1
ATOM 12924 C C . SER B 1 647 ? -39.219 -35.031 -26.688 1 91.69 647 SER B C 1
ATOM 12926 O O . SER B 1 647 ? -38.906 -34.125 -25.891 1 91.69 647 SER B O 1
ATOM 12928 N N . SER B 1 648 ? -39.312 -36.25 -26.312 1 88.56 648 SER B N 1
ATOM 12929 C CA . SER B 1 648 ? -39 -36.719 -24.953 1 88.56 648 SER B CA 1
ATOM 12930 C C . SER B 1 648 ? -37.531 -37.094 -24.844 1 88.56 648 SER B C 1
ATOM 12932 O O . SER B 1 648 ? -37 -37.219 -23.734 1 88.56 648 SER B O 1
ATOM 12934 N N . VAL B 1 649 ? -36.812 -37.25 -25.922 1 92.81 649 VAL B N 1
ATOM 12935 C CA . VAL B 1 649 ? -35.438 -37.688 -25.938 1 92.81 649 VAL B CA 1
ATOM 12936 C C . VAL B 1 649 ? -34.5 -36.469 -25.969 1 92.81 649 VAL B C 1
ATOM 12938 O O . VAL B 1 649 ? -33.531 -36.375 -25.234 1 92.81 649 VAL B O 1
ATOM 12941 N N . ILE B 1 650 ? -34.906 -35.5 -26.828 1 95.19 650 ILE B N 1
ATOM 12942 C CA . ILE B 1 650 ? -34.094 -34.281 -26.984 1 95.19 650 ILE B CA 1
ATOM 12943 C C . ILE B 1 650 ? -34.656 -33.188 -26.094 1 95.19 650 ILE B C 1
ATOM 12945 O O . ILE B 1 650 ? -35.781 -32.719 -26.297 1 95.19 650 ILE B O 1
ATOM 12949 N N . SER B 1 651 ? -33.906 -32.844 -25.109 1 91.12 651 SER B N 1
ATOM 12950 C CA . SER B 1 651 ? -34.312 -31.797 -24.172 1 91.12 651 SER B CA 1
ATOM 12951 C C . SER B 1 651 ? -33.812 -30.422 -24.641 1 91.12 651 SER B C 1
ATOM 12953 O O . SER B 1 651 ? -34.5 -29.422 -24.422 1 91.12 651 SER B O 1
ATOM 12955 N N . ASP B 1 652 ? -32.688 -30.391 -25.156 1 92.56 652 ASP B N 1
ATOM 12956 C CA . ASP B 1 652 ? -32.094 -29.156 -25.656 1 92.56 652 ASP B CA 1
ATOM 12957 C C . ASP B 1 652 ? -31.172 -29.438 -26.844 1 92.56 652 ASP B C 1
ATOM 12959 O O . ASP B 1 652 ? -30.453 -30.453 -26.859 1 92.56 652 ASP B O 1
ATOM 12963 N N . LEU B 1 653 ? -31.25 -28.656 -27.797 1 96.38 653 LEU B N 1
ATOM 12964 C CA . LEU B 1 653 ? -30.375 -28.719 -28.969 1 96.38 653 LEU B CA 1
ATOM 12965 C C . LEU B 1 653 ? -30.219 -27.328 -29.594 1 96.38 653 LEU B C 1
ATOM 12967 O O . LEU B 1 653 ? -31.188 -26.734 -30.078 1 96.38 653 LEU B O 1
ATOM 12971 N N . LYS B 1 654 ? -29.062 -26.828 -29.547 1 96.88 654 LYS B N 1
ATOM 12972 C CA . LYS B 1 654 ? -28.766 -25.484 -30.047 1 96.88 654 LYS B CA 1
ATOM 12973 C C . LYS B 1 654 ? -27.484 -25.469 -30.859 1 96.88 654 LYS B C 1
ATOM 12975 O O . LYS B 1 654 ? -26.453 -26 -30.422 1 96.88 654 LYS B O 1
ATOM 12980 N N . LEU B 1 655 ? -27.547 -24.922 -32.031 1 97.56 655 LEU B N 1
ATOM 12981 C CA . LEU B 1 655 ? -26.375 -24.688 -32.844 1 97.56 655 LEU B CA 1
ATOM 12982 C C . LEU B 1 655 ? -25.906 -23.25 -32.719 1 97.56 655 LEU B C 1
ATOM 12984 O O . LEU B 1 655 ? -26.719 -22.328 -32.688 1 97.56 655 LEU B O 1
ATOM 12988 N N . ARG B 1 656 ? -24.625 -23.078 -32.656 1 97.06 656 ARG B N 1
ATOM 12989 C CA . ARG B 1 656 ? -24.031 -21.75 -32.594 1 97.06 656 ARG B CA 1
ATOM 12990 C C . ARG B 1 656 ? -22.922 -21.594 -33.625 1 97.06 656 ARG B C 1
ATOM 12992 O O . ARG B 1 656 ? -22.203 -22.547 -33.906 1 97.06 656 ARG B O 1
ATOM 12999 N N . ALA B 1 657 ? -22.734 -20.422 -34.156 1 97.12 657 ALA B N 1
ATOM 13000 C CA . ALA B 1 657 ? -21.641 -20.031 -35.031 1 97.12 657 ALA B CA 1
ATOM 13001 C C . ALA B 1 657 ? -21.219 -18.578 -34.75 1 97.12 657 ALA B C 1
ATOM 13003 O O . ALA B 1 657 ? -22.078 -17.703 -34.562 1 97.12 657 ALA B O 1
ATOM 13004 N N . SER B 1 658 ? -19.922 -18.391 -34.688 1 96.38 658 SER B N 1
ATOM 13005 C CA . SER B 1 658 ? -19.469 -17.031 -34.438 1 96.38 658 SER B CA 1
ATOM 13006 C C . SER B 1 658 ? -18.219 -16.703 -35.219 1 96.38 658 SER B C 1
ATOM 13008 O O . SER B 1 658 ? -17.438 -17.594 -35.562 1 96.38 658 SER B O 1
ATOM 13010 N N . LEU B 1 659 ? -18.047 -15.445 -35.562 1 96.12 659 LEU B N 1
ATOM 13011 C CA . LEU B 1 659 ? -16.875 -14.812 -36.188 1 96.12 659 LEU B CA 1
ATOM 13012 C C . LEU B 1 659 ? -16.547 -13.492 -35.5 1 96.12 659 LEU B C 1
ATOM 13014 O O . LEU B 1 659 ? -17.438 -12.648 -35.312 1 96.12 659 LEU B O 1
ATOM 13018 N N . GLY B 1 660 ? -15.312 -13.391 -35.094 1 94.38 660 GLY B N 1
ATOM 13019 C CA . GLY B 1 660 ? -14.969 -12.148 -34.406 1 94.38 660 GLY B CA 1
ATOM 13020 C C . GLY B 1 660 ? -13.492 -11.82 -34.469 1 94.38 660 GLY B C 1
ATOM 13021 O O . GLY B 1 660 ? -12.68 -12.672 -34.844 1 94.38 660 GLY B O 1
ATOM 13022 N N . TYR B 1 661 ? -13.203 -10.539 -34.094 1 93.75 661 TYR B N 1
ATOM 13023 C CA . TYR B 1 661 ? -11.836 -10.039 -34.031 1 93.75 661 TYR B CA 1
ATOM 13024 C C . TYR B 1 661 ? -11.5 -9.477 -32.656 1 93.75 661 TYR B C 1
ATOM 13026 O O . TYR B 1 661 ? -12.344 -8.852 -32.031 1 93.75 661 TYR B O 1
ATOM 13034 N N . THR B 1 662 ? -10.359 -9.781 -32.219 1 92.62 662 THR B N 1
ATOM 13035 C CA . THR B 1 662 ? -9.773 -9.172 -31.031 1 92.62 662 THR B CA 1
ATOM 13036 C C . THR B 1 662 ? -8.359 -8.68 -31.312 1 92.62 662 THR B C 1
ATOM 13038 O O . THR B 1 662 ? -7.828 -8.891 -32.406 1 92.62 662 THR B O 1
ATOM 13041 N N . GLY B 1 663 ? -7.812 -7.902 -30.359 1 89.5 663 GLY B N 1
ATOM 13042 C CA . GLY B 1 663 ? -6.48 -7.367 -30.578 1 89.5 663 GLY B CA 1
ATOM 13043 C C . GLY B 1 663 ? -5.586 -7.457 -29.359 1 89.5 663 GLY B C 1
ATOM 13044 O O . GLY B 1 663 ? -5.984 -8.008 -28.328 1 89.5 663 GLY B O 1
ATOM 13045 N N . ASN B 1 664 ? -4.312 -7.023 -29.594 1 89.25 664 ASN B N 1
ATOM 13046 C CA . ASN B 1 664 ? -3.311 -6.945 -28.531 1 89.25 664 ASN B CA 1
ATOM 13047 C C . ASN B 1 664 ? -2.338 -5.793 -28.766 1 89.25 664 ASN B C 1
ATOM 13049 O O . ASN B 1 664 ? -1.945 -5.527 -29.906 1 89.25 664 ASN B O 1
ATOM 13053 N N . ASP B 1 665 ? -2.135 -5.031 -27.703 1 88.75 665 ASP B N 1
ATOM 13054 C CA . ASP B 1 665 ? -1.127 -3.977 -27.75 1 88.75 665 ASP B CA 1
ATOM 13055 C C . ASP B 1 665 ? 0.055 -4.305 -26.844 1 88.75 665 ASP B C 1
ATOM 13057 O O . ASP B 1 665 ? 0.542 -3.441 -26.109 1 88.75 665 ASP B O 1
ATOM 13061 N N . ASN B 1 666 ? 0.462 -5.477 -26.828 1 83.44 666 ASN B N 1
ATOM 13062 C CA . ASN B 1 666 ? 1.426 -5.988 -25.859 1 83.44 666 ASN B CA 1
ATOM 13063 C C . ASN B 1 666 ? 2.826 -5.441 -26.125 1 83.44 666 ASN B C 1
ATOM 13065 O O . ASN B 1 666 ? 3.746 -6.199 -26.438 1 83.44 666 ASN B O 1
ATOM 13069 N N . VAL B 1 667 ? 3.041 -4.281 -26 1 86.12 667 VAL B N 1
ATOM 13070 C CA . VAL B 1 667 ? 4.348 -3.635 -26.047 1 86.12 667 VAL B CA 1
ATOM 13071 C C . VAL B 1 667 ? 4.531 -2.74 -24.828 1 86.12 667 VAL B C 1
ATOM 13073 O O . VAL B 1 667 ? 3.564 -2.172 -24.312 1 86.12 667 VAL B O 1
ATOM 13076 N N . ALA B 1 668 ? 5.68 -2.744 -24.328 1 86 668 ALA B N 1
ATOM 13077 C CA . ALA B 1 668 ? 5.957 -1.931 -23.141 1 86 668 ALA B CA 1
ATOM 13078 C C . ALA B 1 668 ? 5.754 -0.448 -23.438 1 86 668 ALA B C 1
ATOM 13080 O O . ALA B 1 668 ? 5.953 0.001 -24.562 1 86 668 ALA B O 1
ATOM 13081 N N . PRO B 1 669 ? 5.352 0.312 -22.453 1 88.62 669 PRO B N 1
ATOM 13082 C CA . PRO B 1 669 ? 5.207 1.756 -22.656 1 88.62 669 PRO B CA 1
ATOM 13083 C C . PRO B 1 669 ? 6.484 2.412 -23.172 1 88.62 669 PRO B C 1
ATOM 13085 O O . PRO B 1 669 ? 7.586 2.027 -22.766 1 88.62 669 PRO B O 1
ATOM 13088 N N . TYR B 1 670 ? 6.359 3.287 -24.109 1 85.38 670 TYR B N 1
ATOM 13089 C CA . TYR B 1 670 ? 7.379 4.172 -24.656 1 85.38 670 TYR B CA 1
ATOM 13090 C C . TYR B 1 670 ? 8.242 3.441 -25.688 1 85.38 670 TYR B C 1
ATOM 13092 O O . TYR B 1 670 ? 9.258 3.965 -26.125 1 85.38 670 TYR B O 1
ATOM 13100 N N . THR B 1 671 ? 7.922 2.193 -25.969 1 81.75 671 THR B N 1
ATOM 13101 C CA . THR B 1 671 ? 8.688 1.404 -26.938 1 81.75 671 THR B CA 1
ATOM 13102 C C . THR B 1 671 ? 8.594 2.018 -28.328 1 81.75 671 THR B C 1
ATOM 13104 O O . THR B 1 671 ? 9.508 1.854 -29.141 1 81.75 671 THR B O 1
ATOM 13107 N N . SER B 1 672 ? 7.57 2.703 -28.625 1 78 672 SER B N 1
ATOM 13108 C CA . SER B 1 672 ? 7.406 3.326 -29.922 1 78 672 SER B CA 1
ATOM 13109 C C . SER B 1 672 ? 8.258 4.586 -30.047 1 78 672 SER B C 1
ATOM 13111 O O . SER B 1 672 ? 8.344 5.18 -31.125 1 78 672 SER B O 1
ATOM 13113 N N . GLN B 1 673 ? 8.891 4.906 -28.906 1 78.69 673 GLN B N 1
ATOM 13114 C CA . GLN B 1 673 ? 9.758 6.078 -28.891 1 78.69 673 GLN B CA 1
ATOM 13115 C C . GLN B 1 673 ? 11.234 5.676 -28.828 1 78.69 673 GLN B C 1
ATOM 13117 O O . GLN B 1 673 ? 11.555 4.539 -28.484 1 78.69 673 GLN B O 1
ATOM 13122 N N . ALA B 1 674 ? 12.016 6.555 -29.344 1 77.06 674 ALA B N 1
ATOM 13123 C CA . ALA B 1 674 ? 13.445 6.312 -29.219 1 77.06 674 ALA B CA 1
ATOM 13124 C C . ALA B 1 674 ? 13.953 6.668 -27.828 1 77.06 674 ALA B C 1
ATOM 13126 O O . ALA B 1 674 ? 14.031 7.844 -27.469 1 77.06 674 ALA B O 1
ATOM 13127 N N . LEU B 1 675 ? 14.188 5.586 -27.047 1 76.69 675 LEU B N 1
ATOM 13128 C CA . LEU B 1 675 ? 14.648 5.809 -25.672 1 76.69 675 LEU B CA 1
ATOM 13129 C C . LEU B 1 675 ? 16.172 5.668 -25.578 1 76.69 675 LEU B C 1
ATOM 13131 O O . LEU B 1 675 ? 16.766 4.832 -26.266 1 76.69 675 LEU B O 1
ATOM 13135 N N . LEU B 1 676 ? 16.766 6.531 -24.828 1 77.31 676 LEU B N 1
ATOM 13136 C CA . LEU B 1 676 ? 18.172 6.348 -24.5 1 77.31 676 LEU B CA 1
ATOM 13137 C C . LEU B 1 676 ? 18.328 5.402 -23.312 1 77.31 676 LEU B C 1
ATOM 13139 O O . LEU B 1 676 ? 18.562 5.848 -22.188 1 77.31 676 LEU B O 1
ATOM 13143 N N . ASN B 1 677 ? 18.281 4.105 -23.562 1 74.06 677 ASN B N 1
ATOM 13144 C CA . ASN B 1 677 ? 18.156 3.158 -22.453 1 74.06 677 ASN B CA 1
ATOM 13145 C C . ASN B 1 677 ? 19.375 2.254 -22.344 1 74.06 677 ASN B C 1
ATOM 13147 O O . ASN B 1 677 ? 19.391 1.325 -21.547 1 74.06 677 ASN B O 1
ATOM 13151 N N . GLN B 1 678 ? 20.328 2.463 -23.141 1 75.81 678 GLN B N 1
ATOM 13152 C CA . GLN B 1 678 ? 21.562 1.68 -23.047 1 75.81 678 GLN B CA 1
ATOM 13153 C C . GLN B 1 678 ? 22.75 2.557 -22.656 1 75.81 678 GLN B C 1
ATOM 13155 O O . GLN B 1 678 ? 23.109 3.475 -23.406 1 75.81 678 GLN B O 1
ATOM 13160 N N . GLN B 1 679 ? 23.25 2.223 -21.516 1 76 679 GLN B N 1
ATOM 13161 C CA . GLN B 1 679 ? 24.453 2.936 -21.078 1 76 679 GLN B CA 1
ATOM 13162 C C . GLN B 1 679 ? 25.688 2.424 -21.812 1 76 679 GLN B C 1
ATOM 13164 O O . GLN B 1 679 ? 25.875 1.215 -21.953 1 76 679 GLN B O 1
ATOM 13169 N N . THR B 1 680 ? 26.281 3.264 -22.484 1 75.81 680 THR B N 1
ATOM 13170 C CA . THR B 1 680 ? 27.547 2.955 -23.141 1 75.81 680 THR B CA 1
ATOM 13171 C C . THR B 1 680 ? 28.672 3.795 -22.547 1 75.81 680 THR B C 1
ATOM 13173 O O . THR B 1 680 ? 28.422 4.727 -21.781 1 75.81 680 THR B O 1
ATOM 13176 N N . PHE B 1 681 ? 29.875 3.289 -22.672 1 76.88 681 PHE B N 1
ATOM 13177 C CA . PHE B 1 681 ? 31.031 4.031 -22.203 1 76.88 681 PHE B CA 1
ATOM 13178 C C . PHE B 1 681 ? 31.969 4.355 -23.359 1 76.88 681 PHE B C 1
ATOM 13180 O O . PHE B 1 681 ? 32.156 3.533 -24.266 1 76.88 681 PHE B O 1
ATOM 13187 N N . TYR B 1 682 ? 32.281 5.629 -23.5 1 74.62 682 TYR B N 1
ATOM 13188 C CA . TYR B 1 682 ? 33.219 5.996 -24.547 1 74.62 682 TYR B CA 1
ATOM 13189 C C . TYR B 1 682 ? 34.406 6.742 -23.969 1 74.62 682 TYR B C 1
ATOM 13191 O O . TYR B 1 682 ? 34.312 7.34 -22.891 1 74.62 682 TYR B O 1
ATOM 13199 N N . ALA B 1 683 ? 35.5 6.469 -24.578 1 74.31 683 ALA B N 1
ATOM 13200 C CA . ALA B 1 683 ? 36.75 7.086 -24.141 1 74.31 683 ALA B CA 1
ATOM 13201 C C . ALA B 1 683 ? 36.781 8.57 -24.5 1 74.31 683 ALA B C 1
ATOM 13203 O O . ALA B 1 683 ? 36.469 8.945 -25.641 1 74.31 683 ALA B O 1
ATOM 13204 N N . ASN B 1 684 ? 36.75 9.367 -23.531 1 74.25 684 ASN B N 1
ATOM 13205 C CA . ASN B 1 684 ? 37.031 10.773 -23.719 1 74.25 684 ASN B CA 1
ATOM 13206 C C . ASN B 1 684 ? 38.438 11.109 -23.219 1 74.25 684 ASN B C 1
ATOM 13208 O O . ASN B 1 684 ? 38.625 11.555 -22.078 1 74.25 684 ASN B O 1
ATOM 13212 N N . GLY B 1 685 ? 39.281 10.984 -24.156 1 69.81 685 GLY B N 1
ATOM 13213 C CA . GLY B 1 685 ? 40.688 11.016 -23.719 1 69.81 685 GLY B CA 1
ATOM 13214 C C . GLY B 1 685 ? 41.031 9.883 -22.766 1 69.81 685 GLY B C 1
ATOM 13215 O O . GLY B 1 685 ? 40.812 8.711 -23.094 1 69.81 685 GLY B O 1
ATOM 13216 N N . ALA B 1 686 ? 41.562 10.242 -21.703 1 71.69 686 ALA B N 1
ATOM 13217 C CA . ALA B 1 686 ? 41.969 9.25 -20.703 1 71.69 686 ALA B CA 1
ATOM 13218 C C . ALA B 1 686 ? 40.812 8.828 -19.828 1 71.69 686 ALA B C 1
ATOM 13220 O O . ALA B 1 686 ? 40.938 7.871 -19.047 1 71.69 686 ALA B O 1
ATOM 13221 N N . ASN B 1 687 ? 39.688 9.539 -20.016 1 68.94 687 ASN B N 1
ATOM 13222 C CA . ASN B 1 687 ? 38.562 9.266 -19.094 1 68.94 687 ASN B CA 1
ATOM 13223 C C . ASN B 1 687 ? 37.438 8.5 -19.781 1 68.94 687 ASN B C 1
ATOM 13225 O O . ASN B 1 687 ? 37.156 8.75 -20.953 1 68.94 687 ASN B O 1
ATOM 13229 N N . VAL B 1 688 ? 37.062 7.41 -19.188 1 74 688 VAL B N 1
ATOM 13230 C CA . VAL B 1 688 ? 35.875 6.699 -19.641 1 74 688 VAL B CA 1
ATOM 13231 C C . VAL B 1 688 ? 34.625 7.434 -19.156 1 74 688 VAL B C 1
ATOM 13233 O O . VAL B 1 688 ? 34.438 7.672 -17.953 1 74 688 VAL B O 1
ATOM 13236 N N . VAL B 1 689 ? 33.938 7.992 -20.188 1 71.88 689 VAL B N 1
ATOM 13237 C CA . VAL B 1 689 ? 32.75 8.75 -19.844 1 71.88 689 VAL B CA 1
ATOM 13238 C C . VAL B 1 689 ? 31.5 7.945 -20.219 1 71.88 689 VAL B C 1
ATOM 13240 O O . VAL B 1 689 ? 31.5 7.191 -21.188 1 71.88 689 VAL B O 1
ATOM 13243 N N . SER B 1 690 ? 30.5 7.945 -19.297 1 72.12 690 SER B N 1
ATOM 13244 C CA . SER B 1 690 ? 29.234 7.25 -19.531 1 72.12 690 SER B CA 1
ATOM 13245 C C . SER B 1 690 ? 28.453 7.891 -20.672 1 72.12 690 SER B C 1
ATOM 13247 O O . SER B 1 690 ? 28.422 9.117 -20.812 1 72.12 690 SER B O 1
ATOM 13249 N N . GLY B 1 691 ? 28.125 7.199 -21.688 1 76.56 691 GLY B N 1
ATOM 13250 C CA . GLY B 1 691 ? 27.234 7.609 -22.75 1 76.56 691 GLY B CA 1
ATOM 13251 C C . GLY B 1 691 ? 25.969 6.758 -22.828 1 76.56 691 GLY B C 1
ATOM 13252 O O . GLY B 1 691 ? 25.859 5.75 -22.125 1 76.56 691 GLY B O 1
ATOM 13253 N N . TRP B 1 692 ? 24.938 7.34 -23.453 1 78.31 692 TRP B N 1
ATOM 13254 C CA . TRP B 1 692 ? 23.703 6.602 -23.625 1 78.31 692 TRP B CA 1
ATOM 13255 C C . TRP B 1 692 ? 23.297 6.527 -25.094 1 78.31 692 TRP B C 1
ATOM 13257 O O . TRP B 1 692 ? 23.484 7.492 -25.844 1 78.31 692 TRP B O 1
ATOM 13267 N N . GLN B 1 693 ? 22.984 5.355 -25.5 1 79.81 693 GLN B N 1
ATOM 13268 C CA . GLN B 1 693 ? 22.453 5.148 -26.844 1 79.81 693 GLN B CA 1
ATOM 13269 C C . GLN B 1 693 ? 21.109 4.441 -26.812 1 79.81 693 GLN B C 1
ATOM 13271 O O . GLN B 1 693 ? 20.719 3.893 -25.781 1 79.81 693 GLN B O 1
ATOM 13276 N N . THR B 1 694 ? 20.422 4.656 -27.922 1 81.75 694 THR B N 1
ATOM 13277 C CA . THR B 1 694 ? 19.172 3.93 -28.031 1 81.75 694 THR B CA 1
ATOM 13278 C C . THR B 1 694 ? 19.422 2.459 -28.359 1 81.75 694 THR B C 1
ATOM 13280 O O . THR B 1 694 ? 20.172 2.145 -29.281 1 81.75 694 THR B O 1
ATOM 13283 N N . GLU B 1 695 ? 18.812 1.573 -27.531 1 77.75 695 GLU B N 1
ATOM 13284 C CA . GLU B 1 695 ? 18.938 0.138 -27.766 1 77.75 695 GLU B CA 1
ATOM 13285 C C . GLU B 1 695 ? 18 -0.315 -28.891 1 77.75 695 GLU B C 1
ATOM 13287 O O . GLU B 1 695 ? 18.344 -1.219 -29.656 1 77.75 695 GLU B O 1
ATOM 13292 N N . ASN B 1 696 ? 16.922 0.374 -29.016 1 82.19 696 ASN B N 1
ATOM 13293 C CA . ASN B 1 696 ? 15.883 -0.045 -29.953 1 82.19 696 ASN B CA 1
ATOM 13294 C C . ASN B 1 696 ? 15.578 1.046 -30.984 1 82.19 696 ASN B C 1
ATOM 13296 O O . ASN B 1 696 ? 15.492 2.225 -30.641 1 82.19 696 ASN B O 1
ATOM 13300 N N . LEU B 1 697 ? 15.562 0.636 -32.25 1 83.25 697 LEU B N 1
ATOM 13301 C CA . LEU B 1 697 ? 15.062 1.545 -33.281 1 83.25 697 LEU B CA 1
ATOM 13302 C C . LEU B 1 697 ? 13.555 1.752 -33.125 1 83.25 697 LEU B C 1
ATOM 13304 O O . LEU B 1 697 ? 12.789 0.784 -33.094 1 83.25 697 LEU B O 1
ATOM 13308 N N . ALA B 1 698 ? 13.258 3.002 -33.031 1 85.62 698 ALA B N 1
ATOM 13309 C CA . ALA B 1 698 ? 11.836 3.301 -32.906 1 85.62 698 ALA B CA 1
ATOM 13310 C C . ALA B 1 698 ? 11.102 2.984 -34.188 1 85.62 698 ALA B C 1
ATOM 13312 O O . ALA B 1 698 ? 11.555 3.357 -35.281 1 85.62 698 ALA B O 1
ATOM 13313 N N . ASN B 1 699 ? 10.031 2.219 -34.094 1 87.88 699 ASN B N 1
ATOM 13314 C CA . ASN B 1 699 ? 9.211 1.855 -35.219 1 87.88 699 ASN B CA 1
ATOM 13315 C C . ASN B 1 699 ? 7.926 2.674 -35.281 1 87.88 699 ASN B C 1
ATOM 13317 O O . ASN B 1 699 ? 6.973 2.385 -34.562 1 87.88 699 ASN B O 1
ATOM 13321 N N . GLN B 1 700 ? 7.82 3.549 -36.188 1 87.12 700 GLN B N 1
ATOM 13322 C CA . GLN B 1 700 ? 6.684 4.453 -36.312 1 87.12 700 GLN B CA 1
ATOM 13323 C C . GLN B 1 700 ? 5.477 3.744 -36.906 1 87.12 700 GLN B C 1
ATOM 13325 O O . GLN B 1 700 ? 4.363 4.27 -36.875 1 87.12 700 GLN B O 1
ATOM 13330 N N . ALA B 1 701 ? 5.676 2.564 -37.312 1 88.75 701 ALA B N 1
ATOM 13331 C CA . ALA B 1 701 ? 4.586 1.825 -37.938 1 88.75 701 ALA B CA 1
ATOM 13332 C C . ALA B 1 701 ? 4.02 0.771 -37 1 88.75 701 ALA B C 1
ATOM 13334 O O . ALA B 1 701 ? 3.1 0.034 -37.375 1 88.75 701 ALA B O 1
ATOM 13335 N N . LEU B 1 702 ? 4.555 0.756 -35.875 1 91.69 702 LEU B N 1
ATOM 13336 C CA . LEU B 1 702 ? 4.098 -0.246 -34.906 1 91.69 702 LEU B CA 1
ATOM 13337 C C . LEU B 1 702 ? 2.596 -0.127 -34.688 1 91.69 702 LEU B C 1
ATOM 13339 O O . LEU B 1 702 ? 2.098 0.956 -34.375 1 91.69 702 LEU B O 1
ATOM 13343 N N . THR B 1 703 ? 1.884 -1.208 -34.906 1 92.44 703 THR B N 1
ATOM 13344 C CA . THR B 1 703 ? 0.431 -1.224 -34.781 1 92.44 703 THR B CA 1
ATOM 13345 C C . THR B 1 703 ? -0.031 -2.438 -33.969 1 92.44 703 THR B C 1
ATOM 13347 O O . THR B 1 703 ? 0.781 -3.111 -33.344 1 92.44 703 THR B O 1
ATOM 13350 N N . TRP B 1 704 ? -1.364 -2.668 -34.031 1 93.25 704 TRP B N 1
ATOM 13351 C CA . TRP B 1 704 ? -1.999 -3.707 -33.219 1 93.25 704 TRP B CA 1
ATOM 13352 C C . TRP B 1 704 ? -1.733 -5.09 -33.812 1 93.25 704 TRP B C 1
ATOM 13354 O O . TRP B 1 704 ? -1.607 -5.238 -35.031 1 93.25 704 TRP B O 1
ATOM 13364 N N . GLU B 1 705 ? -1.592 -6.133 -32.844 1 93.56 705 GLU B N 1
ATOM 13365 C CA . GLU B 1 705 ? -1.885 -7.5 -33.25 1 93.56 705 GLU B CA 1
ATOM 13366 C C . GLU B 1 705 ? -3.383 -7.703 -33.469 1 93.56 705 GLU B C 1
ATOM 13368 O O . GLU B 1 705 ? -4.199 -7.141 -32.719 1 93.56 705 GLU B O 1
ATOM 13373 N N . LYS B 1 706 ? -3.723 -8.516 -34.406 1 93.19 706 LYS B N 1
ATOM 13374 C CA . LYS B 1 706 ? -5.133 -8.781 -34.656 1 93.19 706 LYS B CA 1
ATOM 13375 C C . LYS B 1 706 ? -5.398 -10.289 -34.719 1 93.19 706 LYS B C 1
ATOM 13377 O O . LYS B 1 706 ? -4.723 -11.008 -35.469 1 93.19 706 LYS B O 1
ATOM 13382 N N . THR B 1 707 ? -6.387 -10.758 -34.031 1 94.06 707 THR B N 1
ATOM 13383 C CA . THR B 1 707 ? -6.738 -12.172 -34 1 94.06 707 THR B CA 1
ATOM 13384 C C . THR B 1 707 ? -8.148 -12.391 -34.531 1 94.06 707 THR B C 1
ATOM 13386 O O . THR B 1 707 ? -9.117 -11.844 -34 1 94.06 707 THR B O 1
ATOM 13389 N N . ARG B 1 708 ? -8.281 -13.156 -35.562 1 95.44 708 ARG B N 1
ATOM 13390 C CA . ARG B 1 708 ? -9.555 -13.609 -36.094 1 95.44 708 ARG B CA 1
ATOM 13391 C C . ARG B 1 708 ? -9.906 -15 -35.562 1 95.44 708 ARG B C 1
ATOM 13393 O O . ARG B 1 708 ? -9.062 -15.898 -35.594 1 95.44 708 ARG B O 1
ATOM 13400 N N . GLU B 1 709 ? -11.148 -15.188 -35.156 1 96.38 709 GLU B N 1
ATOM 13401 C CA . GLU B 1 709 ? -11.547 -16.516 -34.688 1 96.38 709 GLU B CA 1
ATOM 13402 C C . GLU B 1 709 ? -12.906 -16.906 -35.25 1 96.38 709 GLU B C 1
ATOM 13404 O O . GLU B 1 709 ? -13.859 -16.125 -35.188 1 96.38 709 GLU B O 1
ATOM 13409 N N . LEU B 1 710 ? -12.953 -18.062 -35.875 1 97.12 710 LEU B N 1
ATOM 13410 C CA . LEU B 1 710 ? -14.18 -18.75 -36.219 1 97.12 710 LEU B CA 1
ATOM 13411 C C . LEU B 1 710 ? -14.492 -19.859 -35.25 1 97.12 710 LEU B C 1
ATOM 13413 O O . LEU B 1 710 ? -13.609 -20.641 -34.875 1 97.12 710 LEU B O 1
ATOM 13417 N N . ASN B 1 711 ? -15.719 -19.891 -34.781 1 97.69 711 ASN B N 1
ATOM 13418 C CA . ASN B 1 711 ? -16.125 -20.906 -33.812 1 97.69 711 ASN B CA 1
ATOM 13419 C C . ASN B 1 711 ? -17.484 -21.516 -34.188 1 97.69 711 ASN B C 1
ATOM 13421 O O . ASN B 1 711 ? -18.422 -20.781 -34.5 1 97.69 711 ASN B O 1
ATOM 13425 N N . PHE B 1 712 ? -17.594 -22.859 -34.156 1 97.88 712 PHE B N 1
ATOM 13426 C CA . PHE B 1 712 ? -18.844 -23.609 -34.312 1 97.88 712 PHE B CA 1
ATOM 13427 C C . PHE B 1 712 ? -19.109 -24.422 -33.031 1 97.88 712 PHE B C 1
ATOM 13429 O O . PHE B 1 712 ? -18.219 -25.125 -32.562 1 97.88 712 PHE B O 1
ATOM 13436 N N . GLY B 1 713 ? -20.297 -24.266 -32.562 1 97.31 713 GLY B N 1
ATOM 13437 C CA . GLY B 1 713 ? -20.641 -24.953 -31.344 1 97.31 713 GLY B CA 1
ATOM 13438 C C . GLY B 1 713 ? -21.969 -25.672 -31.406 1 97.31 713 GLY B C 1
ATOM 13439 O O . GLY B 1 713 ? -22.891 -25.234 -32.125 1 97.31 713 GLY B O 1
ATOM 13440 N N . LEU B 1 714 ? -22.078 -26.734 -30.672 1 97.81 714 LEU B N 1
ATOM 13441 C CA . LEU B 1 714 ? -23.297 -27.516 -30.484 1 97.81 714 LEU B CA 1
ATOM 13442 C C . LEU B 1 714 ? -23.578 -27.75 -29.016 1 97.81 714 LEU B C 1
ATOM 13444 O O . LEU B 1 714 ? -22.75 -28.328 -28.297 1 97.81 714 LEU B O 1
ATOM 13448 N N . ASP B 1 715 ? -24.672 -27.25 -28.594 1 96.75 715 ASP B N 1
ATOM 13449 C CA . ASP B 1 715 ? -25.156 -27.547 -27.25 1 96.75 715 ASP B CA 1
ATOM 13450 C C . ASP B 1 715 ? -26.297 -28.562 -27.281 1 96.75 715 ASP B C 1
ATOM 13452 O O . ASP B 1 715 ? -27.172 -28.484 -28.141 1 96.75 715 ASP B O 1
ATOM 13456 N N . PHE B 1 716 ? -26.234 -29.5 -26.344 1 96.56 716 PHE B N 1
ATOM 13457 C CA . PHE B 1 716 ? -27.266 -30.531 -26.391 1 96.56 716 PHE B CA 1
ATOM 13458 C C . PHE B 1 716 ? -27.672 -30.969 -24.984 1 96.56 716 PHE B C 1
ATOM 13460 O O . PHE B 1 716 ? -26.906 -30.781 -24.031 1 96.56 716 PHE B O 1
ATOM 13467 N N . GLY B 1 717 ? -28.766 -31.438 -24.859 1 95.94 717 GLY B N 1
ATOM 13468 C CA . GLY B 1 717 ? -29.344 -32.094 -23.703 1 95.94 717 GLY B CA 1
ATOM 13469 C C . GLY B 1 717 ? -30.297 -33.219 -24.062 1 95.94 717 GLY B C 1
ATOM 13470 O O . GLY B 1 717 ? -31.172 -33.031 -24.922 1 95.94 717 GLY B O 1
ATOM 13471 N N . PHE B 1 718 ? -30.094 -34.375 -23.406 1 96.25 718 PHE B N 1
ATOM 13472 C CA . PHE B 1 718 ? -30.938 -35.531 -23.703 1 96.25 718 PHE B CA 1
ATOM 13473 C C . PHE B 1 718 ? -31.578 -36.094 -22.422 1 96.25 718 PHE B C 1
ATOM 13475 O O . PHE B 1 718 ? -31.016 -35.938 -21.328 1 96.25 718 PHE B O 1
ATOM 13482 N N . LEU B 1 719 ? -32.75 -36.75 -22.578 1 94.12 719 LEU B N 1
ATOM 13483 C CA . LEU B 1 719 ? -33.438 -37.438 -21.5 1 94.12 719 LEU B CA 1
ATOM 13484 C C . LEU B 1 719 ? -33.625 -36.531 -20.297 1 94.12 719 LEU B C 1
ATOM 13486 O O . LEU B 1 719 ? -33.219 -36.875 -19.172 1 94.12 719 LEU B O 1
ATOM 13490 N N . ARG B 1 720 ? -34.219 -35.344 -20.594 1 89.69 720 ARG B N 1
ATOM 13491 C CA . ARG B 1 720 ? -34.469 -34.344 -19.578 1 89.69 720 ARG B CA 1
ATOM 13492 C C . ARG B 1 720 ? -33.188 -33.844 -18.953 1 89.69 720 ARG B C 1
ATOM 13494 O O . ARG B 1 720 ? -33.062 -33.75 -17.734 1 89.69 720 ARG B O 1
ATOM 13501 N N . ASN B 1 721 ? -32.156 -33.719 -19.875 1 90.75 721 ASN B N 1
ATOM 13502 C CA . ASN B 1 721 ? -30.844 -33.156 -19.562 1 90.75 721 ASN B CA 1
ATOM 13503 C C . ASN B 1 721 ? -30.062 -34.031 -18.594 1 90.75 721 ASN B C 1
ATOM 13505 O O . ASN B 1 721 ? -29.266 -33.562 -17.797 1 90.75 721 ASN B O 1
ATOM 13509 N N . ARG B 1 722 ? -30.297 -35.312 -18.5 1 94.12 722 ARG B N 1
ATOM 13510 C CA . ARG B 1 722 ? -29.453 -36.25 -17.797 1 94.12 722 ARG B CA 1
ATOM 13511 C C . ARG B 1 722 ? -28.078 -36.375 -18.469 1 94.12 722 ARG B C 1
ATOM 13513 O O . ARG B 1 722 ? -27.094 -36.719 -17.812 1 94.12 722 ARG B O 1
ATOM 13520 N N . ILE B 1 723 ? -28.188 -36.25 -19.719 1 96.56 723 ILE B N 1
ATOM 13521 C CA . ILE B 1 723 ? -26.953 -36.094 -20.5 1 96.56 723 ILE B CA 1
ATOM 13522 C C . ILE B 1 723 ? -26.906 -34.719 -21.156 1 96.56 723 ILE B C 1
ATOM 13524 O O . ILE B 1 723 ? -27.781 -34.406 -21.969 1 96.56 723 ILE B O 1
ATOM 13528 N N . SER B 1 724 ? -26.047 -33.969 -20.812 1 95.75 724 SER B N 1
ATOM 13529 C CA . SER B 1 724 ? -25.922 -32.625 -21.391 1 95.75 724 SER B CA 1
ATOM 13530 C C . SER B 1 724 ? -24.469 -32.281 -21.656 1 95.75 724 SER B C 1
ATOM 13532 O O . SER B 1 724 ? -23.547 -32.844 -21.047 1 95.75 724 SER B O 1
ATOM 13534 N N . GLY B 1 725 ? -24.266 -31.406 -22.594 1 95.69 725 GLY B N 1
ATOM 13535 C CA . GLY B 1 725 ? -22.891 -31.047 -22.922 1 95.69 725 GLY B CA 1
ATOM 13536 C C . GLY B 1 725 ? -22.797 -30.062 -24.078 1 95.69 725 GLY B C 1
ATOM 13537 O O . GLY B 1 725 ? -23.797 -29.484 -24.484 1 95.69 725 GLY B O 1
ATOM 13538 N N . SER B 1 726 ? -21.578 -29.797 -24.391 1 96.44 726 SER B N 1
ATOM 13539 C CA . SER B 1 726 ? -21.266 -28.922 -25.516 1 96.44 726 SER B CA 1
ATOM 13540 C C . SER B 1 726 ? -20.031 -29.406 -26.266 1 96.44 726 SER B C 1
ATOM 13542 O O . SER B 1 726 ? -19.125 -29.984 -25.672 1 96.44 726 SER B O 1
ATOM 13544 N N . VAL B 1 727 ? -20.078 -29.188 -27.547 1 97.81 727 VAL B N 1
ATOM 13545 C CA . VAL B 1 727 ? -18.938 -29.422 -28.422 1 97.81 727 VAL B CA 1
ATOM 13546 C C . VAL B 1 727 ? -18.625 -28.156 -29.219 1 97.81 727 VAL B C 1
ATOM 13548 O O . VAL B 1 727 ? -19.516 -27.578 -29.844 1 97.81 727 VAL B O 1
ATOM 13551 N N . ASP B 1 728 ? -17.391 -27.75 -29.188 1 97.88 728 ASP B N 1
ATOM 13552 C CA . ASP B 1 728 ? -16.953 -26.594 -29.953 1 97.88 728 ASP B CA 1
ATOM 13553 C C . ASP B 1 728 ? -15.773 -26.953 -30.859 1 97.88 728 ASP B C 1
ATOM 13555 O O . ASP B 1 728 ? -14.891 -27.719 -30.453 1 97.88 728 ASP B O 1
ATOM 13559 N N . VAL B 1 729 ? -15.797 -26.438 -32.031 1 98.25 729 VAL B N 1
ATOM 13560 C CA . VAL B 1 729 ? -14.672 -26.469 -32.969 1 98.25 729 VAL B CA 1
ATOM 13561 C C . VAL B 1 729 ? -14.289 -25.047 -33.375 1 98.25 729 VAL B C 1
ATOM 13563 O O . VAL B 1 729 ? -15.156 -24.203 -33.625 1 98.25 729 VAL B O 1
ATOM 13566 N N . TYR B 1 730 ? -13.008 -24.75 -33.375 1 97.5 730 TYR B N 1
ATOM 13567 C CA . TYR B 1 730 ? -12.633 -23.359 -33.656 1 97.5 730 TYR B CA 1
ATOM 13568 C C . TYR B 1 730 ? -11.383 -23.297 -34.531 1 97.5 730 TYR B C 1
ATOM 13570 O O . TYR B 1 730 ? -10.633 -24.281 -34.625 1 97.5 730 TYR B O 1
ATOM 13578 N N . ASP B 1 731 ? -11.203 -22.188 -35.188 1 97.88 731 ASP B N 1
ATOM 13579 C CA . ASP B 1 731 ? -10.055 -21.781 -36 1 97.88 731 ASP B CA 1
ATOM 13580 C C . ASP B 1 731 ? -9.672 -20.328 -35.688 1 97.88 731 ASP B C 1
ATOM 13582 O O . ASP B 1 731 ? -10.398 -19.406 -36.062 1 97.88 731 ASP B O 1
ATOM 13586 N N . ARG B 1 732 ? -8.539 -20.219 -35.062 1 96.31 732 ARG B N 1
ATOM 13587 C CA . ARG B 1 732 ? -8.031 -18.906 -34.656 1 96.31 732 ARG B CA 1
ATOM 13588 C C . ARG B 1 732 ? -6.758 -18.547 -35.406 1 96.31 732 ARG B C 1
ATOM 13590 O O . ARG B 1 732 ? -5.832 -19.359 -35.5 1 96.31 732 ARG B O 1
ATOM 13597 N N . LEU B 1 733 ? -6.695 -17.328 -35.938 1 96.81 733 LEU B N 1
ATOM 13598 C CA . LEU B 1 733 ? -5.504 -16.812 -36.594 1 96.81 733 LEU B CA 1
ATOM 13599 C C . LEU B 1 733 ? -5.129 -15.438 -36.062 1 96.81 733 LEU B C 1
ATOM 13601 O O . LEU B 1 733 ? -5.887 -14.477 -36.219 1 96.81 733 LEU B O 1
ATOM 13605 N N . SER B 1 734 ? -4.027 -15.398 -35.406 1 95.19 734 SER B N 1
ATOM 13606 C CA . SER B 1 734 ? -3.461 -14.125 -34.969 1 95.19 734 SER B CA 1
ATOM 13607 C C . SER B 1 734 ? -2.469 -13.586 -36 1 95.19 734 SER B C 1
ATOM 13609 O O . SER B 1 734 ? -1.458 -14.227 -36.281 1 95.19 734 SER B O 1
ATOM 13611 N N . ASP B 1 735 ? -2.752 -12.391 -36.438 1 94.62 735 ASP B N 1
ATOM 13612 C CA . ASP B 1 735 ? -1.938 -11.773 -37.469 1 94.62 735 ASP B CA 1
ATOM 13613 C C . ASP B 1 735 ? -1.279 -10.492 -36.969 1 94.62 735 ASP B C 1
ATOM 13615 O O . ASP B 1 735 ? -1.692 -9.93 -35.969 1 94.62 735 ASP B O 1
ATOM 13619 N N . LYS B 1 736 ? -0.193 -10.062 -37.656 1 94.38 736 LYS B N 1
ATOM 13620 C CA . LYS B 1 736 ? 0.587 -8.875 -37.344 1 94.38 736 LYS B CA 1
ATOM 13621 C C . LYS B 1 736 ? 1.146 -8.945 -35.938 1 94.38 736 LYS B C 1
ATOM 13623 O O . LYS B 1 736 ? 1.002 -8 -35.156 1 94.38 736 LYS B O 1
ATOM 13628 N N . LEU B 1 737 ? 1.709 -10.023 -35.688 1 94.25 737 LEU B N 1
ATOM 13629 C CA . LEU B 1 737 ? 2.26 -10.234 -34.344 1 94.25 737 LEU B CA 1
ATOM 13630 C C . LEU B 1 737 ? 3.43 -9.297 -34.094 1 94.25 737 LEU B C 1
ATOM 13632 O O . LEU B 1 737 ? 4.254 -9.062 -34.969 1 94.25 737 LEU B O 1
ATOM 13636 N N . ILE B 1 738 ? 3.428 -8.75 -32.906 1 91.94 738 ILE B N 1
ATOM 13637 C CA . ILE B 1 738 ? 4.52 -7.875 -32.5 1 91.94 738 ILE B CA 1
ATOM 13638 C C . ILE B 1 738 ? 5.695 -8.719 -32 1 91.94 738 ILE B C 1
ATOM 13640 O O . ILE B 1 738 ? 5.512 -9.648 -31.219 1 91.94 738 ILE B O 1
ATOM 13644 N N . TYR B 1 739 ? 6.824 -8.414 -32.438 1 90.88 739 TYR B N 1
ATOM 13645 C CA . TYR B 1 739 ? 8.031 -9.148 -32.062 1 90.88 739 TYR B CA 1
ATOM 13646 C C . TYR B 1 739 ? 9.234 -8.219 -32.031 1 90.88 739 TYR B C 1
ATOM 13648 O O . TYR B 1 739 ? 9.328 -7.27 -32.812 1 90.88 739 TYR B O 1
ATOM 13656 N N . LYS B 1 740 ? 10.094 -8.5 -31 1 88.94 740 LYS B N 1
ATOM 13657 C CA . LYS B 1 740 ? 11.383 -7.82 -30.953 1 88.94 740 LYS B CA 1
ATOM 13658 C C . LYS B 1 740 ? 12.359 -8.43 -31.953 1 88.94 740 LYS B C 1
ATOM 13660 O O . LYS B 1 740 ? 13.008 -9.438 -31.672 1 88.94 740 LYS B O 1
ATOM 13665 N N . GLN B 1 741 ? 12.562 -7.766 -33 1 85.38 741 GLN B N 1
ATOM 13666 C CA . GLN B 1 741 ? 13.422 -8.258 -34.094 1 85.38 741 GLN B CA 1
ATOM 13667 C C . GLN B 1 741 ? 14.867 -7.809 -33.875 1 85.38 741 GLN B C 1
ATOM 13669 O O . GLN B 1 741 ? 15.125 -6.633 -33.625 1 85.38 741 GLN B O 1
ATOM 13674 N N . GLU B 1 742 ? 15.695 -8.797 -33.938 1 82.56 742 GLU B N 1
ATOM 13675 C CA . GLU B 1 742 ? 17.109 -8.438 -33.906 1 82.56 742 GLU B CA 1
ATOM 13676 C C . GLU B 1 742 ? 17.547 -7.891 -35.281 1 82.56 742 GLU B C 1
ATOM 13678 O O . GLU B 1 742 ? 17.219 -8.461 -36.312 1 82.56 742 GLU B O 1
ATOM 13683 N N . LEU B 1 743 ? 18.172 -6.812 -35.188 1 80.94 743 LEU B N 1
ATOM 13684 C CA . LEU B 1 743 ? 18.625 -6.164 -36.406 1 80.94 743 LEU B CA 1
ATOM 13685 C C . LEU B 1 743 ? 20.094 -6.453 -36.656 1 80.94 743 LEU B C 1
ATOM 13687 O O . LEU B 1 743 ? 20.859 -6.73 -35.719 1 80.94 743 LEU B O 1
ATOM 13691 N N . PRO B 1 744 ? 20.469 -6.477 -37.969 1 76.44 744 PRO B N 1
ATOM 13692 C CA . PRO B 1 744 ? 21.906 -6.555 -38.219 1 76.44 744 PRO B CA 1
ATOM 13693 C C . PRO B 1 744 ? 22.703 -5.438 -37.562 1 76.44 744 PRO B C 1
ATOM 13695 O O . PRO B 1 744 ? 22.234 -4.301 -37.469 1 76.44 744 PRO B O 1
ATOM 13698 N N . LEU B 1 745 ? 23.844 -5.781 -37.125 1 79 745 LEU B N 1
ATOM 13699 C CA . LEU B 1 745 ? 24.672 -4.859 -36.344 1 79 745 LEU B CA 1
ATOM 13700 C C . LEU B 1 745 ? 24.969 -3.6 -37.156 1 79 745 LEU B C 1
ATOM 13702 O O . LEU B 1 745 ? 25.172 -2.527 -36.594 1 79 745 LEU B O 1
ATOM 13706 N N . GLU B 1 746 ? 24.906 -3.732 -38.5 1 78.94 746 GLU B N 1
ATOM 13707 C CA . GLU B 1 746 ? 25.234 -2.633 -39.406 1 78.94 746 GLU B CA 1
ATOM 13708 C C . GLU B 1 746 ? 24.219 -1.501 -39.281 1 78.94 746 GLU B C 1
ATOM 13710 O O . GLU B 1 746 ? 24.516 -0.356 -39.625 1 78.94 746 GLU B O 1
ATOM 13715 N N . THR B 1 747 ? 23.062 -1.822 -38.75 1 80.12 747 THR B N 1
ATOM 13716 C CA . THR B 1 747 ? 22.016 -0.816 -38.625 1 80.12 747 THR B CA 1
ATOM 13717 C C . THR B 1 747 ? 22.297 0.154 -37.5 1 80.12 747 THR B C 1
ATOM 13719 O O . THR B 1 747 ? 21.703 1.235 -37.438 1 80.12 747 THR B O 1
ATOM 13722 N N . GLY B 1 748 ? 23.25 -0.249 -36.656 1 76.94 748 GLY B N 1
ATOM 13723 C CA . GLY B 1 748 ? 23.547 0.575 -35.469 1 76.94 748 GLY B CA 1
ATOM 13724 C C . GLY B 1 748 ? 22.625 0.326 -34.312 1 76.94 748 GLY B C 1
ATOM 13725 O O . GLY B 1 748 ? 22.828 0.857 -33.219 1 76.94 748 GLY B O 1
ATOM 13726 N N . TYR B 1 749 ? 21.531 -0.392 -34.562 1 82.94 749 TYR B N 1
ATOM 13727 C CA . TYR B 1 749 ? 20.594 -0.743 -33.531 1 82.94 749 TYR B CA 1
ATOM 13728 C C . TYR B 1 749 ? 20.562 -2.25 -33.281 1 82.94 749 TYR B C 1
ATOM 13730 O O . TYR B 1 749 ? 20.781 -3.027 -34.219 1 82.94 749 TYR B O 1
ATOM 13738 N N . LYS B 1 750 ? 20.312 -2.641 -32 1 79.75 750 LYS B N 1
ATOM 13739 C CA . LYS B 1 750 ? 20.281 -4.062 -31.688 1 79.75 750 LYS B CA 1
ATOM 13740 C C . LYS B 1 750 ? 18.953 -4.688 -32.094 1 79.75 750 LYS B C 1
ATOM 13742 O O . LYS B 1 750 ? 18.906 -5.801 -32.625 1 79.75 750 LYS B O 1
ATOM 13747 N N . ASN B 1 751 ? 17.891 -3.941 -31.75 1 86.56 751 ASN B N 1
ATOM 13748 C CA . ASN B 1 751 ? 16.562 -4.523 -31.938 1 86.56 751 ASN B CA 1
ATOM 13749 C C . ASN B 1 751 ? 15.555 -3.482 -32.406 1 86.56 751 ASN B C 1
ATOM 13751 O O . ASN B 1 751 ? 15.844 -2.285 -32.406 1 86.56 751 ASN B O 1
ATOM 13755 N N . THR B 1 752 ? 14.508 -3.9 -32.969 1 86.81 752 THR B N 1
ATOM 13756 C CA . THR B 1 752 ? 13.312 -3.102 -33.188 1 86.81 752 THR B CA 1
ATOM 13757 C C . THR B 1 752 ? 12.055 -3.922 -32.938 1 86.81 752 THR B C 1
ATOM 13759 O O . THR B 1 752 ? 12.078 -5.152 -33 1 86.81 752 THR B O 1
ATOM 13762 N N . PHE B 1 753 ? 11.062 -3.246 -32.531 1 88.81 753 PHE B N 1
ATOM 13763 C CA . PHE B 1 753 ? 9.773 -3.912 -32.406 1 88.81 753 PHE B CA 1
ATOM 13764 C C . PHE B 1 753 ? 8.922 -3.701 -33.656 1 88.81 753 PHE B C 1
ATOM 13766 O O . PHE B 1 753 ? 8.773 -2.572 -34.125 1 88.81 753 PHE B O 1
ATOM 13773 N N . ALA B 1 754 ? 8.453 -4.75 -34.25 1 89.94 754 ALA B N 1
ATOM 13774 C CA . ALA B 1 754 ? 7.66 -4.656 -35.469 1 89.94 754 ALA B CA 1
ATOM 13775 C C . ALA B 1 754 ? 6.602 -5.754 -35.531 1 89.94 754 ALA B C 1
ATOM 13777 O O . ALA B 1 754 ? 6.68 -6.738 -34.781 1 89.94 754 ALA B O 1
ATOM 13778 N N . ASN B 1 755 ? 5.57 -5.496 -36.344 1 92.44 755 ASN B N 1
ATOM 13779 C CA . ASN B 1 755 ? 4.578 -6.52 -36.656 1 92.44 755 ASN B CA 1
ATOM 13780 C C . ASN B 1 755 ? 5.07 -7.465 -37.75 1 92.44 755 ASN B C 1
ATOM 13782 O O . ASN B 1 755 ? 5.164 -7.074 -38.938 1 92.44 755 ASN B O 1
ATOM 13786 N N . VAL B 1 756 ? 5.293 -8.789 -37.406 1 91.25 756 VAL B N 1
ATOM 13787 C CA . VAL B 1 756 ? 6.145 -9.492 -38.375 1 91.25 756 VAL B CA 1
ATOM 13788 C C . VAL B 1 756 ? 5.598 -10.898 -38.625 1 91.25 756 VAL B C 1
ATOM 13790 O O . VAL B 1 756 ? 6.188 -11.68 -39.375 1 91.25 756 VAL B O 1
ATOM 13793 N N . GLY B 1 757 ? 4.52 -11.32 -38.062 1 93.62 757 GLY B N 1
ATOM 13794 C CA . GLY B 1 757 ? 4.18 -12.719 -38.25 1 93.62 757 GLY B CA 1
ATOM 13795 C C . GLY B 1 757 ? 2.736 -13.039 -37.906 1 93.62 757 GLY B C 1
ATOM 13796 O O . GLY B 1 757 ? 1.949 -12.133 -37.625 1 93.62 757 GLY B O 1
ATOM 13797 N N . SER B 1 758 ? 2.449 -14.367 -38.094 1 96.31 758 SER B N 1
ATOM 13798 C CA . SER B 1 758 ? 1.115 -14.867 -37.781 1 96.31 758 SER B CA 1
ATOM 13799 C C . SER B 1 758 ? 1.175 -16.266 -37.188 1 96.31 758 SER B C 1
ATOM 13801 O O . SER B 1 758 ? 2.068 -17.047 -37.5 1 96.31 758 SER B O 1
ATOM 13803 N N . VAL B 1 759 ? 0.266 -16.578 -36.25 1 96.56 759 VAL B N 1
ATOM 13804 C CA . VAL B 1 759 ? 0.164 -17.859 -35.562 1 96.56 759 VAL B CA 1
ATOM 13805 C C . VAL B 1 759 ? -1.284 -18.344 -35.594 1 96.56 759 VAL B C 1
ATOM 13807 O O . VAL B 1 759 ? -2.213 -17.547 -35.438 1 96.56 759 VAL B O 1
ATOM 13810 N N . SER B 1 760 ? -1.434 -19.641 -35.75 1 97.31 760 SER B N 1
ATOM 13811 C CA . SER B 1 760 ? -2.783 -20.188 -35.781 1 97.31 760 SER B CA 1
ATOM 13812 C C . SER B 1 760 ? -2.988 -21.188 -34.656 1 97.31 760 SER B C 1
ATOM 13814 O O . SER B 1 760 ? -2.033 -21.828 -34.188 1 97.31 760 SER B O 1
ATOM 13816 N N . ASN B 1 761 ? -4.168 -21.328 -34.125 1 97.5 761 ASN B N 1
ATOM 13817 C CA . ASN B 1 761 ? -4.68 -22.328 -33.219 1 97.5 761 ASN B CA 1
ATOM 13818 C C . ASN B 1 761 ? -5.988 -22.938 -33.719 1 97.5 761 ASN B C 1
ATOM 13820 O O . ASN B 1 761 ? -6.953 -22.219 -33.969 1 97.5 761 ASN B O 1
ATOM 13824 N N . LYS B 1 762 ? -6.008 -24.219 -33.844 1 98.06 762 LYS B N 1
ATOM 13825 C CA . LYS B 1 762 ? -7.199 -24.984 -34.25 1 98.06 762 LYS B CA 1
ATOM 13826 C C . LYS B 1 762 ? -7.469 -26.109 -33.25 1 98.06 762 LYS B C 1
ATOM 13828 O O . LYS B 1 762 ? -6.539 -26.797 -32.812 1 98.06 762 LYS B O 1
ATOM 13833 N N . GLY B 1 763 ? -8.742 -26.203 -32.906 1 97.81 763 GLY B N 1
ATOM 13834 C CA . GLY B 1 763 ? -8.945 -27.234 -31.906 1 97.81 763 GLY B CA 1
ATOM 13835 C C . GLY B 1 763 ? -10.398 -27.625 -31.734 1 97.81 763 GLY B C 1
ATOM 13836 O O . GLY B 1 763 ? -11.266 -27.156 -32.469 1 97.81 763 GLY B O 1
ATOM 13837 N N . VAL B 1 764 ? -10.633 -28.609 -30.875 1 98.38 764 VAL B N 1
ATOM 13838 C CA . VAL B 1 764 ? -11.938 -29.125 -30.484 1 98.38 764 VAL B CA 1
ATOM 13839 C C . VAL B 1 764 ? -12.047 -29.172 -28.969 1 98.38 764 VAL B C 1
ATOM 13841 O O . VAL B 1 764 ? -11.07 -29.484 -28.281 1 98.38 764 VAL B O 1
ATOM 13844 N N . GLU B 1 765 ? -13.203 -28.828 -28.5 1 98.31 765 GLU B N 1
ATOM 13845 C CA . GLU B 1 765 ? -13.531 -28.844 -27.078 1 98.31 765 GLU B CA 1
ATOM 13846 C C . GLU B 1 765 ? -14.828 -29.609 -26.828 1 98.31 765 GLU B C 1
ATOM 13848 O O . GLU B 1 765 ? -15.812 -29.438 -27.547 1 98.31 765 GLU B O 1
ATOM 13853 N N . VAL B 1 766 ? -14.797 -30.453 -25.781 1 98.38 766 VAL B N 1
ATOM 13854 C CA . VAL B 1 766 ? -15.984 -31.219 -25.438 1 98.38 766 VAL B CA 1
ATOM 13855 C C . VAL B 1 766 ? -16.234 -31.109 -23.938 1 98.38 766 VAL B C 1
ATOM 13857 O O . VAL B 1 766 ? -15.32 -31.281 -23.125 1 98.38 766 VAL B O 1
ATOM 13860 N N . LEU B 1 767 ? -17.344 -30.781 -23.578 1 97.88 767 LEU B N 1
ATOM 13861 C CA . LEU B 1 767 ? -17.844 -30.844 -22.219 1 97.88 767 LEU B CA 1
ATOM 13862 C C . LEU B 1 767 ? -19.062 -31.75 -22.125 1 97.88 767 LEU B C 1
ATOM 13864 O O . LEU B 1 767 ? -20.031 -31.578 -22.875 1 97.88 767 LEU B O 1
ATOM 13868 N N . LEU B 1 768 ? -19.031 -32.75 -21.312 1 97.75 768 LEU B N 1
ATOM 13869 C CA . LEU B 1 768 ? -20.125 -33.719 -21.156 1 97.75 768 LEU B CA 1
ATOM 13870 C C . LEU B 1 768 ? -20.438 -33.938 -19.672 1 97.75 768 LEU B C 1
ATOM 13872 O O . LEU B 1 768 ? -19.547 -34.25 -18.891 1 97.75 768 LEU B O 1
ATOM 13876 N N . THR B 1 769 ? -21.562 -33.719 -19.328 1 96.62 769 THR B N 1
ATOM 13877 C CA . THR B 1 769 ? -22.031 -34 -17.984 1 96.62 769 THR B CA 1
ATOM 13878 C C . THR B 1 769 ? -23.141 -35.062 -18 1 96.62 769 THR B C 1
ATOM 13880 O O . THR B 1 769 ? -24.109 -34.906 -18.75 1 96.62 769 THR B O 1
ATOM 13883 N N . THR B 1 770 ? -23.062 -36.031 -17.172 1 97.44 770 THR B N 1
ATOM 13884 C CA . THR B 1 770 ? -24.078 -37.094 -17.062 1 97.44 770 THR B CA 1
ATOM 13885 C C . THR B 1 770 ? -24.594 -37.188 -15.633 1 97.44 770 THR B C 1
ATOM 13887 O O . THR B 1 770 ? -23.797 -37.219 -14.688 1 97.44 770 THR B O 1
ATOM 13890 N N . LYS B 1 771 ? -25.859 -37.156 -15.531 1 96.19 771 LYS B N 1
ATOM 13891 C CA . LYS B 1 771 ? -26.484 -37.5 -14.266 1 96.19 771 LYS B CA 1
ATOM 13892 C C . LYS B 1 771 ? -26.812 -39 -14.227 1 96.19 771 LYS B C 1
ATOM 13894 O O . LYS B 1 771 ? -27.922 -39.406 -14.578 1 96.19 771 LYS B O 1
ATOM 13899 N N . ASN B 1 772 ? -25.984 -39.719 -13.68 1 96.94 772 ASN B N 1
ATOM 13900 C CA . ASN B 1 772 ? -26.031 -41.156 -13.734 1 96.94 772 ASN B CA 1
ATOM 13901 C C . ASN B 1 772 ? -27.188 -41.719 -12.906 1 96.94 772 ASN B C 1
ATOM 13903 O O . ASN B 1 772 ? -27.859 -42.656 -13.336 1 96.94 772 ASN B O 1
ATOM 13907 N N . ILE B 1 773 ? -27.219 -41.25 -11.672 1 95.88 773 ILE B N 1
ATOM 13908 C CA . ILE B 1 773 ? -28.312 -41.594 -10.773 1 95.88 773 ILE B CA 1
ATOM 13909 C C . ILE B 1 773 ? -28.906 -40.344 -10.156 1 95.88 773 ILE B C 1
ATOM 13911 O O . ILE B 1 773 ? -28.172 -39.469 -9.68 1 95.88 773 ILE B O 1
ATOM 13915 N N . LYS B 1 774 ? -30.172 -40.188 -10.25 1 91.94 774 LYS B N 1
ATOM 13916 C CA . LYS B 1 774 ? -30.906 -39.125 -9.578 1 91.94 774 LYS B CA 1
ATOM 13917 C C . LYS B 1 774 ? -32.062 -39.656 -8.773 1 91.94 774 LYS B C 1
ATOM 13919 O O . LYS B 1 774 ? -33.125 -39.969 -9.336 1 91.94 774 LYS B O 1
ATOM 13924 N N . SER B 1 775 ? -31.844 -39.719 -7.578 1 90.94 775 SER B N 1
ATOM 13925 C CA . SER B 1 775 ? -32.875 -40.188 -6.652 1 90.94 775 SER B CA 1
ATOM 13926 C C . SER B 1 775 ? -32.844 -39.375 -5.359 1 90.94 775 SER B C 1
ATOM 13928 O O . SER B 1 775 ? -32.031 -38.5 -5.188 1 90.94 775 SER B O 1
ATOM 13930 N N . GLU B 1 776 ? -33.781 -39.656 -4.551 1 85.69 776 GLU B N 1
ATOM 13931 C CA . GLU B 1 776 ? -33.875 -38.938 -3.287 1 85.69 776 GLU B CA 1
ATOM 13932 C C . GLU B 1 776 ? -32.688 -39.25 -2.393 1 85.69 776 GLU B C 1
ATOM 13934 O O . GLU B 1 776 ? -32.156 -38.344 -1.721 1 85.69 776 GLU B O 1
ATOM 13939 N N . LYS B 1 777 ? -32.219 -40.375 -2.412 1 90.69 777 LYS B N 1
ATOM 13940 C CA . LYS B 1 777 ? -31.156 -40.781 -1.485 1 90.69 777 LYS B CA 1
ATOM 13941 C C . LYS B 1 777 ? -29.812 -40.875 -2.189 1 90.69 777 LYS B C 1
ATOM 13943 O O . LYS B 1 777 ? -28.766 -40.812 -1.543 1 90.69 777 LYS B O 1
ATOM 13948 N N . VAL B 1 778 ? -29.828 -41.156 -3.438 1 95.38 778 VAL B N 1
ATOM 13949 C CA . VAL B 1 778 ? -28.578 -41.344 -4.168 1 95.38 778 VAL B CA 1
ATOM 13950 C C . VAL B 1 778 ? -28.547 -40.406 -5.375 1 95.38 778 VAL B C 1
ATOM 13952 O O . VAL B 1 778 ? -29.453 -40.406 -6.203 1 95.38 778 VAL B O 1
ATOM 13955 N N . ASN B 1 779 ? -27.594 -39.594 -5.422 1 95.06 779 ASN B N 1
ATOM 13956 C CA . ASN B 1 779 ? -27.297 -38.719 -6.57 1 95.06 779 ASN B CA 1
ATOM 13957 C C . ASN B 1 779 ? -25.859 -38.906 -7.062 1 95.06 779 ASN B C 1
ATOM 13959 O O . ASN B 1 779 ? -24.922 -38.875 -6.273 1 95.06 779 ASN B O 1
ATOM 13963 N N . TRP B 1 780 ? -25.703 -39.281 -8.281 1 97.19 780 TRP B N 1
ATOM 13964 C CA . TRP B 1 780 ? -24.391 -39.5 -8.883 1 97.19 780 TRP B CA 1
ATOM 13965 C C . TRP B 1 780 ? -24.266 -38.75 -10.195 1 97.19 780 TRP B C 1
ATOM 13967 O O . TRP B 1 780 ? -25.062 -38.969 -11.125 1 97.19 780 TRP B O 1
ATOM 13977 N N . GLU B 1 781 ? -23.344 -37.844 -10.234 1 96.38 781 GLU B N 1
ATOM 13978 C CA . GLU B 1 781 ? -23.078 -37.031 -11.414 1 96.38 781 GLU B CA 1
ATOM 13979 C C . GLU B 1 781 ? -21.625 -37.125 -11.844 1 96.38 781 GLU B C 1
ATOM 13981 O O . GLU B 1 781 ? -20.719 -37.188 -10.992 1 96.38 781 GLU B O 1
ATOM 13986 N N . THR B 1 782 ? -21.375 -37.188 -13.164 1 97.56 782 THR B N 1
ATOM 13987 C CA . THR B 1 782 ? -20.031 -37.219 -13.711 1 97.56 782 THR B CA 1
ATOM 13988 C C . THR B 1 782 ? -19.875 -36.188 -14.828 1 97.56 782 THR B C 1
ATOM 13990 O O . THR B 1 782 ? -20.75 -36.031 -15.672 1 97.56 782 THR B O 1
ATOM 13993 N N . THR B 1 783 ? -18.797 -35.438 -14.781 1 97.06 783 THR B N 1
ATOM 13994 C CA . THR B 1 783 ? -18.469 -34.469 -15.812 1 97.06 783 THR B CA 1
ATOM 13995 C C . THR B 1 783 ? -17.156 -34.812 -16.5 1 97.06 783 THR B C 1
ATOM 13997 O O . THR B 1 783 ? -16.156 -35.094 -15.828 1 97.06 783 THR B O 1
ATOM 14000 N N . PHE B 1 784 ? -17.188 -34.781 -17.797 1 97.81 784 PHE B N 1
ATOM 14001 C CA . PHE B 1 784 ? -16.016 -35.062 -18.625 1 97.81 784 PHE B CA 1
ATOM 14002 C C . PHE B 1 784 ? -15.656 -33.844 -19.469 1 97.81 784 PHE B C 1
ATOM 14004 O O . PHE B 1 784 ? -16.547 -33.156 -19.984 1 97.81 784 PHE B O 1
ATOM 14011 N N . THR B 1 785 ? -14.359 -33.562 -19.547 1 98.06 785 THR B N 1
ATOM 14012 C CA . THR B 1 785 ? -13.875 -32.531 -20.469 1 98.06 785 THR B CA 1
ATOM 14013 C C . THR B 1 785 ? -12.805 -33.125 -21.391 1 98.06 785 THR B C 1
ATOM 14015 O O . THR B 1 785 ? -12.078 -34.031 -21.016 1 98.06 785 THR B O 1
ATOM 14018 N N . PHE B 1 786 ? -12.734 -32.594 -22.562 1 98.44 786 PHE B N 1
ATOM 14019 C CA . PHE B 1 786 ? -11.719 -32.969 -23.531 1 98.44 786 PHE B CA 1
ATOM 14020 C C . PHE B 1 786 ? -11.328 -31.75 -24.375 1 98.44 786 PHE B C 1
ATOM 14022 O O . PHE B 1 786 ? -12.18 -30.953 -24.766 1 98.44 786 PHE B O 1
ATOM 14029 N N . THR B 1 787 ? -10.062 -31.609 -24.609 1 98.25 787 THR B N 1
ATOM 14030 C CA . THR B 1 787 ? -9.547 -30.5 -25.391 1 98.25 787 THR B CA 1
ATOM 14031 C C . THR B 1 787 ? -8.383 -30.953 -26.281 1 98.25 787 THR B C 1
ATOM 14033 O O . THR B 1 787 ? -7.465 -31.625 -25.797 1 98.25 787 THR B O 1
ATOM 14036 N N . LYS B 1 788 ? -8.398 -30.594 -27.469 1 98.44 788 LYS B N 1
ATOM 14037 C CA . LYS B 1 788 ? -7.273 -30.719 -28.391 1 98.44 788 LYS B CA 1
ATOM 14038 C C . LYS B 1 788 ? -7.035 -29.406 -29.141 1 98.44 788 LYS B C 1
ATOM 14040 O O . LYS B 1 788 ? -7.965 -28.828 -29.703 1 98.44 788 LYS B O 1
ATOM 14045 N N . ASN B 1 789 ? -5.891 -28.906 -29.094 1 98 789 ASN B N 1
ATOM 14046 C CA . ASN B 1 789 ? -5.488 -27.688 -29.797 1 98 789 ASN B CA 1
ATOM 14047 C C . ASN B 1 789 ? -4.195 -27.891 -30.594 1 98 789 ASN B C 1
ATOM 14049 O O . ASN B 1 789 ? -3.26 -28.531 -30.094 1 98 789 ASN B O 1
ATOM 14053 N N . VAL B 1 790 ? -4.137 -27.438 -31.781 1 98.19 790 VAL B N 1
ATOM 14054 C CA . VAL B 1 790 ? -2.934 -27.469 -32.594 1 98.19 790 VAL B CA 1
ATOM 14055 C C . VAL B 1 790 ? -2.439 -26.047 -32.844 1 98.19 790 VAL B C 1
ATOM 14057 O O . VAL B 1 790 ? -3.148 -25.219 -33.438 1 98.19 790 VAL B O 1
ATOM 14060 N N . ASN B 1 791 ? -1.324 -25.766 -32.344 1 97.19 791 ASN B N 1
ATOM 14061 C CA . ASN B 1 791 ? -0.657 -24.484 -32.5 1 97.19 791 ASN B CA 1
ATOM 14062 C C . ASN B 1 791 ? 0.37 -24.516 -33.656 1 97.19 791 ASN B C 1
ATOM 14064 O O . ASN B 1 791 ? 1.108 -25.5 -33.781 1 97.19 791 ASN B O 1
ATOM 14068 N N . LYS B 1 792 ? 0.401 -23.422 -34.5 1 97.44 792 LYS B N 1
ATOM 14069 C CA . LYS B 1 792 ? 1.319 -23.406 -35.625 1 97.44 792 LYS B CA 1
ATOM 14070 C C . LYS B 1 792 ? 1.744 -21.984 -35.969 1 97.44 792 LYS B C 1
ATOM 14072 O O . LYS B 1 792 ? 0.905 -21.094 -36.062 1 97.44 792 LYS B O 1
ATOM 14077 N N . LEU B 1 793 ? 3.039 -21.844 -36.188 1 97.44 793 LEU B N 1
ATOM 14078 C CA . LEU B 1 793 ? 3.529 -20.594 -36.781 1 97.44 793 LEU B CA 1
ATOM 14079 C C . LEU B 1 793 ? 3.258 -20.578 -38.281 1 97.44 793 LEU B C 1
ATOM 14081 O O . LEU B 1 793 ? 3.791 -21.406 -39.031 1 97.44 793 LEU B O 1
ATOM 14085 N N . GLU B 1 794 ? 2.457 -19.625 -38.812 1 97.56 794 GLU B N 1
ATOM 14086 C CA . GLU B 1 794 ? 2.021 -19.609 -40.219 1 97.56 794 GLU B CA 1
ATOM 14087 C C . GLU B 1 794 ? 2.955 -18.75 -41.062 1 97.56 794 GLU B C 1
ATOM 14089 O O . GLU B 1 794 ? 3.227 -19.078 -42.219 1 97.56 794 GLU B O 1
ATOM 14094 N N . SER B 1 795 ? 3.402 -17.609 -40.5 1 96.75 795 SER B N 1
ATOM 14095 C CA . SER B 1 795 ? 4.301 -16.719 -41.219 1 96.75 795 SER B CA 1
ATOM 14096 C C . SER B 1 795 ? 5.223 -15.969 -40.281 1 96.75 795 SER B C 1
ATOM 14098 O O . SER B 1 795 ? 4.922 -15.836 -39.094 1 96.75 795 SER B O 1
ATOM 14100 N N . ILE B 1 796 ? 6.328 -15.562 -40.75 1 94.94 796 ILE B N 1
ATOM 14101 C CA . ILE B 1 796 ? 7.285 -14.75 -40 1 94.94 796 ILE B CA 1
ATOM 14102 C C . ILE B 1 796 ? 8.023 -13.82 -40.969 1 94.94 796 ILE B C 1
ATOM 14104 O O . ILE B 1 796 ? 8.305 -14.195 -42.125 1 94.94 796 ILE B O 1
ATOM 14108 N N . TYR B 1 797 ? 8.203 -12.539 -40.562 1 91.5 797 TYR B N 1
ATOM 14109 C CA . TYR B 1 797 ? 8.828 -11.484 -41.344 1 91.5 797 TYR B CA 1
ATOM 14110 C C . TYR B 1 797 ? 8.102 -11.297 -42.688 1 91.5 797 TYR B C 1
ATOM 14112 O O . TYR B 1 797 ? 8.734 -11.141 -43.719 1 91.5 797 TYR B O 1
ATOM 14120 N N . ASN B 1 798 ? 6.852 -11.5 -42.594 1 87.75 798 ASN B N 1
ATOM 14121 C CA . ASN B 1 798 ? 5.914 -11.25 -43.688 1 87.75 798 ASN B CA 1
ATOM 14122 C C . ASN B 1 798 ? 6.109 -12.234 -44.844 1 87.75 798 ASN B C 1
ATOM 14124 O O . ASN B 1 798 ? 5.941 -11.875 -46 1 87.75 798 ASN B O 1
ATOM 14128 N N . GLN B 1 799 ? 6.562 -13.352 -44.5 1 90.81 799 GLN B N 1
ATOM 14129 C CA . GLN B 1 799 ? 6.703 -14.43 -45.469 1 90.81 799 GLN B CA 1
ATOM 14130 C C . GLN B 1 799 ? 6.453 -15.789 -44.844 1 90.81 799 GLN B C 1
ATOM 14132 O O . GLN B 1 799 ? 6.402 -15.898 -43.594 1 90.81 799 GLN B O 1
ATOM 14137 N N . ASP B 1 800 ? 6.133 -16.844 -45.688 1 94 800 ASP B N 1
ATOM 14138 C CA . ASP B 1 800 ? 5.789 -18.156 -45.188 1 94 800 ASP B CA 1
ATOM 14139 C C . ASP B 1 800 ? 6.641 -19.25 -45.812 1 94 800 ASP B C 1
ATOM 14141 O O . ASP B 1 800 ? 6.207 -20.406 -45.938 1 94 800 ASP B O 1
ATOM 14145 N N . GLN B 1 801 ? 7.797 -18.844 -46.188 1 94 801 GLN B N 1
ATOM 14146 C CA . GLN B 1 801 ? 8.602 -19.812 -46.938 1 94 801 GLN B CA 1
ATOM 14147 C C . GLN B 1 801 ? 9.859 -20.188 -46.156 1 94 801 GLN B C 1
ATOM 14149 O O . GLN B 1 801 ? 10.32 -21.328 -46.219 1 94 801 GLN B O 1
ATOM 14154 N N . VAL B 1 802 ? 10.414 -19.203 -45.562 1 94.31 802 VAL B N 1
ATOM 14155 C CA . VAL B 1 802 ? 11.703 -19.438 -44.906 1 94.31 802 VAL B CA 1
ATOM 14156 C C . VAL B 1 802 ? 11.547 -19.281 -43.375 1 94.31 802 VAL B C 1
ATOM 14158 O O . VAL B 1 802 ? 11.102 -18.234 -42.906 1 94.31 802 VAL B O 1
ATOM 14161 N N . SER B 1 803 ? 11.984 -20.312 -42.656 1 94.44 803 SER B N 1
ATOM 14162 C CA . SER B 1 803 ? 11.969 -20.281 -41.188 1 94.44 803 SER B CA 1
ATOM 14163 C C . SER B 1 803 ? 13.148 -19.484 -40.656 1 94.44 803 SER B C 1
ATOM 14165 O O . SER B 1 803 ? 14.164 -19.328 -41.312 1 94.44 803 SER B O 1
ATOM 14167 N N . ASP B 1 804 ? 12.922 -18.875 -39.5 1 91.88 804 ASP B N 1
ATOM 14168 C CA . ASP B 1 804 ? 14.023 -18.328 -38.719 1 91.88 804 ASP B CA 1
ATOM 14169 C C . ASP B 1 804 ? 14.477 -19.312 -37.656 1 91.88 804 ASP B C 1
ATOM 14171 O O . ASP B 1 804 ? 14.125 -19.156 -36.469 1 91.88 804 ASP B O 1
ATOM 14175 N N . ILE B 1 805 ? 15.336 -20.219 -37.969 1 91 805 ILE B N 1
ATOM 14176 C CA . ILE B 1 805 ? 15.734 -21.344 -37.125 1 91 805 ILE B CA 1
ATOM 14177 C C . ILE B 1 805 ? 16.547 -20.828 -35.938 1 91 805 ILE B C 1
ATOM 14179 O O . ILE B 1 805 ? 16.438 -21.375 -34.844 1 91 805 ILE B O 1
ATOM 14183 N N . GLY B 1 806 ? 17.359 -19.812 -36.125 1 84.88 806 GLY B N 1
ATOM 14184 C CA . GLY B 1 806 ? 18.188 -19.266 -35.062 1 84.88 806 GLY B CA 1
ATOM 14185 C C . GLY B 1 806 ? 17.375 -18.797 -33.875 1 84.88 806 GLY B C 1
ATOM 14186 O O . GLY B 1 806 ? 17.812 -18.922 -32.719 1 84.88 806 GLY B O 1
ATOM 14187 N N . ASN B 1 807 ? 16.203 -18.312 -34.188 1 87.44 807 ASN B N 1
ATOM 14188 C CA . ASN B 1 807 ? 15.344 -17.828 -33.125 1 87.44 807 ASN B CA 1
ATOM 14189 C C . ASN B 1 807 ? 14.211 -18.797 -32.844 1 87.44 807 ASN B C 1
ATOM 14191 O O . ASN B 1 807 ? 13.234 -18.453 -32.188 1 87.44 807 ASN B O 1
ATOM 14195 N N . LYS B 1 808 ? 14.352 -19.984 -33.375 1 90.88 808 LYS B N 1
ATOM 14196 C CA . LYS B 1 808 ? 13.406 -21.078 -33.188 1 90.88 808 LYS B CA 1
ATOM 14197 C C . LYS B 1 808 ? 12.016 -20.688 -33.688 1 90.88 808 LYS B C 1
ATOM 14199 O O . LYS B 1 808 ? 11.008 -21.047 -33.062 1 90.88 808 LYS B O 1
ATOM 14204 N N . LEU B 1 809 ? 11.961 -19.844 -34.625 1 94.38 809 LEU B N 1
ATOM 14205 C CA . LEU B 1 809 ? 10.727 -19.531 -35.344 1 94.38 809 LEU B CA 1
ATOM 14206 C C . LEU B 1 809 ? 10.617 -20.391 -36.594 1 94.38 809 LEU B C 1
ATOM 14208 O O . LEU B 1 809 ? 10.969 -19.938 -37.688 1 94.38 809 LEU B O 1
ATOM 14212 N N . ILE B 1 810 ? 10.055 -21.562 -36.438 1 96.12 810 ILE B N 1
ATOM 14213 C CA . ILE B 1 810 ? 10 -22.578 -37.469 1 96.12 810 ILE B CA 1
ATOM 14214 C C . ILE B 1 810 ? 8.578 -22.672 -38.031 1 96.12 810 ILE B C 1
ATOM 14216 O O . ILE B 1 810 ? 7.66 -23.078 -37.312 1 96.12 810 ILE B O 1
ATOM 14220 N N . LEU B 1 811 ? 8.391 -22.344 -39.312 1 96.69 811 LEU B N 1
ATOM 14221 C CA . LEU B 1 811 ? 7.086 -22.359 -39.969 1 96.69 811 LEU B CA 1
ATOM 14222 C C . LEU B 1 811 ? 6.473 -23.75 -39.938 1 96.69 811 LEU B C 1
ATOM 14224 O O . LEU B 1 811 ? 7.172 -24.75 -40.156 1 96.69 811 LEU B O 1
ATOM 14228 N N . GLY B 1 812 ? 5.223 -23.781 -39.531 1 96.19 812 GLY B N 1
ATOM 14229 C CA . GLY B 1 812 ? 4.504 -25.031 -39.5 1 96.19 812 GLY B CA 1
ATOM 14230 C C . GLY B 1 812 ? 4.594 -25.734 -38.156 1 96.19 812 GLY B C 1
ATOM 14231 O O . GLY B 1 812 ? 3.828 -26.656 -37.875 1 96.19 812 GLY B O 1
ATOM 14232 N N . SER B 1 813 ? 5.473 -25.328 -37.312 1 96.5 813 SER B N 1
ATOM 14233 C CA . SER B 1 813 ? 5.633 -25.906 -36 1 96.5 813 SER B CA 1
ATOM 14234 C C . SER B 1 813 ? 4.98 -25.031 -34.938 1 96.5 813 SER B C 1
ATOM 14236 O O . SER B 1 813 ? 4.684 -23.859 -35.188 1 96.5 813 SER B O 1
ATOM 14238 N N . PRO B 1 814 ? 4.727 -25.703 -33.781 1 96.12 814 PRO B N 1
ATOM 14239 C CA . PRO B 1 814 ? 4.234 -24.875 -32.688 1 96.12 814 PRO B CA 1
ATOM 14240 C C . PRO B 1 814 ? 5.238 -23.812 -32.25 1 96.12 814 PRO B C 1
ATOM 14242 O O . PRO B 1 814 ? 6.43 -23.922 -32.562 1 96.12 814 PRO B O 1
ATOM 14245 N N . LEU B 1 815 ? 4.73 -22.766 -31.547 1 94.5 815 LEU B N 1
ATOM 14246 C CA . LEU B 1 815 ? 5.625 -21.766 -30.953 1 94.5 815 LEU B CA 1
ATOM 14247 C C . LEU B 1 815 ? 6.551 -22.406 -29.922 1 94.5 815 LEU B C 1
ATOM 14249 O O . LEU B 1 815 ? 6.152 -23.344 -29.219 1 94.5 815 LEU B O 1
ATOM 14253 N N . ASN B 1 816 ? 7.785 -21.938 -29.922 1 92.25 816 ASN B N 1
ATOM 14254 C CA . ASN B 1 816 ? 8.836 -22.422 -29.031 1 92.25 816 ASN B CA 1
ATOM 14255 C C . ASN B 1 816 ? 9.055 -23.922 -29.172 1 92.25 816 ASN B C 1
ATOM 14257 O O . ASN B 1 816 ? 9.016 -24.656 -28.188 1 92.25 816 ASN B O 1
ATOM 14261 N N . PRO B 1 817 ? 9.281 -24.391 -30.312 1 95.88 817 PRO B N 1
ATOM 14262 C CA . PRO B 1 817 ? 9.484 -25.828 -30.531 1 95.88 817 PRO B CA 1
ATOM 14263 C C . PRO B 1 817 ? 10.789 -26.344 -29.922 1 95.88 817 PRO B C 1
ATOM 14265 O O . PRO B 1 817 ? 11.734 -25.562 -29.734 1 95.88 817 PRO B O 1
ATOM 14268 N N . ASN B 1 818 ? 10.727 -27.625 -29.562 1 96.25 818 ASN B N 1
ATOM 14269 C CA . ASN B 1 818 ? 11.984 -28.297 -29.266 1 96.25 818 ASN B CA 1
ATOM 14270 C C . ASN B 1 818 ? 12.773 -28.594 -30.547 1 96.25 818 ASN B C 1
ATOM 14272 O O . ASN B 1 818 ? 12.344 -29.422 -31.375 1 96.25 818 ASN B O 1
ATOM 14276 N N . TYR B 1 819 ? 13.852 -27.859 -30.719 1 96.56 819 TYR B N 1
ATOM 14277 C CA . TYR B 1 819 ? 14.641 -28.047 -31.938 1 96.56 819 TYR B CA 1
ATOM 14278 C C . TYR B 1 819 ? 16.062 -28.484 -31.609 1 96.56 819 TYR B C 1
ATOM 14280 O O . TYR B 1 819 ? 16.828 -27.719 -31 1 96.56 819 TYR B O 1
ATOM 14288 N N . ASN B 1 820 ? 16.344 -29.75 -32.031 1 97.19 820 ASN B N 1
ATOM 14289 C CA . ASN B 1 820 ? 17.641 -30.344 -31.672 1 97.19 820 ASN B CA 1
ATOM 14290 C C . ASN B 1 820 ? 17.922 -31.594 -32.5 1 97.19 820 ASN B C 1
ATOM 14292 O O . ASN B 1 820 ? 17.141 -31.938 -33.406 1 97.19 820 ASN B O 1
ATOM 14296 N N . TYR B 1 821 ? 19.172 -32.188 -32.344 1 97.06 821 TYR B N 1
ATOM 14297 C CA . TYR B 1 821 ? 19.453 -33.5 -32.875 1 97.06 821 TYR B CA 1
ATOM 14298 C C . TYR B 1 821 ? 18.516 -34.562 -32.281 1 97.06 821 TYR B C 1
ATOM 14300 O O . TYR B 1 821 ? 18.016 -34.406 -31.172 1 97.06 821 TYR B O 1
ATOM 14308 N N . VAL B 1 822 ? 18.234 -35.594 -33.062 1 97.38 822 VAL B N 1
ATOM 14309 C CA . VAL B 1 822 ? 17.438 -36.719 -32.531 1 97.38 822 VAL B CA 1
ATOM 14310 C C . VAL B 1 822 ? 18.359 -37.75 -31.922 1 97.38 822 VAL B C 1
ATOM 14312 O O . VAL B 1 822 ? 19.312 -38.219 -32.531 1 97.38 822 VAL B O 1
ATOM 14315 N N . TYR B 1 823 ? 18.125 -38.062 -30.641 1 97.38 823 TYR B N 1
ATOM 14316 C CA . TYR B 1 823 ? 18.922 -39.062 -29.938 1 97.38 823 TYR B CA 1
ATOM 14317 C C . TYR B 1 823 ? 18.594 -40.469 -30.422 1 97.38 823 TYR B C 1
ATOM 14319 O O . TYR B 1 823 ? 17.438 -40.875 -30.328 1 97.38 823 TYR B O 1
ATOM 14327 N N . ASP B 1 824 ? 19.531 -41.156 -30.938 1 96.62 824 ASP B N 1
ATOM 14328 C CA . ASP B 1 824 ? 19.328 -42.469 -31.516 1 96.62 824 ASP B CA 1
ATOM 14329 C C . ASP B 1 824 ? 20.141 -43.531 -30.797 1 96.62 824 ASP B C 1
ATOM 14331 O O . ASP B 1 824 ? 20.719 -44.438 -31.422 1 96.62 824 ASP B O 1
ATOM 14335 N N . GLY B 1 825 ? 20.266 -43.406 -29.453 1 96.75 825 GLY B N 1
ATOM 14336 C CA . GLY B 1 825 ? 20.938 -44.406 -28.641 1 96.75 825 GLY B CA 1
ATOM 14337 C C . GLY B 1 825 ? 22.422 -44.188 -28.5 1 96.75 825 GLY B C 1
ATOM 14338 O O . GLY B 1 825 ? 22.875 -43.031 -28.406 1 96.75 825 GLY B O 1
ATOM 14339 N N . VAL B 1 826 ? 23.203 -45.344 -28.297 1 98.12 826 VAL B N 1
ATOM 14340 C CA . VAL B 1 826 ? 24.641 -45.312 -28.062 1 98.12 826 VAL B CA 1
ATOM 14341 C C . VAL B 1 826 ? 25.344 -46.219 -29.078 1 98.12 826 VAL B C 1
ATOM 14343 O O . VAL B 1 826 ? 24.875 -47.312 -29.391 1 98.12 826 VAL B O 1
ATOM 14346 N N . TRP B 1 827 ? 26.484 -45.688 -29.719 1 97.75 827 TRP B N 1
ATOM 14347 C CA . TRP B 1 827 ? 27.297 -46.5 -30.609 1 97.75 827 TRP B CA 1
ATOM 14348 C C . TRP B 1 827 ? 27.828 -47.719 -29.875 1 97.75 827 TRP B C 1
ATOM 14350 O O . TRP B 1 827 ? 28.531 -47.594 -28.859 1 97.75 827 TRP B O 1
ATOM 14360 N N . GLN B 1 828 ? 27.469 -48.875 -30.406 1 97.5 828 GLN B N 1
ATOM 14361 C CA . GLN B 1 828 ? 27.922 -50.125 -29.797 1 97.5 828 GLN B CA 1
ATOM 14362 C C . GLN B 1 828 ? 29.297 -50.531 -30.297 1 97.5 828 GLN B C 1
ATOM 14364 O O . GLN B 1 828 ? 29.75 -50.062 -31.344 1 97.5 828 GLN B O 1
ATOM 14369 N N . GLU B 1 829 ? 29.984 -51.375 -29.531 1 96.44 829 GLU B N 1
ATOM 14370 C CA . GLU B 1 829 ? 31.297 -51.844 -29.953 1 96.44 829 GLU B CA 1
ATOM 14371 C C . GLU B 1 829 ? 31.234 -52.562 -31.281 1 96.44 829 GLU B C 1
ATOM 14373 O O . GLU B 1 829 ? 32.156 -52.5 -32.094 1 96.44 829 GLU B O 1
ATOM 14378 N N . SER B 1 830 ? 30.141 -53.281 -31.516 1 96.69 830 SER B N 1
ATOM 14379 C CA . SER B 1 830 ? 29.922 -54 -32.781 1 96.69 830 SER B CA 1
ATOM 14380 C C . SER B 1 830 ? 29.766 -53 -33.938 1 96.69 830 SER B C 1
ATOM 14382 O O . SER B 1 830 ? 29.875 -53.406 -35.094 1 96.69 830 SER B O 1
ATOM 14384 N N . GLN B 1 831 ? 29.547 -51.781 -33.594 1 96.94 831 GLN B N 1
ATOM 14385 C CA . GLN B 1 831 ? 29.312 -50.75 -34.625 1 96.94 831 GLN B CA 1
ATOM 14386 C C . GLN B 1 831 ? 30.516 -49.844 -34.75 1 96.94 831 GLN B C 1
ATOM 14388 O O . GLN B 1 831 ? 30.406 -48.719 -35.281 1 96.94 831 GLN B O 1
ATOM 14393 N N . ALA B 1 832 ? 31.609 -50.188 -34.344 1 96.25 832 ALA B N 1
ATOM 14394 C CA . ALA B 1 832 ? 32.812 -49.344 -34.312 1 96.25 832 ALA B CA 1
ATOM 14395 C C . ALA B 1 832 ? 33.156 -48.844 -35.688 1 96.25 832 ALA B C 1
ATOM 14397 O O . ALA B 1 832 ? 33.531 -47.656 -35.844 1 96.25 832 ALA B O 1
ATOM 14398 N N . ALA B 1 833 ? 33.094 -49.688 -36.688 1 96.56 833 ALA B N 1
ATOM 14399 C CA . ALA B 1 833 ? 33.438 -49.281 -38.062 1 96.56 833 ALA B CA 1
ATOM 14400 C C . ALA B 1 833 ? 32.469 -48.219 -38.594 1 96.56 833 ALA B C 1
ATOM 14402 O O . ALA B 1 833 ? 32.906 -47.25 -39.219 1 96.56 833 ALA B O 1
ATOM 14403 N N . GLU B 1 834 ? 31.266 -48.5 -38.344 1 95.75 834 GLU B N 1
ATOM 14404 C CA . GLU B 1 834 ? 30.234 -47.531 -38.781 1 95.75 834 GLU B CA 1
ATOM 14405 C C . GLU B 1 834 ? 30.391 -46.219 -38.031 1 95.75 834 GLU B C 1
ATOM 14407 O O . GLU B 1 834 ? 30.297 -45.156 -38.656 1 95.75 834 GLU B O 1
ATOM 14412 N N . ALA B 1 835 ? 30.578 -46.188 -36.719 1 96.69 835 ALA B N 1
ATOM 14413 C CA . ALA B 1 835 ? 30.781 -44.969 -35.938 1 96.69 835 ALA B CA 1
ATOM 14414 C C . ALA B 1 835 ? 31.953 -44.156 -36.469 1 96.69 835 ALA B C 1
ATOM 14416 O O . ALA B 1 835 ? 31.906 -42.938 -36.5 1 96.69 835 ALA B O 1
ATOM 14417 N N . ALA B 1 836 ? 32.969 -44.844 -36.906 1 95.75 836 ALA B N 1
ATOM 14418 C CA . ALA B 1 836 ? 34.156 -44.188 -37.406 1 95.75 836 ALA B CA 1
ATOM 14419 C C . ALA B 1 836 ? 33.875 -43.375 -38.656 1 95.75 836 ALA B C 1
ATOM 14421 O O . ALA B 1 836 ? 34.5 -42.344 -38.875 1 95.75 836 ALA B O 1
ATOM 14422 N N . THR B 1 837 ? 32.969 -43.875 -39.469 1 95.69 837 THR B N 1
ATOM 14423 C CA . THR B 1 837 ? 32.625 -43.125 -40.688 1 95.69 837 THR B CA 1
ATOM 14424 C C . THR B 1 837 ? 32 -41.781 -40.344 1 95.69 837 THR B C 1
ATOM 14426 O O . THR B 1 837 ? 32.062 -40.844 -41.125 1 95.69 837 THR B O 1
ATOM 14429 N N . TYR B 1 838 ? 31.391 -41.656 -39.219 1 95.62 838 TYR B N 1
ATOM 14430 C CA . TYR B 1 838 ? 30.812 -40.406 -38.719 1 95.62 838 TYR B CA 1
ATOM 14431 C C . TYR B 1 838 ? 31.797 -39.688 -37.812 1 95.62 838 TYR B C 1
ATOM 14433 O O . TYR B 1 838 ? 31.438 -38.688 -37.188 1 95.62 838 TYR B O 1
ATOM 14441 N N . ASN B 1 839 ? 33.062 -40.219 -37.719 1 93.88 839 ASN B N 1
ATOM 14442 C CA . ASN B 1 839 ? 34.094 -39.719 -36.844 1 93.88 839 ASN B CA 1
ATOM 14443 C C . ASN B 1 839 ? 33.688 -39.844 -35.375 1 93.88 839 ASN B C 1
ATOM 14445 O O . ASN B 1 839 ? 33.906 -38.938 -34.562 1 93.88 839 ASN B O 1
ATOM 14449 N N . MET B 1 840 ? 33.031 -40.969 -34.938 1 96 840 MET B N 1
ATOM 14450 C CA . MET B 1 840 ? 32.594 -41.25 -33.594 1 96 840 MET B CA 1
ATOM 14451 C C . MET B 1 840 ? 33.188 -42.562 -33.094 1 96 840 MET B C 1
ATOM 14453 O O . MET B 1 840 ? 33.844 -43.281 -33.875 1 96 840 MET B O 1
ATOM 14457 N N . LEU B 1 841 ? 33.031 -42.906 -31.812 1 95.31 841 LEU B N 1
ATOM 14458 C CA . LEU B 1 841 ? 33.562 -44.094 -31.172 1 95.31 841 LEU B CA 1
ATOM 14459 C C . LEU B 1 841 ? 32.469 -44.844 -30.422 1 95.31 841 LEU B C 1
ATOM 14461 O O . LEU B 1 841 ? 31.469 -44.25 -30.016 1 95.31 841 LEU B O 1
ATOM 14465 N N . PRO B 1 842 ? 32.625 -46.219 -30.266 1 95.69 842 PRO B N 1
ATOM 14466 C CA . PRO B 1 842 ? 31.672 -46.938 -29.406 1 95.69 842 PRO B CA 1
ATOM 14467 C C . PRO B 1 842 ? 31.562 -46.312 -28.016 1 95.69 842 PRO B C 1
ATOM 14469 O O . PRO B 1 842 ? 32.562 -45.875 -27.453 1 95.69 842 PRO B O 1
ATOM 14472 N N . GLY B 1 843 ? 30.25 -46.281 -27.5 1 96.75 843 GLY B N 1
ATOM 14473 C CA . GLY B 1 843 ? 30 -45.719 -26.188 1 96.75 843 GLY B CA 1
ATOM 14474 C C . GLY B 1 843 ? 29.516 -44.281 -26.234 1 96.75 843 GLY B C 1
ATOM 14475 O O . GLY B 1 843 ? 28.969 -43.75 -25.266 1 96.75 843 GLY B O 1
ATOM 14476 N N . GLN B 1 844 ? 29.766 -43.625 -27.359 1 97.56 844 GLN B N 1
ATOM 14477 C CA . GLN B 1 844 ? 29.328 -42.219 -27.516 1 97.56 844 GLN B CA 1
ATOM 14478 C C . GLN B 1 844 ? 27.859 -42.156 -27.875 1 97.56 844 GLN B C 1
ATOM 14480 O O . GLN B 1 844 ? 27.281 -43.094 -28.406 1 97.56 844 GLN B O 1
ATOM 14485 N N . ALA B 1 845 ? 27.25 -41.031 -27.484 1 97.88 845 ALA B N 1
ATOM 14486 C CA . ALA B 1 845 ? 25.859 -40.781 -27.812 1 97.88 845 ALA B CA 1
ATOM 14487 C C . ALA B 1 845 ? 25.672 -40.656 -29.328 1 97.88 845 ALA B C 1
ATOM 14489 O O . ALA B 1 845 ? 26.422 -39.938 -29.984 1 97.88 845 ALA B O 1
ATOM 14490 N N . LYS B 1 846 ? 24.688 -41.25 -29.859 1 97.12 846 LYS B N 1
ATOM 14491 C CA . LYS B 1 846 ? 24.484 -41.344 -31.297 1 97.12 846 LYS B CA 1
ATOM 14492 C C . LYS B 1 846 ? 23.328 -40.469 -31.766 1 97.12 846 LYS B C 1
ATOM 14494 O O . LYS B 1 846 ? 22.172 -40.719 -31.422 1 97.12 846 LYS B O 1
ATOM 14499 N N . PRO B 1 847 ? 23.688 -39.312 -32.562 1 97.19 847 PRO B N 1
ATOM 14500 C CA . PRO B 1 847 ? 22.609 -38.594 -33.25 1 97.19 847 PRO B CA 1
ATOM 14501 C C . PRO B 1 847 ? 22.062 -39.375 -34.438 1 97.19 847 PRO B C 1
ATOM 14503 O O . PRO B 1 847 ? 22.719 -40.281 -34.969 1 97.19 847 PRO B O 1
ATOM 14506 N N . LYS B 1 848 ? 20.906 -39.031 -34.844 1 97.19 848 LYS B N 1
ATOM 14507 C CA . LYS B 1 848 ? 20.328 -39.656 -36.031 1 97.19 848 LYS B CA 1
ATOM 14508 C C . LYS B 1 848 ? 20.688 -38.844 -37.281 1 97.19 848 LYS B C 1
ATOM 14510 O O . LYS B 1 848 ? 20.562 -37.625 -37.312 1 97.19 848 LYS B O 1
ATOM 14515 N N . ASP B 1 849 ? 21.234 -39.5 -38.219 1 96.69 849 ASP B N 1
ATOM 14516 C CA . ASP B 1 849 ? 21.484 -38.875 -39.5 1 96.69 849 ASP B CA 1
ATOM 14517 C C . ASP B 1 849 ? 20.188 -38.719 -40.281 1 96.69 849 ASP B C 1
ATOM 14519 O O . ASP B 1 849 ? 19.75 -39.656 -40.938 1 96.69 849 ASP B O 1
ATOM 14523 N N . LEU B 1 850 ? 19.672 -37.625 -40.344 1 96 850 LEU B N 1
ATOM 14524 C CA . LEU B 1 850 ? 18.344 -37.406 -40.875 1 96 850 LEU B CA 1
ATOM 14525 C C . LEU B 1 850 ? 18.375 -37.25 -42.406 1 96 850 LEU B C 1
ATOM 14527 O O . LEU B 1 850 ? 17.422 -37.625 -43.094 1 96 850 LEU B O 1
ATOM 14531 N N . ASN B 1 851 ? 19.469 -36.719 -43 1 94.5 851 ASN B N 1
ATOM 14532 C CA . ASN B 1 851 ? 19.531 -36.5 -44.438 1 94.5 851 ASN B CA 1
ATOM 14533 C C . ASN B 1 851 ? 20.312 -37.594 -45.156 1 94.5 851 ASN B C 1
ATOM 14535 O O . ASN B 1 851 ? 20.406 -37.594 -46.375 1 94.5 851 ASN B O 1
ATOM 14539 N N . GLY B 1 852 ? 21.047 -38.531 -44.5 1 93.31 852 GLY B N 1
ATOM 14540 C CA . GLY B 1 852 ? 21.703 -39.688 -45.062 1 93.31 852 GLY B CA 1
ATOM 14541 C C . GLY B 1 852 ? 23.031 -39.375 -45.719 1 93.31 852 GLY B C 1
ATOM 14542 O O . GLY B 1 852 ? 23.5 -40.125 -46.562 1 93.31 852 GLY B O 1
ATOM 14543 N N . ASP B 1 853 ? 23.672 -38.25 -45.344 1 94.12 853 ASP B N 1
ATOM 14544 C CA . ASP B 1 853 ? 24.891 -37.844 -46.062 1 94.12 853 ASP B CA 1
ATOM 14545 C C . ASP B 1 853 ? 26.141 -38.406 -45.344 1 94.12 853 ASP B C 1
ATOM 14547 O O . ASP B 1 853 ? 27.266 -38.125 -45.75 1 94.12 853 ASP B O 1
ATOM 14551 N N . GLY B 1 854 ? 25.922 -39.094 -44.281 1 93 854 GLY B N 1
ATOM 14552 C CA . GLY B 1 854 ? 27.016 -39.75 -43.594 1 93 854 GLY B CA 1
ATOM 14553 C C . GLY B 1 854 ? 27.766 -38.844 -42.656 1 93 854 GLY B C 1
ATOM 14554 O O . GLY B 1 854 ? 28.875 -39.156 -42.188 1 93 854 GLY B O 1
ATOM 14555 N N . LYS B 1 855 ? 27.188 -37.656 -42.375 1 94.06 855 LYS B N 1
ATOM 14556 C CA . LYS B 1 855 ? 27.781 -36.688 -41.438 1 94.06 855 LYS B CA 1
ATOM 14557 C C . LYS B 1 855 ? 26.734 -36.125 -40.5 1 94.06 855 LYS B C 1
ATOM 14559 O O . LYS B 1 855 ? 25.547 -36.031 -40.844 1 94.06 855 LYS B O 1
ATOM 14564 N N . PHE B 1 856 ? 27.172 -35.844 -39.281 1 94.75 856 PHE B N 1
ATOM 14565 C CA . PHE B 1 856 ? 26.312 -35.125 -38.344 1 94.75 856 PHE B CA 1
ATOM 14566 C C . PHE B 1 856 ? 26.625 -33.625 -38.375 1 94.75 856 PHE B C 1
ATOM 14568 O O . PHE B 1 856 ? 27.734 -33.219 -38.094 1 94.75 856 PHE B O 1
ATOM 14575 N N . ASN B 1 857 ? 25.688 -32.781 -38.75 1 92.69 857 ASN B N 1
ATOM 14576 C CA . ASN B 1 857 ? 25.781 -31.344 -38.75 1 92.69 857 ASN B CA 1
ATOM 14577 C C . ASN B 1 857 ? 24.422 -30.703 -38.469 1 92.69 857 ASN B C 1
ATOM 14579 O O . ASN B 1 857 ? 23.516 -31.359 -37.969 1 92.69 857 ASN B O 1
ATOM 14583 N N . THR B 1 858 ? 24.312 -29.406 -38.688 1 92 858 THR B N 1
ATOM 14584 C CA . THR B 1 858 ? 23.125 -28.641 -38.312 1 92 858 THR B CA 1
ATOM 14585 C C . THR B 1 858 ? 21.906 -29.109 -39.094 1 92 858 THR B C 1
ATOM 14587 O O . THR B 1 858 ? 20.766 -28.922 -38.656 1 92 858 THR B O 1
ATOM 14590 N N . ASP B 1 859 ? 22.172 -29.75 -40.156 1 93.25 859 ASP B N 1
ATOM 14591 C CA . ASP B 1 859 ? 21.094 -30.203 -41.031 1 93.25 859 ASP B CA 1
ATOM 14592 C C . ASP B 1 859 ? 20.422 -31.453 -40.438 1 93.25 859 ASP B C 1
ATOM 14594 O O . ASP B 1 859 ? 19.359 -31.875 -40.906 1 93.25 859 ASP B O 1
ATOM 14598 N N . ASP B 1 860 ? 21.078 -32.031 -39.438 1 95.62 860 ASP B N 1
ATOM 14599 C CA . ASP B 1 860 ? 20.516 -33.219 -38.812 1 95.62 860 ASP B CA 1
ATOM 14600 C C . ASP B 1 860 ? 19.641 -32.844 -37.594 1 95.62 860 ASP B C 1
ATOM 14602 O O . ASP B 1 860 ? 19.266 -33.719 -36.812 1 95.62 860 ASP B O 1
ATOM 14606 N N . ARG B 1 861 ? 19.391 -31.547 -37.344 1 96.69 861 ARG B N 1
ATOM 14607 C CA . ARG B 1 861 ? 18.469 -31.109 -36.312 1 96.69 861 ARG B CA 1
ATOM 14608 C C . ARG B 1 861 ? 17.031 -31.031 -36.844 1 96.69 861 ARG B C 1
ATOM 14610 O O . ARG B 1 861 ? 16.812 -30.781 -38.031 1 96.69 861 ARG B O 1
ATOM 14617 N N . THR B 1 862 ? 16.125 -31.266 -35.969 1 95.62 862 THR B N 1
ATOM 14618 C CA . THR B 1 862 ? 14.711 -31.203 -36.312 1 95.62 862 THR B CA 1
ATOM 14619 C C . THR B 1 862 ? 13.867 -30.891 -35.062 1 95.62 862 THR B C 1
ATOM 14621 O O . THR B 1 862 ? 14.398 -30.75 -33.969 1 95.62 862 THR B O 1
ATOM 14624 N N . VAL B 1 863 ? 12.617 -30.625 -35.312 1 96.69 863 VAL B N 1
ATOM 14625 C CA . VAL B 1 863 ? 11.68 -30.422 -34.219 1 96.69 863 VAL B CA 1
ATOM 14626 C C . VAL B 1 863 ? 11.445 -31.75 -33.5 1 96.69 863 VAL B C 1
ATOM 14628 O O . VAL B 1 863 ? 11.156 -32.781 -34.125 1 96.69 863 VAL B O 1
ATOM 14631 N N . ILE B 1 864 ? 11.609 -31.719 -32.156 1 97 864 ILE B N 1
ATOM 14632 C CA . ILE B 1 864 ? 11.484 -32.938 -31.344 1 97 864 ILE B CA 1
ATOM 14633 C C . ILE B 1 864 ? 10.141 -32.906 -30.609 1 97 864 ILE B C 1
ATOM 14635 O O . ILE B 1 864 ? 9.938 -32.094 -29.703 1 97 864 ILE B O 1
ATOM 14639 N N . GLY B 1 865 ? 9.266 -33.875 -30.922 1 96 865 GLY B N 1
ATOM 14640 C CA . GLY B 1 865 ? 7.969 -33.969 -30.266 1 96 865 GLY B CA 1
ATOM 14641 C C . GLY B 1 865 ? 7.191 -32.656 -30.297 1 96 865 GLY B C 1
ATOM 14642 O O . GLY B 1 865 ? 7.426 -31.812 -31.172 1 96 865 GLY B O 1
ATOM 14643 N N . ASN B 1 866 ? 6.188 -32.531 -29.453 1 96.88 866 ASN B N 1
ATOM 14644 C CA . ASN B 1 866 ? 5.344 -31.359 -29.312 1 96.88 866 ASN B CA 1
ATOM 14645 C C . ASN B 1 866 ? 5.543 -30.688 -27.953 1 96.88 866 ASN B C 1
ATOM 14647 O O . ASN B 1 866 ? 5.375 -31.328 -26.922 1 96.88 866 ASN B O 1
ATOM 14651 N N . PRO B 1 867 ? 5.922 -29.406 -28 1 95.62 867 PRO B N 1
ATOM 14652 C CA . PRO B 1 867 ? 6.121 -28.734 -26.703 1 95.62 867 PRO B CA 1
ATOM 14653 C C . PRO B 1 867 ? 4.809 -28.5 -25.953 1 95.62 867 PRO B C 1
ATOM 14655 O O . PRO B 1 867 ? 4.824 -28.188 -24.766 1 95.62 867 PRO B O 1
ATOM 14658 N N . ASN B 1 868 ? 3.684 -28.609 -26.578 1 95.19 868 ASN B N 1
ATOM 14659 C CA . ASN B 1 868 ? 2.357 -28.5 -25.984 1 95.19 868 ASN B CA 1
ATOM 14660 C C . ASN B 1 868 ? 1.665 -29.859 -25.906 1 95.19 868 ASN B C 1
ATOM 14662 O O . ASN B 1 868 ? 1.968 -30.766 -26.688 1 95.19 868 ASN B O 1
ATOM 14666 N N . PRO B 1 869 ? 0.734 -29.969 -24.953 1 96.56 869 PRO B N 1
ATOM 14667 C CA . PRO B 1 869 ? -0.033 -31.219 -24.953 1 96.56 869 PRO B CA 1
ATOM 14668 C C . PRO B 1 869 ? -0.823 -31.422 -26.234 1 96.56 869 PRO B C 1
ATOM 14670 O O . PRO B 1 869 ? -1.41 -30.469 -26.766 1 96.56 869 PRO B O 1
ATOM 14673 N N . GLU B 1 870 ? -0.837 -32.656 -26.719 1 97.44 870 GLU B N 1
ATOM 14674 C CA . GLU B 1 870 ? -1.637 -32.969 -27.891 1 97.44 870 GLU B CA 1
ATOM 14675 C C . GLU B 1 870 ? -3.127 -32.969 -27.562 1 97.44 870 GLU B C 1
ATOM 14677 O O . GLU B 1 870 ? -3.953 -32.625 -28.406 1 97.44 870 GLU B O 1
ATOM 14682 N N . TRP B 1 871 ? -3.385 -33.438 -26.422 1 97.94 871 TRP B N 1
ATOM 14683 C CA . TRP B 1 871 ? -4.75 -33.344 -25.922 1 97.94 871 TRP B CA 1
ATOM 14684 C C . TRP B 1 871 ? -4.777 -33.406 -24.391 1 97.94 871 TRP B C 1
ATOM 14686 O O . TRP B 1 871 ? -3.811 -33.844 -23.766 1 97.94 871 TRP B O 1
ATOM 14696 N N . GLN B 1 872 ? -5.82 -32.906 -23.781 1 98.19 872 GLN B N 1
ATOM 14697 C CA . GLN B 1 872 ? -6.059 -32.938 -22.344 1 98.19 872 GLN B CA 1
ATOM 14698 C C . GLN B 1 872 ? -7.504 -33.281 -22.031 1 98.19 872 GLN B C 1
ATOM 14700 O O . GLN B 1 872 ? -8.383 -33.156 -22.875 1 98.19 872 GLN B O 1
ATOM 14705 N N . GLY B 1 873 ? -7.68 -33.781 -20.844 1 98.19 873 GLY B N 1
ATOM 14706 C CA . GLY B 1 873 ? -9.016 -34.156 -20.406 1 98.19 873 GLY B CA 1
ATOM 14707 C C . GLY B 1 873 ? -9.133 -34.219 -18.891 1 98.19 873 GLY B C 1
ATOM 14708 O O . GLY B 1 873 ? -8.117 -34.219 -18.188 1 98.19 873 GLY B O 1
ATOM 14709 N N . SER B 1 874 ? -10.359 -34.25 -18.5 1 98.25 874 SER B N 1
ATOM 14710 C CA . SER B 1 874 ? -10.609 -34.406 -17.078 1 98.25 874 SER B CA 1
ATOM 14711 C C . SER B 1 874 ? -11.922 -35.156 -16.812 1 98.25 874 SER B C 1
ATOM 14713 O O . SER B 1 874 ? -12.758 -35.281 -17.719 1 98.25 874 SER B O 1
ATOM 14715 N N . LEU B 1 875 ? -11.977 -35.719 -15.688 1 98.12 875 LEU B N 1
ATOM 14716 C CA . LEU B 1 875 ? -13.172 -36.375 -15.172 1 98.12 875 LEU B CA 1
ATOM 14717 C C . LEU B 1 875 ? -13.438 -35.969 -13.727 1 98.12 875 LEU B C 1
ATOM 14719 O O . LEU B 1 875 ? -12.539 -36 -12.891 1 98.12 875 LEU B O 1
ATOM 14723 N N . TYR B 1 876 ? -14.578 -35.5 -13.484 1 97.19 876 TYR B N 1
ATOM 14724 C CA . TYR B 1 876 ? -15.031 -35.188 -12.133 1 97.19 876 TYR B CA 1
ATOM 14725 C C . TYR B 1 876 ? -16.297 -35.969 -11.781 1 97.19 876 TYR B C 1
ATOM 14727 O O . TYR B 1 876 ? -17.281 -35.938 -12.523 1 97.19 876 TYR B O 1
ATOM 14735 N N . SER B 1 877 ? -16.281 -36.656 -10.711 1 97.56 877 SER B N 1
ATOM 14736 C CA . SER B 1 877 ? -17.422 -37.469 -10.273 1 97.56 877 SER B CA 1
ATOM 14737 C C . SER B 1 877 ? -17.844 -37.094 -8.859 1 97.56 877 SER B C 1
ATOM 14739 O O . SER B 1 877 ? -17 -36.938 -7.969 1 97.56 877 SER B O 1
ATOM 14741 N N . LYS B 1 878 ? -19.094 -36.938 -8.695 1 96.69 878 LYS B N 1
ATOM 14742 C CA . LYS B 1 878 ? -19.688 -36.625 -7.395 1 96.69 878 LYS B CA 1
ATOM 14743 C C . LYS B 1 878 ? -20.828 -37.562 -7.059 1 96.69 878 LYS B C 1
ATOM 14745 O O . LYS B 1 878 ? -21.797 -37.656 -7.82 1 96.69 878 LYS B O 1
ATOM 14750 N N . LEU B 1 879 ? -20.719 -38.219 -5.965 1 97.62 879 LEU B N 1
ATOM 14751 C CA . LEU B 1 879 ? -21.719 -39.156 -5.465 1 97.62 879 LEU B CA 1
ATOM 14752 C C . LEU B 1 879 ? -22.219 -38.75 -4.086 1 97.62 879 LEU B C 1
ATOM 14754 O O . LEU B 1 879 ? -21.422 -38.469 -3.189 1 97.62 879 LEU B O 1
ATOM 14758 N N . THR B 1 880 ? -23.469 -38.594 -3.973 1 96.06 880 THR B N 1
ATOM 14759 C CA . THR B 1 880 ? -24.078 -38.344 -2.678 1 96.06 880 THR B CA 1
ATOM 14760 C C . THR B 1 880 ? -25.016 -39.469 -2.291 1 96.06 880 THR B C 1
ATOM 14762 O O . THR B 1 880 ? -25.891 -39.875 -3.07 1 96.06 880 THR B O 1
ATOM 14765 N N . VAL B 1 881 ? -24.875 -40 -1.17 1 96.75 881 VAL B N 1
ATOM 14766 C CA . VAL B 1 881 ? -25.719 -41.062 -0.622 1 96.75 881 VAL B CA 1
ATOM 14767 C C . VAL B 1 881 ? -26.219 -40.656 0.769 1 96.75 881 VAL B C 1
ATOM 14769 O O . VAL B 1 881 ? -25.469 -40.75 1.744 1 96.75 881 VAL B O 1
ATOM 14772 N N . GLY B 1 882 ? -27.406 -40.281 0.805 1 93.31 882 GLY B N 1
ATOM 14773 C CA . GLY B 1 882 ? -27.906 -39.781 2.066 1 93.31 882 GLY B CA 1
ATOM 14774 C C . GLY B 1 882 ? -27.125 -38.562 2.57 1 93.31 882 GLY B C 1
ATOM 14775 O O . GLY B 1 882 ? -27 -37.562 1.868 1 93.31 882 GLY B O 1
ATOM 14776 N N . ASN B 1 883 ? -26.453 -38.875 3.744 1 93.19 883 ASN B N 1
ATOM 14777 C CA . ASN B 1 883 ? -25.734 -37.781 4.391 1 93.19 883 ASN B CA 1
ATOM 14778 C C . ASN B 1 883 ? -24.25 -37.781 4 1 93.19 883 ASN B C 1
ATOM 14780 O O . ASN B 1 883 ? -23.5 -36.906 4.414 1 93.19 883 ASN B O 1
ATOM 14784 N N . PHE B 1 884 ? -23.891 -38.75 3.17 1 96.69 884 PHE B N 1
ATOM 14785 C CA . PHE B 1 884 ? -22.5 -38.844 2.74 1 96.69 884 PHE B CA 1
ATOM 14786 C C . PHE B 1 884 ? -22.312 -38.25 1.344 1 96.69 884 PHE B C 1
ATOM 14788 O O . PHE B 1 884 ? -23.188 -38.438 0.479 1 96.69 884 PHE B O 1
ATOM 14795 N N . ASP B 1 885 ? -21.328 -37.562 1.157 1 95.62 885 ASP B N 1
ATOM 14796 C CA . ASP B 1 885 ? -20.938 -37.125 -0.182 1 95.62 885 ASP B CA 1
ATOM 14797 C C . ASP B 1 885 ? -19.516 -37.562 -0.509 1 95.62 885 ASP B C 1
ATOM 14799 O O . ASP B 1 885 ? -18.641 -37.531 0.361 1 95.62 885 ASP B O 1
ATOM 14803 N N . PHE B 1 886 ? -19.297 -38.094 -1.65 1 97.56 886 PHE B N 1
ATOM 14804 C CA . PHE B 1 886 ? -18.016 -38.562 -2.15 1 97.56 886 PHE B CA 1
ATOM 14805 C C . PHE B 1 886 ? -17.719 -38 -3.529 1 97.56 886 PHE B C 1
ATOM 14807 O O . PHE B 1 886 ? -18.578 -38 -4.41 1 97.56 886 PHE B O 1
ATOM 14814 N N . ASN B 1 887 ? -16.516 -37.438 -3.686 1 96.75 887 ASN B N 1
ATOM 14815 C CA . ASN B 1 887 ? -16.156 -36.938 -5.012 1 96.75 887 ASN B CA 1
ATOM 14816 C C . ASN B 1 887 ? -14.664 -37.156 -5.297 1 96.75 887 ASN B C 1
ATOM 14818 O O . ASN B 1 887 ? -13.867 -37.312 -4.367 1 96.75 887 ASN B O 1
ATOM 14822 N N . PHE B 1 888 ? -14.289 -37.219 -6.5 1 97.25 888 PHE B N 1
ATOM 14823 C CA . PHE B 1 888 ? -12.906 -37.312 -6.957 1 97.25 888 PHE B CA 1
ATOM 14824 C C . PHE B 1 888 ? -12.758 -36.688 -8.344 1 97.25 888 PHE B C 1
ATOM 14826 O O . PHE B 1 888 ? -13.742 -36.562 -9.078 1 97.25 888 PHE B O 1
ATOM 14833 N N . SER B 1 889 ? -11.602 -36.281 -8.688 1 97.31 889 SER B N 1
ATOM 14834 C CA . SER B 1 889 ? -11.305 -35.719 -10 1 97.31 889 SER B CA 1
ATOM 14835 C C . SER B 1 889 ? -10.047 -36.344 -10.594 1 97.31 889 SER B C 1
ATOM 14837 O O . SER B 1 889 ? -9.094 -36.656 -9.867 1 97.31 889 SER B O 1
ATOM 14839 N N . VAL B 1 890 ? -10.086 -36.531 -11.844 1 98.19 890 VAL B N 1
ATOM 14840 C CA . VAL B 1 890 ? -8.969 -37.062 -12.617 1 98.19 890 VAL B CA 1
ATOM 14841 C C . VAL B 1 890 ? -8.586 -36.094 -13.727 1 98.19 890 VAL B C 1
ATOM 14843 O O . VAL B 1 890 ? -9.453 -35.594 -14.445 1 98.19 890 VAL B O 1
ATOM 14846 N N . LEU B 1 891 ? -7.344 -35.781 -13.844 1 97.88 891 LEU B N 1
ATOM 14847 C CA . LEU B 1 891 ? -6.809 -34.938 -14.906 1 97.88 891 LEU B CA 1
ATOM 14848 C C . LEU B 1 891 ? -5.805 -35.688 -15.758 1 97.88 891 LEU B C 1
ATOM 14850 O O . LEU B 1 891 ? -5.008 -36.469 -15.242 1 97.88 891 LEU B O 1
ATOM 14854 N N . THR B 1 892 ? -5.844 -35.438 -17.016 1 98.06 892 THR B N 1
ATOM 14855 C CA . THR B 1 892 ? -4.867 -36.062 -17.906 1 98.06 892 THR B CA 1
ATOM 14856 C C . THR B 1 892 ? -4.332 -35.062 -18.922 1 98.06 892 THR B C 1
ATOM 14858 O O . THR B 1 892 ? -5.059 -34.156 -19.359 1 98.06 892 THR B O 1
ATOM 14861 N N . SER B 1 893 ? -3.127 -35.031 -19.188 1 97.94 893 SER B N 1
ATOM 14862 C CA . SER B 1 893 ? -2.396 -34.281 -20.219 1 97.94 893 SER B CA 1
ATOM 14863 C C . SER B 1 893 ? -1.47 -35.219 -21.016 1 97.94 893 SER B C 1
ATOM 14865 O O . SER B 1 893 ? -0.576 -35.844 -20.438 1 97.94 893 SER B O 1
ATOM 14867 N N . GLN B 1 894 ? -1.646 -35.281 -22.344 1 98.19 894 GLN B N 1
ATOM 14868 C CA . GLN B 1 894 ? -0.975 -36.312 -23.125 1 98.19 894 GLN B CA 1
ATOM 14869 C C . GLN B 1 894 ? -0.229 -35.719 -24.312 1 98.19 894 GLN B C 1
ATOM 14871 O O . GLN B 1 894 ? -0.705 -34.75 -24.938 1 98.19 894 GLN B O 1
ATOM 14876 N N . GLY B 1 895 ? 0.967 -36.312 -24.578 1 97.81 895 GLY B N 1
ATOM 14877 C CA . GLY B 1 895 ? 1.662 -36.062 -25.844 1 97.81 895 GLY B CA 1
ATOM 14878 C C . GLY B 1 895 ? 2.596 -34.844 -25.781 1 97.81 895 GLY B C 1
ATOM 14879 O O . GLY B 1 895 ? 3.053 -34.375 -26.812 1 97.81 895 GLY B O 1
ATOM 14880 N N . GLN B 1 896 ? 2.922 -34.375 -24.688 1 97.5 896 GLN B N 1
ATOM 14881 C CA . GLN B 1 896 ? 3.834 -33.219 -24.547 1 97.5 896 GLN B CA 1
ATOM 14882 C C . GLN B 1 896 ? 5.27 -33.719 -24.344 1 97.5 896 GLN B C 1
ATOM 14884 O O . GLN B 1 896 ? 5.512 -34.656 -23.609 1 97.5 896 GLN B O 1
ATOM 14889 N N . THR B 1 897 ? 6.203 -33.062 -25.031 1 97.88 897 THR B N 1
ATOM 14890 C CA . THR B 1 897 ? 7.629 -33.344 -24.891 1 97.88 897 THR B CA 1
ATOM 14891 C C . THR B 1 897 ? 8.359 -32.062 -24.406 1 97.88 897 THR B C 1
ATOM 14893 O O . THR B 1 897 ? 8.172 -30.984 -24.969 1 97.88 897 THR B O 1
ATOM 14896 N N . VAL B 1 898 ? 9.156 -32.25 -23.375 1 96.62 898 VAL B N 1
ATOM 14897 C CA . VAL B 1 898 ? 9.891 -31.109 -22.875 1 96.62 898 VAL B CA 1
ATOM 14898 C C . VAL B 1 898 ? 11.359 -31.484 -22.656 1 96.62 898 VAL B C 1
ATOM 14900 O O . VAL B 1 898 ? 11.695 -32.656 -22.578 1 96.62 898 VAL B O 1
ATOM 14903 N N . LEU B 1 899 ? 12.211 -30.422 -22.734 1 96.62 899 LEU B N 1
ATOM 14904 C CA . LEU B 1 899 ? 13.562 -30.594 -22.203 1 96.62 899 LEU B CA 1
ATOM 14905 C C . LEU B 1 899 ? 13.555 -30.656 -20.688 1 96.62 899 LEU B C 1
ATOM 14907 O O . LEU B 1 899 ? 13.305 -29.641 -20.016 1 96.62 899 LEU B O 1
ATOM 14911 N N . SER B 1 900 ? 13.773 -31.797 -20.172 1 96 900 SER B N 1
ATOM 14912 C CA . SER B 1 900 ? 13.688 -32 -18.719 1 96 900 SER B CA 1
ATOM 14913 C C . SER B 1 900 ? 14.938 -31.484 -18.016 1 96 900 SER B C 1
ATOM 14915 O O . SER B 1 900 ? 16.016 -32.062 -18.141 1 96 900 SER B O 1
ATOM 14917 N N . THR B 1 901 ? 14.742 -30.5 -17.203 1 93.75 901 THR B N 1
ATOM 14918 C CA . THR B 1 901 ? 15.859 -29.938 -16.469 1 93.75 901 THR B CA 1
ATOM 14919 C C . THR B 1 901 ? 16.344 -30.906 -15.391 1 93.75 901 THR B C 1
ATOM 14921 O O . THR B 1 901 ? 17.531 -30.938 -15.062 1 93.75 901 THR B O 1
ATOM 14924 N N . PHE B 1 902 ? 15.477 -31.703 -14.883 1 95.06 902 PHE B N 1
ATOM 14925 C CA . PHE B 1 902 ? 15.844 -32.75 -13.93 1 95.06 902 PHE B CA 1
ATOM 14926 C C . PHE B 1 902 ? 16.828 -33.719 -14.547 1 95.06 902 PHE B C 1
ATOM 14928 O O . PHE B 1 902 ? 17.875 -34 -13.969 1 95.06 902 PHE B O 1
ATOM 14935 N N . HIS B 1 903 ? 16.594 -34.25 -15.703 1 96.19 903 HIS B N 1
ATOM 14936 C CA . HIS B 1 903 ? 17.438 -35.25 -16.359 1 96.19 903 HIS B CA 1
ATOM 14937 C C . HIS B 1 903 ? 18.734 -34.625 -16.859 1 96.19 903 HIS B C 1
ATOM 14939 O O . HIS B 1 903 ? 19.781 -35.281 -16.891 1 96.19 903 HIS B O 1
ATOM 14945 N N . GLN B 1 904 ? 18.609 -33.344 -17.234 1 94.62 904 GLN B N 1
ATOM 14946 C CA . GLN B 1 904 ? 19.828 -32.625 -17.609 1 94.62 904 GLN B CA 1
ATOM 14947 C C . GLN B 1 904 ? 20.859 -32.688 -16.484 1 94.62 904 GLN B C 1
ATOM 14949 O O . GLN B 1 904 ? 22.078 -32.688 -16.734 1 94.62 904 GLN B O 1
ATOM 14954 N N . ASN B 1 905 ? 20.328 -32.656 -15.336 1 94.38 905 ASN B N 1
ATOM 14955 C CA . ASN B 1 905 ? 21.234 -32.656 -14.195 1 94.38 905 ASN B CA 1
ATOM 14956 C C . ASN B 1 905 ? 21.594 -34.062 -13.742 1 94.38 905 ASN B C 1
ATOM 14958 O O . ASN B 1 905 ? 22.766 -34.375 -13.547 1 94.38 905 ASN B O 1
ATOM 14962 N N . PHE B 1 906 ? 20.672 -35 -13.672 1 96.31 906 PHE B N 1
ATOM 14963 C CA . PHE B 1 906 ? 20.891 -36.219 -12.93 1 96.31 906 PHE B CA 1
ATOM 14964 C C . PHE B 1 906 ? 21.109 -37.406 -13.891 1 96.31 906 PHE B C 1
ATOM 14966 O O . PHE B 1 906 ? 21.469 -38.5 -13.461 1 96.31 906 PHE B O 1
ATOM 14973 N N . ALA B 1 907 ? 20.953 -37.219 -15.133 1 96.25 907 ALA B N 1
ATOM 14974 C CA . ALA B 1 907 ? 21.281 -38.25 -16.125 1 96.25 907 ALA B CA 1
ATOM 14975 C C . ALA B 1 907 ? 22.516 -37.875 -16.922 1 96.25 907 ALA B C 1
ATOM 14977 O O . ALA B 1 907 ? 22.875 -38.531 -17.891 1 96.25 907 ALA B O 1
ATOM 14978 N N . ASP B 1 908 ? 23.109 -36.781 -16.594 1 96.44 908 ASP B N 1
ATOM 14979 C CA . ASP B 1 908 ? 24.312 -36.344 -17.281 1 96.44 908 ASP B CA 1
ATOM 14980 C C . ASP B 1 908 ? 25.5 -37.25 -16.938 1 96.44 908 ASP B C 1
ATOM 14982 O O . ASP B 1 908 ? 26.078 -37.156 -15.859 1 96.44 908 ASP B O 1
ATOM 14986 N N . VAL B 1 909 ? 26 -38.031 -17.828 1 97.25 909 VAL B N 1
ATOM 14987 C CA . VAL B 1 909 ? 27.031 -39.062 -17.594 1 97.25 909 VAL B CA 1
ATOM 14988 C C . VAL B 1 909 ? 28.406 -38.406 -17.625 1 97.25 909 VAL B C 1
ATOM 14990 O O . VAL B 1 909 ? 29.391 -39 -17.203 1 97.25 909 VAL B O 1
ATOM 14993 N N . SER B 1 910 ? 28.422 -37.125 -18.094 1 96.12 910 SER B N 1
ATOM 14994 C CA . SER B 1 910 ? 29.719 -36.438 -18.172 1 96.12 910 SER B CA 1
ATOM 14995 C C . SER B 1 910 ? 30.156 -35.906 -16.812 1 96.12 910 SER B C 1
ATOM 14997 O O . SER B 1 910 ? 31.328 -35.594 -16.609 1 96.12 910 SER B O 1
ATOM 14999 N N . ASP B 1 911 ? 29.203 -35.75 -15.953 1 94.5 911 ASP B N 1
ATOM 15000 C CA . ASP B 1 911 ? 29.5 -35.312 -14.594 1 94.5 911 ASP B CA 1
ATOM 15001 C C . ASP B 1 911 ? 29.906 -36.469 -13.711 1 94.5 911 ASP B C 1
ATOM 15003 O O . ASP B 1 911 ? 29.109 -37.375 -13.445 1 94.5 911 ASP B O 1
ATOM 15007 N N . ARG B 1 912 ? 31.156 -36.438 -13.148 1 93.44 912 ARG B N 1
ATOM 15008 C CA . ARG B 1 912 ? 31.75 -37.594 -12.5 1 93.44 912 ARG B CA 1
ATOM 15009 C C . ARG B 1 912 ? 31.625 -37.5 -10.984 1 93.44 912 ARG B C 1
ATOM 15011 O O . ARG B 1 912 ? 31.953 -38.438 -10.266 1 93.44 912 ARG B O 1
ATOM 15018 N N . GLY B 1 913 ? 31.156 -36.375 -10.586 1 91.94 913 GLY B N 1
ATOM 15019 C CA . GLY B 1 913 ? 31.297 -36.125 -9.156 1 91.94 913 GLY B CA 1
ATOM 15020 C C . GLY B 1 913 ? 29.969 -35.969 -8.445 1 91.94 913 GLY B C 1
ATOM 15021 O O . GLY B 1 913 ? 29.891 -36.094 -7.223 1 91.94 913 GLY B O 1
ATOM 15022 N N . ARG B 1 914 ? 28.922 -35.75 -9.102 1 96.25 914 ARG B N 1
ATOM 15023 C CA . ARG B 1 914 ? 27.609 -35.531 -8.492 1 96.25 914 ARG B CA 1
ATOM 15024 C C . ARG B 1 914 ? 26.719 -36.75 -8.633 1 96.25 914 ARG B C 1
ATOM 15026 O O . ARG B 1 914 ? 27.016 -37.656 -9.406 1 96.25 914 ARG B O 1
ATOM 15033 N N . GLN B 1 915 ? 25.688 -36.75 -7.844 1 96.62 915 GLN B N 1
ATOM 15034 C CA . GLN B 1 915 ? 24.719 -37.844 -7.801 1 96.62 915 GLN B CA 1
ATOM 15035 C C . GLN B 1 915 ? 24.047 -38.031 -9.156 1 96.62 915 GLN B C 1
ATOM 15037 O O . GLN B 1 915 ? 24.016 -37.125 -9.969 1 96.62 915 GLN B O 1
ATOM 15042 N N . LYS B 1 916 ? 23.562 -39.281 -9.398 1 97.25 916 LYS B N 1
ATOM 15043 C CA . LYS B 1 916 ? 22.875 -39.625 -10.641 1 97.25 916 LYS B CA 1
ATOM 15044 C C . LYS B 1 916 ? 21.578 -40.375 -10.367 1 97.25 916 LYS B C 1
ATOM 15046 O O . LYS B 1 916 ? 21.406 -40.969 -9.297 1 97.25 916 LYS B O 1
ATOM 15051 N N . LEU B 1 917 ? 20.75 -40.312 -11.336 1 96.75 917 LEU B N 1
ATOM 15052 C CA . LEU B 1 917 ? 19.594 -41.188 -11.359 1 96.75 917 LEU B CA 1
ATOM 15053 C C . LEU B 1 917 ? 20.016 -42.656 -11.398 1 96.75 917 LEU B C 1
ATOM 15055 O O . LEU B 1 917 ? 21.031 -43 -12 1 96.75 917 LEU B O 1
ATOM 15059 N N . ALA B 1 918 ? 19.141 -43.5 -10.656 1 97.31 918 ALA B N 1
ATOM 15060 C CA . ALA B 1 918 ? 19.391 -44.938 -10.773 1 97.31 918 ALA B CA 1
ATOM 15061 C C . ALA B 1 918 ? 19.125 -45.438 -12.188 1 97.31 918 ALA B C 1
ATOM 15063 O O . ALA B 1 918 ? 17.969 -45.75 -12.531 1 97.31 918 ALA B O 1
ATOM 15064 N N . MET B 1 919 ? 20.188 -45.5 -12.953 1 96.62 919 MET B N 1
ATOM 15065 C CA . MET B 1 919 ? 20.078 -45.844 -14.359 1 96.62 919 MET B CA 1
ATOM 15066 C C . MET B 1 919 ? 21.203 -46.781 -14.789 1 96.62 919 MET B C 1
ATOM 15068 O O . MET B 1 919 ? 22.234 -46.844 -14.117 1 96.62 919 MET B O 1
ATOM 15072 N N . ASP B 1 920 ? 20.938 -47.469 -15.859 1 96.25 920 ASP B N 1
ATOM 15073 C CA . ASP B 1 920 ? 22 -48.219 -16.516 1 96.25 920 ASP B CA 1
ATOM 15074 C C . ASP B 1 920 ? 22.766 -47.344 -17.516 1 96.25 920 ASP B C 1
ATOM 15076 O O . ASP B 1 920 ? 22.281 -46.281 -17.891 1 96.25 920 ASP B O 1
ATOM 15080 N N . TYR B 1 921 ? 23.969 -47.812 -17.891 1 98 921 TYR B N 1
ATOM 15081 C CA . TYR B 1 921 ? 24.812 -47.062 -18.797 1 98 921 TYR B CA 1
ATOM 15082 C C . TYR B 1 921 ? 25.797 -47.969 -19.516 1 98 921 TYR B C 1
ATOM 15084 O O . TYR B 1 921 ? 26 -49.125 -19.109 1 98 921 TYR B O 1
ATOM 15092 N N . PHE B 1 922 ? 26.359 -47.469 -20.547 1 98.25 922 PHE B N 1
ATOM 15093 C CA . PHE B 1 922 ? 27.344 -48.188 -21.359 1 98.25 922 PHE B CA 1
ATOM 15094 C C . PHE B 1 922 ? 28.656 -48.344 -20.625 1 98.25 922 PHE B C 1
ATOM 15096 O O . PHE B 1 922 ? 29.172 -47.375 -20.047 1 98.25 922 PHE B O 1
ATOM 15103 N N . ILE B 1 923 ? 29.234 -49.562 -20.547 1 98 923 ILE B N 1
ATOM 15104 C CA . ILE B 1 923 ? 30.562 -49.875 -20.047 1 98 923 ILE B CA 1
ATOM 15105 C C . ILE B 1 923 ? 31.359 -50.625 -21.109 1 98 923 ILE B C 1
ATOM 15107 O O . ILE B 1 923 ? 30.984 -51.75 -21.484 1 98 923 ILE B O 1
ATOM 15111 N N . PRO B 1 924 ? 32.375 -50.094 -21.609 1 96.81 924 PRO B N 1
ATOM 15112 C CA . PRO B 1 924 ? 33.156 -50.781 -22.641 1 96.81 924 PRO B CA 1
ATOM 15113 C C . PRO B 1 924 ? 33.844 -52.062 -22.109 1 96.81 924 PRO B C 1
ATOM 15115 O O . PRO B 1 924 ? 34.031 -52.219 -20.906 1 96.81 924 PRO B O 1
ATOM 15118 N N . THR B 1 925 ? 34.125 -52.969 -23.078 1 96.62 925 THR B N 1
ATOM 15119 C CA . THR B 1 925 ? 35.031 -54.031 -22.719 1 96.62 925 THR B CA 1
ATOM 15120 C C . THR B 1 925 ? 36.344 -53.469 -22.172 1 96.62 925 THR B C 1
ATOM 15122 O O . THR B 1 925 ? 36.906 -52.531 -22.734 1 96.62 925 THR B O 1
ATOM 15125 N N . ASN B 1 926 ? 36.75 -54.031 -21.047 1 96.38 926 ASN B N 1
ATOM 15126 C CA . ASN B 1 926 ? 37.906 -53.406 -20.375 1 96.38 926 ASN B CA 1
ATOM 15127 C C . ASN B 1 926 ? 38.719 -54.469 -19.609 1 96.38 926 ASN B C 1
ATOM 15129 O O . ASN B 1 926 ? 38.281 -55.594 -19.438 1 96.38 926 ASN B O 1
ATOM 15133 N N . GLY B 1 927 ? 39.875 -54 -19.234 1 96 927 GLY B N 1
ATOM 15134 C CA . GLY B 1 927 ? 40.781 -54.812 -18.406 1 96 927 GLY B CA 1
ATOM 15135 C C . GLY B 1 927 ? 40.75 -54.406 -16.953 1 96 927 GLY B C 1
ATOM 15136 O O . GLY B 1 927 ? 41.562 -54.906 -16.156 1 96 927 GLY B O 1
ATOM 15137 N N . ALA B 1 928 ? 39.938 -53.5 -16.641 1 95.38 928 ALA B N 1
ATOM 15138 C CA . ALA B 1 928 ? 39.969 -52.906 -15.305 1 95.38 928 ALA B CA 1
ATOM 15139 C C . ALA B 1 928 ? 39.125 -53.719 -14.328 1 95.38 928 ALA B C 1
ATOM 15141 O O . ALA B 1 928 ? 39 -53.344 -13.156 1 95.38 928 ALA B O 1
ATOM 15142 N N . GLY B 1 929 ? 38.5 -54.781 -14.766 1 95.06 929 GLY B N 1
ATOM 15143 C CA . GLY B 1 929 ? 37.812 -55.688 -13.883 1 95.06 929 GLY B CA 1
ATOM 15144 C C . GLY B 1 929 ? 36.344 -55.344 -13.695 1 95.06 929 GLY B C 1
ATOM 15145 O O . GLY B 1 929 ? 35.688 -55.844 -12.789 1 95.06 929 GLY B O 1
ATOM 15146 N N . ILE B 1 930 ? 35.781 -54.406 -14.398 1 96.62 930 ILE B N 1
ATOM 15147 C CA . ILE B 1 930 ? 34.375 -54.062 -14.336 1 96.62 930 ILE B CA 1
ATOM 15148 C C . ILE B 1 930 ? 33.656 -54.719 -15.508 1 96.62 930 ILE B C 1
ATOM 15150 O O . ILE B 1 930 ? 34.094 -54.688 -16.641 1 96.62 930 ILE B O 1
ATOM 15154 N N . GLU B 1 931 ? 32.531 -55.406 -15.211 1 96.5 931 GLU B N 1
ATOM 15155 C CA . GLU B 1 931 ? 31.766 -56.125 -16.234 1 96.5 931 GLU B CA 1
ATOM 15156 C C . GLU B 1 931 ? 31.281 -55.156 -17.328 1 96.5 931 GLU B C 1
ATOM 15158 O O . GLU B 1 931 ? 30.719 -54.094 -17.031 1 96.5 931 GLU B O 1
ATOM 15163 N N . ALA B 1 932 ? 31.562 -55.438 -18.562 1 97 932 ALA B N 1
ATOM 15164 C CA . ALA B 1 932 ? 31.109 -54.625 -19.688 1 97 932 ALA B CA 1
ATOM 15165 C C . ALA B 1 932 ? 29.594 -54.594 -19.766 1 97 932 ALA B C 1
ATOM 15167 O O . ALA B 1 932 ? 28.922 -55.531 -19.297 1 97 932 ALA B O 1
ATOM 15168 N N . ASN B 1 933 ? 29.016 -53.531 -20.297 1 97.75 933 ASN B N 1
ATOM 15169 C CA . ASN B 1 933 ? 27.578 -53.344 -20.453 1 97.75 933 ASN B CA 1
ATOM 15170 C C . ASN B 1 933 ? 27.25 -52.625 -21.75 1 97.75 933 ASN B C 1
ATOM 15172 O O . ASN B 1 933 ? 27.578 -51.438 -21.906 1 97.75 933 ASN B O 1
ATOM 15176 N N . ALA B 1 934 ? 26.578 -53.25 -22.703 1 97.06 934 ALA B N 1
ATOM 15177 C CA . ALA B 1 934 ? 26.25 -52.656 -24 1 97.06 934 ALA B CA 1
ATOM 15178 C C . ALA B 1 934 ? 24.922 -51.906 -23.922 1 97.06 934 ALA B C 1
ATOM 15180 O O . ALA B 1 934 ? 24.016 -52.125 -24.734 1 97.06 934 ALA B O 1
ATOM 15181 N N . ASN B 1 935 ? 24.891 -51.031 -22.969 1 96.94 935 ASN B N 1
ATOM 15182 C CA . ASN B 1 935 ? 23.672 -50.219 -22.797 1 96.94 935 ASN B CA 1
ATOM 15183 C C . ASN B 1 935 ? 23.453 -49.312 -24 1 96.94 935 ASN B C 1
ATOM 15185 O O . ASN B 1 935 ? 24.391 -48.719 -24.531 1 96.94 935 ASN B O 1
ATOM 15189 N N . ASN B 1 936 ? 22.25 -49.25 -24.469 1 96.81 936 ASN B N 1
ATOM 15190 C CA . ASN B 1 936 ? 21.938 -48.438 -25.641 1 96.81 936 ASN B CA 1
ATOM 15191 C C . ASN B 1 936 ? 21.156 -47.188 -25.25 1 96.81 936 ASN B C 1
ATOM 15193 O O . ASN B 1 936 ? 20.75 -46.406 -26.125 1 96.81 936 ASN B O 1
ATOM 15197 N N . THR B 1 937 ? 20.922 -46.969 -24 1 96.12 937 THR B N 1
ATOM 15198 C CA . THR B 1 937 ? 20.125 -45.844 -23.562 1 96.12 937 THR B CA 1
ATOM 15199 C C . THR B 1 937 ? 21.031 -44.719 -23.062 1 96.12 937 THR B C 1
ATOM 15201 O O . THR B 1 937 ? 20.828 -43.531 -23.406 1 96.12 937 THR B O 1
ATOM 15204 N N . ASN B 1 938 ? 21.969 -45 -22.203 1 97.69 938 ASN B N 1
ATOM 15205 C CA . ASN B 1 938 ? 22.891 -44 -21.656 1 97.69 938 ASN B CA 1
ATOM 15206 C C . ASN B 1 938 ? 24.328 -44.281 -22.078 1 97.69 938 ASN B C 1
ATOM 15208 O O . ASN B 1 938 ? 24.797 -45.438 -21.953 1 97.69 938 ASN B O 1
ATOM 15212 N N . PRO B 1 939 ? 25.031 -43.281 -22.562 1 97.88 939 PRO B N 1
ATOM 15213 C CA . PRO B 1 939 ? 26.375 -43.5 -23.078 1 97.88 939 PRO B CA 1
ATOM 15214 C C . PRO B 1 939 ? 27.422 -43.719 -21.984 1 97.88 939 PRO B C 1
ATOM 15216 O O . PRO B 1 939 ? 27.062 -43.812 -20.812 1 97.88 939 PRO B O 1
ATOM 15219 N N . ARG B 1 940 ? 28.625 -43.906 -22.453 1 97.38 940 ARG B N 1
ATOM 15220 C CA . ARG B 1 940 ? 29.734 -44.156 -21.547 1 97.38 940 ARG B CA 1
ATOM 15221 C C . ARG B 1 940 ? 29.953 -43 -20.594 1 97.38 940 ARG B C 1
ATOM 15223 O O . ARG B 1 940 ? 30.125 -41.844 -21.031 1 97.38 940 ARG B O 1
ATOM 15230 N N . PRO B 1 941 ? 29.953 -43.25 -19.281 1 97.44 941 PRO B N 1
ATOM 15231 C CA . PRO B 1 941 ? 30.281 -42.188 -18.328 1 97.44 941 PRO B CA 1
ATOM 15232 C C . PRO B 1 941 ? 31.703 -41.688 -18.484 1 97.44 941 PRO B C 1
ATOM 15234 O O . PRO B 1 941 ? 32.625 -42.438 -18.828 1 97.44 941 PRO B O 1
ATOM 15237 N N . GLY B 1 942 ? 31.859 -40.344 -18.203 1 95.44 942 GLY B N 1
ATOM 15238 C CA . GLY B 1 942 ? 33.188 -39.719 -18.234 1 95.44 942 GLY B CA 1
ATOM 15239 C C . GLY B 1 942 ? 33.188 -38.406 -18.969 1 95.44 942 GLY B C 1
ATOM 15240 O O . GLY B 1 942 ? 32.156 -37.938 -19.438 1 95.44 942 GLY B O 1
ATOM 15241 N N . PRO B 1 943 ? 34.375 -37.781 -19 1 93.62 943 PRO B N 1
ATOM 15242 C CA . PRO B 1 943 ? 34.469 -36.531 -19.766 1 93.62 943 PRO B CA 1
ATOM 15243 C C . PRO B 1 943 ? 33.938 -36.656 -21.188 1 93.62 943 PRO B C 1
ATOM 15245 O O . PRO B 1 943 ? 34.031 -37.719 -21.797 1 93.62 943 PRO B O 1
ATOM 15248 N N . VAL B 1 944 ? 33.469 -35.594 -21.656 1 93 944 VAL B N 1
ATOM 15249 C CA . VAL B 1 944 ? 32.812 -35.594 -22.953 1 93 944 VAL B CA 1
ATOM 15250 C C . VAL B 1 944 ? 33.719 -36.188 -24.016 1 93 944 VAL B C 1
ATOM 15252 O O . VAL B 1 944 ? 33.281 -36.969 -24.859 1 93 944 VAL B O 1
ATOM 15255 N N . ALA B 1 945 ? 34.969 -35.969 -24 1 88.56 945 ALA B N 1
ATOM 15256 C CA . ALA B 1 945 ? 35.938 -36.375 -25.016 1 88.56 945 ALA B CA 1
ATOM 15257 C C . ALA B 1 945 ? 36.156 -37.875 -24.984 1 88.56 945 ALA B C 1
ATOM 15259 O O . ALA B 1 945 ? 36.281 -38.531 -26.031 1 88.56 945 ALA B O 1
ATOM 15260 N N . THR B 1 946 ? 36.219 -38.5 -23.828 1 89.31 946 THR B N 1
ATOM 15261 C CA . THR B 1 946 ? 36.5 -39.906 -23.672 1 89.31 946 THR B CA 1
ATOM 15262 C C . THR B 1 946 ? 35.219 -40.719 -23.375 1 89.31 946 THR B C 1
ATOM 15264 O O . THR B 1 946 ? 35.25 -41.938 -23.422 1 89.31 946 THR B O 1
ATOM 15267 N N . GLY B 1 947 ? 34.156 -39.969 -23.094 1 94.44 947 GLY B N 1
ATOM 15268 C CA . GLY B 1 947 ? 32.938 -40.625 -22.688 1 94.44 947 GLY B CA 1
ATOM 15269 C C . GLY B 1 947 ? 31.828 -40.5 -23.719 1 94.44 947 GLY B C 1
ATOM 15270 O O . GLY B 1 947 ? 31.922 -41.031 -24.828 1 94.44 947 GLY B O 1
ATOM 15271 N N . ALA B 1 948 ? 30.859 -39.656 -23.453 1 96.06 948 ALA B N 1
ATOM 15272 C CA . ALA B 1 948 ? 29.594 -39.625 -24.172 1 96.06 948 ALA B CA 1
ATOM 15273 C C . ALA B 1 948 ? 29.75 -38.938 -25.531 1 96.06 948 ALA B C 1
ATOM 15275 O O . ALA B 1 948 ? 28.875 -39.062 -26.391 1 96.06 948 ALA B O 1
ATOM 15276 N N . GLY B 1 949 ? 30.812 -38.188 -25.781 1 95.12 949 GLY B N 1
ATOM 15277 C CA . GLY B 1 949 ? 31.062 -37.562 -27.078 1 95.12 949 GLY B CA 1
ATOM 15278 C C . GLY B 1 949 ? 30.562 -36.125 -27.141 1 95.12 949 GLY B C 1
ATOM 15279 O O . GLY B 1 949 ? 29.797 -35.688 -26.281 1 95.12 949 GLY B O 1
ATOM 15280 N N . ALA B 1 950 ? 30.891 -35.438 -28.172 1 93.56 950 ALA B N 1
ATOM 15281 C CA . ALA B 1 950 ? 30.688 -34 -28.312 1 93.56 950 ALA B CA 1
ATOM 15282 C C . ALA B 1 950 ? 29.203 -33.656 -28.406 1 93.56 950 ALA B C 1
ATOM 15284 O O . ALA B 1 950 ? 28.766 -32.594 -27.922 1 93.56 950 ALA B O 1
ATOM 15285 N N . TYR B 1 951 ? 28.453 -34.438 -28.922 1 95.31 951 TYR B N 1
ATOM 15286 C CA . TYR B 1 951 ? 27.047 -34.125 -29.156 1 95.31 951 TYR B CA 1
ATOM 15287 C C . TYR B 1 951 ? 26.25 -34.219 -27.859 1 95.31 951 TYR B C 1
ATOM 15289 O O . TYR B 1 951 ? 25.125 -33.719 -27.781 1 95.31 951 TYR B O 1
ATOM 15297 N N . TRP B 1 952 ? 26.844 -34.812 -26.859 1 95 952 TRP B N 1
ATOM 15298 C CA . TRP B 1 952 ? 26.188 -34.906 -25.562 1 95 952 TRP B CA 1
ATOM 15299 C C . TRP B 1 952 ? 25.922 -33.531 -24.984 1 95 952 TRP B C 1
ATOM 15301 O O . TRP B 1 952 ? 24.953 -33.312 -24.266 1 95 952 TRP B O 1
ATOM 15311 N N . THR B 1 953 ? 26.672 -32.531 -25.344 1 93.5 953 THR B N 1
ATOM 15312 C CA . THR B 1 953 ? 26.594 -31.172 -24.812 1 93.5 953 THR B CA 1
ATOM 15313 C C . THR B 1 953 ? 25.453 -30.406 -25.453 1 93.5 953 THR B C 1
ATOM 15315 O O . THR B 1 953 ? 25.047 -29.344 -24.953 1 93.5 953 THR B O 1
ATOM 15318 N N . SER B 1 954 ? 24.891 -30.938 -26.484 1 94.75 954 SER B N 1
ATOM 15319 C CA . SER B 1 954 ? 23.781 -30.266 -27.141 1 94.75 954 SER B CA 1
ATOM 15320 C C . SER B 1 954 ? 22.469 -30.484 -26.391 1 94.75 954 SER B C 1
ATOM 15322 O O . SER B 1 954 ? 21.453 -29.891 -26.734 1 94.75 954 SER B O 1
ATOM 15324 N N . LEU B 1 955 ? 22.469 -31.344 -25.422 1 95.62 955 LEU B N 1
ATOM 15325 C CA . LEU B 1 955 ? 21.344 -31.625 -24.547 1 95.62 955 LEU B CA 1
ATOM 15326 C C . LEU B 1 955 ? 20.297 -32.469 -25.266 1 95.62 955 LEU B C 1
ATOM 15328 O O . LEU B 1 955 ? 19.156 -32.594 -24.797 1 95.62 955 LEU B O 1
ATOM 15332 N N . PHE B 1 956 ? 20.594 -33.062 -26.406 1 96.31 956 PHE B N 1
ATOM 15333 C CA . PHE B 1 956 ? 19.609 -33.719 -27.266 1 96.31 956 PHE B CA 1
ATOM 15334 C C . PHE B 1 956 ? 19.094 -35 -26.641 1 96.31 956 PHE B C 1
ATOM 15336 O O . PHE B 1 956 ? 18.094 -35.562 -27.094 1 96.31 956 PHE B O 1
ATOM 15343 N N . ALA B 1 957 ? 19.719 -35.5 -25.547 1 96.44 957 ALA B N 1
ATOM 15344 C CA . ALA B 1 957 ? 19.344 -36.781 -24.953 1 96.44 957 ALA B CA 1
ATOM 15345 C C . ALA B 1 957 ? 18.359 -36.562 -23.812 1 96.44 957 ALA B C 1
ATOM 15347 O O . ALA B 1 957 ? 17.875 -37.531 -23.219 1 96.44 957 ALA B O 1
ATOM 15348 N N . TYR B 1 958 ? 17.984 -35.375 -23.516 1 96.81 958 TYR B N 1
ATOM 15349 C CA . TYR B 1 958 ? 17.266 -35.125 -22.266 1 96.81 958 TYR B CA 1
ATOM 15350 C C . TYR B 1 958 ? 15.797 -34.781 -22.531 1 96.81 958 TYR B C 1
ATOM 15352 O O . TYR B 1 958 ? 15.078 -34.375 -21.625 1 96.81 958 TYR B O 1
ATOM 15360 N N . TYR B 1 959 ? 15.312 -34.812 -23.75 1 97.19 959 TYR B N 1
ATOM 15361 C CA . TYR B 1 959 ? 13.898 -34.625 -24.031 1 97.19 959 TYR B CA 1
ATOM 15362 C C . TYR B 1 959 ? 13.07 -35.781 -23.516 1 97.19 959 TYR B C 1
ATOM 15364 O O . TYR B 1 959 ? 13.477 -36.938 -23.656 1 97.19 959 TYR B O 1
ATOM 15372 N N . ARG B 1 960 ? 11.984 -35.5 -22.812 1 97.19 960 ARG B N 1
ATOM 15373 C CA . ARG B 1 960 ? 11.125 -36.531 -22.234 1 97.19 960 ARG B CA 1
ATOM 15374 C C . ARG B 1 960 ? 9.664 -36.281 -22.562 1 97.19 960 ARG B C 1
ATOM 15376 O O . ARG B 1 960 ? 9.219 -35.125 -22.594 1 97.19 960 ARG B O 1
ATOM 15383 N N . ASP B 1 961 ? 8.961 -37.344 -22.812 1 97.75 961 ASP B N 1
ATOM 15384 C CA . ASP B 1 961 ? 7.504 -37.281 -22.812 1 97.75 961 ASP B CA 1
ATOM 15385 C C . ASP B 1 961 ? 6.973 -37.094 -21.391 1 97.75 961 ASP B C 1
ATOM 15387 O O . ASP B 1 961 ? 7.324 -37.875 -20.484 1 97.75 961 ASP B O 1
ATOM 15391 N N . VAL B 1 962 ? 6.141 -36.156 -21.203 1 97.81 962 VAL B N 1
ATOM 15392 C CA . VAL B 1 962 ? 5.676 -35.844 -19.859 1 97.81 962 VAL B CA 1
ATOM 15393 C C . VAL B 1 962 ? 4.168 -36.094 -19.766 1 97.81 962 VAL B C 1
ATOM 15395 O O . VAL B 1 962 ? 3.471 -35.375 -19.031 1 97.81 962 VAL B O 1
ATOM 15398 N N . SER B 1 963 ? 3.654 -37.031 -20.484 1 98.31 963 SER B N 1
ATOM 15399 C CA . SER B 1 963 ? 2.252 -37.406 -20.391 1 98.31 963 SER B CA 1
ATOM 15400 C C . SER B 1 963 ? 1.916 -37.969 -19.016 1 98.31 963 SER B C 1
ATOM 15402 O O . SER B 1 963 ? 2.725 -38.688 -18.406 1 98.31 963 SER B O 1
ATOM 15404 N N . TYR B 1 964 ? 0.695 -37.625 -18.531 1 97.88 964 TYR B N 1
ATOM 15405 C CA . TYR B 1 964 ? 0.32 -38.156 -17.219 1 97.88 964 TYR B CA 1
ATOM 15406 C C . TYR B 1 964 ? -1.195 -38.219 -17.078 1 97.88 964 TYR B C 1
ATOM 15408 O O . TYR B 1 964 ? -1.927 -37.594 -17.844 1 97.88 964 TYR B O 1
ATOM 15416 N N . VAL B 1 965 ? -1.642 -39.062 -16.172 1 98.44 965 VAL B N 1
ATOM 15417 C CA . VAL B 1 965 ? -2.969 -39.062 -15.555 1 98.44 965 VAL B CA 1
ATOM 15418 C C . VAL B 1 965 ? -2.85 -38.875 -14.047 1 98.44 965 VAL B C 1
ATOM 15420 O O . VAL B 1 965 ? -2.117 -39.594 -13.375 1 98.44 965 VAL B O 1
ATOM 15423 N N . LYS B 1 966 ? -3.477 -37.875 -13.578 1 97.31 966 LYS B N 1
ATOM 15424 C CA . LYS B 1 966 ? -3.4 -37.531 -12.164 1 97.31 966 LYS B CA 1
ATOM 15425 C C . LYS B 1 966 ? -4.777 -37.562 -11.508 1 97.31 966 LYS B C 1
ATOM 15427 O O . LYS B 1 966 ? -5.75 -37.062 -12.047 1 97.31 966 LYS B O 1
ATOM 15432 N N . ILE B 1 967 ? -4.875 -38.281 -10.383 1 98 967 ILE B N 1
ATOM 15433 C CA . ILE B 1 967 ? -6.02 -38.062 -9.508 1 98 967 ILE B CA 1
ATOM 15434 C C . ILE B 1 967 ? -5.793 -36.844 -8.656 1 98 967 ILE B C 1
ATOM 15436 O O . ILE B 1 967 ? -5.008 -36.844 -7.703 1 98 967 ILE B O 1
ATOM 15440 N N . LYS B 1 968 ? -6.48 -35.812 -8.953 1 96.81 968 LYS B N 1
ATOM 15441 C CA . LYS B 1 968 ? -6.219 -34.5 -8.352 1 96.81 968 LYS B CA 1
ATOM 15442 C C . LYS B 1 968 ? -6.723 -34.438 -6.918 1 96.81 968 LYS B C 1
ATOM 15444 O O . LYS B 1 968 ? -6.117 -33.781 -6.07 1 96.81 968 LYS B O 1
ATOM 15449 N N . ASN B 1 969 ? -7.859 -35.094 -6.648 1 97 969 ASN B N 1
ATOM 15450 C CA . ASN B 1 969 ? -8.32 -35.156 -5.266 1 97 969 ASN B CA 1
ATOM 15451 C C . ASN B 1 969 ? -9.297 -36.312 -5.055 1 97 969 ASN B C 1
ATOM 15453 O O . ASN B 1 969 ? -9.859 -36.844 -6.012 1 97 969 ASN B O 1
ATOM 15457 N N . ILE B 1 970 ? -9.453 -36.75 -3.879 1 98.12 970 ILE B N 1
ATOM 15458 C CA . ILE B 1 970 ? -10.492 -37.625 -3.342 1 98.12 970 ILE B CA 1
ATOM 15459 C C . ILE B 1 970 ? -11.047 -37.031 -2.051 1 98.12 970 ILE B C 1
ATOM 15461 O O . ILE B 1 970 ? -10.297 -36.75 -1.117 1 98.12 970 ILE B O 1
ATOM 15465 N N . SER B 1 971 ? -12.328 -36.875 -2.078 1 97.75 971 SER B N 1
ATOM 15466 C CA . SER B 1 971 ? -12.938 -36.25 -0.906 1 97.75 971 SER B CA 1
ATOM 15467 C C . SER B 1 971 ? -14.125 -37.062 -0.398 1 97.75 971 SER B C 1
ATOM 15469 O O . SER B 1 971 ? -14.898 -37.594 -1.19 1 97.75 971 SER B O 1
ATOM 15471 N N . LEU B 1 972 ? -14.266 -37.156 0.893 1 98 972 LEU B N 1
ATOM 15472 C CA . LEU B 1 972 ? -15.383 -37.781 1.581 1 98 972 LEU B CA 1
ATOM 15473 C C . LEU B 1 972 ? -15.938 -36.875 2.666 1 98 972 LEU B C 1
ATOM 15475 O O . LEU B 1 972 ? -15.195 -36.406 3.525 1 98 972 LEU B O 1
ATOM 15479 N N . GLY B 1 973 ? -17.203 -36.625 2.566 1 97.12 973 GLY B N 1
ATOM 15480 C CA . GLY B 1 973 ? -17.844 -35.75 3.545 1 97.12 973 GLY B CA 1
ATOM 15481 C C . GLY B 1 973 ? -19.094 -36.344 4.152 1 97.12 973 GLY B C 1
ATOM 15482 O O . GLY B 1 973 ? -19.703 -37.25 3.566 1 97.12 973 GLY B O 1
ATOM 15483 N N . TYR B 1 974 ? -19.422 -35.906 5.305 1 96.81 974 TYR B N 1
ATOM 15484 C CA . TYR B 1 974 ? -20.641 -36.281 6.027 1 96.81 974 TYR B CA 1
ATOM 15485 C C . TYR B 1 974 ? -21.359 -35.031 6.555 1 96.81 974 TYR B C 1
ATOM 15487 O O . TYR B 1 974 ? -20.766 -34.219 7.27 1 96.81 974 TYR B O 1
ATOM 15495 N N . THR B 1 975 ? -22.562 -34.938 6.16 1 94.5 975 THR B N 1
ATOM 15496 C CA . THR B 1 975 ? -23.391 -33.844 6.656 1 94.5 975 THR B CA 1
ATOM 15497 C C . THR B 1 975 ? -24.359 -34.375 7.73 1 94.5 975 THR B C 1
ATOM 15499 O O . THR B 1 975 ? -25.109 -35.312 7.504 1 94.5 975 THR B O 1
ATOM 15502 N N . LEU B 1 976 ? -24.438 -33.719 8.781 1 92.31 976 LEU B N 1
ATOM 15503 C CA . LEU B 1 976 ? -25.266 -34.156 9.898 1 92.31 976 LEU B CA 1
ATOM 15504 C C . LEU B 1 976 ? -26.75 -34.031 9.562 1 92.31 976 LEU B C 1
ATOM 15506 O O . LEU B 1 976 ? -27.141 -33.125 8.82 1 92.31 976 LEU B O 1
ATOM 15510 N N . ASP B 1 977 ? -27.578 -34.812 10.188 1 86.56 977 ASP B N 1
ATOM 15511 C CA . ASP B 1 977 ? -29.016 -34.906 9.914 1 86.56 977 ASP B CA 1
ATOM 15512 C C . ASP B 1 977 ? -29.734 -33.656 10.406 1 86.56 977 ASP B C 1
ATOM 15514 O O . ASP B 1 977 ? -29.328 -33.031 11.391 1 86.56 977 ASP B O 1
ATOM 15518 N N . SER B 1 978 ? -30.781 -33.375 9.75 1 82 978 SER B N 1
ATOM 15519 C CA . SER B 1 978 ? -31.547 -32.156 9.984 1 82 978 SER B CA 1
ATOM 15520 C C . SER B 1 978 ? -32.125 -32.125 11.398 1 82 978 SER B C 1
ATOM 15522 O O . SER B 1 978 ? -32.188 -31.062 12.016 1 82 978 SER B O 1
ATOM 15524 N N . GLU B 1 979 ? -32.531 -33.25 11.938 1 83.56 979 GLU B N 1
ATOM 15525 C CA . GLU B 1 979 ? -33.156 -33.281 13.266 1 83.56 979 GLU B CA 1
ATOM 15526 C C . GLU B 1 979 ? -32.125 -32.875 14.344 1 83.56 979 GLU B C 1
ATOM 15528 O O . GLU B 1 979 ? -32.469 -32.125 15.258 1 83.56 979 GLU B O 1
ATOM 15533 N N . LEU B 1 980 ? -31.016 -33.375 14.195 1 85.88 980 LEU B N 1
ATOM 15534 C CA . LEU B 1 980 ? -29.953 -33 15.133 1 85.88 980 LEU B CA 1
ATOM 15535 C C . LEU B 1 980 ? -29.562 -31.547 14.969 1 85.88 980 LEU B C 1
ATOM 15537 O O . LEU B 1 980 ? -29.281 -30.859 15.953 1 85.88 980 LEU B O 1
ATOM 15541 N N . LEU B 1 981 ? -29.516 -31.109 13.812 1 88.81 981 LEU B N 1
ATOM 15542 C CA . LEU B 1 981 ? -29.141 -29.734 13.516 1 88.81 981 LEU B CA 1
ATOM 15543 C C . LEU B 1 981 ? -30.141 -28.75 14.117 1 88.81 981 LEU B C 1
ATOM 15545 O O . LEU B 1 981 ? -29.75 -27.703 14.625 1 88.81 981 LEU B O 1
ATOM 15549 N N . LYS B 1 982 ? -31.391 -29.109 14.016 1 85.75 982 LYS B N 1
ATOM 15550 C CA . LYS B 1 982 ? -32.406 -28.25 14.602 1 85.75 982 LYS B CA 1
ATOM 15551 C C . LYS B 1 982 ? -32.219 -28.109 16.109 1 85.75 982 LYS B C 1
ATOM 15553 O O . LYS B 1 982 ? -32.375 -27.031 16.656 1 85.75 982 LYS B O 1
ATOM 15558 N N . LYS B 1 983 ? -31.859 -29.219 16.625 1 86.19 983 LYS B N 1
ATOM 15559 C CA . LYS B 1 983 ? -31.625 -29.203 18.062 1 86.19 983 LYS B CA 1
ATOM 15560 C C . LYS B 1 983 ? -30.438 -28.297 18.406 1 86.19 983 LYS B C 1
ATOM 15562 O O . LYS B 1 983 ? -30.438 -27.641 19.453 1 86.19 983 LYS B O 1
ATOM 15567 N N . LEU B 1 984 ? -29.547 -28.25 17.562 1 87.19 984 LEU B N 1
ATOM 15568 C CA . LEU B 1 984 ? -28.312 -27.484 17.812 1 87.19 984 LEU B CA 1
ATOM 15569 C C . LEU B 1 984 ? -28.438 -26.078 17.266 1 87.19 984 LEU B C 1
ATOM 15571 O O . LEU B 1 984 ? -27.531 -25.25 17.453 1 87.19 984 LEU B O 1
ATOM 15575 N N . LYS B 1 985 ? -29.547 -25.719 16.609 1 85.81 985 LYS B N 1
ATOM 15576 C CA . LYS B 1 985 ? -29.766 -24.422 15.984 1 85.81 985 LYS B CA 1
ATOM 15577 C C . LYS B 1 985 ? -28.688 -24.109 14.953 1 85.81 985 LYS B C 1
ATOM 15579 O O . LYS B 1 985 ? -28.141 -23 14.938 1 85.81 985 LYS B O 1
ATOM 15584 N N . ILE B 1 986 ? -28.312 -25.172 14.367 1 90.25 986 ILE B N 1
ATOM 15585 C CA . ILE B 1 986 ? -27.359 -25.109 13.258 1 90.25 986 ILE B CA 1
ATOM 15586 C C . ILE B 1 986 ? -28.062 -25.5 11.953 1 90.25 986 ILE B C 1
ATOM 15588 O O . ILE B 1 986 ? -28.875 -26.422 11.93 1 90.25 986 ILE B O 1
ATOM 15592 N N . ASN B 1 987 ? -27.766 -24.656 10.938 1 86.75 987 ASN B N 1
ATOM 15593 C CA . ASN B 1 987 ? -28.422 -24.922 9.656 1 86.75 987 ASN B CA 1
ATOM 15594 C C . ASN B 1 987 ? -27.766 -26.078 8.922 1 86.75 987 ASN B C 1
ATOM 15596 O O . ASN B 1 987 ? -28.453 -26.859 8.242 1 86.75 987 ASN B O 1
ATOM 15600 N N . ASN B 1 988 ? -26.5 -26.094 8.922 1 91.19 988 ASN B N 1
ATOM 15601 C CA . ASN B 1 988 ? -25.75 -27.125 8.219 1 91.19 988 ASN B CA 1
ATOM 15602 C C . ASN B 1 988 ? -24.391 -27.375 8.867 1 91.19 988 ASN B C 1
ATOM 15604 O O . ASN B 1 988 ? -23.734 -26.438 9.312 1 91.19 988 ASN B O 1
ATOM 15608 N N . LEU B 1 989 ? -24.016 -28.547 9.031 1 94.56 989 LEU B N 1
ATOM 15609 C CA . LEU B 1 989 ? -22.703 -28.953 9.539 1 94.56 989 LEU B CA 1
ATOM 15610 C C . LEU B 1 989 ? -22.141 -30.109 8.719 1 94.56 989 LEU B C 1
ATOM 15612 O O . LEU B 1 989 ? -22.703 -31.203 8.719 1 94.56 989 LEU B O 1
ATOM 15616 N N . ARG B 1 990 ? -21.094 -29.875 8.086 1 95.38 990 ARG B N 1
ATOM 15617 C CA . ARG B 1 990 ? -20.438 -30.875 7.254 1 95.38 990 ARG B CA 1
ATOM 15618 C C . ARG B 1 990 ? -19 -31.094 7.715 1 95.38 990 ARG B C 1
ATOM 15620 O O . ARG B 1 990 ? -18.25 -30.141 7.91 1 95.38 990 ARG B O 1
ATOM 15627 N N . ILE B 1 991 ? -18.656 -32.344 7.988 1 96.81 991 ILE B N 1
ATOM 15628 C CA . ILE B 1 991 ? -17.266 -32.719 8.25 1 96.81 991 ILE B CA 1
ATOM 15629 C C . ILE B 1 991 ? -16.734 -33.531 7.066 1 96.81 991 ILE B C 1
ATOM 15631 O O . ILE B 1 991 ? -17.469 -34.344 6.488 1 96.81 991 ILE B O 1
ATOM 15635 N N . TYR B 1 992 ? -15.461 -33.281 6.727 1 97.06 992 TYR B N 1
ATOM 15636 C CA . TYR B 1 992 ? -14.977 -34 5.547 1 97.06 992 TYR B CA 1
ATOM 15637 C C . TYR B 1 992 ? -13.477 -34.25 5.633 1 97.06 992 TYR B C 1
ATOM 15639 O O . TYR B 1 992 ? -12.773 -33.594 6.418 1 97.06 992 TYR B O 1
ATOM 15647 N N . VAL B 1 993 ? -13 -35.188 4.883 1 97.81 993 VAL B N 1
ATOM 15648 C CA . VAL B 1 993 ? -11.594 -35.469 4.609 1 97.81 993 VAL B CA 1
ATOM 15649 C C . VAL B 1 993 ? -11.32 -35.344 3.111 1 97.81 993 VAL B C 1
ATOM 15651 O O . VAL B 1 993 ? -12.133 -35.75 2.287 1 97.81 993 VAL B O 1
ATOM 15654 N N . ASN B 1 994 ? -10.281 -34.688 2.758 1 97.44 994 ASN B N 1
ATOM 15655 C CA . ASN B 1 994 ? -9.875 -34.438 1.374 1 97.44 994 ASN B CA 1
ATOM 15656 C C . ASN B 1 994 ? -8.398 -34.75 1.167 1 97.44 994 ASN B C 1
ATOM 15658 O O . ASN B 1 994 ? -7.559 -34.375 1.986 1 97.44 994 ASN B O 1
ATOM 15662 N N . VAL B 1 995 ? -8.055 -35.469 0.155 1 98 995 VAL B N 1
ATOM 15663 C CA . VAL B 1 995 ? -6.676 -35.781 -0.195 1 98 995 VAL B CA 1
ATOM 15664 C C . VAL B 1 995 ? -6.355 -35.219 -1.577 1 98 995 VAL B C 1
ATOM 15666 O O . VAL B 1 995 ? -7.066 -35.5 -2.547 1 98 995 VAL B O 1
ATOM 15669 N N . LEU B 1 996 ? -5.32 -34.438 -1.65 1 96.31 996 LEU B N 1
ATOM 15670 C CA . LEU B 1 996 ? -4.91 -33.844 -2.916 1 96.31 996 LEU B CA 1
ATOM 15671 C C . LEU B 1 996 ? -3.73 -34.594 -3.518 1 96.31 996 LEU B C 1
ATOM 15673 O O . LEU B 1 996 ? -2.771 -34.938 -2.812 1 96.31 996 LEU B O 1
ATOM 15677 N N . ASP B 1 997 ? -3.795 -34.938 -4.801 1 95.75 997 ASP B N 1
ATOM 15678 C CA . ASP B 1 997 ? -2.752 -35.531 -5.633 1 95.75 997 ASP B CA 1
ATOM 15679 C C . ASP B 1 997 ? -2.283 -36.875 -5.055 1 95.75 997 ASP B C 1
ATOM 15681 O O . ASP B 1 997 ? -1.084 -37.062 -4.867 1 95.75 997 ASP B O 1
ATOM 15685 N N . PRO B 1 998 ? -3.166 -37.75 -4.777 1 97 998 PRO B N 1
ATOM 15686 C CA . PRO B 1 998 ? -2.775 -39 -4.16 1 97 998 PRO B CA 1
ATOM 15687 C C . PRO B 1 998 ? -2.059 -39.938 -5.137 1 97 998 PRO B C 1
ATOM 15689 O O . PRO B 1 998 ? -1.161 -40.688 -4.738 1 97 998 PRO B O 1
ATOM 15692 N N . PHE B 1 999 ? -2.52 -39.844 -6.473 1 97.19 999 PHE B N 1
ATOM 15693 C CA . PHE B 1 999 ? -1.947 -40.781 -7.438 1 97.19 999 PHE B CA 1
ATOM 15694 C C . PHE B 1 999 ? -1.638 -40.062 -8.75 1 97.19 999 PHE B C 1
ATOM 15696 O O . PHE B 1 999 ? -2.412 -39.219 -9.203 1 97.19 999 PHE B O 1
ATOM 15703 N N . VAL B 1 1000 ? -0.541 -40.375 -9.297 1 97.25 1000 VAL B N 1
ATOM 15704 C CA . VAL B 1 1000 ? -0.143 -39.938 -10.625 1 97.25 1000 VAL B CA 1
ATOM 15705 C C . VAL B 1 1000 ? 0.389 -41.094 -11.445 1 97.25 1000 VAL B C 1
ATOM 15707 O O . VAL B 1 1000 ? 1.288 -41.812 -11 1 97.25 1000 VAL B O 1
ATOM 15710 N N . PHE B 1 1001 ? -0.161 -41.344 -12.578 1 98.19 1001 PHE B N 1
ATOM 15711 C CA . PHE B 1 1001 ? 0.288 -42.344 -13.516 1 98.19 1001 PHE B CA 1
ATOM 15712 C C . PHE B 1 1001 ? 1.037 -41.719 -14.68 1 98.19 1001 PHE B C 1
ATOM 15714 O O . PHE B 1 1001 ? 0.45 -41 -15.484 1 98.19 1001 PHE B O 1
ATOM 15721 N N . THR B 1 1002 ? 2.275 -41.938 -14.828 1 97.94 1002 THR B N 1
ATOM 15722 C CA . THR B 1 1002 ? 3.141 -41.344 -15.836 1 97.94 1002 THR B CA 1
ATOM 15723 C C . THR B 1 1002 ? 4.402 -42.188 -16.031 1 97.94 1002 THR B C 1
ATOM 15725 O O . THR B 1 1002 ? 4.762 -43 -15.164 1 97.94 1002 THR B O 1
ATOM 15728 N N . ASN B 1 1003 ? 5.059 -42.094 -17.188 1 95.88 1003 ASN B N 1
ATOM 15729 C CA . ASN B 1 1003 ? 6.355 -42.719 -17.438 1 95.88 1003 ASN B CA 1
ATOM 15730 C C . ASN B 1 1003 ? 7.5 -41.75 -17.109 1 95.88 1003 ASN B C 1
ATOM 15732 O O . ASN B 1 1003 ? 8.672 -42.125 -17.219 1 95.88 1003 ASN B O 1
ATOM 15736 N N . PHE B 1 1004 ? 7.191 -40.562 -16.766 1 96.81 1004 PHE B N 1
ATOM 15737 C CA . PHE B 1 1004 ? 8.203 -39.594 -16.406 1 96.81 1004 PHE B CA 1
ATOM 15738 C C . PHE B 1 1004 ? 8.836 -39.969 -15.062 1 96.81 1004 PHE B C 1
ATOM 15740 O O . PHE B 1 1004 ? 8.133 -40.125 -14.062 1 96.81 1004 PHE B O 1
ATOM 15747 N N . ASP B 1 1005 ? 10.102 -40.031 -14.953 1 95.44 1005 ASP B N 1
ATOM 15748 C CA . ASP B 1 1005 ? 10.75 -40.531 -13.75 1 95.44 1005 ASP B CA 1
ATOM 15749 C C . ASP B 1 1005 ? 11.492 -39.406 -13.016 1 95.44 1005 ASP B C 1
ATOM 15751 O O . ASP B 1 1005 ? 12.461 -39.656 -12.297 1 95.44 1005 ASP B O 1
ATOM 15755 N N . GLY B 1 1006 ? 11.141 -38.156 -13.227 1 94.62 1006 GLY B N 1
ATOM 15756 C CA . GLY B 1 1006 ? 11.641 -37.031 -12.445 1 94.62 1006 GLY B CA 1
ATOM 15757 C C . GLY B 1 1006 ? 10.742 -36.688 -11.273 1 94.62 1006 GLY B C 1
ATOM 15758 O O . GLY B 1 1006 ? 10.117 -37.562 -10.672 1 94.62 1006 GLY B O 1
ATOM 15759 N N . TYR B 1 1007 ? 10.742 -35.375 -10.836 1 93.94 1007 TYR B N 1
ATOM 15760 C CA . TYR B 1 1007 ? 9.93 -34.938 -9.703 1 93.94 1007 TYR B CA 1
ATOM 15761 C C . TYR B 1 1007 ? 8.445 -35.062 -10 1 93.94 1007 TYR B C 1
ATOM 15763 O O . TYR B 1 1007 ? 7.719 -35.75 -9.281 1 93.94 1007 TYR B O 1
ATOM 15771 N N . ASP B 1 1008 ? 7.977 -34.344 -11 1 95.31 1008 ASP B N 1
ATOM 15772 C CA . ASP B 1 1008 ? 6.59 -34.344 -11.445 1 95.31 1008 ASP B CA 1
ATOM 15773 C C . ASP B 1 1008 ? 6.484 -33.969 -12.922 1 95.31 1008 ASP B C 1
ATOM 15775 O O . ASP B 1 1008 ? 7.16 -33.031 -13.375 1 95.31 1008 ASP B O 1
ATOM 15779 N N . PRO B 1 1009 ? 5.727 -34.688 -13.695 1 95.88 1009 PRO B N 1
ATOM 15780 C CA . PRO B 1 1009 ? 5.621 -34.375 -15.117 1 95.88 1009 PRO B CA 1
ATOM 15781 C C . PRO B 1 1009 ? 5.004 -33 -15.375 1 95.88 1009 PRO B C 1
ATOM 15783 O O . PRO B 1 1009 ? 5.289 -32.344 -16.391 1 95.88 1009 PRO B O 1
ATOM 15786 N N . GLU B 1 1010 ? 4.223 -32.469 -14.531 1 94.19 1010 GLU B N 1
ATOM 15787 C CA . GLU B 1 1010 ? 3.51 -31.203 -14.719 1 94.19 1010 GLU B CA 1
ATOM 15788 C C . GLU B 1 1010 ? 4.477 -30.031 -14.781 1 94.19 1010 GLU B C 1
ATOM 15790 O O . GLU B 1 1010 ? 4.234 -29.062 -15.5 1 94.19 1010 GLU B O 1
ATOM 15795 N N . TRP B 1 1011 ? 5.52 -30.078 -14.031 1 93.81 1011 TRP B N 1
ATOM 15796 C CA . TRP B 1 1011 ? 6.48 -28.969 -14.078 1 93.81 1011 TRP B CA 1
ATOM 15797 C C . TRP B 1 1011 ? 7.871 -29.484 -14.438 1 93.81 1011 TRP B C 1
ATOM 15799 O O . TRP B 1 1011 ? 8.875 -29.016 -13.891 1 93.81 1011 TRP B O 1
ATOM 15809 N N . ALA B 1 1012 ? 7.914 -30.391 -15.312 1 93.62 1012 ALA B N 1
ATOM 15810 C CA . ALA B 1 1012 ? 9.141 -31.031 -15.75 1 93.62 1012 ALA B CA 1
ATOM 15811 C C . ALA B 1 1012 ? 10.07 -30.047 -16.453 1 93.62 1012 ALA B C 1
ATOM 15813 O O . ALA B 1 1012 ? 11.289 -30.25 -16.484 1 93.62 1012 ALA B O 1
ATOM 15814 N N . ALA B 1 1013 ? 9.523 -28.938 -17 1 90.44 1013 ALA B N 1
ATOM 15815 C CA . ALA B 1 1013 ? 10.312 -27.969 -17.75 1 90.44 1013 ALA B CA 1
ATOM 15816 C C . ALA B 1 1013 ? 10.75 -26.812 -16.875 1 90.44 1013 ALA B C 1
ATOM 15818 O O . ALA B 1 1013 ? 11.484 -25.922 -17.328 1 90.44 1013 ALA B O 1
ATOM 15819 N N . SER B 1 1014 ? 10.305 -26.766 -15.68 1 89.06 1014 SER B N 1
ATOM 15820 C CA . SER B 1 1014 ? 10.664 -25.672 -14.789 1 89.06 1014 SER B CA 1
ATOM 15821 C C . SER B 1 1014 ? 12.172 -25.625 -14.539 1 89.06 1014 SER B C 1
ATOM 15823 O O . SER B 1 1014 ? 12.859 -26.641 -14.695 1 89.06 1014 SER B O 1
ATOM 15825 N N . SER B 1 1015 ? 12.586 -24.391 -14.148 1 88.25 1015 SER B N 1
ATOM 15826 C CA . SER B 1 1015 ? 13.992 -24.281 -13.789 1 88.25 1015 SER B CA 1
ATOM 15827 C C . SER B 1 1015 ? 14.359 -25.234 -12.656 1 88.25 1015 SER B C 1
ATOM 15829 O O . SER B 1 1015 ? 13.617 -25.359 -11.68 1 88.25 1015 SER B O 1
ATOM 15831 N N . PHE B 1 1016 ? 15.438 -25.844 -12.891 1 86.31 1016 PHE B N 1
ATOM 15832 C CA . PHE B 1 1016 ? 15.797 -26.922 -11.977 1 86.31 1016 PHE B CA 1
ATOM 15833 C C . PHE B 1 1016 ? 16.016 -26.375 -10.562 1 86.31 1016 PHE B C 1
ATOM 15835 O O . PHE B 1 1016 ? 15.695 -27.047 -9.578 1 86.31 1016 PHE B O 1
ATOM 15842 N N . GLY B 1 1017 ? 16.5 -25.203 -10.461 1 85.75 1017 GLY B N 1
ATOM 15843 C CA . GLY B 1 1017 ? 16.797 -24.641 -9.156 1 85.75 1017 GLY B CA 1
ATOM 15844 C C . GLY B 1 1017 ? 15.57 -24.516 -8.273 1 85.75 1017 GLY B C 1
ATOM 15845 O O . GLY B 1 1017 ? 15.609 -24.859 -7.094 1 85.75 1017 GLY B O 1
ATOM 15846 N N . VAL B 1 1018 ? 14.508 -24.172 -8.859 1 87.44 1018 VAL B N 1
ATOM 15847 C CA . VAL B 1 1018 ? 13.32 -23.891 -8.062 1 87.44 1018 VAL B CA 1
ATOM 15848 C C . VAL B 1 1018 ? 12.391 -25.109 -8.086 1 87.44 1018 VAL B C 1
ATOM 15850 O O . VAL B 1 1018 ? 11.375 -25.125 -7.387 1 87.44 1018 VAL B O 1
ATOM 15853 N N . ASN B 1 1019 ? 12.766 -26.094 -8.812 1 86.69 1019 ASN B N 1
ATOM 15854 C CA . ASN B 1 1019 ? 11.938 -27.281 -8.906 1 86.69 1019 ASN B CA 1
ATOM 15855 C C . ASN B 1 1019 ? 11.977 -28.094 -7.613 1 86.69 1019 ASN B C 1
ATOM 15857 O O . ASN B 1 1019 ? 12.977 -28.078 -6.895 1 86.69 1019 ASN B O 1
ATOM 15861 N N . ARG B 1 1020 ? 10.812 -28.734 -7.293 1 89.62 1020 ARG B N 1
ATOM 15862 C CA . ARG B 1 1020 ? 10.688 -29.531 -6.074 1 89.62 1020 ARG B CA 1
ATOM 15863 C C . ARG B 1 1020 ? 9.891 -30.797 -6.336 1 89.62 1020 ARG B C 1
ATOM 15865 O O . ARG B 1 1020 ? 9.18 -30.906 -7.34 1 89.62 1020 ARG B O 1
ATOM 15872 N N . PRO B 1 1021 ? 10.102 -31.734 -5.391 1 92.44 1021 PRO B N 1
ATOM 15873 C CA . PRO B 1 1021 ? 9.266 -32.938 -5.508 1 92.44 1021 PRO B CA 1
ATOM 15874 C C . PRO B 1 1021 ? 7.781 -32.625 -5.324 1 92.44 1021 PRO B C 1
ATOM 15876 O O . PRO B 1 1021 ? 7.418 -31.609 -4.754 1 92.44 1021 PRO B O 1
ATOM 15879 N N . ALA B 1 1022 ? 7.02 -33.562 -5.852 1 93.38 1022 ALA B N 1
ATOM 15880 C CA . ALA B 1 1022 ? 5.574 -33.5 -5.648 1 93.38 1022 ALA B CA 1
ATOM 15881 C C . ALA B 1 1022 ? 5.203 -33.844 -4.211 1 93.38 1022 ALA B C 1
ATOM 15883 O O . ALA B 1 1022 ? 6.023 -34.375 -3.465 1 93.38 1022 ALA B O 1
ATOM 15884 N N . SER B 1 1023 ? 3.994 -33.469 -3.863 1 95 1023 SER B N 1
ATOM 15885 C CA . SER B 1 1023 ? 3.527 -33.781 -2.512 1 95 1023 SER B CA 1
ATOM 15886 C C . SER B 1 1023 ? 2.086 -34.25 -2.52 1 95 1023 SER B C 1
ATOM 15888 O O . SER B 1 1023 ? 1.353 -34.031 -3.484 1 95 1023 SER B O 1
ATOM 15890 N N . ILE B 1 1024 ? 1.729 -35.031 -1.522 1 96.88 1024 ILE B N 1
ATOM 15891 C CA . ILE B 1 1024 ? 0.354 -35.375 -1.206 1 96.88 1024 ILE B CA 1
ATOM 15892 C C . ILE B 1 1024 ? -0.123 -34.594 0.015 1 96.88 1024 ILE B C 1
ATOM 15894 O O . ILE B 1 1024 ? 0.581 -34.531 1.024 1 96.88 1024 ILE B O 1
ATOM 15898 N N . THR B 1 1025 ? -1.259 -33.969 -0.112 1 96.75 1025 THR B N 1
ATOM 15899 C CA . THR B 1 1025 ? -1.823 -33.219 0.999 1 96.75 1025 THR B CA 1
ATOM 15900 C C . THR B 1 1025 ? -3.09 -33.875 1.524 1 96.75 1025 THR B C 1
ATOM 15902 O O . THR B 1 1025 ? -4.031 -34.125 0.767 1 96.75 1025 THR B O 1
ATOM 15905 N N . THR B 1 1026 ? -3.154 -34.188 2.764 1 97.94 1026 THR B N 1
ATOM 15906 C CA . THR B 1 1026 ? -4.336 -34.719 3.434 1 97.94 1026 THR B CA 1
ATOM 15907 C C . THR B 1 1026 ? -4.945 -33.656 4.367 1 97.94 1026 THR B C 1
ATOM 15909 O O . THR B 1 1026 ? -4.281 -33.188 5.289 1 97.94 1026 THR B O 1
ATOM 15912 N N . GLN B 1 1027 ? -6.207 -33.469 4.121 1 97.88 1027 GLN B N 1
ATOM 15913 C CA . GLN B 1 1027 ? -6.844 -32.375 4.867 1 97.88 1027 GLN B CA 1
ATOM 15914 C C . GLN B 1 1027 ? -8.086 -32.875 5.602 1 97.88 1027 GLN B C 1
ATOM 15916 O O . GLN B 1 1027 ? -8.828 -33.719 5.082 1 97.88 1027 GLN B O 1
ATOM 15921 N N . LEU B 1 1028 ? -8.289 -32.375 6.777 1 98.12 1028 LEU B N 1
ATOM 15922 C CA . LEU B 1 1028 ? -9.523 -32.469 7.543 1 98.12 1028 LEU B CA 1
ATOM 15923 C C . LEU B 1 1028 ? -10.211 -31.125 7.684 1 98.12 1028 LEU B C 1
ATOM 15925 O O . LEU B 1 1028 ? -9.562 -30.125 7.988 1 98.12 1028 LEU B O 1
ATOM 15929 N N . GLY B 1 1029 ? -11.531 -31.172 7.344 1 97.5 1029 GLY B N 1
ATOM 15930 C CA . GLY B 1 1029 ? -12.211 -29.875 7.375 1 97.5 1029 GLY B CA 1
ATOM 15931 C C . GLY B 1 1029 ? -13.609 -29.953 7.953 1 97.5 1029 GLY B C 1
ATOM 15932 O O . GLY B 1 1029 ? -14.164 -31.031 8.109 1 97.5 1029 GLY B O 1
ATOM 15933 N N . VAL B 1 1030 ? -14.125 -28.812 8.336 1 96.94 1030 VAL B N 1
ATOM 15934 C CA . VAL B 1 1030 ? -15.484 -28.625 8.852 1 96.94 1030 VAL B CA 1
ATOM 15935 C C . VAL B 1 1030 ? -16.109 -27.391 8.234 1 96.94 1030 VAL B C 1
ATOM 15937 O O . VAL B 1 1030 ? -15.43 -26.375 8.016 1 96.94 1030 VAL B O 1
ATOM 15940 N N . SER B 1 1031 ? -17.328 -27.484 7.844 1 95.75 1031 SER B N 1
ATOM 15941 C CA . SER B 1 1031 ? -18.141 -26.375 7.371 1 95.75 1031 SER B CA 1
ATOM 15942 C C . SER B 1 1031 ? -19.422 -26.234 8.188 1 95.75 1031 SER B C 1
ATOM 15944 O O . SER B 1 1031 ? -20.219 -27.156 8.258 1 95.75 1031 SER B O 1
ATOM 15946 N N . VAL B 1 1032 ? -19.625 -25.094 8.742 1 95.38 1032 VAL B N 1
ATOM 15947 C CA . VAL B 1 1032 ? -20.781 -24.844 9.594 1 95.38 1032 VAL B CA 1
ATOM 15948 C C . VAL B 1 1032 ? -21.547 -23.625 9.07 1 95.38 1032 VAL B C 1
ATOM 15950 O O . VAL B 1 1032 ? -20.938 -22.625 8.711 1 95.38 1032 VAL B O 1
ATOM 15953 N N . LYS B 1 1033 ? -22.828 -23.797 8.977 1 92 1033 LYS B N 1
ATOM 15954 C CA . LYS B 1 1033 ? -23.703 -22.703 8.586 1 92 1033 LYS B CA 1
ATOM 15955 C C . LYS B 1 1033 ? -24.781 -22.453 9.633 1 92 1033 LYS B C 1
ATOM 15957 O O . LYS B 1 1033 ? -25.328 -23.391 10.203 1 92 1033 LYS B O 1
ATOM 15962 N N . PHE B 1 1034 ? -25.078 -21.281 9.82 1 90.69 1034 PHE B N 1
ATOM 15963 C CA . PHE B 1 1034 ? -26.109 -20.875 10.758 1 90.69 1034 PHE B CA 1
ATOM 15964 C C . PHE B 1 1034 ? -27.125 -19.953 10.086 1 90.69 1034 PHE B C 1
ATOM 15966 O O . PHE B 1 1034 ? -26.781 -19.234 9.141 1 90.69 1034 PHE B O 1
#

Solvent-accessible surface area (backbone atoms only — not comparable to full-atom values): 100125 Å² total; per-residue (Å²): 140,92,84,77,84,74,89,80,87,78,91,72,79,73,72,77,68,62,74,72,60,65,75,66,74,70,77,78,74,79,56,72,57,45,61,36,32,32,37,33,19,34,78,84,63,45,52,37,52,65,30,36,36,28,37,65,96,55,91,52,63,42,51,21,40,82,73,3,38,37,69,44,71,34,72,45,60,70,35,35,35,36,38,39,36,95,67,29,42,68,43,79,44,74,39,58,91,46,54,66,54,73,46,64,34,43,61,44,67,58,67,61,70,34,72,37,66,60,80,96,45,70,40,40,50,76,70,53,36,58,49,67,47,76,43,48,35,66,58,36,44,67,72,66,48,72,38,42,65,69,27,47,51,58,71,44,57,46,47,48,60,42,52,47,43,49,44,44,74,67,53,69,44,57,33,38,68,53,71,57,48,82,82,59,32,66,46,35,31,28,50,58,67,23,75,42,93,67,60,72,73,42,54,32,86,45,36,47,33,37,28,37,24,67,35,29,53,40,15,13,81,51,21,48,55,18,59,28,14,30,40,37,34,38,53,60,36,13,63,89,46,60,77,42,73,40,40,39,40,38,39,36,44,30,44,28,36,81,36,68,72,53,62,56,39,51,22,63,57,43,50,50,52,34,41,50,22,51,52,57,87,57,31,59,78,34,40,45,69,59,42,51,54,60,55,34,47,60,11,59,49,47,48,53,31,48,76,68,67,38,67,42,64,45,59,69,73,56,51,43,73,20,36,36,38,41,40,35,42,36,42,35,30,26,41,93,58,39,40,20,25,23,39,38,41,38,45,36,37,37,38,27,46,42,78,55,22,23,30,37,39,39,36,41,36,44,13,36,24,30,41,72,49,91,37,37,36,40,37,39,39,41,37,43,24,40,38,45,30,29,57,22,44,48,46,27,60,43,30,28,60,34,51,38,24,65,41,56,60,42,33,38,41,88,88,65,47,72,37,83,89,40,74,28,67,33,40,32,54,29,43,29,79,88,64,50,62,26,25,60,59,36,83,52,50,27,29,72,47,26,37,76,35,25,42,24,36,40,39,34,43,41,36,40,34,28,40,39,44,34,44,26,92,40,98,39,37,35,39,37,42,34,47,12,34,34,41,36,41,35,41,38,34,35,22,34,32,31,67,27,74,66,2,52,76,57,73,55,24,23,35,26,30,44,34,42,40,40,37,46,34,38,31,44,37,42,36,38,40,38,42,51,65,48,93,84,33,41,38,39,37,38,38,41,38,39,39,39,38,43,39,37,41,38,39,38,36,40,34,22,29,51,33,87,62,93,44,57,58,38,43,48,45,61,19,45,61,91,50,47,44,55,41,27,43,74,46,60,48,41,38,42,35,41,35,42,36,39,39,38,30,45,69,81,32,41,36,38,40,38,35,38,22,38,41,34,41,64,42,40,14,81,94,37,28,63,52,75,19,46,25,37,25,33,26,38,36,52,32,69,36,86,91,33,50,80,44,74,53,51,56,35,36,33,44,28,35,32,40,15,21,17,22,35,70,92,58,61,61,60,54,42,40,73,44,72,75,31,82,39,74,42,74,56,80,94,40,78,37,84,38,66,38,49,47,40,45,49,28,70,75,28,55,61,22,39,30,43,28,40,40,41,35,41,38,43,15,28,59,76,51,30,40,28,38,38,39,38,39,40,46,33,40,22,34,38,28,55,41,80,40,74,44,62,71,88,73,70,24,54,28,30,55,38,60,29,25,27,28,30,32,37,36,43,31,34,38,40,36,35,51,77,39,83,52,97,48,41,35,28,37,40,35,38,28,30,24,32,54,48,50,25,27,60,31,45,77,81,37,73,81,69,58,44,64,92,76,44,44,42,64,70,33,40,77,70,49,40,71,36,47,45,63,61,37,28,36,42,74,92,37,34,70,64,31,44,66,56,74,46,51,50,26,13,50,26,66,42,63,71,78,71,79,60,58,84,56,80,79,27,43,42,75,47,78,32,59,50,51,51,32,38,34,22,40,39,39,40,38,32,49,70,49,34,37,38,36,40,32,36,38,36,40,34,60,19,26,39,63,25,37,55,43,56,59,29,63,40,44,51,56,62,48,50,29,40,47,59,69,76,45,20,34,66,72,46,40,37,78,56,82,55,31,89,36,48,78,31,33,18,34,7,49,42,89,72,13,22,28,77,65,55,78,71,53,39,77,31,60,39,63,35,30,37,39,30,32,52,33,44,36,44,33,40,41,64,57,67,71,60,25,57,74,66,69,34,73,43,46,34,43,35,41,39,33,36,41,78,45,72,51,59,85,48,70,50,47,43,52,79,38,36,64,30,61,48,41,54,37,41,58,32,54,30,34,44,32,44,36,40,40,39,30,71,134,95,72,89,75,90,82,69,87,79,87,75,78,75,74,73,68,64,75,70,61,68,74,66,73,69,77,76,73,80,54,70,56,45,62,36,31,32,37,34,19,33,77,83,64,45,52,37,52,66,29,38,36,29,39,65,97,54,90,52,62,40,51,22,38,81,73,3,37,36,71,42,73,34,73,45,59,68,35,34,35,36,37,38,39,96,69,28,42,69,42,78,44,74,39,57,92,46,54,65,56,74,44,64,34,43,61,46,67,59,68,61,70,35,72,39,65,61,79,95,44,70,40,42,48,76,70,53,36,59,49,67,49,75,42,48,34,67,58,36,43,66,72,66,49,72,39,42,66,69,27,46,50,59,71,44,58,47,47,47,60,42,50,48,42,48,43,45,75,66,52,68,45,56,33,39,68,54,71,58,48,82,83,59,36,64,44,34,32,27,50,57,67,22,74,42,94,68,60,72,70,41,54,31,85,46,35,46,32,36,28,39,25,68,34,30,52,38,15,15,82,53,21,47,56,17,59,30,14,31,38,37,35,38,54,60,35,12,62,89,46,61,76,41,72,40,40,38,40,37,39,35,44,29,43,29,36,79,36,69,73,54,63,56,40,51,20,62,56,42,49,52,51,33,39,51,20,51,53,58,87,57,32,58,77,34,40,45,67,58,43,50,52,62,55,34,48,61,11,60,51,47,48,52,31,48,76,69,65,38,66,41,64,45,57,68,72,56,49,44,72,18,37,36,38,40,39,37,42,38,43,36,31,26,42,92,61,38,39,18,27,24,39,37,42,37,45,36,37,38,36,27,46,40,77,55,23,23,29,38,38,39,37,40,38,42,14,36,24,32,41,71,50,91,38,37,36,39,38,40,39,40,37,43,22,40,38,46,30,30,55,20,43,47,46,26,58,42,30,28,60,34,50,37,23,64,42,56,60,42,34,36,42,86,86,64,46,72,38,83,90,40,73,28,66,32,40,31,53,29,45,31,78,87,65,48,62,27,24,61,60,38,84,52,48,27,29,71,47,25,37,76,35,26,43,25,36,42,39,34,43,40,37,39,33,28,40,40,44,33,44,26,92,41,97,40,36,35,38,36,41,36,46,13,36,35,41,37,43,34,43,38,34,34,24,33,34,32,67,26,73,65,2,52,76,57,72,55,25,21,34,26,30,45,35,41,40,39,38,45,34,39,32,45,38,42,35,38,40,39,42,52,66,49,94,84,31,40,37,40,38,37,39,43,38,41,39,40,39,42,39,36,42,38,39,36,38,40,34,21,29,51,32,88,61,95,45,56,58,38,42,47,45,63,20,45,62,90,50,47,43,54,42,27,42,74,45,62,47,43,37,44,34,40,35,42,36,40,38,39,31,44,68,82,30,40,37,38,40,38,35,37,23,38,41,35,40,65,41,42,14,82,94,36,28,63,51,75,20,47,24,37,25,34,27,38,35,52,32,68,35,86,90,34,51,79,43,74,52,50,56,36,34,32,43,27,37,33,40,14,23,18,22,34,72,93,56,60,61,58,55,41,38,73,45,71,74,32,81,38,73,42,75,56,81,93,40,78,38,84,38,67,39,50,46,40,44,50,29,67,75,29,56,59,22,39,32,42,28,40,39,41,35,40,38,41,17,28,59,77,50,30,39,29,37,38,40,36,41,41,46,34,41,22,35,38,28,54,41,81,40,75,43,61,72,88,74,71,26,55,29,30,52,37,60,29,25,26,29,28,30,38,37,42,31,32,38,41,37,36,50,76,39,83,52,94,49,40,36,31,37,39,35,37,29,30,26,33,56,48,50,25,26,60,32,46,76,80,37,73,80,68,59,44,63,94,77,45,44,42,65,72,33,40,79,70,49,40,72,38,46,45,64,60,36,26,36,41,74,93,38,34,71,64,30,43,66,57,75,45,51,50,26,14,50,27,69,42,63,71,78,71,79,62,59,84,54,82,78,26,42,41,76,49,76,34,60,52,51,52,32,35,36,20,38,38,39,40,38,32,51,70,50,34,36,39,36,38,33,36,37,35,40,34,62,19,26,38,64,25,36,59,44,57,58,30,63,41,42,51,56,63,47,51,29,39,48,59,68,75,45,20,34,67,71,44,40,38,79,57,82,56,31,92,36,45,79,30,31,16,32,6,49,42,88,69,13,22,26,78,64,53,78,70,52,38,78,30,60,40,62,37,31,37,39,30,34,52,34,45,36,42,34,40,40,65,56,66,73,60,24,58,73,66,70,33,72,43,46,34,42,35,41,37,34,34,41,78,45,71,51,57,85,47,70,49,46,43,51,78,38,35,64,29,59,48,42,52,38,42,58,32,53,30,35,44,30,44,35,40,38,40,31,68

Secondary structure (DSSP, 8-state):
------------SSGGGGGGGGGG---------EEEEEEEEETTS-B-TT-EEEETTSS-EEE--TTSEEEEEESSTT-EEEEEETTEEEEEEE-TT-SB--EEEPB---GGG-EEE-SS-EEEGGG--S-EEEEEHHHHHHT--S-HHHHTTTSSTTEEEEES-SSTT--EEEEESS---SS--PPEEEETTEEES--TTS-GGGEEEEEEE-SHHHHGGGGGG-TT-EEEEEEP-STTPPSEEEEEEEEEEEEEEEESPPPB--HHHHHHHHHHHT--S-GGG--HHHHHHHHTTT-HHHHHHHHHT----HHHHH---EEEEEEEEEEEEE-TTSEEEEEEEEEEEEE-SSTT-EEEEEEEEEEEEEE-SSSEEEEEEEEEEEEEEE---SSHHHHHHHS-TT--SEEE-TTS-EEEEEE-S-GGG-B-TTS-BS--S-----HHHHHHTEEEEEEEEEEEEEEEEEEEEETTEEEEEEEEEEEEEEEEEEEE-SSSHHHHHTTS--EEEEEEEEEEEEEEEEEEEEEEEETTTEEEEEEEEEEEEEEEEEEEEEEEE--SS--TTS-GGGS-GGG-EEEEEEEEEEEEEEEEEEEEEETTTEEEEEEEEEEEESSSPTT-SEEEEEEEEEEEEGGGSTTTTT-SSEEEEEEEEEEEEEEE--S-TTTTS----EEEEEEETTEEEEEEE-SEE--TT---EEEEEEEEEEEEEETTTTEEEEEEEEEEEEEEEEEEEEPPGGGS-SEEEEEEEEEEEEEEEEEEEEEEEE-SSEEEEEEEEEEEEEEEEEEETTBSS--BGGGTB-TTSPSS--EEEPEEEE--GGGHHHHHHTT--TTSEEE--SS-SS--SGGGEEE-S-SS-SEEEEEEEEEEETTEEEEEEEEEEES-EEE-HHHHHHS-TT-SSS--BS----B---SSSPPPB--SSS---S-TTTTT-GGGGGTTT-EEE--EEEEEEEEEEEEPPHHHHHHHT-SEEEEEEEEEEEEEEES--SS-GGGTTS-TTT---EEEEEEEEEEEE-/------------SGGGGGGGSGGG---------EEEEEEEEETTS-B-TT-EEEETTSS-EEE--TTSEEEEEESSTT-EEEEEETTEEEEEEE-TT-SB--EEEPB---GGG-EEE-SS-EEEGGG--S-EEEEEHHHHHHT--S-HHHHTTTSSTTEEEEES-SSTT--EEEEESS---SS--PPEEEETTEEES--TTS-GGGEEEEEEE-SHHHHGGGGGG-TT-EEEEEEP-STTPPSEEEEEEEEEEEEEEEESPPPBP-HHHHHHHHHHHT--S-GGG--HHHHHHHHTTT-HHHHHHHHTT----HHHHH---EEEEEEEEEEEEE-TTSEEEEEEEEEEEEE-SSTT-EEEEEEEEEEEEEE-SSSEEEEEEEEEEEEEEE---SSHHHHHHHS-TT--SEEE-TTS-EEEEEE-S-GGG-B-TTS-BS--S-----HHHHHHTEEEEEEEEEEEEEEEEEEEEETTEEEEEEEEEEEEEEEEEEEE-SSSHHHHHTTS--EEEEEEEEEEEEEEEEEEEEEEEETTTEEEEEEEEEEEEEEEEEEEEEEEE--SS--TTS-GGGS-GGG-EEEEEEEEEEEEEEEEEEEEEETTTEEEEEEEEEEEESSSPTT-SEEEEEEEEEEEEGGGSTTTTT-SSEEEEEEEEEEEEEEE--S-TTTTS----EEEEEEETTEEEEEEE-SEE--TT---EEEEEEEEEEEEEETTTTEEEEEEEEEEEEEEEEEEEEPPGGGS-SEEEEEEEEEEEEEEEEEEEEEEEE-SSEEEEEEEEEEEEEEEEEEETTBSS--BGGGTB-TTSPSS--EEEPEEEE--GGGHHHHHHTT--TTSEEE--SS-SS--SGGGEEE-S-SS-SEEEEEEEEEEETTEEEEEEEEEEES-EEE-HHHHHHS-TT-SSS--BS----B---SSSPPPB--SSS---S-TTTTT-GGGGGTTT-EEE--EEEEEEEEEEEEPPHHHHHHHT-SEEEEEEEEEEEEEEES--SS-GGGTTS-TTT---EEEEEEEEEEEE-

Radius of gyration: 42.91 Å; Cα contacts (8 Å, |Δi|>4): 5751; chains: 2; bounding box: 118×125×113 Å

Sequence (2068 aa):
MNIQKSLKKKIKYNLVFLFFLNFLVSHTVSAQSTTIEGKITDAAGLSLPGVNIQEKGTKNGTSTDFEGSFKINVTSNKAVLIISYLGFQTQEVSVAGKTKVNVSLAEQSNSLNEVVVVGYGSVKKTDLTGSVSTISAATITERNTTSALEAIQGSTPGVQISSSSGRSGDGFKVVIRGNNSLVGSSPLYVVDGVPVDNIDFLNPQDISRMDVLKDASSAAIYGSRGASGVIIVTTKSGANVKPGINVTFDSSYGTKTAARMPKMMNGEEWWKFHQVAYMSATPATQTPAQLAALAGNQSPLLVSRANSGYNFDWADAVLKPGMTQNNYLNVTGRSDSGLSYNLGFGIQSDEGLIDNDSTDKYSFKLGLNHKINDKFTTGANITIARLDTELGSDLAMQDAFRLSPLMSPWAVDAQGNEQVGTLFFLPGKLTYPDGSWAINKTSTVNPLMEIANSSQTEKTWQTVGNVFFQYQPLKWLSFKTTFAGGIENTETSASYKAQTNAGVTLNGKNSASIKNFNNFNYTWDNQIDLKHTFNEVHDFSVLLLQSLYSNTDKTSYMYSNNQPFDVGSNNMGSGVQTSYNINSGYQKNTLSSYAVRVNYSFRDKYLLTASTRWDGSSVLSEGNKWQSFPSVALGWKISKESFLASSSVISDLKLRASLGYTGNDNVAPYTSQALLNQQTFYANGANVVSGWQTENLANQALTWEKTRELNFGLDFGFLRNRISGSVDVYDRLSDKLIYKQELPLETGYKNTFANVGSVSNKGVEVLLTTKNIKSEKVNWETTFTFTKNVNKLESIYNQDQVSDIGNKLILGSPLNPNYNYVYDGVWQESQAAEAATYNMLPGQAKPKDLNGDGKFNTDDRTVIGNPNPEWQGSLYSKLTVGNFDFNFSVLTSQGQTVLSTFHQNFADVSDRGRQKLAMDYFIPTNGAGIEANANNTNPRPGPVATGAGAYWTSLFAYYRDVSYVKIKNISLGYTLDSELLKKLKINNLRIYVNVLDPFVFTNFDGYDPEWAASSFGVNRPASITTQLGVSVKFMNIQKSLKKKIKYNLVFLFFLNFLVSHTVSAQSTTIEGKITDAAGLSLPGVNIQEKGTKNGTSTDFEGSFKINVTSNKAVLIISYLGFQTQEVSVAGKTKVNVSLAEQSNSLNEVVVVGYGSVKKTDLTGSVSTISAATITERNTTSALEAIQGSTPGVQISSSSGRSGDGFKVVIRGNNSLVGSSPLYVVDGVPVDNIDFLNPQDISRMDVLKDASSAAIYGSRGASGVIIVTTKSGANVKPGINVTFDSSYGTKTAARMPKMMNGEEWWKFHQVAYMSATPATQTPAQLAALAGNQSPLLVSRANSGYNFDWADAVLKPGMTQNNYLNVTGRSDSGLSYNLGFGIQSDEGLIDNDSTDKYSFKLGLNHKINDKFTTGANITIARLDTELGSDLAMQDAFRLSPLMSPWAVDAQGNEQVGTLFFLPGKLTYPDGSWAINKTSTVNPLMEIANSSQTEKTWQTVGNVFFQYQPLKWLSFKTTFAGGIENTETSASYKAQTNAGVTLNGKNSASIKNFNNFNYTWDNQIDLKHTFNEVHDFSVLLLQSLYSNTDKTSYMYSNNQPFDVGSNNMGSGVQTSYNINSGYQKNTLSSYAVRVNYSFRDKYLLTASTRWDGSSVLSEGNKWQSFPSVALGWKISKESFLASSSVISDLKLRASLGYTGNDNVAPYTSQALLNQQTFYANGANVVSGWQTENLANQALTWEKTRELNFGLDFGFLRNRISGSVDVYDRLSDKLIYKQELPLETGYKNTFANVGSVSNKGVEVLLTTKNIKSEKVNWETTFTFTKNVNKLESIYNQDQVSDIGNKLILGSPLNPNYNYVYDGVWQESQAAEAATYNMLPGQAKPKDLNGDGKFNTDDRTVIGNPNPEWQGSLYSKLTVGNFDFNFSVLTSQGQTVLSTFHQNFADVSDRGRQKLAMDYFIPTNGAGIEANANNTNPRPGPVATGAGAYWTSLFAYYRDVSYVKIKNISLGYTLDSELLKKLKINNLRIYVNVLDPFVFTNFDGYDPEWAASSFGVNRPASITTQLGVSVKF

InterPro domains:
  IPR008969 Carboxypeptidase-like, regulatory domain superfamily [SSF49464] (34-115)
  IPR012910 TonB-dependent receptor, plug domain [PF07715] (125-230)
  IPR023996 TonB-dependent outer membrane protein, SusC/RagA [TIGR04056] (35-1034)
  IPR023997 TonB-dependent outer membrane protein SusC/RagA, conserved site [TIGR04057] (206-236)
  IPR036942 TonB-dependent receptor-like, beta-barrel domain superfamily [G3DSA:2.40.170.20] (323-995)
  IPR037066 TonB-dependent receptor, plug domain superfamily [G3DSA:2.170.130.10] (106-235)
  IPR039426 TonB-dependent receptor-like [PS52016] (124-1034)